Protein 2JM3 (pdb70)

Structure (mmCIF, N/CA/C/O backbone):
data_2JM3
#
_entry.id   2JM3
#
loop_
_entity.id
_entity.type
_entity.pdbx_description
1 polymer 'Hypothetical protein'
2 non-polymer 'ZINC ION'
#
loop_
_atom_site.group_PDB
_atom_site.id
_atom_site.type_symbol
_atom_site.label_atom_id
_atom_site.label_alt_id
_atom_site.label_comp_id
_atom_site.label_asym_id
_atom_site.label_entity_id
_atom_site.label_seq_id
_atom_site.pdbx_PDB_ins_code
_atom_site.Cartn_x
_atom_site.Cartn_y
_atom_site.Cartn_z
_atom_site.occupancy
_atom_site.B_iso_or_equiv
_atom_site.auth_seq_id
_atom_site.auth_comp_id
_atom_site.auth_asym_id
_atom_site.auth_atom_id
_atom_site.pdbx_PDB_model_num
ATOM 1 N N . GLY A 1 1 ? 7.615 -8.216 11.787 1.00 0.00 1 GLY A N 1
ATOM 2 C CA . GLY A 1 1 ? 7.845 -9.361 10.875 1.00 0.00 1 GLY A CA 1
ATOM 3 C C . GLY A 1 1 ? 9.246 -9.913 11.008 1.00 0.00 1 GLY A C 1
ATOM 4 O O . GLY A 1 1 ? 10.178 -9.179 11.331 1.00 0.00 1 GLY A O 1
ATOM 10 N N . SER A 1 2 ? 9.395 -11.206 10.766 1.00 0.00 2 SER A N 1
ATOM 11 C CA . SER A 1 2 ? 10.687 -11.862 10.884 1.00 0.00 2 SER A CA 1
ATOM 12 C C . SER A 1 2 ? 11.373 -11.963 9.524 1.00 0.00 2 SER A C 1
ATOM 13 O O . SER A 1 2 ? 12.600 -11.934 9.433 1.00 0.00 2 SER A O 1
ATOM 21 N N . MET A 1 3 ? 10.576 -12.065 8.472 1.00 0.00 3 MET A N 1
ATOM 22 C CA . MET A 1 3 ? 11.101 -12.221 7.122 1.00 0.00 3 MET A CA 1
ATOM 23 C C . MET A 1 3 ? 11.272 -10.858 6.459 1.00 0.00 3 MET A C 1
ATOM 24 O O . MET A 1 3 ? 10.403 -9.992 6.590 1.00 0.00 3 MET A O 1
ATOM 38 N N . PRO A 1 4 ? 12.410 -10.639 5.767 1.00 0.00 4 PRO A N 1
ATOM 39 C CA . PRO A 1 4 ? 12.651 -9.424 4.984 1.00 0.00 4 PRO A CA 1
ATOM 40 C C . PRO A 1 4 ? 11.486 -9.141 4.040 1.00 0.00 4 PRO A C 1
ATOM 41 O O . PRO A 1 4 ? 11.343 -9.774 2.995 1.00 0.00 4 PRO A O 1
ATOM 52 N N . THR A 1 5 ? 10.650 -8.199 4.432 1.00 0.00 5 THR A N 1
ATOM 53 C CA . THR A 1 5 ? 9.405 -7.943 3.739 1.00 0.00 5 THR A CA 1
ATOM 54 C C . THR A 1 5 ? 9.614 -7.140 2.458 1.00 0.00 5 THR A C 1
ATOM 55 O O . THR A 1 5 ? 10.211 -6.063 2.468 1.00 0.00 5 THR A O 1
ATOM 66 N N . THR A 1 6 ? 9.151 -7.697 1.355 1.00 0.00 6 THR A N 1
ATOM 67 C CA . THR A 1 6 ? 9.158 -7.005 0.083 1.00 0.00 6 THR A CA 1
ATOM 68 C C . THR A 1 6 ? 7.741 -6.601 -0.305 1.00 0.00 6 THR A C 1
ATOM 69 O O . THR A 1 6 ? 6.850 -7.451 -0.402 1.00 0.00 6 THR A O 1
ATOM 80 N N . CYS A 1 7 ? 7.527 -5.306 -0.497 1.00 0.00 7 CYS A N 1
ATOM 81 C CA . CYS A 1 7 ? 6.225 -4.808 -0.891 1.00 0.00 7 CYS A CA 1
ATOM 82 C C . CYS A 1 7 ? 5.930 -5.181 -2.337 1.00 0.00 7 CYS A C 1
ATOM 83 O O . CYS A 1 7 ? 6.838 -5.451 -3.128 1.00 0.00 7 CYS A O 1
ATOM 90 N N . GLY A 1 8 ? 4.653 -5.203 -2.660 1.00 0.00 8 GLY A N 1
ATOM 91 C CA . GLY A 1 8 ? 4.206 -5.772 -3.911 1.00 0.00 8 GLY A CA 1
ATOM 92 C C . GLY A 1 8 ? 4.004 -4.736 -4.987 1.00 0.00 8 GLY A C 1
ATOM 93 O O . GLY A 1 8 ? 3.227 -4.946 -5.919 1.00 0.00 8 GLY A O 1
ATOM 97 N N . PHE A 1 9 ? 4.693 -3.618 -4.861 1.00 0.00 9 PHE A N 1
ATOM 98 C CA . PHE A 1 9 ? 4.637 -2.585 -5.870 1.00 0.00 9 PHE A CA 1
ATOM 99 C C . PHE A 1 9 ? 5.479 -2.995 -7.071 1.00 0.00 9 PHE A C 1
ATOM 100 O O . PHE A 1 9 ? 6.538 -3.605 -6.908 1.00 0.00 9 PHE A O 1
ATOM 117 N N . PRO A 1 10 ? 5.011 -2.694 -8.296 1.00 0.00 10 PRO A N 1
ATOM 118 C CA . PRO A 1 10 ? 5.755 -3.006 -9.522 1.00 0.00 10 PRO A CA 1
ATOM 119 C C . PRO A 1 10 ? 7.135 -2.371 -9.512 1.00 0.00 10 PRO A C 1
ATOM 120 O O . PRO A 1 10 ? 8.088 -2.889 -10.095 1.00 0.00 10 PRO A O 1
ATOM 131 N N . ASN A 1 11 ? 7.222 -1.248 -8.833 1.00 0.00 11 ASN A N 1
ATOM 132 C CA . ASN A 1 11 ? 8.478 -0.547 -8.643 1.00 0.00 11 ASN A CA 1
ATOM 133 C C . ASN A 1 11 ? 8.424 0.255 -7.353 1.00 0.00 11 ASN A C 1
ATOM 134 O O . ASN A 1 11 ? 7.927 1.385 -7.334 1.00 0.00 11 ASN A O 1
ATOM 145 N N . CYS A 1 12 ? 8.887 -0.347 -6.264 1.00 0.00 12 CYS A N 1
ATOM 146 C CA . CYS A 1 12 ? 8.978 0.362 -5.005 1.00 0.00 12 CYS A CA 1
ATOM 147 C C . CYS A 1 12 ? 10.163 1.314 -5.043 1.00 0.00 12 CYS A C 1
ATOM 148 O O . CYS A 1 12 ? 11.312 0.915 -4.834 1.00 0.00 12 CYS A O 1
ATOM 155 N N . LYS A 1 13 ? 9.872 2.569 -5.325 1.00 0.00 13 LYS A N 1
ATOM 156 C CA . LYS A 1 13 ? 10.895 3.596 -5.404 1.00 0.00 13 LYS A CA 1
ATOM 157 C C . LYS A 1 13 ? 11.166 4.195 -4.030 1.00 0.00 13 LYS A C 1
ATOM 158 O O . LYS A 1 13 ? 11.907 5.167 -3.905 1.00 0.00 13 LYS A O 1
ATOM 177 N N . PHE A 1 14 ? 10.569 3.608 -3.000 1.00 0.00 14 PHE A N 1
ATOM 178 C CA . PHE A 1 14 ? 10.679 4.156 -1.659 1.00 0.00 14 PHE A CA 1
ATOM 179 C C . PHE A 1 14 ? 11.723 3.419 -0.833 1.00 0.00 14 PHE A C 1
ATOM 180 O O . PHE A 1 14 ? 12.537 4.049 -0.160 1.00 0.00 14 PHE A O 1
ATOM 197 N N . ARG A 1 15 ? 11.723 2.093 -0.888 1.00 0.00 15 ARG A N 1
ATOM 198 C CA . ARG A 1 15 ? 12.751 1.331 -0.189 1.00 0.00 15 ARG A CA 1
ATOM 199 C C . ARG A 1 15 ? 14.071 1.425 -0.949 1.00 0.00 15 ARG A C 1
ATOM 200 O O . ARG A 1 15 ? 15.138 1.118 -0.415 1.00 0.00 15 ARG A O 1
ATOM 221 N N . SER A 1 16 ? 13.982 1.860 -2.203 1.00 0.00 16 SER A N 1
ATOM 222 C CA . SER A 1 16 ? 15.161 2.130 -3.011 1.00 0.00 16 SER A CA 1
ATOM 223 C C . SER A 1 16 ? 15.587 3.587 -2.843 1.00 0.00 16 SER A C 1
ATOM 224 O O . SER A 1 16 ? 16.726 3.953 -3.133 1.00 0.00 16 SER A O 1
ATOM 232 N N . ARG A 1 17 ? 14.651 4.415 -2.373 1.00 0.00 17 ARG A N 1
ATOM 233 C CA . ARG A 1 17 ? 14.926 5.822 -2.090 1.00 0.00 17 ARG A CA 1
ATOM 234 C C . ARG A 1 17 ? 15.861 5.927 -0.896 1.00 0.00 17 ARG A C 1
ATOM 235 O O . ARG A 1 17 ? 16.586 6.911 -0.732 1.00 0.00 17 ARG A O 1
ATOM 256 N N . TYR A 1 18 ? 15.827 4.897 -0.064 1.00 0.00 18 TYR A N 1
ATOM 257 C CA . TYR A 1 18 ? 16.673 4.822 1.110 1.00 0.00 18 TYR A CA 1
ATOM 258 C C . TYR A 1 18 ? 17.950 4.058 0.780 1.00 0.00 18 TYR A C 1
ATOM 259 O O . TYR A 1 18 ? 17.995 3.299 -0.191 1.00 0.00 18 TYR A O 1
ATOM 277 N N . ARG A 1 19 ? 18.978 4.247 1.589 1.00 0.00 19 ARG A N 1
ATOM 278 C CA . ARG A 1 19 ? 20.278 3.657 1.317 1.00 0.00 19 ARG A CA 1
ATOM 279 C C . ARG A 1 19 ? 20.764 2.823 2.497 1.00 0.00 19 ARG A C 1
ATOM 280 O O . ARG A 1 19 ? 21.559 3.288 3.315 1.00 0.00 19 ARG A O 1
ATOM 301 N N . GLY A 1 20 ? 20.271 1.597 2.590 1.00 0.00 20 GLY A N 1
ATOM 302 C CA . GLY A 1 20 ? 20.734 0.688 3.621 1.00 0.00 20 GLY A CA 1
ATOM 303 C C . GLY A 1 20 ? 19.783 0.607 4.793 1.00 0.00 20 GLY A C 1
ATOM 304 O O . GLY A 1 20 ? 19.820 -0.348 5.569 1.00 0.00 20 GLY A O 1
ATOM 308 N N . LEU A 1 21 ? 18.928 1.607 4.920 1.00 0.00 21 LEU A N 1
ATOM 309 C CA . LEU A 1 21 ? 17.963 1.659 6.002 1.00 0.00 21 LEU A CA 1
ATOM 310 C C . LEU A 1 21 ? 16.597 2.039 5.455 1.00 0.00 21 LEU A C 1
ATOM 311 O O . LEU A 1 21 ? 16.334 3.203 5.171 1.00 0.00 21 LEU A O 1
ATOM 327 N N . GLU A 1 22 ? 15.734 1.047 5.316 1.00 0.00 22 GLU A N 1
ATOM 328 C CA . GLU A 1 22 ? 14.396 1.248 4.768 1.00 0.00 22 GLU A CA 1
ATOM 329 C C . GLU A 1 22 ? 13.429 1.737 5.846 1.00 0.00 22 GLU A C 1
ATOM 330 O O . GLU A 1 22 ? 12.210 1.641 5.687 1.00 0.00 22 GLU A O 1
ATOM 342 N N . ASP A 1 23 ? 13.993 2.236 6.948 1.00 0.00 23 ASP A N 1
ATOM 343 C CA . ASP A 1 23 ? 13.224 2.773 8.079 1.00 0.00 23 ASP A CA 1
ATOM 344 C C . ASP A 1 23 ? 12.504 1.666 8.847 1.00 0.00 23 ASP A C 1
ATOM 345 O O . ASP A 1 23 ? 11.964 1.902 9.927 1.00 0.00 23 ASP A O 1
ATOM 354 N N . ASN A 1 24 ? 12.538 0.451 8.304 1.00 0.00 24 ASN A N 1
ATOM 355 C CA . ASN A 1 24 ? 11.771 -0.667 8.848 1.00 0.00 24 ASN A CA 1
ATOM 356 C C . ASN A 1 24 ? 10.309 -0.262 8.972 1.00 0.00 24 ASN A C 1
ATOM 357 O O . ASN A 1 24 ? 9.647 -0.539 9.978 1.00 0.00 24 ASN A O 1
ATOM 368 N N . ARG A 1 25 ? 9.831 0.417 7.931 1.00 0.00 25 ARG A N 1
ATOM 369 C CA . ARG A 1 25 ? 8.492 0.988 7.903 1.00 0.00 25 ARG A CA 1
ATOM 370 C C . ARG A 1 25 ? 7.421 -0.078 8.117 1.00 0.00 25 ARG A C 1
ATOM 371 O O . ARG A 1 25 ? 7.620 -1.250 7.793 1.00 0.00 25 ARG A O 1
ATOM 392 N N . HIS A 1 26 ? 6.296 0.343 8.679 1.00 0.00 26 HIS A N 1
ATOM 393 C CA . HIS A 1 26 ? 5.169 -0.549 8.930 1.00 0.00 26 HIS A CA 1
ATOM 394 C C . HIS A 1 26 ? 4.660 -1.136 7.621 1.00 0.00 26 HIS A C 1
ATOM 395 O O . HIS A 1 26 ? 4.053 -0.431 6.814 1.00 0.00 26 HIS A O 1
ATOM 409 N N . PHE A 1 27 ? 4.908 -2.415 7.407 1.00 0.00 27 PHE A N 1
ATOM 410 C CA . PHE A 1 27 ? 4.468 -3.067 6.190 1.00 0.00 27 PHE A CA 1
ATOM 411 C C . PHE A 1 27 ? 2.995 -3.415 6.294 1.00 0.00 27 PHE A C 1
ATOM 412 O O . PHE A 1 27 ? 2.598 -4.288 7.068 1.00 0.00 27 PHE A O 1
ATOM 429 N N . TYR A 1 28 ? 2.193 -2.701 5.529 1.00 0.00 28 TYR A N 1
ATOM 430 C CA . TYR A 1 28 ? 0.754 -2.841 5.580 1.00 0.00 28 TYR A CA 1
ATOM 431 C C . TYR A 1 28 ? 0.291 -4.049 4.791 1.00 0.00 28 TYR A C 1
ATOM 432 O O . TYR A 1 28 ? 0.781 -4.319 3.691 1.00 0.00 28 TYR A O 1
ATOM 450 N N . ARG A 1 29 ? -0.638 -4.780 5.367 1.00 0.00 29 ARG A N 1
ATOM 451 C CA . ARG A 1 29 ? -1.346 -5.806 4.641 1.00 0.00 29 ARG A CA 1
ATOM 452 C C . ARG A 1 29 ? -2.570 -5.179 3.989 1.00 0.00 29 ARG A C 1
ATOM 453 O O . ARG A 1 29 ? -3.162 -4.256 4.548 1.00 0.00 29 ARG A O 1
ATOM 474 N N . ILE A 1 30 ? -2.925 -5.653 2.803 1.00 0.00 30 ILE A N 1
ATOM 475 C CA . ILE A 1 30 ? -4.090 -5.141 2.098 1.00 0.00 30 ILE A CA 1
ATOM 476 C C . ILE A 1 30 ? -5.354 -5.329 2.933 1.00 0.00 30 ILE A C 1
ATOM 477 O O . ILE A 1 30 ? -5.716 -6.458 3.287 1.00 0.00 30 ILE A O 1
ATOM 493 N N . PRO A 1 31 ? -6.006 -4.210 3.289 1.00 0.00 31 PRO A N 1
ATOM 494 C CA . PRO A 1 31 ? -7.267 -4.207 4.040 1.00 0.00 31 PRO A CA 1
ATOM 495 C C . PRO A 1 31 ? -8.350 -5.038 3.366 1.00 0.00 31 PRO A C 1
ATOM 496 O O . PRO A 1 31 ? -8.353 -5.196 2.152 1.00 0.00 31 PRO A O 1
ATOM 507 N N . LYS A 1 32 ? -9.268 -5.569 4.158 1.00 0.00 32 LYS A N 1
ATOM 508 C CA . LYS A 1 32 ? -10.387 -6.323 3.615 1.00 0.00 32 LYS A CA 1
ATOM 509 C C . LYS A 1 32 ? -11.699 -5.637 3.960 1.00 0.00 32 LYS A C 1
ATOM 510 O O . LYS A 1 32 ? -12.781 -6.146 3.678 1.00 0.00 32 LYS A O 1
ATOM 529 N N . ARG A 1 33 ? -11.581 -4.463 4.551 1.00 0.00 33 ARG A N 1
ATOM 530 C CA . ARG A 1 33 ? -12.736 -3.698 4.992 1.00 0.00 33 ARG A CA 1
ATOM 531 C C . ARG A 1 33 ? -12.440 -2.206 4.895 1.00 0.00 33 ARG A C 1
ATOM 532 O O . ARG A 1 33 ? -11.471 -1.723 5.484 1.00 0.00 33 ARG A O 1
ATOM 553 N N . PRO A 1 34 ? -13.244 -1.468 4.116 1.00 0.00 34 PRO A N 1
ATOM 554 C CA . PRO A 1 34 ? -14.319 -2.048 3.304 1.00 0.00 34 PRO A CA 1
ATOM 555 C C . PRO A 1 34 ? -13.782 -2.789 2.078 1.00 0.00 34 PRO A C 1
ATOM 556 O O . PRO A 1 34 ? -12.606 -2.659 1.724 1.00 0.00 34 PRO A O 1
ATOM 567 N N . LEU A 1 35 ? -14.646 -3.561 1.433 1.00 0.00 35 LEU A N 1
ATOM 568 C CA . LEU A 1 35 ? -14.252 -4.362 0.279 1.00 0.00 35 LEU A CA 1
ATOM 569 C C . LEU A 1 35 ? -13.817 -3.480 -0.889 1.00 0.00 35 LEU A C 1
ATOM 570 O O . LEU A 1 35 ? -12.865 -3.803 -1.601 1.00 0.00 35 LEU A O 1
ATOM 586 N N . ILE A 1 36 ? -14.511 -2.362 -1.073 1.00 0.00 36 ILE A N 1
ATOM 587 C CA . ILE A 1 36 ? -14.192 -1.432 -2.147 1.00 0.00 36 ILE A CA 1
ATOM 588 C C . ILE A 1 36 ? -12.816 -0.797 -1.934 1.00 0.00 36 ILE A C 1
ATOM 589 O O . ILE A 1 36 ? -12.135 -0.442 -2.896 1.00 0.00 36 ILE A O 1
ATOM 605 N N . LEU A 1 37 ? -12.403 -0.686 -0.673 1.00 0.00 37 LEU A N 1
ATOM 606 C CA . LEU A 1 37 ? -11.080 -0.176 -0.346 1.00 0.00 37 LEU A CA 1
ATOM 607 C C . LEU A 1 37 ? -10.026 -1.202 -0.737 1.00 0.00 37 LEU A C 1
ATOM 608 O O . LEU A 1 37 ? -8.998 -0.860 -1.320 1.00 0.00 37 LEU A O 1
ATOM 624 N N . ARG A 1 38 ? -10.307 -2.463 -0.429 1.00 0.00 38 ARG A N 1
ATOM 625 C CA . ARG A 1 38 ? -9.435 -3.566 -0.812 1.00 0.00 38 ARG A CA 1
ATOM 626 C C . ARG A 1 38 ? -9.291 -3.621 -2.327 1.00 0.00 38 ARG A C 1
ATOM 627 O O . ARG A 1 38 ? -8.202 -3.838 -2.853 1.00 0.00 38 ARG A O 1
ATOM 648 N N . GLN A 1 39 ? -10.405 -3.412 -3.017 1.00 0.00 39 GLN A N 1
ATOM 649 C CA . GLN A 1 39 ? -10.422 -3.386 -4.472 1.00 0.00 39 GLN A CA 1
ATOM 650 C C . GLN A 1 39 ? -9.562 -2.242 -5.003 1.00 0.00 39 GLN A C 1
ATOM 651 O O . GLN A 1 39 ? -8.798 -2.412 -5.953 1.00 0.00 39 GLN A O 1
ATOM 665 N N . ARG A 1 40 ? -9.685 -1.081 -4.370 1.00 0.00 40 ARG A N 1
ATOM 666 C CA . ARG A 1 40 ? -8.939 0.105 -4.776 1.00 0.00 40 ARG A CA 1
ATOM 667 C C . ARG A 1 40 ? -7.446 -0.080 -4.539 1.00 0.00 40 ARG A C 1
ATOM 668 O O . ARG A 1 40 ? -6.621 0.432 -5.293 1.00 0.00 40 ARG A O 1
ATOM 689 N N . TRP A 1 41 ? -7.115 -0.823 -3.492 1.00 0.00 41 TRP A N 1
ATOM 690 C CA . TRP A 1 41 ? -5.730 -1.076 -3.119 1.00 0.00 41 TRP A CA 1
ATOM 691 C C . TRP A 1 41 ? -4.985 -1.809 -4.232 1.00 0.00 41 TRP A C 1
ATOM 692 O O . TRP A 1 41 ? -3.774 -1.658 -4.387 1.00 0.00 41 TRP A O 1
ATOM 713 N N . LEU A 1 42 ? -5.719 -2.582 -5.022 1.00 0.00 42 LEU A N 1
ATOM 714 C CA . LEU A 1 42 ? -5.121 -3.343 -6.112 1.00 0.00 42 LEU A CA 1
ATOM 715 C C . LEU A 1 42 ? -4.803 -2.439 -7.300 1.00 0.00 42 LEU A C 1
ATOM 716 O O . LEU A 1 42 ? -3.943 -2.758 -8.125 1.00 0.00 42 LEU A O 1
ATOM 732 N N . THR A 1 43 ? -5.485 -1.302 -7.370 1.00 0.00 43 THR A N 1
ATOM 733 C CA . THR A 1 43 ? -5.293 -0.350 -8.457 1.00 0.00 43 THR A CA 1
ATOM 734 C C . THR A 1 43 ? -3.891 0.255 -8.408 1.00 0.00 43 THR A C 1
ATOM 735 O O . THR A 1 43 ? -3.242 0.431 -9.440 1.00 0.00 43 THR A O 1
ATOM 746 N N . ALA A 1 44 ? -3.421 0.535 -7.200 1.00 0.00 44 ALA A N 1
ATOM 747 C CA . ALA A 1 44 ? -2.129 1.182 -7.000 1.00 0.00 44 ALA A CA 1
ATOM 748 C C . ALA A 1 44 ? -0.977 0.312 -7.483 1.00 0.00 44 ALA A C 1
ATOM 749 O O . ALA A 1 44 ? 0.037 0.814 -7.968 1.00 0.00 44 ALA A O 1
ATOM 756 N N . ILE A 1 45 ? -1.145 -0.990 -7.352 1.00 0.00 45 ILE A N 1
ATOM 757 C CA . ILE A 1 45 ? -0.099 -1.933 -7.704 1.00 0.00 45 ILE A CA 1
ATOM 758 C C . ILE A 1 45 ? -0.350 -2.525 -9.082 1.00 0.00 45 ILE A C 1
ATOM 759 O O . ILE A 1 45 ? 0.466 -3.290 -9.595 1.00 0.00 45 ILE A O 1
ATOM 775 N N . GLY A 1 46 ? -1.484 -2.161 -9.678 1.00 0.00 46 GLY A N 1
ATOM 776 C CA . GLY A 1 46 ? -1.853 -2.693 -10.976 1.00 0.00 46 GLY A CA 1
ATOM 777 C C . GLY A 1 46 ? -1.989 -4.201 -10.957 1.00 0.00 46 GLY A C 1
ATOM 778 O O .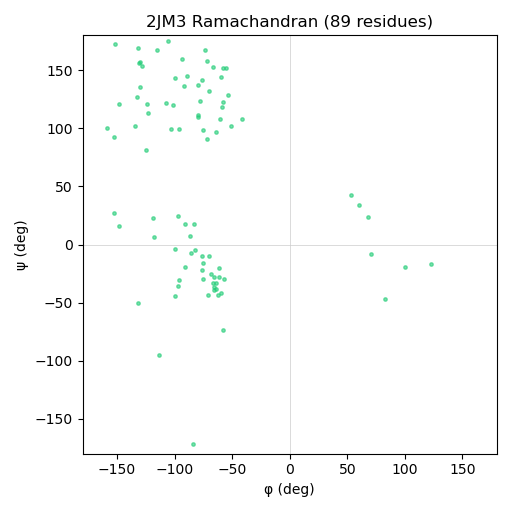 GLY A 1 46 ? -1.678 -4.876 -11.940 1.00 0.00 46 GLY A O 1
ATOM 782 N N . ARG A 1 47 ? -2.451 -4.734 -9.836 1.00 0.00 47 ARG A N 1
ATOM 783 C CA . ARG A 1 47 ? -2.564 -6.173 -9.671 1.00 0.00 47 ARG A CA 1
ATOM 784 C C . ARG A 1 47 ? -4.017 -6.585 -9.513 1.00 0.00 47 ARG A C 1
ATOM 785 O O . ARG A 1 47 ? -4.896 -5.747 -9.308 1.00 0.00 47 ARG A O 1
ATOM 806 N N . THR A 1 48 ? -4.257 -7.877 -9.614 1.00 0.00 48 THR A N 1
ATOM 807 C CA . THR A 1 48 ? -5.582 -8.423 -9.421 1.00 0.00 48 THR A CA 1
ATOM 808 C C . THR A 1 48 ? -5.666 -9.134 -8.072 1.00 0.00 48 THR A C 1
ATOM 809 O O . THR A 1 48 ? -4.658 -9.281 -7.383 1.00 0.00 48 THR A O 1
ATOM 820 N N . GLU A 1 49 ? -6.855 -9.604 -7.721 1.00 0.00 49 GLU A N 1
ATOM 821 C CA . GLU A 1 49 ? -7.123 -10.116 -6.374 1.00 0.00 49 GLU A CA 1
ATOM 822 C C . GLU A 1 49 ? -6.515 -11.498 -6.165 1.00 0.00 49 GLU A C 1
ATOM 823 O O . GLU A 1 49 ? -6.144 -11.863 -5.052 1.00 0.00 49 GLU A O 1
ATOM 835 N N . GLU A 1 50 ? -6.404 -12.257 -7.240 1.00 0.00 50 GLU A N 1
ATOM 836 C CA . GLU A 1 50 ? -5.797 -13.581 -7.184 1.00 0.00 50 GLU A CA 1
ATOM 837 C C . GLU A 1 50 ? -4.285 -13.445 -7.246 1.00 0.00 50 GLU A C 1
ATOM 838 O O . GLU A 1 50 ? -3.546 -14.419 -7.106 1.00 0.00 50 GLU A O 1
ATOM 850 N N . THR A 1 51 ? -3.844 -12.216 -7.440 1.00 0.00 51 THR A N 1
ATOM 851 C CA . THR A 1 51 ? -2.439 -11.901 -7.603 1.00 0.00 51 THR A CA 1
ATOM 852 C C . THR A 1 51 ? -1.968 -10.963 -6.495 1.00 0.00 51 THR A C 1
ATOM 853 O O . THR A 1 51 ? -0.983 -10.243 -6.646 1.00 0.00 51 THR A O 1
ATOM 864 N N . VAL A 1 52 ? -2.684 -10.975 -5.382 1.00 0.00 52 VAL A N 1
ATOM 865 C CA . VAL A 1 52 ? -2.433 -10.039 -4.299 1.00 0.00 52 VAL A CA 1
ATOM 866 C C . VAL A 1 52 ? -2.836 -10.653 -2.959 1.00 0.00 52 VAL A C 1
ATOM 867 O O . VAL A 1 52 ? -3.386 -11.754 -2.916 1.00 0.00 52 VAL A O 1
ATOM 880 N N . VAL A 1 53 ? -2.513 -9.945 -1.879 1.00 0.00 53 VAL A N 1
ATOM 881 C CA . VAL A 1 53 ? -2.951 -10.284 -0.523 1.00 0.00 53 VAL A CA 1
ATOM 882 C C . VAL A 1 53 ? -2.059 -11.344 0.128 1.00 0.00 53 VAL A C 1
ATOM 883 O O . VAL A 1 53 ? -1.646 -11.181 1.277 1.00 0.00 53 VAL A O 1
ATOM 896 N N . SER A 1 54 ? -1.759 -12.412 -0.602 1.00 0.00 54 SER A N 1
ATOM 897 C CA . SER A 1 54 ? -0.966 -13.516 -0.065 1.00 0.00 54 SER A CA 1
ATOM 898 C C . SER A 1 54 ? 0.404 -13.040 0.434 1.00 0.00 54 SER A C 1
ATOM 899 O O . SER A 1 54 ? 0.639 -12.947 1.643 1.00 0.00 54 SER A O 1
ATOM 907 N N . GLN A 1 55 ? 1.297 -12.724 -0.494 1.00 0.00 55 GLN A N 1
ATOM 908 C CA . GLN A 1 55 ? 2.631 -12.259 -0.140 1.00 0.00 55 GLN A CA 1
ATOM 909 C C . GLN A 1 55 ? 2.690 -10.741 -0.185 1.00 0.00 55 GLN A C 1
ATOM 910 O O . GLN A 1 55 ? 3.374 -10.112 0.622 1.00 0.00 55 GLN A O 1
ATOM 924 N N . LEU A 1 56 ? 1.958 -10.172 -1.133 1.00 0.00 56 LEU A N 1
ATOM 925 C CA . LEU A 1 56 ? 2.001 -8.742 -1.395 1.00 0.00 56 LEU A CA 1
ATOM 926 C C . LEU A 1 56 ? 1.735 -7.920 -0.138 1.00 0.00 56 LEU A C 1
ATOM 927 O O . LEU A 1 56 ? 0.766 -8.154 0.589 1.00 0.00 56 LEU A O 1
ATOM 943 N N . ARG A 1 57 ? 2.627 -6.976 0.114 1.00 0.00 57 ARG A N 1
ATOM 944 C CA . ARG A 1 57 ? 2.502 -6.046 1.226 1.00 0.00 57 ARG A CA 1
ATOM 945 C C . ARG A 1 57 ? 2.746 -4.647 0.695 1.00 0.00 57 ARG A C 1
ATOM 946 O O . ARG A 1 57 ? 3.178 -4.501 -0.445 1.00 0.00 57 ARG A O 1
ATOM 967 N N . ILE A 1 58 ? 2.461 -3.630 1.488 1.00 0.00 58 ILE A N 1
ATOM 968 C CA . ILE A 1 58 ? 2.681 -2.257 1.050 1.00 0.00 58 ILE A CA 1
ATOM 969 C C . ILE A 1 58 ? 3.399 -1.446 2.124 1.00 0.00 58 ILE A C 1
ATOM 970 O O . ILE A 1 58 ? 2.970 -1.415 3.279 1.00 0.00 58 ILE A O 1
ATOM 986 N N . CYS A 1 59 ? 4.503 -0.809 1.741 1.00 0.00 59 CYS A N 1
ATOM 987 C CA . CYS A 1 59 ? 5.212 0.101 2.627 1.00 0.00 59 CYS A CA 1
ATOM 988 C C . CYS A 1 59 ? 4.303 1.249 3.060 1.00 0.00 59 CYS A C 1
ATOM 989 O O . CYS A 1 59 ? 3.489 1.741 2.276 1.00 0.00 59 CYS A O 1
ATOM 996 N N . SER A 1 60 ? 4.466 1.695 4.297 1.00 0.00 60 SER A N 1
ATOM 997 C CA . SER A 1 60 ? 3.719 2.840 4.802 1.00 0.00 60 SER A CA 1
ATOM 998 C C . SER A 1 60 ? 4.201 4.118 4.123 1.00 0.00 60 SER A C 1
ATOM 999 O O . SER A 1 60 ? 3.595 5.180 4.255 1.00 0.00 60 SER A O 1
ATOM 1007 N N . ALA A 1 61 ? 5.298 3.991 3.384 1.00 0.00 61 ALA A N 1
ATOM 1008 C CA . ALA A 1 61 ? 5.885 5.108 2.668 1.00 0.00 61 ALA A CA 1
ATOM 1009 C C . ALA A 1 61 ? 5.086 5.435 1.413 1.00 0.00 61 ALA A C 1
ATOM 1010 O O . ALA A 1 61 ? 5.310 6.459 0.772 1.00 0.00 61 ALA A O 1
ATOM 1017 N N . HIS A 1 62 ? 4.145 4.562 1.071 1.00 0.00 62 HIS A N 1
ATOM 1018 C CA . HIS A 1 62 ? 3.314 4.755 -0.111 1.00 0.00 62 HIS A CA 1
ATOM 1019 C C . HIS A 1 62 ? 2.047 5.532 0.240 1.00 0.00 62 HIS A C 1
ATOM 1020 O O . HIS A 1 62 ? 1.071 5.517 -0.507 1.00 0.00 62 HIS A O 1
ATOM 1034 N N . PHE A 1 63 ? 2.065 6.201 1.386 1.00 0.00 63 PHE A N 1
ATOM 1035 C CA . PHE A 1 63 ? 0.915 6.964 1.850 1.00 0.00 63 PHE A CA 1
ATOM 1036 C C . PHE A 1 63 ? 1.332 8.369 2.249 1.00 0.00 63 PHE A C 1
ATOM 1037 O O . PHE A 1 63 ? 2.345 8.554 2.927 1.00 0.00 63 PHE A O 1
ATOM 1054 N N . GLU A 1 64 ? 0.556 9.356 1.826 1.00 0.00 64 GLU A N 1
ATOM 1055 C CA . GLU A 1 64 ? 0.759 10.724 2.272 1.00 0.00 64 GLU A CA 1
ATOM 1056 C C . GLU A 1 64 ? 0.332 10.847 3.731 1.00 0.00 64 GLU A C 1
ATOM 1057 O O . GLU A 1 64 ? -0.832 11.116 4.031 1.00 0.00 64 GLU A O 1
ATOM 1069 N N . GLY A 1 65 ? 1.282 10.633 4.625 1.00 0.00 65 GLY A N 1
ATOM 1070 C CA . GLY A 1 65 ? 0.991 10.601 6.043 1.00 0.00 65 GLY A CA 1
ATOM 1071 C C . GLY A 1 65 ? 1.423 9.288 6.664 1.00 0.00 65 GLY A C 1
ATOM 1072 O O . GLY A 1 65 ? 1.548 9.179 7.882 1.00 0.00 65 GLY A O 1
ATOM 1076 N N . GLY A 1 66 ? 1.653 8.291 5.810 1.00 0.00 66 GLY A N 1
ATOM 1077 C CA . GLY A 1 66 ? 2.115 6.991 6.269 1.00 0.00 66 GLY A CA 1
ATOM 1078 C C . GLY A 1 66 ? 1.074 6.240 7.075 1.00 0.00 66 GLY A C 1
ATOM 1079 O O . GLY A 1 66 ? 1.413 5.351 7.860 1.00 0.00 66 GLY A O 1
ATOM 1083 N N . GLU A 1 67 ? -0.192 6.572 6.867 1.00 0.00 67 GLU A N 1
ATOM 1084 C CA . GLU A 1 67 ? -1.262 6.018 7.679 1.00 0.00 67 GLU A CA 1
ATOM 1085 C C . GLU A 1 67 ? -2.316 5.318 6.828 1.00 0.00 67 GLU A C 1
ATOM 1086 O O . GLU A 1 67 ? -2.913 5.920 5.939 1.00 0.00 67 GLU A O 1
ATOM 1098 N N . LYS A 1 68 ? -2.511 4.034 7.093 1.00 0.00 68 LYS A N 1
ATOM 1099 C CA . LYS A 1 68 ? -3.607 3.281 6.497 1.00 0.00 68 LYS A CA 1
ATOM 1100 C C . LYS A 1 68 ? -4.738 3.143 7.506 1.00 0.00 68 LYS A C 1
ATOM 1101 O O . LYS A 1 68 ? -4.544 2.583 8.585 1.00 0.00 68 LYS A O 1
ATOM 1120 N N . LYS A 1 69 ? -5.903 3.660 7.167 1.00 0.00 69 LYS A N 1
ATOM 1121 C CA . LYS A 1 69 ? -7.074 3.512 8.012 1.00 0.00 69 LYS A CA 1
ATOM 1122 C C . LYS A 1 69 ? -8.108 2.637 7.311 1.00 0.00 69 LYS A C 1
ATOM 1123 O O . LYS A 1 69 ? -8.031 1.407 7.370 1.00 0.00 69 LYS A O 1
ATOM 1142 N N . GLU A 1 70 ? -9.053 3.267 6.625 1.00 0.00 70 GLU A N 1
ATOM 1143 C CA . GLU A 1 70 ? -10.103 2.538 5.923 1.00 0.00 70 GLU A CA 1
ATOM 1144 C C . GLU A 1 70 ? -10.541 3.286 4.669 1.00 0.00 70 GLU A C 1
ATOM 1145 O O . GLU A 1 70 ? -11.587 2.998 4.090 1.00 0.00 70 GLU A O 1
ATOM 1157 N N . GLY A 1 71 ? -9.729 4.243 4.251 1.00 0.00 71 GLY A N 1
ATOM 1158 C CA . GLY A 1 71 ? -10.037 5.003 3.057 1.00 0.00 71 GLY A CA 1
ATOM 1159 C C . GLY A 1 71 ? -8.781 5.523 2.402 1.00 0.00 71 GLY A C 1
ATOM 1160 O O . GLY A 1 71 ? -8.799 6.536 1.706 1.00 0.00 71 GLY A O 1
ATOM 1164 N N . ASP A 1 72 ? -7.690 4.811 2.627 1.00 0.00 72 ASP A N 1
ATOM 1165 C CA . ASP A 1 72 ? -6.376 5.233 2.169 1.00 0.00 72 ASP A CA 1
ATOM 1166 C C . ASP A 1 72 ? -5.761 4.162 1.286 1.00 0.00 72 ASP A C 1
ATOM 1167 O O . ASP A 1 72 ? -5.463 3.064 1.751 1.00 0.00 72 ASP A O 1
ATOM 1176 N N . ILE A 1 73 ? -5.603 4.480 0.013 1.00 0.00 73 ILE A N 1
ATOM 1177 C CA . ILE A 1 73 ? -4.982 3.579 -0.950 1.00 0.00 73 ILE A CA 1
ATOM 1178 C C . ILE A 1 73 ? -3.526 3.987 -1.158 1.00 0.00 73 ILE A C 1
ATOM 1179 O O . ILE A 1 73 ? -3.211 5.175 -1.142 1.00 0.00 73 ILE A O 1
ATOM 1195 N N . PRO A 1 74 ? -2.610 3.024 -1.334 1.00 0.00 74 PRO A N 1
ATOM 1196 C CA . PRO A 1 74 ? -1.197 3.335 -1.541 1.00 0.00 74 PRO A CA 1
ATOM 1197 C C . PRO A 1 74 ? -0.966 4.040 -2.875 1.00 0.00 74 PRO A C 1
ATOM 1198 O O . PRO A 1 74 ? -1.744 3.880 -3.811 1.00 0.00 74 PRO A O 1
ATOM 1209 N N . VAL A 1 75 ? 0.084 4.837 -2.956 1.00 0.00 75 VAL A N 1
ATOM 1210 C CA . VAL A 1 75 ? 0.448 5.488 -4.203 1.00 0.00 75 VAL A CA 1
ATOM 1211 C C . VAL A 1 75 ? 1.926 5.268 -4.496 1.00 0.00 75 VAL A C 1
ATOM 1212 O O . VAL A 1 75 ? 2.711 4.986 -3.586 1.00 0.00 75 VAL A O 1
ATOM 1225 N N . PRO A 1 76 ? 2.327 5.377 -5.771 1.00 0.00 76 PRO A N 1
ATOM 1226 C CA . PRO A 1 76 ? 3.718 5.154 -6.176 1.00 0.00 76 PRO A CA 1
ATOM 1227 C C . PRO A 1 76 ? 4.654 6.202 -5.586 1.00 0.00 76 PRO A C 1
ATOM 1228 O O . PRO A 1 76 ? 5.784 5.901 -5.198 1.00 0.00 76 PRO A O 1
ATOM 1239 N N . ASP A 1 77 ? 4.155 7.426 -5.508 1.00 0.00 77 ASP A N 1
ATOM 1240 C CA . ASP A 1 77 ? 4.914 8.546 -4.976 1.00 0.00 77 ASP A CA 1
ATOM 1241 C C . ASP A 1 77 ? 3.954 9.643 -4.542 1.00 0.00 77 ASP A C 1
ATOM 1242 O O . ASP A 1 77 ? 3.451 10.386 -5.375 1.00 0.00 77 ASP A O 1
ATOM 1251 N N . PRO A 1 78 ? 3.670 9.754 -3.235 1.00 0.00 78 PRO A N 1
ATOM 1252 C CA . PRO A 1 78 ? 2.758 10.778 -2.706 1.00 0.00 78 PRO A CA 1
ATOM 1253 C C . PRO A 1 78 ? 3.257 12.190 -2.992 1.00 0.00 78 PRO A C 1
ATOM 1254 O O . PRO A 1 78 ? 2.489 13.153 -2.977 1.00 0.00 78 PRO A O 1
ATOM 1265 N N . THR A 1 79 ? 4.548 12.297 -3.258 1.00 0.00 79 THR A N 1
ATOM 1266 C CA . THR A 1 79 ? 5.177 13.573 -3.539 1.00 0.00 79 THR A CA 1
ATOM 1267 C C . THR A 1 79 ? 5.060 13.949 -5.017 1.00 0.00 79 THR A C 1
ATOM 1268 O O . THR A 1 79 ? 5.417 15.059 -5.410 1.00 0.00 79 THR A O 1
ATOM 1279 N N . VAL A 1 80 ? 4.553 13.030 -5.835 1.00 0.00 80 VAL A N 1
ATOM 1280 C CA . VAL A 1 80 ? 4.462 13.262 -7.274 1.00 0.00 80 VAL A CA 1
ATOM 1281 C C . VAL A 1 80 ? 3.077 12.903 -7.807 1.00 0.00 80 VAL A C 1
ATOM 1282 O O . VAL A 1 80 ? 2.441 13.700 -8.502 1.00 0.00 80 VAL A O 1
ATOM 1295 N N . ASP A 1 81 ? 2.615 11.707 -7.473 1.00 0.00 81 ASP A N 1
ATOM 1296 C CA . ASP A 1 81 ? 1.356 11.193 -7.998 1.00 0.00 81 ASP A CA 1
ATOM 1297 C C . ASP A 1 81 ? 0.169 11.697 -7.183 1.00 0.00 81 ASP A C 1
ATOM 1298 O O . ASP A 1 81 ? 0.317 12.554 -6.310 1.00 0.00 81 ASP A O 1
ATOM 1307 N N . LYS A 1 82 ? -1.004 11.157 -7.465 1.00 0.00 82 LYS A N 1
ATOM 1308 C CA . LYS A 1 82 ? -2.215 11.579 -6.789 1.00 0.00 82 LYS A CA 1
ATOM 1309 C C . LYS A 1 82 ? -2.621 10.553 -5.740 1.00 0.00 82 LYS A C 1
ATOM 1310 O O . LYS A 1 82 ? -3.190 9.510 -6.065 1.00 0.00 82 LYS A O 1
ATOM 1329 N N . GLN A 1 83 ? -2.270 10.849 -4.490 1.00 0.00 83 GLN A N 1
ATOM 1330 C CA . GLN A 1 83 ? -2.670 10.042 -3.338 1.00 0.00 83 GLN A CA 1
ATOM 1331 C C . GLN A 1 83 ? -4.125 9.598 -3.463 1.00 0.00 83 GLN A C 1
ATOM 1332 O O . GLN A 1 83 ? -5.047 10.408 -3.338 1.00 0.00 83 GLN A O 1
ATOM 1346 N N . ILE A 1 84 ? -4.321 8.313 -3.734 1.00 0.00 84 ILE A N 1
ATOM 1347 C CA . ILE A 1 84 ? -5.657 7.777 -3.904 1.00 0.00 84 ILE A CA 1
ATOM 1348 C C . ILE A 1 84 ? -6.301 7.537 -2.546 1.00 0.00 84 ILE A C 1
ATOM 1349 O O . ILE A 1 84 ? -5.861 6.683 -1.782 1.00 0.00 84 ILE A O 1
ATOM 1365 N N . LYS A 1 85 ? -7.320 8.315 -2.233 1.00 0.00 85 LYS A N 1
ATOM 1366 C CA . LYS A 1 85 ? -8.058 8.130 -0.998 1.00 0.00 85 LYS A CA 1
ATOM 1367 C C . LYS A 1 85 ? -9.548 8.107 -1.292 1.00 0.00 85 LYS A C 1
ATOM 1368 O O . LYS A 1 85 ? -9.992 8.632 -2.315 1.00 0.00 85 LYS A O 1
ATOM 1387 N N . ILE A 1 86 ? -10.313 7.492 -0.412 1.00 0.00 86 ILE A N 1
ATOM 1388 C CA . ILE A 1 86 ? -11.741 7.346 -0.625 1.00 0.00 86 ILE A CA 1
ATOM 1389 C C . ILE A 1 86 ? -12.517 7.832 0.579 1.00 0.00 86 ILE A C 1
ATOM 1390 O O . ILE A 1 86 ? -12.013 7.821 1.702 1.00 0.00 86 ILE A O 1
ATOM 1406 N N . GLU A 1 87 ? -13.743 8.252 0.341 1.00 0.00 87 GLU A N 1
ATOM 1407 C CA . GLU A 1 87 ? -14.623 8.639 1.424 1.00 0.00 87 GLU A CA 1
ATOM 1408 C C . GLU A 1 87 ? -15.516 7.461 1.783 1.00 0.00 87 GLU A C 1
ATOM 1409 O O . GLU A 1 87 ? -16.511 7.183 1.110 1.00 0.00 87 GLU A O 1
ATOM 1421 N N . LEU A 1 88 ? -15.138 6.757 2.835 1.00 0.00 88 LEU A N 1
ATOM 1422 C CA . LEU A 1 88 ? -15.878 5.588 3.271 1.00 0.00 88 LEU A CA 1
ATOM 1423 C C . LEU A 1 88 ? -17.218 6.012 3.856 1.00 0.00 88 LEU A C 1
ATOM 1424 O O . LEU A 1 88 ? -17.280 6.954 4.647 1.00 0.00 88 LEU A O 1
ATOM 1440 N N . PRO A 1 89 ? -18.313 5.356 3.440 1.00 0.00 89 PRO A N 1
ATOM 1441 C CA . PRO A 1 89 ? -19.643 5.634 3.975 1.00 0.00 89 PRO A CA 1
ATOM 1442 C C . PRO A 1 89 ? -19.681 5.429 5.484 1.00 0.00 89 PRO A C 1
ATOM 1443 O O . PRO A 1 89 ? -19.346 4.349 5.978 1.00 0.00 89 PRO A O 1
ATOM 1454 N N . PRO A 1 90 ? -20.059 6.476 6.230 1.00 0.00 90 PRO A N 1
ATOM 1455 C CA . PRO A 1 90 ? -20.071 6.448 7.693 1.00 0.00 90 PRO A CA 1
ATOM 1456 C C . PRO A 1 90 ? -21.072 5.438 8.246 1.00 0.00 90 PRO A C 1
ATOM 1457 O O . PRO A 1 90 ? -22.263 5.744 8.365 1.00 0.00 90 PRO A O 1
ATOM 1468 N N . LYS A 1 91 ? -20.566 4.241 8.574 1.00 0.00 91 LYS A N 1
ATOM 1469 C CA . LYS A 1 91 ? -21.370 3.143 9.122 1.00 0.00 91 LYS A CA 1
ATOM 1470 C C . LYS A 1 91 ? -22.176 2.459 8.017 1.00 0.00 91 LYS A C 1
ATOM 1471 O O . LYS A 1 91 ? -22.522 1.268 8.174 1.00 0.00 91 LYS A O 1
ATOM 1492 N N . GLY A 1 1 ? 13.382 -8.902 11.501 1.00 0.00 1 GLY A N 2
ATOM 1493 C CA . GLY A 1 1 ? 12.623 -9.609 10.444 1.00 0.00 1 GLY A CA 2
ATOM 1494 C C . GLY A 1 1 ? 13.000 -11.071 10.366 1.00 0.00 1 GLY A C 2
ATOM 1495 O O . GLY A 1 1 ? 14.176 -11.422 10.484 1.00 0.00 1 GLY A O 2
ATOM 1501 N N . SER A 1 2 ? 12.006 -11.922 10.184 1.00 0.00 2 SER A N 2
ATOM 1502 C CA . SER A 1 2 ? 12.235 -13.352 10.056 1.00 0.00 2 SER A CA 2
ATOM 1503 C C . SER A 1 2 ? 11.799 -13.834 8.680 1.00 0.00 2 SER A C 2
ATOM 1504 O O . SER A 1 2 ? 12.218 -14.895 8.209 1.00 0.00 2 SER A O 2
ATOM 1512 N N . MET A 1 3 ? 10.958 -13.038 8.042 1.00 0.00 3 MET A N 2
ATOM 1513 C CA . MET A 1 3 ? 10.469 -13.334 6.709 1.00 0.00 3 MET A CA 2
ATOM 1514 C C . MET A 1 3 ? 10.645 -12.111 5.817 1.00 0.00 3 MET A C 2
ATOM 1515 O O . MET A 1 3 ? 10.201 -11.014 6.169 1.00 0.00 3 MET A O 2
ATOM 1529 N N . PRO A 1 4 ? 11.313 -12.278 4.667 1.00 0.00 4 PRO A N 2
ATOM 1530 C CA . PRO A 1 4 ? 11.544 -11.189 3.712 1.00 0.00 4 PRO A CA 2
ATOM 1531 C C . PRO A 1 4 ? 10.241 -10.525 3.268 1.00 0.00 4 PRO A C 2
ATOM 1532 O O . PRO A 1 4 ? 9.441 -11.114 2.542 1.00 0.00 4 PRO A O 2
ATOM 1543 N N . THR A 1 5 ? 10.025 -9.299 3.727 1.00 0.00 5 THR A N 2
ATOM 1544 C CA . THR A 1 5 ? 8.821 -8.559 3.392 1.00 0.00 5 THR A CA 2
ATOM 1545 C C . THR A 1 5 ? 8.973 -7.860 2.046 1.00 0.00 5 THR A C 2
ATOM 1546 O O . THR A 1 5 ? 9.352 -6.691 1.973 1.00 0.00 5 THR A O 2
ATOM 1557 N N . THR A 1 6 ? 8.711 -8.605 0.984 1.00 0.00 6 THR A N 2
ATOM 1558 C CA . THR A 1 6 ? 8.800 -8.082 -0.365 1.00 0.00 6 THR A CA 2
ATOM 1559 C C . THR A 1 6 ? 7.619 -7.168 -0.685 1.00 0.00 6 THR A C 2
ATOM 1560 O O . THR A 1 6 ? 6.460 -7.542 -0.488 1.00 0.00 6 THR A O 2
ATOM 1571 N N . CYS A 1 7 ? 7.920 -5.963 -1.159 1.00 0.00 7 CYS A N 2
ATOM 1572 C CA . CYS A 1 7 ? 6.889 -5.041 -1.594 1.00 0.00 7 CYS A CA 2
ATOM 1573 C C . CYS A 1 7 ? 6.266 -5.538 -2.887 1.00 0.00 7 CYS A C 2
ATOM 1574 O O . CYS A 1 7 ? 6.951 -6.112 -3.743 1.00 0.00 7 CYS A O 2
ATOM 1581 N N . GLY A 1 8 ? 4.977 -5.309 -3.026 1.00 0.00 8 GLY A N 2
ATOM 1582 C CA . GLY A 1 8 ? 4.271 -5.751 -4.203 1.00 0.00 8 GLY A CA 2
ATOM 1583 C C . GLY A 1 8 ? 4.131 -4.647 -5.225 1.00 0.00 8 GLY A C 2
ATOM 1584 O O . GLY A 1 8 ? 3.482 -4.826 -6.255 1.00 0.00 8 GLY A O 2
ATOM 1588 N N . PHE A 1 9 ? 4.740 -3.505 -4.942 1.00 0.00 9 PHE A N 2
ATOM 1589 C CA . PHE A 1 9 ? 4.641 -2.353 -5.822 1.00 0.00 9 PHE A CA 2
ATOM 1590 C C . PHE A 1 9 ? 5.637 -2.447 -6.973 1.00 0.00 9 PHE A C 2
ATOM 1591 O O . PHE A 1 9 ? 6.809 -2.760 -6.767 1.00 0.00 9 PHE A O 2
ATOM 1608 N N . PRO A 1 10 ? 5.178 -2.170 -8.206 1.00 0.00 10 PRO A N 2
ATOM 1609 C CA . PRO A 1 10 ? 6.038 -2.188 -9.396 1.00 0.00 10 PRO A CA 2
ATOM 1610 C C . PRO A 1 10 ? 7.094 -1.089 -9.369 1.00 0.00 10 PRO A C 2
ATOM 1611 O O . PRO A 1 10 ? 8.110 -1.168 -10.061 1.00 0.00 10 PRO A O 2
ATOM 1622 N N . ASN A 1 11 ? 6.853 -0.072 -8.564 1.00 0.00 11 ASN A N 2
ATOM 1623 C CA . ASN A 1 11 ? 7.784 1.042 -8.441 1.00 0.00 11 ASN A CA 2
ATOM 1624 C C . ASN A 1 11 ? 7.929 1.474 -6.989 1.00 0.00 11 ASN A C 2
ATOM 1625 O O . ASN A 1 11 ? 7.447 2.535 -6.587 1.00 0.00 11 ASN A O 2
ATOM 1636 N N . CYS A 1 12 ? 8.577 0.634 -6.198 1.00 0.00 12 CYS A N 2
ATOM 1637 C CA . CYS A 1 12 ? 8.894 0.985 -4.832 1.00 0.00 12 CYS A CA 2
ATOM 1638 C C . CYS A 1 12 ? 10.197 1.781 -4.791 1.00 0.00 12 CYS A C 2
ATOM 1639 O O . CYS A 1 12 ? 11.286 1.222 -4.635 1.00 0.00 12 CYS A O 2
ATOM 1646 N N . LYS A 1 13 ? 10.076 3.089 -4.957 1.00 0.00 13 LYS A N 2
ATOM 1647 C CA . LYS A 1 13 ? 11.235 3.967 -4.961 1.00 0.00 13 LYS A CA 2
ATOM 1648 C C . LYS A 1 13 ? 11.573 4.432 -3.552 1.00 0.00 13 LYS A C 2
ATOM 1649 O O . LYS A 1 13 ? 12.551 5.146 -3.342 1.00 0.00 13 LYS A O 2
ATOM 1668 N N . PHE A 1 14 ? 10.766 4.016 -2.589 1.00 0.00 14 PHE A N 2
ATOM 1669 C CA . PHE A 1 14 ? 10.960 4.427 -1.209 1.00 0.00 14 PHE A CA 2
ATOM 1670 C C . PHE A 1 14 ? 11.816 3.416 -0.463 1.00 0.00 14 PHE A C 2
ATOM 1671 O O . PHE A 1 14 ? 12.927 3.722 -0.044 1.00 0.00 14 PHE A O 2
ATOM 1688 N N . ARG A 1 15 ? 11.301 2.201 -0.332 1.00 0.00 15 ARG A N 2
ATOM 1689 C CA . ARG A 1 15 ? 11.982 1.142 0.388 1.00 0.00 15 ARG A CA 2
ATOM 1690 C C . ARG A 1 15 ? 13.374 0.881 -0.191 1.00 0.00 15 ARG A C 2
ATOM 1691 O O . ARG A 1 15 ? 14.315 0.576 0.544 1.00 0.00 15 ARG A O 2
ATOM 1712 N N . SER A 1 16 ? 13.503 1.021 -1.505 1.00 0.00 16 SER A N 2
ATOM 1713 C CA . SER A 1 16 ? 14.769 0.776 -2.187 1.00 0.00 16 SER A CA 2
ATOM 1714 C C . SER A 1 16 ? 15.705 1.988 -2.112 1.00 0.00 16 SER A C 2
ATOM 1715 O O . SER A 1 16 ? 16.840 1.937 -2.589 1.00 0.00 16 SER A O 2
ATOM 1723 N N . ARG A 1 17 ? 15.230 3.074 -1.517 1.00 0.00 17 ARG A N 2
ATOM 1724 C CA . ARG A 1 17 ? 16.026 4.291 -1.398 1.00 0.00 17 ARG A CA 2
ATOM 1725 C C . ARG A 1 17 ? 16.847 4.276 -0.111 1.00 0.00 17 ARG A C 2
ATOM 1726 O O . ARG A 1 17 ? 17.851 4.983 0.010 1.00 0.00 17 ARG A O 2
ATOM 1747 N N . TYR A 1 18 ? 16.421 3.463 0.842 1.00 0.00 18 TYR A N 2
ATOM 1748 C CA . TYR A 1 18 ? 17.082 3.393 2.137 1.00 0.00 18 TYR A CA 2
ATOM 1749 C C . TYR A 1 18 ? 17.926 2.131 2.235 1.00 0.00 18 TYR A C 2
ATOM 1750 O O . TYR A 1 18 ? 17.455 1.037 1.919 1.00 0.00 18 TYR A O 2
ATOM 1768 N N . ARG A 1 19 ? 19.170 2.292 2.666 1.00 0.00 19 ARG A N 2
ATOM 1769 C CA . ARG A 1 19 ? 20.096 1.171 2.784 1.00 0.00 19 ARG A CA 2
ATOM 1770 C C . ARG A 1 19 ? 19.551 0.128 3.754 1.00 0.00 19 ARG A C 2
ATOM 1771 O O . ARG A 1 19 ? 19.319 0.415 4.929 1.00 0.00 19 ARG A O 2
ATOM 1792 N N . GLY A 1 20 ? 19.349 -1.079 3.249 1.00 0.00 20 GLY A N 2
ATOM 1793 C CA . GLY A 1 20 ? 18.715 -2.119 4.030 1.00 0.00 20 GLY A CA 2
ATOM 1794 C C . GLY A 1 20 ? 17.441 -2.581 3.365 1.00 0.00 20 GLY A C 2
ATOM 1795 O O . GLY A 1 20 ? 16.974 -3.697 3.593 1.00 0.00 20 GLY A O 2
ATOM 1799 N N . LEU A 1 21 ? 16.897 -1.699 2.523 1.00 0.00 21 LEU A N 2
ATOM 1800 C CA . LEU A 1 21 ? 15.686 -1.968 1.760 1.00 0.00 21 LEU A CA 2
ATOM 1801 C C . LEU A 1 21 ? 14.545 -2.411 2.665 1.00 0.00 21 LEU A C 2
ATOM 1802 O O . LEU A 1 21 ? 13.849 -3.386 2.381 1.00 0.00 21 LEU A O 2
ATOM 1818 N N . GLU A 1 22 ? 14.359 -1.682 3.755 1.00 0.00 22 GLU A N 2
ATOM 1819 C CA . GLU A 1 22 ? 13.272 -1.962 4.680 1.00 0.00 22 GLU A CA 2
ATOM 1820 C C . GLU A 1 22 ? 12.330 -0.769 4.779 1.00 0.00 22 GLU A C 2
ATOM 1821 O O . GLU A 1 22 ? 11.443 -0.742 5.632 1.00 0.00 22 GLU A O 2
ATOM 1833 N N . ASP A 1 23 ? 12.565 0.222 3.914 1.00 0.00 23 ASP A N 2
ATOM 1834 C CA . ASP A 1 23 ? 11.748 1.450 3.836 1.00 0.00 23 ASP A CA 2
ATOM 1835 C C . ASP A 1 23 ? 11.948 2.361 5.050 1.00 0.00 23 ASP A C 2
ATOM 1836 O O . ASP A 1 23 ? 11.757 3.573 4.956 1.00 0.00 23 ASP A O 2
ATOM 1845 N N . ASN A 1 24 ? 12.336 1.766 6.183 1.00 0.00 24 ASN A N 2
ATOM 1846 C CA . ASN A 1 24 ? 12.522 2.486 7.446 1.00 0.00 24 ASN A CA 2
ATOM 1847 C C . ASN A 1 24 ? 11.171 2.860 8.038 1.00 0.00 24 ASN A C 2
ATOM 1848 O O . ASN A 1 24 ? 11.076 3.669 8.964 1.00 0.00 24 ASN A O 2
ATOM 1859 N N . ARG A 1 25 ? 10.129 2.251 7.499 1.00 0.00 25 ARG A N 2
ATOM 1860 C CA . ARG A 1 25 ? 8.776 2.485 7.960 1.00 0.00 25 ARG A CA 2
ATOM 1861 C C . ARG A 1 25 ? 8.081 1.150 8.218 1.00 0.00 25 ARG A C 2
ATOM 1862 O O . ARG A 1 25 ? 8.729 0.101 8.247 1.00 0.00 25 ARG A O 2
ATOM 1883 N N . HIS A 1 26 ? 6.771 1.189 8.411 1.00 0.00 26 HIS A N 2
ATOM 1884 C CA . HIS A 1 26 ? 6.001 -0.012 8.700 1.00 0.00 26 HIS A CA 2
ATOM 1885 C C . HIS A 1 26 ? 5.499 -0.652 7.405 1.00 0.00 26 HIS A C 2
ATOM 1886 O O . HIS A 1 26 ? 5.238 0.039 6.421 1.00 0.00 26 HIS A O 2
ATOM 1900 N N . PHE A 1 27 ? 5.363 -1.971 7.415 1.00 0.00 27 PHE A N 2
ATOM 1901 C CA . PHE A 1 27 ? 4.843 -2.693 6.261 1.00 0.00 27 PHE A CA 2
ATOM 1902 C C . PHE A 1 27 ? 3.393 -3.086 6.505 1.00 0.00 27 PHE A C 2
ATOM 1903 O O . PHE A 1 27 ? 3.084 -3.828 7.445 1.00 0.00 27 PHE A O 2
ATOM 1920 N N . TYR A 1 28 ? 2.506 -2.581 5.661 1.00 0.00 28 TYR A N 2
ATOM 1921 C CA . TYR A 1 28 ? 1.076 -2.777 5.832 1.00 0.00 28 TYR A CA 2
ATOM 1922 C C . TYR A 1 28 ? 0.605 -4.051 5.149 1.00 0.00 28 TYR A C 2
ATOM 1923 O O . TYR A 1 28 ? 1.199 -4.505 4.166 1.00 0.00 28 TYR A O 2
ATOM 1941 N N . ARG A 1 29 ? -0.461 -4.625 5.682 1.00 0.00 29 ARG A N 2
ATOM 1942 C CA . ARG A 1 29 ? -1.136 -5.734 5.033 1.00 0.00 29 ARG A CA 2
ATOM 1943 C C . ARG A 1 29 ? -2.254 -5.190 4.159 1.00 0.00 29 ARG A C 2
ATOM 1944 O O . ARG A 1 29 ? -2.589 -4.007 4.245 1.00 0.00 29 ARG A O 2
ATOM 1965 N N . ILE A 1 30 ? -2.824 -6.041 3.325 1.00 0.00 30 ILE A N 2
ATOM 1966 C CA . ILE A 1 30 ? -3.913 -5.628 2.452 1.00 0.00 30 ILE A CA 2
ATOM 1967 C C . ILE A 1 30 ? -5.239 -5.612 3.210 1.00 0.00 30 ILE A C 2
ATOM 1968 O O . ILE A 1 30 ? -5.724 -6.659 3.648 1.00 0.00 30 ILE A O 2
ATOM 1984 N N . PRO A 1 31 ? -5.824 -4.415 3.390 1.00 0.00 31 PRO A N 2
ATOM 1985 C CA . PRO A 1 31 ? -7.125 -4.247 4.045 1.00 0.00 31 PRO A CA 2
ATOM 1986 C C . PRO A 1 31 ? -8.214 -5.081 3.380 1.00 0.00 31 PRO A C 2
ATOM 1987 O O . PRO A 1 31 ? -8.229 -5.230 2.161 1.00 0.00 31 PRO A O 2
ATOM 1998 N N . LYS A 1 32 ? -9.118 -5.623 4.179 1.00 0.00 32 LYS A N 2
ATOM 1999 C CA . LYS A 1 32 ? -10.223 -6.412 3.649 1.00 0.00 32 LYS A CA 2
ATOM 2000 C C . LYS A 1 32 ? -11.546 -5.847 4.146 1.00 0.00 32 LYS A C 2
ATOM 2001 O O . LYS A 1 32 ? -12.597 -6.480 4.036 1.00 0.00 32 LYS A O 2
ATOM 2020 N N . ARG A 1 33 ? -11.472 -4.643 4.688 1.00 0.00 33 ARG A N 2
ATOM 2021 C CA . ARG A 1 33 ? -12.642 -3.957 5.207 1.00 0.00 33 ARG A CA 2
ATOM 2022 C C . ARG A 1 33 ? -12.582 -2.475 4.855 1.00 0.00 33 ARG A C 2
ATOM 2023 O O . ARG A 1 33 ? -11.729 -1.746 5.366 1.00 0.00 33 ARG A O 2
ATOM 2044 N N . PRO A 1 34 ? -13.459 -2.018 3.950 1.00 0.00 34 PRO A N 2
ATOM 2045 C CA . PRO A 1 34 ? -14.382 -2.891 3.225 1.00 0.00 34 PRO A CA 2
ATOM 2046 C C . PRO A 1 34 ? -13.736 -3.509 1.982 1.00 0.00 34 PRO A C 2
ATOM 2047 O O . PRO A 1 34 ? -12.574 -3.231 1.672 1.00 0.00 34 PRO A O 2
ATOM 2058 N N . LEU A 1 35 ? -14.496 -4.328 1.263 1.00 0.00 35 LEU A N 2
ATOM 2059 C CA . LEU A 1 35 ? -13.981 -5.002 0.076 1.00 0.00 35 LEU A CA 2
ATOM 2060 C C . LEU A 1 35 ? -13.699 -3.995 -1.032 1.00 0.00 35 LEU A C 2
ATOM 2061 O O . LEU A 1 35 ? -12.790 -4.180 -1.837 1.00 0.00 35 LEU A O 2
ATOM 2077 N N . ILE A 1 36 ? -14.481 -2.921 -1.059 1.00 0.00 36 ILE A N 2
ATOM 2078 C CA . ILE A 1 36 ? -14.316 -1.874 -2.063 1.00 0.00 36 ILE A CA 2
ATOM 2079 C C . ILE A 1 36 ? -12.962 -1.187 -1.909 1.00 0.00 36 ILE A C 2
ATOM 2080 O O . ILE A 1 36 ? -12.308 -0.849 -2.894 1.00 0.00 36 ILE A O 2
ATOM 2096 N N . LEU A 1 37 ? -12.540 -1.003 -0.664 1.00 0.00 37 LEU A N 2
ATOM 2097 C CA . LEU A 1 37 ? -11.236 -0.418 -0.382 1.00 0.00 37 LEU A CA 2
ATOM 2098 C C . LEU A 1 37 ? -10.133 -1.368 -0.824 1.00 0.00 37 LEU A C 2
ATOM 2099 O O . LEU A 1 37 ? -9.134 -0.948 -1.404 1.00 0.00 37 LEU A O 2
ATOM 2115 N N . ARG A 1 38 ? -10.334 -2.651 -0.559 1.00 0.00 38 ARG A N 2
ATOM 2116 C CA . ARG A 1 38 ? -9.388 -3.679 -0.966 1.00 0.00 38 ARG A CA 2
ATOM 2117 C C . ARG A 1 38 ? -9.291 -3.734 -2.491 1.00 0.00 38 ARG A C 2
ATOM 2118 O O . ARG A 1 38 ? -8.206 -3.873 -3.055 1.00 0.00 38 ARG A O 2
ATOM 2139 N N . GLN A 1 39 ? -10.439 -3.603 -3.145 1.00 0.00 39 GLN A N 2
ATOM 2140 C CA . GLN A 1 39 ? -10.509 -3.584 -4.602 1.00 0.00 39 GLN A CA 2
ATOM 2141 C C . GLN A 1 39 ? -9.744 -2.391 -5.163 1.00 0.00 39 GLN A C 2
ATOM 2142 O O . GLN A 1 39 ? -9.059 -2.496 -6.183 1.00 0.00 39 GLN A O 2
ATOM 2156 N N . ARG A 1 40 ? -9.856 -1.256 -4.484 1.00 0.00 40 ARG A N 2
ATOM 2157 C CA . ARG A 1 40 ? -9.178 -0.042 -4.910 1.00 0.00 40 ARG A CA 2
ATOM 2158 C C . ARG A 1 40 ? -7.682 -0.140 -4.640 1.00 0.00 40 ARG A C 2
ATOM 2159 O O . ARG A 1 40 ? -6.878 0.504 -5.311 1.00 0.00 40 ARG A O 2
ATOM 2180 N N . TRP A 1 41 ? -7.315 -0.962 -3.664 1.00 0.00 41 TRP A N 2
ATOM 2181 C CA . TRP A 1 41 ? -5.919 -1.150 -3.301 1.00 0.00 41 TRP A CA 2
ATOM 2182 C C . TRP A 1 41 ? -5.139 -1.751 -4.462 1.00 0.00 41 TRP A C 2
ATOM 2183 O O . TRP A 1 41 ? -4.018 -1.336 -4.752 1.00 0.00 41 TRP A O 2
ATOM 2204 N N . LEU A 1 42 ? -5.757 -2.710 -5.146 1.00 0.00 42 LEU A N 2
ATOM 2205 C CA . LEU A 1 42 ? -5.130 -3.364 -6.288 1.00 0.00 42 LEU A CA 2
ATOM 2206 C C . LEU A 1 42 ? -4.944 -2.382 -7.443 1.00 0.00 42 LEU A C 2
ATOM 2207 O O . LEU A 1 42 ? -4.078 -2.571 -8.295 1.00 0.00 42 LEU A O 2
ATOM 2223 N N . THR A 1 43 ? -5.754 -1.327 -7.453 1.00 0.00 43 THR A N 2
ATOM 2224 C CA . THR A 1 43 ? -5.677 -0.300 -8.486 1.00 0.00 43 THR A CA 2
ATOM 2225 C C . THR A 1 43 ? -4.319 0.405 -8.455 1.00 0.00 43 THR A C 2
ATOM 2226 O O . THR A 1 43 ? -3.718 0.667 -9.496 1.00 0.00 43 THR A O 2
ATOM 2237 N N . ALA A 1 44 ? -3.833 0.678 -7.251 1.00 0.00 44 ALA A N 2
ATOM 2238 C CA . ALA A 1 44 ? -2.575 1.393 -7.069 1.00 0.00 44 ALA A CA 2
ATOM 2239 C C . ALA A 1 44 ? -1.394 0.574 -7.564 1.00 0.00 44 ALA A C 2
ATOM 2240 O O . ALA A 1 44 ? -0.488 1.094 -8.214 1.00 0.00 44 ALA A O 2
ATOM 2247 N N . ILE A 1 45 ? -1.419 -0.712 -7.258 1.00 0.00 45 ILE A N 2
ATOM 2248 C CA . ILE A 1 45 ? -0.339 -1.613 -7.634 1.00 0.00 45 ILE A CA 2
ATOM 2249 C C . ILE A 1 45 ? -0.494 -2.071 -9.077 1.00 0.00 45 ILE A C 2
ATOM 2250 O O . ILE A 1 45 ? 0.432 -2.633 -9.666 1.00 0.00 45 ILE A O 2
ATOM 2266 N N . GLY A 1 46 ? -1.671 -1.822 -9.641 1.00 0.00 46 GLY A N 2
ATOM 2267 C CA . GLY A 1 46 ? -1.961 -2.255 -10.991 1.00 0.00 46 GLY A CA 2
ATOM 2268 C C . GLY A 1 46 ? -2.109 -3.760 -11.073 1.00 0.00 46 GLY A C 2
ATOM 2269 O O . GLY A 1 46 ? -1.679 -4.384 -12.042 1.00 0.00 46 GLY A O 2
ATOM 2273 N N . ARG A 1 47 ? -2.702 -4.344 -10.038 1.00 0.00 47 ARG A N 2
ATOM 2274 C CA . ARG A 1 47 ? -2.852 -5.792 -9.961 1.00 0.00 47 ARG A CA 2
ATOM 2275 C C . ARG A 1 47 ? -4.299 -6.178 -9.665 1.00 0.00 47 ARG A C 2
ATOM 2276 O O . ARG A 1 47 ? -5.212 -5.367 -9.815 1.00 0.00 47 ARG A O 2
ATOM 2297 N N . THR A 1 48 ? -4.496 -7.422 -9.251 1.00 0.00 48 THR A N 2
ATOM 2298 C CA . THR A 1 48 ? -5.816 -7.919 -8.901 1.00 0.00 48 THR A CA 2
ATOM 2299 C C . THR A 1 48 ? -5.721 -8.879 -7.717 1.00 0.00 48 THR A C 2
ATOM 2300 O O . THR A 1 48 ? -4.648 -9.068 -7.153 1.00 0.00 48 THR A O 2
ATOM 2311 N N . GLU A 1 49 ? -6.836 -9.501 -7.360 1.00 0.00 49 GLU A N 2
ATOM 2312 C CA . GLU A 1 49 ? -6.875 -10.443 -6.240 1.00 0.00 49 GLU A CA 2
ATOM 2313 C C . GLU A 1 49 ? -6.161 -11.737 -6.601 1.00 0.00 49 GLU A C 2
ATOM 2314 O O . GLU A 1 49 ? -5.804 -12.528 -5.733 1.00 0.00 49 GLU A O 2
ATOM 2326 N N . GLU A 1 50 ? -5.950 -11.937 -7.893 1.00 0.00 50 GLU A N 2
ATOM 2327 C CA . GLU A 1 50 ? -5.260 -13.120 -8.382 1.00 0.00 50 GLU A CA 2
ATOM 2328 C C . GLU A 1 50 ? -3.751 -12.905 -8.337 1.00 0.00 50 GLU A C 2
ATOM 2329 O O . GLU A 1 50 ? -2.975 -13.793 -8.682 1.00 0.00 50 GLU A O 2
ATOM 2341 N N . THR A 1 51 ? -3.345 -11.715 -7.911 1.00 0.00 51 THR A N 2
ATOM 2342 C CA . THR A 1 51 ? -1.935 -11.364 -7.849 1.00 0.00 51 THR A CA 2
ATOM 2343 C C . THR A 1 51 ? -1.567 -10.779 -6.481 1.00 0.00 51 THR A C 2
ATOM 2344 O O . THR A 1 51 ? -0.503 -11.069 -5.933 1.00 0.00 51 THR A O 2
ATOM 2355 N N . VAL A 1 52 ? -2.462 -9.966 -5.933 1.00 0.00 52 VAL A N 2
ATOM 2356 C CA . VAL A 1 52 ? -2.271 -9.372 -4.615 1.00 0.00 52 VAL A CA 2
ATOM 2357 C C . VAL A 1 52 ? -2.749 -10.339 -3.542 1.00 0.00 52 VAL A C 2
ATOM 2358 O O . VAL A 1 52 ? -3.897 -10.284 -3.100 1.00 0.00 52 VAL A O 2
ATOM 2371 N N . VAL A 1 53 ? -1.870 -11.241 -3.141 1.00 0.00 53 VAL A N 2
ATOM 2372 C CA . VAL A 1 53 ? -2.247 -12.290 -2.211 1.00 0.00 53 VAL A CA 2
ATOM 2373 C C . VAL A 1 53 ? -1.288 -12.380 -1.019 1.00 0.00 53 VAL A C 2
ATOM 2374 O O . VAL A 1 53 ? -0.964 -11.367 -0.394 1.00 0.00 53 VAL A O 2
ATOM 2387 N N . SER A 1 54 ? -0.835 -13.594 -0.728 1.00 0.00 54 SER A N 2
ATOM 2388 C CA . SER A 1 54 ? -0.077 -13.898 0.480 1.00 0.00 54 SER A CA 2
ATOM 2389 C C . SER A 1 54 ? 1.206 -13.075 0.630 1.00 0.00 54 SER A C 2
ATOM 2390 O O . SER A 1 54 ? 1.438 -12.475 1.682 1.00 0.00 54 SER A O 2
ATOM 2398 N N . GLN A 1 55 ? 2.029 -13.041 -0.411 1.00 0.00 55 GLN A N 2
ATOM 2399 C CA . GLN A 1 55 ? 3.364 -12.454 -0.305 1.00 0.00 55 GLN A CA 2
ATOM 2400 C C . GLN A 1 55 ? 3.401 -10.994 -0.740 1.00 0.00 55 GLN A C 2
ATOM 2401 O O . GLN A 1 55 ? 4.475 -10.421 -0.905 1.00 0.00 55 GLN A O 2
ATOM 2415 N N . LEU A 1 56 ? 2.243 -10.384 -0.921 1.00 0.00 56 LEU A N 2
ATOM 2416 C CA . LEU A 1 56 ? 2.205 -8.993 -1.335 1.00 0.00 56 LEU A CA 2
ATOM 2417 C C . LEU A 1 56 ? 2.009 -8.078 -0.134 1.00 0.00 56 LEU A C 2
ATOM 2418 O O . LEU A 1 56 ? 0.971 -8.113 0.528 1.00 0.00 56 LEU A O 2
ATOM 2434 N N . ARG A 1 57 ? 3.021 -7.281 0.158 1.00 0.00 57 ARG A N 2
ATOM 2435 C CA . ARG A 1 57 ? 2.950 -6.322 1.243 1.00 0.00 57 ARG A CA 2
ATOM 2436 C C . ARG A 1 57 ? 3.241 -4.932 0.703 1.00 0.00 57 ARG A C 2
ATOM 2437 O O . ARG A 1 57 ? 3.912 -4.793 -0.319 1.00 0.00 57 ARG A O 2
ATOM 2458 N N . ILE A 1 58 ? 2.721 -3.911 1.366 1.00 0.00 58 ILE A N 2
ATOM 2459 C CA . ILE A 1 58 ? 2.876 -2.544 0.892 1.00 0.00 58 ILE A CA 2
ATOM 2460 C C . ILE A 1 58 ? 3.457 -1.655 1.986 1.00 0.00 58 ILE A C 2
ATOM 2461 O O . ILE A 1 58 ? 2.997 -1.679 3.128 1.00 0.00 58 ILE A O 2
ATOM 2477 N N . CYS A 1 59 ? 4.472 -0.886 1.624 1.00 0.00 59 CYS A N 2
ATOM 2478 C CA . CYS A 1 59 ? 5.132 0.026 2.547 1.00 0.00 59 CYS A CA 2
ATOM 2479 C C . CYS A 1 59 ? 4.219 1.193 2.923 1.00 0.00 59 CYS A C 2
ATOM 2480 O O . CYS A 1 59 ? 3.315 1.560 2.166 1.00 0.00 59 CYS A O 2
ATOM 2487 N N . SER A 1 60 ? 4.471 1.788 4.082 1.00 0.00 60 SER A N 2
ATOM 2488 C CA . SER A 1 60 ? 3.656 2.897 4.557 1.00 0.00 60 SER A CA 2
ATOM 2489 C C . SER A 1 60 ? 4.083 4.203 3.894 1.00 0.00 60 SER A C 2
ATOM 2490 O O . SER A 1 60 ? 3.376 5.207 3.965 1.00 0.00 60 SER A O 2
ATOM 2498 N N . ALA A 1 61 ? 5.241 4.180 3.238 1.00 0.00 61 ALA A N 2
ATOM 2499 C CA . ALA A 1 61 ? 5.729 5.342 2.506 1.00 0.00 61 ALA A CA 2
ATOM 2500 C C . ALA A 1 61 ? 4.900 5.575 1.252 1.00 0.00 61 ALA A C 2
ATOM 2501 O O . ALA A 1 61 ? 4.989 6.626 0.617 1.00 0.00 61 ALA A O 2
ATOM 2508 N N . HIS A 1 62 ? 4.083 4.592 0.907 1.00 0.00 62 HIS A N 2
ATOM 2509 C CA . HIS A 1 62 ? 3.225 4.685 -0.264 1.00 0.00 62 HIS A CA 2
ATOM 2510 C C . HIS A 1 62 ? 1.941 5.450 0.065 1.00 0.00 62 HIS A C 2
ATOM 2511 O O . HIS A 1 62 ? 1.000 5.467 -0.723 1.00 0.00 62 HIS A O 2
ATOM 2525 N N . PHE A 1 63 ? 1.906 6.069 1.243 1.00 0.00 63 PHE A N 2
ATOM 2526 C CA . PHE A 1 63 ? 0.768 6.881 1.662 1.00 0.00 63 PHE A CA 2
ATOM 2527 C C . PHE A 1 63 ? 1.253 8.267 2.061 1.00 0.00 63 PHE A C 2
ATOM 2528 O O . PHE A 1 63 ? 2.414 8.433 2.446 1.00 0.00 63 PHE A O 2
ATOM 2545 N N . GLU A 1 64 ? 0.378 9.259 1.956 1.00 0.00 64 GLU A N 2
ATOM 2546 C CA . GLU A 1 64 ? 0.676 10.590 2.464 1.00 0.00 64 GLU A CA 2
ATOM 2547 C C . GLU A 1 64 ? 0.842 10.521 3.976 1.00 0.00 64 GLU A C 2
ATOM 2548 O O . GLU A 1 64 ? -0.119 10.250 4.701 1.00 0.00 64 GLU A O 2
ATOM 2560 N N . GLY A 1 65 ? 2.061 10.736 4.445 1.00 0.00 65 GLY A N 2
ATOM 2561 C CA . GLY A 1 65 ? 2.362 10.546 5.850 1.00 0.00 65 GLY A CA 2
ATOM 2562 C C . GLY A 1 65 ? 2.586 9.081 6.177 1.00 0.00 65 GLY A C 2
ATOM 2563 O O . GLY A 1 65 ? 3.612 8.709 6.752 1.00 0.00 65 GLY A O 2
ATOM 2567 N N . GLY A 1 66 ? 1.632 8.245 5.795 1.00 0.00 66 GLY A N 2
ATOM 2568 C CA . GLY A 1 66 ? 1.760 6.821 6.020 1.00 0.00 66 GLY A CA 2
ATOM 2569 C C . GLY A 1 66 ? 0.723 6.291 6.987 1.00 0.00 66 GLY A C 2
ATOM 2570 O O . GLY A 1 66 ? 0.994 5.365 7.750 1.00 0.00 66 GLY A O 2
ATOM 2574 N N . GLU A 1 67 ? -0.472 6.862 6.943 1.00 0.00 67 GLU A N 2
ATOM 2575 C CA . GLU A 1 67 ? -1.538 6.482 7.863 1.00 0.00 67 GLU A CA 2
ATOM 2576 C C . GLU A 1 67 ? -2.556 5.578 7.177 1.00 0.00 67 GLU A C 2
ATOM 2577 O O . GLU A 1 67 ? -3.150 5.953 6.169 1.00 0.00 67 GLU A O 2
ATOM 2589 N N . LYS A 1 68 ? -2.727 4.376 7.709 1.00 0.00 68 LYS A N 2
ATOM 2590 C CA . LYS A 1 68 ? -3.780 3.478 7.253 1.00 0.00 68 LYS A CA 2
ATOM 2591 C C . LYS A 1 68 ? -4.949 3.522 8.233 1.00 0.00 68 LYS A C 2
ATOM 2592 O O . LYS A 1 68 ? -4.973 2.782 9.217 1.00 0.00 68 LYS A O 2
ATOM 2611 N N . LYS A 1 69 ? -5.903 4.400 7.972 1.00 0.00 69 LYS A N 2
ATOM 2612 C CA . LYS A 1 69 ? -7.050 4.547 8.847 1.00 0.00 69 LYS A CA 2
ATOM 2613 C C . LYS A 1 69 ? -8.259 3.834 8.260 1.00 0.00 69 LYS A C 2
ATOM 2614 O O . LYS A 1 69 ? -8.695 2.809 8.783 1.00 0.00 69 LYS A O 2
ATOM 2633 N N . GLU A 1 70 ? -8.787 4.386 7.176 1.00 0.00 70 GLU A N 2
ATOM 2634 C CA . GLU A 1 70 ? -9.968 3.845 6.520 1.00 0.00 70 GLU A CA 2
ATOM 2635 C C . GLU A 1 70 ? -10.218 4.586 5.212 1.00 0.00 70 GLU A C 2
ATOM 2636 O O . GLU A 1 70 ? -10.479 5.787 5.212 1.00 0.00 70 GLU A O 2
ATOM 2648 N N . GLY A 1 71 ? -10.120 3.866 4.103 1.00 0.00 71 GLY A N 2
ATOM 2649 C CA . GLY A 1 71 ? -10.337 4.471 2.800 1.00 0.00 71 GLY A CA 2
ATOM 2650 C C . GLY A 1 71 ? -9.040 4.834 2.106 1.00 0.00 71 GLY A C 2
ATOM 2651 O O . GLY A 1 71 ? -9.041 5.270 0.957 1.00 0.00 71 GLY A O 2
ATOM 2655 N N . ASP A 1 72 ? -7.933 4.643 2.806 1.00 0.00 72 ASP A N 2
ATOM 2656 C CA . ASP A 1 72 ? -6.610 4.959 2.272 1.00 0.00 72 ASP A CA 2
ATOM 2657 C C . ASP A 1 72 ? -6.137 3.881 1.305 1.00 0.00 72 ASP A C 2
ATOM 2658 O O . ASP A 1 72 ? -6.028 2.704 1.670 1.00 0.00 72 ASP A O 2
ATOM 2667 N N . ILE A 1 73 ? -5.874 4.293 0.078 1.00 0.00 73 ILE A N 2
ATOM 2668 C CA . ILE A 1 73 ? -5.270 3.437 -0.933 1.00 0.00 73 ILE A CA 2
ATOM 2669 C C . ILE A 1 73 ? -3.816 3.868 -1.126 1.00 0.00 73 ILE A C 2
ATOM 2670 O O . ILE A 1 73 ? -3.511 5.054 -1.019 1.00 0.00 73 ILE A O 2
ATOM 2686 N N . PRO A 1 74 ? -2.888 2.930 -1.371 1.00 0.00 74 PRO A N 2
ATOM 2687 C CA . PRO A 1 74 ? -1.484 3.276 -1.584 1.00 0.00 74 PRO A CA 2
ATOM 2688 C C . PRO A 1 74 ? -1.281 4.001 -2.912 1.00 0.00 74 PRO A C 2
ATOM 2689 O O . PRO A 1 74 ? -2.163 3.998 -3.767 1.00 0.00 74 PRO A O 2
ATOM 2700 N N . VAL A 1 75 ? -0.136 4.640 -3.076 1.00 0.00 75 VAL A N 2
ATOM 2701 C CA . VAL A 1 75 ? 0.222 5.247 -4.349 1.00 0.00 75 VAL A CA 2
ATOM 2702 C C . VAL A 1 75 ? 1.705 5.033 -4.626 1.00 0.00 75 VAL A C 2
ATOM 2703 O O . VAL A 1 75 ? 2.479 4.758 -3.705 1.00 0.00 75 VAL A O 2
ATOM 2716 N N . PRO A 1 76 ? 2.124 5.132 -5.899 1.00 0.00 76 PRO A N 2
ATOM 2717 C CA . PRO A 1 76 ? 3.524 4.920 -6.282 1.00 0.00 76 PRO A CA 2
ATOM 2718 C C . PRO A 1 76 ? 4.436 5.991 -5.701 1.00 0.00 76 PRO A C 2
ATOM 2719 O O . PRO A 1 76 ? 5.632 5.775 -5.501 1.00 0.00 76 PRO A O 2
ATOM 2730 N N . ASP A 1 77 ? 3.836 7.138 -5.432 1.00 0.00 77 ASP A N 2
ATOM 2731 C CA . ASP A 1 77 ? 4.526 8.297 -4.889 1.00 0.00 77 ASP A CA 2
ATOM 2732 C C . ASP A 1 77 ? 3.500 9.378 -4.613 1.00 0.00 77 ASP A C 2
ATOM 2733 O O . ASP A 1 77 ? 2.968 9.973 -5.544 1.00 0.00 77 ASP A O 2
ATOM 2742 N N . PRO A 1 78 ? 3.190 9.633 -3.335 1.00 0.00 78 PRO A N 2
ATOM 2743 C CA . PRO A 1 78 ? 2.200 10.646 -2.950 1.00 0.00 78 PRO A CA 2
ATOM 2744 C C . PRO A 1 78 ? 2.644 12.055 -3.337 1.00 0.00 78 PRO A C 2
ATOM 2745 O O . PRO A 1 78 ? 1.857 13.003 -3.311 1.00 0.00 78 PRO A O 2
ATOM 2756 N N . THR A 1 79 ? 3.913 12.179 -3.688 1.00 0.00 79 THR A N 2
ATOM 2757 C CA . THR A 1 79 ? 4.483 13.435 -4.110 1.00 0.00 79 THR A CA 2
ATOM 2758 C C . THR A 1 79 ? 4.391 13.598 -5.629 1.00 0.00 79 THR A C 2
ATOM 2759 O O . THR A 1 79 ? 4.357 14.717 -6.146 1.00 0.00 79 THR A O 2
ATOM 2770 N N . VAL A 1 80 ? 4.335 12.477 -6.340 1.00 0.00 80 VAL A N 2
ATOM 2771 C CA . VAL A 1 80 ? 4.294 12.501 -7.796 1.00 0.00 80 VAL A CA 2
ATOM 2772 C C . VAL A 1 80 ? 2.890 12.185 -8.315 1.00 0.00 80 VAL A C 2
ATOM 2773 O O . VAL A 1 80 ? 2.312 12.956 -9.083 1.00 0.00 80 VAL A O 2
ATOM 2786 N N . ASP A 1 81 ? 2.335 11.064 -7.877 1.00 0.00 81 ASP A N 2
ATOM 2787 C CA . ASP A 1 81 ? 1.037 10.613 -8.368 1.00 0.00 81 ASP A CA 2
ATOM 2788 C C . ASP A 1 81 ? -0.082 11.089 -7.455 1.00 0.00 81 ASP A C 2
ATOM 2789 O O . ASP A 1 81 ? 0.165 11.588 -6.357 1.00 0.00 81 ASP A O 2
ATOM 2798 N N . LYS A 1 82 ? -1.309 10.925 -7.916 1.00 0.00 82 LYS A N 2
ATOM 2799 C CA . LYS A 1 82 ? -2.474 11.346 -7.158 1.00 0.00 82 LYS A CA 2
ATOM 2800 C C . LYS A 1 82 ? -2.812 10.322 -6.085 1.00 0.00 82 LYS A C 2
ATOM 2801 O O . LYS A 1 82 ? -3.376 9.269 -6.381 1.00 0.00 82 LYS A O 2
ATOM 2820 N N . GLN A 1 83 ? -2.422 10.632 -4.851 1.00 0.00 83 GLN A N 2
ATOM 2821 C CA . GLN A 1 83 ? -2.772 9.820 -3.687 1.00 0.00 83 GLN A CA 2
ATOM 2822 C C . GLN A 1 83 ? -4.254 9.439 -3.719 1.00 0.00 83 GLN A C 2
ATOM 2823 O O . GLN A 1 83 ? -5.131 10.301 -3.625 1.00 0.00 83 GLN A O 2
ATOM 2837 N N . ILE A 1 84 ? -4.525 8.147 -3.871 1.00 0.00 84 ILE A N 2
ATOM 2838 C CA . ILE A 1 84 ? -5.894 7.670 -3.952 1.00 0.00 84 ILE A CA 2
ATOM 2839 C C . ILE A 1 84 ? -6.465 7.422 -2.558 1.00 0.00 84 ILE A C 2
ATOM 2840 O O . ILE A 1 84 ? -5.903 6.664 -1.772 1.00 0.00 84 ILE A O 2
ATOM 2856 N N . LYS A 1 85 ? -7.565 8.088 -2.248 1.00 0.00 85 LYS A N 2
ATOM 2857 C CA . LYS A 1 85 ? -8.273 7.868 -0.994 1.00 0.00 85 LYS A CA 2
ATOM 2858 C C . LYS A 1 85 ? -9.776 7.861 -1.258 1.00 0.00 85 LYS A C 2
ATOM 2859 O O . LYS A 1 85 ? -10.257 8.569 -2.144 1.00 0.00 85 LYS A O 2
ATOM 2878 N N . ILE A 1 86 ? -10.507 7.047 -0.518 1.00 0.00 86 ILE A N 2
ATOM 2879 C CA . ILE A 1 86 ? -11.955 6.983 -0.666 1.00 0.00 86 ILE A CA 2
ATOM 2880 C C . ILE A 1 86 ? -12.632 7.880 0.360 1.00 0.00 86 ILE A C 2
ATOM 2881 O O . ILE A 1 86 ? -12.198 7.951 1.513 1.00 0.00 86 ILE A O 2
ATOM 2897 N N . GLU A 1 87 ? -13.671 8.583 -0.066 1.00 0.00 87 GLU A N 2
ATOM 2898 C CA . GLU A 1 87 ? -14.482 9.366 0.852 1.00 0.00 87 GLU A CA 2
ATOM 2899 C C . GLU A 1 87 ? -15.332 8.426 1.697 1.00 0.00 87 GLU A C 2
ATOM 2900 O O . GLU A 1 87 ? -16.315 7.858 1.218 1.00 0.00 87 GLU A O 2
ATOM 2912 N N . LEU A 1 88 ? -14.938 8.247 2.944 1.00 0.00 88 LEU A N 2
ATOM 2913 C CA . LEU A 1 88 ? -15.592 7.295 3.816 1.00 0.00 88 LEU A CA 2
ATOM 2914 C C . LEU A 1 88 ? -16.631 7.973 4.696 1.00 0.00 88 LEU A C 2
ATOM 2915 O O . LEU A 1 88 ? -16.389 9.052 5.238 1.00 0.00 88 LEU A O 2
ATOM 2931 N N . PRO A 1 89 ? -17.809 7.350 4.832 1.00 0.00 89 PRO A N 2
ATOM 2932 C CA . PRO A 1 89 ? -18.860 7.823 5.737 1.00 0.00 89 PRO A CA 2
ATOM 2933 C C . PRO A 1 89 ? -18.507 7.564 7.203 1.00 0.00 89 PRO A C 2
ATOM 2934 O O . PRO A 1 89 ? -17.682 6.695 7.504 1.00 0.00 89 PRO A O 2
ATOM 2945 N N . PRO A 1 90 ? -19.117 8.329 8.134 1.00 0.00 90 PRO A N 2
ATOM 2946 C CA . PRO A 1 90 ? -18.895 8.181 9.578 1.00 0.00 90 PRO A CA 2
ATOM 2947 C C . PRO A 1 90 ? -18.966 6.727 10.047 1.00 0.00 90 PRO A C 2
ATOM 2948 O O . PRO A 1 90 ? -18.144 6.286 10.852 1.00 0.00 90 PRO A O 2
ATOM 2959 N N . LYS A 1 91 ? -19.939 5.983 9.540 1.00 0.00 91 LYS A N 2
ATOM 2960 C CA . LYS A 1 91 ? -20.072 4.581 9.888 1.00 0.00 91 LYS A CA 2
ATOM 2961 C C . LYS A 1 91 ? -20.672 3.797 8.732 1.00 0.00 91 LYS A C 2
ATOM 2962 O O . LYS A 1 91 ? -21.466 4.385 7.968 1.00 0.00 91 LYS A O 2
ATOM 2983 N N . GLY A 1 1 ? 20.142 -10.456 4.395 1.00 0.00 1 GLY A N 3
ATOM 2984 C CA . GLY A 1 1 ? 19.574 -10.616 3.036 1.00 0.00 1 GLY A CA 3
ATOM 2985 C C . GLY A 1 1 ? 18.159 -10.094 2.955 1.00 0.00 1 GLY A C 3
ATOM 2986 O O . GLY A 1 1 ? 17.815 -9.118 3.623 1.00 0.00 1 GLY A O 3
ATOM 2992 N N . SER A 1 2 ? 17.336 -10.739 2.142 1.00 0.00 2 SER A N 3
ATOM 2993 C CA . SER A 1 2 ? 15.947 -10.339 1.992 1.00 0.00 2 SER A CA 3
ATOM 2994 C C . SER A 1 2 ? 15.095 -10.924 3.112 1.00 0.00 2 SER A C 3
ATOM 2995 O O . SER A 1 2 ? 15.053 -12.142 3.299 1.00 0.00 2 SER A O 3
ATOM 3003 N N . MET A 1 3 ? 14.435 -10.052 3.860 1.00 0.00 3 MET A N 3
ATOM 3004 C CA . MET A 1 3 ? 13.559 -10.474 4.944 1.00 0.00 3 MET A CA 3
ATOM 3005 C C . MET A 1 3 ? 12.262 -11.053 4.378 1.00 0.00 3 MET A C 3
ATOM 3006 O O . MET A 1 3 ? 11.932 -10.810 3.217 1.00 0.00 3 MET A O 3
ATOM 3020 N N . PRO A 1 4 ? 11.508 -11.833 5.180 1.00 0.00 4 PRO A N 3
ATOM 3021 C CA . PRO A 1 4 ? 10.202 -12.377 4.769 1.00 0.00 4 PRO A CA 3
ATOM 3022 C C . PRO A 1 4 ? 9.121 -11.293 4.688 1.00 0.00 4 PRO A C 3
ATOM 3023 O O . PRO A 1 4 ? 7.996 -11.469 5.161 1.00 0.00 4 PRO A O 3
ATOM 3034 N N . THR A 1 5 ? 9.491 -10.167 4.104 1.00 0.00 5 THR A N 3
ATOM 3035 C CA . THR A 1 5 ? 8.599 -9.038 3.916 1.00 0.00 5 THR A CA 3
ATOM 3036 C C . THR A 1 5 ? 9.066 -8.241 2.705 1.00 0.00 5 THR A C 3
ATOM 3037 O O . THR A 1 5 ? 10.235 -7.877 2.616 1.00 0.00 5 THR A O 3
ATOM 3048 N N . THR A 1 6 ? 8.171 -8.008 1.760 1.00 0.00 6 THR A N 3
ATOM 3049 C CA . THR A 1 6 ? 8.540 -7.340 0.521 1.00 0.00 6 THR A CA 3
ATOM 3050 C C . THR A 1 6 ? 7.379 -6.512 -0.022 1.00 0.00 6 THR A C 3
ATOM 3051 O O . THR A 1 6 ? 6.228 -6.956 0.002 1.00 0.00 6 THR A O 3
ATOM 3062 N N . CYS A 1 7 ? 7.687 -5.296 -0.471 1.00 0.00 7 CYS A N 3
ATOM 3063 C CA . CYS A 1 7 ? 6.706 -4.445 -1.127 1.00 0.00 7 CYS A CA 3
ATOM 3064 C C . CYS A 1 7 ? 6.160 -5.139 -2.368 1.00 0.00 7 CYS A C 3
ATOM 3065 O O . CYS A 1 7 ? 6.915 -5.717 -3.159 1.00 0.00 7 CYS A O 3
ATOM 3072 N N . GLY A 1 8 ? 4.854 -5.071 -2.533 1.00 0.00 8 GLY A N 3
ATOM 3073 C CA . GLY A 1 8 ? 4.215 -5.705 -3.665 1.00 0.00 8 GLY A CA 3
ATOM 3074 C C . GLY A 1 8 ? 4.169 -4.789 -4.863 1.00 0.00 8 GLY A C 3
ATOM 3075 O O . GLY A 1 8 ? 3.603 -5.132 -5.899 1.00 0.00 8 GLY A O 3
ATOM 3079 N N . PHE A 1 9 ? 4.764 -3.616 -4.715 1.00 0.00 9 PHE A N 3
ATOM 3080 C CA . PHE A 1 9 ? 4.810 -2.641 -5.780 1.00 0.00 9 PHE A CA 3
ATOM 3081 C C . PHE A 1 9 ? 5.703 -3.128 -6.916 1.00 0.00 9 PHE A C 3
ATOM 3082 O O . PHE A 1 9 ? 6.767 -3.708 -6.673 1.00 0.00 9 PHE A O 3
ATOM 3099 N N . PRO A 1 10 ? 5.281 -2.899 -8.171 1.00 0.00 10 PRO A N 3
ATOM 3100 C CA . PRO A 1 10 ? 6.060 -3.279 -9.352 1.00 0.00 10 PRO A CA 3
ATOM 3101 C C . PRO A 1 10 ? 7.434 -2.634 -9.344 1.00 0.00 10 PRO A C 3
ATOM 3102 O O . PRO A 1 10 ? 8.430 -3.236 -9.753 1.00 0.00 10 PRO A O 3
ATOM 3113 N N . ASN A 1 11 ? 7.464 -1.415 -8.852 1.00 0.00 11 ASN A N 3
ATOM 3114 C CA . ASN A 1 11 ? 8.693 -0.653 -8.723 1.00 0.00 11 ASN A CA 3
ATOM 3115 C C . ASN A 1 11 ? 8.565 0.332 -7.573 1.00 0.00 11 ASN A C 3
ATOM 3116 O O . ASN A 1 11 ? 8.174 1.486 -7.771 1.00 0.00 11 ASN A O 3
ATOM 3127 N N . CYS A 1 12 ? 8.854 -0.140 -6.369 1.00 0.00 12 CYS A N 3
ATOM 3128 C CA . CYS A 1 12 ? 8.782 0.700 -5.186 1.00 0.00 12 CYS A CA 3
ATOM 3129 C C . CYS A 1 12 ? 9.887 1.744 -5.227 1.00 0.00 12 CYS A C 3
ATOM 3130 O O . CYS A 1 12 ? 11.071 1.412 -5.277 1.00 0.00 12 CYS A O 3
ATOM 3137 N N . LYS A 1 13 ? 9.490 3.001 -5.212 1.00 0.00 13 LYS A N 3
ATOM 3138 C CA . LYS A 1 13 ? 10.437 4.099 -5.282 1.00 0.00 13 LYS A CA 3
ATOM 3139 C C . LYS A 1 13 ? 10.934 4.474 -3.895 1.00 0.00 13 LYS A C 3
ATOM 3140 O O . LYS A 1 13 ? 11.599 5.491 -3.720 1.00 0.00 13 LYS A O 3
ATOM 3159 N N . PHE A 1 14 ? 10.583 3.665 -2.906 1.00 0.00 14 PHE A N 3
ATOM 3160 C CA . PHE A 1 14 ? 11.031 3.893 -1.543 1.00 0.00 14 PHE A CA 3
ATOM 3161 C C . PHE A 1 14 ? 12.057 2.840 -1.143 1.00 0.00 14 PHE A C 3
ATOM 3162 O O . PHE A 1 14 ? 13.206 3.166 -0.844 1.00 0.00 14 PHE A O 3
ATOM 3179 N N . ARG A 1 15 ? 11.644 1.577 -1.182 1.00 0.00 15 ARG A N 3
ATOM 3180 C CA . ARG A 1 15 ? 12.506 0.464 -0.812 1.00 0.00 15 ARG A CA 3
ATOM 3181 C C . ARG A 1 15 ? 13.798 0.478 -1.625 1.00 0.00 15 ARG A C 3
ATOM 3182 O O . ARG A 1 15 ? 14.900 0.381 -1.076 1.00 0.00 15 ARG A O 3
ATOM 3203 N N . SER A 1 16 ? 13.653 0.618 -2.932 1.00 0.00 16 SER A N 3
ATOM 3204 C CA . SER A 1 16 ? 14.786 0.580 -3.843 1.00 0.00 16 SER A CA 3
ATOM 3205 C C . SER A 1 16 ? 15.596 1.877 -3.792 1.00 0.00 16 SER A C 3
ATOM 3206 O O . SER A 1 16 ? 16.774 1.896 -4.151 1.00 0.00 16 SER A O 3
ATOM 3214 N N . ARG A 1 17 ? 14.975 2.953 -3.322 1.00 0.00 17 ARG A N 3
ATOM 3215 C CA . ARG A 1 17 ? 15.653 4.244 -3.249 1.00 0.00 17 ARG A CA 3
ATOM 3216 C C . ARG A 1 17 ? 16.466 4.361 -1.965 1.00 0.00 17 ARG A C 3
ATOM 3217 O O . ARG A 1 17 ? 17.430 5.121 -1.901 1.00 0.00 17 ARG A O 3
ATOM 3238 N N . TYR A 1 18 ? 16.085 3.597 -0.949 1.00 0.00 18 TYR A N 3
ATOM 3239 C CA . TYR A 1 18 ? 16.785 3.641 0.322 1.00 0.00 18 TYR A CA 3
ATOM 3240 C C . TYR A 1 18 ? 18.069 2.831 0.235 1.00 0.00 18 TYR A C 3
ATOM 3241 O O . TYR A 1 18 ? 19.030 3.098 0.954 1.00 0.00 18 TYR A O 3
ATOM 3259 N N . ARG A 1 19 ? 18.068 1.843 -0.663 1.00 0.00 19 ARG A N 3
ATOM 3260 C CA . ARG A 1 19 ? 19.254 1.037 -0.955 1.00 0.00 19 ARG A CA 3
ATOM 3261 C C . ARG A 1 19 ? 19.751 0.283 0.276 1.00 0.00 19 ARG A C 3
ATOM 3262 O O . ARG A 1 19 ? 20.910 -0.123 0.338 1.00 0.00 19 ARG A O 3
ATOM 3283 N N . GLY A 1 20 ? 18.868 0.096 1.245 1.00 0.00 20 GLY A N 3
ATOM 3284 C CA . GLY A 1 20 ? 19.226 -0.626 2.443 1.00 0.00 20 GLY A CA 3
ATOM 3285 C C . GLY A 1 20 ? 18.591 -1.994 2.479 1.00 0.00 20 GLY A C 3
ATOM 3286 O O . GLY A 1 20 ? 18.840 -2.826 1.607 1.00 0.00 20 GLY A O 3
ATOM 3290 N N . LEU A 1 21 ? 17.735 -2.212 3.459 1.00 0.00 21 LEU A N 3
ATOM 3291 C CA . LEU A 1 21 ? 17.098 -3.505 3.642 1.00 0.00 21 LEU A CA 3
ATOM 3292 C C . LEU A 1 21 ? 15.585 -3.345 3.668 1.00 0.00 21 LEU A C 3
ATOM 3293 O O . LEU A 1 21 ? 14.990 -3.189 4.735 1.00 0.00 21 LEU A O 3
ATOM 3309 N N . GLU A 1 22 ? 14.978 -3.348 2.481 1.00 0.00 22 GLU A N 3
ATOM 3310 C CA . GLU A 1 22 ? 13.527 -3.256 2.347 1.00 0.00 22 GLU A CA 3
ATOM 3311 C C . GLU A 1 22 ? 13.005 -1.957 2.949 1.00 0.00 22 GLU A C 3
ATOM 3312 O O . GLU A 1 22 ? 11.961 -1.939 3.600 1.00 0.00 22 GLU A O 3
ATOM 3324 N N . ASP A 1 23 ? 13.768 -0.881 2.734 1.00 0.00 23 ASP A N 3
ATOM 3325 C CA . ASP A 1 23 ? 13.437 0.466 3.226 1.00 0.00 23 ASP A CA 3
ATOM 3326 C C . ASP A 1 23 ? 13.595 0.573 4.744 1.00 0.00 23 ASP A C 3
ATOM 3327 O O . ASP A 1 23 ? 14.122 1.572 5.237 1.00 0.00 23 ASP A O 3
ATOM 3336 N N . ASN A 1 24 ? 13.154 -0.471 5.461 1.00 0.00 24 ASN A N 3
ATOM 3337 C CA . ASN A 1 24 ? 13.179 -0.526 6.932 1.00 0.00 24 ASN A CA 3
ATOM 3338 C C . ASN A 1 24 ? 11.961 0.191 7.509 1.00 0.00 24 ASN A C 3
ATOM 3339 O O . ASN A 1 24 ? 11.980 0.669 8.644 1.00 0.00 24 ASN A O 3
ATOM 3350 N N . ARG A 1 25 ? 10.900 0.254 6.716 1.00 0.00 25 ARG A N 3
ATOM 3351 C CA . ARG A 1 25 ? 9.657 0.887 7.139 1.00 0.00 25 ARG A CA 3
ATOM 3352 C C . ARG A 1 25 ? 8.653 -0.157 7.623 1.00 0.00 25 ARG A C 3
ATOM 3353 O O . ARG A 1 25 ? 8.993 -1.328 7.799 1.00 0.00 25 ARG A O 3
ATOM 3374 N N . HIS A 1 26 ? 7.422 0.280 7.853 1.00 0.00 26 HIS A N 3
ATOM 3375 C CA . HIS A 1 26 ? 6.347 -0.619 8.232 1.00 0.00 26 HIS A CA 3
ATOM 3376 C C . HIS A 1 26 ? 5.668 -1.152 6.982 1.00 0.00 26 HIS A C 3
ATOM 3377 O O . HIS A 1 26 ? 5.309 -0.388 6.086 1.00 0.00 26 HIS A O 3
ATOM 3391 N N . PHE A 1 27 ? 5.502 -2.457 6.918 1.00 0.00 27 PHE A N 3
ATOM 3392 C CA . PHE A 1 27 ? 4.861 -3.075 5.774 1.00 0.00 27 PHE A CA 3
ATOM 3393 C C . PHE A 1 27 ? 3.436 -3.468 6.115 1.00 0.00 27 PHE A C 3
ATOM 3394 O O . PHE A 1 27 ? 3.204 -4.417 6.865 1.00 0.00 27 PHE A O 3
ATOM 3411 N N . TYR A 1 28 ? 2.486 -2.744 5.552 1.00 0.00 28 TYR A N 3
ATOM 3412 C CA . TYR A 1 28 ? 1.084 -2.964 5.856 1.00 0.00 28 TYR A CA 3
ATOM 3413 C C . TYR A 1 28 ? 0.550 -4.167 5.103 1.00 0.00 28 TYR A C 3
ATOM 3414 O O . TYR A 1 28 ? 1.099 -4.569 4.073 1.00 0.00 28 TYR A O 3
ATOM 3432 N N . ARG A 1 29 ? -0.521 -4.736 5.623 1.00 0.00 29 ARG A N 3
ATOM 3433 C CA . ARG A 1 29 ? -1.209 -5.818 4.958 1.00 0.00 29 ARG A CA 3
ATOM 3434 C C . ARG A 1 29 ? -2.377 -5.260 4.158 1.00 0.00 29 ARG A C 3
ATOM 3435 O O . ARG A 1 29 ? -2.943 -4.224 4.516 1.00 0.00 29 ARG A O 3
ATOM 3456 N N . ILE A 1 30 ? -2.719 -5.935 3.070 1.00 0.00 30 ILE A N 3
ATOM 3457 C CA . ILE A 1 30 ? -3.812 -5.498 2.214 1.00 0.00 30 ILE A CA 3
ATOM 3458 C C . ILE A 1 30 ? -5.149 -5.650 2.927 1.00 0.00 30 ILE A C 3
ATOM 3459 O O . ILE A 1 30 ? -5.508 -6.744 3.369 1.00 0.00 30 ILE A O 3
ATOM 3475 N N . PRO A 1 31 ? -5.884 -4.538 3.071 1.00 0.00 31 PRO A N 3
ATOM 3476 C CA . PRO A 1 31 ? -7.207 -4.530 3.694 1.00 0.00 31 PRO A CA 3
ATOM 3477 C C . PRO A 1 31 ? -8.193 -5.435 2.969 1.00 0.00 31 PRO A C 3
ATOM 3478 O O . PRO A 1 31 ? -8.116 -5.616 1.755 1.00 0.00 31 PRO A O 3
ATOM 3489 N N . LYS A 1 32 ? -9.112 -6.008 3.723 1.00 0.00 32 LYS A N 3
ATOM 3490 C CA . LYS A 1 32 ? -10.173 -6.820 3.156 1.00 0.00 32 LYS A CA 3
ATOM 3491 C C . LYS A 1 32 ? -11.512 -6.215 3.535 1.00 0.00 32 LYS A C 3
ATOM 3492 O O . LYS A 1 32 ? -12.569 -6.817 3.345 1.00 0.00 32 LYS A O 3
ATOM 3511 N N . ARG A 1 33 ? -11.437 -5.010 4.068 1.00 0.00 33 ARG A N 3
ATOM 3512 C CA . ARG A 1 33 ? -12.602 -4.277 4.527 1.00 0.00 33 ARG A CA 3
ATOM 3513 C C . ARG A 1 33 ? -12.267 -2.791 4.607 1.00 0.00 33 ARG A C 3
ATOM 3514 O O . ARG A 1 33 ? -11.337 -2.399 5.311 1.00 0.00 33 ARG A O 3
ATOM 3535 N N . PRO A 1 34 ? -13.006 -1.945 3.874 1.00 0.00 34 PRO A N 3
ATOM 3536 C CA . PRO A 1 34 ? -14.083 -2.392 2.986 1.00 0.00 34 PRO A CA 3
ATOM 3537 C C . PRO A 1 34 ? -13.560 -3.057 1.712 1.00 0.00 34 PRO A C 3
ATOM 3538 O O . PRO A 1 34 ? -12.405 -2.862 1.321 1.00 0.00 34 PRO A O 3
ATOM 3549 N N . LEU A 1 35 ? -14.419 -3.844 1.073 1.00 0.00 35 LEU A N 3
ATOM 3550 C CA . LEU A 1 35 ? -14.056 -4.574 -0.141 1.00 0.00 35 LEU A CA 3
ATOM 3551 C C . LEU A 1 35 ? -13.616 -3.623 -1.245 1.00 0.00 35 LEU A C 3
ATOM 3552 O O . LEU A 1 35 ? -12.634 -3.881 -1.943 1.00 0.00 35 LEU A O 3
ATOM 3568 N N . ILE A 1 36 ? -14.334 -2.516 -1.389 1.00 0.00 36 ILE A N 3
ATOM 3569 C CA . ILE A 1 36 ? -14.037 -1.551 -2.436 1.00 0.00 36 ILE A CA 3
ATOM 3570 C C . ILE A 1 36 ? -12.683 -0.877 -2.196 1.00 0.00 36 ILE A C 3
ATOM 3571 O O . ILE A 1 36 ? -12.033 -0.416 -3.134 1.00 0.00 36 ILE A O 3
ATOM 3587 N N . LEU A 1 37 ? -12.255 -0.847 -0.938 1.00 0.00 37 LEU A N 3
ATOM 3588 C CA . LEU A 1 37 ? -10.947 -0.311 -0.594 1.00 0.00 37 LEU A CA 3
ATOM 3589 C C . LEU A 1 37 ? -9.867 -1.256 -1.093 1.00 0.00 37 LEU A C 3
ATOM 3590 O O . LEU A 1 37 ? -8.892 -0.832 -1.707 1.00 0.00 37 LEU A O 3
ATOM 3606 N N . ARG A 1 38 ? -10.071 -2.546 -0.849 1.00 0.00 38 ARG A N 3
ATOM 3607 C CA . ARG A 1 38 ? -9.135 -3.567 -1.297 1.00 0.00 38 ARG A CA 3
ATOM 3608 C C . ARG A 1 38 ? -9.041 -3.571 -2.818 1.00 0.00 38 ARG A C 3
ATOM 3609 O O . ARG A 1 38 ? -7.957 -3.702 -3.378 1.00 0.00 38 ARG A O 3
ATOM 3630 N N . GLN A 1 39 ? -10.181 -3.408 -3.477 1.00 0.00 39 GLN A N 3
ATOM 3631 C CA . GLN A 1 39 ? -10.224 -3.360 -4.932 1.00 0.00 39 GLN A CA 3
ATOM 3632 C C . GLN A 1 39 ? -9.442 -2.161 -5.463 1.00 0.00 39 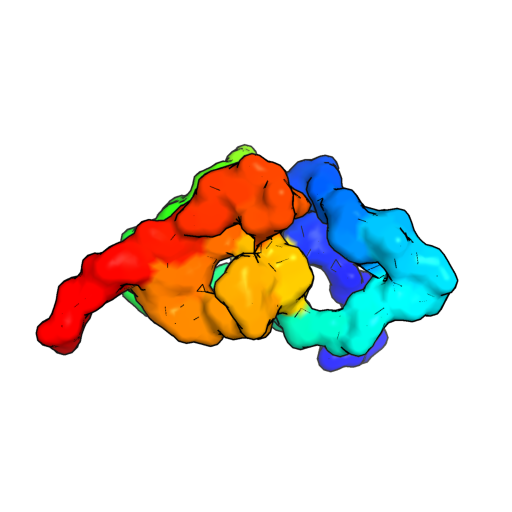GLN A C 3
ATOM 3633 O O . GLN A 1 39 ? -8.805 -2.235 -6.513 1.00 0.00 39 GLN A O 3
ATOM 3647 N N . ARG A 1 40 ? -9.491 -1.055 -4.731 1.00 0.00 40 ARG A N 3
ATOM 3648 C CA . ARG A 1 40 ? -8.772 0.149 -5.118 1.00 0.00 40 ARG A CA 3
ATOM 3649 C C . ARG A 1 40 ? -7.284 0.010 -4.810 1.00 0.00 40 ARG A C 3
ATOM 3650 O O . ARG A 1 40 ? -6.441 0.596 -5.490 1.00 0.00 40 ARG A O 3
ATOM 3671 N N . TRP A 1 41 ? -6.971 -0.781 -3.789 1.00 0.00 41 TRP A N 3
ATOM 3672 C CA . TRP A 1 41 ? -5.593 -0.998 -3.364 1.00 0.00 41 TRP A CA 3
ATOM 3673 C C . TRP A 1 41 ? -4.780 -1.664 -4.473 1.00 0.00 41 TRP A C 3
ATOM 3674 O O . TRP A 1 41 ? -3.586 -1.406 -4.626 1.00 0.00 41 TRP A O 3
ATOM 3695 N N . LEU A 1 42 ? -5.448 -2.501 -5.254 1.00 0.00 42 LEU A N 3
ATOM 3696 C CA . LEU A 1 42 ? -4.802 -3.222 -6.346 1.00 0.00 42 LEU A CA 3
ATOM 3697 C C . LEU A 1 42 ? -4.387 -2.280 -7.479 1.00 0.00 42 LEU A C 3
ATOM 3698 O O . LEU A 1 42 ? -3.538 -2.626 -8.305 1.00 0.00 42 LEU A O 3
ATOM 3714 N N . THR A 1 43 ? -4.981 -1.089 -7.508 1.00 0.00 43 THR A N 3
ATOM 3715 C CA . THR A 1 43 ? -4.674 -0.087 -8.526 1.00 0.00 43 THR A CA 3
ATOM 3716 C C . THR A 1 43 ? -3.204 0.336 -8.454 1.00 0.00 43 THR A C 3
ATOM 3717 O O . THR A 1 43 ? -2.519 0.427 -9.478 1.00 0.00 43 THR A O 3
ATOM 3728 N N . ALA A 1 44 ? -2.717 0.549 -7.239 1.00 0.00 44 ALA A N 3
ATOM 3729 C CA . ALA A 1 44 ? -1.363 1.052 -7.027 1.00 0.00 44 ALA A CA 3
ATOM 3730 C C . ALA A 1 44 ? -0.309 0.023 -7.410 1.00 0.00 44 ALA A C 3
ATOM 3731 O O . ALA A 1 44 ? 0.794 0.374 -7.822 1.00 0.00 44 ALA A O 3
ATOM 3738 N N . ILE A 1 45 ? -0.659 -1.246 -7.291 1.00 0.00 45 ILE A N 3
ATOM 3739 C CA . ILE A 1 45 ? 0.302 -2.322 -7.500 1.00 0.00 45 ILE A CA 3
ATOM 3740 C C . ILE A 1 45 ? 0.096 -2.979 -8.854 1.00 0.00 45 ILE A C 3
ATOM 3741 O O . ILE A 1 45 ? 0.774 -3.951 -9.193 1.00 0.00 45 ILE A O 3
ATOM 3757 N N . GLY A 1 46 ? -0.847 -2.436 -9.618 1.00 0.00 46 GLY A N 3
ATOM 3758 C CA . GLY A 1 46 ? -1.128 -2.941 -10.946 1.00 0.00 46 GLY A CA 3
ATOM 3759 C C . GLY A 1 46 ? -1.447 -4.422 -10.951 1.00 0.00 46 GLY A C 3
ATOM 3760 O O . GLY A 1 46 ? -1.013 -5.157 -11.836 1.00 0.00 46 GLY A O 3
ATOM 3764 N N . ARG A 1 47 ? -2.202 -4.865 -9.960 1.00 0.00 47 ARG A N 3
ATOM 3765 C CA . ARG A 1 47 ? -2.515 -6.278 -9.831 1.00 0.00 47 ARG A CA 3
ATOM 3766 C C . ARG A 1 47 ? -4.009 -6.497 -9.693 1.00 0.00 47 ARG A C 3
ATOM 3767 O O . ARG A 1 47 ? -4.791 -5.547 -9.671 1.00 0.00 47 ARG A O 3
ATOM 3788 N N . THR A 1 48 ? -4.395 -7.759 -9.604 1.00 0.00 48 THR A N 3
ATOM 3789 C CA . THR A 1 48 ? -5.764 -8.122 -9.320 1.00 0.00 48 THR A CA 3
ATOM 3790 C C . THR A 1 48 ? -5.860 -8.642 -7.887 1.00 0.00 48 THR A C 3
ATOM 3791 O O . THR A 1 48 ? -4.859 -8.684 -7.171 1.00 0.00 48 THR A O 3
ATOM 3802 N N . GLU A 1 49 ? -7.048 -9.053 -7.478 1.00 0.00 49 GLU A N 3
ATOM 3803 C CA . GLU A 1 49 ? -7.287 -9.445 -6.092 1.00 0.00 49 GLU A CA 3
ATOM 3804 C C . GLU A 1 49 ? -6.591 -10.760 -5.760 1.00 0.00 49 GLU A C 3
ATOM 3805 O O . GLU A 1 49 ? -6.027 -10.913 -4.682 1.00 0.00 49 GLU A O 3
ATOM 3817 N N . GLU A 1 50 ? -6.594 -11.690 -6.705 1.00 0.00 50 GLU A N 3
ATOM 3818 C CA . GLU A 1 50 ? -6.010 -13.008 -6.478 1.00 0.00 50 GLU A CA 3
ATOM 3819 C C . GLU A 1 50 ? -4.487 -12.938 -6.584 1.00 0.00 50 GLU A C 3
ATOM 3820 O O . GLU A 1 50 ? -3.767 -13.730 -5.971 1.00 0.00 50 GLU A O 3
ATOM 3832 N N . THR A 1 51 ? -4.009 -11.957 -7.332 1.00 0.00 51 THR A N 3
ATOM 3833 C CA . THR A 1 51 ? -2.585 -11.773 -7.551 1.00 0.00 51 THR A CA 3
ATOM 3834 C C . THR A 1 51 ? -1.955 -10.972 -6.412 1.00 0.00 51 THR A C 3
ATOM 3835 O O . THR A 1 51 ? -0.766 -10.650 -6.442 1.00 0.00 51 THR A O 3
ATOM 3846 N N . VAL A 1 52 ? -2.765 -10.655 -5.409 1.00 0.00 52 VAL A N 3
ATOM 3847 C CA . VAL A 1 52 ? -2.326 -9.799 -4.321 1.00 0.00 52 VAL A CA 3
ATOM 3848 C C . VAL A 1 52 ? -2.499 -10.468 -2.962 1.00 0.00 52 VAL A C 3
ATOM 3849 O O . VAL A 1 52 ? -1.735 -10.211 -2.029 1.00 0.00 52 VAL A O 3
ATOM 3862 N N . VAL A 1 53 ? -3.469 -11.359 -2.863 1.00 0.00 53 VAL A N 3
ATOM 3863 C CA . VAL A 1 53 ? -3.796 -11.972 -1.581 1.00 0.00 53 VAL A CA 3
ATOM 3864 C C . VAL A 1 53 ? -2.822 -13.100 -1.219 1.00 0.00 53 VAL A C 3
ATOM 3865 O O . VAL A 1 53 ? -3.196 -14.273 -1.140 1.00 0.00 53 VAL A O 3
ATOM 3878 N N . SER A 1 54 ? -1.569 -12.730 -0.999 1.00 0.00 54 SER A N 3
ATOM 3879 C CA . SER A 1 54 ? -0.547 -13.677 -0.580 1.00 0.00 54 SER A CA 3
ATOM 3880 C C . SER A 1 54 ? 0.346 -13.054 0.500 1.00 0.00 54 SER A C 3
ATOM 3881 O O . SER A 1 54 ? -0.118 -12.759 1.602 1.00 0.00 54 SER A O 3
ATOM 3889 N N . GLN A 1 55 ? 1.618 -12.837 0.173 1.00 0.00 55 GLN A N 3
ATOM 3890 C CA . GLN A 1 55 ? 2.575 -12.261 1.119 1.00 0.00 55 GLN A CA 3
ATOM 3891 C C . GLN A 1 55 ? 2.837 -10.795 0.785 1.00 0.00 55 GLN A C 3
ATOM 3892 O O . GLN A 1 55 ? 3.773 -10.185 1.301 1.00 0.00 55 GLN A O 3
ATOM 3906 N N . LEU A 1 56 ? 2.004 -10.249 -0.091 1.00 0.00 56 LEU A N 3
ATOM 3907 C CA . LEU A 1 56 ? 2.146 -8.873 -0.551 1.00 0.00 56 LEU A CA 3
ATOM 3908 C C . LEU A 1 56 ? 1.992 -7.882 0.601 1.00 0.00 56 LEU A C 3
ATOM 3909 O O . LEU A 1 56 ? 1.075 -7.997 1.417 1.00 0.00 56 LEU A O 3
ATOM 3925 N N . ARG A 1 57 ? 2.900 -6.915 0.664 1.00 0.00 57 ARG A N 3
ATOM 3926 C CA . ARG A 1 57 ? 2.861 -5.883 1.692 1.00 0.00 57 ARG A CA 3
ATOM 3927 C C . ARG A 1 57 ? 3.110 -4.519 1.062 1.00 0.00 57 ARG A C 3
ATOM 3928 O O . ARG A 1 57 ? 3.660 -4.433 -0.034 1.00 0.00 57 ARG A O 3
ATOM 3949 N N . ILE A 1 58 ? 2.700 -3.463 1.750 1.00 0.00 58 ILE A N 3
ATOM 3950 C CA . ILE A 1 58 ? 2.847 -2.107 1.231 1.00 0.00 58 ILE A CA 3
ATOM 3951 C C . ILE A 1 58 ? 3.489 -1.197 2.274 1.00 0.00 58 ILE A C 3
ATOM 3952 O O . ILE A 1 58 ? 3.063 -1.171 3.429 1.00 0.00 58 ILE A O 3
ATOM 3968 N N . CYS A 1 59 ? 4.526 -0.472 1.861 1.00 0.00 59 CYS A N 3
ATOM 3969 C CA . CYS A 1 59 ? 5.203 0.484 2.730 1.00 0.00 59 CYS A CA 3
ATOM 3970 C C . CYS A 1 59 ? 4.250 1.579 3.217 1.00 0.00 59 CYS A C 3
ATOM 3971 O O . CYS A 1 59 ? 3.361 2.018 2.484 1.00 0.00 59 CYS A O 3
ATOM 3978 N N . SER A 1 60 ? 4.465 2.032 4.447 1.00 0.00 60 SER A N 3
ATOM 3979 C CA . SER A 1 60 ? 3.665 3.099 5.035 1.00 0.00 60 SER A CA 3
ATOM 3980 C C . SER A 1 60 ? 3.902 4.429 4.317 1.00 0.00 60 SER A C 3
ATOM 3981 O O . SER A 1 60 ? 3.136 5.380 4.475 1.00 0.00 60 SER A O 3
ATOM 3989 N N . ALA A 1 61 ? 4.961 4.478 3.512 1.00 0.00 61 ALA A N 3
ATOM 3990 C CA . ALA A 1 61 ? 5.338 5.697 2.808 1.00 0.00 61 ALA A CA 3
ATOM 3991 C C . ALA A 1 61 ? 4.481 5.906 1.570 1.00 0.00 61 ALA A C 3
ATOM 3992 O O . ALA A 1 61 ? 4.552 6.947 0.924 1.00 0.00 61 ALA A O 3
ATOM 3999 N N . HIS A 1 62 ? 3.664 4.917 1.247 1.00 0.00 62 HIS A N 3
ATOM 4000 C CA . HIS A 1 62 ? 2.806 4.994 0.072 1.00 0.00 62 HIS A CA 3
ATOM 4001 C C . HIS A 1 62 ? 1.483 5.673 0.420 1.00 0.00 62 HIS A C 3
ATOM 4002 O O . HIS A 1 62 ? 0.501 5.553 -0.312 1.00 0.00 62 HIS A O 3
ATOM 4016 N N . PHE A 1 63 ? 1.465 6.388 1.540 1.00 0.00 63 PHE A N 3
ATOM 4017 C CA . PHE A 1 63 ? 0.250 7.027 2.025 1.00 0.00 63 PHE A CA 3
ATOM 4018 C C . PHE A 1 63 ? 0.506 8.483 2.396 1.00 0.00 63 PHE A C 3
ATOM 4019 O O . PHE A 1 63 ? 1.635 8.867 2.714 1.00 0.00 63 PHE A O 3
ATOM 4036 N N . GLU A 1 64 ? -0.548 9.285 2.345 1.00 0.00 64 GLU A N 3
ATOM 4037 C CA . GLU A 1 64 ? -0.492 10.675 2.778 1.00 0.00 64 GLU A CA 3
ATOM 4038 C C . GLU A 1 64 ? -0.532 10.755 4.305 1.00 0.00 64 GLU A C 3
ATOM 4039 O O . GLU A 1 64 ? -1.598 10.667 4.918 1.00 0.00 64 GLU A O 3
ATOM 4051 N N . GLY A 1 65 ? 0.630 10.910 4.913 1.00 0.00 65 GLY A N 3
ATOM 4052 C CA . GLY A 1 65 ? 0.712 10.968 6.357 1.00 0.00 65 GLY A CA 3
ATOM 4053 C C . GLY A 1 65 ? 1.415 9.756 6.930 1.00 0.00 65 GLY A C 3
ATOM 4054 O O . GLY A 1 65 ? 2.399 9.887 7.655 1.00 0.00 65 GLY A O 3
ATOM 4058 N N . GLY A 1 66 ? 0.910 8.576 6.601 1.00 0.00 66 GLY A N 3
ATOM 4059 C CA . GLY A 1 66 ? 1.532 7.349 7.061 1.00 0.00 66 GLY A CA 3
ATOM 4060 C C . GLY A 1 66 ? 0.620 6.539 7.958 1.00 0.00 66 GLY A C 3
ATOM 4061 O O . GLY A 1 66 ? 1.027 6.095 9.033 1.00 0.00 66 GLY A O 3
ATOM 4065 N N . GLU A 1 67 ? -0.619 6.361 7.524 1.00 0.00 67 GLU A N 3
ATOM 4066 C CA . GLU A 1 67 ? -1.586 5.568 8.264 1.00 0.00 67 GLU A CA 3
ATOM 4067 C C . GLU A 1 67 ? -2.612 4.951 7.317 1.00 0.00 67 GLU A C 3
ATOM 4068 O O . GLU A 1 67 ? -3.118 5.614 6.411 1.00 0.00 67 GLU A O 3
ATOM 4080 N N . LYS A 1 68 ? -2.887 3.673 7.522 1.00 0.00 68 LYS A N 3
ATOM 4081 C CA . LYS A 1 68 ? -3.911 2.965 6.769 1.00 0.00 68 LYS A CA 3
ATOM 4082 C C . LYS A 1 68 ? -5.174 2.854 7.622 1.00 0.00 68 LYS A C 3
ATOM 4083 O O . LYS A 1 68 ? -5.325 1.915 8.415 1.00 0.00 68 LYS A O 3
ATOM 4102 N N . LYS A 1 69 ? -6.072 3.818 7.467 1.00 0.00 69 LYS A N 3
ATOM 4103 C CA . LYS A 1 69 ? -7.233 3.930 8.338 1.00 0.00 69 LYS A CA 3
ATOM 4104 C C . LYS A 1 69 ? -8.420 3.129 7.813 1.00 0.00 69 LYS A C 3
ATOM 4105 O O . LYS A 1 69 ? -8.852 2.169 8.452 1.00 0.00 69 LYS A O 3
ATOM 4124 N N . GLU A 1 70 ? -8.943 3.520 6.653 1.00 0.00 70 GLU A N 3
ATOM 4125 C CA . GLU A 1 70 ? -10.162 2.901 6.132 1.00 0.00 70 GLU A CA 3
ATOM 4126 C C . GLU A 1 70 ? -10.381 3.197 4.651 1.00 0.00 70 GLU A C 3
ATOM 4127 O O . GLU A 1 70 ? -10.845 2.337 3.906 1.00 0.00 70 GLU A O 3
ATOM 4139 N N . GLY A 1 71 ? -10.079 4.417 4.228 1.00 0.00 71 GLY A N 3
ATOM 4140 C CA . GLY A 1 71 ? -10.302 4.784 2.842 1.00 0.00 71 GLY A CA 3
ATOM 4141 C C . GLY A 1 71 ? -9.016 5.088 2.107 1.00 0.00 71 GLY A C 3
ATOM 4142 O O . GLY A 1 71 ? -9.027 5.421 0.925 1.00 0.00 71 GLY A O 3
ATOM 4146 N N . ASP A 1 72 ? -7.907 4.959 2.803 1.00 0.00 72 ASP A N 3
ATOM 4147 C CA . ASP A 1 72 ? -6.609 5.320 2.258 1.00 0.00 72 ASP A CA 3
ATOM 4148 C C . ASP A 1 72 ? -6.078 4.224 1.347 1.00 0.00 72 ASP A C 3
ATOM 4149 O O . ASP A 1 72 ? -5.874 3.085 1.769 1.00 0.00 72 ASP A O 3
ATOM 4158 N N . ILE A 1 73 ? -5.879 4.583 0.091 1.00 0.00 73 ILE A N 3
ATOM 4159 C CA . ILE A 1 73 ? -5.275 3.694 -0.889 1.00 0.00 73 ILE A CA 3
ATOM 4160 C C . ILE A 1 73 ? -3.810 4.074 -1.071 1.00 0.00 73 ILE A C 3
ATOM 4161 O O . ILE A 1 73 ? -3.470 5.257 -1.023 1.00 0.00 73 ILE A O 3
ATOM 4177 N N . PRO A 1 74 ? -2.915 3.095 -1.260 1.00 0.00 74 PRO A N 3
ATOM 4178 C CA . PRO A 1 74 ? -1.505 3.378 -1.472 1.00 0.00 74 PRO A CA 3
ATOM 4179 C C . PRO A 1 74 ? -1.272 4.029 -2.830 1.00 0.00 74 PRO A C 3
ATOM 4180 O O . PRO A 1 74 ? -1.993 3.758 -3.793 1.00 0.00 74 PRO A O 3
ATOM 4191 N N . VAL A 1 75 ? -0.298 4.910 -2.899 1.00 0.00 75 VAL A N 3
ATOM 4192 C CA . VAL A 1 75 ? 0.088 5.518 -4.160 1.00 0.00 75 VAL A CA 3
ATOM 4193 C C . VAL A 1 75 ? 1.597 5.413 -4.333 1.00 0.00 75 VAL A C 3
ATOM 4194 O O . VAL A 1 75 ? 2.322 5.199 -3.356 1.00 0.00 75 VAL A O 3
ATOM 4207 N N . PRO A 1 76 ? 2.090 5.526 -5.573 1.00 0.00 76 PRO A N 3
ATOM 4208 C CA . PRO A 1 76 ? 3.528 5.463 -5.860 1.00 0.00 76 PRO A CA 3
ATOM 4209 C C . PRO A 1 76 ? 4.302 6.505 -5.066 1.00 0.00 76 PRO A C 3
ATOM 4210 O O . PRO A 1 76 ? 5.344 6.214 -4.485 1.00 0.00 76 PRO A O 3
ATOM 4221 N N . ASP A 1 77 ? 3.761 7.710 -5.037 1.00 0.00 77 ASP A N 3
ATOM 4222 C CA . ASP A 1 77 ? 4.360 8.818 -4.312 1.00 0.00 77 ASP A CA 3
ATOM 4223 C C . ASP A 1 77 ? 3.280 9.831 -3.977 1.00 0.00 77 ASP A C 3
ATOM 4224 O O . ASP A 1 77 ? 2.689 10.424 -4.872 1.00 0.00 77 ASP A O 3
ATOM 4233 N N . PRO A 1 78 ? 2.995 10.035 -2.684 1.00 0.00 78 PRO A N 3
ATOM 4234 C CA . PRO A 1 78 ? 1.908 10.916 -2.243 1.00 0.00 78 PRO A CA 3
ATOM 4235 C C . PRO A 1 78 ? 2.155 12.390 -2.564 1.00 0.00 78 PRO A C 3
ATOM 4236 O O . PRO A 1 78 ? 1.255 13.221 -2.423 1.00 0.00 78 PRO A O 3
ATOM 4247 N N . THR A 1 79 ? 3.366 12.713 -2.994 1.00 0.00 79 THR A N 3
ATOM 4248 C CA . THR A 1 79 ? 3.697 14.083 -3.351 1.00 0.00 79 THR A CA 3
ATOM 4249 C C . THR A 1 79 ? 3.815 14.245 -4.868 1.00 0.00 79 THR A C 3
ATOM 4250 O O . THR A 1 79 ? 3.454 15.284 -5.423 1.00 0.00 79 THR A O 3
ATOM 4261 N N . VAL A 1 80 ? 4.316 13.211 -5.532 1.00 0.00 80 VAL A N 3
ATOM 4262 C CA . VAL A 1 80 ? 4.494 13.239 -6.978 1.00 0.00 80 VAL A CA 3
ATOM 4263 C C . VAL A 1 80 ? 3.215 12.808 -7.693 1.00 0.00 80 VAL A C 3
ATOM 4264 O O . VAL A 1 80 ? 2.734 13.493 -8.599 1.00 0.00 80 VAL A O 3
ATOM 4277 N N . ASP A 1 81 ? 2.655 11.689 -7.262 1.00 0.00 81 ASP A N 3
ATOM 4278 C CA . ASP A 1 81 ? 1.452 11.149 -7.882 1.00 0.00 81 ASP A CA 3
ATOM 4279 C C . ASP A 1 81 ? 0.214 11.702 -7.192 1.00 0.00 81 ASP A C 3
ATOM 4280 O O . ASP A 1 81 ? 0.302 12.273 -6.106 1.00 0.00 81 ASP A O 3
ATOM 4289 N N . LYS A 1 82 ? -0.933 11.551 -7.830 1.00 0.00 82 LYS A N 3
ATOM 4290 C CA . LYS A 1 82 ? -2.188 11.967 -7.234 1.00 0.00 82 LYS A CA 3
ATOM 4291 C C . LYS A 1 82 ? -2.647 10.931 -6.216 1.00 0.00 82 LYS A C 3
ATOM 4292 O O . LYS A 1 82 ? -3.323 9.963 -6.568 1.00 0.00 82 LYS A O 3
ATOM 4311 N N . GLN A 1 83 ? -2.222 11.119 -4.969 1.00 0.00 83 GLN A N 3
ATOM 4312 C CA . GLN A 1 83 ? -2.638 10.263 -3.862 1.00 0.00 83 GLN A CA 3
ATOM 4313 C C . GLN A 1 83 ? -4.153 10.077 -3.866 1.00 0.00 83 GLN A C 3
ATOM 4314 O O . GLN A 1 83 ? -4.909 11.044 -3.743 1.00 0.00 83 GLN A O 3
ATOM 4328 N N . ILE A 1 84 ? -4.593 8.836 -4.022 1.00 0.00 84 ILE A N 3
ATOM 4329 C CA . ILE A 1 84 ? -6.007 8.549 -4.079 1.00 0.00 84 ILE A CA 3
ATOM 4330 C C . ILE A 1 84 ? -6.510 7.938 -2.772 1.00 0.00 84 ILE A C 3
ATOM 4331 O O . ILE A 1 84 ? -5.949 6.964 -2.274 1.00 0.00 84 ILE A O 3
ATOM 4347 N N . LYS A 1 85 ? -7.552 8.537 -2.213 1.00 0.00 85 LYS A N 3
ATOM 4348 C CA . LYS A 1 85 ? -8.205 8.016 -1.016 1.00 0.00 85 LYS A CA 3
ATOM 4349 C C . LYS A 1 85 ? -9.721 8.014 -1.220 1.00 0.00 85 LYS A C 3
ATOM 4350 O O . LYS A 1 85 ? -10.268 8.902 -1.878 1.00 0.00 85 LYS A O 3
ATOM 4369 N N . ILE A 1 86 ? -10.395 7.010 -0.680 1.00 0.00 86 ILE A N 3
ATOM 4370 C CA . ILE A 1 86 ? -11.843 6.912 -0.799 1.00 0.00 86 ILE A CA 3
ATOM 4371 C C . ILE A 1 86 ? -12.515 7.701 0.311 1.00 0.00 86 ILE A C 3
ATOM 4372 O O . ILE A 1 86 ? -12.110 7.615 1.471 1.00 0.00 86 ILE A O 3
ATOM 4388 N N . GLU A 1 87 ? -13.526 8.477 -0.049 1.00 0.00 87 GLU A N 3
ATOM 4389 C CA . GLU A 1 87 ? -14.303 9.209 0.936 1.00 0.00 87 GLU A CA 3
ATOM 4390 C C . GLU A 1 87 ? -15.222 8.250 1.671 1.00 0.00 87 GLU A C 3
ATOM 4391 O O . GLU A 1 87 ? -16.273 7.860 1.155 1.00 0.00 87 GLU A O 3
ATOM 4403 N N . LEU A 1 88 ? -14.820 7.866 2.867 1.00 0.00 88 LEU A N 3
ATOM 4404 C CA . LEU A 1 88 ? -15.561 6.886 3.642 1.00 0.00 88 LEU A CA 3
ATOM 4405 C C . LEU A 1 88 ? -16.597 7.570 4.519 1.00 0.00 88 LEU A C 3
ATOM 4406 O O . LEU A 1 88 ? -16.275 8.499 5.260 1.00 0.00 88 LEU A O 3
ATOM 4422 N N . PRO A 1 89 ? -17.862 7.145 4.418 1.00 0.00 89 PRO A N 3
ATOM 4423 C CA . PRO A 1 89 ? -18.912 7.598 5.326 1.00 0.00 89 PRO A CA 3
ATOM 4424 C C . PRO A 1 89 ? -18.596 7.185 6.758 1.00 0.00 89 PRO A C 3
ATOM 4425 O O . PRO A 1 89 ? -18.346 6.006 7.018 1.00 0.00 89 PRO A O 3
ATOM 4436 N N . PRO A 1 90 ? -18.573 8.155 7.691 1.00 0.00 90 PRO A N 3
ATOM 4437 C CA . PRO A 1 90 ? -18.230 7.910 9.096 1.00 0.00 90 PRO A CA 3
ATOM 4438 C C . PRO A 1 90 ? -18.959 6.700 9.672 1.00 0.00 90 PRO A C 3
ATOM 4439 O O . PRO A 1 90 ? -18.328 5.728 10.084 1.00 0.00 90 PRO A O 3
ATOM 4450 N N . LYS A 1 91 ? -20.282 6.762 9.683 1.00 0.00 91 LYS A N 3
ATOM 4451 C CA . LYS A 1 91 ? -21.107 5.661 10.151 1.00 0.00 91 LYS A CA 3
ATOM 4452 C C . LYS A 1 91 ? -22.567 5.971 9.872 1.00 0.00 91 LYS A C 3
ATOM 4453 O O . LYS A 1 91 ? -23.399 5.045 9.929 1.00 0.00 91 LYS A O 3
ATOM 4474 N N . GLY A 1 1 ? 7.710 -3.947 15.755 1.00 0.00 1 GLY A N 4
ATOM 4475 C CA . GLY A 1 1 ? 7.673 -5.223 15.004 1.00 0.00 1 GLY A CA 4
ATOM 4476 C C . GLY A 1 1 ? 8.682 -5.250 13.877 1.00 0.00 1 GLY A C 4
ATOM 4477 O O . GLY A 1 1 ? 8.894 -4.243 13.205 1.00 0.00 1 GLY A O 4
ATOM 4483 N N . SER A 1 2 ? 9.299 -6.401 13.668 1.00 0.00 2 SER A N 4
ATOM 4484 C CA . SER A 1 2 ? 10.305 -6.549 12.631 1.00 0.00 2 SER A CA 4
ATOM 4485 C C . SER A 1 2 ? 10.193 -7.923 11.980 1.00 0.00 2 SER A C 4
ATOM 4486 O O . SER A 1 2 ? 10.168 -8.944 12.666 1.00 0.00 2 SER A O 4
ATOM 4494 N N . MET A 1 3 ? 10.110 -7.939 10.661 1.00 0.00 3 MET A N 4
ATOM 4495 C CA . MET A 1 3 ? 9.993 -9.179 9.913 1.00 0.00 3 MET A CA 4
ATOM 4496 C C . MET A 1 3 ? 10.493 -8.960 8.494 1.00 0.00 3 MET A C 4
ATOM 4497 O O . MET A 1 3 ? 10.137 -7.965 7.866 1.00 0.00 3 MET A O 4
ATOM 4511 N N . PRO A 1 4 ? 11.344 -9.865 7.983 1.00 0.00 4 PRO A N 4
ATOM 4512 C CA . PRO A 1 4 ? 11.879 -9.768 6.621 1.00 0.00 4 PRO A CA 4
ATOM 4513 C C . PRO A 1 4 ? 10.774 -9.779 5.570 1.00 0.00 4 PRO A C 4
ATOM 4514 O O . PRO A 1 4 ? 10.288 -10.837 5.167 1.00 0.00 4 PRO A O 4
ATOM 4525 N N . THR A 1 5 ? 10.373 -8.595 5.141 1.00 0.00 5 THR A N 4
ATOM 4526 C CA . THR A 1 5 ? 9.308 -8.463 4.168 1.00 0.00 5 THR A CA 4
ATOM 4527 C C . THR A 1 5 ? 9.750 -7.587 3.004 1.00 0.00 5 THR A C 4
ATOM 4528 O O . THR A 1 5 ? 10.650 -6.756 3.141 1.00 0.00 5 THR A O 4
ATOM 4539 N N . THR A 1 6 ? 9.126 -7.791 1.860 1.00 0.00 6 THR A N 4
ATOM 4540 C CA . THR A 1 6 ? 9.401 -6.992 0.689 1.00 0.00 6 THR A CA 4
ATOM 4541 C C . THR A 1 6 ? 8.112 -6.331 0.212 1.00 0.00 6 THR A C 4
ATOM 4542 O O . THR A 1 6 ? 7.033 -6.924 0.310 1.00 0.00 6 THR A O 4
ATOM 4553 N N . CYS A 1 7 ? 8.217 -5.094 -0.257 1.00 0.00 7 CYS A N 4
ATOM 4554 C CA . CYS A 1 7 ? 7.062 -4.383 -0.770 1.00 0.00 7 CYS A CA 4
ATOM 4555 C C . CYS A 1 7 ? 6.553 -5.060 -2.031 1.00 0.00 7 CYS A C 4
ATOM 4556 O O . CYS A 1 7 ? 7.333 -5.412 -2.924 1.00 0.00 7 CYS A O 4
ATOM 4563 N N . GLY A 1 8 ? 5.244 -5.232 -2.095 1.00 0.00 8 GLY A N 4
ATOM 4564 C CA . GLY A 1 8 ? 4.625 -5.859 -3.242 1.00 0.00 8 GLY A CA 4
ATOM 4565 C C . GLY A 1 8 ? 4.408 -4.865 -4.355 1.00 0.00 8 GLY A C 4
ATOM 4566 O O . GLY A 1 8 ? 3.918 -5.212 -5.433 1.00 0.00 8 GLY A O 4
ATOM 4570 N N . PHE A 1 9 ? 4.775 -3.622 -4.083 1.00 0.00 9 PHE A N 4
ATOM 4571 C CA . PHE A 1 9 ? 4.677 -2.559 -5.061 1.00 0.00 9 PHE A CA 4
ATOM 4572 C C . PHE A 1 9 ? 5.758 -2.714 -6.117 1.00 0.00 9 PHE A C 4
ATOM 4573 O O . PHE A 1 9 ? 6.948 -2.734 -5.799 1.00 0.00 9 PHE A O 4
ATOM 4590 N N . PRO A 1 10 ? 5.362 -2.813 -7.394 1.00 0.00 10 PRO A N 4
ATOM 4591 C CA . PRO A 1 10 ? 6.310 -2.959 -8.498 1.00 0.00 10 PRO A CA 4
ATOM 4592 C C . PRO A 1 10 ? 7.038 -1.652 -8.796 1.00 0.00 10 PRO A C 4
ATOM 4593 O O . PRO A 1 10 ? 7.922 -1.595 -9.651 1.00 0.00 10 PRO A O 4
ATOM 4604 N N . ASN A 1 11 ? 6.660 -0.605 -8.080 1.00 0.00 11 ASN A N 4
ATOM 4605 C CA . ASN A 1 11 ? 7.266 0.702 -8.258 1.00 0.00 11 ASN A CA 4
ATOM 4606 C C . ASN A 1 11 ? 7.637 1.306 -6.907 1.00 0.00 11 ASN A C 4
ATOM 4607 O O . ASN A 1 11 ? 7.499 2.510 -6.693 1.00 0.00 11 ASN A O 4
ATOM 4618 N N . CYS A 1 12 ? 8.093 0.467 -5.985 1.00 0.00 12 CYS A N 4
ATOM 4619 C CA . CYS A 1 12 ? 8.585 0.960 -4.715 1.00 0.00 12 CYS A CA 4
ATOM 4620 C C . CYS A 1 12 ? 10.022 1.435 -4.877 1.00 0.00 12 CYS A C 4
ATOM 4621 O O . CYS A 1 12 ? 10.974 0.674 -4.695 1.00 0.00 12 CYS A O 4
ATOM 4628 N N . LYS A 1 13 ? 10.165 2.695 -5.244 1.00 0.00 13 LYS A N 4
ATOM 4629 C CA . LYS A 1 13 ? 11.477 3.304 -5.423 1.00 0.00 13 LYS A CA 4
ATOM 4630 C C . LYS A 1 13 ? 12.031 3.770 -4.082 1.00 0.00 13 LYS A C 4
ATOM 4631 O O . LYS A 1 13 ? 13.103 4.369 -4.008 1.00 0.00 13 LYS A O 4
ATOM 4650 N N . PHE A 1 14 ? 11.295 3.474 -3.021 1.00 0.00 14 PHE A N 4
ATOM 4651 C CA . PHE A 1 14 ? 11.646 3.942 -1.691 1.00 0.00 14 PHE A CA 4
ATOM 4652 C C . PHE A 1 14 ? 12.626 2.992 -1.017 1.00 0.00 14 PHE A C 4
ATOM 4653 O O . PHE A 1 14 ? 13.583 3.429 -0.380 1.00 0.00 14 PHE A O 4
ATOM 4670 N N . ARG A 1 15 ? 12.399 1.693 -1.171 1.00 0.00 15 ARG A N 4
ATOM 4671 C CA . ARG A 1 15 ? 13.287 0.694 -0.577 1.00 0.00 15 ARG A CA 4
ATOM 4672 C C . ARG A 1 15 ? 14.698 0.803 -1.156 1.00 0.00 15 ARG A C 4
ATOM 4673 O O . ARG A 1 15 ? 15.691 0.598 -0.451 1.00 0.00 15 ARG A O 4
ATOM 4694 N N . SER A 1 16 ? 14.782 1.146 -2.433 1.00 0.00 16 SER A N 4
ATOM 4695 C CA . SER A 1 16 ? 16.060 1.258 -3.115 1.00 0.00 16 SER A CA 4
ATOM 4696 C C . SER A 1 16 ? 16.666 2.653 -2.939 1.00 0.00 16 SER A C 4
ATOM 4697 O O . SER A 1 16 ? 17.873 2.834 -3.095 1.00 0.00 16 SER A O 4
ATOM 4705 N N . ARG A 1 17 ? 15.819 3.621 -2.584 1.00 0.00 17 ARG A N 4
ATOM 4706 C CA . ARG A 1 17 ? 16.224 5.027 -2.464 1.00 0.00 17 ARG A CA 4
ATOM 4707 C C . ARG A 1 17 ? 17.463 5.191 -1.586 1.00 0.00 17 ARG A C 4
ATOM 4708 O O . ARG A 1 17 ? 18.405 5.901 -1.942 1.00 0.00 17 ARG A O 4
ATOM 4729 N N . TYR A 1 18 ? 17.457 4.538 -0.437 1.00 0.00 18 TYR A N 4
ATOM 4730 C CA . TYR A 1 18 ? 18.578 4.624 0.492 1.00 0.00 18 TYR A CA 4
ATOM 4731 C C . TYR A 1 18 ? 19.358 3.317 0.510 1.00 0.00 18 TYR A C 4
ATOM 4732 O O . TYR A 1 18 ? 20.244 3.127 1.347 1.00 0.00 18 TYR A O 4
ATOM 4750 N N . ARG A 1 19 ? 19.035 2.434 -0.437 1.00 0.00 19 ARG A N 4
ATOM 4751 C CA . ARG A 1 19 ? 19.603 1.087 -0.475 1.00 0.00 19 ARG A CA 4
ATOM 4752 C C . ARG A 1 19 ? 19.424 0.416 0.880 1.00 0.00 19 ARG A C 4
ATOM 4753 O O . ARG A 1 19 ? 20.382 -0.076 1.481 1.00 0.00 19 ARG A O 4
ATOM 4774 N N . GLY A 1 20 ? 18.188 0.405 1.356 1.00 0.00 20 GLY A N 4
ATOM 4775 C CA . GLY A 1 20 ? 17.928 -0.038 2.703 1.00 0.00 20 GLY A CA 4
ATOM 4776 C C . GLY A 1 20 ? 17.169 -1.341 2.765 1.00 0.00 20 GLY A C 4
ATOM 4777 O O . GLY A 1 20 ? 17.775 -2.410 2.828 1.00 0.00 20 GLY A O 4
ATOM 4781 N N . LEU A 1 21 ? 15.837 -1.243 2.749 1.00 0.00 21 LEU A N 4
ATOM 4782 C CA . LEU A 1 21 ? 14.961 -2.391 2.992 1.00 0.00 21 LEU A CA 4
ATOM 4783 C C . LEU A 1 21 ? 15.155 -2.864 4.428 1.00 0.00 21 LEU A C 4
ATOM 4784 O O . LEU A 1 21 ? 14.891 -4.015 4.780 1.00 0.00 21 LEU A O 4
ATOM 4800 N N . GLU A 1 22 ? 15.630 -1.935 5.237 1.00 0.00 22 GLU A N 4
ATOM 4801 C CA . GLU A 1 22 ? 15.884 -2.150 6.651 1.00 0.00 22 GLU A CA 4
ATOM 4802 C C . GLU A 1 22 ? 15.273 -0.990 7.417 1.00 0.00 22 GLU A C 4
ATOM 4803 O O . GLU A 1 22 ? 15.583 -0.739 8.579 1.00 0.00 22 GLU A O 4
ATOM 4815 N N . ASP A 1 23 ? 14.406 -0.271 6.722 1.00 0.00 23 ASP A N 4
ATOM 4816 C CA . ASP A 1 23 ? 13.746 0.912 7.255 1.00 0.00 23 ASP A CA 4
ATOM 4817 C C . ASP A 1 23 ? 12.848 0.555 8.427 1.00 0.00 23 ASP A C 4
ATOM 4818 O O . ASP A 1 23 ? 12.446 1.430 9.198 1.00 0.00 23 ASP A O 4
ATOM 4827 N N . ASN A 1 24 ? 12.540 -0.733 8.549 1.00 0.00 24 ASN A N 4
ATOM 4828 C CA . ASN A 1 24 ? 11.576 -1.222 9.533 1.00 0.00 24 ASN A CA 4
ATOM 4829 C C . ASN A 1 24 ? 10.243 -0.500 9.358 1.00 0.00 24 ASN A C 4
ATOM 4830 O O . ASN A 1 24 ? 9.591 -0.107 10.329 1.00 0.00 24 ASN A O 4
ATOM 4841 N N . ARG A 1 25 ? 9.854 -0.326 8.100 1.00 0.00 25 ARG A N 4
ATOM 4842 C CA . ARG A 1 25 ? 8.617 0.360 7.764 1.00 0.00 25 ARG A CA 4
ATOM 4843 C C . ARG A 1 25 ? 7.426 -0.549 8.012 1.00 0.00 25 ARG A C 4
ATOM 4844 O O . ARG A 1 25 ? 7.563 -1.772 8.027 1.00 0.00 25 ARG A O 4
ATOM 4865 N N . HIS A 1 26 ? 6.270 0.052 8.220 1.00 0.00 26 HIS A N 4
ATOM 4866 C CA . HIS A 1 26 ? 5.046 -0.702 8.415 1.00 0.00 26 HIS A CA 4
ATOM 4867 C C . HIS A 1 26 ? 4.591 -1.316 7.100 1.00 0.00 26 HIS A C 4
ATOM 4868 O O . HIS A 1 26 ? 4.228 -0.607 6.161 1.00 0.00 26 HIS A O 4
ATOM 4882 N N . PHE A 1 27 ? 4.624 -2.633 7.038 1.00 0.00 27 PHE A N 4
ATOM 4883 C CA . PHE A 1 27 ? 4.174 -3.350 5.861 1.00 0.00 27 PHE A CA 4
ATOM 4884 C C . PHE A 1 27 ? 2.713 -3.722 6.036 1.00 0.00 27 PHE A C 4
ATOM 4885 O O . PHE A 1 27 ? 2.371 -4.521 6.905 1.00 0.00 27 PHE A O 4
ATOM 4902 N N . TYR A 1 28 ? 1.862 -3.158 5.201 1.00 0.00 28 TYR A N 4
ATOM 4903 C CA . TYR A 1 28 ? 0.424 -3.291 5.370 1.00 0.00 28 TYR A CA 4
ATOM 4904 C C . TYR A 1 28 ? -0.055 -4.652 4.896 1.00 0.00 28 TYR A C 4
ATOM 4905 O O . TYR A 1 28 ? 0.403 -5.166 3.874 1.00 0.00 28 TYR A O 4
ATOM 4923 N N . ARG A 1 29 ? -0.984 -5.222 5.646 1.00 0.00 29 ARG A N 4
ATOM 4924 C CA . ARG A 1 29 ? -1.535 -6.532 5.333 1.00 0.00 29 ARG A CA 4
ATOM 4925 C C . ARG A 1 29 ? -2.615 -6.415 4.263 1.00 0.00 29 ARG A C 4
ATOM 4926 O O . ARG A 1 29 ? -3.217 -7.411 3.865 1.00 0.00 29 ARG A O 4
ATOM 4947 N N . ILE A 1 30 ? -2.823 -5.187 3.804 1.00 0.00 30 ILE A N 4
ATOM 4948 C CA . ILE A 1 30 ? -3.826 -4.862 2.796 1.00 0.00 30 ILE A CA 4
ATOM 4949 C C . ILE A 1 30 ? -5.236 -4.998 3.364 1.00 0.00 30 ILE A C 4
ATOM 4950 O O . ILE A 1 30 ? -5.705 -6.103 3.640 1.00 0.00 30 ILE A O 4
ATOM 4966 N N . PRO A 1 31 ? -5.902 -3.851 3.584 1.00 0.00 31 PRO A N 4
ATOM 4967 C CA . PRO A 1 31 ? -7.284 -3.810 4.042 1.00 0.00 31 PRO A CA 4
ATOM 4968 C C . PRO A 1 31 ? -8.175 -4.770 3.269 1.00 0.00 31 PRO A C 4
ATOM 4969 O O . PRO A 1 31 ? -8.361 -4.625 2.064 1.00 0.00 31 PRO A O 4
ATOM 4980 N N . LYS A 1 32 ? -8.718 -5.752 3.964 1.00 0.00 32 LYS A N 4
ATOM 4981 C CA . LYS A 1 32 ? -9.590 -6.734 3.338 1.00 0.00 32 LYS A CA 4
ATOM 4982 C C . LYS A 1 32 ? -11.031 -6.440 3.699 1.00 0.00 32 LYS A C 4
ATOM 4983 O O . LYS A 1 32 ? -11.951 -7.183 3.354 1.00 0.00 32 LYS A O 4
ATOM 5002 N N . ARG A 1 33 ? -11.204 -5.332 4.390 1.00 0.00 33 ARG A N 4
ATOM 5003 C CA . ARG A 1 33 ? -12.510 -4.882 4.833 1.00 0.00 33 ARG A CA 4
ATOM 5004 C C . ARG A 1 33 ? -12.571 -3.359 4.759 1.00 0.00 33 ARG A C 4
ATOM 5005 O O . ARG A 1 33 ? -11.807 -2.677 5.439 1.00 0.00 33 ARG A O 4
ATOM 5026 N N . PRO A 1 34 ? -13.455 -2.807 3.914 1.00 0.00 34 PRO A N 4
ATOM 5027 C CA . PRO A 1 34 ? -14.323 -3.594 3.036 1.00 0.00 34 PRO A CA 4
ATOM 5028 C C . PRO A 1 34 ? -13.566 -4.183 1.846 1.00 0.00 34 PRO A C 4
ATOM 5029 O O . PRO A 1 34 ? -12.458 -3.751 1.519 1.00 0.00 34 PRO A O 4
ATOM 5040 N N . LEU A 1 35 ? -14.177 -5.164 1.195 1.00 0.00 35 LEU A N 4
ATOM 5041 C CA . LEU A 1 35 ? -13.545 -5.849 0.076 1.00 0.00 35 LEU A CA 4
ATOM 5042 C C . LEU A 1 35 ? -13.455 -4.937 -1.140 1.00 0.00 35 LEU A C 4
ATOM 5043 O O . LEU A 1 35 ? -12.575 -5.103 -1.986 1.00 0.00 35 LEU A O 4
ATOM 5059 N N . ILE A 1 36 ? -14.364 -3.973 -1.223 1.00 0.00 36 ILE A N 4
ATOM 5060 C CA . ILE A 1 36 ? -14.345 -3.002 -2.311 1.00 0.00 36 ILE A CA 4
ATOM 5061 C C . ILE A 1 36 ? -13.160 -2.058 -2.150 1.00 0.00 36 ILE A C 4
ATOM 5062 O O . ILE A 1 36 ? -12.478 -1.737 -3.119 1.00 0.00 36 ILE A O 4
ATOM 5078 N N . LEU A 1 37 ? -12.905 -1.632 -0.916 1.00 0.00 37 LEU A N 4
ATOM 5079 C CA . LEU A 1 37 ? -11.727 -0.825 -0.616 1.00 0.00 37 LEU A CA 4
ATOM 5080 C C . LEU A 1 37 ? -10.469 -1.627 -0.935 1.00 0.00 37 LEU A C 4
ATOM 5081 O O . LEU A 1 37 ? -9.505 -1.098 -1.484 1.00 0.00 37 LEU A O 4
ATOM 5097 N N . ARG A 1 38 ? -10.506 -2.912 -0.602 1.00 0.00 38 ARG A N 4
ATOM 5098 C CA . ARG A 1 38 ? -9.430 -3.838 -0.938 1.00 0.00 38 ARG A CA 4
ATOM 5099 C C . ARG A 1 38 ? -9.208 -3.876 -2.452 1.00 0.00 38 ARG A C 4
ATOM 5100 O O . ARG A 1 38 ? -8.078 -3.936 -2.928 1.00 0.00 38 ARG A O 4
ATOM 5121 N N . GLN A 1 39 ? -10.308 -3.835 -3.198 1.00 0.00 39 GLN A N 4
ATOM 5122 C CA . GLN A 1 39 ? -10.262 -3.827 -4.655 1.00 0.00 39 GLN A CA 4
ATOM 5123 C C . GLN A 1 39 ? -9.672 -2.512 -5.161 1.00 0.00 39 GLN A C 4
ATOM 5124 O O . GLN A 1 39 ? -8.888 -2.492 -6.111 1.00 0.00 39 GLN A O 4
ATOM 5138 N N . ARG A 1 40 ? -10.042 -1.418 -4.508 1.00 0.00 40 ARG A N 4
ATOM 5139 C CA . ARG A 1 40 ? -9.543 -0.097 -4.871 1.00 0.00 40 ARG A CA 4
ATOM 5140 C C . ARG A 1 40 ? -8.041 0.000 -4.617 1.00 0.00 40 ARG A C 4
ATOM 5141 O O . ARG A 1 40 ? -7.345 0.786 -5.256 1.00 0.00 40 ARG A O 4
ATOM 5162 N N . TRP A 1 41 ? -7.550 -0.811 -3.688 1.00 0.00 41 TRP A N 4
ATOM 5163 C CA . TRP A 1 41 ? -6.130 -0.843 -3.350 1.00 0.00 41 TRP A CA 4
ATOM 5164 C C . TRP A 1 41 ? -5.292 -1.347 -4.523 1.00 0.00 41 TRP A C 4
ATOM 5165 O O . TRP A 1 41 ? -4.146 -0.932 -4.706 1.00 0.00 41 TRP A O 4
ATOM 5186 N N . LEU A 1 42 ? -5.879 -2.230 -5.323 1.00 0.00 42 LEU A N 4
ATOM 5187 C CA . LEU A 1 42 ? -5.193 -2.823 -6.469 1.00 0.00 42 LEU A CA 4
ATOM 5188 C C . LEU A 1 42 ? -4.814 -1.773 -7.515 1.00 0.00 42 LEU A C 4
ATOM 5189 O O . LEU A 1 42 ? -3.860 -1.966 -8.269 1.00 0.00 42 LEU A O 4
ATOM 5205 N N . THR A 1 43 ? -5.563 -0.670 -7.550 1.00 0.00 43 THR A N 4
ATOM 5206 C CA . THR A 1 43 ? -5.331 0.416 -8.506 1.00 0.00 43 THR A CA 4
ATOM 5207 C C . THR A 1 43 ? -3.863 0.852 -8.533 1.00 0.00 43 THR A C 4
ATOM 5208 O O . THR A 1 43 ? -3.278 1.043 -9.601 1.00 0.00 43 THR A O 4
ATOM 5219 N N . ALA A 1 44 ? -3.270 0.975 -7.356 1.00 0.00 44 ALA A N 4
ATOM 5220 C CA . ALA A 1 44 ? -1.913 1.482 -7.232 1.00 0.00 44 ALA A CA 4
ATOM 5221 C C . ALA A 1 44 ? -0.878 0.451 -7.672 1.00 0.00 44 ALA A C 4
ATOM 5222 O O . ALA A 1 44 ? 0.087 0.781 -8.362 1.00 0.00 44 ALA A O 4
ATOM 5229 N N . ILE A 1 45 ? -1.086 -0.797 -7.277 1.00 0.00 45 ILE A N 4
ATOM 5230 C CA . ILE A 1 45 ? -0.114 -1.852 -7.540 1.00 0.00 45 ILE A CA 4
ATOM 5231 C C . ILE A 1 45 ? -0.222 -2.368 -8.969 1.00 0.00 45 ILE A C 4
ATOM 5232 O O . ILE A 1 45 ? 0.733 -2.921 -9.511 1.00 0.00 45 ILE A O 4
ATOM 5248 N N . GLY A 1 46 ? -1.388 -2.187 -9.570 1.00 0.00 46 GLY A N 4
ATOM 5249 C CA . GLY A 1 46 ? -1.606 -2.661 -10.923 1.00 0.00 46 GLY A CA 4
ATOM 5250 C C . GLY A 1 46 ? -1.714 -4.171 -10.975 1.00 0.00 46 GLY A C 4
ATOM 5251 O O . GLY A 1 46 ? -1.405 -4.795 -11.994 1.00 0.00 46 GLY A O 4
ATOM 5255 N N . ARG A 1 47 ? -2.144 -4.757 -9.864 1.00 0.00 47 ARG A N 4
ATOM 5256 C CA . ARG A 1 47 ? -2.308 -6.199 -9.761 1.00 0.00 47 ARG A CA 4
ATOM 5257 C C . ARG A 1 47 ? -3.774 -6.536 -9.539 1.00 0.00 47 ARG A C 4
ATOM 5258 O O . ARG A 1 47 ? -4.598 -5.638 -9.375 1.00 0.00 47 ARG A O 4
ATOM 5279 N N . THR A 1 48 ? -4.100 -7.815 -9.531 1.00 0.00 48 THR A N 4
ATOM 5280 C CA . THR A 1 48 ? -5.472 -8.240 -9.334 1.00 0.00 48 THR A CA 4
ATOM 5281 C C . THR A 1 48 ? -5.593 -9.134 -8.103 1.00 0.00 48 THR A C 4
ATOM 5282 O O . THR A 1 48 ? -4.630 -9.312 -7.362 1.00 0.00 48 THR A O 4
ATOM 5293 N N . GLU A 1 49 ? -6.774 -9.705 -7.904 1.00 0.00 49 GLU A N 4
ATOM 5294 C CA . GLU A 1 49 ? -7.099 -10.443 -6.679 1.00 0.00 49 GLU A CA 4
ATOM 5295 C C . GLU A 1 49 ? -6.271 -11.723 -6.548 1.00 0.00 49 GLU A C 4
ATOM 5296 O O . GLU A 1 49 ? -6.080 -12.243 -5.448 1.00 0.00 49 GLU A O 4
ATOM 5308 N N . GLU A 1 50 ? -5.778 -12.227 -7.668 1.00 0.00 50 GLU A N 4
ATOM 5309 C CA . GLU A 1 50 ? -4.961 -13.439 -7.678 1.00 0.00 50 GLU A CA 4
ATOM 5310 C C . GLU A 1 50 ? -3.494 -13.094 -7.483 1.00 0.00 50 GLU A C 4
ATOM 5311 O O . GLU A 1 50 ? -2.646 -13.977 -7.353 1.00 0.00 50 GLU A O 4
ATOM 5323 N N . THR A 1 51 ? -3.203 -11.807 -7.473 1.00 0.00 51 THR A N 4
ATOM 5324 C CA . THR A 1 51 ? -1.836 -11.336 -7.414 1.00 0.00 51 THR A CA 4
ATOM 5325 C C . THR A 1 51 ? -1.647 -10.366 -6.251 1.00 0.00 51 THR A C 4
ATOM 5326 O O . THR A 1 51 ? -0.724 -9.552 -6.246 1.00 0.00 51 THR A O 4
ATOM 5337 N N . VAL A 1 52 ? -2.524 -10.464 -5.260 1.00 0.00 52 VAL A N 4
ATOM 5338 C CA . VAL A 1 52 ? -2.538 -9.519 -4.156 1.00 0.00 52 VAL A CA 4
ATOM 5339 C C . VAL A 1 52 ? -2.981 -10.199 -2.859 1.00 0.00 52 VAL A C 4
ATOM 5340 O O . VAL A 1 52 ? -3.362 -11.372 -2.866 1.00 0.00 52 VAL A O 4
ATOM 5353 N N . VAL A 1 53 ? -2.896 -9.455 -1.757 1.00 0.00 53 VAL A N 4
ATOM 5354 C CA . VAL A 1 53 ? -3.362 -9.899 -0.444 1.00 0.00 53 VAL A CA 4
ATOM 5355 C C . VAL A 1 53 ? -2.410 -10.911 0.198 1.00 0.00 53 VAL A C 4
ATOM 5356 O O . VAL A 1 53 ? -1.731 -10.594 1.172 1.00 0.00 53 VAL A O 4
ATOM 5369 N N . SER A 1 54 ? -2.354 -12.111 -0.356 1.00 0.00 54 SER A N 4
ATOM 5370 C CA . SER A 1 54 ? -1.621 -13.216 0.251 1.00 0.00 54 SER A CA 4
ATOM 5371 C C . SER A 1 54 ? -0.122 -12.923 0.380 1.00 0.00 54 SER A C 4
ATOM 5372 O O . SER A 1 54 ? 0.385 -12.723 1.487 1.00 0.00 54 SER A O 4
ATOM 5380 N N . GLN A 1 55 ? 0.573 -12.875 -0.746 1.00 0.00 55 GLN A N 4
ATOM 5381 C CA . GLN A 1 55 ? 2.025 -12.726 -0.745 1.00 0.00 55 GLN A CA 4
ATOM 5382 C C . GLN A 1 55 ? 2.435 -11.272 -0.968 1.00 0.00 55 GLN A C 4
ATOM 5383 O O . GLN A 1 55 ? 3.606 -10.976 -1.209 1.00 0.00 55 GLN A O 4
ATOM 5397 N N . LEU A 1 56 ? 1.474 -10.366 -0.884 1.00 0.00 56 LEU A N 4
ATOM 5398 C CA . LEU A 1 56 ? 1.738 -8.964 -1.161 1.00 0.00 56 LEU A CA 4
ATOM 5399 C C . LEU A 1 56 ? 1.510 -8.106 0.075 1.00 0.00 56 LEU A C 4
ATOM 5400 O O . LEU A 1 56 ? 0.482 -8.215 0.742 1.00 0.00 56 LEU A O 4
ATOM 5416 N N . ARG A 1 57 ? 2.487 -7.267 0.378 1.00 0.00 57 ARG A N 4
ATOM 5417 C CA . ARG A 1 57 ? 2.369 -6.296 1.453 1.00 0.00 57 ARG A CA 4
ATOM 5418 C C . ARG A 1 57 ? 2.785 -4.933 0.925 1.00 0.00 57 ARG A C 4
ATOM 5419 O O . ARG A 1 57 ? 3.720 -4.839 0.133 1.00 0.00 57 ARG A O 4
ATOM 5440 N N . ILE A 1 58 ? 2.080 -3.890 1.329 1.00 0.00 58 ILE A N 4
ATOM 5441 C CA . ILE A 1 58 ? 2.377 -2.541 0.851 1.00 0.00 58 ILE A CA 4
ATOM 5442 C C . ILE A 1 58 ? 2.991 -1.710 1.969 1.00 0.00 58 ILE A C 4
ATOM 5443 O O . ILE A 1 58 ? 2.450 -1.657 3.069 1.00 0.00 58 ILE A O 4
ATOM 5459 N N . CYS A 1 59 ? 4.118 -1.071 1.691 1.00 0.00 59 CYS A N 4
ATOM 5460 C CA . CYS A 1 59 ? 4.830 -0.328 2.717 1.00 0.00 59 CYS A CA 4
ATOM 5461 C C . CYS A 1 59 ? 4.262 1.083 2.887 1.00 0.00 59 CYS A C 4
ATOM 5462 O O . CYS A 1 59 ? 3.574 1.605 2.008 1.00 0.00 59 CYS A O 4
ATOM 5469 N N . SER A 1 60 ? 4.542 1.682 4.038 1.00 0.00 60 SER A N 4
ATOM 5470 C CA . SER A 1 60 ? 3.915 2.933 4.446 1.00 0.00 60 SER A CA 4
ATOM 5471 C C . SER A 1 60 ? 4.406 4.136 3.639 1.00 0.00 60 SER A C 4
ATOM 5472 O O . SER A 1 60 ? 3.911 5.249 3.815 1.00 0.00 60 SER A O 4
ATOM 5480 N N . ALA A 1 61 ? 5.364 3.916 2.744 1.00 0.00 61 ALA A N 4
ATOM 5481 C CA . ALA A 1 61 ? 5.932 5.003 1.951 1.00 0.00 61 ALA A CA 4
ATOM 5482 C C . ALA A 1 61 ? 5.036 5.351 0.764 1.00 0.00 61 ALA A C 4
ATOM 5483 O O . ALA A 1 61 ? 5.400 6.150 -0.095 1.00 0.00 61 ALA A O 4
ATOM 5490 N N . HIS A 1 62 ? 3.854 4.751 0.737 1.00 0.00 62 HIS A N 4
ATOM 5491 C CA . HIS A 1 62 ? 2.917 4.934 -0.363 1.00 0.00 62 HIS A CA 4
ATOM 5492 C C . HIS A 1 62 ? 1.658 5.635 0.123 1.00 0.00 62 HIS A C 4
ATOM 5493 O O . HIS A 1 62 ? 0.623 5.608 -0.541 1.00 0.00 62 HIS A O 4
ATOM 5507 N N . PHE A 1 63 ? 1.751 6.257 1.291 1.00 0.00 63 PHE A N 4
ATOM 5508 C CA . PHE A 1 63 ? 0.609 6.935 1.886 1.00 0.00 63 PHE A CA 4
ATOM 5509 C C . PHE A 1 63 ? 0.964 8.375 2.227 1.00 0.00 63 PHE A C 4
ATOM 5510 O O . PHE A 1 63 ? 2.079 8.655 2.671 1.00 0.00 63 PHE A O 4
ATOM 5527 N N . GLU A 1 64 ? 0.029 9.284 1.996 1.00 0.00 64 GLU A N 4
ATOM 5528 C CA . GLU A 1 64 ? 0.166 10.650 2.470 1.00 0.00 64 GLU A CA 4
ATOM 5529 C C . GLU A 1 64 ? 0.126 10.638 3.993 1.00 0.00 64 GLU A C 4
ATOM 5530 O O . GLU A 1 64 ? -0.842 10.162 4.590 1.00 0.00 64 GLU A O 4
ATOM 5542 N N . GLY A 1 65 ? 1.180 11.131 4.620 1.00 0.00 65 GLY A N 4
ATOM 5543 C CA . GLY A 1 65 ? 1.296 11.024 6.058 1.00 0.00 65 GLY A CA 4
ATOM 5544 C C . GLY A 1 65 ? 1.962 9.723 6.456 1.00 0.00 65 GLY A C 4
ATOM 5545 O O . GLY A 1 65 ? 2.994 9.725 7.124 1.00 0.00 65 GLY A O 4
ATOM 5549 N N . GLY A 1 66 ? 1.368 8.608 6.040 1.00 0.00 66 GLY A N 4
ATOM 5550 C CA . GLY A 1 66 ? 2.000 7.321 6.243 1.00 0.00 66 GLY A CA 4
ATOM 5551 C C . GLY A 1 66 ? 1.077 6.279 6.847 1.00 0.00 66 GLY A C 4
ATOM 5552 O O . GLY A 1 66 ? 1.260 5.084 6.617 1.00 0.00 66 GLY A O 4
ATOM 5556 N N . GLU A 1 67 ? 0.084 6.721 7.608 1.00 0.00 67 GLU A N 4
ATOM 5557 C CA . GLU A 1 67 ? -0.772 5.796 8.351 1.00 0.00 67 GLU A CA 4
ATOM 5558 C C . GLU A 1 67 ? -2.142 5.617 7.703 1.00 0.00 67 GLU A C 4
ATOM 5559 O O . GLU A 1 67 ? -2.700 6.544 7.107 1.00 0.00 67 GLU A O 4
ATOM 5571 N N . LYS A 1 68 ? -2.667 4.405 7.838 1.00 0.00 68 LYS A N 4
ATOM 5572 C CA . LYS A 1 68 ? -4.014 4.069 7.391 1.00 0.00 68 LYS A CA 4
ATOM 5573 C C . LYS A 1 68 ? -5.042 4.636 8.368 1.00 0.00 68 LYS A C 4
ATOM 5574 O O . LYS A 1 68 ? -4.825 4.625 9.584 1.00 0.00 68 LYS A O 4
ATOM 5593 N N . LYS A 1 69 ? -6.142 5.148 7.843 1.00 0.00 69 LYS A N 4
ATOM 5594 C CA . LYS A 1 69 ? -7.261 5.561 8.679 1.00 0.00 69 LYS A CA 4
ATOM 5595 C C . LYS A 1 69 ? -8.473 4.716 8.330 1.00 0.00 69 LYS A C 4
ATOM 5596 O O . LYS A 1 69 ? -9.180 4.239 9.221 1.00 0.00 69 LYS A O 4
ATOM 5615 N N . GLU A 1 70 ? -8.678 4.543 7.020 1.00 0.00 70 GLU A N 4
ATOM 5616 C CA . GLU A 1 70 ? -9.712 3.667 6.461 1.00 0.00 70 GLU A CA 4
ATOM 5617 C C . GLU A 1 70 ? -9.890 3.956 4.975 1.00 0.00 70 GLU A C 4
ATOM 5618 O O . GLU A 1 70 ? -9.779 3.062 4.138 1.00 0.00 70 GLU A O 4
ATOM 5630 N N . GLY A 1 71 ? -10.140 5.217 4.646 1.00 0.00 71 GLY A N 4
ATOM 5631 C CA . GLY A 1 71 ? -10.357 5.591 3.262 1.00 0.00 71 GLY A CA 4
ATOM 5632 C C . GLY A 1 71 ? -9.069 5.957 2.551 1.00 0.00 71 GLY A C 4
ATOM 5633 O O . GLY A 1 71 ? -9.002 6.971 1.856 1.00 0.00 71 GLY A O 4
ATOM 5637 N N . ASP A 1 72 ? -8.040 5.141 2.732 1.00 0.00 72 ASP A N 4
ATOM 5638 C CA . ASP A 1 72 ? -6.740 5.401 2.122 1.00 0.00 72 ASP A CA 4
ATOM 5639 C C . ASP A 1 72 ? -6.364 4.297 1.147 1.00 0.00 72 ASP A C 4
ATOM 5640 O O . ASP A 1 72 ? -6.332 3.123 1.514 1.00 0.00 72 ASP A O 4
ATOM 5649 N N . ILE A 1 73 ? -6.100 4.681 -0.091 1.00 0.00 73 ILE A N 4
ATOM 5650 C CA . ILE A 1 73 ? -5.525 3.785 -1.082 1.00 0.00 73 ILE A CA 4
ATOM 5651 C C . ILE A 1 73 ? -4.070 4.186 -1.301 1.00 0.00 73 ILE A C 4
ATOM 5652 O O . ILE A 1 73 ? -3.755 5.374 -1.296 1.00 0.00 73 ILE A O 4
ATOM 5668 N N . PRO A 1 74 ? -3.158 3.224 -1.469 1.00 0.00 74 PRO A N 4
ATOM 5669 C CA . PRO A 1 74 ? -1.746 3.532 -1.672 1.00 0.00 74 PRO A CA 4
ATOM 5670 C C . PRO A 1 74 ? -1.524 4.241 -3.003 1.00 0.00 74 PRO A C 4
ATOM 5671 O O . PRO A 1 74 ? -2.328 4.108 -3.924 1.00 0.00 74 PRO A O 4
ATOM 5682 N N . VAL A 1 75 ? -0.462 5.015 -3.097 1.00 0.00 75 VAL A N 4
ATOM 5683 C CA . VAL A 1 75 ? -0.100 5.644 -4.355 1.00 0.00 75 VAL A CA 4
ATOM 5684 C C . VAL A 1 75 ? 1.303 5.216 -4.761 1.00 0.00 75 VAL A C 4
ATOM 5685 O O . VAL A 1 75 ? 2.113 4.835 -3.912 1.00 0.00 75 VAL A O 4
ATOM 5698 N N . PRO A 1 76 ? 1.615 5.267 -6.064 1.00 0.00 76 PRO A N 4
ATOM 5699 C CA . PRO A 1 76 ? 2.914 4.821 -6.576 1.00 0.00 76 PRO A CA 4
ATOM 5700 C C . PRO A 1 76 ? 4.039 5.744 -6.132 1.00 0.00 76 PRO A C 4
ATOM 5701 O O . PRO A 1 76 ? 5.191 5.331 -5.998 1.00 0.00 76 PRO A O 4
ATOM 5712 N N . ASP A 1 77 ? 3.671 6.990 -5.891 1.00 0.00 77 ASP A N 4
ATOM 5713 C CA . ASP A 1 77 ? 4.598 8.032 -5.483 1.00 0.00 77 ASP A CA 4
ATOM 5714 C C . ASP A 1 77 ? 3.793 9.232 -5.002 1.00 0.00 77 ASP A C 4
ATOM 5715 O O . ASP A 1 77 ? 3.375 10.065 -5.803 1.00 0.00 77 ASP A O 4
ATOM 5724 N N . PRO A 1 78 ? 3.544 9.319 -3.680 1.00 0.00 78 PRO A N 4
ATOM 5725 C CA . PRO A 1 78 ? 2.679 10.356 -3.095 1.00 0.00 78 PRO A CA 4
ATOM 5726 C C . PRO A 1 78 ? 3.251 11.762 -3.254 1.00 0.00 78 PRO A C 4
ATOM 5727 O O . PRO A 1 78 ? 2.578 12.754 -2.965 1.00 0.00 78 PRO A O 4
ATOM 5738 N N . THR A 1 79 ? 4.486 11.841 -3.720 1.00 0.00 79 THR A N 4
ATOM 5739 C CA . THR A 1 79 ? 5.125 13.116 -3.971 1.00 0.00 79 THR A CA 4
ATOM 5740 C C . THR A 1 79 ? 4.637 13.713 -5.286 1.00 0.00 79 THR A C 4
ATOM 5741 O O . THR A 1 79 ? 4.376 14.916 -5.376 1.00 0.00 79 THR A O 4
ATOM 5752 N N . VAL A 1 80 ? 4.492 12.863 -6.297 1.00 0.00 80 VAL A N 4
ATOM 5753 C CA . VAL A 1 80 ? 4.108 13.318 -7.626 1.00 0.00 80 VAL A CA 4
ATOM 5754 C C . VAL A 1 80 ? 2.639 13.024 -7.916 1.00 0.00 80 VAL A C 4
ATOM 5755 O O . VAL A 1 80 ? 1.915 13.878 -8.431 1.00 0.00 80 VAL A O 4
ATOM 5768 N N . ASP A 1 81 ? 2.203 11.818 -7.589 1.00 0.00 81 ASP A N 4
ATOM 5769 C CA . ASP A 1 81 ? 0.827 11.414 -7.824 1.00 0.00 81 ASP A CA 4
ATOM 5770 C C . ASP A 1 81 ? -0.067 11.920 -6.709 1.00 0.00 81 ASP A C 4
ATOM 5771 O O . ASP A 1 81 ? 0.406 12.304 -5.638 1.00 0.00 81 ASP A O 4
ATOM 5780 N N . LYS A 1 82 ? -1.357 11.919 -6.965 1.00 0.00 82 LYS A N 4
ATOM 5781 C CA . LYS A 1 82 ? -2.319 12.386 -5.992 1.00 0.00 82 LYS A CA 4
ATOM 5782 C C . LYS A 1 82 ? -2.849 11.216 -5.186 1.00 0.00 82 LYS A C 4
ATOM 5783 O O . LYS A 1 82 ? -3.631 10.415 -5.699 1.00 0.00 82 LYS A O 4
ATOM 5802 N N . GLN A 1 83 ? -2.347 11.099 -3.956 1.00 0.00 83 GLN A N 4
ATOM 5803 C CA . GLN A 1 83 ? -2.841 10.139 -2.963 1.00 0.00 83 GLN A CA 4
ATOM 5804 C C . GLN A 1 83 ? -4.317 9.809 -3.181 1.00 0.00 83 GLN A C 4
ATOM 5805 O O . GLN A 1 83 ? -5.191 10.667 -3.031 1.00 0.00 83 GLN A O 4
ATOM 5819 N N . ILE A 1 84 ? -4.589 8.563 -3.554 1.00 0.00 84 ILE A N 4
ATOM 5820 C CA . ILE A 1 84 ? -5.946 8.146 -3.828 1.00 0.00 84 ILE A CA 4
ATOM 5821 C C . ILE A 1 84 ? -6.679 7.874 -2.521 1.00 0.00 84 ILE A C 4
ATOM 5822 O O . ILE A 1 84 ? -6.505 6.828 -1.905 1.00 0.00 84 ILE A O 4
ATOM 5838 N N . LYS A 1 85 ? -7.468 8.832 -2.079 1.00 0.00 85 LYS A N 4
ATOM 5839 C CA . LYS A 1 85 ? -8.224 8.675 -0.848 1.00 0.00 85 LYS A CA 4
ATOM 5840 C C . LYS A 1 85 ? -9.709 8.561 -1.156 1.00 0.00 85 LYS A C 4
ATOM 5841 O O . LYS A 1 85 ? -10.198 9.138 -2.129 1.00 0.00 85 LYS A O 4
ATOM 5860 N N . ILE A 1 86 ? -10.420 7.809 -0.336 1.00 0.00 86 ILE A N 4
ATOM 5861 C CA . ILE A 1 86 ? -11.842 7.597 -0.539 1.00 0.00 86 ILE A CA 4
ATOM 5862 C C . ILE A 1 86 ? -12.650 8.363 0.493 1.00 0.00 86 ILE A C 4
ATOM 5863 O O . ILE A 1 86 ? -12.302 8.383 1.674 1.00 0.00 86 ILE A O 4
ATOM 5879 N N . GLU A 1 87 ? -13.716 9.000 0.042 1.00 0.00 87 GLU A N 4
ATOM 5880 C CA . GLU A 1 87 ? -14.684 9.586 0.955 1.00 0.00 87 GLU A CA 4
ATOM 5881 C C . GLU A 1 87 ? -15.616 8.475 1.416 1.00 0.00 87 GLU A C 4
ATOM 5882 O O . GLU A 1 87 ? -16.533 8.079 0.695 1.00 0.00 87 GLU A O 4
ATOM 5894 N N . LEU A 1 88 ? -15.360 7.961 2.606 1.00 0.00 88 LEU A N 4
ATOM 5895 C CA . LEU A 1 88 ? -16.026 6.762 3.079 1.00 0.00 88 LEU A CA 4
ATOM 5896 C C . LEU A 1 88 ? -17.422 7.058 3.611 1.00 0.00 88 LEU A C 4
ATOM 5897 O O . LEU A 1 88 ? -17.599 7.900 4.495 1.00 0.00 88 LEU A O 4
ATOM 5913 N N . PRO A 1 89 ? -18.434 6.379 3.058 1.00 0.00 89 PRO A N 4
ATOM 5914 C CA . PRO A 1 89 ? -19.796 6.420 3.572 1.00 0.00 89 PRO A CA 4
ATOM 5915 C C . PRO A 1 89 ? -19.956 5.470 4.755 1.00 0.00 89 PRO A C 4
ATOM 5916 O O . PRO A 1 89 ? -19.172 4.531 4.906 1.00 0.00 89 PRO A O 4
ATOM 5927 N N . PRO A 1 90 ? -20.953 5.705 5.622 1.00 0.00 90 PRO A N 4
ATOM 5928 C CA . PRO A 1 90 ? -21.218 4.836 6.777 1.00 0.00 90 PRO A CA 4
ATOM 5929 C C . PRO A 1 90 ? -21.420 3.375 6.371 1.00 0.00 90 PRO A C 4
ATOM 5930 O O . PRO A 1 90 ? -21.018 2.457 7.092 1.00 0.00 90 PRO A O 4
ATOM 5941 N N . LYS A 1 91 ? -22.046 3.173 5.217 1.00 0.00 91 LYS A N 4
ATOM 5942 C CA . LYS A 1 91 ? -22.279 1.841 4.684 1.00 0.00 91 LYS A CA 4
ATOM 5943 C C . LYS A 1 91 ? -22.554 1.935 3.190 1.00 0.00 91 LYS A C 4
ATOM 5944 O O . LYS A 1 91 ? -22.970 3.023 2.741 1.00 0.00 91 LYS A O 4
ATOM 5965 N N . GLY A 1 1 ? 20.056 -6.904 7.922 1.00 0.00 1 GLY A N 5
ATOM 5966 C CA . GLY A 1 1 ? 19.841 -5.462 8.190 1.00 0.00 1 GLY A CA 5
ATOM 5967 C C . GLY A 1 1 ? 19.027 -5.247 9.445 1.00 0.00 1 GLY A C 5
ATOM 5968 O O . GLY A 1 1 ? 19.519 -5.458 10.555 1.00 0.00 1 GLY A O 5
ATOM 5974 N N . SER A 1 2 ? 17.785 -4.825 9.271 1.00 0.00 2 SER A N 5
ATOM 5975 C CA . SER A 1 2 ? 16.861 -4.671 10.383 1.00 0.00 2 SER A CA 5
ATOM 5976 C C . SER A 1 2 ? 15.593 -5.480 10.121 1.00 0.00 2 SER A C 5
ATOM 5977 O O . SER A 1 2 ? 15.177 -6.294 10.947 1.00 0.00 2 SER A O 5
ATOM 5985 N N . MET A 1 3 ? 14.997 -5.264 8.956 1.00 0.00 3 MET A N 5
ATOM 5986 C CA . MET A 1 3 ? 13.774 -5.955 8.579 1.00 0.00 3 MET A CA 5
ATOM 5987 C C . MET A 1 3 ? 13.674 -6.069 7.061 1.00 0.00 3 MET A C 5
ATOM 5988 O O . MET A 1 3 ? 13.810 -5.073 6.348 1.00 0.00 3 MET A O 5
ATOM 6002 N N . PRO A 1 4 ? 13.480 -7.292 6.547 1.00 0.00 4 PRO A N 5
ATOM 6003 C CA . PRO A 1 4 ? 13.310 -7.531 5.113 1.00 0.00 4 PRO A CA 5
ATOM 6004 C C . PRO A 1 4 ? 11.902 -7.169 4.626 1.00 0.00 4 PRO A C 5
ATOM 6005 O O . PRO A 1 4 ? 11.528 -5.998 4.617 1.00 0.00 4 PRO A O 5
ATOM 6016 N N . THR A 1 5 ? 11.123 -8.190 4.256 1.00 0.00 5 THR A N 5
ATOM 6017 C CA . THR A 1 5 ? 9.758 -8.018 3.755 1.00 0.00 5 THR A CA 5
ATOM 6018 C C . THR A 1 5 ? 9.744 -7.332 2.389 1.00 0.00 5 THR A C 5
ATOM 6019 O O . THR A 1 5 ? 9.911 -6.116 2.279 1.00 0.00 5 THR A O 5
ATOM 6030 N N . THR A 1 6 ? 9.567 -8.136 1.350 1.00 0.00 6 THR A N 5
ATOM 6031 C CA . THR A 1 6 ? 9.480 -7.635 -0.013 1.00 0.00 6 THR A CA 5
ATOM 6032 C C . THR A 1 6 ? 8.199 -6.827 -0.227 1.00 0.00 6 THR A C 5
ATOM 6033 O O . THR A 1 6 ? 7.124 -7.221 0.228 1.00 0.00 6 THR A O 5
ATOM 6044 N N . CYS A 1 7 ? 8.332 -5.692 -0.906 1.00 0.00 7 CYS A N 5
ATOM 6045 C CA . CYS A 1 7 ? 7.190 -4.874 -1.274 1.00 0.00 7 CYS A CA 5
ATOM 6046 C C . CYS A 1 7 ? 6.350 -5.601 -2.317 1.00 0.00 7 CYS A C 5
ATOM 6047 O O . CYS A 1 7 ? 6.863 -6.422 -3.080 1.00 0.00 7 CYS A O 5
ATOM 6054 N N . GLY A 1 8 ? 5.066 -5.301 -2.345 1.00 0.00 8 GLY A N 5
ATOM 6055 C CA . GLY A 1 8 ? 4.195 -5.875 -3.348 1.00 0.00 8 GLY A CA 5
ATOM 6056 C C . GLY A 1 8 ? 3.972 -4.922 -4.501 1.00 0.00 8 GLY A C 5
ATOM 6057 O O . GLY A 1 8 ? 3.309 -5.259 -5.483 1.00 0.00 8 GLY A O 5
ATOM 6061 N N . PHE A 1 9 ? 4.543 -3.729 -4.380 1.00 0.00 9 PHE A N 5
ATOM 6062 C CA . PHE A 1 9 ? 4.367 -2.684 -5.374 1.00 0.00 9 PHE A CA 5
ATOM 6063 C C . PHE A 1 9 ? 5.257 -2.921 -6.589 1.00 0.00 9 PHE A C 5
ATOM 6064 O O . PHE A 1 9 ? 6.336 -3.503 -6.470 1.00 0.00 9 PHE A O 5
ATOM 6081 N N . PRO A 1 10 ? 4.802 -2.502 -7.779 1.00 0.00 10 PRO A N 5
ATOM 6082 C CA . PRO A 1 10 ? 5.625 -2.526 -8.990 1.00 0.00 10 PRO A CA 5
ATOM 6083 C C . PRO A 1 10 ? 6.771 -1.518 -8.917 1.00 0.00 10 PRO A C 5
ATOM 6084 O O . PRO A 1 10 ? 6.654 -0.394 -9.411 1.00 0.00 10 PRO A O 5
ATOM 6095 N N . ASN A 1 11 ? 7.865 -1.947 -8.285 1.00 0.00 11 ASN A N 5
ATOM 6096 C CA . ASN A 1 11 ? 9.069 -1.131 -8.093 1.00 0.00 11 ASN A CA 5
ATOM 6097 C C . ASN A 1 11 ? 8.901 -0.160 -6.932 1.00 0.00 11 ASN A C 5
ATOM 6098 O O . ASN A 1 11 ? 8.370 0.942 -7.091 1.00 0.00 11 ASN A O 5
ATOM 6109 N N . CYS A 1 12 ? 9.357 -0.584 -5.761 1.00 0.00 12 CYS A N 5
ATOM 6110 C CA . CYS A 1 12 ? 9.361 0.262 -4.584 1.00 0.00 12 CYS A CA 5
ATOM 6111 C C . CYS A 1 12 ? 10.531 1.240 -4.672 1.00 0.00 12 CYS A C 5
ATOM 6112 O O . CYS A 1 12 ? 11.626 0.973 -4.173 1.00 0.00 12 CYS A O 5
ATOM 6119 N N . LYS A 1 13 ? 10.296 2.367 -5.330 1.00 0.00 13 LYS A N 5
ATOM 6120 C CA . LYS A 1 13 ? 11.327 3.385 -5.509 1.00 0.00 13 LYS A CA 5
ATOM 6121 C C . LYS A 1 13 ? 11.638 4.087 -4.191 1.00 0.00 13 LYS A C 5
ATOM 6122 O O . LYS A 1 13 ? 12.589 4.865 -4.096 1.00 0.00 13 LYS A O 5
ATOM 6141 N N . PHE A 1 14 ? 10.840 3.794 -3.173 1.00 0.00 14 PHE A N 5
ATOM 6142 C CA . PHE A 1 14 ? 10.995 4.426 -1.877 1.00 0.00 14 PHE A CA 5
ATOM 6143 C C . PHE A 1 14 ? 12.221 3.887 -1.157 1.00 0.00 14 PHE A C 5
ATOM 6144 O O . PHE A 1 14 ? 13.022 4.653 -0.625 1.00 0.00 14 PHE A O 5
ATOM 6161 N N . ARG A 1 15 ? 12.388 2.572 -1.167 1.00 0.00 15 ARG A N 5
ATOM 6162 C CA . ARG A 1 15 ? 13.523 1.955 -0.494 1.00 0.00 15 ARG A CA 5
ATOM 6163 C C . ARG A 1 15 ? 14.820 2.228 -1.253 1.00 0.00 15 ARG A C 5
ATOM 6164 O O . ARG A 1 15 ? 15.905 2.210 -0.672 1.00 0.00 15 ARG A O 5
ATOM 6185 N N . SER A 1 16 ? 14.698 2.512 -2.544 1.00 0.00 16 SER A N 5
ATOM 6186 C CA . SER A 1 16 ? 15.857 2.805 -3.378 1.00 0.00 16 SER A CA 5
ATOM 6187 C C . SER A 1 16 ? 16.272 4.272 -3.251 1.00 0.00 16 SER A C 5
ATOM 6188 O O . SER A 1 16 ? 17.289 4.691 -3.810 1.00 0.00 16 SER A O 5
ATOM 6196 N N . ARG A 1 17 ? 15.493 5.048 -2.510 1.00 0.00 17 ARG A N 5
ATOM 6197 C CA . ARG A 1 17 ? 15.807 6.453 -2.300 1.00 0.00 17 ARG A CA 5
ATOM 6198 C C . ARG A 1 17 ? 16.673 6.618 -1.054 1.00 0.00 17 ARG A C 5
ATOM 6199 O O . ARG A 1 17 ? 17.162 7.708 -0.757 1.00 0.00 17 ARG A O 5
ATOM 6220 N N . TYR A 1 18 ? 16.871 5.519 -0.340 1.00 0.00 18 TYR A N 5
ATOM 6221 C CA . TYR A 1 18 ? 17.700 5.522 0.851 1.00 0.00 18 TYR A CA 5
ATOM 6222 C C . TYR A 1 18 ? 19.060 4.905 0.534 1.00 0.00 18 TYR A C 5
ATOM 6223 O O . TYR A 1 18 ? 19.413 4.759 -0.635 1.00 0.00 18 TYR A O 5
ATOM 6241 N N . ARG A 1 19 ? 19.820 4.539 1.557 1.00 0.00 19 ARG A N 5
ATOM 6242 C CA . ARG A 1 19 ? 21.171 4.021 1.349 1.00 0.00 19 ARG A CA 5
ATOM 6243 C C . ARG A 1 19 ? 21.265 2.562 1.772 1.00 0.00 19 ARG A C 5
ATOM 6244 O O . ARG A 1 19 ? 21.893 2.238 2.781 1.00 0.00 19 ARG A O 5
ATOM 6265 N N . GLY A 1 20 ? 20.638 1.685 1.003 1.00 0.00 20 GLY A N 5
ATOM 6266 C CA . GLY A 1 20 ? 20.663 0.266 1.321 1.00 0.00 20 GLY A CA 5
ATOM 6267 C C . GLY A 1 20 ? 19.638 -0.103 2.375 1.00 0.00 20 GLY A C 5
ATOM 6268 O O . GLY A 1 20 ? 18.892 -1.068 2.213 1.00 0.00 20 GLY A O 5
ATOM 6272 N N . LEU A 1 21 ? 19.606 0.667 3.456 1.00 0.00 21 LEU A N 5
ATOM 6273 C CA . LEU A 1 21 ? 18.621 0.491 4.507 1.00 0.00 21 LEU A CA 5
ATOM 6274 C C . LEU A 1 21 ? 17.261 0.901 3.984 1.00 0.00 21 LEU A C 5
ATOM 6275 O O . LEU A 1 21 ? 16.881 2.071 4.052 1.00 0.00 21 LEU A O 5
ATOM 6291 N N . GLU A 1 22 ? 16.584 -0.080 3.402 1.00 0.00 22 GLU A N 5
ATOM 6292 C CA . GLU A 1 22 ? 15.271 0.094 2.776 1.00 0.00 22 GLU A CA 5
ATOM 6293 C C . GLU A 1 22 ? 14.184 0.578 3.748 1.00 0.00 22 GLU A C 5
ATOM 6294 O O . GLU A 1 22 ? 13.253 -0.155 4.083 1.00 0.00 22 GLU A O 5
ATOM 6306 N N . ASP A 1 23 ? 14.352 1.815 4.208 1.00 0.00 23 ASP A N 5
ATOM 6307 C CA . ASP A 1 23 ? 13.312 2.584 4.905 1.00 0.00 23 ASP A CA 5
ATOM 6308 C C . ASP A 1 23 ? 13.079 2.119 6.342 1.00 0.00 23 ASP A C 5
ATOM 6309 O O . ASP A 1 23 ? 13.127 2.932 7.269 1.00 0.00 23 ASP A O 5
ATOM 6318 N N . ASN A 1 24 ? 12.830 0.823 6.519 1.00 0.00 24 ASN A N 5
ATOM 6319 C CA . ASN A 1 24 ? 12.432 0.273 7.816 1.00 0.00 24 ASN A CA 5
ATOM 6320 C C . ASN A 1 24 ? 11.076 0.852 8.207 1.00 0.00 24 ASN A C 5
ATOM 6321 O O . ASN A 1 24 ? 10.861 1.301 9.337 1.00 0.00 24 ASN A O 5
ATOM 6332 N N . ARG A 1 25 ? 10.173 0.859 7.238 1.00 0.00 25 ARG A N 5
ATOM 6333 C CA . ARG A 1 25 ? 8.824 1.362 7.432 1.00 0.00 25 ARG A CA 5
ATOM 6334 C C . ARG A 1 25 ? 7.924 0.258 7.983 1.00 0.00 25 ARG A C 5
ATOM 6335 O O . ARG A 1 25 ? 8.387 -0.848 8.268 1.00 0.00 25 ARG A O 5
ATOM 6356 N N . HIS A 1 26 ? 6.646 0.561 8.143 1.00 0.00 26 HIS A N 5
ATOM 6357 C CA . HIS A 1 26 ? 5.679 -0.426 8.589 1.00 0.00 26 HIS A CA 5
ATOM 6358 C C . HIS A 1 26 ? 5.067 -1.124 7.382 1.00 0.00 26 HIS A C 5
ATOM 6359 O O . HIS A 1 26 ? 4.612 -0.470 6.441 1.00 0.00 26 HIS A O 5
ATOM 6373 N N . PHE A 1 27 ? 5.064 -2.442 7.408 1.00 0.00 27 PHE A N 5
ATOM 6374 C CA . PHE A 1 27 ? 4.540 -3.218 6.300 1.00 0.00 27 PHE A CA 5
ATOM 6375 C C . PHE A 1 27 ? 3.090 -3.584 6.559 1.00 0.00 27 PHE A C 5
ATOM 6376 O O . PHE A 1 27 ? 2.785 -4.437 7.396 1.00 0.00 27 PHE A O 5
ATOM 6393 N N . TYR A 1 28 ? 2.204 -2.914 5.846 1.00 0.00 28 TYR A N 5
ATOM 6394 C CA . TYR A 1 28 ? 0.775 -3.080 6.031 1.00 0.00 28 TYR A CA 5
ATOM 6395 C C . TYR A 1 28 ? 0.259 -4.302 5.289 1.00 0.00 28 TYR A C 5
ATOM 6396 O O . TYR A 1 28 ? 0.740 -4.632 4.201 1.00 0.00 28 TYR A O 5
ATOM 6414 N N . ARG A 1 29 ? -0.708 -4.976 5.894 1.00 0.00 29 ARG A N 5
ATOM 6415 C CA . ARG A 1 29 ? -1.449 -6.027 5.219 1.00 0.00 29 ARG A CA 5
ATOM 6416 C C . ARG A 1 29 ? -2.524 -5.392 4.344 1.00 0.00 29 ARG A C 5
ATOM 6417 O O . ARG A 1 29 ? -2.846 -4.216 4.517 1.00 0.00 29 ARG A O 5
ATOM 6438 N N . ILE A 1 30 ? -3.075 -6.159 3.413 1.00 0.00 30 ILE A N 5
ATOM 6439 C CA . ILE A 1 30 ? -4.090 -5.638 2.501 1.00 0.00 30 ILE A CA 5
ATOM 6440 C C . ILE A 1 30 ? -5.479 -5.709 3.127 1.00 0.00 30 ILE A C 5
ATOM 6441 O O . ILE A 1 30 ? -6.008 -6.796 3.360 1.00 0.00 30 ILE A O 5
ATOM 6457 N N . PRO A 1 31 ? -6.065 -4.545 3.437 1.00 0.00 31 PRO A N 5
ATOM 6458 C CA . PRO A 1 31 ? -7.423 -4.445 3.981 1.00 0.00 31 PRO A CA 5
ATOM 6459 C C . PRO A 1 31 ? -8.476 -4.934 2.988 1.00 0.00 31 PRO A C 5
ATOM 6460 O O . PRO A 1 31 ? -8.389 -4.663 1.790 1.00 0.00 31 PRO A O 5
ATOM 6471 N N . LYS A 1 32 ? -9.472 -5.649 3.491 1.00 0.00 32 LYS A N 5
ATOM 6472 C CA . LYS A 1 32 ? -10.531 -6.181 2.644 1.00 0.00 32 LYS A CA 5
ATOM 6473 C C . LYS A 1 32 ? -11.877 -5.612 3.059 1.00 0.00 32 LYS A C 5
ATOM 6474 O O . LYS A 1 32 ? -12.933 -6.090 2.644 1.00 0.00 32 LYS A O 5
ATOM 6493 N N . ARG A 1 33 ? -11.822 -4.585 3.880 1.00 0.00 33 ARG A N 5
ATOM 6494 C CA . ARG A 1 33 ? -13.017 -3.913 4.359 1.00 0.00 33 ARG A CA 5
ATOM 6495 C C . ARG A 1 33 ? -12.751 -2.416 4.483 1.00 0.00 33 ARG A C 5
ATOM 6496 O O . ARG A 1 33 ? -11.857 -2.005 5.219 1.00 0.00 33 ARG A O 5
ATOM 6517 N N . PRO A 1 34 ? -13.513 -1.579 3.763 1.00 0.00 34 PRO A N 5
ATOM 6518 C CA . PRO A 1 34 ? -14.589 -2.018 2.868 1.00 0.00 34 PRO A CA 5
ATOM 6519 C C . PRO A 1 34 ? -14.071 -2.636 1.569 1.00 0.00 34 PRO A C 5
ATOM 6520 O O . PRO A 1 34 ? -12.918 -2.427 1.181 1.00 0.00 34 PRO A O 5
ATOM 6531 N N . LEU A 1 35 ? -14.940 -3.393 0.907 1.00 0.00 35 LEU A N 5
ATOM 6532 C CA . LEU A 1 35 ? -14.616 -4.039 -0.363 1.00 0.00 35 LEU A CA 5
ATOM 6533 C C . LEU A 1 35 ? -14.212 -3.015 -1.417 1.00 0.00 35 LEU A C 5
ATOM 6534 O O . LEU A 1 35 ? -13.377 -3.297 -2.272 1.00 0.00 35 LEU A O 5
ATOM 6550 N N . ILE A 1 36 ? -14.808 -1.829 -1.352 1.00 0.00 36 ILE A N 5
ATOM 6551 C CA . ILE A 1 36 ? -14.483 -0.756 -2.286 1.00 0.00 36 ILE A CA 5
ATOM 6552 C C . ILE A 1 36 ? -13.042 -0.292 -2.085 1.00 0.00 36 ILE A C 5
ATOM 6553 O O . ILE A 1 36 ? -12.319 -0.031 -3.046 1.00 0.00 36 ILE A O 5
ATOM 6569 N N . LEU A 1 37 ? -12.627 -0.215 -0.827 1.00 0.00 37 LEU A N 5
ATOM 6570 C CA . LEU A 1 37 ? -11.252 0.127 -0.495 1.00 0.00 37 LEU A CA 5
ATOM 6571 C C . LEU A 1 37 ? -10.316 -0.977 -0.975 1.00 0.00 37 LEU A C 5
ATOM 6572 O O . LEU A 1 37 ? -9.282 -0.709 -1.584 1.00 0.00 37 LEU A O 5
ATOM 6588 N N . ARG A 1 38 ? -10.711 -2.220 -0.705 1.00 0.00 38 ARG A N 5
ATOM 6589 C CA . ARG A 1 38 ? -9.981 -3.398 -1.169 1.00 0.00 38 ARG A CA 5
ATOM 6590 C C . ARG A 1 38 ? -9.793 -3.347 -2.680 1.00 0.00 38 ARG A C 5
ATOM 6591 O O . ARG A 1 38 ? -8.705 -3.595 -3.198 1.00 0.00 38 ARG A O 5
ATOM 6612 N N . GLN A 1 39 ? -10.879 -3.024 -3.369 1.00 0.00 39 GLN A N 5
ATOM 6613 C CA . GLN A 1 39 ? -10.881 -2.888 -4.820 1.00 0.00 39 GLN A CA 5
ATOM 6614 C C . GLN A 1 39 ? -9.846 -1.870 -5.284 1.00 0.00 39 GLN A C 5
ATOM 6615 O O . GLN A 1 39 ? -9.156 -2.077 -6.282 1.00 0.00 39 GLN A O 5
ATOM 6629 N N . ARG A 1 40 ? -9.736 -0.772 -4.549 1.00 0.00 40 ARG A N 5
ATOM 6630 C CA . ARG A 1 40 ? -8.825 0.300 -4.916 1.00 0.00 40 ARG A CA 5
ATOM 6631 C C . ARG A 1 40 ? -7.392 -0.036 -4.530 1.00 0.00 40 ARG A C 5
ATOM 6632 O O . ARG A 1 40 ? -6.446 0.476 -5.129 1.00 0.00 40 ARG A O 5
ATOM 6653 N N . TRP A 1 41 ? -7.230 -0.903 -3.541 1.00 0.00 41 TRP A N 5
ATOM 6654 C CA . TRP A 1 41 ? -5.906 -1.304 -3.097 1.00 0.00 41 TRP A CA 5
ATOM 6655 C C . TRP A 1 41 ? -5.198 -2.070 -4.206 1.00 0.00 41 TRP A C 5
ATOM 6656 O O . TRP A 1 41 ? -3.980 -2.000 -4.338 1.00 0.00 41 TRP A O 5
ATOM 6677 N N . LEU A 1 42 ? -5.979 -2.776 -5.019 1.00 0.00 42 LEU A N 5
ATOM 6678 C CA . LEU A 1 42 ? -5.444 -3.478 -6.179 1.00 0.00 42 LEU A CA 5
ATOM 6679 C C . LEU A 1 42 ? -5.050 -2.481 -7.265 1.00 0.00 42 LEU A C 5
ATOM 6680 O O . LEU A 1 42 ? -4.068 -2.682 -7.980 1.00 0.00 42 LEU A O 5
ATOM 6696 N N . THR A 1 43 ? -5.825 -1.405 -7.370 1.00 0.00 43 THR A N 5
ATOM 6697 C CA . THR A 1 43 ? -5.568 -0.338 -8.330 1.00 0.00 43 THR A CA 5
ATOM 6698 C C . THR A 1 43 ? -4.178 0.261 -8.133 1.00 0.00 43 THR A C 5
ATOM 6699 O O . THR A 1 43 ? -3.458 0.528 -9.098 1.00 0.00 43 THR A O 5
ATOM 6710 N N . ALA A 1 44 ? -3.810 0.455 -6.877 1.00 0.00 44 ALA A N 5
ATOM 6711 C CA . ALA A 1 44 ? -2.534 1.057 -6.531 1.00 0.00 44 ALA A CA 5
ATOM 6712 C C . ALA A 1 44 ? -1.368 0.248 -7.072 1.00 0.00 44 ALA A C 5
ATOM 6713 O O . ALA A 1 44 ? -0.459 0.789 -7.699 1.00 0.00 44 ALA A O 5
ATOM 6720 N N . ILE A 1 45 ? -1.415 -1.050 -6.829 1.00 0.00 45 ILE A N 5
ATOM 6721 C CA . ILE A 1 45 ? -0.346 -1.952 -7.232 1.00 0.00 45 ILE A CA 5
ATOM 6722 C C . ILE A 1 45 ? -0.510 -2.393 -8.680 1.00 0.00 45 ILE A C 5
ATOM 6723 O O . ILE A 1 45 ? 0.346 -3.095 -9.224 1.00 0.00 45 ILE A O 5
ATOM 6739 N N . GLY A 1 46 ? -1.612 -1.982 -9.299 1.00 0.00 46 GLY A N 5
ATOM 6740 C CA . GLY A 1 46 ? -1.913 -2.406 -10.653 1.00 0.00 46 GLY A CA 5
ATOM 6741 C C . GLY A 1 46 ? -2.076 -3.907 -10.735 1.00 0.00 46 GLY A C 5
ATOM 6742 O O . GLY A 1 46 ? -1.687 -4.536 -11.720 1.00 0.00 46 GLY A O 5
ATOM 6746 N N . ARG A 1 47 ? -2.650 -4.486 -9.692 1.00 0.00 47 ARG A N 5
ATOM 6747 C CA . ARG A 1 47 ? -2.744 -5.930 -9.585 1.00 0.00 47 ARG A CA 5
ATOM 6748 C C . ARG A 1 47 ? -4.194 -6.377 -9.482 1.00 0.00 47 ARG A C 5
ATOM 6749 O O . ARG A 1 47 ? -5.110 -5.557 -9.474 1.00 0.00 47 ARG A O 5
ATOM 6770 N N . THR A 1 48 ? -4.387 -7.680 -9.403 1.00 0.00 48 THR A N 5
ATOM 6771 C CA . THR A 1 48 ? -5.712 -8.264 -9.370 1.00 0.00 48 THR A CA 5
ATOM 6772 C C . THR A 1 48 ? -5.756 -9.425 -8.377 1.00 0.00 48 THR A C 5
ATOM 6773 O O . THR A 1 48 ? -4.793 -9.651 -7.642 1.00 0.00 48 THR A O 5
ATOM 6784 N N . GLU A 1 49 ? -6.867 -10.153 -8.360 1.00 0.00 49 GLU A N 5
ATOM 6785 C CA . GLU A 1 49 ? -7.078 -11.236 -7.390 1.00 0.00 49 GLU A CA 5
ATOM 6786 C C . GLU A 1 49 ? -5.981 -12.295 -7.504 1.00 0.00 49 GLU A C 5
ATOM 6787 O O . GLU A 1 49 ? -5.566 -12.890 -6.507 1.00 0.00 49 GLU A O 5
ATOM 6799 N N . GLU A 1 50 ? -5.513 -12.514 -8.723 1.00 0.00 50 GLU A N 5
ATOM 6800 C CA . GLU A 1 50 ? -4.499 -13.532 -8.993 1.00 0.00 50 GLU A CA 5
ATOM 6801 C C . GLU A 1 50 ? -3.097 -13.037 -8.636 1.00 0.00 50 GLU A C 5
ATOM 6802 O O . GLU A 1 50 ? -2.126 -13.786 -8.732 1.00 0.00 50 GLU A O 5
ATOM 6814 N N . THR A 1 51 ? -2.992 -11.784 -8.224 1.00 0.00 51 THR A N 5
ATOM 6815 C CA . THR A 1 51 ? -1.696 -11.175 -7.973 1.00 0.00 51 THR A CA 5
ATOM 6816 C C . THR A 1 51 ? -1.674 -10.419 -6.644 1.00 0.00 51 THR A C 5
ATOM 6817 O O . THR A 1 51 ? -0.883 -9.491 -6.458 1.00 0.00 51 THR A O 5
ATOM 6828 N N . VAL A 1 52 ? -2.552 -10.807 -5.730 1.00 0.00 52 VAL A N 5
ATOM 6829 C CA . VAL A 1 52 ? -2.678 -10.123 -4.447 1.00 0.00 52 VAL A CA 5
ATOM 6830 C C . VAL A 1 52 ? -3.062 -11.113 -3.344 1.00 0.00 52 VAL A C 5
ATOM 6831 O O . VAL A 1 52 ? -3.176 -12.310 -3.607 1.00 0.00 52 VAL A O 5
ATOM 6844 N N . VAL A 1 53 ? -3.176 -10.597 -2.113 1.00 0.00 53 VAL A N 5
ATOM 6845 C CA . VAL A 1 53 ? -3.777 -11.293 -0.964 1.00 0.00 53 VAL A CA 5
ATOM 6846 C C . VAL A 1 53 ? -2.749 -11.653 0.116 1.00 0.00 53 VAL A C 5
ATOM 6847 O O . VAL A 1 53 ? -2.757 -11.054 1.190 1.00 0.00 53 VAL A O 5
ATOM 6860 N N . SER A 1 54 ? -1.863 -12.607 -0.154 1.00 0.00 54 SER A N 5
ATOM 6861 C CA . SER A 1 54 ? -1.013 -13.149 0.903 1.00 0.00 54 SER A CA 5
ATOM 6862 C C . SER A 1 54 ? 0.365 -12.486 0.972 1.00 0.00 54 SER A C 5
ATOM 6863 O O . SER A 1 54 ? 0.611 -11.654 1.848 1.00 0.00 54 SER A O 5
ATOM 6871 N N . GLN A 1 55 ? 1.252 -12.851 0.048 1.00 0.00 55 GLN A N 5
ATOM 6872 C CA . GLN A 1 55 ? 2.656 -12.444 0.116 1.00 0.00 55 GLN A CA 5
ATOM 6873 C C . GLN A 1 55 ? 2.813 -10.928 0.007 1.00 0.00 55 GLN A C 5
ATOM 6874 O O . GLN A 1 55 ? 3.726 -10.343 0.598 1.00 0.00 55 GLN A O 5
ATOM 6888 N N . LEU A 1 56 ? 1.910 -10.300 -0.729 1.00 0.00 56 LEU A N 5
ATOM 6889 C CA . LEU A 1 56 ? 2.000 -8.872 -1.002 1.00 0.00 56 LEU A CA 5
ATOM 6890 C C . LEU A 1 56 ? 1.872 -8.040 0.270 1.00 0.00 56 LEU A C 5
ATOM 6891 O O . LEU A 1 56 ? 0.901 -8.166 1.016 1.00 0.00 56 LEU A O 5
ATOM 6907 N N . ARG A 1 57 ? 2.864 -7.198 0.506 1.00 0.00 57 ARG A N 5
ATOM 6908 C CA . ARG A 1 57 ? 2.861 -6.290 1.641 1.00 0.00 57 ARG A CA 5
ATOM 6909 C C . ARG A 1 57 ? 3.116 -4.876 1.144 1.00 0.00 57 ARG A C 5
ATOM 6910 O O . ARG A 1 57 ? 3.852 -4.686 0.177 1.00 0.00 57 ARG A O 5
ATOM 6931 N N . ILE A 1 58 ? 2.508 -3.891 1.786 1.00 0.00 58 ILE A N 5
ATOM 6932 C CA . ILE A 1 58 ? 2.620 -2.517 1.324 1.00 0.00 58 ILE A CA 5
ATOM 6933 C C . ILE A 1 58 ? 3.263 -1.626 2.381 1.00 0.00 58 ILE A C 5
ATOM 6934 O O . ILE A 1 58 ? 2.846 -1.616 3.539 1.00 0.00 58 ILE A O 5
ATOM 6950 N N . CYS A 1 59 ? 4.285 -0.890 1.967 1.00 0.00 59 CYS A N 5
ATOM 6951 C CA . CYS A 1 59 ? 4.972 0.048 2.840 1.00 0.00 59 CYS A CA 5
ATOM 6952 C C . CYS A 1 59 ? 4.078 1.235 3.186 1.00 0.00 59 CYS A C 5
ATOM 6953 O O . CYS A 1 59 ? 3.308 1.710 2.350 1.00 0.00 59 CYS A O 5
ATOM 6960 N N . SER A 1 60 ? 4.201 1.729 4.412 1.00 0.00 60 SER A N 5
ATOM 6961 C CA . SER A 1 60 ? 3.450 2.901 4.844 1.00 0.00 60 SER A CA 5
ATOM 6962 C C . SER A 1 60 ? 4.011 4.162 4.194 1.00 0.00 60 SER A C 5
ATOM 6963 O O . SER A 1 60 ? 3.483 5.258 4.369 1.00 0.00 60 SER A O 5
ATOM 6971 N N . ALA A 1 61 ? 5.099 3.992 3.451 1.00 0.00 61 ALA A N 5
ATOM 6972 C CA . ALA A 1 61 ? 5.690 5.079 2.688 1.00 0.00 61 ALA A CA 5
ATOM 6973 C C . ALA A 1 61 ? 4.823 5.394 1.478 1.00 0.00 61 ALA A C 5
ATOM 6974 O O . ALA A 1 61 ? 4.912 6.473 0.894 1.00 0.00 61 ALA A O 5
ATOM 6981 N N . HIS A 1 62 ? 3.963 4.446 1.126 1.00 0.00 62 HIS A N 5
ATOM 6982 C CA . HIS A 1 62 ? 3.073 4.595 -0.017 1.00 0.00 62 HIS A CA 5
ATOM 6983 C C . HIS A 1 62 ? 1.772 5.269 0.405 1.00 0.00 62 HIS A C 5
ATOM 6984 O O . HIS A 1 62 ? 0.761 5.166 -0.285 1.00 0.00 62 HIS A O 5
ATOM 6998 N N . PHE A 1 63 ? 1.806 5.955 1.540 1.00 0.00 63 PHE A N 5
ATOM 6999 C CA . PHE A 1 63 ? 0.614 6.588 2.088 1.00 0.00 63 PHE A CA 5
ATOM 7000 C C . PHE A 1 63 ? 0.901 8.015 2.524 1.00 0.00 63 PHE A C 5
ATOM 7001 O O . PHE A 1 63 ? 1.982 8.311 3.035 1.00 0.00 63 PHE A O 5
ATOM 7018 N N . GLU A 1 64 ? -0.069 8.894 2.311 1.00 0.00 64 GLU A N 5
ATOM 7019 C CA . GLU A 1 64 ? -0.016 10.238 2.863 1.00 0.00 64 GLU A CA 5
ATOM 7020 C C . GLU A 1 64 ? -0.119 10.159 4.382 1.00 0.00 64 GLU A C 5
ATOM 7021 O O . GLU A 1 64 ? -1.133 9.710 4.921 1.00 0.00 64 GLU A O 5
ATOM 7033 N N . GLY A 1 65 ? 0.940 10.562 5.071 1.00 0.00 65 GLY A N 5
ATOM 7034 C CA . GLY A 1 65 ? 0.963 10.457 6.517 1.00 0.00 65 GLY A CA 5
ATOM 7035 C C . GLY A 1 65 ? 1.430 9.090 6.984 1.00 0.00 65 GLY A C 5
ATOM 7036 O O . GLY A 1 65 ? 1.932 8.943 8.098 1.00 0.00 65 GLY A O 5
ATOM 7040 N N . GLY A 1 66 ? 1.257 8.088 6.129 1.00 0.00 66 GLY A N 5
ATOM 7041 C CA . GLY A 1 66 ? 1.704 6.745 6.444 1.00 0.00 66 GLY A CA 5
ATOM 7042 C C . GLY A 1 66 ? 0.728 5.986 7.321 1.00 0.00 66 GLY A C 5
ATOM 7043 O O . GLY A 1 66 ? 1.042 4.901 7.814 1.00 0.00 66 GLY A O 5
ATOM 7047 N N . GLU A 1 67 ? -0.460 6.543 7.511 1.00 0.00 67 GLU A N 5
ATOM 7048 C CA . GLU A 1 67 ? -1.451 5.930 8.383 1.00 0.00 67 GLU A CA 5
ATOM 7049 C C . GLU A 1 67 ? -2.621 5.368 7.579 1.00 0.00 67 GLU A C 5
ATOM 7050 O O . GLU A 1 67 ? -3.475 6.115 7.100 1.00 0.00 67 GLU A O 5
ATOM 7062 N N . LYS A 1 68 ? -2.641 4.051 7.428 1.00 0.00 68 LYS A N 5
ATOM 7063 C CA . LYS A 1 68 ? -3.732 3.371 6.740 1.00 0.00 68 LYS A CA 5
ATOM 7064 C C . LYS A 1 68 ? -4.850 3.066 7.728 1.00 0.00 68 LYS A C 5
ATOM 7065 O O . LYS A 1 68 ? -4.676 2.268 8.651 1.00 0.00 68 LYS A O 5
ATOM 7084 N N . LYS A 1 69 ? -5.988 3.717 7.549 1.00 0.00 69 LYS A N 5
ATOM 7085 C CA . LYS A 1 69 ? -7.129 3.491 8.416 1.00 0.00 69 LYS A CA 5
ATOM 7086 C C . LYS A 1 69 ? -8.191 2.667 7.696 1.00 0.00 69 LYS A C 5
ATOM 7087 O O . LYS A 1 69 ? -8.083 1.444 7.610 1.00 0.00 69 LYS A O 5
ATOM 7106 N N . GLU A 1 70 ? -9.208 3.334 7.164 1.00 0.00 70 GLU A N 5
ATOM 7107 C CA . GLU A 1 70 ? -10.313 2.638 6.523 1.00 0.00 70 GLU A CA 5
ATOM 7108 C C . GLU A 1 70 ? -10.632 3.236 5.154 1.00 0.00 70 GLU A C 5
ATOM 7109 O O . GLU A 1 70 ? -11.505 2.742 4.445 1.00 0.00 70 GLU A O 5
ATOM 7121 N N . GLY A 1 71 ? -9.920 4.292 4.779 1.00 0.00 71 GLY A N 5
ATOM 7122 C CA . GLY A 1 71 ? -10.200 4.956 3.519 1.00 0.00 71 GLY A CA 5
ATOM 7123 C C . GLY A 1 71 ? -8.941 5.351 2.778 1.00 0.00 71 GLY A C 5
ATOM 7124 O O . GLY A 1 71 ? -8.971 6.210 1.897 1.00 0.00 71 GLY A O 5
ATOM 7128 N N . ASP A 1 72 ? -7.832 4.721 3.120 1.00 0.00 72 ASP A N 5
ATOM 7129 C CA . ASP A 1 72 ? -6.552 5.060 2.515 1.00 0.00 72 ASP A CA 5
ATOM 7130 C C . ASP A 1 72 ? -6.104 3.961 1.567 1.00 0.00 72 ASP A C 5
ATOM 7131 O O . ASP A 1 72 ? -6.168 2.777 1.900 1.00 0.00 72 ASP A O 5
ATOM 7140 N N . ILE A 1 73 ? -5.667 4.368 0.390 1.00 0.00 73 ILE A N 5
ATOM 7141 C CA . ILE A 1 73 ? -5.137 3.453 -0.609 1.00 0.00 73 ILE A CA 5
ATOM 7142 C C . ILE A 1 73 ? -3.672 3.792 -0.853 1.00 0.00 73 ILE A C 5
ATOM 7143 O O . ILE A 1 73 ? -3.295 4.963 -0.796 1.00 0.00 73 ILE A O 5
ATOM 7159 N N . PRO A 1 74 ? -2.810 2.796 -1.096 1.00 0.00 74 PRO A N 5
ATOM 7160 C CA . PRO A 1 74 ? -1.402 3.059 -1.359 1.00 0.00 74 PRO A CA 5
ATOM 7161 C C . PRO A 1 74 ? -1.207 3.770 -2.695 1.00 0.00 74 PRO A C 5
ATOM 7162 O O . PRO A 1 74 ? -2.059 3.695 -3.576 1.00 0.00 74 PRO A O 5
ATOM 7173 N N . VAL A 1 75 ? -0.109 4.490 -2.831 1.00 0.00 75 VAL A N 5
ATOM 7174 C CA . VAL A 1 75 ? 0.224 5.126 -4.095 1.00 0.00 75 VAL A CA 5
ATOM 7175 C C . VAL A 1 75 ? 1.688 4.889 -4.427 1.00 0.00 75 VAL A C 5
ATOM 7176 O O . VAL A 1 75 ? 2.501 4.632 -3.535 1.00 0.00 75 VAL A O 5
ATOM 7189 N N . PRO A 1 76 ? 2.047 4.951 -5.716 1.00 0.00 76 PRO A N 5
ATOM 7190 C CA . PRO A 1 76 ? 3.426 4.728 -6.153 1.00 0.00 76 PRO A CA 5
ATOM 7191 C C . PRO A 1 76 ? 4.355 5.816 -5.635 1.00 0.00 76 PRO A C 5
ATOM 7192 O O . PRO A 1 76 ? 5.526 5.574 -5.345 1.00 0.00 76 PRO A O 5
ATOM 7203 N N . ASP A 1 77 ? 3.795 7.007 -5.511 1.00 0.00 77 ASP A N 5
ATOM 7204 C CA . ASP A 1 77 ? 4.517 8.183 -5.065 1.00 0.00 77 ASP A CA 5
ATOM 7205 C C . ASP A 1 77 ? 3.513 9.270 -4.735 1.00 0.00 77 ASP A C 5
ATOM 7206 O O . ASP A 1 77 ? 2.913 9.845 -5.635 1.00 0.00 77 ASP A O 5
ATOM 7215 N N . PRO A 1 78 ? 3.298 9.548 -3.440 1.00 0.00 78 PRO A N 5
ATOM 7216 C CA . PRO A 1 78 ? 2.302 10.532 -2.986 1.00 0.00 78 PRO A CA 5
ATOM 7217 C C . PRO A 1 78 ? 2.578 11.934 -3.524 1.00 0.00 78 PRO A C 5
ATOM 7218 O O . PRO A 1 78 ? 1.708 12.807 -3.501 1.00 0.00 78 PRO A O 5
ATOM 7229 N N . THR A 1 79 ? 3.790 12.142 -4.006 1.00 0.00 79 THR A N 5
ATOM 7230 C CA . THR A 1 79 ? 4.199 13.434 -4.519 1.00 0.00 79 THR A CA 5
ATOM 7231 C C . THR A 1 79 ? 4.069 13.500 -6.041 1.00 0.00 79 THR A C 5
ATOM 7232 O O . THR A 1 79 ? 3.897 14.577 -6.610 1.00 0.00 79 THR A O 5
ATOM 7243 N N . VAL A 1 80 ? 4.144 12.348 -6.696 1.00 0.00 80 VAL A N 5
ATOM 7244 C CA . VAL A 1 80 ? 4.047 12.292 -8.149 1.00 0.00 80 VAL A CA 5
ATOM 7245 C C . VAL A 1 80 ? 2.639 11.893 -8.587 1.00 0.00 80 VAL A C 5
ATOM 7246 O O . VAL A 1 80 ? 2.031 12.543 -9.438 1.00 0.00 80 VAL A O 5
ATOM 7259 N N . ASP A 1 81 ? 2.125 10.830 -7.986 1.00 0.00 81 ASP A N 5
ATOM 7260 C CA . ASP A 1 81 ? 0.798 10.325 -8.309 1.00 0.00 81 ASP A CA 5
ATOM 7261 C C . ASP A 1 81 ? -0.233 10.953 -7.388 1.00 0.00 81 ASP A C 5
ATOM 7262 O O . ASP A 1 81 ? 0.068 11.282 -6.240 1.00 0.00 81 ASP A O 5
ATOM 7271 N N . LYS A 1 82 ? -1.441 11.124 -7.893 1.00 0.00 82 LYS A N 5
ATOM 7272 C CA . LYS A 1 82 ? -2.510 11.713 -7.109 1.00 0.00 82 LYS A CA 5
ATOM 7273 C C . LYS A 1 82 ? -3.033 10.699 -6.101 1.00 0.00 82 LYS A C 5
ATOM 7274 O O . LYS A 1 82 ? -3.900 9.885 -6.432 1.00 0.00 82 LYS A O 5
ATOM 7293 N N . GLN A 1 83 ? -2.453 10.749 -4.897 1.00 0.00 83 GLN A N 5
ATOM 7294 C CA . GLN A 1 83 ? -2.799 9.870 -3.774 1.00 0.00 83 GLN A CA 5
ATOM 7295 C C . GLN A 1 83 ? -4.252 9.412 -3.819 1.00 0.00 83 GLN A C 5
ATOM 7296 O O . GLN A 1 83 ? -5.178 10.213 -3.680 1.00 0.00 83 GLN A O 5
ATOM 7310 N N . ILE A 1 84 ? -4.437 8.116 -4.027 1.00 0.00 84 ILE A N 5
ATOM 7311 C CA . ILE A 1 84 ? -5.764 7.542 -4.061 1.00 0.00 84 ILE A CA 5
ATOM 7312 C C . ILE A 1 84 ? -6.267 7.345 -2.641 1.00 0.00 84 ILE A C 5
ATOM 7313 O O . ILE A 1 84 ? -5.738 6.528 -1.895 1.00 0.00 84 ILE A O 5
ATOM 7329 N N . LYS A 1 85 ? -7.250 8.128 -2.257 1.00 0.00 85 LYS A N 5
ATOM 7330 C CA . LYS A 1 85 ? -7.843 8.018 -0.936 1.00 0.00 85 LYS A CA 5
ATOM 7331 C C . LYS A 1 85 ? -9.350 8.164 -1.047 1.00 0.00 85 LYS A C 5
ATOM 7332 O O . LYS A 1 85 ? -9.839 9.112 -1.664 1.00 0.00 85 LYS A O 5
ATOM 7351 N N . ILE A 1 86 ? -10.082 7.229 -0.474 1.00 0.00 86 ILE A N 5
ATOM 7352 C CA . ILE A 1 86 ? -11.532 7.282 -0.515 1.00 0.00 86 ILE A CA 5
ATOM 7353 C C . ILE A 1 86 ? -12.038 8.253 0.534 1.00 0.00 86 ILE A C 5
ATOM 7354 O O . ILE A 1 86 ? -11.535 8.275 1.657 1.00 0.00 86 ILE A O 5
ATOM 7370 N N . GLU A 1 87 ? -13.008 9.073 0.165 1.00 0.00 87 GLU A N 5
ATOM 7371 C CA . GLU A 1 87 ? -13.614 9.972 1.129 1.00 0.00 87 GLU A CA 5
ATOM 7372 C C . GLU A 1 87 ? -14.477 9.165 2.091 1.00 0.00 87 GLU A C 5
ATOM 7373 O O . GLU A 1 87 ? -15.621 8.811 1.792 1.00 0.00 87 GLU A O 5
ATOM 7385 N N . LEU A 1 88 ? -13.909 8.883 3.250 1.00 0.00 88 LEU A N 5
ATOM 7386 C CA . LEU A 1 88 ? -14.514 7.980 4.211 1.00 0.00 88 LEU A CA 5
ATOM 7387 C C . LEU A 1 88 ? -15.157 8.758 5.353 1.00 0.00 88 LEU A C 5
ATOM 7388 O O . LEU A 1 88 ? -14.641 9.797 5.767 1.00 0.00 88 LEU A O 5
ATOM 7404 N N . PRO A 1 89 ? -16.311 8.281 5.849 1.00 0.00 89 PRO A N 5
ATOM 7405 C CA . PRO A 1 89 ? -16.967 8.862 7.022 1.00 0.00 89 PRO A CA 5
ATOM 7406 C C . PRO A 1 89 ? -15.997 9.006 8.198 1.00 0.00 89 PRO A C 5
ATOM 7407 O O . PRO A 1 89 ? -15.154 8.136 8.415 1.00 0.00 89 PRO A O 5
ATOM 7418 N N . PRO A 1 90 ? -16.122 10.102 8.970 1.00 0.00 90 PRO A N 5
ATOM 7419 C CA . PRO A 1 90 ? -15.178 10.461 10.053 1.00 0.00 90 PRO A CA 5
ATOM 7420 C C . PRO A 1 90 ? -14.967 9.364 11.108 1.00 0.00 90 PRO A C 5
ATOM 7421 O O . PRO A 1 90 ? -14.066 9.477 11.941 1.00 0.00 90 PRO A O 5
ATOM 7432 N N . LYS A 1 91 ? -15.800 8.320 11.067 1.00 0.00 91 LYS A N 5
ATOM 7433 C CA . LYS A 1 91 ? -15.688 7.178 11.981 1.00 0.00 91 LYS A CA 5
ATOM 7434 C C . LYS A 1 91 ? -16.148 7.561 13.382 1.00 0.00 91 LYS A C 5
ATOM 7435 O O . LYS A 1 91 ? -15.927 6.769 14.318 1.00 0.00 91 LYS A O 5
ATOM 7456 N N . GLY A 1 1 ? 19.804 -11.788 11.562 1.00 0.00 1 GLY A N 6
ATOM 7457 C CA . GLY A 1 1 ? 19.116 -12.283 10.349 1.00 0.00 1 GLY A CA 6
ATOM 7458 C C . GLY A 1 1 ? 17.910 -11.441 10.003 1.00 0.00 1 GLY A C 6
ATOM 7459 O O . GLY A 1 1 ? 17.071 -11.162 10.862 1.00 0.00 1 GLY A O 6
ATOM 7465 N N . SER A 1 2 ? 17.827 -11.018 8.752 1.00 0.00 2 SER A N 6
ATOM 7466 C CA . SER A 1 2 ? 16.708 -10.216 8.291 1.00 0.00 2 SER A CA 6
ATOM 7467 C C . SER A 1 2 ? 15.533 -11.105 7.902 1.00 0.00 2 SER A C 6
ATOM 7468 O O . SER A 1 2 ? 15.690 -12.310 7.693 1.00 0.00 2 SER A O 6
ATOM 7476 N N . MET A 1 3 ? 14.354 -10.511 7.829 1.00 0.00 3 MET A N 6
ATOM 7477 C CA . MET A 1 3 ? 13.170 -11.222 7.377 1.00 0.00 3 MET A CA 6
ATOM 7478 C C . MET A 1 3 ? 12.705 -10.636 6.051 1.00 0.00 3 MET A C 6
ATOM 7479 O O . MET A 1 3 ? 12.151 -9.537 6.013 1.00 0.00 3 MET A O 6
ATOM 7493 N N . PRO A 1 4 ? 12.940 -11.360 4.948 1.00 0.00 4 PRO A N 6
ATOM 7494 C CA . PRO A 1 4 ? 12.643 -10.872 3.597 1.00 0.00 4 PRO A CA 6
ATOM 7495 C C . PRO A 1 4 ? 11.163 -10.562 3.380 1.00 0.00 4 PRO A C 6
ATOM 7496 O O . PRO A 1 4 ? 10.360 -11.454 3.095 1.00 0.00 4 PRO A O 6
ATOM 7507 N N . THR A 1 5 ? 10.805 -9.293 3.535 1.00 0.00 5 THR A N 6
ATOM 7508 C CA . THR A 1 5 ? 9.464 -8.833 3.217 1.00 0.00 5 THR A CA 6
ATOM 7509 C C . THR A 1 5 ? 9.416 -8.422 1.750 1.00 0.00 5 THR A C 6
ATOM 7510 O O . THR A 1 5 ? 10.460 -8.335 1.100 1.00 0.00 5 THR A O 6
ATOM 7521 N N . THR A 1 6 ? 8.226 -8.223 1.208 1.00 0.00 6 THR A N 6
ATOM 7522 C CA . THR A 1 6 ? 8.095 -7.893 -0.201 1.00 0.00 6 THR A CA 6
ATOM 7523 C C . THR A 1 6 ? 6.977 -6.887 -0.454 1.00 0.00 6 THR A C 6
ATOM 7524 O O . THR A 1 6 ? 5.808 -7.151 -0.149 1.00 0.00 6 THR A O 6
ATOM 7535 N N . CYS A 1 7 ? 7.346 -5.732 -0.993 1.00 0.00 7 CYS A N 6
ATOM 7536 C CA . CYS A 1 7 ? 6.372 -4.771 -1.475 1.00 0.00 7 CYS A CA 6
ATOM 7537 C C . CYS A 1 7 ? 5.701 -5.321 -2.727 1.00 0.00 7 CYS A C 6
ATOM 7538 O O . CYS A 1 7 ? 6.346 -5.969 -3.555 1.00 0.00 7 CYS A O 6
ATOM 7545 N N . GLY A 1 8 ? 4.416 -5.062 -2.859 1.00 0.00 8 GLY A N 6
ATOM 7546 C CA . GLY A 1 8 ? 3.682 -5.544 -4.008 1.00 0.00 8 GLY A CA 6
ATOM 7547 C C . GLY A 1 8 ? 3.765 -4.588 -5.175 1.00 0.00 8 GLY A C 6
ATOM 7548 O O . GLY A 1 8 ? 3.356 -4.920 -6.292 1.00 0.00 8 GLY A O 6
ATOM 7552 N N . PHE A 1 9 ? 4.308 -3.403 -4.921 1.00 0.00 9 PHE A N 6
ATOM 7553 C CA . PHE A 1 9 ? 4.381 -2.359 -5.930 1.00 0.00 9 PHE A CA 6
ATOM 7554 C C . PHE A 1 9 ? 5.360 -2.740 -7.035 1.00 0.00 9 PHE A C 6
ATOM 7555 O O . PHE A 1 9 ? 6.411 -3.323 -6.765 1.00 0.00 9 PHE A O 6
ATOM 7572 N N . PRO A 1 10 ? 5.019 -2.423 -8.297 1.00 0.00 10 PRO A N 6
ATOM 7573 C CA . PRO A 1 10 ? 5.863 -2.741 -9.455 1.00 0.00 10 PRO A CA 6
ATOM 7574 C C . PRO A 1 10 ? 7.248 -2.118 -9.353 1.00 0.00 10 PRO A C 6
ATOM 7575 O O . PRO A 1 10 ? 8.234 -2.667 -9.847 1.00 0.00 10 PRO A O 6
ATOM 7586 N N . ASN A 1 11 ? 7.310 -0.973 -8.708 1.00 0.00 11 ASN A N 6
ATOM 7587 C CA . ASN A 1 11 ? 8.574 -0.292 -8.474 1.00 0.00 11 ASN A CA 6
ATOM 7588 C C . ASN A 1 11 ? 8.503 0.547 -7.209 1.00 0.00 11 ASN A C 6
ATOM 7589 O O . ASN A 1 11 ? 8.118 1.718 -7.244 1.00 0.00 11 ASN A O 6
ATOM 7600 N N . CYS A 1 12 ? 8.848 -0.064 -6.088 1.00 0.00 12 CYS A N 6
ATOM 7601 C CA . CYS A 1 12 ? 8.916 0.652 -4.836 1.00 0.00 12 CYS A CA 6
ATOM 7602 C C . CYS A 1 12 ? 10.207 1.458 -4.778 1.00 0.00 12 CYS A C 6
ATOM 7603 O O . CYS A 1 12 ? 11.234 0.984 -4.286 1.00 0.00 12 CYS A O 6
ATOM 7610 N N . LYS A 1 13 ? 10.146 2.678 -5.294 1.00 0.00 13 LYS A N 6
ATOM 7611 C CA . LYS A 1 13 ? 11.306 3.558 -5.331 1.00 0.00 13 LYS A CA 6
ATOM 7612 C C . LYS A 1 13 ? 11.681 4.033 -3.932 1.00 0.00 13 LYS A C 6
ATOM 7613 O O . LYS A 1 13 ? 12.724 4.650 -3.736 1.00 0.00 13 LYS A O 6
ATOM 7632 N N . PHE A 1 14 ? 10.828 3.745 -2.958 1.00 0.00 14 PHE A N 6
ATOM 7633 C CA . PHE A 1 14 ? 11.086 4.136 -1.583 1.00 0.00 14 PHE A CA 6
ATOM 7634 C C . PHE A 1 14 ? 12.190 3.271 -0.992 1.00 0.00 14 PHE A C 6
ATOM 7635 O O . PHE A 1 14 ? 13.109 3.777 -0.349 1.00 0.00 14 PHE A O 6
ATOM 7652 N N . ARG A 1 15 ? 12.109 1.971 -1.251 1.00 0.00 15 ARG A N 6
ATOM 7653 C CA . ARG A 1 15 ? 13.119 1.035 -0.781 1.00 0.00 15 ARG A CA 6
ATOM 7654 C C . ARG A 1 15 ? 14.486 1.389 -1.360 1.00 0.00 15 ARG A C 6
ATOM 7655 O O . ARG A 1 15 ? 15.489 1.401 -0.644 1.00 0.00 15 ARG A O 6
ATOM 7676 N N . SER A 1 16 ? 14.509 1.704 -2.651 1.00 0.00 16 SER A N 6
ATOM 7677 C CA . SER A 1 16 ? 15.749 1.994 -3.359 1.00 0.00 16 SER A CA 6
ATOM 7678 C C . SER A 1 16 ? 16.283 3.386 -3.026 1.00 0.00 16 SER A C 6
ATOM 7679 O O . SER A 1 16 ? 17.492 3.616 -3.058 1.00 0.00 16 SER A O 6
ATOM 7687 N N . ARG A 1 17 ? 15.392 4.320 -2.714 1.00 0.00 17 ARG A N 6
ATOM 7688 C CA . ARG A 1 17 ? 15.817 5.674 -2.372 1.00 0.00 17 ARG A CA 6
ATOM 7689 C C . ARG A 1 17 ? 16.424 5.703 -0.971 1.00 0.00 17 ARG A C 6
ATOM 7690 O O . ARG A 1 17 ? 17.319 6.500 -0.685 1.00 0.00 17 ARG A O 6
ATOM 7711 N N . TYR A 1 18 ? 15.949 4.819 -0.106 1.00 0.00 18 TYR A N 6
ATOM 7712 C CA . TYR A 1 18 ? 16.498 4.702 1.234 1.00 0.00 18 TYR A CA 6
ATOM 7713 C C . TYR A 1 18 ? 17.792 3.904 1.198 1.00 0.00 18 TYR A C 6
ATOM 7714 O O . TYR A 1 18 ? 18.839 4.376 1.642 1.00 0.00 18 TYR A O 6
ATOM 7732 N N . ARG A 1 19 ? 17.713 2.704 0.640 1.00 0.00 19 ARG A N 6
ATOM 7733 C CA . ARG A 1 19 ? 18.864 1.823 0.513 1.00 0.00 19 ARG A CA 6
ATOM 7734 C C . ARG A 1 19 ? 18.512 0.663 -0.410 1.00 0.00 19 ARG A C 6
ATOM 7735 O O . ARG A 1 19 ? 18.361 0.841 -1.615 1.00 0.00 19 ARG A O 6
ATOM 7756 N N . GLY A 1 20 ? 18.367 -0.518 0.169 1.00 0.00 20 GLY A N 6
ATOM 7757 C CA . GLY A 1 20 ? 17.959 -1.679 -0.589 1.00 0.00 20 GLY A CA 6
ATOM 7758 C C . GLY A 1 20 ? 17.487 -2.787 0.324 1.00 0.00 20 GLY A C 6
ATOM 7759 O O . GLY A 1 20 ? 17.416 -3.946 -0.073 1.00 0.00 20 GLY A O 6
ATOM 7763 N N . LEU A 1 21 ? 17.156 -2.421 1.558 1.00 0.00 21 LEU A N 6
ATOM 7764 C CA . LEU A 1 21 ? 16.739 -3.396 2.555 1.00 0.00 21 LEU A CA 6
ATOM 7765 C C . LEU A 1 21 ? 15.343 -3.077 3.073 1.00 0.00 21 LEU A C 6
ATOM 7766 O O . LEU A 1 21 ? 15.169 -2.753 4.247 1.00 0.00 21 LEU A O 6
ATOM 7782 N N . GLU A 1 22 ? 14.365 -3.129 2.170 1.00 0.00 22 GLU A N 6
ATOM 7783 C CA . GLU A 1 22 ? 12.950 -2.983 2.524 1.00 0.00 22 GLU A CA 6
ATOM 7784 C C . GLU A 1 22 ? 12.630 -1.618 3.136 1.00 0.00 22 GLU A C 6
ATOM 7785 O O . GLU A 1 22 ? 11.573 -1.451 3.744 1.00 0.00 22 GLU A O 6
ATOM 7797 N N . ASP A 1 23 ? 13.555 -0.658 2.994 1.00 0.00 23 ASP A N 6
ATOM 7798 C CA . ASP A 1 23 ? 13.404 0.695 3.564 1.00 0.00 23 ASP A CA 6
ATOM 7799 C C . ASP A 1 23 ? 13.531 0.672 5.091 1.00 0.00 23 ASP A C 6
ATOM 7800 O O . ASP A 1 23 ? 14.047 1.625 5.684 1.00 0.00 23 ASP A O 6
ATOM 7809 N N . ASN A 1 24 ? 13.115 -0.449 5.695 1.00 0.00 24 ASN A N 6
ATOM 7810 C CA . ASN A 1 24 ? 12.901 -0.561 7.141 1.00 0.00 24 ASN A CA 6
ATOM 7811 C C . ASN A 1 24 ? 11.552 0.066 7.465 1.00 0.00 24 ASN A C 6
ATOM 7812 O O . ASN A 1 24 ? 11.365 0.722 8.490 1.00 0.00 24 ASN A O 6
ATOM 7823 N N . ARG A 1 25 ? 10.616 -0.132 6.545 1.00 0.00 25 ARG A N 6
ATOM 7824 C CA . ARG A 1 25 ? 9.276 0.419 6.662 1.00 0.00 25 ARG A CA 6
ATOM 7825 C C . ARG A 1 25 ? 8.339 -0.571 7.338 1.00 0.00 25 ARG A C 6
ATOM 7826 O O . ARG A 1 25 ? 8.704 -1.722 7.586 1.00 0.00 25 ARG A O 6
ATOM 7847 N N . HIS A 1 26 ? 7.136 -0.114 7.639 1.00 0.00 26 HIS A N 6
ATOM 7848 C CA . HIS A 1 26 ? 6.107 -0.981 8.175 1.00 0.00 26 HIS A CA 6
ATOM 7849 C C . HIS A 1 26 ? 5.197 -1.433 7.047 1.00 0.00 26 HIS A C 6
ATOM 7850 O O . HIS A 1 26 ? 4.375 -0.660 6.547 1.00 0.00 26 HIS A O 6
ATOM 7864 N N . PHE A 1 27 ? 5.360 -2.677 6.641 1.00 0.00 27 PHE A N 6
ATOM 7865 C CA . PHE A 1 27 ? 4.634 -3.212 5.506 1.00 0.00 27 PHE A CA 6
ATOM 7866 C C . PHE A 1 27 ? 3.223 -3.600 5.912 1.00 0.00 27 PHE A C 6
ATOM 7867 O O . PHE A 1 27 ? 3.023 -4.516 6.713 1.00 0.00 27 PHE A O 6
ATOM 7884 N N . TYR A 1 28 ? 2.247 -2.895 5.367 1.00 0.00 28 TYR A N 6
ATOM 7885 C CA . TYR A 1 28 ? 0.852 -3.149 5.680 1.00 0.00 28 TYR A CA 6
ATOM 7886 C C . TYR A 1 28 ? 0.345 -4.345 4.900 1.00 0.00 28 TYR A C 6
ATOM 7887 O O . TYR A 1 28 ? 0.934 -4.745 3.895 1.00 0.00 28 TYR A O 6
ATOM 7905 N N . ARG A 1 29 ? -0.751 -4.910 5.364 1.00 0.00 29 ARG A N 6
ATOM 7906 C CA . ARG A 1 29 ? -1.461 -5.915 4.602 1.00 0.00 29 ARG A CA 6
ATOM 7907 C C . ARG A 1 29 ? -2.624 -5.248 3.886 1.00 0.00 29 ARG A C 6
ATOM 7908 O O . ARG A 1 29 ? -3.174 -4.268 4.390 1.00 0.00 29 ARG A O 6
ATOM 7929 N N . ILE A 1 30 ? -2.981 -5.762 2.720 1.00 0.00 30 ILE A N 6
ATOM 7930 C CA . ILE A 1 30 ? -4.089 -5.216 1.948 1.00 0.00 30 ILE A CA 6
ATOM 7931 C C . ILE A 1 30 ? -5.388 -5.280 2.747 1.00 0.00 30 ILE A C 6
ATOM 7932 O O . ILE A 1 30 ? -5.867 -6.365 3.074 1.00 0.00 30 ILE A O 6
ATOM 7948 N N . PRO A 1 31 ? -5.943 -4.106 3.091 1.00 0.00 31 PRO A N 6
ATOM 7949 C CA . PRO A 1 31 ? -7.181 -3.987 3.868 1.00 0.00 31 PRO A CA 6
ATOM 7950 C C . PRO A 1 31 ? -8.309 -4.849 3.322 1.00 0.00 31 PRO A C 6
ATOM 7951 O O . PRO A 1 31 ? -8.897 -4.530 2.295 1.00 0.00 31 PRO A O 6
ATOM 7962 N N . LYS A 1 32 ? -8.625 -5.929 4.020 1.00 0.00 32 LYS A N 6
ATOM 7963 C CA . LYS A 1 32 ? -9.688 -6.825 3.591 1.00 0.00 32 LYS A CA 6
ATOM 7964 C C . LYS A 1 32 ? -11.030 -6.298 4.064 1.00 0.00 32 LYS A C 6
ATOM 7965 O O . LYS A 1 32 ? -12.092 -6.818 3.717 1.00 0.00 32 LYS A O 6
ATOM 7984 N N . ARG A 1 33 ? -10.959 -5.244 4.844 1.00 0.00 33 ARG A N 6
ATOM 7985 C CA . ARG A 1 33 ? -12.136 -4.601 5.397 1.00 0.00 33 ARG A CA 6
ATOM 7986 C C . ARG A 1 33 ? -12.017 -3.086 5.269 1.00 0.00 33 ARG A C 6
ATOM 7987 O O . ARG A 1 33 ? -11.185 -2.463 5.935 1.00 0.00 33 ARG A O 6
ATOM 8008 N N . PRO A 1 34 ? -12.835 -2.472 4.396 1.00 0.00 34 PRO A N 6
ATOM 8009 C CA . PRO A 1 34 ? -13.796 -3.192 3.561 1.00 0.00 34 PRO A CA 6
ATOM 8010 C C . PRO A 1 34 ? -13.158 -3.735 2.281 1.00 0.00 34 PRO A C 6
ATOM 8011 O O . PRO A 1 34 ? -12.083 -3.289 1.874 1.00 0.00 34 PRO A O 6
ATOM 8022 N N . LEU A 1 35 ? -13.836 -4.682 1.641 1.00 0.00 35 LEU A N 6
ATOM 8023 C CA . LEU A 1 35 ? -13.305 -5.332 0.447 1.00 0.00 35 LEU A CA 6
ATOM 8024 C C . LEU A 1 35 ? -13.202 -4.352 -0.719 1.00 0.00 35 LEU A C 6
ATOM 8025 O O . LEU A 1 35 ? -12.334 -4.490 -1.580 1.00 0.00 35 LEU A O 6
ATOM 8041 N N . ILE A 1 36 ? -14.080 -3.358 -0.731 1.00 0.00 36 ILE A N 6
ATOM 8042 C CA . ILE A 1 36 ? -14.091 -2.356 -1.792 1.00 0.00 36 ILE A CA 6
ATOM 8043 C C . ILE A 1 36 ? -12.828 -1.500 -1.739 1.00 0.00 36 ILE A C 6
ATOM 8044 O O . ILE A 1 36 ? -12.268 -1.130 -2.773 1.00 0.00 36 ILE A O 6
ATOM 8060 N N . LEU A 1 37 ? -12.368 -1.216 -0.527 1.00 0.00 37 LEU A N 6
ATOM 8061 C CA . LEU A 1 37 ? -11.133 -0.469 -0.339 1.00 0.00 37 LEU A CA 6
ATOM 8062 C C . LEU A 1 37 ? -9.963 -1.269 -0.892 1.00 0.00 37 LEU A C 6
ATOM 8063 O O . LEU A 1 37 ? -9.091 -0.724 -1.561 1.00 0.00 37 LEU A O 6
ATOM 8079 N N . ARG A 1 38 ? -9.976 -2.570 -0.629 1.00 0.00 38 ARG A N 6
ATOM 8080 C CA . ARG A 1 38 ? -8.961 -3.477 -1.150 1.00 0.00 38 ARG A CA 6
ATOM 8081 C C . ARG A 1 38 ? -9.015 -3.522 -2.676 1.00 0.00 38 ARG A C 6
ATOM 8082 O O . ARG A 1 38 ? -7.981 -3.496 -3.346 1.00 0.00 38 ARG A O 6
ATOM 8103 N N . GLN A 1 39 ? -10.227 -3.565 -3.215 1.00 0.00 39 GLN A N 6
ATOM 8104 C CA . GLN A 1 39 ? -10.431 -3.560 -4.658 1.00 0.00 39 GLN A CA 6
ATOM 8105 C C . GLN A 1 39 ? -9.845 -2.298 -5.280 1.00 0.00 39 GLN A C 6
ATOM 8106 O O . GLN A 1 39 ? -9.248 -2.340 -6.355 1.00 0.00 39 GLN A O 6
ATOM 8120 N N . ARG A 1 40 ? -10.009 -1.175 -4.594 1.00 0.00 40 ARG A N 6
ATOM 8121 C CA . ARG A 1 40 ? -9.465 0.093 -5.062 1.00 0.00 40 ARG A CA 6
ATOM 8122 C C . ARG A 1 40 ? -7.955 0.140 -4.856 1.00 0.00 40 ARG A C 6
ATOM 8123 O O . ARG A 1 40 ? -7.224 0.706 -5.670 1.00 0.00 40 ARG A O 6
ATOM 8144 N N . TRP A 1 41 ? -7.501 -0.484 -3.771 1.00 0.00 41 TRP A N 6
ATOM 8145 C CA . TRP A 1 41 ? -6.082 -0.549 -3.426 1.00 0.00 41 TRP A CA 6
ATOM 8146 C C . TRP A 1 41 ? -5.262 -1.119 -4.577 1.00 0.00 41 TRP A C 6
ATOM 8147 O O . TRP A 1 41 ? -4.141 -0.679 -4.838 1.00 0.00 41 TRP A O 6
ATOM 8168 N N . LEU A 1 42 ? -5.852 -2.075 -5.279 1.00 0.00 42 LEU A N 6
ATOM 8169 C CA . LEU A 1 42 ? -5.183 -2.780 -6.368 1.00 0.00 42 LEU A CA 6
ATOM 8170 C C . LEU A 1 42 ? -4.807 -1.848 -7.521 1.00 0.00 42 LEU A C 6
ATOM 8171 O O . LEU A 1 42 ? -3.935 -2.177 -8.326 1.00 0.00 42 LEU A O 6
ATOM 8187 N N . THR A 1 43 ? -5.453 -0.688 -7.585 1.00 0.00 43 THR A N 6
ATOM 8188 C CA . THR A 1 43 ? -5.223 0.270 -8.665 1.00 0.00 43 THR A CA 6
ATOM 8189 C C . THR A 1 43 ? -3.757 0.701 -8.735 1.00 0.00 43 THR A C 6
ATOM 8190 O O . THR A 1 43 ? -3.133 0.655 -9.799 1.00 0.00 43 THR A O 6
ATOM 8201 N N . ALA A 1 44 ? -3.202 1.087 -7.598 1.00 0.00 44 ALA A N 6
ATOM 8202 C CA . ALA A 1 44 ? -1.852 1.629 -7.560 1.00 0.00 44 ALA A CA 6
ATOM 8203 C C . ALA A 1 44 ? -0.799 0.535 -7.694 1.00 0.00 44 ALA A C 6
ATOM 8204 O O . ALA A 1 44 ? 0.273 0.764 -8.252 1.00 0.00 44 ALA A O 6
ATOM 8211 N N . ILE A 1 45 ? -1.103 -0.651 -7.180 1.00 0.00 45 ILE A N 6
ATOM 8212 C CA . ILE A 1 45 ? -0.160 -1.764 -7.229 1.00 0.00 45 ILE A CA 6
ATOM 8213 C C . ILE A 1 45 ? -0.171 -2.423 -8.598 1.00 0.00 45 ILE A C 6
ATOM 8214 O O . ILE A 1 45 ? 0.781 -3.106 -8.975 1.00 0.00 45 ILE A O 6
ATOM 8230 N N . GLY A 1 46 ? -1.249 -2.208 -9.338 1.00 0.00 46 GLY A N 6
ATOM 8231 C CA . GLY A 1 46 ? -1.416 -2.883 -10.606 1.00 0.00 46 GLY A CA 6
ATOM 8232 C C . GLY A 1 46 ? -1.524 -4.377 -10.407 1.00 0.00 46 GLY A C 6
ATOM 8233 O O . GLY A 1 46 ? -1.073 -5.167 -11.235 1.00 0.00 46 GLY A O 6
ATOM 8237 N N . ARG A 1 47 ? -2.115 -4.760 -9.286 1.00 0.00 47 ARG A N 6
ATOM 8238 C CA . ARG A 1 47 ? -2.226 -6.157 -8.916 1.00 0.00 47 ARG A CA 6
ATOM 8239 C C . ARG A 1 47 ? -3.674 -6.606 -8.969 1.00 0.00 47 ARG A C 6
ATOM 8240 O O . ARG A 1 47 ? -4.588 -5.790 -8.872 1.00 0.00 47 ARG A O 6
ATOM 8261 N N . THR A 1 48 ? -3.881 -7.901 -9.131 1.00 0.00 48 THR A N 6
ATOM 8262 C CA . THR A 1 48 ? -5.217 -8.461 -9.138 1.00 0.00 48 THR A CA 6
ATOM 8263 C C . THR A 1 48 ? -5.538 -9.085 -7.782 1.00 0.00 48 THR A C 6
ATOM 8264 O O . THR A 1 48 ? -4.680 -9.130 -6.896 1.00 0.00 48 THR A O 6
ATOM 8275 N N . GLU A 1 49 ? -6.755 -9.583 -7.630 1.00 0.00 49 GLU A N 6
ATOM 8276 C CA . GLU A 1 49 ? -7.242 -10.049 -6.336 1.00 0.00 49 GLU A CA 6
ATOM 8277 C C . GLU A 1 49 ? -6.554 -11.341 -5.908 1.00 0.00 49 GLU A C 6
ATOM 8278 O O . GLU A 1 49 ? -6.113 -11.468 -4.769 1.00 0.00 49 GLU A O 6
ATOM 8290 N N . GLU A 1 50 ? -6.413 -12.276 -6.835 1.00 0.00 50 GLU A N 6
ATOM 8291 C CA . GLU A 1 50 ? -5.845 -13.583 -6.513 1.00 0.00 50 GLU A CA 6
ATOM 8292 C C . GLU A 1 50 ? -4.329 -13.491 -6.404 1.00 0.00 50 GLU A C 6
ATOM 8293 O O . GLU A 1 50 ? -3.667 -14.412 -5.927 1.00 0.00 50 GLU A O 6
ATOM 8305 N N . THR A 1 51 ? -3.785 -12.375 -6.857 1.00 0.00 51 THR A N 6
ATOM 8306 C CA . THR A 1 51 ? -2.360 -12.136 -6.767 1.00 0.00 51 THR A CA 6
ATOM 8307 C C . THR A 1 51 ? -2.028 -11.390 -5.480 1.00 0.00 51 THR A C 6
ATOM 8308 O O . THR A 1 51 ? -0.948 -11.555 -4.912 1.00 0.00 51 THR A O 6
ATOM 8319 N N . VAL A 1 52 ? -2.978 -10.588 -5.013 1.00 0.00 52 VAL A N 6
ATOM 8320 C CA . VAL A 1 52 ? -2.779 -9.780 -3.820 1.00 0.00 52 VAL A CA 6
ATOM 8321 C C . VAL A 1 52 ? -2.925 -10.613 -2.555 1.00 0.00 52 VAL A C 6
ATOM 8322 O O . VAL A 1 52 ? -2.237 -10.377 -1.562 1.00 0.00 52 VAL A O 6
ATOM 8335 N N . VAL A 1 53 ? -3.784 -11.614 -2.608 1.00 0.00 53 VAL A N 6
ATOM 8336 C CA . VAL A 1 53 ? -4.014 -12.468 -1.457 1.00 0.00 53 VAL A CA 6
ATOM 8337 C C . VAL A 1 53 ? -2.941 -13.553 -1.384 1.00 0.00 53 VAL A C 6
ATOM 8338 O O . VAL A 1 53 ? -3.205 -14.736 -1.607 1.00 0.00 53 VAL A O 6
ATOM 8351 N N . SER A 1 54 ? -1.722 -13.125 -1.096 1.00 0.00 54 SER A N 6
ATOM 8352 C CA . SER A 1 54 ? -0.602 -14.038 -0.958 1.00 0.00 54 SER A CA 6
ATOM 8353 C C . SER A 1 54 ? 0.408 -13.495 0.059 1.00 0.00 54 SER A C 6
ATOM 8354 O O . SER A 1 54 ? 0.171 -13.542 1.267 1.00 0.00 54 SER A O 6
ATOM 8362 N N . GLN A 1 55 ? 1.518 -12.967 -0.437 1.00 0.00 55 GLN A N 6
ATOM 8363 C CA . GLN A 1 55 ? 2.571 -12.436 0.420 1.00 0.00 55 GLN A CA 6
ATOM 8364 C C . GLN A 1 55 ? 2.764 -10.944 0.166 1.00 0.00 55 GLN A C 6
ATOM 8365 O O . GLN A 1 55 ? 3.727 -10.340 0.636 1.00 0.00 55 GLN A O 6
ATOM 8379 N N . LEU A 1 56 ? 1.833 -10.356 -0.576 1.00 0.00 56 LEU A N 6
ATOM 8380 C CA . LEU A 1 56 ? 1.939 -8.959 -0.977 1.00 0.00 56 LEU A CA 6
ATOM 8381 C C . LEU A 1 56 ? 1.729 -8.028 0.215 1.00 0.00 56 LEU A C 6
ATOM 8382 O O . LEU A 1 56 ? 0.779 -8.187 0.986 1.00 0.00 56 LEU A O 6
ATOM 8398 N N . ARG A 1 57 ? 2.640 -7.077 0.373 1.00 0.00 57 ARG A N 6
ATOM 8399 C CA . ARG A 1 57 ? 2.547 -6.084 1.431 1.00 0.00 57 ARG A CA 6
ATOM 8400 C C . ARG A 1 57 ? 2.775 -4.696 0.846 1.00 0.00 57 ARG A C 6
ATOM 8401 O O . ARG A 1 57 ? 3.370 -4.566 -0.223 1.00 0.00 57 ARG A O 6
ATOM 8422 N N . ILE A 1 58 ? 2.289 -3.668 1.530 1.00 0.00 58 ILE A N 6
ATOM 8423 C CA . ILE A 1 58 ? 2.439 -2.300 1.045 1.00 0.00 58 ILE A CA 6
ATOM 8424 C C . ILE A 1 58 ? 3.016 -1.394 2.131 1.00 0.00 58 ILE A C 6
ATOM 8425 O O . ILE A 1 58 ? 2.462 -1.288 3.224 1.00 0.00 58 ILE A O 6
ATOM 8441 N N . CYS A 1 59 ? 4.139 -0.762 1.815 1.00 0.00 59 CYS A N 6
ATOM 8442 C CA . CYS A 1 59 ? 4.815 0.156 2.725 1.00 0.00 59 CYS A CA 6
ATOM 8443 C C . CYS A 1 59 ? 3.932 1.324 3.157 1.00 0.00 59 CYS A C 6
ATOM 8444 O O . CYS A 1 59 ? 3.052 1.771 2.421 1.00 0.00 59 CYS A O 6
ATOM 8451 N N . SER A 1 60 ? 4.214 1.826 4.351 1.00 0.00 60 SER A N 6
ATOM 8452 C CA . SER A 1 60 ? 3.492 2.954 4.923 1.00 0.00 60 SER A CA 6
ATOM 8453 C C . SER A 1 60 ? 3.855 4.258 4.212 1.00 0.00 60 SER A C 6
ATOM 8454 O O . SER A 1 60 ? 3.162 5.267 4.343 1.00 0.00 60 SER A O 6
ATOM 8462 N N . ALA A 1 61 ? 4.936 4.220 3.439 1.00 0.00 61 ALA A N 6
ATOM 8463 C CA . ALA A 1 61 ? 5.416 5.398 2.728 1.00 0.00 61 ALA A CA 6
ATOM 8464 C C . ALA A 1 61 ? 4.570 5.679 1.497 1.00 0.00 61 ALA A C 6
ATOM 8465 O O . ALA A 1 61 ? 4.699 6.726 0.870 1.00 0.00 61 ALA A O 6
ATOM 8472 N N . HIS A 1 62 ? 3.695 4.740 1.165 1.00 0.00 62 HIS A N 6
ATOM 8473 C CA . HIS A 1 62 ? 2.853 4.866 -0.016 1.00 0.00 62 HIS A CA 6
ATOM 8474 C C . HIS A 1 62 ? 1.626 5.724 0.285 1.00 0.00 62 HIS A C 6
ATOM 8475 O O . HIS A 1 62 ? 0.707 5.831 -0.527 1.00 0.00 62 HIS A O 6
ATOM 8489 N N . PHE A 1 63 ? 1.628 6.325 1.466 1.00 0.00 63 PHE A N 6
ATOM 8490 C CA . PHE A 1 63 ? 0.575 7.239 1.882 1.00 0.00 63 PHE A CA 6
ATOM 8491 C C . PHE A 1 63 ? 1.195 8.549 2.336 1.00 0.00 63 PHE A C 6
ATOM 8492 O O . PHE A 1 63 ? 2.418 8.692 2.328 1.00 0.00 63 PHE A O 6
ATOM 8509 N N . GLU A 1 64 ? 0.356 9.506 2.713 1.00 0.00 64 GLU A N 6
ATOM 8510 C CA . GLU A 1 64 ? 0.834 10.744 3.321 1.00 0.00 64 GLU A CA 6
ATOM 8511 C C . GLU A 1 64 ? 1.349 10.464 4.731 1.00 0.00 64 GLU A C 6
ATOM 8512 O O . GLU A 1 64 ? 0.611 10.585 5.712 1.00 0.00 64 GLU A O 6
ATOM 8524 N N . GLY A 1 65 ? 2.610 10.067 4.824 1.00 0.00 65 GLY A N 6
ATOM 8525 C CA . GLY A 1 65 ? 3.195 9.729 6.108 1.00 0.00 65 GLY A CA 6
ATOM 8526 C C . GLY A 1 65 ? 2.984 8.270 6.458 1.00 0.00 65 GLY A C 6
ATOM 8527 O O . GLY A 1 65 ? 3.930 7.481 6.462 1.00 0.00 65 GLY A O 6
ATOM 8531 N N . GLY A 1 66 ? 1.740 7.910 6.747 1.00 0.00 66 GLY A N 6
ATOM 8532 C CA . GLY A 1 66 ? 1.417 6.532 7.061 1.00 0.00 66 GLY A CA 6
ATOM 8533 C C . GLY A 1 66 ? 0.059 6.400 7.717 1.00 0.00 66 GLY A C 6
ATOM 8534 O O . GLY A 1 66 ? -0.080 5.742 8.749 1.00 0.00 66 GLY A O 6
ATOM 8538 N N . GLU A 1 67 ? -0.944 7.032 7.119 1.00 0.00 67 GLU A N 6
ATOM 8539 C CA . GLU A 1 67 ? -2.297 7.014 7.664 1.00 0.00 67 GLU A CA 6
ATOM 8540 C C . GLU A 1 67 ? -3.197 6.107 6.834 1.00 0.00 67 GLU A C 6
ATOM 8541 O O . GLU A 1 67 ? -3.793 6.545 5.855 1.00 0.00 67 GLU A O 6
ATOM 8553 N N . LYS A 1 68 ? -3.281 4.844 7.220 1.00 0.00 68 LYS A N 6
ATOM 8554 C CA . LYS A 1 68 ? -4.138 3.891 6.529 1.00 0.00 68 LYS A CA 6
ATOM 8555 C C . LYS A 1 68 ? -5.423 3.671 7.318 1.00 0.00 68 LYS A C 6
ATOM 8556 O O . LYS A 1 68 ? -5.442 2.902 8.281 1.00 0.00 68 LYS A O 6
ATOM 8575 N N . LYS A 1 69 ? -6.490 4.355 6.929 1.00 0.00 69 LYS A N 6
ATOM 8576 C CA . LYS A 1 69 ? -7.775 4.159 7.575 1.00 0.00 69 LYS A CA 6
ATOM 8577 C C . LYS A 1 69 ? -8.606 3.157 6.780 1.00 0.00 69 LYS A C 6
ATOM 8578 O O . LYS A 1 69 ? -8.252 1.978 6.702 1.00 0.00 69 LYS A O 6
ATOM 8597 N N . GLU A 1 70 ? -9.689 3.613 6.173 1.00 0.00 70 GLU A N 6
ATOM 8598 C CA . GLU A 1 70 ? -10.554 2.725 5.414 1.00 0.00 70 GLU A CA 6
ATOM 8599 C C . GLU A 1 70 ? -10.933 3.358 4.080 1.00 0.00 70 GLU A C 6
ATOM 8600 O O . GLU A 1 70 ? -11.864 2.913 3.409 1.00 0.00 70 GLU A O 6
ATOM 8612 N N . GLY A 1 71 ? -10.203 4.399 3.699 1.00 0.00 71 GLY A N 6
ATOM 8613 C CA . GLY A 1 71 ? -10.469 5.063 2.439 1.00 0.00 71 GLY A CA 6
ATOM 8614 C C . GLY A 1 71 ? -9.206 5.417 1.682 1.00 0.00 71 GLY A C 6
ATOM 8615 O O . GLY A 1 71 ? -9.269 5.822 0.522 1.00 0.00 71 GLY A O 6
ATOM 8619 N N . ASP A 1 72 ? -8.059 5.258 2.327 1.00 0.00 72 ASP A N 6
ATOM 8620 C CA . ASP A 1 72 ? -6.785 5.652 1.732 1.00 0.00 72 ASP A CA 6
ATOM 8621 C C . ASP A 1 72 ? -6.222 4.544 0.856 1.00 0.00 72 ASP A C 6
ATOM 8622 O O . ASP A 1 72 ? -5.876 3.471 1.347 1.00 0.00 72 ASP A O 6
ATOM 8631 N N . ILE A 1 73 ? -6.149 4.809 -0.437 1.00 0.00 73 ILE A N 6
ATOM 8632 C CA . ILE A 1 73 ? -5.496 3.914 -1.380 1.00 0.00 73 ILE A CA 6
ATOM 8633 C C . ILE A 1 73 ? -4.043 4.345 -1.542 1.00 0.00 73 ILE A C 6
ATOM 8634 O O . ILE A 1 73 ? -3.761 5.539 -1.661 1.00 0.00 73 ILE A O 6
ATOM 8650 N N . PRO A 1 74 ? -3.100 3.395 -1.557 1.00 0.00 74 PRO A N 6
ATOM 8651 C CA . PRO A 1 74 ? -1.679 3.714 -1.636 1.00 0.00 74 PRO A CA 6
ATOM 8652 C C . PRO A 1 74 ? -1.333 4.334 -2.981 1.00 0.00 74 PRO A C 6
ATOM 8653 O O . PRO A 1 74 ? -2.057 4.153 -3.957 1.00 0.00 74 PRO A O 6
ATOM 8664 N N . VAL A 1 75 ? -0.253 5.080 -3.032 1.00 0.00 75 VAL A N 6
ATOM 8665 C CA . VAL A 1 75 ? 0.209 5.645 -4.285 1.00 0.00 75 VAL A CA 6
ATOM 8666 C C . VAL A 1 75 ? 1.688 5.337 -4.478 1.00 0.00 75 VAL A C 6
ATOM 8667 O O . VAL A 1 75 ? 2.384 4.999 -3.518 1.00 0.00 75 VAL A O 6
ATOM 8680 N N . PRO A 1 76 ? 2.187 5.434 -5.718 1.00 0.00 76 PRO A N 6
ATOM 8681 C CA . PRO A 1 76 ? 3.581 5.109 -6.031 1.00 0.00 76 PRO A CA 6
ATOM 8682 C C . PRO A 1 76 ? 4.544 6.068 -5.348 1.00 0.00 76 PRO A C 6
ATOM 8683 O O . PRO A 1 76 ? 5.621 5.680 -4.891 1.00 0.00 76 PRO A O 6
ATOM 8694 N N . ASP A 1 77 ? 4.119 7.315 -5.268 1.00 0.00 77 ASP A N 6
ATOM 8695 C CA . ASP A 1 77 ? 4.900 8.378 -4.665 1.00 0.00 77 ASP A CA 6
ATOM 8696 C C . ASP A 1 77 ? 3.981 9.535 -4.333 1.00 0.00 77 ASP A C 6
ATOM 8697 O O . ASP A 1 77 ? 3.539 10.243 -5.231 1.00 0.00 77 ASP A O 6
ATOM 8706 N N . PRO A 1 78 ? 3.651 9.730 -3.048 1.00 0.00 78 PRO A N 6
ATOM 8707 C CA . PRO A 1 78 ? 2.779 10.829 -2.625 1.00 0.00 78 PRO A CA 6
ATOM 8708 C C . PRO A 1 78 ? 3.396 12.196 -2.921 1.00 0.00 78 PRO A C 6
ATOM 8709 O O . PRO A 1 78 ? 2.734 13.229 -2.807 1.00 0.00 78 PRO A O 6
ATOM 8720 N N . THR A 1 79 ? 4.667 12.189 -3.300 1.00 0.00 79 THR A N 6
ATOM 8721 C CA . THR A 1 79 ? 5.365 13.404 -3.674 1.00 0.00 79 THR A CA 6
ATOM 8722 C C . THR A 1 79 ? 5.263 13.667 -5.180 1.00 0.00 79 THR A C 6
ATOM 8723 O O . THR A 1 79 ? 5.467 14.792 -5.639 1.00 0.00 79 THR A O 6
ATOM 8734 N N . VAL A 1 80 ? 4.935 12.631 -5.945 1.00 0.00 80 VAL A N 6
ATOM 8735 C CA . VAL A 1 80 ? 4.830 12.753 -7.396 1.00 0.00 80 VAL A CA 6
ATOM 8736 C C . VAL A 1 80 ? 3.375 12.622 -7.839 1.00 0.00 80 VAL A C 6
ATOM 8737 O O . VAL A 1 80 ? 2.849 13.473 -8.559 1.00 0.00 80 VAL A O 6
ATOM 8750 N N . ASP A 1 81 ? 2.735 11.553 -7.392 1.00 0.00 81 ASP A N 6
ATOM 8751 C CA . ASP A 1 81 ? 1.340 11.300 -7.715 1.00 0.00 81 ASP A CA 6
ATOM 8752 C C . ASP A 1 81 ? 0.448 11.888 -6.630 1.00 0.00 81 ASP A C 6
ATOM 8753 O O . ASP A 1 81 ? 0.925 12.612 -5.753 1.00 0.00 81 ASP A O 6
ATOM 8762 N N . LYS A 1 82 ? -0.833 11.576 -6.667 1.00 0.00 82 LYS A N 6
ATOM 8763 C CA . LYS A 1 82 ? -1.767 12.106 -5.697 1.00 0.00 82 LYS A CA 6
ATOM 8764 C C . LYS A 1 82 ? -2.498 10.971 -4.995 1.00 0.00 82 LYS A C 6
ATOM 8765 O O . LYS A 1 82 ? -3.282 10.260 -5.622 1.00 0.00 82 LYS A O 6
ATOM 8784 N N . GLN A 1 83 ? -2.187 10.789 -3.709 1.00 0.00 83 GLN A N 6
ATOM 8785 C CA . GLN A 1 83 ? -2.817 9.770 -2.864 1.00 0.00 83 GLN A CA 6
ATOM 8786 C C . GLN A 1 83 ? -4.297 9.609 -3.182 1.00 0.00 83 GLN A C 6
ATOM 8787 O O . GLN A 1 83 ? -5.089 10.541 -3.010 1.00 0.00 83 GLN A O 6
ATOM 8801 N N . ILE A 1 84 ? -4.659 8.426 -3.661 1.00 0.00 84 ILE A N 6
ATOM 8802 C CA . ILE A 1 84 ? -6.035 8.150 -4.020 1.00 0.00 84 ILE A CA 6
ATOM 8803 C C . ILE A 1 84 ? -6.843 7.838 -2.767 1.00 0.00 84 ILE A C 6
ATOM 8804 O O . ILE A 1 84 ? -6.393 7.082 -1.910 1.00 0.00 84 ILE A O 6
ATOM 8820 N N . LYS A 1 85 ? -8.016 8.433 -2.640 1.00 0.00 85 LYS A N 6
ATOM 8821 C CA . LYS A 1 85 ? -8.849 8.196 -1.475 1.00 0.00 85 LYS A CA 6
ATOM 8822 C C . LYS A 1 85 ? -10.311 8.035 -1.859 1.00 0.00 85 LYS A C 6
ATOM 8823 O O . LYS A 1 85 ? -10.825 8.748 -2.723 1.00 0.00 85 LYS A O 6
ATOM 8842 N N . ILE A 1 86 ? -10.973 7.090 -1.212 1.00 0.00 86 ILE A N 6
ATOM 8843 C CA . ILE A 1 86 ? -12.404 6.896 -1.386 1.00 0.00 86 ILE A CA 6
ATOM 8844 C C . ILE A 1 86 ? -13.140 7.666 -0.300 1.00 0.00 86 ILE A C 6
ATOM 8845 O O . ILE A 1 86 ? -12.555 7.984 0.739 1.00 0.00 86 ILE A O 6
ATOM 8861 N N . GLU A 1 87 ? -14.403 7.984 -0.535 1.00 0.00 87 GLU A N 6
ATOM 8862 C CA . GLU A 1 87 ? -15.196 8.698 0.453 1.00 0.00 87 GLU A CA 6
ATOM 8863 C C . GLU A 1 87 ? -15.613 7.764 1.580 1.00 0.00 87 GLU A C 6
ATOM 8864 O O . GLU A 1 87 ? -16.408 6.845 1.375 1.00 0.00 87 GLU A O 6
ATOM 8876 N N . LEU A 1 88 ? -15.058 7.990 2.757 1.00 0.00 88 LEU A N 6
ATOM 8877 C CA . LEU A 1 88 ? -15.443 7.243 3.938 1.00 0.00 88 LEU A CA 6
ATOM 8878 C C . LEU A 1 88 ? -15.500 8.170 5.142 1.00 0.00 88 LEU A C 6
ATOM 8879 O O . LEU A 1 88 ? -14.502 8.796 5.502 1.00 0.00 88 LEU A O 6
ATOM 8895 N N . PRO A 1 89 ? -16.677 8.296 5.753 1.00 0.00 89 PRO A N 6
ATOM 8896 C CA . PRO A 1 89 ? -16.842 9.060 6.980 1.00 0.00 89 PRO A CA 6
ATOM 8897 C C . PRO A 1 89 ? -16.462 8.234 8.206 1.00 0.00 89 PRO A C 6
ATOM 8898 O O . PRO A 1 89 ? -16.642 7.015 8.215 1.00 0.00 89 PRO A O 6
ATOM 8909 N N . PRO A 1 90 ? -15.904 8.879 9.244 1.00 0.00 90 PRO A N 6
ATOM 8910 C CA . PRO A 1 90 ? -15.596 8.209 10.512 1.00 0.00 90 PRO A CA 6
ATOM 8911 C C . PRO A 1 90 ? -16.831 7.531 11.092 1.00 0.00 90 PRO A C 6
ATOM 8912 O O . PRO A 1 90 ? -16.741 6.488 11.744 1.00 0.00 90 PRO A O 6
ATOM 8923 N N . LYS A 1 91 ? -17.979 8.141 10.843 1.00 0.00 91 LYS A N 6
ATOM 8924 C CA . LYS A 1 91 ? -19.262 7.556 11.175 1.00 0.00 91 LYS A CA 6
ATOM 8925 C C . LYS A 1 91 ? -20.357 8.301 10.425 1.00 0.00 91 LYS A C 6
ATOM 8926 O O . LYS A 1 91 ? -20.167 9.511 10.154 1.00 0.00 91 LYS A O 6
ATOM 8947 N N . GLY A 1 1 ? 12.719 -5.343 8.532 1.00 0.00 1 GLY A N 7
ATOM 8948 C CA . GLY A 1 1 ? 13.784 -5.368 9.564 1.00 0.00 1 GLY A CA 7
ATOM 8949 C C . GLY A 1 1 ? 14.628 -6.619 9.470 1.00 0.00 1 GLY A C 7
ATOM 8950 O O . GLY A 1 1 ? 15.022 -7.022 8.373 1.00 0.00 1 GLY A O 7
ATOM 8956 N N . SER A 1 2 ? 14.901 -7.239 10.613 1.00 0.00 2 SER A N 7
ATOM 8957 C CA . SER A 1 2 ? 15.631 -8.498 10.652 1.00 0.00 2 SER A CA 7
ATOM 8958 C C . SER A 1 2 ? 14.873 -9.568 9.874 1.00 0.00 2 SER A C 7
ATOM 8959 O O . SER A 1 2 ? 15.471 -10.427 9.225 1.00 0.00 2 SER A O 7
ATOM 8967 N N . MET A 1 3 ? 13.551 -9.498 9.944 1.00 0.00 3 MET A N 7
ATOM 8968 C CA . MET A 1 3 ? 12.696 -10.357 9.148 1.00 0.00 3 MET A CA 7
ATOM 8969 C C . MET A 1 3 ? 12.529 -9.742 7.763 1.00 0.00 3 MET A C 7
ATOM 8970 O O . MET A 1 3 ? 12.164 -8.571 7.643 1.00 0.00 3 MET A O 7
ATOM 8984 N N . PRO A 1 4 ? 12.814 -10.516 6.706 1.00 0.00 4 PRO A N 7
ATOM 8985 C CA . PRO A 1 4 ? 12.771 -10.026 5.324 1.00 0.00 4 PRO A CA 7
ATOM 8986 C C . PRO A 1 4 ? 11.360 -9.656 4.865 1.00 0.00 4 PRO A C 7
ATOM 8987 O O . PRO A 1 4 ? 10.647 -10.465 4.268 1.00 0.00 4 PRO A O 7
ATOM 8998 N N . THR A 1 5 ? 10.963 -8.430 5.153 1.00 0.00 5 THR A N 7
ATOM 8999 C CA . THR A 1 5 ? 9.693 -7.909 4.689 1.00 0.00 5 THR A CA 7
ATOM 9000 C C . THR A 1 5 ? 9.928 -6.998 3.495 1.00 0.00 5 THR A C 7
ATOM 9001 O O . THR A 1 5 ? 10.723 -6.061 3.576 1.00 0.00 5 THR A O 7
ATOM 9012 N N . THR A 1 6 ? 9.276 -7.289 2.378 1.00 0.00 6 THR A N 7
ATOM 9013 C CA . THR A 1 6 ? 9.484 -6.514 1.167 1.00 0.00 6 THR A CA 7
ATOM 9014 C C . THR A 1 6 ? 8.165 -6.143 0.503 1.00 0.00 6 THR A C 7
ATOM 9015 O O . THR A 1 6 ? 7.133 -6.774 0.747 1.00 0.00 6 THR A O 7
ATOM 9026 N N . CYS A 1 7 ? 8.220 -5.110 -0.326 1.00 0.00 7 CYS A N 7
ATOM 9027 C CA . CYS A 1 7 ? 7.058 -4.590 -1.020 1.00 0.00 7 CYS A CA 7
ATOM 9028 C C . CYS A 1 7 ? 6.389 -5.611 -1.927 1.00 0.00 7 CYS A C 7
ATOM 9029 O O . CYS A 1 7 ? 7.010 -6.566 -2.408 1.00 0.00 7 CYS A O 7
ATOM 9036 N N . GLY A 1 8 ? 5.110 -5.371 -2.156 1.00 0.00 8 GLY A N 7
ATOM 9037 C CA . GLY A 1 8 ? 4.375 -6.089 -3.163 1.00 0.00 8 GLY A CA 7
ATOM 9038 C C . GLY A 1 8 ? 4.194 -5.236 -4.402 1.00 0.00 8 GLY A C 7
ATOM 9039 O O . GLY A 1 8 ? 3.638 -5.686 -5.406 1.00 0.00 8 GLY A O 7
ATOM 9043 N N . PHE A 1 9 ? 4.666 -3.993 -4.317 1.00 0.00 9 PHE A N 7
ATOM 9044 C CA . PHE A 1 9 ? 4.613 -3.067 -5.439 1.00 0.00 9 PHE A CA 7
ATOM 9045 C C . PHE A 1 9 ? 5.587 -3.516 -6.519 1.00 0.00 9 PHE A C 7
ATOM 9046 O O . PHE A 1 9 ? 6.686 -3.983 -6.211 1.00 0.00 9 PHE A O 7
ATOM 9063 N N . PRO A 1 10 ? 5.202 -3.392 -7.796 1.00 0.00 10 PRO A N 7
ATOM 9064 C CA . PRO A 1 10 ? 6.077 -3.745 -8.913 1.00 0.00 10 PRO A CA 7
ATOM 9065 C C . PRO A 1 10 ? 7.327 -2.875 -8.954 1.00 0.00 10 PRO A C 7
ATOM 9066 O O . PRO A 1 10 ? 8.377 -3.287 -9.448 1.00 0.00 10 PRO A O 7
ATOM 9077 N N . ASN A 1 11 ? 7.209 -1.684 -8.394 1.00 0.00 11 ASN A N 7
ATOM 9078 C CA . ASN A 1 11 ? 8.298 -0.717 -8.407 1.00 0.00 11 ASN A CA 7
ATOM 9079 C C . ASN A 1 11 ? 8.272 0.163 -7.157 1.00 0.00 11 ASN A C 7
ATOM 9080 O O . ASN A 1 11 ? 7.773 1.289 -7.189 1.00 0.00 11 ASN A O 7
ATOM 9091 N N . CYS A 1 12 ? 8.784 -0.364 -6.051 1.00 0.00 12 CYS A N 7
ATOM 9092 C CA . CYS A 1 12 ? 8.916 0.414 -4.827 1.00 0.00 12 CYS A CA 7
ATOM 9093 C C . CYS A 1 12 ? 10.102 1.366 -4.950 1.00 0.00 12 CYS A C 7
ATOM 9094 O O . CYS A 1 12 ? 11.252 0.989 -4.700 1.00 0.00 12 CYS A O 7
ATOM 9101 N N . LYS A 1 13 ? 9.818 2.601 -5.343 1.00 0.00 13 LYS A N 7
ATOM 9102 C CA . LYS A 1 13 ? 10.863 3.594 -5.572 1.00 0.00 13 LYS A CA 7
ATOM 9103 C C . LYS A 1 13 ? 11.369 4.193 -4.262 1.00 0.00 13 LYS A C 7
ATOM 9104 O O . LYS A 1 13 ? 12.163 5.134 -4.266 1.00 0.00 13 LYS A O 7
ATOM 9123 N N . PHE A 1 14 ? 10.912 3.643 -3.145 1.00 0.00 14 PHE A N 7
ATOM 9124 C CA . PHE A 1 14 ? 11.370 4.094 -1.840 1.00 0.00 14 PHE A CA 7
ATOM 9125 C C . PHE A 1 14 ? 12.602 3.304 -1.425 1.00 0.00 14 PHE A C 7
ATOM 9126 O O . PHE A 1 14 ? 13.499 3.831 -0.767 1.00 0.00 14 PHE A O 7
ATOM 9143 N N . ARG A 1 15 ? 12.658 2.051 -1.855 1.00 0.00 15 ARG A N 7
ATOM 9144 C CA . ARG A 1 15 ? 13.845 1.231 -1.663 1.00 0.00 15 ARG A CA 7
ATOM 9145 C C . ARG A 1 15 ? 15.016 1.829 -2.444 1.00 0.00 15 ARG A C 7
ATOM 9146 O O . ARG A 1 15 ? 16.167 1.778 -2.008 1.00 0.00 15 ARG A O 7
ATOM 9167 N N . SER A 1 16 ? 14.703 2.406 -3.600 1.00 0.00 16 SER A N 7
ATOM 9168 C CA . SER A 1 16 ? 15.698 3.062 -4.435 1.00 0.00 16 SER A CA 7
ATOM 9169 C C . SER A 1 16 ? 15.915 4.509 -3.988 1.00 0.00 16 SER A C 7
ATOM 9170 O O . SER A 1 16 ? 16.816 5.200 -4.474 1.00 0.00 16 SER A O 7
ATOM 9178 N N . ARG A 1 17 ? 15.085 4.961 -3.057 1.00 0.00 17 ARG A N 7
ATOM 9179 C CA . ARG A 1 17 ? 15.162 6.323 -2.550 1.00 0.00 17 ARG A CA 7
ATOM 9180 C C . ARG A 1 17 ? 16.299 6.449 -1.551 1.00 0.00 17 ARG A C 7
ATOM 9181 O O . ARG A 1 17 ? 17.069 7.409 -1.584 1.00 0.00 17 ARG A O 7
ATOM 9202 N N . TYR A 1 18 ? 16.404 5.470 -0.667 1.00 0.00 18 TYR A N 7
ATOM 9203 C CA . TYR A 1 18 ? 17.419 5.487 0.372 1.00 0.00 18 TYR A CA 7
ATOM 9204 C C . TYR A 1 18 ? 18.605 4.615 -0.025 1.00 0.00 18 TYR A C 7
ATOM 9205 O O . TYR A 1 18 ? 18.584 3.955 -1.067 1.00 0.00 18 TYR A O 7
ATOM 9223 N N . ARG A 1 19 ? 19.642 4.623 0.797 1.00 0.00 19 ARG A N 7
ATOM 9224 C CA . ARG A 1 19 ? 20.843 3.853 0.511 1.00 0.00 19 ARG A CA 7
ATOM 9225 C C . ARG A 1 19 ? 21.051 2.763 1.556 1.00 0.00 19 ARG A C 7
ATOM 9226 O O . ARG A 1 19 ? 21.650 3.000 2.605 1.00 0.00 19 ARG A O 7
ATOM 9247 N N . GLY A 1 20 ? 20.540 1.572 1.268 1.00 0.00 20 GLY A N 7
ATOM 9248 C CA . GLY A 1 20 ? 20.688 0.459 2.187 1.00 0.00 20 GLY A CA 7
ATOM 9249 C C . GLY A 1 20 ? 19.481 0.315 3.086 1.00 0.00 20 GLY A C 7
ATOM 9250 O O . GLY A 1 20 ? 19.427 -0.568 3.945 1.00 0.00 20 GLY A O 7
ATOM 9254 N N . LEU A 1 21 ? 18.511 1.185 2.875 1.00 0.00 21 LEU A N 7
ATOM 9255 C CA . LEU A 1 21 ? 17.286 1.181 3.644 1.00 0.00 21 LEU A CA 7
ATOM 9256 C C . LEU A 1 21 ? 16.118 0.939 2.711 1.00 0.00 21 LEU A C 7
ATOM 9257 O O . LEU A 1 21 ? 15.663 1.849 2.026 1.00 0.00 21 LEU A O 7
ATOM 9273 N N . GLU A 1 22 ? 15.686 -0.313 2.655 1.00 0.00 22 GLU A N 7
ATOM 9274 C CA . GLU A 1 22 ? 14.535 -0.707 1.849 1.00 0.00 22 GLU A CA 7
ATOM 9275 C C . GLU A 1 22 ? 13.336 0.160 2.180 1.00 0.00 22 GLU A C 7
ATOM 9276 O O . GLU A 1 22 ? 12.758 0.819 1.318 1.00 0.00 22 GLU A O 7
ATOM 9288 N N . ASP A 1 23 ? 13.018 0.157 3.449 1.00 0.00 23 ASP A N 7
ATOM 9289 C CA . ASP A 1 23 ? 11.921 0.937 4.010 1.00 0.00 23 ASP A CA 7
ATOM 9290 C C . ASP A 1 23 ? 11.837 0.655 5.496 1.00 0.00 23 ASP A C 7
ATOM 9291 O O . ASP A 1 23 ? 11.981 1.551 6.326 1.00 0.00 23 ASP A O 7
ATOM 9300 N N . ASN A 1 24 ? 11.637 -0.623 5.812 1.00 0.00 24 ASN A N 7
ATOM 9301 C CA . ASN A 1 24 ? 11.600 -1.117 7.192 1.00 0.00 24 ASN A CA 7
ATOM 9302 C C . ASN A 1 24 ? 10.615 -0.342 8.064 1.00 0.00 24 ASN A C 7
ATOM 9303 O O . ASN A 1 24 ? 10.823 -0.191 9.269 1.00 0.00 24 ASN A O 7
ATOM 9314 N N . ARG A 1 25 ? 9.546 0.146 7.455 1.00 0.00 25 ARG A N 7
ATOM 9315 C CA . ARG A 1 25 ? 8.503 0.837 8.193 1.00 0.00 25 ARG A CA 7
ATOM 9316 C C . ARG A 1 25 ? 7.438 -0.157 8.647 1.00 0.00 25 ARG A C 7
ATOM 9317 O O . ARG A 1 25 ? 7.756 -1.262 9.091 1.00 0.00 25 ARG A O 7
ATOM 9338 N N . HIS A 1 26 ? 6.178 0.230 8.522 1.00 0.00 26 HIS A N 7
ATOM 9339 C CA . HIS A 1 26 ? 5.071 -0.641 8.884 1.00 0.00 26 HIS A CA 7
ATOM 9340 C C . HIS A 1 26 ? 4.486 -1.271 7.630 1.00 0.00 26 HIS A C 7
ATOM 9341 O O . HIS A 1 26 ? 3.760 -0.616 6.880 1.00 0.00 26 HIS A O 7
ATOM 9355 N N . PHE A 1 27 ? 4.811 -2.530 7.400 1.00 0.00 27 PHE A N 7
ATOM 9356 C CA . PHE A 1 27 ? 4.364 -3.217 6.201 1.00 0.00 27 PHE A CA 7
ATOM 9357 C C . PHE A 1 27 ? 2.923 -3.666 6.370 1.00 0.00 27 PHE A C 7
ATOM 9358 O O . PHE A 1 27 ? 2.633 -4.625 7.087 1.00 0.00 27 PHE A O 7
ATOM 9375 N N . TYR A 1 28 ? 2.031 -2.964 5.699 1.00 0.00 28 TYR A N 7
ATOM 9376 C CA . TYR A 1 28 ? 0.603 -3.144 5.885 1.00 0.00 28 TYR A CA 7
ATOM 9377 C C . TYR A 1 28 ? 0.079 -4.361 5.138 1.00 0.00 28 TYR A C 7
ATOM 9378 O O . TYR A 1 28 ? 0.648 -4.788 4.126 1.00 0.00 28 TYR A O 7
ATOM 9396 N N . ARG A 1 29 ? -1.002 -4.916 5.660 1.00 0.00 29 ARG A N 7
ATOM 9397 C CA . ARG A 1 29 ? -1.760 -5.933 4.959 1.00 0.00 29 ARG A CA 7
ATOM 9398 C C . ARG A 1 29 ? -2.932 -5.253 4.264 1.00 0.00 29 ARG A C 7
ATOM 9399 O O . ARG A 1 29 ? -3.526 -4.334 4.825 1.00 0.00 29 ARG A O 7
ATOM 9420 N N . ILE A 1 30 ? -3.237 -5.680 3.048 1.00 0.00 30 ILE A N 7
ATOM 9421 C CA . ILE A 1 30 ? -4.317 -5.075 2.273 1.00 0.00 30 ILE A CA 7
ATOM 9422 C C . ILE A 1 30 ? -5.671 -5.292 2.952 1.00 0.00 30 ILE A C 7
ATOM 9423 O O . ILE A 1 30 ? -6.145 -6.426 3.060 1.00 0.00 30 ILE A O 7
ATOM 9439 N N . PRO A 1 31 ? -6.289 -4.196 3.439 1.00 0.00 31 PRO A N 7
ATOM 9440 C CA . PRO A 1 31 ? -7.612 -4.226 4.078 1.00 0.00 31 PRO A CA 7
ATOM 9441 C C . PRO A 1 31 ? -8.671 -4.866 3.187 1.00 0.00 31 PRO A C 7
ATOM 9442 O O . PRO A 1 31 ? -9.116 -4.274 2.207 1.00 0.00 31 PRO A O 7
ATOM 9453 N N . LYS A 1 32 ? -9.083 -6.072 3.550 1.00 0.00 32 LYS A N 7
ATOM 9454 C CA . LYS A 1 32 ? -10.032 -6.839 2.754 1.00 0.00 32 LYS A CA 7
ATOM 9455 C C . LYS A 1 32 ? -11.469 -6.493 3.135 1.00 0.00 32 LYS A C 7
ATOM 9456 O O . LYS A 1 32 ? -12.418 -7.150 2.709 1.00 0.00 32 LYS A O 7
ATOM 9475 N N . ARG A 1 33 ? -11.616 -5.445 3.926 1.00 0.00 33 ARG A N 7
ATOM 9476 C CA . ARG A 1 33 ? -12.921 -5.015 4.406 1.00 0.00 33 ARG A CA 7
ATOM 9477 C C . ARG A 1 33 ? -12.997 -3.492 4.452 1.00 0.00 33 ARG A C 7
ATOM 9478 O O . ARG A 1 33 ? -12.255 -2.851 5.206 1.00 0.00 33 ARG A O 7
ATOM 9499 N N . PRO A 1 34 ? -13.881 -2.888 3.640 1.00 0.00 34 PRO A N 7
ATOM 9500 C CA . PRO A 1 34 ? -14.743 -3.619 2.703 1.00 0.00 34 PRO A CA 7
ATOM 9501 C C . PRO A 1 34 ? -14.009 -4.037 1.425 1.00 0.00 34 PRO A C 7
ATOM 9502 O O . PRO A 1 34 ? -12.876 -3.620 1.180 1.00 0.00 34 PRO A O 7
ATOM 9513 N N . LEU A 1 35 ? -14.675 -4.845 0.604 1.00 0.00 35 LEU A N 7
ATOM 9514 C CA . LEU A 1 35 ? -14.063 -5.405 -0.596 1.00 0.00 35 LEU A CA 7
ATOM 9515 C C . LEU A 1 35 ? -13.771 -4.326 -1.635 1.00 0.00 35 LEU A C 7
ATOM 9516 O O . LEU A 1 35 ? -12.734 -4.359 -2.297 1.00 0.00 35 LEU A O 7
ATOM 9532 N N . ILE A 1 36 ? -14.682 -3.369 -1.776 1.00 0.00 36 ILE A N 7
ATOM 9533 C CA . ILE A 1 36 ? -14.519 -2.308 -2.769 1.00 0.00 36 ILE A CA 7
ATOM 9534 C C . ILE A 1 36 ? -13.329 -1.413 -2.422 1.00 0.00 36 ILE A C 7
ATOM 9535 O O . ILE A 1 36 ? -12.602 -0.961 -3.307 1.00 0.00 36 ILE A O 7
ATOM 9551 N N . LEU A 1 37 ? -13.119 -1.188 -1.131 1.00 0.00 37 LEU A N 7
ATOM 9552 C CA . LEU A 1 37 ? -11.969 -0.423 -0.673 1.00 0.00 37 LEU A CA 7
ATOM 9553 C C . LEU A 1 37 ? -10.679 -1.136 -1.069 1.00 0.00 37 LEU A C 7
ATOM 9554 O O . LEU A 1 37 ? -9.731 -0.512 -1.546 1.00 0.00 37 LEU A O 7
ATOM 9570 N N . ARG A 1 38 ? -10.666 -2.453 -0.889 1.00 0.00 38 ARG A N 7
ATOM 9571 C CA . ARG A 1 38 ? -9.518 -3.262 -1.268 1.00 0.00 38 ARG A CA 7
ATOM 9572 C C . ARG A 1 38 ? -9.337 -3.248 -2.782 1.00 0.00 38 ARG A C 7
ATOM 9573 O O . ARG A 1 38 ? -8.216 -3.218 -3.273 1.00 0.00 38 ARG A O 7
ATOM 9594 N N . GLN A 1 39 ? -10.448 -3.236 -3.514 1.00 0.00 39 GLN A N 7
ATOM 9595 C CA . GLN A 1 39 ? -10.408 -3.185 -4.972 1.00 0.00 39 GLN A CA 7
ATOM 9596 C C . GLN A 1 39 ? -9.653 -1.944 -5.445 1.00 0.00 39 GLN A C 7
ATOM 9597 O O . GLN A 1 39 ? -8.896 -1.995 -6.417 1.00 0.00 39 GLN A O 7
ATOM 9611 N N . ARG A 1 40 ? -9.846 -0.836 -4.738 1.00 0.00 40 ARG A N 7
ATOM 9612 C CA . ARG A 1 40 ? -9.167 0.412 -5.066 1.00 0.00 40 ARG A CA 7
ATOM 9613 C C . ARG A 1 40 ? -7.724 0.385 -4.571 1.00 0.00 40 ARG A C 7
ATOM 9614 O O . ARG A 1 40 ? -6.845 1.014 -5.157 1.00 0.00 40 ARG A O 7
ATOM 9635 N N . TRP A 1 41 ? -7.489 -0.357 -3.494 1.00 0.00 41 TRP A N 7
ATOM 9636 C CA . TRP A 1 41 ? -6.150 -0.509 -2.923 1.00 0.00 41 TRP A CA 7
ATOM 9637 C C . TRP A 1 41 ? -5.188 -1.110 -3.942 1.00 0.00 41 TRP A C 7
ATOM 9638 O O . TRP A 1 41 ? -3.998 -0.798 -3.956 1.00 0.00 41 TRP A O 7
ATOM 9659 N N . LEU A 1 42 ? -5.721 -1.962 -4.802 1.00 0.00 42 LEU A N 7
ATOM 9660 C CA . LEU A 1 42 ? -4.922 -2.662 -5.797 1.00 0.00 42 LEU A CA 7
ATOM 9661 C C . LEU A 1 42 ? -4.652 -1.784 -7.016 1.00 0.00 42 LEU A C 7
ATOM 9662 O O . LEU A 1 42 ? -3.773 -2.088 -7.824 1.00 0.00 42 LEU A O 7
ATOM 9678 N N . THR A 1 43 ? -5.425 -0.712 -7.145 1.00 0.00 43 THR A N 7
ATOM 9679 C CA . THR A 1 43 ? -5.354 0.182 -8.298 1.00 0.00 43 THR A CA 7
ATOM 9680 C C . THR A 1 43 ? -3.927 0.674 -8.570 1.00 0.00 43 THR A C 7
ATOM 9681 O O . THR A 1 43 ? -3.459 0.627 -9.708 1.00 0.00 43 THR A O 7
ATOM 9692 N N . ALA A 1 44 ? -3.230 1.117 -7.533 1.00 0.00 44 ALA A N 7
ATOM 9693 C CA . ALA A 1 44 ? -1.901 1.692 -7.709 1.00 0.00 44 ALA A CA 7
ATOM 9694 C C . ALA A 1 44 ? -0.841 0.616 -7.932 1.00 0.00 44 ALA A C 7
ATOM 9695 O O . ALA A 1 44 ? 0.180 0.861 -8.573 1.00 0.00 44 ALA A O 7
ATOM 9702 N N . ILE A 1 45 ? -1.096 -0.580 -7.414 1.00 0.00 45 ILE A N 7
ATOM 9703 C CA . ILE A 1 45 ? -0.163 -1.691 -7.562 1.00 0.00 45 ILE A CA 7
ATOM 9704 C C . ILE A 1 45 ? -0.378 -2.400 -8.890 1.00 0.00 45 ILE A C 7
ATOM 9705 O O . ILE A 1 45 ? 0.446 -3.212 -9.311 1.00 0.00 45 ILE A O 7
ATOM 9721 N N . GLY A 1 46 ? -1.493 -2.089 -9.541 1.00 0.00 46 GLY A N 7
ATOM 9722 C CA . GLY A 1 46 ? -1.864 -2.785 -10.753 1.00 0.00 46 GLY A CA 7
ATOM 9723 C C . GLY A 1 46 ? -2.116 -4.251 -10.486 1.00 0.00 46 GLY A C 7
ATOM 9724 O O . GLY A 1 46 ? -1.662 -5.120 -11.231 1.00 0.00 46 GLY A O 7
ATOM 9728 N N . ARG A 1 47 ? -2.818 -4.527 -9.395 1.00 0.00 47 ARG A N 7
ATOM 9729 C CA . ARG A 1 47 ? -3.083 -5.897 -8.985 1.00 0.00 47 ARG A CA 7
ATOM 9730 C C . ARG A 1 47 ? -4.575 -6.186 -8.961 1.00 0.00 47 ARG A C 7
ATOM 9731 O O . ARG A 1 47 ? -5.395 -5.269 -8.955 1.00 0.00 47 ARG A O 7
ATOM 9752 N N . THR A 1 48 ? -4.914 -7.461 -8.974 1.00 0.00 48 THR A N 7
ATOM 9753 C CA . THR A 1 48 ? -6.276 -7.899 -8.750 1.00 0.00 48 THR A CA 7
ATOM 9754 C C . THR A 1 48 ? -6.314 -8.841 -7.551 1.00 0.00 48 THR A C 7
ATOM 9755 O O . THR A 1 48 ? -5.300 -9.033 -6.886 1.00 0.00 48 THR A O 7
ATOM 9766 N N . GLU A 1 49 ? -7.468 -9.431 -7.297 1.00 0.00 49 GLU A N 7
ATOM 9767 C CA . GLU A 1 49 ? -7.696 -10.236 -6.094 1.00 0.00 49 GLU A CA 7
ATOM 9768 C C . GLU A 1 49 ? -6.688 -11.374 -5.966 1.00 0.00 49 GLU A C 7
ATOM 9769 O O . GLU A 1 49 ? -6.076 -11.555 -4.913 1.00 0.00 49 GLU A O 7
ATOM 9781 N N . GLU A 1 50 ? -6.505 -12.125 -7.038 1.00 0.00 50 GLU A N 7
ATOM 9782 C CA . GLU A 1 50 ? -5.622 -13.287 -7.015 1.00 0.00 50 GLU A CA 7
ATOM 9783 C C . GLU A 1 50 ? -4.163 -12.871 -7.171 1.00 0.00 50 GLU A C 7
ATOM 9784 O O . GLU A 1 50 ? -3.252 -13.616 -6.811 1.00 0.00 50 GLU A O 7
ATOM 9796 N N . THR A 1 51 ? -3.952 -11.676 -7.696 1.00 0.00 51 THR A N 7
ATOM 9797 C CA . THR A 1 51 ? -2.611 -11.174 -7.958 1.00 0.00 51 THR A CA 7
ATOM 9798 C C . THR A 1 51 ? -2.063 -10.387 -6.768 1.00 0.00 51 THR A C 7
ATOM 9799 O O . THR A 1 51 ? -0.890 -10.018 -6.736 1.00 0.00 51 THR A O 7
ATOM 9810 N N . VAL A 1 52 ? -2.923 -10.131 -5.800 1.00 0.00 52 VAL A N 7
ATOM 9811 C CA . VAL A 1 52 ? -2.562 -9.335 -4.641 1.00 0.00 52 VAL A CA 7
ATOM 9812 C C . VAL A 1 52 ? -2.835 -10.116 -3.360 1.00 0.00 52 VAL A C 7
ATOM 9813 O O . VAL A 1 52 ? -3.345 -11.235 -3.414 1.00 0.00 52 VAL A O 7
ATOM 9826 N N . VAL A 1 53 ? -2.445 -9.527 -2.229 1.00 0.00 53 VAL A N 7
ATOM 9827 C CA . VAL A 1 53 ? -2.820 -9.996 -0.892 1.00 0.00 53 VAL A CA 7
ATOM 9828 C C . VAL A 1 53 ? -2.349 -11.428 -0.590 1.00 0.00 53 VAL A C 7
ATOM 9829 O O . VAL A 1 53 ? -2.725 -12.011 0.426 1.00 0.00 53 VAL A O 7
ATOM 9842 N N . SER A 1 54 ? -1.493 -11.972 -1.444 1.00 0.00 54 SER A N 7
ATOM 9843 C CA . SER A 1 54 ? -0.935 -13.296 -1.214 1.00 0.00 54 SER A CA 7
ATOM 9844 C C . SER A 1 54 ? 0.453 -13.185 -0.580 1.00 0.00 54 SER A C 7
ATOM 9845 O O . SER A 1 54 ? 0.669 -13.622 0.549 1.00 0.00 54 SER A O 7
ATOM 9853 N N . GLN A 1 55 ? 1.381 -12.575 -1.305 1.00 0.00 55 GLN A N 7
ATOM 9854 C CA . GLN A 1 55 ? 2.740 -12.376 -0.817 1.00 0.00 55 GLN A CA 7
ATOM 9855 C C . GLN A 1 55 ? 3.034 -10.887 -0.681 1.00 0.00 55 GLN A C 7
ATOM 9856 O O . GLN A 1 55 ? 4.038 -10.483 -0.090 1.00 0.00 55 GLN A O 7
ATOM 9870 N N . LEU A 1 56 ? 2.141 -10.075 -1.226 1.00 0.00 56 LEU A N 7
ATOM 9871 C CA . LEU A 1 56 ? 2.361 -8.638 -1.301 1.00 0.00 56 LEU A CA 7
ATOM 9872 C C . LEU A 1 56 ? 2.055 -7.938 0.020 1.00 0.00 56 LEU A C 7
ATOM 9873 O O . LEU A 1 56 ? 0.968 -8.081 0.580 1.00 0.00 56 LEU A O 7
ATOM 9889 N N . ARG A 1 57 ? 3.029 -7.185 0.504 1.00 0.00 57 ARG A N 7
ATOM 9890 C CA . ARG A 1 57 ? 2.845 -6.312 1.654 1.00 0.00 57 ARG A CA 7
ATOM 9891 C C . ARG A 1 57 ? 3.199 -4.898 1.230 1.00 0.00 57 ARG A C 7
ATOM 9892 O O . ARG A 1 57 ? 4.087 -4.708 0.403 1.00 0.00 57 ARG A O 7
ATOM 9913 N N . ILE A 1 58 ? 2.502 -3.912 1.759 1.00 0.00 58 ILE A N 7
ATOM 9914 C CA . ILE A 1 58 ? 2.693 -2.546 1.298 1.00 0.00 58 ILE A CA 7
ATOM 9915 C C . ILE A 1 58 ? 3.299 -1.660 2.378 1.00 0.00 58 ILE A C 7
ATOM 9916 O O . ILE A 1 58 ? 2.780 -1.574 3.491 1.00 0.00 58 ILE A O 7
ATOM 9932 N N . CYS A 1 59 ? 4.416 -1.025 2.035 1.00 0.00 59 CYS A N 7
ATOM 9933 C CA . CYS A 1 59 ? 5.075 -0.062 2.904 1.00 0.00 59 CYS A CA 7
ATOM 9934 C C . CYS A 1 59 ? 4.150 1.094 3.284 1.00 0.00 59 CYS A C 7
ATOM 9935 O O . CYS A 1 59 ? 3.277 1.491 2.509 1.00 0.00 59 CYS A O 7
ATOM 9942 N N . SER A 1 60 ? 4.374 1.653 4.467 1.00 0.00 60 SER A N 7
ATOM 9943 C CA . SER A 1 60 ? 3.607 2.797 4.936 1.00 0.00 60 SER A CA 7
ATOM 9944 C C . SER A 1 60 ? 4.112 4.077 4.280 1.00 0.00 60 SER A C 7
ATOM 9945 O O . SER A 1 60 ? 3.552 5.159 4.467 1.00 0.00 60 SER A O 7
ATOM 9953 N N . ALA A 1 61 ? 5.184 3.939 3.510 1.00 0.00 61 ALA A N 7
ATOM 9954 C CA . ALA A 1 61 ? 5.741 5.046 2.751 1.00 0.00 61 ALA A CA 7
ATOM 9955 C C . ALA A 1 61 ? 4.818 5.419 1.603 1.00 0.00 61 ALA A C 7
ATOM 9956 O O . ALA A 1 61 ? 4.888 6.519 1.058 1.00 0.00 61 ALA A O 7
ATOM 9963 N N . HIS A 1 62 ? 3.934 4.493 1.263 1.00 0.00 62 HIS A N 7
ATOM 9964 C CA . HIS A 1 62 ? 3.022 4.662 0.143 1.00 0.00 62 HIS A CA 7
ATOM 9965 C C . HIS A 1 62 ? 1.749 5.388 0.581 1.00 0.00 62 HIS A C 7
ATOM 9966 O O . HIS A 1 62 ? 0.731 5.355 -0.107 1.00 0.00 62 HIS A O 7
ATOM 9980 N N . PHE A 1 63 ? 1.825 6.045 1.733 1.00 0.00 63 PHE A N 7
ATOM 9981 C CA . PHE A 1 63 ? 0.684 6.760 2.290 1.00 0.00 63 PHE A CA 7
ATOM 9982 C C . PHE A 1 63 ? 1.107 8.140 2.777 1.00 0.00 63 PHE A C 7
ATOM 9983 O O . PHE A 1 63 ? 2.125 8.277 3.460 1.00 0.00 63 PHE A O 7
ATOM 10000 N N . GLU A 1 64 ? 0.338 9.156 2.415 1.00 0.00 64 GLU A N 7
ATOM 10001 C CA . GLU A 1 64 ? 0.562 10.508 2.913 1.00 0.00 64 GLU A CA 7
ATOM 10002 C C . GLU A 1 64 ? 0.331 10.560 4.420 1.00 0.00 64 GLU A C 7
ATOM 10003 O O . GLU A 1 64 ? -0.802 10.669 4.885 1.00 0.00 64 GLU A O 7
ATOM 10015 N N . GLY A 1 65 ? 1.409 10.463 5.178 1.00 0.00 65 GLY A N 7
ATOM 10016 C CA . GLY A 1 65 ? 1.305 10.448 6.622 1.00 0.00 65 GLY A CA 7
ATOM 10017 C C . GLY A 1 65 ? 1.737 9.117 7.194 1.00 0.00 65 GLY A C 7
ATOM 10018 O O . GLY A 1 65 ? 2.064 9.013 8.377 1.00 0.00 65 GLY A O 7
ATOM 10022 N N . GLY A 1 66 ? 1.741 8.096 6.343 1.00 0.00 66 GLY A N 7
ATOM 10023 C CA . GLY A 1 66 ? 2.195 6.783 6.754 1.00 0.00 66 GLY A CA 7
ATOM 10024 C C . GLY A 1 66 ? 1.082 5.900 7.286 1.00 0.00 66 GLY A C 7
ATOM 10025 O O . GLY A 1 66 ? 1.334 4.770 7.700 1.00 0.00 66 GLY A O 7
ATOM 10029 N N . GLU A 1 67 ? -0.145 6.397 7.263 1.00 0.00 67 GLU A N 7
ATOM 10030 C CA . GLU A 1 67 ? -1.264 5.657 7.831 1.00 0.00 67 GLU A CA 7
ATOM 10031 C C . GLU A 1 67 ? -2.306 5.307 6.769 1.00 0.00 67 GLU A C 7
ATOM 10032 O O . GLU A 1 67 ? -2.538 6.071 5.831 1.00 0.00 67 GLU A O 7
ATOM 10044 N N . LYS A 1 68 ? -2.891 4.125 6.909 1.00 0.00 68 LYS A N 7
ATOM 10045 C CA . LYS A 1 68 ? -4.006 3.700 6.077 1.00 0.00 68 LYS A CA 7
ATOM 10046 C C . LYS A 1 68 ? -5.312 3.866 6.857 1.00 0.00 68 LYS A C 7
ATOM 10047 O O . LYS A 1 68 ? -5.802 2.928 7.490 1.00 0.00 68 LYS A O 7
ATOM 10066 N N . LYS A 1 69 ? -5.868 5.063 6.821 1.00 0.00 69 LYS A N 7
ATOM 10067 C CA . LYS A 1 69 ? -7.019 5.385 7.647 1.00 0.00 69 LYS A CA 7
ATOM 10068 C C . LYS A 1 69 ? -8.295 5.477 6.821 1.00 0.00 69 LYS A C 7
ATOM 10069 O O . LYS A 1 69 ? -8.965 4.469 6.583 1.00 0.00 69 LYS A O 7
ATOM 10088 N N . GLU A 1 70 ? -8.623 6.676 6.369 1.00 0.00 70 GLU A N 7
ATOM 10089 C CA . GLU A 1 70 ? -9.905 6.920 5.729 1.00 0.00 70 GLU A CA 7
ATOM 10090 C C . GLU A 1 70 ? -9.859 6.572 4.250 1.00 0.00 70 GLU A C 7
ATOM 10091 O O . GLU A 1 70 ? -9.859 7.451 3.392 1.00 0.00 70 GLU A O 7
ATOM 10103 N N . GLY A 1 71 ? -9.815 5.277 3.967 1.00 0.00 71 GLY A N 7
ATOM 10104 C CA . GLY A 1 71 ? -9.820 4.812 2.597 1.00 0.00 71 GLY A CA 7
ATOM 10105 C C . GLY A 1 71 ? -8.533 5.136 1.871 1.00 0.00 71 GLY A C 7
ATOM 10106 O O . GLY A 1 71 ? -8.523 5.260 0.649 1.00 0.00 71 GLY A O 7
ATOM 10110 N N . ASP A 1 72 ? -7.452 5.275 2.626 1.00 0.00 72 ASP A N 7
ATOM 10111 C CA . ASP A 1 72 ? -6.157 5.624 2.055 1.00 0.00 72 ASP A CA 7
ATOM 10112 C C . ASP A 1 72 ? -5.599 4.469 1.237 1.00 0.00 72 ASP A C 7
ATOM 10113 O O . ASP A 1 72 ? -5.309 3.401 1.775 1.00 0.00 72 ASP A O 7
ATOM 10122 N N . ILE A 1 73 ? -5.473 4.687 -0.063 1.00 0.00 73 ILE A N 7
ATOM 10123 C CA . ILE A 1 73 ? -4.908 3.699 -0.969 1.00 0.00 73 ILE A CA 7
ATOM 10124 C C . ILE A 1 73 ? -3.398 3.899 -1.074 1.00 0.00 73 ILE A C 7
ATOM 10125 O O . ILE A 1 73 ? -2.920 5.033 -1.102 1.00 0.00 73 ILE A O 7
ATOM 10141 N N . PRO A 1 74 ? -2.627 2.804 -1.119 1.00 0.00 74 PRO A N 7
ATOM 10142 C CA . PRO A 1 74 ? -1.175 2.875 -1.240 1.00 0.00 74 PRO A CA 7
ATOM 10143 C C . PRO A 1 74 ? -0.760 3.408 -2.603 1.00 0.00 74 PRO A C 7
ATOM 10144 O O . PRO A 1 74 ? -0.929 2.739 -3.618 1.00 0.00 74 PRO A O 7
ATOM 10155 N N . VAL A 1 75 ? -0.220 4.612 -2.624 1.00 0.00 75 VAL A N 7
ATOM 10156 C CA . VAL A 1 75 ? 0.165 5.239 -3.872 1.00 0.00 75 VAL A CA 7
ATOM 10157 C C . VAL A 1 75 ? 1.644 5.000 -4.148 1.00 0.00 75 VAL A C 7
ATOM 10158 O O . VAL A 1 75 ? 2.423 4.739 -3.229 1.00 0.00 75 VAL A O 7
ATOM 10171 N N . PRO A 1 76 ? 2.052 5.081 -5.421 1.00 0.00 76 PRO A N 7
ATOM 10172 C CA . PRO A 1 76 ? 3.423 4.765 -5.823 1.00 0.00 76 PRO A CA 7
ATOM 10173 C C . PRO A 1 76 ? 4.422 5.765 -5.262 1.00 0.00 76 PRO A C 7
ATOM 10174 O O . PRO A 1 76 ? 5.558 5.421 -4.933 1.00 0.00 76 PRO A O 7
ATOM 10185 N N . ASP A 1 77 ? 3.969 6.999 -5.137 1.00 0.00 77 ASP A N 7
ATOM 10186 C CA . ASP A 1 77 ? 4.801 8.102 -4.700 1.00 0.00 77 ASP A CA 7
ATOM 10187 C C . ASP A 1 77 ? 3.914 9.280 -4.352 1.00 0.00 77 ASP A C 7
ATOM 10188 O O . ASP A 1 77 ? 3.393 9.937 -5.247 1.00 0.00 77 ASP A O 7
ATOM 10197 N N . PRO A 1 78 ? 3.705 9.553 -3.057 1.00 0.00 78 PRO A N 7
ATOM 10198 C CA . PRO A 1 78 ? 2.859 10.669 -2.614 1.00 0.00 78 PRO A CA 7
ATOM 10199 C C . PRO A 1 78 ? 3.389 12.018 -3.095 1.00 0.00 78 PRO A C 7
ATOM 10200 O O . PRO A 1 78 ? 2.674 13.022 -3.085 1.00 0.00 78 PRO A O 7
ATOM 10211 N N . THR A 1 79 ? 4.643 12.027 -3.523 1.00 0.00 79 THR A N 7
ATOM 10212 C CA . THR A 1 79 ? 5.271 13.230 -4.036 1.00 0.00 79 THR A CA 7
ATOM 10213 C C . THR A 1 79 ? 5.085 13.362 -5.550 1.00 0.00 79 THR A C 7
ATOM 10214 O O . THR A 1 79 ? 5.343 14.421 -6.123 1.00 0.00 79 THR A O 7
ATOM 10225 N N . VAL A 1 80 ? 4.627 12.290 -6.197 1.00 0.00 80 VAL A N 7
ATOM 10226 C CA . VAL A 1 80 ? 4.468 12.292 -7.647 1.00 0.00 80 VAL A CA 7
ATOM 10227 C C . VAL A 1 80 ? 3.017 12.028 -8.036 1.00 0.00 80 VAL A C 7
ATOM 10228 O O . VAL A 1 80 ? 2.375 12.858 -8.680 1.00 0.00 80 VAL A O 7
ATOM 10241 N N . ASP A 1 81 ? 2.503 10.873 -7.634 1.00 0.00 81 ASP A N 7
ATOM 10242 C CA . ASP A 1 81 ? 1.138 10.487 -7.968 1.00 0.00 81 ASP A CA 7
ATOM 10243 C C . ASP A 1 81 ? 0.181 10.995 -6.908 1.00 0.00 81 ASP A C 7
ATOM 10244 O O . ASP A 1 81 ? 0.569 11.214 -5.761 1.00 0.00 81 ASP A O 7
ATOM 10253 N N . LYS A 1 82 ? -1.062 11.186 -7.296 1.00 0.00 82 LYS A N 7
ATOM 10254 C CA . LYS A 1 82 ? -2.068 11.667 -6.377 1.00 0.00 82 LYS A CA 7
ATOM 10255 C C . LYS A 1 82 ? -2.415 10.578 -5.362 1.00 0.00 82 LYS A C 7
ATOM 10256 O O . LYS A 1 82 ? -2.826 9.473 -5.728 1.00 0.00 82 LYS A O 7
ATOM 10275 N N . GLN A 1 83 ? -2.139 10.868 -4.098 1.00 0.00 83 GLN A N 7
ATOM 10276 C CA . GLN A 1 83 ? -2.596 10.039 -2.994 1.00 0.00 83 GLN A CA 7
ATOM 10277 C C . GLN A 1 83 ? -4.089 9.762 -3.139 1.00 0.00 83 GLN A C 7
ATOM 10278 O O . GLN A 1 83 ? -4.915 10.670 -3.009 1.00 0.00 83 GLN A O 7
ATOM 10292 N N . ILE A 1 84 ? -4.430 8.517 -3.438 1.00 0.00 84 ILE A N 7
ATOM 10293 C CA . ILE A 1 84 ? -5.815 8.151 -3.637 1.00 0.00 84 ILE A CA 7
ATOM 10294 C C . ILE A 1 84 ? -6.447 7.734 -2.321 1.00 0.00 84 ILE A C 7
ATOM 10295 O O . ILE A 1 84 ? -5.887 6.921 -1.590 1.00 0.00 84 ILE A O 7
ATOM 10311 N N . LYS A 1 85 ? -7.591 8.314 -2.007 1.00 0.00 85 LYS A N 7
ATOM 10312 C CA . LYS A 1 85 ? -8.346 7.908 -0.836 1.00 0.00 85 LYS A CA 7
ATOM 10313 C C . LYS A 1 85 ? -9.835 7.872 -1.160 1.00 0.00 85 LYS A C 7
ATOM 10314 O O . LYS A 1 85 ? -10.346 8.737 -1.873 1.00 0.00 85 LYS A O 7
ATOM 10333 N N . ILE A 1 86 ? -10.517 6.851 -0.668 1.00 0.00 86 ILE A N 7
ATOM 10334 C CA . ILE A 1 86 ? -11.957 6.746 -0.845 1.00 0.00 86 ILE A CA 7
ATOM 10335 C C . ILE A 1 86 ? -12.658 7.113 0.450 1.00 0.00 86 ILE A C 7
ATOM 10336 O O . ILE A 1 86 ? -12.141 6.841 1.533 1.00 0.00 86 ILE A O 7
ATOM 10352 N N . GLU A 1 87 ? -13.821 7.736 0.348 1.00 0.00 87 GLU A N 7
ATOM 10353 C CA . GLU A 1 87 ? -14.584 8.080 1.536 1.00 0.00 87 GLU A CA 7
ATOM 10354 C C . GLU A 1 87 ? -15.183 6.822 2.156 1.00 0.00 87 GLU A C 7
ATOM 10355 O O . GLU A 1 87 ? -16.232 6.333 1.729 1.00 0.00 87 GLU A O 7
ATOM 10367 N N . LEU A 1 88 ? -14.511 6.317 3.176 1.00 0.00 88 LEU A N 7
ATOM 10368 C CA . LEU A 1 88 ? -14.903 5.076 3.820 1.00 0.00 88 LEU A CA 7
ATOM 10369 C C . LEU A 1 88 ? -15.681 5.362 5.095 1.00 0.00 88 LEU A C 7
ATOM 10370 O O . LEU A 1 88 ? -15.336 6.274 5.848 1.00 0.00 88 LEU A O 7
ATOM 10386 N N . PRO A 1 89 ? -16.760 4.606 5.332 1.00 0.00 89 PRO A N 7
ATOM 10387 C CA . PRO A 1 89 ? -17.531 4.702 6.570 1.00 0.00 89 PRO A CA 7
ATOM 10388 C C . PRO A 1 89 ? -16.693 4.282 7.773 1.00 0.00 89 PRO A C 7
ATOM 10389 O O . PRO A 1 89 ? -16.015 3.254 7.731 1.00 0.00 89 PRO A O 7
ATOM 10400 N N . PRO A 1 90 ? -16.722 5.086 8.848 1.00 0.00 90 PRO A N 7
ATOM 10401 C CA . PRO A 1 90 ? -15.943 4.828 10.069 1.00 0.00 90 PRO A CA 7
ATOM 10402 C C . PRO A 1 90 ? -16.145 3.418 10.613 1.00 0.00 90 PRO A C 7
ATOM 10403 O O . PRO A 1 90 ? -15.232 2.825 11.188 1.00 0.00 90 PRO A O 7
ATOM 10414 N N . LYS A 1 91 ? -17.340 2.881 10.417 1.00 0.00 91 LYS A N 7
ATOM 10415 C CA . LYS A 1 91 ? -17.642 1.531 10.849 1.00 0.00 91 LYS A CA 7
ATOM 10416 C C . LYS A 1 91 ? -18.402 0.792 9.760 1.00 0.00 91 LYS A C 7
ATOM 10417 O O . LYS A 1 91 ? -17.847 -0.177 9.204 1.00 0.00 91 LYS A O 7
ATOM 10438 N N . GLY A 1 1 ? 15.996 -7.773 6.977 1.00 0.00 1 GLY A N 8
ATOM 10439 C CA . GLY A 1 1 ? 15.414 -7.960 8.329 1.00 0.00 1 GLY A CA 8
ATOM 10440 C C . GLY A 1 1 ? 15.177 -9.421 8.643 1.00 0.00 1 GLY A C 8
ATOM 10441 O O . GLY A 1 1 ? 15.673 -10.300 7.934 1.00 0.00 1 GLY A O 8
ATOM 10447 N N . SER A 1 2 ? 14.415 -9.686 9.700 1.00 0.00 2 SER A N 8
ATOM 10448 C CA . SER A 1 2 ? 14.124 -11.051 10.124 1.00 0.00 2 SER A CA 8
ATOM 10449 C C . SER A 1 2 ? 13.289 -11.777 9.074 1.00 0.00 2 SER A C 8
ATOM 10450 O O . SER A 1 2 ? 13.463 -12.975 8.837 1.00 0.00 2 SER A O 8
ATOM 10458 N N . MET A 1 3 ? 12.389 -11.037 8.445 1.00 0.00 3 MET A N 8
ATOM 10459 C CA . MET A 1 3 ? 11.552 -11.578 7.390 1.00 0.00 3 MET A CA 8
ATOM 10460 C C . MET A 1 3 ? 11.687 -10.721 6.137 1.00 0.00 3 MET A C 8
ATOM 10461 O O . MET A 1 3 ? 11.390 -9.525 6.165 1.00 0.00 3 MET A O 8
ATOM 10475 N N . PRO A 1 4 ? 12.163 -11.313 5.033 1.00 0.00 4 PRO A N 8
ATOM 10476 C CA . PRO A 1 4 ? 12.348 -10.601 3.764 1.00 0.00 4 PRO A CA 8
ATOM 10477 C C . PRO A 1 4 ? 11.020 -10.217 3.118 1.00 0.00 4 PRO A C 8
ATOM 10478 O O . PRO A 1 4 ? 10.477 -10.954 2.291 1.00 0.00 4 PRO A O 8
ATOM 10489 N N . THR A 1 5 ? 10.497 -9.066 3.506 1.00 0.00 5 THR A N 8
ATOM 10490 C CA . THR A 1 5 ? 9.240 -8.582 2.967 1.00 0.00 5 THR A CA 8
ATOM 10491 C C . THR A 1 5 ? 9.463 -7.843 1.648 1.00 0.00 5 THR A C 8
ATOM 10492 O O . THR A 1 5 ? 10.315 -6.957 1.549 1.00 0.00 5 THR A O 8
ATOM 10503 N N . THR A 1 6 ? 8.713 -8.233 0.634 1.00 0.00 6 THR A N 8
ATOM 10504 C CA . THR A 1 6 ? 8.823 -7.626 -0.678 1.00 0.00 6 THR A CA 8
ATOM 10505 C C . THR A 1 6 ? 7.570 -6.824 -0.998 1.00 0.00 6 THR A C 8
ATOM 10506 O O . THR A 1 6 ? 6.453 -7.278 -0.738 1.00 0.00 6 THR A O 8
ATOM 10517 N N . CYS A 1 7 ? 7.755 -5.629 -1.538 1.00 0.00 7 CYS A N 8
ATOM 10518 C CA . CYS A 1 7 ? 6.632 -4.792 -1.905 1.00 0.00 7 CYS A CA 8
ATOM 10519 C C . CYS A 1 7 ? 5.904 -5.380 -3.104 1.00 0.00 7 CYS A C 8
ATOM 10520 O O . CYS A 1 7 ? 6.519 -5.969 -4.000 1.00 0.00 7 CYS A O 8
ATOM 10527 N N . GLY A 1 8 ? 4.594 -5.220 -3.111 1.00 0.00 8 GLY A N 8
ATOM 10528 C CA . GLY A 1 8 ? 3.797 -5.684 -4.220 1.00 0.00 8 GLY A CA 8
ATOM 10529 C C . GLY A 1 8 ? 3.663 -4.627 -5.288 1.00 0.00 8 GLY A C 8
ATOM 10530 O O . GLY A 1 8 ? 2.994 -4.830 -6.306 1.00 0.00 8 GLY A O 8
ATOM 10534 N N . PHE A 1 9 ? 4.308 -3.494 -5.051 1.00 0.00 9 PHE A N 8
ATOM 10535 C CA . PHE A 1 9 ? 4.273 -2.382 -5.977 1.00 0.00 9 PHE A CA 8
ATOM 10536 C C . PHE A 1 9 ? 5.158 -2.657 -7.181 1.00 0.00 9 PHE A C 8
ATOM 10537 O O . PHE A 1 9 ? 6.232 -3.249 -7.052 1.00 0.00 9 PHE A O 8
ATOM 10554 N N . PRO A 1 10 ? 4.707 -2.255 -8.377 1.00 0.00 10 PRO A N 8
ATOM 10555 C CA . PRO A 1 10 ? 5.516 -2.356 -9.588 1.00 0.00 10 PRO A CA 8
ATOM 10556 C C . PRO A 1 10 ? 6.734 -1.443 -9.534 1.00 0.00 10 PRO A C 8
ATOM 10557 O O . PRO A 1 10 ? 7.797 -1.759 -10.076 1.00 0.00 10 PRO A O 8
ATOM 10568 N N . ASN A 1 11 ? 6.575 -0.321 -8.859 1.00 0.00 11 ASN A N 8
ATOM 10569 C CA . ASN A 1 11 ? 7.645 0.659 -8.732 1.00 0.00 11 ASN A CA 8
ATOM 10570 C C . ASN A 1 11 ? 7.702 1.222 -7.320 1.00 0.00 11 ASN A C 8
ATOM 10571 O O . ASN A 1 11 ? 7.149 2.286 -7.037 1.00 0.00 11 ASN A O 8
ATOM 10582 N N . CYS A 1 12 ? 8.365 0.497 -6.430 1.00 0.00 12 CYS A N 8
ATOM 10583 C CA . CYS A 1 12 ? 8.584 0.976 -5.078 1.00 0.00 12 CYS A CA 8
ATOM 10584 C C . CYS A 1 12 ? 9.971 1.599 -4.984 1.00 0.00 12 CYS A C 8
ATOM 10585 O O . CYS A 1 12 ? 10.963 0.913 -4.731 1.00 0.00 12 CYS A O 8
ATOM 10592 N N . LYS A 1 13 ? 10.028 2.903 -5.199 1.00 0.00 13 LYS A N 8
ATOM 10593 C CA . LYS A 1 13 ? 11.289 3.636 -5.198 1.00 0.00 13 LYS A CA 8
ATOM 10594 C C . LYS A 1 13 ? 11.771 3.907 -3.774 1.00 0.00 13 LYS A C 8
ATOM 10595 O O . LYS A 1 13 ? 12.869 4.418 -3.565 1.00 0.00 13 LYS A O 8
ATOM 10614 N N . PHE A 1 14 ? 10.950 3.547 -2.799 1.00 0.00 14 PHE A N 8
ATOM 10615 C CA . PHE A 1 14 ? 11.218 3.895 -1.414 1.00 0.00 14 PHE A CA 8
ATOM 10616 C C . PHE A 1 14 ? 12.396 3.108 -0.851 1.00 0.00 14 PHE A C 8
ATOM 10617 O O . PHE A 1 14 ? 13.249 3.669 -0.164 1.00 0.00 14 PHE A O 8
ATOM 10634 N N . ARG A 1 15 ? 12.463 1.820 -1.160 1.00 0.00 15 ARG A N 8
ATOM 10635 C CA . ARG A 1 15 ? 13.523 0.977 -0.622 1.00 0.00 15 ARG A CA 8
ATOM 10636 C C . ARG A 1 15 ? 14.837 1.203 -1.369 1.00 0.00 15 ARG A C 8
ATOM 10637 O O . ARG A 1 15 ? 15.908 0.856 -0.874 1.00 0.00 15 ARG A O 8
ATOM 10658 N N . SER A 1 16 ? 14.755 1.781 -2.558 1.00 0.00 16 SER A N 8
ATOM 10659 C CA . SER A 1 16 ? 15.946 2.146 -3.314 1.00 0.00 16 SER A CA 8
ATOM 10660 C C . SER A 1 16 ? 16.436 3.531 -2.892 1.00 0.00 16 SER A C 8
ATOM 10661 O O . SER A 1 16 ? 17.563 3.928 -3.185 1.00 0.00 16 SER A O 8
ATOM 10669 N N . ARG A 1 17 ? 15.569 4.263 -2.205 1.00 0.00 17 ARG A N 8
ATOM 10670 C CA . ARG A 1 17 ? 15.894 5.598 -1.724 1.00 0.00 17 ARG A CA 8
ATOM 10671 C C . ARG A 1 17 ? 16.496 5.521 -0.324 1.00 0.00 17 ARG A C 8
ATOM 10672 O O . ARG A 1 17 ? 17.387 6.296 0.028 1.00 0.00 17 ARG A O 8
ATOM 10693 N N . TYR A 1 18 ? 16.013 4.567 0.456 1.00 0.00 18 TYR A N 8
ATOM 10694 C CA . TYR A 1 18 ? 16.470 4.386 1.825 1.00 0.00 18 TYR A CA 8
ATOM 10695 C C . TYR A 1 18 ? 17.748 3.552 1.873 1.00 0.00 18 TYR A C 8
ATOM 10696 O O . TYR A 1 18 ? 17.714 2.340 1.659 1.00 0.00 18 TYR A O 8
ATOM 10714 N N . ARG A 1 19 ? 18.873 4.194 2.148 1.00 0.00 19 ARG A N 8
ATOM 10715 C CA . ARG A 1 19 ? 20.136 3.482 2.282 1.00 0.00 19 ARG A CA 8
ATOM 10716 C C . ARG A 1 19 ? 20.480 3.292 3.749 1.00 0.00 19 ARG A C 8
ATOM 10717 O O . ARG A 1 19 ? 20.081 4.094 4.596 1.00 0.00 19 ARG A O 8
ATOM 10738 N N . GLY A 1 20 ? 21.210 2.227 4.054 1.00 0.00 20 GLY A N 8
ATOM 10739 C CA . GLY A 1 20 ? 21.562 1.933 5.430 1.00 0.00 20 GLY A CA 8
ATOM 10740 C C . GLY A 1 20 ? 20.434 1.248 6.170 1.00 0.00 20 GLY A C 8
ATOM 10741 O O . GLY A 1 20 ? 20.645 0.259 6.868 1.00 0.00 20 GLY A O 8
ATOM 10745 N N . LEU A 1 21 ? 19.232 1.773 6.003 1.00 0.00 21 LEU A N 8
ATOM 10746 C CA . LEU A 1 21 ? 18.046 1.215 6.612 1.00 0.00 21 LEU A CA 8
ATOM 10747 C C . LEU A 1 21 ? 16.854 1.478 5.712 1.00 0.00 21 LEU A C 8
ATOM 10748 O O . LEU A 1 21 ? 16.542 2.624 5.402 1.00 0.00 21 LEU A O 8
ATOM 10764 N N . GLU A 1 22 ? 16.226 0.406 5.270 1.00 0.00 22 GLU A N 8
ATOM 10765 C CA . GLU A 1 22 ? 15.020 0.466 4.441 1.00 0.00 22 GLU A CA 8
ATOM 10766 C C . GLU A 1 22 ? 13.808 1.062 5.181 1.00 0.00 22 GLU A C 8
ATOM 10767 O O . GLU A 1 22 ? 12.667 0.772 4.827 1.00 0.00 22 GLU A O 8
ATOM 10779 N N . ASP A 1 23 ? 14.064 1.891 6.198 1.00 0.00 23 ASP A N 8
ATOM 10780 C CA . ASP A 1 23 ? 13.015 2.539 7.006 1.00 0.00 23 ASP A CA 8
ATOM 10781 C C . ASP A 1 23 ? 12.360 1.565 7.981 1.00 0.00 23 ASP A C 8
ATOM 10782 O O . ASP A 1 23 ? 11.835 1.980 9.016 1.00 0.00 23 ASP A O 8
ATOM 10791 N N . ASN A 1 24 ? 12.413 0.274 7.661 1.00 0.00 24 ASN A N 8
ATOM 10792 C CA . ASN A 1 24 ? 11.723 -0.748 8.441 1.00 0.00 24 ASN A CA 8
ATOM 10793 C C . ASN A 1 24 ? 10.236 -0.442 8.428 1.00 0.00 24 ASN A C 8
ATOM 10794 O O . ASN A 1 24 ? 9.565 -0.466 9.466 1.00 0.00 24 ASN A O 8
ATOM 10805 N N . ARG A 1 25 ? 9.753 -0.116 7.231 1.00 0.00 25 ARG A N 8
ATOM 10806 C CA . ARG A 1 25 ? 8.365 0.276 7.003 1.00 0.00 25 ARG A CA 8
ATOM 10807 C C . ARG A 1 25 ? 7.377 -0.689 7.641 1.00 0.00 25 ARG A C 8
ATOM 10808 O O . ARG A 1 25 ? 7.662 -1.875 7.826 1.00 0.00 25 ARG A O 8
ATOM 10829 N N . HIS A 1 26 ? 6.206 -0.168 7.960 1.00 0.00 26 HIS A N 8
ATOM 10830 C CA . HIS A 1 26 ? 5.128 -0.982 8.476 1.00 0.00 26 HIS A CA 8
ATOM 10831 C C . HIS A 1 26 ? 4.435 -1.642 7.304 1.00 0.00 26 HIS A C 8
ATOM 10832 O O . HIS A 1 26 ? 3.628 -1.020 6.616 1.00 0.00 26 HIS A O 8
ATOM 10846 N N . PHE A 1 27 ? 4.767 -2.897 7.073 1.00 0.00 27 PHE A N 8
ATOM 10847 C CA . PHE A 1 27 ? 4.277 -3.603 5.908 1.00 0.00 27 PHE A CA 8
ATOM 10848 C C . PHE A 1 27 ? 2.840 -4.032 6.135 1.00 0.00 27 PHE A C 8
ATOM 10849 O O . PHE A 1 27 ? 2.559 -4.937 6.922 1.00 0.00 27 PHE A O 8
ATOM 10866 N N . TYR A 1 28 ? 1.932 -3.362 5.454 1.00 0.00 28 TYR A N 8
ATOM 10867 C CA . TYR A 1 28 ? 0.514 -3.601 5.641 1.00 0.00 28 TYR A CA 8
ATOM 10868 C C . TYR A 1 28 ? 0.075 -4.849 4.891 1.00 0.00 28 TYR A C 8
ATOM 10869 O O . TYR A 1 28 ? 0.469 -5.071 3.744 1.00 0.00 28 TYR A O 8
ATOM 10887 N N . ARG A 1 29 ? -0.744 -5.661 5.548 1.00 0.00 29 ARG A N 8
ATOM 10888 C CA . ARG A 1 29 ? -1.184 -6.935 4.988 1.00 0.00 29 ARG A CA 8
ATOM 10889 C C . ARG A 1 29 ? -2.383 -6.747 4.063 1.00 0.00 29 ARG A C 8
ATOM 10890 O O . ARG A 1 29 ? -3.138 -7.686 3.824 1.00 0.00 29 ARG A O 8
ATOM 10911 N N . ILE A 1 30 ? -2.531 -5.528 3.542 1.00 0.00 30 ILE A N 8
ATOM 10912 C CA . ILE A 1 30 ? -3.624 -5.174 2.638 1.00 0.00 30 ILE A CA 8
ATOM 10913 C C . ILE A 1 30 ? -4.990 -5.296 3.321 1.00 0.00 30 ILE A C 8
ATOM 10914 O O . ILE A 1 30 ? -5.472 -6.399 3.588 1.00 0.00 30 ILE A O 8
ATOM 10930 N N . PRO A 1 31 ? -5.622 -4.151 3.631 1.00 0.00 31 PRO A N 8
ATOM 10931 C CA . PRO A 1 31 ? -6.972 -4.131 4.179 1.00 0.00 31 PRO A CA 8
ATOM 10932 C C . PRO A 1 31 ? -7.936 -4.911 3.297 1.00 0.00 31 PRO A C 8
ATOM 10933 O O . PRO A 1 31 ? -7.903 -4.781 2.079 1.00 0.00 31 PRO A O 8
ATOM 10944 N N . LYS A 1 32 ? -8.782 -5.722 3.911 1.00 0.00 32 LYS A N 8
ATOM 10945 C CA . LYS A 1 32 ? -9.748 -6.521 3.164 1.00 0.00 32 LYS A CA 8
ATOM 10946 C C . LYS A 1 32 ? -11.158 -6.148 3.584 1.00 0.00 32 LYS A C 8
ATOM 10947 O O . LYS A 1 32 ? -12.127 -6.829 3.258 1.00 0.00 32 LYS A O 8
ATOM 10966 N N . ARG A 1 33 ? -11.245 -5.048 4.311 1.00 0.00 33 ARG A N 8
ATOM 10967 C CA . ARG A 1 33 ? -12.511 -4.520 4.792 1.00 0.00 33 ARG A CA 8
ATOM 10968 C C . ARG A 1 33 ? -12.443 -3.001 4.821 1.00 0.00 33 ARG A C 8
ATOM 10969 O O . ARG A 1 33 ? -11.609 -2.431 5.526 1.00 0.00 33 ARG A O 8
ATOM 10990 N N . PRO A 1 34 ? -13.300 -2.318 4.050 1.00 0.00 34 PRO A N 8
ATOM 10991 C CA . PRO A 1 34 ? -14.291 -2.955 3.181 1.00 0.00 34 PRO A CA 8
ATOM 10992 C C . PRO A 1 34 ? -13.671 -3.537 1.910 1.00 0.00 34 PRO A C 8
ATOM 10993 O O . PRO A 1 34 ? -12.527 -3.233 1.561 1.00 0.00 34 PRO A O 8
ATOM 11004 N N . LEU A 1 35 ? -14.446 -4.364 1.220 1.00 0.00 35 LEU A N 8
ATOM 11005 C CA . LEU A 1 35 ? -13.988 -5.046 0.017 1.00 0.00 35 LEU A CA 8
ATOM 11006 C C . LEU A 1 35 ? -13.660 -4.058 -1.100 1.00 0.00 35 LEU A C 8
ATOM 11007 O O . LEU A 1 35 ? -12.700 -4.253 -1.845 1.00 0.00 35 LEU A O 8
ATOM 11023 N N . ILE A 1 36 ? -14.450 -2.995 -1.210 1.00 0.00 36 ILE A N 8
ATOM 11024 C CA . ILE A 1 36 ? -14.237 -2.000 -2.256 1.00 0.00 36 ILE A CA 8
ATOM 11025 C C . ILE A 1 36 ? -12.954 -1.212 -2.004 1.00 0.00 36 ILE A C 8
ATOM 11026 O O . ILE A 1 36 ? -12.227 -0.874 -2.938 1.00 0.00 36 ILE A O 8
ATOM 11042 N N . LEU A 1 37 ? -12.670 -0.941 -0.736 1.00 0.00 37 LEU A N 8
ATOM 11043 C CA . LEU A 1 37 ? -11.429 -0.275 -0.361 1.00 0.00 37 LEU A CA 8
ATOM 11044 C C . LEU A 1 37 ? -10.239 -1.147 -0.752 1.00 0.00 37 LEU A C 8
ATOM 11045 O O . LEU A 1 37 ? -9.237 -0.654 -1.266 1.00 0.00 37 LEU A O 8
ATOM 11061 N N . ARG A 1 38 ? -10.376 -2.447 -0.526 1.00 0.00 38 ARG A N 8
ATOM 11062 C CA . ARG A 1 38 ? -9.340 -3.407 -0.884 1.00 0.00 38 ARG A CA 8
ATOM 11063 C C . ARG A 1 38 ? -9.207 -3.507 -2.405 1.00 0.00 38 ARG A C 8
ATOM 11064 O O . ARG A 1 38 ? -8.114 -3.696 -2.931 1.00 0.00 38 ARG A O 8
ATOM 11085 N N . GLN A 1 39 ? -10.325 -3.345 -3.104 1.00 0.00 39 GLN A N 8
ATOM 11086 C CA . GLN A 1 39 ? -10.324 -3.343 -4.564 1.00 0.00 39 GLN A CA 8
ATOM 11087 C C . GLN A 1 39 ? -9.568 -2.129 -5.096 1.00 0.00 39 GLN A C 8
ATOM 11088 O O . GLN A 1 39 ? -8.811 -2.225 -6.063 1.00 0.00 39 GLN A O 8
ATOM 11102 N N . ARG A 1 40 ? -9.770 -0.986 -4.450 1.00 0.00 40 ARG A N 8
ATOM 11103 C CA . ARG A 1 40 ? -9.066 0.234 -4.825 1.00 0.00 40 ARG A CA 8
ATOM 11104 C C . ARG A 1 40 ? -7.591 0.120 -4.462 1.00 0.00 40 ARG A C 8
ATOM 11105 O O . ARG A 1 40 ? -6.733 0.707 -5.119 1.00 0.00 40 ARG A O 8
ATOM 11126 N N . TRP A 1 41 ? -7.308 -0.649 -3.417 1.00 0.00 41 TRP A N 8
ATOM 11127 C CA . TRP A 1 41 ? -5.938 -0.916 -3.001 1.00 0.00 41 TRP A CA 8
ATOM 11128 C C . TRP A 1 41 ? -5.179 -1.635 -4.111 1.00 0.00 41 TRP A C 8
ATOM 11129 O O . TRP A 1 41 ? -4.034 -1.303 -4.417 1.00 0.00 41 TRP A O 8
ATOM 11150 N N . LEU A 1 42 ? -5.836 -2.612 -4.722 1.00 0.00 42 LEU A N 8
ATOM 11151 C CA . LEU A 1 42 ? -5.256 -3.355 -5.834 1.00 0.00 42 LEU A CA 8
ATOM 11152 C C . LEU A 1 42 ? -5.205 -2.493 -7.094 1.00 0.00 42 LEU A C 8
ATOM 11153 O O . LEU A 1 42 ? -4.393 -2.729 -7.989 1.00 0.00 42 LEU A O 8
ATOM 11169 N N . THR A 1 43 ? -6.073 -1.489 -7.149 1.00 0.00 43 THR A N 8
ATOM 11170 C CA . THR A 1 43 ? -6.122 -0.561 -8.272 1.00 0.00 43 THR A CA 8
ATOM 11171 C C . THR A 1 43 ? -4.783 0.159 -8.458 1.00 0.00 43 THR A C 8
ATOM 11172 O O . THR A 1 43 ? -4.302 0.322 -9.583 1.00 0.00 43 THR A O 8
ATOM 11183 N N . ALA A 1 44 ? -4.183 0.572 -7.349 1.00 0.00 44 ALA A N 8
ATOM 11184 C CA . ALA A 1 44 ? -2.938 1.328 -7.388 1.00 0.00 44 ALA A CA 8
ATOM 11185 C C . ALA A 1 44 ? -1.774 0.477 -7.882 1.00 0.00 44 ALA A C 8
ATOM 11186 O O . ALA A 1 44 ? -0.979 0.921 -8.710 1.00 0.00 44 ALA A O 8
ATOM 11193 N N . ILE A 1 45 ? -1.684 -0.750 -7.383 1.00 0.00 45 ILE A N 8
ATOM 11194 C CA . ILE A 1 45 ? -0.594 -1.644 -7.759 1.00 0.00 45 ILE A CA 8
ATOM 11195 C C . ILE A 1 45 ? -0.858 -2.290 -9.114 1.00 0.00 45 ILE A C 8
ATOM 11196 O O . ILE A 1 45 ? 0.028 -2.920 -9.693 1.00 0.00 45 ILE A O 8
ATOM 11212 N N . GLY A 1 46 ? -2.079 -2.128 -9.608 1.00 0.00 46 GLY A N 8
ATOM 11213 C CA . GLY A 1 46 ? -2.451 -2.708 -10.881 1.00 0.00 46 GLY A CA 8
ATOM 11214 C C . GLY A 1 46 ? -2.484 -4.220 -10.827 1.00 0.00 46 GLY A C 8
ATOM 11215 O O . GLY A 1 46 ? -2.117 -4.894 -11.790 1.00 0.00 46 GLY A O 8
ATOM 11219 N N . ARG A 1 47 ? -2.919 -4.755 -9.696 1.00 0.00 47 ARG A N 8
ATOM 11220 C CA . ARG A 1 47 ? -2.963 -6.197 -9.504 1.00 0.00 47 ARG A CA 8
ATOM 11221 C C . ARG A 1 47 ? -4.349 -6.629 -9.044 1.00 0.00 47 ARG A C 8
ATOM 11222 O O . ARG A 1 47 ? -5.217 -5.794 -8.800 1.00 0.00 47 ARG A O 8
ATOM 11243 N N . THR A 1 48 ? -4.549 -7.930 -8.930 1.00 0.00 48 THR A N 8
ATOM 11244 C CA . THR A 1 48 ? -5.827 -8.470 -8.506 1.00 0.00 48 THR A CA 8
ATOM 11245 C C . THR A 1 48 ? -5.668 -9.288 -7.220 1.00 0.00 48 THR A C 8
ATOM 11246 O O . THR A 1 48 ? -4.554 -9.495 -6.741 1.00 0.00 48 THR A O 8
ATOM 11257 N N . GLU A 1 49 ? -6.784 -9.755 -6.673 1.00 0.00 49 GLU A N 8
ATOM 11258 C CA . GLU A 1 49 ? -6.788 -10.473 -5.399 1.00 0.00 49 GLU A CA 8
ATOM 11259 C C . GLU A 1 49 ? -6.038 -11.796 -5.499 1.00 0.00 49 GLU A C 8
ATOM 11260 O O . GLU A 1 49 ? -5.545 -12.315 -4.501 1.00 0.00 49 GLU A O 8
ATOM 11272 N N . GLU A 1 50 ? -5.928 -12.321 -6.707 1.00 0.00 50 GLU A N 8
ATOM 11273 C CA . GLU A 1 50 ? -5.268 -13.600 -6.925 1.00 0.00 50 GLU A CA 8
ATOM 11274 C C . GLU A 1 50 ? -3.752 -13.438 -6.925 1.00 0.00 50 GLU A C 8
ATOM 11275 O O . GLU A 1 50 ? -3.008 -14.420 -6.865 1.00 0.00 50 GLU A O 8
ATOM 11287 N N . THR A 1 51 ? -3.297 -12.196 -6.987 1.00 0.00 51 THR A N 8
ATOM 11288 C CA . THR A 1 51 ? -1.877 -11.912 -7.048 1.00 0.00 51 THR A CA 8
ATOM 11289 C C . THR A 1 51 ? -1.424 -11.046 -5.873 1.00 0.00 51 THR A C 8
ATOM 11290 O O . THR A 1 51 ? -0.264 -10.649 -5.803 1.00 0.00 51 THR A O 8
ATOM 11301 N N . VAL A 1 52 ? -2.335 -10.765 -4.944 1.00 0.00 52 VAL A N 8
ATOM 11302 C CA . VAL A 1 52 ? -2.031 -9.849 -3.848 1.00 0.00 52 VAL A CA 8
ATOM 11303 C C . VAL A 1 52 ? -1.976 -10.549 -2.493 1.00 0.00 52 VAL A C 8
ATOM 11304 O O . VAL A 1 52 ? -1.169 -10.194 -1.632 1.00 0.00 52 VAL A O 8
ATOM 11317 N N . VAL A 1 53 ? -2.802 -11.557 -2.306 1.00 0.00 53 VAL A N 8
ATOM 11318 C CA . VAL A 1 53 ? -2.896 -12.208 -1.009 1.00 0.00 53 VAL A CA 8
ATOM 11319 C C . VAL A 1 53 ? -1.944 -13.407 -0.923 1.00 0.00 53 VAL A C 8
ATOM 11320 O O . VAL A 1 53 ? -2.348 -14.572 -0.970 1.00 0.00 53 VAL A O 8
ATOM 11333 N N . SER A 1 54 ? -0.660 -13.097 -0.833 1.00 0.00 54 SER A N 8
ATOM 11334 C CA . SER A 1 54 ? 0.378 -14.106 -0.675 1.00 0.00 54 SER A CA 8
ATOM 11335 C C . SER A 1 54 ? 1.647 -13.463 -0.113 1.00 0.00 54 SER A C 8
ATOM 11336 O O . SER A 1 54 ? 1.711 -13.141 1.074 1.00 0.00 54 SER A O 8
ATOM 11344 N N . GLN A 1 55 ? 2.630 -13.240 -0.975 1.00 0.00 55 GLN A N 8
ATOM 11345 C CA . GLN A 1 55 ? 3.904 -12.654 -0.563 1.00 0.00 55 GLN A CA 8
ATOM 11346 C C . GLN A 1 55 ? 3.868 -11.141 -0.722 1.0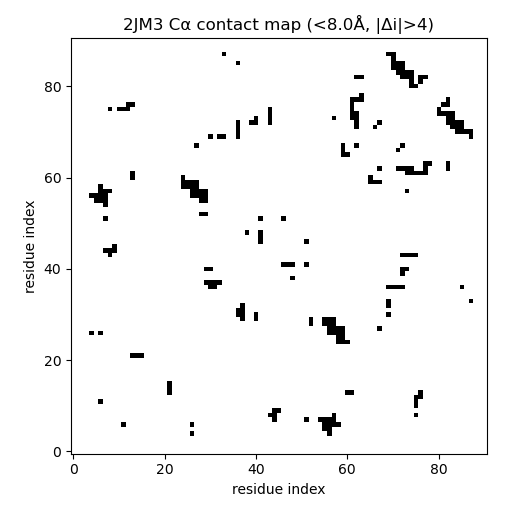0 0.00 55 GLN A C 8
ATOM 11347 O O . GLN A 1 55 ? 4.745 -10.432 -0.232 1.00 0.00 55 GLN A O 8
ATOM 11361 N N . LEU A 1 56 ? 2.844 -10.662 -1.413 1.00 0.00 56 LEU A N 8
ATOM 11362 C CA . LEU A 1 56 ? 2.694 -9.242 -1.690 1.00 0.00 56 LEU A CA 8
ATOM 11363 C C . LEU A 1 56 ? 2.398 -8.465 -0.418 1.00 0.00 56 LEU A C 8
ATOM 11364 O O . LEU A 1 56 ? 1.507 -8.828 0.350 1.00 0.00 56 LEU A O 8
ATOM 11380 N N . ARG A 1 57 ? 3.159 -7.408 -0.196 1.00 0.00 57 ARG A N 8
ATOM 11381 C CA . ARG A 1 57 ? 2.970 -6.545 0.959 1.00 0.00 57 ARG A CA 8
ATOM 11382 C C . ARG A 1 57 ? 3.084 -5.090 0.525 1.00 0.00 57 ARG A C 8
ATOM 11383 O O . ARG A 1 57 ? 3.626 -4.806 -0.539 1.00 0.00 57 ARG A O 8
ATOM 11404 N N . ILE A 1 58 ? 2.567 -4.176 1.333 1.00 0.00 58 ILE A N 8
ATOM 11405 C CA . ILE A 1 58 ? 2.588 -2.761 0.983 1.00 0.00 58 ILE A CA 8
ATOM 11406 C C . ILE A 1 58 ? 3.241 -1.935 2.088 1.00 0.00 58 ILE A C 8
ATOM 11407 O O . ILE A 1 58 ? 2.971 -2.144 3.270 1.00 0.00 58 ILE A O 8
ATOM 11423 N N . CYS A 1 59 ? 4.103 -1.005 1.693 1.00 0.00 59 CYS A N 8
ATOM 11424 C CA . CYS A 1 59 ? 4.801 -0.145 2.636 1.00 0.00 59 CYS A CA 8
ATOM 11425 C C . CYS A 1 59 ? 3.897 0.950 3.198 1.00 0.00 59 CYS A C 8
ATOM 11426 O O . CYS A 1 59 ? 2.951 1.394 2.544 1.00 0.00 59 CYS A O 8
ATOM 11433 N N . SER A 1 60 ? 4.227 1.402 4.402 1.00 0.00 60 SER A N 8
ATOM 11434 C CA . SER A 1 60 ? 3.507 2.487 5.051 1.00 0.00 60 SER A CA 8
ATOM 11435 C C . SER A 1 60 ? 3.846 3.821 4.393 1.00 0.00 60 SER A C 8
ATOM 11436 O O . SER A 1 60 ? 3.151 4.818 4.583 1.00 0.00 60 SER A O 8
ATOM 11444 N N . ALA A 1 61 ? 4.920 3.824 3.608 1.00 0.00 61 ALA A N 8
ATOM 11445 C CA . ALA A 1 61 ? 5.408 5.034 2.960 1.00 0.00 61 ALA A CA 8
ATOM 11446 C C . ALA A 1 61 ? 4.556 5.405 1.753 1.00 0.00 61 ALA A C 8
ATOM 11447 O O . ALA A 1 61 ? 4.726 6.473 1.165 1.00 0.00 61 ALA A O 8
ATOM 11454 N N . HIS A 1 62 ? 3.630 4.525 1.402 1.00 0.00 62 HIS A N 8
ATOM 11455 C CA . HIS A 1 62 ? 2.797 4.717 0.220 1.00 0.00 62 HIS A CA 8
ATOM 11456 C C . HIS A 1 62 ? 1.554 5.545 0.546 1.00 0.00 62 HIS A C 8
ATOM 11457 O O . HIS A 1 62 ? 0.576 5.539 -0.204 1.00 0.00 62 HIS A O 8
ATOM 11471 N N . PHE A 1 63 ? 1.600 6.253 1.667 1.00 0.00 63 PHE A N 8
ATOM 11472 C CA . PHE A 1 63 ? 0.486 7.082 2.105 1.00 0.00 63 PHE A CA 8
ATOM 11473 C C . PHE A 1 63 ? 0.985 8.467 2.485 1.00 0.00 63 PHE A C 8
ATOM 11474 O O . PHE A 1 63 ? 2.192 8.716 2.502 1.00 0.00 63 PHE A O 8
ATOM 11491 N N . GLU A 1 64 ? 0.052 9.356 2.789 1.00 0.00 64 GLU A N 8
ATOM 11492 C CA . GLU A 1 64 ? 0.387 10.696 3.247 1.00 0.00 64 GLU A CA 8
ATOM 11493 C C . GLU A 1 64 ? 1.031 10.628 4.628 1.00 0.00 64 GLU A C 8
ATOM 11494 O O . GLU A 1 64 ? 0.339 10.490 5.637 1.00 0.00 64 GLU A O 8
ATOM 11506 N N . GLY A 1 65 ? 2.356 10.694 4.664 1.00 0.00 65 GLY A N 8
ATOM 11507 C CA . GLY A 1 65 ? 3.078 10.594 5.917 1.00 0.00 65 GLY A CA 8
ATOM 11508 C C . GLY A 1 65 ? 3.330 9.155 6.305 1.00 0.00 65 GLY A C 8
ATOM 11509 O O . GLY A 1 65 ? 4.474 8.735 6.492 1.00 0.00 65 GLY A O 8
ATOM 11513 N N . GLY A 1 66 ? 2.254 8.394 6.412 1.00 0.00 66 GLY A N 8
ATOM 11514 C CA . GLY A 1 66 ? 2.358 6.992 6.749 1.00 0.00 66 GLY A CA 8
ATOM 11515 C C . GLY A 1 66 ? 1.199 6.539 7.609 1.00 0.00 66 GLY A C 8
ATOM 11516 O O . GLY A 1 66 ? 1.389 5.839 8.602 1.00 0.00 66 GLY A O 8
ATOM 11520 N N . GLU A 1 67 ? -0.005 6.949 7.229 1.00 0.00 67 GLU A N 8
ATOM 11521 C CA . GLU A 1 67 ? -1.198 6.654 8.011 1.00 0.00 67 GLU A CA 8
ATOM 11522 C C . GLU A 1 67 ? -2.207 5.871 7.185 1.00 0.00 67 GLU A C 8
ATOM 11523 O O . GLU A 1 67 ? -2.499 6.224 6.044 1.00 0.00 67 GLU A O 8
ATOM 11535 N N . LYS A 1 68 ? -2.717 4.798 7.759 1.00 0.00 68 LYS A N 8
ATOM 11536 C CA . LYS A 1 68 ? -3.815 4.061 7.163 1.00 0.00 68 LYS A CA 8
ATOM 11537 C C . LYS A 1 68 ? -5.116 4.441 7.862 1.00 0.00 68 LYS A C 8
ATOM 11538 O O . LYS A 1 68 ? -5.406 3.963 8.960 1.00 0.00 68 LYS A O 8
ATOM 11557 N N . LYS A 1 69 ? -5.876 5.322 7.239 1.00 0.00 69 LYS A N 8
ATOM 11558 C CA . LYS A 1 69 ? -7.155 5.747 7.773 1.00 0.00 69 LYS A CA 8
ATOM 11559 C C . LYS A 1 69 ? -8.296 5.116 6.975 1.00 0.00 69 LYS A C 8
ATOM 11560 O O . LYS A 1 69 ? -8.219 3.943 6.587 1.00 0.00 69 LYS A O 8
ATOM 11579 N N . GLU A 1 70 ? -9.332 5.897 6.700 1.00 0.00 70 GLU A N 8
ATOM 11580 C CA . GLU A 1 70 ? -10.547 5.374 6.093 1.00 0.00 70 GLU A CA 8
ATOM 11581 C C . GLU A 1 70 ? -10.690 5.803 4.630 1.00 0.00 70 GLU A C 8
ATOM 11582 O O . GLU A 1 70 ? -11.616 6.534 4.280 1.00 0.00 70 GLU A O 8
ATOM 11594 N N . GLY A 1 71 ? -9.779 5.343 3.775 1.00 0.00 71 GLY A N 8
ATOM 11595 C CA . GLY A 1 71 ? -9.921 5.603 2.350 1.00 0.00 71 GLY A CA 8
ATOM 11596 C C . GLY A 1 71 ? -8.600 5.660 1.603 1.00 0.00 71 GLY A C 8
ATOM 11597 O O . GLY A 1 71 ? -8.575 5.609 0.375 1.00 0.00 71 GLY A O 8
ATOM 11601 N N . ASP A 1 72 ? -7.508 5.758 2.338 1.00 0.00 72 ASP A N 8
ATOM 11602 C CA . ASP A 1 72 ? -6.178 5.896 1.742 1.00 0.00 72 ASP A CA 8
ATOM 11603 C C . ASP A 1 72 ? -5.772 4.650 0.961 1.00 0.00 72 ASP A C 8
ATOM 11604 O O . ASP A 1 72 ? -5.803 3.531 1.485 1.00 0.00 72 ASP A O 8
ATOM 11613 N N . ILE A 1 73 ? -5.411 4.867 -0.296 1.00 0.00 73 ILE A N 8
ATOM 11614 C CA . ILE A 1 73 ? -4.874 3.824 -1.160 1.00 0.00 73 ILE A CA 8
ATOM 11615 C C . ILE A 1 73 ? -3.367 4.025 -1.331 1.00 0.00 73 ILE A C 8
ATOM 11616 O O . ILE A 1 73 ? -2.906 5.159 -1.442 1.00 0.00 73 ILE A O 8
ATOM 11632 N N . PRO A 1 74 ? -2.578 2.941 -1.338 1.00 0.00 74 PRO A N 8
ATOM 11633 C CA . PRO A 1 74 ? -1.123 3.033 -1.448 1.00 0.00 74 PRO A CA 8
ATOM 11634 C C . PRO A 1 74 ? -0.678 3.551 -2.813 1.00 0.00 74 PRO A C 8
ATOM 11635 O O . PRO A 1 74 ? -0.763 2.843 -3.813 1.00 0.00 74 PRO A O 8
ATOM 11646 N N . VAL A 1 75 ? -0.198 4.780 -2.846 1.00 0.00 75 VAL A N 8
ATOM 11647 C CA . VAL A 1 75 ? 0.236 5.391 -4.092 1.00 0.00 75 VAL A CA 8
ATOM 11648 C C . VAL A 1 75 ? 1.745 5.262 -4.253 1.00 0.00 75 VAL A C 8
ATOM 11649 O O . VAL A 1 75 ? 2.458 4.997 -3.283 1.00 0.00 75 VAL A O 8
ATOM 11662 N N . PRO A 1 76 ? 2.255 5.429 -5.483 1.00 0.00 76 PRO A N 8
ATOM 11663 C CA . PRO A 1 76 ? 3.686 5.296 -5.767 1.00 0.00 76 PRO A CA 8
ATOM 11664 C C . PRO A 1 76 ? 4.506 6.343 -5.032 1.00 0.00 76 PRO A C 8
ATOM 11665 O O . PRO A 1 76 ? 5.649 6.103 -4.645 1.00 0.00 76 PRO A O 8
ATOM 11676 N N . ASP A 1 77 ? 3.892 7.498 -4.830 1.00 0.00 77 ASP A N 8
ATOM 11677 C CA . ASP A 1 77 ? 4.524 8.612 -4.144 1.00 0.00 77 ASP A CA 8
ATOM 11678 C C . ASP A 1 77 ? 3.483 9.680 -3.859 1.00 0.00 77 ASP A C 8
ATOM 11679 O O . ASP A 1 77 ? 2.941 10.280 -4.783 1.00 0.00 77 ASP A O 8
ATOM 11688 N N . PRO A 1 78 ? 3.179 9.919 -2.576 1.00 0.00 78 PRO A N 8
ATOM 11689 C CA . PRO A 1 78 ? 2.133 10.867 -2.169 1.00 0.00 78 PRO A CA 8
ATOM 11690 C C . PRO A 1 78 ? 2.465 12.317 -2.513 1.00 0.00 78 PRO A C 8
ATOM 11691 O O . PRO A 1 78 ? 1.597 13.190 -2.450 1.00 0.00 78 PRO A O 8
ATOM 11702 N N . THR A 1 79 ? 3.713 12.573 -2.874 1.00 0.00 79 THR A N 8
ATOM 11703 C CA . THR A 1 79 ? 4.137 13.921 -3.214 1.00 0.00 79 THR A CA 8
ATOM 11704 C C . THR A 1 79 ? 4.369 14.067 -4.718 1.00 0.00 79 THR A C 8
ATOM 11705 O O . THR A 1 79 ? 4.535 15.175 -5.225 1.00 0.00 79 THR A O 8
ATOM 11716 N N . VAL A 1 80 ? 4.369 12.945 -5.426 1.00 0.00 80 VAL A N 8
ATOM 11717 C CA . VAL A 1 80 ? 4.636 12.942 -6.858 1.00 0.00 80 VAL A CA 8
ATOM 11718 C C . VAL A 1 80 ? 3.392 12.532 -7.645 1.00 0.00 80 VAL A C 8
ATOM 11719 O O . VAL A 1 80 ? 3.019 13.188 -8.621 1.00 0.00 80 VAL A O 8
ATOM 11732 N N . ASP A 1 81 ? 2.746 11.458 -7.211 1.00 0.00 81 ASP A N 8
ATOM 11733 C CA . ASP A 1 81 ? 1.584 10.933 -7.914 1.00 0.00 81 ASP A CA 8
ATOM 11734 C C . ASP A 1 81 ? 0.297 11.379 -7.238 1.00 0.00 81 ASP A C 8
ATOM 11735 O O . ASP A 1 81 ? 0.318 11.901 -6.122 1.00 0.00 81 ASP A O 8
ATOM 11744 N N . LYS A 1 82 ? -0.818 11.176 -7.921 1.00 0.00 82 LYS A N 8
ATOM 11745 C CA . LYS A 1 82 ? -2.119 11.509 -7.376 1.00 0.00 82 LYS A CA 8
ATOM 11746 C C . LYS A 1 82 ? -2.519 10.490 -6.317 1.00 0.00 82 LYS A C 8
ATOM 11747 O O . LYS A 1 82 ? -2.963 9.385 -6.639 1.00 0.00 82 LYS A O 8
ATOM 11766 N N . GLN A 1 83 ? -2.303 10.857 -5.061 1.00 0.00 83 GLN A N 8
ATOM 11767 C CA . GLN A 1 83 ? -2.712 10.039 -3.928 1.00 0.00 83 GLN A CA 8
ATOM 11768 C C . GLN A 1 83 ? -4.200 9.694 -4.021 1.00 0.00 83 GLN A C 8
ATOM 11769 O O . GLN A 1 83 ? -5.058 10.568 -3.881 1.00 0.00 83 GLN A O 8
ATOM 11783 N N . ILE A 1 84 ? -4.499 8.424 -4.278 1.00 0.00 84 ILE A N 8
ATOM 11784 C CA . ILE A 1 84 ? -5.881 7.984 -4.383 1.00 0.00 84 ILE A CA 8
ATOM 11785 C C . ILE A 1 84 ? -6.479 7.787 -2.994 1.00 0.00 84 ILE A C 8
ATOM 11786 O O . ILE A 1 84 ? -5.863 7.164 -2.127 1.00 0.00 84 ILE A O 8
ATOM 11802 N N . LYS A 1 85 ? -7.663 8.346 -2.777 1.00 0.00 85 LYS A N 8
ATOM 11803 C CA . LYS A 1 85 ? -8.368 8.187 -1.513 1.00 0.00 85 LYS A CA 8
ATOM 11804 C C . LYS A 1 85 ? -9.857 7.960 -1.769 1.00 0.00 85 LYS A C 8
ATOM 11805 O O . LYS A 1 85 ? -10.468 8.660 -2.576 1.00 0.00 85 LYS A O 8
ATOM 11824 N N . ILE A 1 86 ? -10.422 6.965 -1.106 1.00 0.00 86 ILE A N 8
ATOM 11825 C CA . ILE A 1 86 ? -11.848 6.678 -1.217 1.00 0.00 86 ILE A CA 8
ATOM 11826 C C . ILE A 1 86 ? -12.623 7.454 -0.164 1.00 0.00 86 ILE A C 8
ATOM 11827 O O . ILE A 1 86 ? -12.190 7.558 0.983 1.00 0.00 86 ILE A O 8
ATOM 11843 N N . GLU A 1 87 ? -13.762 8.003 -0.554 1.00 0.00 87 GLU A N 8
ATOM 11844 C CA . GLU A 1 87 ? -14.608 8.723 0.383 1.00 0.00 87 GLU A CA 8
ATOM 11845 C C . GLU A 1 87 ? -15.534 7.747 1.096 1.00 0.00 87 GLU A C 8
ATOM 11846 O O . GLU A 1 87 ? -16.556 7.333 0.545 1.00 0.00 87 GLU A O 8
ATOM 11858 N N . LEU A 1 88 ? -15.166 7.376 2.315 1.00 0.00 88 LEU A N 8
ATOM 11859 C CA . LEU A 1 88 ? -15.948 6.434 3.102 1.00 0.00 88 LEU A CA 8
ATOM 11860 C C . LEU A 1 88 ? -17.275 7.054 3.516 1.00 0.00 88 LEU A C 8
ATOM 11861 O O . LEU A 1 88 ? -17.305 8.177 4.021 1.00 0.00 88 LEU A O 8
ATOM 11877 N N . PRO A 1 89 ? -18.390 6.335 3.291 1.00 0.00 89 PRO A N 8
ATOM 11878 C CA . PRO A 1 89 ? -19.724 6.795 3.686 1.00 0.00 89 PRO A CA 8
ATOM 11879 C C . PRO A 1 89 ? -19.775 7.186 5.162 1.00 0.00 89 PRO A C 8
ATOM 11880 O O . PRO A 1 89 ? -19.107 6.568 5.996 1.00 0.00 89 PRO A O 8
ATOM 11891 N N . PRO A 1 90 ? -20.556 8.227 5.495 1.00 0.00 90 PRO A N 8
ATOM 11892 C CA . PRO A 1 90 ? -20.658 8.751 6.863 1.00 0.00 90 PRO A CA 8
ATOM 11893 C C . PRO A 1 90 ? -21.119 7.693 7.864 1.00 0.00 90 PRO A C 8
ATOM 11894 O O . PRO A 1 90 ? -22.312 7.397 7.971 1.00 0.00 90 PRO A O 8
ATOM 11905 N N . LYS A 1 91 ? -20.167 7.125 8.586 1.00 0.00 91 LYS A N 8
ATOM 11906 C CA . LYS A 1 91 ? -20.456 6.089 9.559 1.00 0.00 91 LYS A CA 8
ATOM 11907 C C . LYS A 1 91 ? -20.638 6.700 10.942 1.00 0.00 91 LYS A C 8
ATOM 11908 O O . LYS A 1 91 ? -21.730 6.549 11.528 1.00 0.00 91 LYS A O 8
ATOM 11929 N N . GLY A 1 1 ? 14.385 -8.241 10.740 1.00 0.00 1 GLY A N 9
ATOM 11930 C CA . GLY A 1 1 ? 13.093 -8.930 10.531 1.00 0.00 1 GLY A CA 9
ATOM 11931 C C . GLY A 1 1 ? 13.286 -10.400 10.237 1.00 0.00 1 GLY A C 9
ATOM 11932 O O . GLY A 1 1 ? 14.412 -10.849 10.026 1.00 0.00 1 GLY A O 9
ATOM 11938 N N . SER A 1 2 ? 12.194 -11.153 10.231 1.00 0.00 2 SER A N 9
ATOM 11939 C CA . SER A 1 2 ? 12.244 -12.578 9.921 1.00 0.00 2 SER A CA 9
ATOM 11940 C C . SER A 1 2 ? 12.657 -12.801 8.470 1.00 0.00 2 SER A C 9
ATOM 11941 O O . SER A 1 2 ? 13.394 -13.738 8.155 1.00 0.00 2 SER A O 9
ATOM 11949 N N . MET A 1 3 ? 12.186 -11.926 7.595 1.00 0.00 3 MET A N 9
ATOM 11950 C CA . MET A 1 3 ? 12.479 -12.013 6.173 1.00 0.00 3 MET A CA 9
ATOM 11951 C C . MET A 1 3 ? 12.290 -10.645 5.527 1.00 0.00 3 MET A C 9
ATOM 11952 O O . MET A 1 3 ? 11.562 -9.808 6.064 1.00 0.00 3 MET A O 9
ATOM 11966 N N . PRO A 1 4 ? 12.958 -10.391 4.388 1.00 0.00 4 PRO A N 9
ATOM 11967 C CA . PRO A 1 4 ? 12.789 -9.146 3.631 1.00 0.00 4 PRO A CA 9
ATOM 11968 C C . PRO A 1 4 ? 11.320 -8.832 3.366 1.00 0.00 4 PRO A C 9
ATOM 11969 O O . PRO A 1 4 ? 10.566 -9.687 2.896 1.00 0.00 4 PRO A O 9
ATOM 11980 N N . THR A 1 5 ? 10.912 -7.616 3.693 1.00 0.00 5 THR A N 9
ATOM 11981 C CA . THR A 1 5 ? 9.533 -7.204 3.513 1.00 0.00 5 THR A CA 9
ATOM 11982 C C . THR A 1 5 ? 9.211 -6.997 2.036 1.00 0.00 5 THR A C 9
ATOM 11983 O O . THR A 1 5 ? 9.755 -6.103 1.386 1.00 0.00 5 THR A O 9
ATOM 11994 N N . THR A 1 6 ? 8.338 -7.844 1.513 1.00 0.00 6 THR A N 9
ATOM 11995 C CA . THR A 1 6 ? 7.988 -7.823 0.106 1.00 0.00 6 THR A CA 9
ATOM 11996 C C . THR A 1 6 ? 6.937 -6.760 -0.207 1.00 0.00 6 THR A C 9
ATOM 11997 O O . THR A 1 6 ? 5.739 -6.999 -0.043 1.00 0.00 6 THR A O 9
ATOM 12008 N N . CYS A 1 7 ? 7.383 -5.583 -0.639 1.00 0.00 7 CYS A N 9
ATOM 12009 C CA . CYS A 1 7 ? 6.461 -4.581 -1.146 1.00 0.00 7 CYS A CA 9
ATOM 12010 C C . CYS A 1 7 ? 5.885 -5.064 -2.467 1.00 0.00 7 CYS A C 9
ATOM 12011 O O . CYS A 1 7 ? 6.600 -5.626 -3.302 1.00 0.00 7 CYS A O 9
ATOM 12018 N N . GLY A 1 8 ? 4.599 -4.847 -2.645 1.00 0.00 8 GLY A N 9
ATOM 12019 C CA . GLY A 1 8 ? 3.931 -5.326 -3.830 1.00 0.00 8 GLY A CA 9
ATOM 12020 C C . GLY A 1 8 ? 3.885 -4.288 -4.920 1.00 0.00 8 GLY A C 9
ATOM 12021 O O . GLY A 1 8 ? 3.269 -4.504 -5.966 1.00 0.00 8 GLY A O 9
ATOM 12025 N N . PHE A 1 9 ? 4.531 -3.158 -4.679 1.00 0.00 9 PHE A N 9
ATOM 12026 C CA . PHE A 1 9 ? 4.573 -2.093 -5.660 1.00 0.00 9 PHE A CA 9
ATOM 12027 C C . PHE A 1 9 ? 5.585 -2.422 -6.749 1.00 0.00 9 PHE A C 9
ATOM 12028 O O . PHE A 1 9 ? 6.728 -2.778 -6.457 1.00 0.00 9 PHE A O 9
ATOM 12045 N N . PRO A 1 10 ? 5.182 -2.296 -8.023 1.00 0.00 10 PRO A N 9
ATOM 12046 C CA . PRO A 1 10 ? 6.040 -2.639 -9.162 1.00 0.00 10 PRO A CA 9
ATOM 12047 C C . PRO A 1 10 ? 7.227 -1.693 -9.314 1.00 0.00 10 PRO A C 9
ATOM 12048 O O . PRO A 1 10 ? 8.108 -1.916 -10.149 1.00 0.00 10 PRO A O 9
ATOM 12059 N N . ASN A 1 11 ? 7.251 -0.645 -8.507 1.00 0.00 11 ASN A N 9
ATOM 12060 C CA . ASN A 1 11 ? 8.309 0.352 -8.573 1.00 0.00 11 ASN A CA 9
ATOM 12061 C C . ASN A 1 11 ? 8.492 1.051 -7.230 1.00 0.00 11 ASN A C 9
ATOM 12062 O O . ASN A 1 11 ? 8.397 2.278 -7.135 1.00 0.00 11 ASN A O 9
ATOM 12073 N N . CYS A 1 12 ? 8.735 0.273 -6.183 1.00 0.00 12 CYS A N 9
ATOM 12074 C CA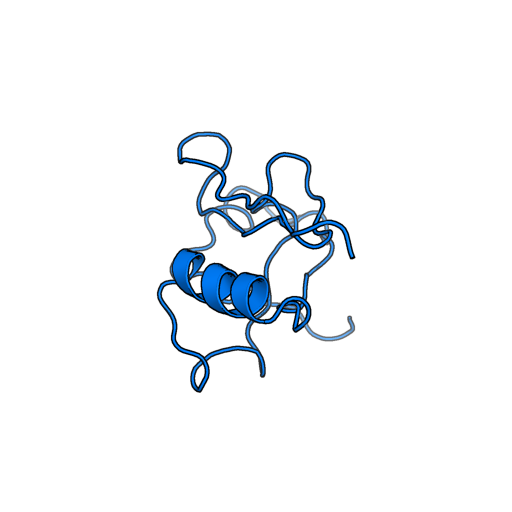 . CYS A 1 12 ? 9.058 0.851 -4.893 1.00 0.00 12 CYS A CA 9
ATOM 12075 C C . CYS A 1 12 ? 10.511 1.310 -4.885 1.00 0.00 12 CYS A C 9
ATOM 12076 O O . CYS A 1 12 ? 11.434 0.526 -4.646 1.00 0.00 12 CYS A O 9
ATOM 12083 N N . LYS A 1 13 ? 10.709 2.587 -5.162 1.00 0.00 13 LYS A N 9
ATOM 12084 C CA . LYS A 1 13 ? 12.043 3.170 -5.154 1.00 0.00 13 LYS A CA 9
ATOM 12085 C C . LYS A 1 13 ? 12.421 3.565 -3.736 1.00 0.00 13 LYS A C 9
ATOM 12086 O O . LYS A 1 13 ? 13.478 4.139 -3.496 1.00 0.00 13 LYS A O 9
ATOM 12105 N N . PHE A 1 14 ? 11.538 3.245 -2.801 1.00 0.00 14 PHE A N 9
ATOM 12106 C CA . PHE A 1 14 ? 11.764 3.541 -1.398 1.00 0.00 14 PHE A CA 9
ATOM 12107 C C . PHE A 1 14 ? 12.622 2.449 -0.779 1.00 0.00 14 PHE A C 9
ATOM 12108 O O . PHE A 1 14 ? 13.600 2.733 -0.090 1.00 0.00 14 PHE A O 9
ATOM 12125 N N . ARG A 1 15 ? 12.262 1.198 -1.052 1.00 0.00 15 ARG A N 9
ATOM 12126 C CA . ARG A 1 15 ? 13.079 0.064 -0.640 1.00 0.00 15 ARG A CA 9
ATOM 12127 C C . ARG A 1 15 ? 14.395 0.078 -1.405 1.00 0.00 15 ARG A C 9
ATOM 12128 O O . ARG A 1 15 ? 15.472 -0.136 -0.842 1.00 0.00 15 ARG A O 9
ATOM 12149 N N . SER A 1 16 ? 14.299 0.356 -2.699 1.00 0.00 16 SER A N 9
ATOM 12150 C CA . SER A 1 16 ? 15.467 0.411 -3.562 1.00 0.00 16 SER A CA 9
ATOM 12151 C C . SER A 1 16 ? 16.390 1.566 -3.170 1.00 0.00 16 SER A C 9
ATOM 12152 O O . SER A 1 16 ? 17.588 1.529 -3.449 1.00 0.00 16 SER A O 9
ATOM 12160 N N . ARG A 1 17 ? 15.834 2.575 -2.500 1.00 0.00 17 ARG A N 9
ATOM 12161 C CA . ARG A 1 17 ? 16.621 3.719 -2.043 1.00 0.00 17 ARG A CA 9
ATOM 12162 C C . ARG A 1 17 ? 17.662 3.280 -1.020 1.00 0.00 17 ARG A C 9
ATOM 12163 O O . ARG A 1 17 ? 18.761 3.828 -0.959 1.00 0.00 17 ARG A O 9
ATOM 12184 N N . TYR A 1 18 ? 17.310 2.278 -0.220 1.00 0.00 18 TYR A N 9
ATOM 12185 C CA . TYR A 1 18 ? 18.219 1.749 0.789 1.00 0.00 18 TYR A CA 9
ATOM 12186 C C . TYR A 1 18 ? 18.958 0.529 0.250 1.00 0.00 18 TYR A C 9
ATOM 12187 O O . TYR A 1 18 ? 19.529 -0.253 1.014 1.00 0.00 18 TYR A O 9
ATOM 12205 N N . ARG A 1 19 ? 18.932 0.376 -1.076 1.00 0.00 19 ARG A N 9
ATOM 12206 C CA . ARG A 1 19 ? 19.626 -0.711 -1.767 1.00 0.00 19 ARG A CA 9
ATOM 12207 C C . ARG A 1 19 ? 19.030 -2.074 -1.421 1.00 0.00 19 ARG A C 9
ATOM 12208 O O . ARG A 1 19 ? 19.753 -3.062 -1.306 1.00 0.00 19 ARG A O 9
ATOM 12229 N N . GLY A 1 20 ? 17.716 -2.131 -1.255 1.00 0.00 20 GLY A N 9
ATOM 12230 C CA . GLY A 1 20 ? 17.065 -3.405 -1.017 1.00 0.00 20 GLY A CA 9
ATOM 12231 C C . GLY A 1 20 ? 15.894 -3.297 -0.067 1.00 0.00 20 GLY A C 9
ATOM 12232 O O . GLY A 1 20 ? 14.736 -3.374 -0.487 1.00 0.00 20 GLY A O 9
ATOM 12236 N N . LEU A 1 21 ? 16.194 -3.134 1.215 1.00 0.00 21 LEU A N 9
ATOM 12237 C CA . LEU A 1 21 ? 15.169 -3.015 2.237 1.00 0.00 21 LEU A CA 9
ATOM 12238 C C . LEU A 1 21 ? 15.764 -2.405 3.508 1.00 0.00 21 LEU A C 9
ATOM 12239 O O . LEU A 1 21 ? 16.464 -1.393 3.439 1.00 0.00 21 LEU A O 9
ATOM 12255 N N . GLU A 1 22 ? 15.516 -3.039 4.656 1.00 0.00 22 GLU A N 9
ATOM 12256 C CA . GLU A 1 22 ? 15.934 -2.516 5.956 1.00 0.00 22 GLU A CA 9
ATOM 12257 C C . GLU A 1 22 ? 15.326 -1.138 6.190 1.00 0.00 22 GLU A C 9
ATOM 12258 O O . GLU A 1 22 ? 15.902 -0.290 6.873 1.00 0.00 22 GLU A O 9
ATOM 12270 N N . ASP A 1 23 ? 14.151 -0.935 5.612 1.00 0.00 23 ASP A N 9
ATOM 12271 C CA . ASP A 1 23 ? 13.446 0.335 5.686 1.00 0.00 23 ASP A CA 9
ATOM 12272 C C . ASP A 1 23 ? 13.011 0.648 7.105 1.00 0.00 23 ASP A C 9
ATOM 12273 O O . ASP A 1 23 ? 12.808 1.812 7.453 1.00 0.00 23 ASP A O 9
ATOM 12282 N N . ASN A 1 24 ? 12.868 -0.401 7.913 1.00 0.00 24 ASN A N 9
ATOM 12283 C CA . ASN A 1 24 ? 12.307 -0.283 9.261 1.00 0.00 24 ASN A CA 9
ATOM 12284 C C . ASN A 1 24 ? 10.944 0.401 9.204 1.00 0.00 24 ASN A C 9
ATOM 12285 O O . ASN A 1 24 ? 10.571 1.161 10.098 1.00 0.00 24 ASN A O 9
ATOM 12296 N N . ARG A 1 25 ? 10.204 0.113 8.144 1.00 0.00 25 ARG A N 9
ATOM 12297 C CA . ARG A 1 25 ? 8.955 0.803 7.864 1.00 0.00 25 ARG A CA 9
ATOM 12298 C C . ARG A 1 25 ? 7.761 -0.082 8.170 1.00 0.00 25 ARG A C 9
ATOM 12299 O O . ARG A 1 25 ? 7.896 -1.296 8.344 1.00 0.00 25 ARG A O 9
ATOM 12320 N N . HIS A 1 26 ? 6.594 0.539 8.235 1.00 0.00 26 HIS A N 9
ATOM 12321 C CA . HIS A 1 26 ? 5.350 -0.191 8.387 1.00 0.00 26 HIS A CA 9
ATOM 12322 C C . HIS A 1 26 ? 4.946 -0.784 7.048 1.00 0.00 26 HIS A C 9
ATOM 12323 O O . HIS A 1 26 ? 4.975 -0.105 6.019 1.00 0.00 26 HIS A O 9
ATOM 12337 N N . PHE A 1 27 ? 4.591 -2.051 7.066 1.00 0.00 27 PHE A N 9
ATOM 12338 C CA . PHE A 1 27 ? 4.177 -2.750 5.863 1.00 0.00 27 PHE A CA 9
ATOM 12339 C C . PHE A 1 27 ? 2.790 -3.331 6.071 1.00 0.00 27 PHE A C 9
ATOM 12340 O O . PHE A 1 27 ? 2.594 -4.217 6.907 1.00 0.00 27 PHE A O 9
ATOM 12357 N N . TYR A 1 28 ? 1.831 -2.820 5.324 1.00 0.00 28 TYR A N 9
ATOM 12358 C CA . TYR A 1 28 ? 0.439 -3.209 5.498 1.00 0.00 28 TYR A CA 9
ATOM 12359 C C . TYR A 1 28 ? 0.144 -4.550 4.835 1.00 0.00 28 TYR A C 9
ATOM 12360 O O . TYR A 1 28 ? 0.759 -4.909 3.832 1.00 0.00 28 TYR A O 9
ATOM 12378 N N . ARG A 1 29 ? -0.815 -5.275 5.404 1.00 0.00 29 ARG A N 9
ATOM 12379 C CA . ARG A 1 29 ? -1.180 -6.613 4.937 1.00 0.00 29 ARG A CA 9
ATOM 12380 C C . ARG A 1 29 ? -2.220 -6.547 3.825 1.00 0.00 29 ARG A C 9
ATOM 12381 O O . ARG A 1 29 ? -2.774 -7.573 3.430 1.00 0.00 29 ARG A O 9
ATOM 12402 N N . ILE A 1 30 ? -2.454 -5.340 3.320 1.00 0.00 30 ILE A N 9
ATOM 12403 C CA . ILE A 1 30 ? -3.539 -5.067 2.380 1.00 0.00 30 ILE A CA 9
ATOM 12404 C C . ILE A 1 30 ? -4.900 -5.290 3.041 1.00 0.00 30 ILE A C 9
ATOM 12405 O O . ILE A 1 30 ? -5.304 -6.422 3.311 1.00 0.00 30 ILE A O 9
ATOM 12421 N N . PRO A 1 31 ? -5.613 -4.192 3.319 1.00 0.00 31 PRO A N 9
ATOM 12422 C CA . PRO A 1 31 ? -6.931 -4.233 3.949 1.00 0.00 31 PRO A CA 9
ATOM 12423 C C . PRO A 1 31 ? -7.914 -5.085 3.168 1.00 0.00 31 PRO A C 9
ATOM 12424 O O . PRO A 1 31 ? -8.130 -4.859 1.982 1.00 0.00 31 PRO A O 9
ATOM 12435 N N . LYS A 1 32 ? -8.508 -6.062 3.829 1.00 0.00 32 LYS A N 9
ATOM 12436 C CA . LYS A 1 32 ? -9.521 -6.890 3.192 1.00 0.00 32 LYS A CA 9
ATOM 12437 C C . LYS A 1 32 ? -10.905 -6.492 3.685 1.00 0.00 32 LYS A C 9
ATOM 12438 O O . LYS A 1 32 ? -11.902 -7.155 3.400 1.00 0.00 32 LYS A O 9
ATOM 12457 N N . ARG A 1 33 ? -10.951 -5.389 4.408 1.00 0.00 33 ARG A N 9
ATOM 12458 C CA . ARG A 1 33 ? -12.188 -4.890 4.990 1.00 0.00 33 ARG A CA 9
ATOM 12459 C C . ARG A 1 33 ? -12.116 -3.374 5.157 1.00 0.00 33 ARG A C 9
ATOM 12460 O O . ARG A 1 33 ? -11.258 -2.868 5.883 1.00 0.00 33 ARG A O 9
ATOM 12481 N N . PRO A 1 34 ? -13.008 -2.627 4.482 1.00 0.00 34 PRO A N 9
ATOM 12482 C CA . PRO A 1 34 ? -14.027 -3.196 3.593 1.00 0.00 34 PRO A CA 9
ATOM 12483 C C . PRO A 1 34 ? -13.446 -3.693 2.268 1.00 0.00 34 PRO A C 9
ATOM 12484 O O . PRO A 1 34 ? -12.347 -3.300 1.870 1.00 0.00 34 PRO A O 9
ATOM 12495 N N . LEU A 1 35 ? -14.192 -4.554 1.590 1.00 0.00 35 LEU A N 9
ATOM 12496 C CA . LEU A 1 35 ? -13.734 -5.160 0.346 1.00 0.00 35 LEU A CA 9
ATOM 12497 C C . LEU A 1 35 ? -13.622 -4.126 -0.771 1.00 0.00 35 LEU A C 9
ATOM 12498 O O . LEU A 1 35 ? -12.786 -4.259 -1.660 1.00 0.00 35 LEU A O 9
ATOM 12514 N N . ILE A 1 36 ? -14.466 -3.101 -0.728 1.00 0.00 36 ILE A N 9
ATOM 12515 C CA . ILE A 1 36 ? -14.406 -2.031 -1.719 1.00 0.00 36 ILE A CA 9
ATOM 12516 C C . ILE A 1 36 ? -13.078 -1.280 -1.616 1.00 0.00 36 ILE A C 9
ATOM 12517 O O . ILE A 1 36 ? -12.459 -0.944 -2.629 1.00 0.00 36 ILE A O 9
ATOM 12533 N N . LEU A 1 37 ? -12.631 -1.044 -0.388 1.00 0.00 37 LEU A N 9
ATOM 12534 C CA . LEU A 1 37 ? -11.340 -0.411 -0.154 1.00 0.00 37 LEU A CA 9
ATOM 12535 C C . LEU A 1 37 ? -10.221 -1.335 -0.624 1.00 0.00 37 LEU A C 9
ATOM 12536 O O . LEU A 1 37 ? -9.238 -0.887 -1.212 1.00 0.00 37 LEU A O 9
ATOM 12552 N N . ARG A 1 38 ? -10.399 -2.628 -0.384 1.00 0.00 38 ARG A N 9
ATOM 12553 C CA . ARG A 1 38 ? -9.458 -3.640 -0.852 1.00 0.00 38 ARG A CA 9
ATOM 12554 C C . ARG A 1 38 ? -9.360 -3.604 -2.377 1.00 0.00 38 ARG A C 9
ATOM 12555 O O . ARG A 1 38 ? -8.266 -3.611 -2.943 1.00 0.00 38 ARG A O 9
ATOM 12576 N N . GLN A 1 39 ? -10.517 -3.551 -3.026 1.00 0.00 39 GLN A N 9
ATOM 12577 C CA . GLN A 1 39 ? -10.599 -3.482 -4.481 1.00 0.00 39 GLN A CA 9
ATOM 12578 C C . GLN A 1 39 ? -9.885 -2.239 -5.010 1.00 0.00 39 GLN A C 9
ATOM 12579 O O . GLN A 1 39 ? -9.137 -2.306 -5.988 1.00 0.00 39 GLN A O 9
ATOM 12593 N N . ARG A 1 40 ? -10.114 -1.111 -4.347 1.00 0.00 40 ARG A N 9
ATOM 12594 C CA . ARG A 1 40 ? -9.519 0.163 -4.750 1.00 0.00 40 ARG A CA 9
ATOM 12595 C C . ARG A 1 40 ? -8.010 0.165 -4.534 1.00 0.00 40 ARG A C 9
ATOM 12596 O O . ARG A 1 40 ? -7.273 0.820 -5.268 1.00 0.00 40 ARG A O 9
ATOM 12617 N N . TRP A 1 41 ? -7.564 -0.574 -3.529 1.00 0.00 41 TRP A N 9
ATOM 12618 C CA . TRP A 1 41 ? -6.149 -0.645 -3.185 1.00 0.00 41 TRP A CA 9
ATOM 12619 C C . TRP A 1 41 ? -5.323 -1.141 -4.364 1.00 0.00 41 TRP A C 9
ATOM 12620 O O . TRP A 1 41 ? -4.265 -0.591 -4.673 1.00 0.00 41 TRP A O 9
ATOM 12641 N N . LEU A 1 42 ? -5.830 -2.163 -5.038 1.00 0.00 42 LEU A N 9
ATOM 12642 C CA . LEU A 1 42 ? -5.116 -2.793 -6.144 1.00 0.00 42 LEU A CA 9
ATOM 12643 C C . LEU A 1 42 ? -5.005 -1.862 -7.354 1.00 0.00 42 LEU A C 9
ATOM 12644 O O . LEU A 1 42 ? -4.141 -2.053 -8.208 1.00 0.00 42 LEU A O 9
ATOM 12660 N N . THR A 1 43 ? -5.861 -0.845 -7.400 1.00 0.00 43 THR A N 9
ATOM 12661 C CA . THR A 1 43 ? -5.891 0.101 -8.510 1.00 0.00 43 THR A CA 9
ATOM 12662 C C . THR A 1 43 ? -4.536 0.788 -8.711 1.00 0.00 43 THR A C 9
ATOM 12663 O O . THR A 1 43 ? -4.019 0.857 -9.829 1.00 0.00 43 THR A O 9
ATOM 12674 N N . ALA A 1 44 ? -3.952 1.274 -7.626 1.00 0.00 44 ALA A N 9
ATOM 12675 C CA . ALA A 1 44 ? -2.730 2.059 -7.717 1.00 0.00 44 ALA A CA 9
ATOM 12676 C C . ALA A 1 44 ? -1.503 1.181 -7.936 1.00 0.00 44 ALA A C 9
ATOM 12677 O O . ALA A 1 44 ? -0.548 1.592 -8.595 1.00 0.00 44 ALA A O 9
ATOM 12684 N N . ILE A 1 45 ? -1.536 -0.029 -7.397 1.00 0.00 45 ILE A N 9
ATOM 12685 C CA . ILE A 1 45 ? -0.417 -0.954 -7.546 1.00 0.00 45 ILE A CA 9
ATOM 12686 C C . ILE A 1 45 ? -0.450 -1.624 -8.912 1.00 0.00 45 ILE A C 9
ATOM 12687 O O . ILE A 1 45 ? 0.571 -2.100 -9.407 1.00 0.00 45 ILE A O 9
ATOM 12703 N N . GLY A 1 46 ? -1.633 -1.663 -9.512 1.00 0.00 46 GLY A N 9
ATOM 12704 C CA . GLY A 1 46 ? -1.800 -2.330 -10.787 1.00 0.00 46 GLY A CA 9
ATOM 12705 C C . GLY A 1 46 ? -1.747 -3.834 -10.630 1.00 0.00 46 GLY A C 9
ATOM 12706 O O . GLY A 1 46 ? -1.504 -4.570 -11.589 1.00 0.00 46 GLY A O 9
ATOM 12710 N N . ARG A 1 47 ? -1.979 -4.285 -9.405 1.00 0.00 47 ARG A N 9
ATOM 12711 C CA . ARG A 1 47 ? -1.924 -5.698 -9.081 1.00 0.00 47 ARG A CA 9
ATOM 12712 C C . ARG A 1 47 ? -3.297 -6.322 -9.241 1.00 0.00 47 ARG A C 9
ATOM 12713 O O . ARG A 1 47 ? -4.310 -5.620 -9.256 1.00 0.00 47 ARG A O 9
ATOM 12734 N N . THR A 1 48 ? -3.333 -7.632 -9.370 1.00 0.00 48 THR A N 9
ATOM 12735 C CA . THR A 1 48 ? -4.587 -8.337 -9.517 1.00 0.00 48 THR A CA 9
ATOM 12736 C C . THR A 1 48 ? -5.019 -8.965 -8.192 1.00 0.00 48 THR A C 9
ATOM 12737 O O . THR A 1 48 ? -4.278 -8.924 -7.208 1.00 0.00 48 THR A O 9
ATOM 12748 N N . GLU A 1 49 ? -6.198 -9.572 -8.184 1.00 0.00 49 GLU A N 9
ATOM 12749 C CA . GLU A 1 49 ? -6.850 -9.979 -6.943 1.00 0.00 49 GLU A CA 9
ATOM 12750 C C . GLU A 1 49 ? -6.178 -11.185 -6.293 1.00 0.00 49 GLU A C 9
ATOM 12751 O O . GLU A 1 49 ? -6.006 -11.223 -5.077 1.00 0.00 49 GLU A O 9
ATOM 12763 N N . GLU A 1 50 ? -5.800 -12.169 -7.090 1.00 0.00 50 GLU A N 9
ATOM 12764 C CA . GLU A 1 50 ? -5.201 -13.380 -6.545 1.00 0.00 50 GLU A CA 9
ATOM 12765 C C . GLU A 1 50 ? -3.718 -13.163 -6.286 1.00 0.00 50 GLU A C 9
ATOM 12766 O O . GLU A 1 50 ? -3.120 -13.816 -5.432 1.00 0.00 50 GLU A O 9
ATOM 12778 N N . THR A 1 51 ? -3.143 -12.224 -7.011 1.00 0.00 51 THR A N 9
ATOM 12779 C CA . THR A 1 51 ? -1.726 -11.935 -6.914 1.00 0.00 51 THR A CA 9
ATOM 12780 C C . THR A 1 51 ? -1.409 -11.039 -5.716 1.00 0.00 51 THR A C 9
ATOM 12781 O O . THR A 1 51 ? -0.280 -11.017 -5.224 1.00 0.00 51 THR A O 9
ATOM 12792 N N . VAL A 1 52 ? -2.411 -10.305 -5.243 1.00 0.00 52 VAL A N 9
ATOM 12793 C CA . VAL A 1 52 ? -2.210 -9.352 -4.157 1.00 0.00 52 VAL A CA 9
ATOM 12794 C C . VAL A 1 52 ? -2.403 -9.994 -2.785 1.00 0.00 52 VAL A C 9
ATOM 12795 O O . VAL A 1 52 ? -1.815 -9.562 -1.795 1.00 0.00 52 VAL A O 9
ATOM 12808 N N . VAL A 1 53 ? -3.194 -11.046 -2.733 1.00 0.00 53 VAL A N 9
ATOM 12809 C CA . VAL A 1 53 ? -3.525 -11.672 -1.459 1.00 0.00 53 VAL A CA 9
ATOM 12810 C C . VAL A 1 53 ? -2.592 -12.843 -1.155 1.00 0.00 53 VAL A C 9
ATOM 12811 O O . VAL A 1 53 ? -2.940 -14.005 -1.381 1.00 0.00 53 VAL A O 9
ATOM 12824 N N . SER A 1 54 ? -1.397 -12.532 -0.661 1.00 0.00 54 SER A N 9
ATOM 12825 C CA . SER A 1 54 ? -0.446 -13.557 -0.235 1.00 0.00 54 SER A CA 9
ATOM 12826 C C . SER A 1 54 ? 0.610 -12.957 0.707 1.00 0.00 54 SER A C 9
ATOM 12827 O O . SER A 1 54 ? 0.287 -12.531 1.819 1.00 0.00 54 SER A O 9
ATOM 12835 N N . GLN A 1 55 ? 1.863 -12.914 0.259 1.00 0.00 55 GLN A N 9
ATOM 12836 C CA . GLN A 1 55 ? 2.950 -12.346 1.054 1.00 0.00 55 GLN A CA 9
ATOM 12837 C C . GLN A 1 55 ? 3.204 -10.898 0.643 1.00 0.00 55 GLN A C 9
ATOM 12838 O O . GLN A 1 55 ? 4.182 -10.279 1.063 1.00 0.00 55 GLN A O 9
ATOM 12852 N N . LEU A 1 56 ? 2.318 -10.376 -0.191 1.00 0.00 56 LEU A N 9
ATOM 12853 C CA . LEU A 1 56 ? 2.406 -9.001 -0.653 1.00 0.00 56 LEU A CA 9
ATOM 12854 C C . LEU A 1 56 ? 2.120 -8.033 0.489 1.00 0.00 56 LEU A C 9
ATOM 12855 O O . LEU A 1 56 ? 1.171 -8.223 1.250 1.00 0.00 56 LEU A O 9
ATOM 12871 N N . ARG A 1 57 ? 2.962 -7.021 0.628 1.00 0.00 57 ARG A N 9
ATOM 12872 C CA . ARG A 1 57 ? 2.772 -5.989 1.638 1.00 0.00 57 ARG A CA 9
ATOM 12873 C C . ARG A 1 57 ? 3.003 -4.625 1.007 1.00 0.00 57 ARG A C 9
ATOM 12874 O O . ARG A 1 57 ? 3.647 -4.527 -0.032 1.00 0.00 57 ARG A O 9
ATOM 12895 N N . ILE A 1 58 ? 2.472 -3.579 1.617 1.00 0.00 58 ILE A N 9
ATOM 12896 C CA . ILE A 1 58 ? 2.620 -2.235 1.071 1.00 0.00 58 ILE A CA 9
ATOM 12897 C C . ILE A 1 58 ? 3.136 -1.275 2.135 1.00 0.00 58 ILE A C 9
ATOM 12898 O O . ILE A 1 58 ? 2.599 -1.222 3.244 1.00 0.00 58 ILE A O 9
ATOM 12914 N N . CYS A 1 59 ? 4.187 -0.535 1.795 1.00 0.00 59 CYS A N 9
ATOM 12915 C CA . CYS A 1 59 ? 4.776 0.436 2.701 1.00 0.00 59 CYS A CA 9
ATOM 12916 C C . CYS A 1 59 ? 3.800 1.552 3.066 1.00 0.00 59 CYS A C 9
ATOM 12917 O O . CYS A 1 59 ? 2.953 1.946 2.263 1.00 0.00 59 CYS A O 9
ATOM 12924 N N . SER A 1 60 ? 3.956 2.072 4.276 1.00 0.00 60 SER A N 9
ATOM 12925 C CA . SER A 1 60 ? 3.187 3.218 4.739 1.00 0.00 60 SER A CA 9
ATOM 12926 C C . SER A 1 60 ? 3.616 4.481 3.997 1.00 0.00 60 SER A C 9
ATOM 12927 O O . SER A 1 60 ? 2.896 5.476 3.971 1.00 0.00 60 SER A O 9
ATOM 12935 N N . ALA A 1 61 ? 4.793 4.422 3.380 1.00 0.00 61 ALA A N 9
ATOM 12936 C CA . ALA A 1 61 ? 5.352 5.561 2.664 1.00 0.00 61 ALA A CA 9
ATOM 12937 C C . ALA A 1 61 ? 4.557 5.856 1.399 1.00 0.00 61 ALA A C 9
ATOM 12938 O O . ALA A 1 61 ? 4.734 6.896 0.769 1.00 0.00 61 ALA A O 9
ATOM 12945 N N . HIS A 1 62 ? 3.670 4.937 1.043 1.00 0.00 62 HIS A N 9
ATOM 12946 C CA . HIS A 1 62 ? 2.840 5.086 -0.143 1.00 0.00 62 HIS A CA 9
ATOM 12947 C C . HIS A 1 62 ? 1.561 5.857 0.191 1.00 0.00 62 HIS A C 9
ATOM 12948 O O . HIS A 1 62 ? 0.611 5.873 -0.590 1.00 0.00 62 HIS A O 9
ATOM 12962 N N . PHE A 1 63 ? 1.545 6.490 1.360 1.00 0.00 63 PHE A N 9
ATOM 12963 C CA . PHE A 1 63 ? 0.383 7.242 1.820 1.00 0.00 63 PHE A CA 9
ATOM 12964 C C . PHE A 1 63 ? 0.792 8.637 2.269 1.00 0.00 63 PHE A C 9
ATOM 12965 O O . PHE A 1 63 ? 1.942 8.859 2.659 1.00 0.00 63 PHE A O 9
ATOM 12982 N N . GLU A 1 64 ? -0.152 9.569 2.211 1.00 0.00 64 GLU A N 9
ATOM 12983 C CA . GLU A 1 64 ? 0.061 10.923 2.707 1.00 0.00 64 GLU A CA 9
ATOM 12984 C C . GLU A 1 64 ? 0.218 10.909 4.224 1.00 0.00 64 GLU A C 9
ATOM 12985 O O . GLU A 1 64 ? -0.742 10.675 4.957 1.00 0.00 64 GLU A O 9
ATOM 12997 N N . GLY A 1 65 ? 1.440 11.135 4.688 1.00 0.00 65 GLY A N 9
ATOM 12998 C CA . GLY A 1 65 ? 1.719 11.090 6.112 1.00 0.00 65 GLY A CA 9
ATOM 12999 C C . GLY A 1 65 ? 2.116 9.699 6.569 1.00 0.00 65 GLY A C 9
ATOM 13000 O O . GLY A 1 65 ? 2.783 9.537 7.592 1.00 0.00 65 GLY A O 9
ATOM 13004 N N . GLY A 1 66 ? 1.715 8.698 5.799 1.00 0.00 66 GLY A N 9
ATOM 13005 C CA . GLY A 1 66 ? 2.029 7.326 6.138 1.00 0.00 66 GLY A CA 9
ATOM 13006 C C . GLY A 1 66 ? 1.025 6.730 7.102 1.00 0.00 66 GLY A C 9
ATOM 13007 O O . GLY A 1 66 ? 1.352 6.454 8.256 1.00 0.00 66 GLY A O 9
ATOM 13011 N N . GLU A 1 67 ? -0.198 6.535 6.629 1.00 0.00 67 GLU A N 9
ATOM 13012 C CA . GLU A 1 67 ? -1.264 6.004 7.463 1.00 0.00 67 GLU A CA 9
ATOM 13013 C C . GLU A 1 67 ? -2.378 5.411 6.613 1.00 0.00 67 GLU A C 9
ATOM 13014 O O . GLU A 1 67 ? -3.006 6.115 5.824 1.00 0.00 67 GLU A O 9
ATOM 13026 N N . LYS A 1 68 ? -2.608 4.118 6.769 1.00 0.00 68 LYS A N 9
ATOM 13027 C CA . LYS A 1 68 ? -3.719 3.455 6.104 1.00 0.00 68 LYS A CA 9
ATOM 13028 C C . LYS A 1 68 ? -4.890 3.307 7.067 1.00 0.00 68 LYS A C 9
ATOM 13029 O O . LYS A 1 68 ? -4.755 2.706 8.132 1.00 0.00 68 LYS A O 9
ATOM 13048 N N . LYS A 1 69 ? -6.027 3.876 6.707 1.00 0.00 69 LYS A N 9
ATOM 13049 C CA . LYS A 1 69 ? -7.242 3.700 7.481 1.00 0.00 69 LYS A CA 9
ATOM 13050 C C . LYS A 1 69 ? -8.199 2.783 6.728 1.00 0.00 69 LYS A C 9
ATOM 13051 O O . LYS A 1 69 ? -7.888 1.612 6.493 1.00 0.00 69 LYS A O 9
ATOM 13070 N N . GLU A 1 70 ? -9.349 3.314 6.341 1.00 0.00 70 GLU A N 9
ATOM 13071 C CA . GLU A 1 70 ? -10.325 2.548 5.579 1.00 0.00 70 GLU A CA 9
ATOM 13072 C C . GLU A 1 70 ? -10.701 3.281 4.294 1.00 0.00 70 GLU A C 9
ATOM 13073 O O . GLU A 1 70 ? -11.753 3.028 3.705 1.00 0.00 70 GLU A O 9
ATOM 13085 N N . GLY A 1 71 ? -9.829 4.181 3.855 1.00 0.00 71 GLY A N 9
ATOM 13086 C CA . GLY A 1 71 ? -10.107 4.948 2.653 1.00 0.00 71 GLY A CA 9
ATOM 13087 C C . GLY A 1 71 ? -8.865 5.253 1.832 1.00 0.00 71 GLY A C 9
ATOM 13088 O O . GLY A 1 71 ? -8.950 5.439 0.619 1.00 0.00 71 GLY A O 9
ATOM 13092 N N . ASP A 1 72 ? -7.716 5.311 2.488 1.00 0.00 72 ASP A N 9
ATOM 13093 C CA . ASP A 1 72 ? -6.462 5.655 1.825 1.00 0.00 72 ASP A CA 9
ATOM 13094 C C . ASP A 1 72 ? -5.961 4.507 0.957 1.00 0.00 72 ASP A C 9
ATOM 13095 O O . ASP A 1 72 ? -5.795 3.383 1.434 1.00 0.00 72 ASP A O 9
ATOM 13104 N N . ILE A 1 73 ? -5.750 4.799 -0.321 1.00 0.00 73 ILE A N 9
ATOM 13105 C CA . ILE A 1 73 ? -5.157 3.849 -1.259 1.00 0.00 73 ILE A CA 9
ATOM 13106 C C . ILE A 1 73 ? -3.669 4.163 -1.443 1.00 0.00 73 ILE A C 9
ATOM 13107 O O . ILE A 1 73 ? -3.286 5.327 -1.536 1.00 0.00 73 ILE A O 9
ATOM 13123 N N . PRO A 1 74 ? -2.811 3.130 -1.487 1.00 0.00 74 PRO A N 9
ATOM 13124 C CA . PRO A 1 74 ? -1.362 3.312 -1.607 1.00 0.00 74 PRO A CA 9
ATOM 13125 C C . PRO A 1 74 ? -0.963 3.827 -2.986 1.00 0.00 74 PRO A C 9
ATOM 13126 O O . PRO A 1 74 ? -1.073 3.111 -3.976 1.00 0.00 74 PRO A O 9
ATOM 13137 N N . VAL A 1 75 ? -0.489 5.058 -3.049 1.00 0.00 75 VAL A N 9
ATOM 13138 C CA . VAL A 1 75 ? -0.141 5.666 -4.323 1.00 0.00 75 VAL A CA 9
ATOM 13139 C C . VAL A 1 75 ? 1.348 5.505 -4.605 1.00 0.00 75 VAL A C 9
ATOM 13140 O O . VAL A 1 75 ? 2.143 5.271 -3.691 1.00 0.00 75 VAL A O 9
ATOM 13153 N N . PRO A 1 76 ? 1.747 5.618 -5.881 1.00 0.00 76 PRO A N 9
ATOM 13154 C CA . PRO A 1 76 ? 3.141 5.427 -6.290 1.00 0.00 76 PRO A CA 9
ATOM 13155 C C . PRO A 1 76 ? 4.041 6.541 -5.777 1.00 0.00 76 PRO A C 9
ATOM 13156 O O . PRO A 1 76 ? 5.260 6.381 -5.677 1.00 0.00 76 PRO A O 9
ATOM 13167 N N . ASP A 1 77 ? 3.424 7.665 -5.443 1.00 0.00 77 ASP A N 9
ATOM 13168 C CA . ASP A 1 77 ? 4.144 8.830 -4.963 1.00 0.00 77 ASP A CA 9
ATOM 13169 C C . ASP A 1 77 ? 3.173 9.838 -4.386 1.00 0.00 77 ASP A C 9
ATOM 13170 O O . ASP A 1 77 ? 2.489 10.532 -5.131 1.00 0.00 77 ASP A O 9
ATOM 13179 N N . PRO A 1 78 ? 3.088 9.937 -3.057 1.00 0.00 78 PRO A N 9
ATOM 13180 C CA . PRO A 1 78 ? 2.193 10.894 -2.402 1.00 0.00 78 PRO A CA 9
ATOM 13181 C C . PRO A 1 78 ? 2.656 12.336 -2.602 1.00 0.00 78 PRO A C 9
ATOM 13182 O O . PRO A 1 78 ? 1.925 13.284 -2.315 1.00 0.00 78 PRO A O 9
ATOM 13193 N N . THR A 1 79 ? 3.876 12.489 -3.098 1.00 0.00 79 THR A N 9
ATOM 13194 C CA . THR A 1 79 ? 4.456 13.799 -3.340 1.00 0.00 79 THR A CA 9
ATOM 13195 C C . THR A 1 79 ? 4.433 14.160 -4.827 1.00 0.00 79 THR A C 9
ATOM 13196 O O . THR A 1 79 ? 4.725 15.297 -5.205 1.00 0.00 79 THR A O 9
ATOM 13207 N N . VAL A 1 80 ? 4.079 13.194 -5.666 1.00 0.00 80 VAL A N 9
ATOM 13208 C CA . VAL A 1 80 ? 4.082 13.402 -7.110 1.00 0.00 80 VAL A CA 9
ATOM 13209 C C . VAL A 1 80 ? 2.717 13.094 -7.709 1.00 0.00 80 VAL A C 9
ATOM 13210 O O . VAL A 1 80 ? 2.126 13.926 -8.398 1.00 0.00 80 VAL A O 9
ATOM 13223 N N . ASP A 1 81 ? 2.213 11.900 -7.432 1.00 0.00 81 ASP A N 9
ATOM 13224 C CA . ASP A 1 81 ? 0.931 11.472 -7.969 1.00 0.00 81 ASP A CA 9
ATOM 13225 C C . ASP A 1 81 ? -0.209 11.964 -7.086 1.00 0.00 81 ASP A C 9
ATOM 13226 O O . ASP A 1 81 ? 0.011 12.564 -6.031 1.00 0.00 81 ASP A O 9
ATOM 13235 N N . LYS A 1 82 ? -1.427 11.701 -7.520 1.00 0.00 82 LYS A N 9
ATOM 13236 C CA . LYS A 1 82 ? -2.610 12.129 -6.804 1.00 0.00 82 LYS A CA 9
ATOM 13237 C C . LYS A 1 82 ? -3.087 11.021 -5.880 1.00 0.00 82 LYS A C 9
ATOM 13238 O O . LYS A 1 82 ? -3.718 10.063 -6.328 1.00 0.00 82 LYS A O 9
ATOM 13257 N N . GLN A 1 83 ? -2.732 11.147 -4.603 1.00 0.00 83 GLN A N 9
ATOM 13258 C CA . GLN A 1 83 ? -3.168 10.223 -3.558 1.00 0.00 83 GLN A CA 9
ATOM 13259 C C . GLN A 1 83 ? -4.642 9.857 -3.720 1.00 0.00 83 GLN A C 9
ATOM 13260 O O . GLN A 1 83 ? -5.529 10.699 -3.557 1.00 0.00 83 GLN A O 9
ATOM 13274 N N . ILE A 1 84 ? -4.896 8.599 -4.063 1.00 0.00 84 ILE A N 9
ATOM 13275 C CA . ILE A 1 84 ? -6.255 8.120 -4.212 1.00 0.00 84 ILE A CA 9
ATOM 13276 C C . ILE A 1 84 ? -6.846 7.822 -2.841 1.00 0.00 84 ILE A C 9
ATOM 13277 O O . ILE A 1 84 ? -6.233 7.126 -2.029 1.00 0.00 84 ILE A O 9
ATOM 13293 N N . LYS A 1 85 ? -8.012 8.380 -2.571 1.00 0.00 85 LYS A N 9
ATOM 13294 C CA . LYS A 1 85 ? -8.676 8.167 -1.297 1.00 0.00 85 LYS A CA 9
ATOM 13295 C C . LYS A 1 85 ? -10.172 7.973 -1.496 1.00 0.00 85 LYS A C 9
ATOM 13296 O O . LYS A 1 85 ? -10.819 8.734 -2.223 1.00 0.00 85 LYS A O 9
ATOM 13315 N N . ILE A 1 86 ? -10.704 6.942 -0.864 1.00 0.00 86 ILE A N 9
ATOM 13316 C CA . ILE A 1 86 ? -12.128 6.659 -0.909 1.00 0.00 86 ILE A CA 9
ATOM 13317 C C . ILE A 1 86 ? -12.868 7.541 0.086 1.00 0.00 86 ILE A C 9
ATOM 13318 O O . ILE A 1 86 ? -12.421 7.715 1.223 1.00 0.00 86 ILE A O 9
ATOM 13334 N N . GLU A 1 87 ? -13.985 8.110 -0.341 1.00 0.00 87 GLU A N 9
ATOM 13335 C CA . GLU A 1 87 ? -14.813 8.898 0.551 1.00 0.00 87 GLU A CA 9
ATOM 13336 C C . GLU A 1 87 ? -15.522 7.968 1.522 1.00 0.00 87 GLU A C 9
ATOM 13337 O O . GLU A 1 87 ? -16.534 7.353 1.182 1.00 0.00 87 GLU A O 9
ATOM 13349 N N . LEU A 1 88 ? -14.983 7.859 2.722 1.00 0.00 88 LEU A N 9
ATOM 13350 C CA . LEU A 1 88 ? -15.528 6.958 3.714 1.00 0.00 88 LEU A CA 9
ATOM 13351 C C . LEU A 1 88 ? -16.095 7.731 4.893 1.00 0.00 88 LEU A C 9
ATOM 13352 O O . LEU A 1 88 ? -15.362 8.425 5.606 1.00 0.00 88 LEU A O 9
ATOM 13368 N N . PRO A 1 89 ? -17.413 7.653 5.087 1.00 0.00 89 PRO A N 9
ATOM 13369 C CA . PRO A 1 89 ? -18.077 8.224 6.252 1.00 0.00 89 PRO A CA 9
ATOM 13370 C C . PRO A 1 89 ? -17.777 7.407 7.501 1.00 0.00 89 PRO A C 9
ATOM 13371 O O . PRO A 1 89 ? -17.419 6.229 7.398 1.00 0.00 89 PRO A O 9
ATOM 13382 N N . PRO A 1 90 ? -17.895 8.015 8.694 1.00 0.00 90 PRO A N 9
ATOM 13383 C CA . PRO A 1 90 ? -17.714 7.305 9.961 1.00 0.00 90 PRO A CA 9
ATOM 13384 C C . PRO A 1 90 ? -18.538 6.023 10.010 1.00 0.00 90 PRO A C 9
ATOM 13385 O O . PRO A 1 90 ? -18.056 4.983 10.456 1.00 0.00 90 PRO A O 9
ATOM 13396 N N . LYS A 1 91 ? -19.774 6.112 9.531 1.00 0.00 91 LYS A N 9
ATOM 13397 C CA . LYS A 1 91 ? -20.650 4.957 9.392 1.00 0.00 91 LYS A CA 9
ATOM 13398 C C . LYS A 1 91 ? -21.944 5.382 8.722 1.00 0.00 91 LYS A C 9
ATOM 13399 O O . LYS A 1 91 ? -22.645 4.519 8.162 1.00 0.00 91 LYS A O 9
ATOM 13420 N N . GLY A 1 1 ? 13.044 -15.951 13.837 1.00 0.00 1 GLY A N 10
ATOM 13421 C CA . GLY A 1 1 ? 13.344 -14.798 12.958 1.00 0.00 1 GLY A CA 10
ATOM 13422 C C . GLY A 1 1 ? 12.103 -14.000 12.638 1.00 0.00 1 GLY A C 10
ATOM 13423 O O . GLY A 1 1 ? 10.983 -14.498 12.781 1.00 0.00 1 GLY A O 10
ATOM 13429 N N . SER A 1 2 ? 12.295 -12.766 12.206 1.00 0.00 2 SER A N 10
ATOM 13430 C CA . SER A 1 2 ? 11.186 -11.894 11.865 1.00 0.00 2 SER A CA 10
ATOM 13431 C C . SER A 1 2 ? 10.709 -12.173 10.443 1.00 0.00 2 SER A C 10
ATOM 13432 O O . SER A 1 2 ? 11.332 -12.946 9.707 1.00 0.00 2 SER A O 10
ATOM 13440 N N . MET A 1 3 ? 9.593 -11.568 10.069 1.00 0.00 3 MET A N 10
ATOM 13441 C CA . MET A 1 3 ? 9.055 -11.729 8.729 1.00 0.00 3 MET A CA 10
ATOM 13442 C C . MET A 1 3 ? 9.812 -10.844 7.745 1.00 0.00 3 MET A C 10
ATOM 13443 O O . MET A 1 3 ? 9.884 -9.629 7.925 1.00 0.00 3 MET A O 10
ATOM 13457 N N . PRO A 1 4 ? 10.405 -11.447 6.702 1.00 0.00 4 PRO A N 10
ATOM 13458 C CA . PRO A 1 4 ? 11.110 -10.703 5.658 1.00 0.00 4 PRO A CA 10
ATOM 13459 C C . PRO A 1 4 ? 10.136 -10.043 4.684 1.00 0.00 4 PRO A C 10
ATOM 13460 O O . PRO A 1 4 ? 10.117 -10.351 3.490 1.00 0.00 4 PRO A O 10
ATOM 13471 N N . THR A 1 5 ? 9.322 -9.145 5.215 1.00 0.00 5 THR A N 10
ATOM 13472 C CA . THR A 1 5 ? 8.310 -8.455 4.439 1.00 0.00 5 THR A CA 10
ATOM 13473 C C . THR A 1 5 ? 8.922 -7.667 3.285 1.00 0.00 5 THR A C 10
ATOM 13474 O O . THR A 1 5 ? 9.874 -6.914 3.464 1.00 0.00 5 THR A O 10
ATOM 13485 N N . THR A 1 6 ? 8.377 -7.870 2.099 1.00 0.00 6 THR A N 10
ATOM 13486 C CA . THR A 1 6 ? 8.825 -7.161 0.916 1.00 0.00 6 THR A CA 10
ATOM 13487 C C . THR A 1 6 ? 7.693 -6.307 0.359 1.00 0.00 6 THR A C 10
ATOM 13488 O O . THR A 1 6 ? 6.551 -6.765 0.301 1.00 0.00 6 THR A O 10
ATOM 13499 N N . CYS A 1 7 ? 7.994 -5.065 -0.015 1.00 0.00 7 CYS A N 10
ATOM 13500 C CA . CYS A 1 7 ? 6.989 -4.215 -0.620 1.00 0.00 7 CYS A CA 10
ATOM 13501 C C . CYS A 1 7 ? 6.560 -4.797 -1.962 1.00 0.00 7 CYS A C 10
ATOM 13502 O O . CYS A 1 7 ? 7.384 -5.040 -2.848 1.00 0.00 7 CYS A O 10
ATOM 13509 N N . GLY A 1 8 ? 5.262 -5.035 -2.088 1.00 0.00 8 GLY A N 10
ATOM 13510 C CA . GLY A 1 8 ? 4.718 -5.637 -3.286 1.00 0.00 8 GLY A CA 10
ATOM 13511 C C . GLY A 1 8 ? 4.375 -4.605 -4.332 1.00 0.00 8 GLY A C 10
ATOM 13512 O O . GLY A 1 8 ? 3.786 -4.923 -5.370 1.00 0.00 8 GLY A O 10
ATOM 13516 N N . PHE A 1 9 ? 4.725 -3.361 -4.050 1.00 0.00 9 PHE A N 10
ATOM 13517 C CA . PHE A 1 9 ? 4.528 -2.285 -4.997 1.00 0.00 9 PHE A CA 10
ATOM 13518 C C . PHE A 1 9 ? 5.518 -2.428 -6.144 1.00 0.00 9 PHE A C 10
ATOM 13519 O O . PHE A 1 9 ? 6.693 -2.709 -5.912 1.00 0.00 9 PHE A O 10
ATOM 13536 N N . PRO A 1 10 ? 5.049 -2.266 -7.392 1.00 0.00 10 PRO A N 10
ATOM 13537 C CA . PRO A 1 10 ? 5.901 -2.339 -8.584 1.00 0.00 10 PRO A CA 10
ATOM 13538 C C . PRO A 1 10 ? 7.094 -1.392 -8.498 1.00 0.00 10 PRO A C 10
ATOM 13539 O O . PRO A 1 10 ? 6.984 -0.212 -8.832 1.00 0.00 10 PRO A O 10
ATOM 13550 N N . ASN A 1 11 ? 8.224 -1.934 -8.038 1.00 0.00 11 ASN A N 10
ATOM 13551 C CA . ASN A 1 11 ? 9.457 -1.171 -7.862 1.00 0.00 11 ASN A CA 10
ATOM 13552 C C . ASN A 1 11 ? 9.272 -0.085 -6.806 1.00 0.00 11 ASN A C 10
ATOM 13553 O O . ASN A 1 11 ? 9.044 1.085 -7.125 1.00 0.00 11 ASN A O 10
ATOM 13564 N N . CYS A 1 12 ? 9.346 -0.483 -5.542 1.00 0.00 12 CYS A N 10
ATOM 13565 C CA . CYS A 1 12 ? 9.288 0.467 -4.450 1.00 0.00 12 CYS A CA 10
ATOM 13566 C C . CYS A 1 12 ? 10.561 1.304 -4.421 1.00 0.00 12 CYS A C 10
ATOM 13567 O O . CYS A 1 12 ? 11.556 0.930 -3.796 1.00 0.00 12 CYS A O 10
ATOM 13574 N N . LYS A 1 13 ? 10.521 2.434 -5.111 1.00 0.00 13 LYS A N 10
ATOM 13575 C CA . LYS A 1 13 ? 11.633 3.375 -5.124 1.00 0.00 13 LYS A CA 10
ATOM 13576 C C . LYS A 1 13 ? 11.860 3.960 -3.732 1.00 0.00 13 LYS A C 10
ATOM 13577 O O . LYS A 1 13 ? 12.873 4.600 -3.472 1.00 0.00 13 LYS A O 10
ATOM 13596 N N . PHE A 1 14 ? 10.910 3.721 -2.839 1.00 0.00 14 PHE A N 10
ATOM 13597 C CA . PHE A 1 14 ? 10.958 4.278 -1.503 1.00 0.00 14 PHE A CA 10
ATOM 13598 C C . PHE A 1 14 ? 11.756 3.385 -0.563 1.00 0.00 14 PHE A C 10
ATOM 13599 O O . PHE A 1 14 ? 12.467 3.878 0.310 1.00 0.00 14 PHE A O 10
ATOM 13616 N N . ARG A 1 15 ? 11.625 2.074 -0.717 1.00 0.00 15 ARG A N 10
ATOM 13617 C CA . ARG A 1 15 ? 12.427 1.145 0.071 1.00 0.00 15 ARG A CA 10
ATOM 13618 C C . ARG A 1 15 ? 13.783 0.930 -0.595 1.00 0.00 15 ARG A C 10
ATOM 13619 O O . ARG A 1 15 ? 14.761 0.577 0.061 1.00 0.00 15 ARG A O 10
ATOM 13640 N N . SER A 1 16 ? 13.841 1.177 -1.898 1.00 0.00 16 SER A N 10
ATOM 13641 C CA . SER A 1 16 ? 15.096 1.117 -2.634 1.00 0.00 16 SER A CA 10
ATOM 13642 C C . SER A 1 16 ? 15.785 2.481 -2.617 1.00 0.00 16 SER A C 10
ATOM 13643 O O . SER A 1 16 ? 16.737 2.724 -3.356 1.00 0.00 16 SER A O 10
ATOM 13651 N N . ARG A 1 17 ? 15.280 3.362 -1.760 1.00 0.00 17 ARG A N 10
ATOM 13652 C CA . ARG A 1 17 ? 15.822 4.707 -1.610 1.00 0.00 17 ARG A CA 10
ATOM 13653 C C . ARG A 1 17 ? 16.935 4.716 -0.566 1.00 0.00 17 ARG A C 10
ATOM 13654 O O . ARG A 1 17 ? 17.698 5.676 -0.455 1.00 0.00 17 ARG A O 10
ATOM 13675 N N . TYR A 1 18 ? 17.026 3.633 0.188 1.00 0.00 18 TYR A N 10
ATOM 13676 C CA . TYR A 1 18 ? 17.933 3.564 1.321 1.00 0.00 18 TYR A CA 10
ATOM 13677 C C . TYR A 1 18 ? 19.171 2.749 0.992 1.00 0.00 18 TYR A C 10
ATOM 13678 O O . TYR A 1 18 ? 19.229 2.062 -0.029 1.00 0.00 18 TYR A O 10
ATOM 13696 N N . ARG A 1 19 ? 20.148 2.812 1.882 1.00 0.00 19 ARG A N 10
ATOM 13697 C CA . ARG A 1 19 ? 21.393 2.079 1.721 1.00 0.00 19 ARG A CA 10
ATOM 13698 C C . ARG A 1 19 ? 21.244 0.648 2.232 1.00 0.00 19 ARG A C 10
ATOM 13699 O O . ARG A 1 19 ? 21.847 0.271 3.237 1.00 0.00 19 ARG A O 10
ATOM 13720 N N . GLY A 1 20 ? 20.418 -0.137 1.552 1.00 0.00 20 GLY A N 10
ATOM 13721 C CA . GLY A 1 20 ? 20.215 -1.524 1.938 1.00 0.00 20 GLY A CA 10
ATOM 13722 C C . GLY A 1 20 ? 19.142 -1.677 2.998 1.00 0.00 20 GLY A C 10
ATOM 13723 O O . GLY A 1 20 ? 18.250 -2.516 2.868 1.00 0.00 20 GLY A O 10
ATOM 13727 N N . LEU A 1 21 ? 19.233 -0.862 4.040 1.00 0.00 21 LEU A N 10
ATOM 13728 C CA . LEU A 1 21 ? 18.263 -0.860 5.120 1.00 0.00 21 LEU A CA 10
ATOM 13729 C C . LEU A 1 21 ? 16.974 -0.211 4.646 1.00 0.00 21 LEU A C 10
ATOM 13730 O O . LEU A 1 21 ? 16.797 0.995 4.771 1.00 0.00 21 LEU A O 10
ATOM 13746 N N . GLU A 1 22 ? 16.107 -1.034 4.079 1.00 0.00 22 GLU A N 10
ATOM 13747 C CA . GLU A 1 22 ? 14.824 -0.596 3.497 1.00 0.00 22 GLU A CA 10
ATOM 13748 C C . GLU A 1 22 ? 13.830 -0.031 4.530 1.00 0.00 22 GLU A C 10
ATOM 13749 O O . GLU A 1 22 ? 12.625 -0.254 4.419 1.00 0.00 22 GLU A O 10
ATOM 13761 N N . ASP A 1 23 ? 14.344 0.695 5.521 1.00 0.00 23 ASP A N 10
ATOM 13762 C CA . ASP A 1 23 ? 13.529 1.446 6.487 1.00 0.00 23 ASP A CA 10
ATOM 13763 C C . ASP A 1 23 ? 12.858 0.552 7.528 1.00 0.00 23 ASP A C 10
ATOM 13764 O O . ASP A 1 23 ? 12.437 1.045 8.576 1.00 0.00 23 ASP A O 10
ATOM 13773 N N . ASN A 1 24 ? 12.776 -0.751 7.254 1.00 0.00 24 ASN A N 10
ATOM 13774 C CA . ASN A 1 24 ? 12.037 -1.672 8.120 1.00 0.00 24 ASN A CA 10
ATOM 13775 C C . ASN A 1 24 ? 10.616 -1.148 8.267 1.00 0.00 24 ASN A C 10
ATOM 13776 O O . ASN A 1 24 ? 10.075 -1.025 9.368 1.00 0.00 24 ASN A O 10
ATOM 13787 N N . ARG A 1 25 ? 10.055 -0.801 7.119 1.00 0.00 25 ARG A N 10
ATOM 13788 C CA . ARG A 1 25 ? 8.780 -0.099 7.018 1.00 0.00 25 ARG A CA 10
ATOM 13789 C C . ARG A 1 25 ? 7.606 -0.810 7.671 1.00 0.00 25 ARG A C 10
ATOM 13790 O O . ARG A 1 25 ? 7.655 -1.993 8.008 1.00 0.00 25 ARG A O 10
ATOM 13811 N N . HIS A 1 26 ? 6.546 -0.035 7.831 1.00 0.00 26 HIS A N 10
ATOM 13812 C CA . HIS A 1 26 ? 5.247 -0.547 8.233 1.00 0.00 26 HIS A CA 10
ATOM 13813 C C . HIS A 1 26 ? 4.568 -1.156 7.016 1.00 0.00 26 HIS A C 10
ATOM 13814 O O . HIS A 1 26 ? 4.414 -0.485 5.996 1.00 0.00 26 HIS A O 10
ATOM 13828 N N . PHE A 1 27 ? 4.182 -2.413 7.113 1.00 0.00 27 PHE A N 10
ATOM 13829 C CA . PHE A 1 27 ? 3.638 -3.123 5.965 1.00 0.00 27 PHE A CA 10
ATOM 13830 C C . PHE A 1 27 ? 2.170 -3.464 6.173 1.00 0.00 27 PHE A C 10
ATOM 13831 O O . PHE A 1 27 ? 1.774 -3.928 7.244 1.00 0.00 27 PHE A O 10
ATOM 13848 N N . TYR A 1 28 ? 1.370 -3.234 5.144 1.00 0.00 28 TYR A N 10
ATOM 13849 C CA . TYR A 1 28 ? -0.055 -3.528 5.194 1.00 0.00 28 TYR A CA 10
ATOM 13850 C C . TYR A 1 28 ? -0.375 -4.814 4.445 1.00 0.00 28 TYR A C 10
ATOM 13851 O O . TYR A 1 28 ? 0.303 -5.169 3.481 1.00 0.00 28 TYR A O 10
ATOM 13869 N N . ARG A 1 29 ? -1.430 -5.491 4.884 1.00 0.00 29 ARG A N 10
ATOM 13870 C CA . ARG A 1 29 ? -1.907 -6.701 4.222 1.00 0.00 29 ARG A CA 10
ATOM 13871 C C . ARG A 1 29 ? -2.953 -6.354 3.167 1.00 0.00 29 ARG A C 10
ATOM 13872 O O . ARG A 1 29 ? -3.610 -7.238 2.613 1.00 0.00 29 ARG A O 10
ATOM 13893 N N . ILE A 1 30 ? -3.079 -5.057 2.891 1.00 0.00 30 ILE A N 10
ATOM 13894 C CA . ILE A 1 30 ? -4.100 -4.536 1.991 1.00 0.00 30 ILE A CA 10
ATOM 13895 C C . ILE A 1 30 ? -5.496 -4.792 2.563 1.00 0.00 30 ILE A C 10
ATOM 13896 O O . ILE A 1 30 ? -6.072 -5.863 2.370 1.00 0.00 30 ILE A O 10
ATOM 13912 N N . PRO A 1 31 ? -6.029 -3.801 3.302 1.00 0.00 31 PRO A N 10
ATOM 13913 C CA . PRO A 1 31 ? -7.342 -3.877 3.964 1.00 0.00 31 PRO A CA 10
ATOM 13914 C C . PRO A 1 31 ? -8.415 -4.554 3.111 1.00 0.00 31 PRO A C 10
ATOM 13915 O O . PRO A 1 31 ? -8.827 -4.027 2.078 1.00 0.00 31 PRO A O 10
ATOM 13926 N N . LYS A 1 32 ? -8.866 -5.723 3.559 1.00 0.00 32 LYS A N 10
ATOM 13927 C CA . LYS A 1 32 ? -9.810 -6.532 2.791 1.00 0.00 32 LYS A CA 10
ATOM 13928 C C . LYS A 1 32 ? -11.244 -6.248 3.207 1.00 0.00 32 LYS A C 10
ATOM 13929 O O . LYS A 1 32 ? -12.181 -6.911 2.756 1.00 0.00 32 LYS A O 10
ATOM 13948 N N . ARG A 1 33 ? -11.404 -5.261 4.060 1.00 0.00 33 ARG A N 10
ATOM 13949 C CA . ARG A 1 33 ? -12.713 -4.883 4.563 1.00 0.00 33 ARG A CA 10
ATOM 13950 C C . ARG A 1 33 ? -12.793 -3.371 4.741 1.00 0.00 33 ARG A C 10
ATOM 13951 O O . ARG A 1 33 ? -12.026 -2.791 5.511 1.00 0.00 33 ARG A O 10
ATOM 13972 N N . PRO A 1 34 ? -13.712 -2.710 4.017 1.00 0.00 34 PRO A N 10
ATOM 13973 C CA . PRO A 1 34 ? -14.604 -3.374 3.058 1.00 0.00 34 PRO A CA 10
ATOM 13974 C C . PRO A 1 34 ? -13.867 -3.842 1.805 1.00 0.00 34 PRO A C 10
ATOM 13975 O O . PRO A 1 34 ? -12.846 -3.269 1.423 1.00 0.00 34 PRO A O 10
ATOM 13986 N N . LEU A 1 35 ? -14.393 -4.878 1.163 1.00 0.00 35 LEU A N 10
ATOM 13987 C CA . LEU A 1 35 ? -13.762 -5.446 -0.025 1.00 0.00 35 LEU A CA 10
ATOM 13988 C C . LEU A 1 35 ? -13.728 -4.439 -1.167 1.00 0.00 35 LEU A C 10
ATOM 13989 O O . LEU A 1 35 ? -12.840 -4.480 -2.017 1.00 0.00 35 LEU A O 10
ATOM 14005 N N . ILE A 1 36 ? -14.692 -3.530 -1.175 1.00 0.00 36 ILE A N 10
ATOM 14006 C CA . ILE A 1 36 ? -14.743 -2.482 -2.184 1.00 0.00 36 ILE A CA 10
ATOM 14007 C C . ILE A 1 36 ? -13.547 -1.541 -2.037 1.00 0.00 36 ILE A C 10
ATOM 14008 O O . ILE A 1 36 ? -13.096 -0.931 -3.007 1.00 0.00 36 ILE A O 10
ATOM 14024 N N . LEU A 1 37 ? -13.019 -1.461 -0.822 1.00 0.00 37 LEU A N 10
ATOM 14025 C CA . LEU A 1 37 ? -11.844 -0.651 -0.551 1.00 0.00 37 LEU A CA 10
ATOM 14026 C C . LEU A 1 37 ? -10.591 -1.405 -0.990 1.00 0.00 37 LEU A C 10
ATOM 14027 O O . LEU A 1 37 ? -9.682 -0.822 -1.578 1.00 0.00 37 LEU A O 10
ATOM 14043 N N . ARG A 1 38 ? -10.560 -2.713 -0.727 1.00 0.00 38 ARG A N 10
ATOM 14044 C CA . ARG A 1 38 ? -9.459 -3.557 -1.184 1.00 0.00 38 ARG A CA 10
ATOM 14045 C C . ARG A 1 38 ? -9.384 -3.536 -2.708 1.00 0.00 38 ARG A C 10
ATOM 14046 O O . ARG A 1 38 ? -8.303 -3.483 -3.287 1.00 0.00 38 ARG A O 10
ATOM 14067 N N . GLN A 1 39 ? -10.552 -3.558 -3.342 1.00 0.00 39 GLN A N 10
ATOM 14068 C CA . GLN A 1 39 ? -10.651 -3.489 -4.795 1.00 0.00 39 GLN A CA 10
ATOM 14069 C C . GLN A 1 39 ? -9.991 -2.216 -5.318 1.00 0.00 39 GLN A C 10
ATOM 14070 O O . GLN A 1 39 ? -9.360 -2.219 -6.374 1.00 0.00 39 GLN A O 10
ATOM 14084 N N . ARG A 1 40 ? -10.130 -1.133 -4.568 1.00 0.00 40 ARG A N 10
ATOM 14085 C CA . ARG A 1 40 ? -9.546 0.144 -4.954 1.00 0.00 40 ARG A CA 10
ATOM 14086 C C . ARG A 1 40 ? -8.050 0.178 -4.642 1.00 0.00 40 ARG A C 10
ATOM 14087 O O . ARG A 1 40 ? -7.284 0.873 -5.308 1.00 0.00 40 ARG A O 10
ATOM 14108 N N . TRP A 1 41 ? -7.641 -0.592 -3.637 1.00 0.00 41 TRP A N 10
ATOM 14109 C CA . TRP A 1 41 ? -6.231 -0.706 -3.265 1.00 0.00 41 TRP A CA 10
ATOM 14110 C C . TRP A 1 41 ? -5.432 -1.340 -4.406 1.00 0.00 41 TRP A C 10
ATOM 14111 O O . TRP A 1 41 ? -4.246 -1.053 -4.586 1.00 0.00 41 TRP A O 10
ATOM 14132 N N . LEU A 1 42 ? -6.103 -2.185 -5.189 1.00 0.00 42 LEU A N 10
ATOM 14133 C CA . LEU A 1 42 ? -5.465 -2.871 -6.313 1.00 0.00 42 LEU A CA 10
ATOM 14134 C C . LEU A 1 42 ? -5.204 -1.905 -7.467 1.00 0.00 42 LEU A C 10
ATOM 14135 O O . LEU A 1 42 ? -4.357 -2.164 -8.322 1.00 0.00 42 LEU A O 10
ATOM 14151 N N . THR A 1 43 ? -5.926 -0.786 -7.473 1.00 0.00 43 THR A N 10
ATOM 14152 C CA . THR A 1 43 ? -5.811 0.208 -8.536 1.00 0.00 43 THR A CA 10
ATOM 14153 C C . THR A 1 43 ? -4.386 0.761 -8.638 1.00 0.00 43 THR A C 10
ATOM 14154 O O . THR A 1 43 ? -3.875 0.992 -9.734 1.00 0.00 43 THR A O 10
ATOM 14165 N N . ALA A 1 44 ? -3.746 0.944 -7.493 1.00 0.00 44 ALA A N 10
ATOM 14166 C CA . ALA A 1 44 ? -2.420 1.544 -7.445 1.00 0.00 44 ALA A CA 10
ATOM 14167 C C . ALA A 1 44 ? -1.354 0.605 -7.994 1.00 0.00 44 ALA A C 10
ATOM 14168 O O . ALA A 1 44 ? -0.536 0.991 -8.829 1.00 0.00 44 ALA A O 10
ATOM 14175 N N . ILE A 1 45 ? -1.374 -0.629 -7.522 1.00 0.00 45 ILE A N 10
ATOM 14176 C CA . ILE A 1 45 ? -0.362 -1.609 -7.890 1.00 0.00 45 ILE A CA 10
ATOM 14177 C C . ILE A 1 45 ? -0.656 -2.229 -9.249 1.00 0.00 45 ILE A C 10
ATOM 14178 O O . ILE A 1 45 ? 0.213 -2.862 -9.852 1.00 0.00 45 ILE A O 10
ATOM 14194 N N . GLY A 1 46 ? -1.886 -2.052 -9.718 1.00 0.00 46 GLY A N 10
ATOM 14195 C CA . GLY A 1 46 ? -2.292 -2.636 -10.981 1.00 0.00 46 GLY A CA 10
ATOM 14196 C C . GLY A 1 46 ? -2.189 -4.145 -10.956 1.00 0.00 46 GLY A C 10
ATOM 14197 O O . GLY A 1 46 ? -1.697 -4.758 -11.903 1.00 0.00 46 GLY A O 10
ATOM 14201 N N . ARG A 1 47 ? -2.642 -4.738 -9.862 1.00 0.00 47 ARG A N 10
ATOM 14202 C CA . ARG A 1 47 ? -2.533 -6.176 -9.670 1.00 0.00 47 ARG A CA 10
ATOM 14203 C C . ARG A 1 47 ? -3.908 -6.813 -9.591 1.00 0.00 47 ARG A C 10
ATOM 14204 O O . ARG A 1 47 ? -4.894 -6.145 -9.283 1.00 0.00 47 ARG A O 10
ATOM 14225 N N . THR A 1 48 ? -3.966 -8.103 -9.872 1.00 0.00 48 THR A N 10
ATOM 14226 C CA . THR A 1 48 ? -5.200 -8.852 -9.763 1.00 0.00 48 THR A CA 10
ATOM 14227 C C . THR A 1 48 ? -5.378 -9.359 -8.335 1.00 0.00 48 THR A C 10
ATOM 14228 O O . THR A 1 48 ? -4.425 -9.391 -7.552 1.00 0.00 48 THR A O 10
ATOM 14239 N N . GLU A 1 49 ? -6.585 -9.783 -8.004 1.00 0.00 49 GLU A N 10
ATOM 14240 C CA . GLU A 1 49 ? -6.905 -10.197 -6.643 1.00 0.00 49 GLU A CA 10
ATOM 14241 C C . GLU A 1 49 ? -6.384 -11.601 -6.366 1.00 0.00 49 GLU A C 10
ATOM 14242 O O . GLU A 1 49 ? -6.548 -12.128 -5.270 1.00 0.00 49 GLU A O 10
ATOM 14254 N N . GLU A 1 50 ? -5.772 -12.210 -7.372 1.00 0.00 50 GLU A N 10
ATOM 14255 C CA . GLU A 1 50 ? -5.168 -13.527 -7.217 1.00 0.00 50 GLU A CA 10
ATOM 14256 C C . GLU A 1 50 ? -3.672 -13.405 -6.937 1.00 0.00 50 GLU A C 10
ATOM 14257 O O . GLU A 1 50 ? -3.025 -14.366 -6.522 1.00 0.00 50 GLU A O 10
ATOM 14269 N N . THR A 1 51 ? -3.126 -12.218 -7.163 1.00 0.00 51 THR A N 10
ATOM 14270 C CA . THR A 1 51 ? -1.695 -11.997 -7.012 1.00 0.00 51 THR A CA 10
ATOM 14271 C C . THR A 1 51 ? -1.395 -11.096 -5.818 1.00 0.00 51 THR A C 10
ATOM 14272 O O . THR A 1 51 ? -0.315 -11.150 -5.236 1.00 0.00 51 THR A O 10
ATOM 14283 N N . VAL A 1 52 ? -2.375 -10.288 -5.446 1.00 0.00 52 VAL A N 10
ATOM 14284 C CA . VAL A 1 52 ? -2.227 -9.321 -4.364 1.00 0.00 52 VAL A CA 10
ATOM 14285 C C . VAL A 1 52 ? -2.462 -9.980 -2.986 1.00 0.00 52 VAL A C 10
ATOM 14286 O O . VAL A 1 52 ? -2.863 -9.332 -2.017 1.00 0.00 52 VAL A O 10
ATOM 14299 N N . VAL A 1 53 ? -2.204 -11.279 -2.898 1.00 0.00 53 VAL A N 10
ATOM 14300 C CA . VAL A 1 53 ? -2.501 -12.021 -1.674 1.00 0.00 53 VAL A CA 10
ATOM 14301 C C . VAL A 1 53 ? -1.314 -12.847 -1.188 1.00 0.00 53 VAL A C 10
ATOM 14302 O O . VAL A 1 53 ? -1.318 -13.333 -0.055 1.00 0.00 53 VAL A O 10
ATOM 14315 N N . SER A 1 54 ? -0.308 -13.015 -2.034 1.00 0.00 54 SER A N 10
ATOM 14316 C CA . SER A 1 54 ? 0.825 -13.869 -1.708 1.00 0.00 54 SER A CA 10
ATOM 14317 C C . SER A 1 54 ? 1.766 -13.195 -0.701 1.00 0.00 54 SER A C 10
ATOM 14318 O O . SER A 1 54 ? 1.535 -13.248 0.508 1.00 0.00 54 SER A O 10
ATOM 14326 N N . GLN A 1 55 ? 2.820 -12.561 -1.198 1.00 0.00 55 GLN A N 10
ATOM 14327 C CA . GLN A 1 55 ? 3.764 -11.867 -0.333 1.00 0.00 55 GLN A CA 10
ATOM 14328 C C . GLN A 1 55 ? 3.616 -10.365 -0.512 1.00 0.00 55 GLN A C 10
ATOM 14329 O O . GLN A 1 55 ? 4.386 -9.581 0.043 1.00 0.00 55 GLN A O 10
ATOM 14343 N N . LEU A 1 56 ? 2.609 -9.977 -1.284 1.00 0.00 56 LEU A N 10
ATOM 14344 C CA . LEU A 1 56 ? 2.373 -8.577 -1.594 1.00 0.00 56 LEU A CA 10
ATOM 14345 C C . LEU A 1 56 ? 1.970 -7.797 -0.351 1.00 0.00 56 LEU A C 10
ATOM 14346 O O . LEU A 1 56 ? 0.872 -7.964 0.180 1.00 0.00 56 LEU A O 10
ATOM 14362 N N . ARG A 1 57 ? 2.885 -6.965 0.119 1.00 0.00 57 ARG A N 10
ATOM 14363 C CA . ARG A 1 57 ? 2.635 -6.100 1.256 1.00 0.00 57 ARG A CA 10
ATOM 14364 C C . ARG A 1 57 ? 2.993 -4.672 0.877 1.00 0.00 57 ARG A C 10
ATOM 14365 O O . ARG A 1 57 ? 4.023 -4.439 0.261 1.00 0.00 57 ARG A O 10
ATOM 14386 N N . ILE A 1 58 ? 2.139 -3.724 1.216 1.00 0.00 58 ILE A N 10
ATOM 14387 C CA . ILE A 1 58 ? 2.385 -2.335 0.855 1.00 0.00 58 ILE A CA 10
ATOM 14388 C C . ILE A 1 58 ? 3.012 -1.586 2.022 1.00 0.00 58 ILE A C 10
ATOM 14389 O O . ILE A 1 58 ? 2.547 -1.700 3.156 1.00 0.00 58 ILE A O 10
ATOM 14405 N N . CYS A 1 59 ? 4.076 -0.846 1.748 1.00 0.00 59 CYS A N 10
ATOM 14406 C CA . CYS A 1 59 ? 4.777 -0.121 2.788 1.00 0.00 59 CYS A CA 10
ATOM 14407 C C . CYS A 1 59 ? 4.217 1.295 2.957 1.00 0.00 59 CYS A C 10
ATOM 14408 O O . CYS A 1 59 ? 3.607 1.854 2.044 1.00 0.00 59 CYS A O 10
ATOM 14415 N N . SER A 1 60 ? 4.410 1.849 4.147 1.00 0.00 60 SER A N 10
ATOM 14416 C CA . SER A 1 60 ? 3.782 3.109 4.543 1.00 0.00 60 SER A CA 10
ATOM 14417 C C . SER A 1 60 ? 4.303 4.317 3.757 1.00 0.00 60 SER A C 10
ATOM 14418 O O . SER A 1 60 ? 3.830 5.437 3.958 1.00 0.00 60 SER A O 10
ATOM 14426 N N . ALA A 1 61 ? 5.249 4.100 2.852 1.00 0.00 61 ALA A N 10
ATOM 14427 C CA . ALA A 1 61 ? 5.822 5.200 2.079 1.00 0.00 61 ALA A CA 10
ATOM 14428 C C . ALA A 1 61 ? 5.000 5.479 0.827 1.00 0.00 61 ALA A C 10
ATOM 14429 O O . ALA A 1 61 ? 5.422 6.222 -0.055 1.00 0.00 61 ALA A O 10
ATOM 14436 N N . HIS A 1 62 ? 3.828 4.871 0.755 1.00 0.00 62 HIS A N 10
ATOM 14437 C CA . HIS A 1 62 ? 2.933 5.052 -0.382 1.00 0.00 62 HIS A CA 10
ATOM 14438 C C . HIS A 1 62 ? 1.644 5.705 0.081 1.00 0.00 62 HIS A C 10
ATOM 14439 O O . HIS A 1 62 ? 0.591 5.544 -0.531 1.00 0.00 62 HIS A O 10
ATOM 14453 N N . PHE A 1 63 ? 1.744 6.439 1.179 1.00 0.00 63 PHE A N 10
ATOM 14454 C CA . PHE A 1 63 ? 0.598 7.110 1.766 1.00 0.00 63 PHE A CA 10
ATOM 14455 C C . PHE A 1 63 ? 0.982 8.507 2.218 1.00 0.00 63 PHE A C 10
ATOM 14456 O O . PHE A 1 63 ? 1.921 8.672 2.997 1.00 0.00 63 PHE A O 10
ATOM 14473 N N . GLU A 1 64 ? 0.274 9.509 1.714 1.00 0.00 64 GLU A N 10
ATOM 14474 C CA . GLU A 1 64 ? 0.443 10.873 2.191 1.00 0.00 64 GLU A CA 10
ATOM 14475 C C . GLU A 1 64 ? 0.026 10.948 3.655 1.00 0.00 64 GLU A C 10
ATOM 14476 O O . GLU A 1 64 ? -1.157 10.850 3.983 1.00 0.00 64 GLU A O 10
ATOM 14488 N N . GLY A 1 65 ? 1.010 11.102 4.525 1.00 0.00 65 GLY A N 10
ATOM 14489 C CA . GLY A 1 65 ? 0.765 11.052 5.949 1.00 0.00 65 GLY A CA 10
ATOM 14490 C C . GLY A 1 65 ? 1.550 9.928 6.587 1.00 0.00 65 GLY A C 10
ATOM 14491 O O . GLY A 1 65 ? 2.015 10.043 7.721 1.00 0.00 65 GLY A O 10
ATOM 14495 N N . GLY A 1 66 ? 1.707 8.841 5.842 1.00 0.00 66 GLY A N 10
ATOM 14496 C CA . GLY A 1 66 ? 2.519 7.731 6.296 1.00 0.00 66 GLY A CA 10
ATOM 14497 C C . GLY A 1 66 ? 1.738 6.656 7.027 1.00 0.00 66 GLY A C 10
ATOM 14498 O O . GLY A 1 66 ? 2.333 5.757 7.623 1.00 0.00 66 GLY A O 10
ATOM 14502 N N . GLU A 1 67 ? 0.411 6.728 6.979 1.00 0.00 67 GLU A N 10
ATOM 14503 C CA . GLU A 1 67 ? -0.416 5.755 7.680 1.00 0.00 67 GLU A CA 10
ATOM 14504 C C . GLU A 1 67 ? -1.805 5.631 7.056 1.00 0.00 67 GLU A C 10
ATOM 14505 O O . GLU A 1 67 ? -2.427 6.631 6.700 1.00 0.00 67 GLU A O 10
ATOM 14517 N N . LYS A 1 68 ? -2.269 4.396 6.913 1.00 0.00 68 LYS A N 10
ATOM 14518 C CA . LYS A 1 68 ? -3.649 4.127 6.525 1.00 0.00 68 LYS A CA 10
ATOM 14519 C C . LYS A 1 68 ? -4.560 4.323 7.734 1.00 0.00 68 LYS A C 10
ATOM 14520 O O . LYS A 1 68 ? -4.496 3.557 8.698 1.00 0.00 68 LYS A O 10
ATOM 14539 N N . LYS A 1 69 ? -5.397 5.344 7.685 1.00 0.00 69 LYS A N 10
ATOM 14540 C CA . LYS A 1 69 ? -6.255 5.684 8.814 1.00 0.00 69 LYS A CA 10
ATOM 14541 C C . LYS A 1 69 ? -7.722 5.463 8.467 1.00 0.00 69 LYS A C 10
ATOM 14542 O O . LYS A 1 69 ? -8.533 5.110 9.325 1.00 0.00 69 LYS A O 10
ATOM 14561 N N . GLU A 1 70 ? -8.051 5.661 7.203 1.00 0.00 70 GLU A N 10
ATOM 14562 C CA . GLU A 1 70 ? -9.416 5.521 6.727 1.00 0.00 70 GLU A CA 10
ATOM 14563 C C . GLU A 1 70 ? -9.439 4.680 5.456 1.00 0.00 70 GLU A C 10
ATOM 14564 O O . GLU A 1 70 ? -8.929 3.555 5.433 1.00 0.00 70 GLU A O 10
ATOM 14576 N N . GLY A 1 71 ? -10.024 5.230 4.401 1.00 0.00 71 GLY A N 10
ATOM 14577 C CA . GLY A 1 71 ? -10.026 4.559 3.120 1.00 0.00 71 GLY A CA 10
ATOM 14578 C C . GLY A 1 71 ? -8.884 5.022 2.244 1.00 0.00 71 GLY A C 10
ATOM 14579 O O . GLY A 1 71 ? -9.077 5.326 1.068 1.00 0.00 71 GLY A O 10
ATOM 14583 N N . ASP A 1 72 ? -7.697 5.096 2.829 1.00 0.00 72 ASP A N 10
ATOM 14584 C CA . ASP A 1 72 ? -6.509 5.540 2.112 1.00 0.00 72 ASP A CA 10
ATOM 14585 C C . ASP A 1 72 ? -6.022 4.458 1.163 1.00 0.00 72 ASP A C 10
ATOM 14586 O O . ASP A 1 72 ? -5.677 3.361 1.594 1.00 0.00 72 ASP A O 10
ATOM 14595 N N . ILE A 1 73 ? -6.015 4.768 -0.121 1.00 0.00 73 ILE A N 10
ATOM 14596 C CA . ILE A 1 73 ? -5.460 3.877 -1.126 1.00 0.00 73 ILE A CA 10
ATOM 14597 C C . ILE A 1 73 ? -3.986 4.218 -1.311 1.00 0.00 73 ILE A C 10
ATOM 14598 O O . ILE A 1 73 ? -3.621 5.392 -1.291 1.00 0.00 73 ILE A O 10
ATOM 14614 N N . PRO A 1 74 ? -3.113 3.218 -1.472 1.00 0.00 74 PRO A N 10
ATOM 14615 C CA . PRO A 1 74 ? -1.691 3.474 -1.670 1.00 0.00 74 PRO A CA 10
ATOM 14616 C C . PRO A 1 74 ? -1.451 4.192 -2.991 1.00 0.00 74 PRO A C 10
ATOM 14617 O O . PRO A 1 74 ? -2.173 3.974 -3.958 1.00 0.00 74 PRO A O 10
ATOM 14628 N N . VAL A 1 75 ? -0.469 5.069 -3.031 1.00 0.00 75 VAL A N 10
ATOM 14629 C CA . VAL A 1 75 ? -0.142 5.751 -4.268 1.00 0.00 75 VAL A CA 10
ATOM 14630 C C . VAL A 1 75 ? 1.249 5.367 -4.741 1.00 0.00 75 VAL A C 10
ATOM 14631 O O . VAL A 1 75 ? 2.117 5.019 -3.939 1.00 0.00 75 VAL A O 10
ATOM 14644 N N . PRO A 1 76 ? 1.466 5.417 -6.060 1.00 0.00 76 PRO A N 10
ATOM 14645 C CA . PRO A 1 76 ? 2.749 5.056 -6.670 1.00 0.00 76 PRO A CA 10
ATOM 14646 C C . PRO A 1 76 ? 3.876 5.929 -6.149 1.00 0.00 76 PRO A C 10
ATOM 14647 O O . PRO A 1 76 ? 4.985 5.463 -5.884 1.00 0.00 76 PRO A O 10
ATOM 14658 N N . ASP A 1 77 ? 3.558 7.198 -5.986 1.00 0.00 77 ASP A N 10
ATOM 14659 C CA . ASP A 1 77 ? 4.520 8.196 -5.570 1.00 0.00 77 ASP A CA 10
ATOM 14660 C C . ASP A 1 77 ? 3.776 9.377 -4.972 1.00 0.00 77 ASP A C 10
ATOM 14661 O O . ASP A 1 77 ? 3.232 10.193 -5.705 1.00 0.00 77 ASP A O 10
ATOM 14670 N N . PRO A 1 78 ? 3.714 9.483 -3.636 1.00 0.00 78 PRO A N 10
ATOM 14671 C CA . PRO A 1 78 ? 2.992 10.571 -2.970 1.00 0.00 78 PRO A CA 10
ATOM 14672 C C . PRO A 1 78 ? 3.609 11.938 -3.254 1.00 0.00 78 PRO A C 10
ATOM 14673 O O . PRO A 1 78 ? 3.007 12.973 -2.967 1.00 0.00 78 PRO A O 10
ATOM 14684 N N . THR A 1 79 ? 4.807 11.936 -3.819 1.00 0.00 79 THR A N 10
ATOM 14685 C CA . THR A 1 79 ? 5.485 13.169 -4.172 1.00 0.00 79 THR A CA 10
ATOM 14686 C C . THR A 1 79 ? 5.190 13.561 -5.620 1.00 0.00 79 THR A C 10
ATOM 14687 O O . THR A 1 79 ? 5.533 14.663 -6.056 1.00 0.00 79 THR A O 10
ATOM 14698 N N . VAL A 1 80 ? 4.550 12.658 -6.362 1.00 0.00 80 VAL A N 10
ATOM 14699 C CA . VAL A 1 80 ? 4.249 12.900 -7.769 1.00 0.00 80 VAL A CA 10
ATOM 14700 C C . VAL A 1 80 ? 2.764 12.672 -8.062 1.00 0.00 80 VAL A C 10
ATOM 14701 O O . VAL A 1 80 ? 2.055 13.593 -8.468 1.00 0.00 80 VAL A O 10
ATOM 14714 N N . ASP A 1 81 ? 2.300 11.452 -7.826 1.00 0.00 81 ASP A N 10
ATOM 14715 C CA . ASP A 1 81 ? 0.918 11.081 -8.110 1.00 0.00 81 ASP A CA 10
ATOM 14716 C C . ASP A 1 81 ? -0.020 11.665 -7.059 1.00 0.00 81 ASP A C 10
ATOM 14717 O O . ASP A 1 81 ? 0.420 12.157 -6.017 1.00 0.00 81 ASP A O 10
ATOM 14726 N N . LYS A 1 82 ? -1.308 11.590 -7.334 1.00 0.00 82 LYS A N 10
ATOM 14727 C CA . LYS A 1 82 ? -2.318 12.142 -6.450 1.00 0.00 82 LYS A CA 10
ATOM 14728 C C . LYS A 1 82 ? -2.843 11.064 -5.514 1.00 0.00 82 LYS A C 10
ATOM 14729 O O . LYS A 1 82 ? -3.513 10.129 -5.955 1.00 0.00 82 LYS A O 10
ATOM 14748 N N . GLN A 1 83 ? -2.463 11.182 -4.242 1.00 0.00 83 GLN A N 10
ATOM 14749 C CA . GLN A 1 83 ? -2.972 10.334 -3.162 1.00 0.00 83 GLN A CA 10
ATOM 14750 C C . GLN A 1 83 ? -4.444 9.968 -3.367 1.00 0.00 83 GLN A C 10
ATOM 14751 O O . GLN A 1 83 ? -5.325 10.826 -3.289 1.00 0.00 83 GLN A O 10
ATOM 14765 N N . ILE A 1 84 ? -4.702 8.693 -3.641 1.00 0.00 84 ILE A N 10
ATOM 14766 C CA . ILE A 1 84 ? -6.061 8.226 -3.822 1.00 0.00 84 ILE A CA 10
ATOM 14767 C C . ILE A 1 84 ? -6.667 7.864 -2.474 1.00 0.00 84 ILE A C 10
ATOM 14768 O O . ILE A 1 84 ? -6.106 7.062 -1.733 1.00 0.00 84 ILE A O 10
ATOM 14784 N N . LYS A 1 85 ? -7.793 8.469 -2.139 1.00 0.00 85 LYS A N 10
ATOM 14785 C CA . LYS A 1 85 ? -8.446 8.192 -0.869 1.00 0.00 85 LYS A CA 10
ATOM 14786 C C . LYS A 1 85 ? -9.954 8.093 -1.054 1.00 0.00 85 LYS A C 10
ATOM 14787 O O . LYS A 1 85 ? -10.542 8.840 -1.839 1.00 0.00 85 LYS A O 10
ATOM 14806 N N . ILE A 1 86 ? -10.569 7.151 -0.355 1.00 0.00 86 ILE A N 10
ATOM 14807 C CA . ILE A 1 86 ? -12.016 7.013 -0.362 1.00 0.00 86 ILE A CA 10
ATOM 14808 C C . ILE A 1 86 ? -12.582 7.421 0.988 1.00 0.00 86 ILE A C 10
ATOM 14809 O O . ILE A 1 86 ? -11.912 7.288 2.018 1.00 0.00 86 ILE A O 10
ATOM 14825 N N . GLU A 1 87 ? -13.801 7.938 0.982 1.00 0.00 87 GLU A N 10
ATOM 14826 C CA . GLU A 1 87 ? -14.499 8.237 2.219 1.00 0.00 87 GLU A CA 10
ATOM 14827 C C . GLU A 1 87 ? -14.961 6.936 2.861 1.00 0.00 87 GLU A C 10
ATOM 14828 O O . GLU A 1 87 ? -15.489 6.051 2.182 1.00 0.00 87 GLU A O 10
ATOM 14840 N N . LEU A 1 88 ? -14.752 6.823 4.159 1.00 0.00 88 LEU A N 10
ATOM 14841 C CA . LEU A 1 88 ? -14.989 5.582 4.870 1.00 0.00 88 LEU A CA 10
ATOM 14842 C C . LEU A 1 88 ? -16.452 5.450 5.273 1.00 0.00 88 LEU A C 10
ATOM 14843 O O . LEU A 1 88 ? -17.043 6.380 5.824 1.00 0.00 88 LEU A O 10
ATOM 14859 N N . PRO A 1 89 ? -17.062 4.299 4.968 1.00 0.00 89 PRO A N 10
ATOM 14860 C CA . PRO A 1 89 ? -18.405 3.968 5.435 1.00 0.00 89 PRO A CA 10
ATOM 14861 C C . PRO A 1 89 ? -18.416 3.750 6.947 1.00 0.00 89 PRO A C 10
ATOM 14862 O O . PRO A 1 89 ? -17.411 3.326 7.524 1.00 0.00 89 PRO A O 10
ATOM 14873 N N . PRO A 1 90 ? -19.545 4.039 7.606 1.00 0.00 90 PRO A N 10
ATOM 14874 C CA . PRO A 1 90 ? -19.676 3.893 9.059 1.00 0.00 90 PRO A CA 10
ATOM 14875 C C . PRO A 1 90 ? -19.352 2.478 9.529 1.00 0.00 90 PRO A C 10
ATOM 14876 O O . PRO A 1 90 ? -19.824 1.494 8.953 1.00 0.00 90 PRO A O 10
ATOM 14887 N N . LYS A 1 91 ? -18.532 2.387 10.567 1.00 0.00 91 LYS A N 10
ATOM 14888 C CA . LYS A 1 91 ? -18.156 1.101 11.133 1.00 0.00 91 LYS A CA 10
ATOM 14889 C C . LYS A 1 91 ? -19.348 0.482 11.852 1.00 0.00 91 LYS A C 10
ATOM 14890 O O . LYS A 1 91 ? -19.491 -0.757 11.821 1.00 0.00 91 LYS A O 10
ATOM 14911 N N . GLY A 1 1 ? 17.705 -13.115 -1.902 1.00 0.00 1 GLY A N 11
ATOM 14912 C CA . GLY A 1 1 ? 17.010 -14.198 -1.167 1.00 0.00 1 GLY A CA 11
ATOM 14913 C C . GLY A 1 1 ? 15.563 -13.852 -0.901 1.00 0.00 1 GLY A C 11
ATOM 14914 O O . GLY A 1 1 ? 15.144 -12.713 -1.118 1.00 0.00 1 GLY A O 11
ATOM 14920 N N . SER A 1 2 ? 14.794 -14.822 -0.427 1.00 0.00 2 SER A N 11
ATOM 14921 C CA . SER A 1 2 ? 13.384 -14.610 -0.138 1.00 0.00 2 SER A CA 11
ATOM 14922 C C . SER A 1 2 ? 13.208 -13.867 1.185 1.00 0.00 2 SER A C 11
ATOM 14923 O O . SER A 1 2 ? 12.867 -14.462 2.209 1.00 0.00 2 SER A O 11
ATOM 14931 N N . MET A 1 3 ? 13.461 -12.566 1.158 1.00 0.00 3 MET A N 11
ATOM 14932 C CA . MET A 1 3 ? 13.332 -11.733 2.344 1.00 0.00 3 MET A CA 11
ATOM 14933 C C . MET A 1 3 ? 11.861 -11.538 2.698 1.00 0.00 3 MET A C 11
ATOM 14934 O O . MET A 1 3 ? 11.076 -11.052 1.880 1.00 0.00 3 MET A O 11
ATOM 14948 N N . PRO A 1 4 ? 11.472 -11.930 3.919 1.00 0.00 4 PRO A N 11
ATOM 14949 C CA . PRO A 1 4 ? 10.081 -11.850 4.372 1.00 0.00 4 PRO A CA 11
ATOM 14950 C C . PRO A 1 4 ? 9.585 -10.413 4.498 1.00 0.00 4 PRO A C 11
ATOM 14951 O O . PRO A 1 4 ? 10.364 -9.501 4.783 1.00 0.00 4 PRO A O 11
ATOM 14962 N N . THR A 1 5 ? 8.282 -10.232 4.296 1.00 0.00 5 THR A N 11
ATOM 14963 C CA . THR A 1 5 ? 7.640 -8.922 4.387 1.00 0.00 5 THR A CA 11
ATOM 14964 C C . THR A 1 5 ? 8.203 -7.961 3.342 1.00 0.00 5 THR A C 11
ATOM 14965 O O . THR A 1 5 ? 8.783 -6.929 3.671 1.00 0.00 5 THR A O 11
ATOM 14976 N N . THR A 1 6 ? 8.030 -8.323 2.081 1.00 0.00 6 THR A N 11
ATOM 14977 C CA . THR A 1 6 ? 8.516 -7.517 0.974 1.00 0.00 6 THR A CA 11
ATOM 14978 C C . THR A 1 6 ? 7.367 -6.786 0.280 1.00 0.00 6 THR A C 11
ATOM 14979 O O . THR A 1 6 ? 6.230 -7.267 0.273 1.00 0.00 6 THR A O 11
ATOM 14990 N N . CYS A 1 7 ? 7.670 -5.619 -0.286 1.00 0.00 7 CYS A N 11
ATOM 14991 C CA . CYS A 1 7 ? 6.686 -4.842 -1.025 1.00 0.00 7 CYS A CA 11
ATOM 14992 C C . CYS A 1 7 ? 6.361 -5.520 -2.347 1.00 0.00 7 CYS A C 11
ATOM 14993 O O . CYS A 1 7 ? 7.218 -6.163 -2.962 1.00 0.00 7 CYS A O 11
ATOM 15000 N N . GLY A 1 8 ? 5.121 -5.377 -2.772 1.00 0.00 8 GLY A N 11
ATOM 15001 C CA . GLY A 1 8 ? 4.704 -5.911 -4.048 1.00 0.00 8 GLY A CA 11
ATOM 15002 C C . GLY A 1 8 ? 4.505 -4.809 -5.063 1.00 0.00 8 GLY A C 11
ATOM 15003 O O . GLY A 1 8 ? 4.016 -5.045 -6.168 1.00 0.00 8 GLY A O 11
ATOM 15007 N N . PHE A 1 9 ? 4.884 -3.595 -4.676 1.00 0.00 9 PHE A N 11
ATOM 15008 C CA . PHE A 1 9 ? 4.721 -2.430 -5.530 1.00 0.00 9 PHE A CA 11
ATOM 15009 C C . PHE A 1 9 ? 5.665 -2.493 -6.725 1.00 0.00 9 PHE A C 11
ATOM 15010 O O . PHE A 1 9 ? 6.838 -2.848 -6.585 1.00 0.00 9 PHE A O 11
ATOM 15027 N N . PRO A 1 10 ? 5.161 -2.150 -7.919 1.00 0.00 10 PRO A N 11
ATOM 15028 C CA . PRO A 1 10 ? 5.966 -2.145 -9.143 1.00 0.00 10 PRO A CA 11
ATOM 15029 C C . PRO A 1 10 ? 7.011 -1.038 -9.142 1.00 0.00 10 PRO A C 11
ATOM 15030 O O . PRO A 1 10 ? 8.040 -1.132 -9.814 1.00 0.00 10 PRO A O 11
ATOM 15041 N N . ASN A 1 11 ? 6.744 -0.001 -8.373 1.00 0.00 11 ASN A N 11
ATOM 15042 C CA . ASN A 1 11 ? 7.613 1.165 -8.332 1.00 0.00 11 ASN A CA 11
ATOM 15043 C C . ASN A 1 11 ? 7.769 1.693 -6.909 1.00 0.00 11 ASN A C 11
ATOM 15044 O O . ASN A 1 11 ? 7.547 2.877 -6.643 1.00 0.00 11 ASN A O 11
ATOM 15055 N N . CYS A 1 12 ? 8.153 0.810 -5.991 1.00 0.00 12 CYS A N 11
ATOM 15056 C CA . CYS A 1 12 ? 8.510 1.227 -4.644 1.00 0.00 12 CYS A CA 11
ATOM 15057 C C . CYS A 1 12 ? 9.883 1.901 -4.685 1.00 0.00 12 CYS A C 11
ATOM 15058 O O . CYS A 1 12 ? 10.921 1.257 -4.531 1.00 0.00 12 CYS A O 11
ATOM 15065 N N . LYS A 1 13 ? 9.875 3.204 -4.935 1.00 0.00 13 LYS A N 11
ATOM 15066 C CA . LYS A 1 13 ? 11.108 3.966 -5.107 1.00 0.00 13 LYS A CA 11
ATOM 15067 C C . LYS A 1 13 ? 11.720 4.361 -3.766 1.00 0.00 13 LYS A C 11
ATOM 15068 O O . LYS A 1 13 ? 12.776 4.998 -3.714 1.00 0.00 13 LYS A O 11
ATOM 15087 N N . PHE A 1 14 ? 11.062 3.970 -2.687 1.00 0.00 14 PHE A N 11
ATOM 15088 C CA . PHE A 1 14 ? 11.535 4.292 -1.351 1.00 0.00 14 PHE A CA 11
ATOM 15089 C C . PHE A 1 14 ? 12.727 3.414 -0.991 1.00 0.00 14 PHE A C 11
ATOM 15090 O O . PHE A 1 14 ? 13.640 3.846 -0.286 1.00 0.00 14 PHE A O 11
ATOM 15107 N N . ARG A 1 15 ? 12.731 2.198 -1.522 1.00 0.00 15 ARG A N 11
ATOM 15108 C CA . ARG A 1 15 ? 13.806 1.248 -1.253 1.00 0.00 15 ARG A CA 11
ATOM 15109 C C . ARG A 1 15 ? 15.084 1.695 -1.947 1.00 0.00 15 ARG A C 11
ATOM 15110 O O . ARG A 1 15 ? 16.187 1.429 -1.474 1.00 0.00 15 ARG A O 11
ATOM 15131 N N . SER A 1 16 ? 14.918 2.384 -3.068 1.00 0.00 16 SER A N 11
ATOM 15132 C CA . SER A 1 16 ? 16.039 2.903 -3.837 1.00 0.00 16 SER A CA 11
ATOM 15133 C C . SER A 1 16 ? 16.670 4.106 -3.141 1.00 0.00 16 SER A C 11
ATOM 15134 O O . SER A 1 16 ? 17.806 4.484 -3.434 1.00 0.00 16 SER A O 11
ATOM 15142 N N . ARG A 1 17 ? 15.926 4.709 -2.220 1.00 0.00 17 ARG A N 11
ATOM 15143 C CA . ARG A 1 17 ? 16.443 5.817 -1.426 1.00 0.00 17 ARG A CA 11
ATOM 15144 C C . ARG A 1 17 ? 17.178 5.276 -0.205 1.00 0.00 17 ARG A C 11
ATOM 15145 O O . ARG A 1 17 ? 18.150 5.865 0.276 1.00 0.00 17 ARG A O 11
ATOM 15166 N N . TYR A 1 18 ? 16.705 4.141 0.283 1.00 0.00 18 TYR A N 11
ATOM 15167 C CA . TYR A 1 18 ? 17.307 3.485 1.433 1.00 0.00 18 TYR A CA 11
ATOM 15168 C C . TYR A 1 18 ? 18.180 2.330 0.967 1.00 0.00 18 TYR A C 11
ATOM 15169 O O . TYR A 1 18 ? 18.795 2.394 -0.098 1.00 0.00 18 TYR A O 11
ATOM 15187 N N . ARG A 1 19 ? 18.231 1.278 1.767 1.00 0.00 19 ARG A N 11
ATOM 15188 C CA . ARG A 1 19 ? 18.942 0.067 1.391 1.00 0.00 19 ARG A CA 11
ATOM 15189 C C . ARG A 1 19 ? 17.965 -1.096 1.296 1.00 0.00 19 ARG A C 11
ATOM 15190 O O . ARG A 1 19 ? 18.365 -2.260 1.269 1.00 0.00 19 ARG A O 11
ATOM 15211 N N . GLY A 1 20 ? 16.675 -0.771 1.259 1.00 0.00 20 GLY A N 11
ATOM 15212 C CA . GLY A 1 20 ? 15.643 -1.788 1.177 1.00 0.00 20 GLY A CA 11
ATOM 15213 C C . GLY A 1 20 ? 15.355 -2.430 2.520 1.00 0.00 20 GLY A C 11
ATOM 15214 O O . GLY A 1 20 ? 14.222 -2.426 3.000 1.00 0.00 20 GLY A O 11
ATOM 15218 N N . LEU A 1 21 ? 16.394 -2.978 3.127 1.00 0.00 21 LEU A N 11
ATOM 15219 C CA . LEU A 1 21 ? 16.279 -3.623 4.428 1.00 0.00 21 LEU A CA 11
ATOM 15220 C C . LEU A 1 21 ? 16.316 -2.588 5.546 1.00 0.00 21 LEU A C 11
ATOM 15221 O O . LEU A 1 21 ? 16.036 -2.893 6.702 1.00 0.00 21 LEU A O 11
ATOM 15237 N N . GLU A 1 22 ? 16.652 -1.358 5.186 1.00 0.00 22 GLU A N 11
ATOM 15238 C CA . GLU A 1 22 ? 16.830 -0.292 6.164 1.00 0.00 22 GLU A CA 11
ATOM 15239 C C . GLU A 1 22 ? 15.671 0.687 6.110 1.00 0.00 22 GLU A C 11
ATOM 15240 O O . GLU A 1 22 ? 15.713 1.753 6.723 1.00 0.00 22 GLU A O 11
ATOM 15252 N N . ASP A 1 23 ? 14.635 0.309 5.382 1.00 0.00 23 ASP A N 11
ATOM 15253 C CA . ASP A 1 23 ? 13.487 1.177 5.157 1.00 0.00 23 ASP A CA 11
ATOM 15254 C C . ASP A 1 23 ? 12.762 1.489 6.456 1.00 0.00 23 ASP A C 11
ATOM 15255 O O . ASP A 1 23 ? 12.042 2.483 6.548 1.00 0.00 23 ASP A O 11
ATOM 15264 N N . ASN A 1 24 ? 12.991 0.643 7.464 1.00 0.00 24 ASN A N 11
ATOM 15265 C CA . ASN A 1 24 ? 12.285 0.725 8.749 1.00 0.00 24 ASN A CA 11
ATOM 15266 C C . ASN A 1 24 ? 10.794 1.009 8.551 1.00 0.00 24 ASN A C 11
ATOM 15267 O O . ASN A 1 24 ? 10.196 1.802 9.280 1.00 0.00 24 ASN A O 11
ATOM 15278 N N . ARG A 1 25 ? 10.195 0.355 7.563 1.00 0.00 25 ARG A N 11
ATOM 15279 C CA . ARG A 1 25 ? 8.812 0.625 7.201 1.00 0.00 25 ARG A CA 11
ATOM 15280 C C . ARG A 1 25 ? 7.874 -0.408 7.796 1.00 0.00 25 ARG A C 11
ATOM 15281 O O . ARG A 1 25 ? 8.270 -1.542 8.065 1.00 0.00 25 ARG A O 11
ATOM 15302 N N . HIS A 1 26 ? 6.638 0.003 8.018 1.00 0.00 26 HIS A N 11
ATOM 15303 C CA . HIS A 1 26 ? 5.595 -0.913 8.437 1.00 0.00 26 HIS A CA 11
ATOM 15304 C C . HIS A 1 26 ? 4.871 -1.436 7.206 1.00 0.00 26 HIS A C 11
ATOM 15305 O O . HIS A 1 26 ? 4.612 -0.681 6.267 1.00 0.00 26 HIS A O 11
ATOM 15319 N N . PHE A 1 27 ? 4.563 -2.720 7.205 1.00 0.00 27 PHE A N 11
ATOM 15320 C CA . PHE A 1 27 ? 3.961 -3.353 6.042 1.00 0.00 27 PHE A CA 11
ATOM 15321 C C . PHE A 1 27 ? 2.517 -3.739 6.318 1.00 0.00 27 PHE A C 11
ATOM 15322 O O . PHE A 1 27 ? 2.210 -4.359 7.339 1.00 0.00 27 PHE A O 11
ATOM 15339 N N . TYR A 1 28 ? 1.635 -3.363 5.413 1.00 0.00 28 TYR A N 11
ATOM 15340 C CA . TYR A 1 28 ? 0.228 -3.724 5.520 1.00 0.00 28 TYR A CA 11
ATOM 15341 C C . TYR A 1 28 ? -0.065 -4.964 4.689 1.00 0.00 28 TYR A C 11
ATOM 15342 O O . TYR A 1 28 ? 0.633 -5.246 3.715 1.00 0.00 28 TYR A O 11
ATOM 15360 N N . ARG A 1 29 ? -1.103 -5.698 5.072 1.00 0.00 29 ARG A N 11
ATOM 15361 C CA . ARG A 1 29 ? -1.482 -6.921 4.363 1.00 0.00 29 ARG A CA 11
ATOM 15362 C C . ARG A 1 29 ? -2.725 -6.683 3.513 1.00 0.00 29 ARG A C 11
ATOM 15363 O O . ARG A 1 29 ? -3.529 -7.591 3.308 1.00 0.00 29 ARG A O 11
ATOM 15384 N N . ILE A 1 30 ? -2.857 -5.451 3.025 1.00 0.00 30 ILE A N 11
ATOM 15385 C CA . ILE A 1 30 ? -3.985 -5.038 2.193 1.00 0.00 30 ILE A CA 11
ATOM 15386 C C . ILE A 1 30 ? -5.312 -5.079 2.962 1.00 0.00 30 ILE A C 11
ATOM 15387 O O . ILE A 1 30 ? -5.860 -6.149 3.235 1.00 0.00 30 ILE A O 11
ATOM 15403 N N . PRO A 1 31 ? -5.816 -3.891 3.343 1.00 0.00 31 PRO A N 11
ATOM 15404 C CA . PRO A 1 31 ? -7.111 -3.728 4.007 1.00 0.00 31 PRO A CA 11
ATOM 15405 C C . PRO A 1 31 ? -8.214 -4.567 3.371 1.00 0.00 31 PRO A C 11
ATOM 15406 O O . PRO A 1 31 ? -8.476 -4.450 2.177 1.00 0.00 31 PRO A O 11
ATOM 15417 N N . LYS A 1 32 ? -8.869 -5.399 4.169 1.00 0.00 32 LYS A N 11
ATOM 15418 C CA . LYS A 1 32 ? -9.960 -6.225 3.666 1.00 0.00 32 LYS A CA 11
ATOM 15419 C C . LYS A 1 32 ? -11.306 -5.634 4.062 1.00 0.00 32 LYS A C 11
ATOM 15420 O O . LYS A 1 32 ? -12.350 -6.268 3.906 1.00 0.00 32 LYS A O 11
ATOM 15439 N N . ARG A 1 33 ? -11.271 -4.414 4.562 1.00 0.00 33 ARG A N 11
ATOM 15440 C CA . ARG A 1 33 ? -12.479 -3.723 4.989 1.00 0.00 33 ARG A CA 11
ATOM 15441 C C . ARG A 1 33 ? -12.302 -2.215 4.849 1.00 0.00 33 ARG A C 11
ATOM 15442 O O . ARG A 1 33 ? -11.433 -1.626 5.495 1.00 0.00 33 ARG A O 11
ATOM 15463 N N . PRO A 1 34 ? -13.106 -1.573 3.987 1.00 0.00 34 PRO A N 11
ATOM 15464 C CA . PRO A 1 34 ? -14.098 -2.260 3.150 1.00 0.00 34 PRO A CA 11
ATOM 15465 C C . PRO A 1 34 ? -13.447 -3.049 2.011 1.00 0.00 34 PRO A C 11
ATOM 15466 O O . PRO A 1 34 ? -12.395 -2.669 1.500 1.00 0.00 34 PRO A O 11
ATOM 15477 N N . LEU A 1 35 ? -14.081 -4.146 1.611 1.00 0.00 35 LEU A N 11
ATOM 15478 C CA . LEU A 1 35 ? -13.517 -5.032 0.593 1.00 0.00 35 LEU A CA 11
ATOM 15479 C C . LEU A 1 35 ? -13.439 -4.345 -0.767 1.00 0.00 35 LEU A C 11
ATOM 15480 O O . LEU A 1 35 ? -12.569 -4.653 -1.579 1.00 0.00 35 LEU A O 11
ATOM 15496 N N . ILE A 1 36 ? -14.343 -3.406 -1.010 1.00 0.00 36 ILE A N 11
ATOM 15497 C CA . ILE A 1 36 ? -14.335 -2.657 -2.259 1.00 0.00 36 ILE A CA 11
ATOM 15498 C C . ILE A 1 36 ? -13.107 -1.750 -2.328 1.00 0.00 36 ILE A C 11
ATOM 15499 O O . ILE A 1 36 ? -12.536 -1.538 -3.397 1.00 0.00 36 ILE A O 11
ATOM 15515 N N . LEU A 1 37 ? -12.681 -1.244 -1.174 1.00 0.00 37 LEU A N 11
ATOM 15516 C CA . LEU A 1 37 ? -11.456 -0.460 -1.100 1.00 0.00 37 LEU A CA 11
ATOM 15517 C C . LEU A 1 37 ? -10.263 -1.349 -1.434 1.00 0.00 37 LEU A C 11
ATOM 15518 O O . LEU A 1 37 ? -9.328 -0.922 -2.103 1.00 0.00 37 LEU A O 11
ATOM 15534 N N . ARG A 1 38 ? -10.323 -2.595 -0.970 1.00 0.00 38 ARG A N 11
ATOM 15535 C CA . ARG A 1 38 ? -9.295 -3.586 -1.267 1.00 0.00 38 ARG A CA 11
ATOM 15536 C C . ARG A 1 38 ? -9.198 -3.804 -2.771 1.00 0.00 38 ARG A C 11
ATOM 15537 O O . ARG A 1 38 ? -8.109 -3.889 -3.333 1.00 0.00 38 ARG A O 11
ATOM 15558 N N . GLN A 1 39 ? -10.358 -3.899 -3.406 1.00 0.00 39 GLN A N 11
ATOM 15559 C CA . GLN A 1 39 ? -10.438 -4.051 -4.858 1.00 0.00 39 GLN A CA 11
ATOM 15560 C C . GLN A 1 39 ? -9.795 -2.860 -5.571 1.00 0.00 39 GLN A C 11
ATOM 15561 O O . GLN A 1 39 ? -9.259 -2.995 -6.668 1.00 0.00 39 GLN A O 11
ATOM 15575 N N . ARG A 1 40 ? -9.849 -1.695 -4.937 1.00 0.00 40 ARG A N 11
ATOM 15576 C CA . ARG A 1 40 ? -9.224 -0.495 -5.483 1.00 0.00 40 ARG A CA 11
ATOM 15577 C C . ARG A 1 40 ? -7.753 -0.420 -5.072 1.00 0.00 40 ARG A C 11
ATOM 15578 O O . ARG A 1 40 ? -6.960 0.285 -5.688 1.00 0.00 40 ARG A O 11
ATOM 15599 N N . TRP A 1 41 ? -7.401 -1.171 -4.035 1.00 0.00 41 TRP A N 11
ATOM 15600 C CA . TRP A 1 41 ? -6.032 -1.218 -3.530 1.00 0.00 41 TRP A CA 11
ATOM 15601 C C . TRP A 1 41 ? -5.100 -1.835 -4.567 1.00 0.00 41 TRP A C 11
ATOM 15602 O O . TRP A 1 41 ? -3.917 -1.502 -4.633 1.00 0.00 41 TRP A O 11
ATOM 15623 N N . LEU A 1 42 ? -5.650 -2.717 -5.394 1.00 0.00 42 LEU A N 11
ATOM 15624 C CA . LEU A 1 42 ? -4.875 -3.370 -6.442 1.00 0.00 42 LEU A CA 11
ATOM 15625 C C . LEU A 1 42 ? -4.539 -2.396 -7.569 1.00 0.00 42 LEU A C 11
ATOM 15626 O O . LEU A 1 42 ? -3.623 -2.643 -8.356 1.00 0.00 42 LEU A O 11
ATOM 15642 N N . THR A 1 43 ? -5.276 -1.288 -7.633 1.00 0.00 43 THR A N 11
ATOM 15643 C CA . THR A 1 43 ? -5.115 -0.307 -8.703 1.00 0.00 43 THR A CA 11
ATOM 15644 C C . THR A 1 43 ? -3.684 0.244 -8.754 1.00 0.00 43 THR A C 11
ATOM 15645 O O . THR A 1 43 ? -3.125 0.434 -9.833 1.00 0.00 43 THR A O 11
ATOM 15656 N N . ALA A 1 44 ? -3.083 0.454 -7.590 1.00 0.00 44 ALA A N 11
ATOM 15657 C CA . ALA A 1 44 ? -1.766 1.070 -7.517 1.00 0.00 44 ALA A CA 11
ATOM 15658 C C . ALA A 1 44 ? -0.668 0.078 -7.873 1.00 0.00 44 ALA A C 11
ATOM 15659 O O . ALA A 1 44 ? 0.355 0.438 -8.455 1.00 0.00 44 ALA A O 11
ATOM 15666 N N . ILE A 1 45 ? -0.903 -1.176 -7.533 1.00 0.00 45 ILE A N 11
ATOM 15667 C CA . ILE A 1 45 ? 0.085 -2.223 -7.740 1.00 0.00 45 ILE A CA 11
ATOM 15668 C C . ILE A 1 45 ? -0.059 -2.847 -9.120 1.00 0.00 45 ILE A C 11
ATOM 15669 O O . ILE A 1 45 ? 0.830 -3.559 -9.589 1.00 0.00 45 ILE A O 11
ATOM 15685 N N . GLY A 1 46 ? -1.184 -2.574 -9.765 1.00 0.00 46 GLY A N 11
ATOM 15686 C CA . GLY A 1 46 ? -1.437 -3.117 -11.083 1.00 0.00 46 GLY A CA 11
ATOM 15687 C C . GLY A 1 46 ? -1.604 -4.622 -11.056 1.00 0.00 46 GLY A C 11
ATOM 15688 O O . GLY A 1 46 ? -1.151 -5.324 -11.959 1.00 0.00 46 GLY A O 11
ATOM 15692 N N . ARG A 1 47 ? -2.247 -5.117 -10.011 1.00 0.00 47 ARG A N 11
ATOM 15693 C CA . ARG A 1 47 ? -2.448 -6.547 -9.849 1.00 0.00 47 ARG A CA 11
ATOM 15694 C C . ARG A 1 47 ? -3.929 -6.871 -9.749 1.00 0.00 47 ARG A C 11
ATOM 15695 O O . ARG A 1 47 ? -4.777 -5.981 -9.846 1.00 0.00 47 ARG A O 11
ATOM 15716 N N . THR A 1 48 ? -4.233 -8.146 -9.565 1.00 0.00 48 THR A N 11
ATOM 15717 C CA . THR A 1 48 ? -5.601 -8.580 -9.352 1.00 0.00 48 THR A CA 11
ATOM 15718 C C . THR A 1 48 ? -5.759 -9.133 -7.935 1.00 0.00 48 THR A C 11
ATOM 15719 O O . THR A 1 48 ? -4.808 -9.120 -7.152 1.00 0.00 48 THR A O 11
ATOM 15730 N N . GLU A 1 49 ? -6.947 -9.628 -7.616 1.00 0.00 49 GLU A N 11
ATOM 15731 C CA . GLU A 1 49 ? -7.271 -10.031 -6.251 1.00 0.00 49 GLU A CA 11
ATOM 15732 C C . GLU A 1 49 ? -6.541 -11.308 -5.853 1.00 0.00 49 GLU A C 11
ATOM 15733 O O . GLU A 1 49 ? -5.989 -11.404 -4.759 1.00 0.00 49 GLU A O 11
ATOM 15745 N N . GLU A 1 50 ? -6.506 -12.275 -6.754 1.00 0.00 50 GLU A N 11
ATOM 15746 C CA . GLU A 1 50 ? -5.889 -13.562 -6.456 1.00 0.00 50 GLU A CA 11
ATOM 15747 C C . GLU A 1 50 ? -4.372 -13.475 -6.562 1.00 0.00 50 GLU A C 11
ATOM 15748 O O . GLU A 1 50 ? -3.666 -14.444 -6.289 1.00 0.00 50 GLU A O 11
ATOM 15760 N N . THR A 1 51 ? -3.875 -12.314 -6.954 1.00 0.00 51 THR A N 11
ATOM 15761 C CA . THR A 1 51 ? -2.446 -12.110 -7.089 1.00 0.00 51 THR A CA 11
ATOM 15762 C C . THR A 1 51 ? -1.936 -11.098 -6.070 1.00 0.00 51 THR A C 11
ATOM 15763 O O . THR A 1 51 ? -0.771 -10.705 -6.099 1.00 0.00 51 THR A O 11
ATOM 15774 N N . VAL A 1 52 ? -2.815 -10.673 -5.169 1.00 0.00 52 VAL A N 11
ATOM 15775 C CA . VAL A 1 52 ? -2.460 -9.656 -4.189 1.00 0.00 52 VAL A CA 11
ATOM 15776 C C . VAL A 1 52 ? -2.467 -10.204 -2.771 1.00 0.00 52 VAL A C 11
ATOM 15777 O O . VAL A 1 52 ? -1.761 -9.705 -1.898 1.00 0.00 52 VAL A O 11
ATOM 15790 N N . VAL A 1 53 ? -3.229 -11.250 -2.549 1.00 0.00 53 VAL A N 11
ATOM 15791 C CA . VAL A 1 53 ? -3.420 -11.756 -1.202 1.00 0.00 53 VAL A CA 11
ATOM 15792 C C . VAL A 1 53 ? -2.241 -12.626 -0.763 1.00 0.00 53 VAL A C 11
ATOM 15793 O O . VAL A 1 53 ? -1.610 -13.291 -1.590 1.00 0.00 53 VAL A O 11
ATOM 15806 N N . SER A 1 54 ? -1.934 -12.567 0.538 1.00 0.00 54 SER A N 11
ATOM 15807 C CA . SER A 1 54 ? -0.918 -13.413 1.176 1.00 0.00 54 SER A CA 11
ATOM 15808 C C . SER A 1 54 ? 0.509 -12.954 0.866 1.00 0.00 54 SER A C 11
ATOM 15809 O O . SER A 1 54 ? 1.281 -12.648 1.779 1.00 0.00 54 SER A O 11
ATOM 15817 N N . GLN A 1 55 ? 0.853 -12.894 -0.411 1.00 0.00 55 GLN A N 11
ATOM 15818 C CA . GLN A 1 55 ? 2.234 -12.651 -0.817 1.00 0.00 55 GLN A CA 11
ATOM 15819 C C . GLN A 1 55 ? 2.565 -11.160 -0.894 1.00 0.00 55 GLN A C 11
ATOM 15820 O O . GLN A 1 55 ? 3.696 -10.754 -0.614 1.00 0.00 55 GLN A O 11
ATOM 15834 N N . LEU A 1 56 ? 1.600 -10.339 -1.266 1.00 0.00 56 LEU A N 11
ATOM 15835 C CA . LEU A 1 56 ? 1.869 -8.923 -1.461 1.00 0.00 56 LEU A CA 11
ATOM 15836 C C . LEU A 1 56 ? 1.694 -8.138 -0.169 1.00 0.00 56 LEU A C 11
ATOM 15837 O O . LEU A 1 56 ? 0.694 -8.278 0.529 1.00 0.00 56 LEU A O 11
ATOM 15853 N N . ARG A 1 57 ? 2.698 -7.338 0.157 1.00 0.00 57 ARG A N 11
ATOM 15854 C CA . ARG A 1 57 ? 2.626 -6.428 1.287 1.00 0.00 57 ARG A CA 11
ATOM 15855 C C . ARG A 1 57 ? 2.925 -5.023 0.793 1.00 0.00 57 ARG A C 11
ATOM 15856 O O . ARG A 1 57 ? 3.665 -4.855 -0.176 1.00 0.00 57 ARG A O 11
ATOM 15877 N N . ILE A 1 58 ? 2.341 -4.025 1.431 1.00 0.00 58 ILE A N 11
ATOM 15878 C CA . ILE A 1 58 ? 2.513 -2.647 0.994 1.00 0.00 58 ILE A CA 11
ATOM 15879 C C . ILE A 1 58 ? 3.027 -1.786 2.140 1.00 0.00 58 ILE A C 11
ATOM 15880 O O . ILE A 1 58 ? 2.541 -1.894 3.268 1.00 0.00 58 ILE A O 11
ATOM 15896 N N . CYS A 1 59 ? 4.015 -0.945 1.846 1.00 0.00 59 CYS A N 11
ATOM 15897 C CA . CYS A 1 59 ? 4.608 -0.070 2.848 1.00 0.00 59 CYS A CA 11
ATOM 15898 C C . CYS A 1 59 ? 3.628 1.000 3.321 1.00 0.00 59 CYS A C 11
ATOM 15899 O O . CYS A 1 59 ? 2.732 1.415 2.587 1.00 0.00 59 CYS A O 11
ATOM 15906 N N . SER A 1 60 ? 3.843 1.465 4.543 1.00 0.00 60 SER A N 11
ATOM 15907 C CA . SER A 1 60 ? 3.067 2.562 5.101 1.00 0.00 60 SER A CA 11
ATOM 15908 C C . SER A 1 60 ? 3.473 3.891 4.459 1.00 0.00 60 SER A C 11
ATOM 15909 O O . SER A 1 60 ? 2.803 4.905 4.631 1.00 0.00 60 SER A O 11
ATOM 15917 N N . ALA A 1 61 ? 4.566 3.871 3.703 1.00 0.00 61 ALA A N 11
ATOM 15918 C CA . ALA A 1 61 ? 5.087 5.079 3.070 1.00 0.00 61 ALA A CA 11
ATOM 15919 C C . ALA A 1 61 ? 4.321 5.405 1.794 1.00 0.00 61 ALA A C 11
ATOM 15920 O O . ALA A 1 61 ? 4.569 6.422 1.150 1.00 0.00 61 ALA A O 11
ATOM 15927 N N . HIS A 1 62 ? 3.382 4.541 1.440 1.00 0.00 62 HIS A N 11
ATOM 15928 C CA . HIS A 1 62 ? 2.602 4.712 0.222 1.00 0.00 62 HIS A CA 11
ATOM 15929 C C . HIS A 1 62 ? 1.310 5.474 0.514 1.00 0.00 62 HIS A C 11
ATOM 15930 O O . HIS A 1 62 ? 0.330 5.354 -0.221 1.00 0.00 62 HIS A O 11
ATOM 15944 N N . PHE A 1 63 ? 1.318 6.260 1.590 1.00 0.00 63 PHE A N 11
ATOM 15945 C CA . PHE A 1 63 ? 0.124 6.979 2.025 1.00 0.00 63 PHE A CA 11
ATOM 15946 C C . PHE A 1 63 ? 0.472 8.392 2.469 1.00 0.00 63 PHE A C 11
ATOM 15947 O O . PHE A 1 63 ? 1.647 8.744 2.593 1.00 0.00 63 PHE A O 11
ATOM 15964 N N . GLU A 1 64 ? -0.556 9.191 2.728 1.00 0.00 64 GLU A N 11
ATOM 15965 C CA . GLU A 1 64 ? -0.370 10.574 3.135 1.00 0.00 64 GLU A CA 11
ATOM 15966 C C . GLU A 1 64 ? 0.092 10.647 4.583 1.00 0.00 64 GLU A C 11
ATOM 15967 O O . GLU A 1 64 ? -0.662 10.330 5.508 1.00 0.00 64 GLU A O 11
ATOM 15979 N N . GLY A 1 65 ? 1.340 11.043 4.776 1.00 0.00 65 GLY A N 11
ATOM 15980 C CA . GLY A 1 65 ? 1.896 11.112 6.112 1.00 0.00 65 GLY A CA 11
ATOM 15981 C C . GLY A 1 65 ? 2.428 9.771 6.569 1.00 0.00 65 GLY A C 11
ATOM 15982 O O . GLY A 1 65 ? 3.149 9.681 7.562 1.00 0.00 65 GLY A O 11
ATOM 15986 N N . GLY A 1 66 ? 2.079 8.725 5.834 1.00 0.00 66 GLY A N 11
ATOM 15987 C CA . GLY A 1 66 ? 2.521 7.392 6.174 1.00 0.00 66 GLY A CA 11
ATOM 15988 C C . GLY A 1 66 ? 1.520 6.637 7.029 1.00 0.00 66 GLY A C 11
ATOM 15989 O O . GLY A 1 66 ? 1.894 5.721 7.760 1.00 0.00 66 GLY A O 11
ATOM 15993 N N . GLU A 1 67 ? 0.248 7.005 6.940 1.00 0.00 67 GLU A N 11
ATOM 15994 C CA . GLU A 1 67 ? -0.782 6.358 7.745 1.00 0.00 67 GLU A CA 11
ATOM 15995 C C . GLU A 1 67 ? -1.950 5.885 6.883 1.00 0.00 67 GLU A C 11
ATOM 15996 O O . GLU A 1 67 ? -2.580 6.678 6.182 1.00 0.00 67 GLU A O 11
ATOM 16008 N N . LYS A 1 68 ? -2.217 4.586 6.931 1.00 0.00 68 LYS A N 11
ATOM 16009 C CA . LYS A 1 68 ? -3.389 4.015 6.281 1.00 0.00 68 LYS A CA 11
ATOM 16010 C C . LYS A 1 68 ? -4.475 3.770 7.317 1.00 0.00 68 LYS A C 11
ATOM 16011 O O . LYS A 1 68 ? -4.299 2.965 8.234 1.00 0.00 68 LYS A O 11
ATOM 16030 N N . LYS A 1 69 ? -5.591 4.456 7.180 1.00 0.00 69 LYS A N 11
ATOM 16031 C CA . LYS A 1 69 ? -6.691 4.291 8.106 1.00 0.00 69 LYS A CA 11
ATOM 16032 C C . LYS A 1 69 ? -7.760 3.387 7.506 1.00 0.00 69 LYS A C 11
ATOM 16033 O O . LYS A 1 69 ? -7.626 2.161 7.532 1.00 0.00 69 LYS A O 11
ATOM 16052 N N . GLU A 1 70 ? -8.796 3.986 6.931 1.00 0.00 70 GLU A N 11
ATOM 16053 C CA . GLU A 1 70 ? -9.947 3.223 6.467 1.00 0.00 70 GLU A CA 11
ATOM 16054 C C . GLU A 1 70 ? -10.151 3.349 4.957 1.00 0.00 70 GLU A C 11
ATOM 16055 O O . GLU A 1 70 ? -10.567 2.395 4.299 1.00 0.00 70 GLU A O 11
ATOM 16067 N N . GLY A 1 71 ? -9.856 4.520 4.408 1.00 0.00 71 GLY A N 11
ATOM 16068 C CA . GLY A 1 71 ? -10.102 4.751 2.996 1.00 0.00 71 GLY A CA 11
ATOM 16069 C C . GLY A 1 71 ? -8.889 5.289 2.272 1.00 0.00 71 GLY A C 11
ATOM 16070 O O . GLY A 1 71 ? -8.991 6.255 1.514 1.00 0.00 71 GLY A O 11
ATOM 16074 N N . ASP A 1 72 ? -7.744 4.663 2.497 1.00 0.00 72 ASP A N 11
ATOM 16075 C CA . ASP A 1 72 ? -6.504 5.088 1.861 1.00 0.00 72 ASP A CA 11
ATOM 16076 C C . ASP A 1 72 ? -5.991 4.016 0.912 1.00 0.00 72 ASP A C 11
ATOM 16077 O O . ASP A 1 72 ? -5.644 2.918 1.343 1.00 0.00 72 ASP A O 11
ATOM 16086 N N . ILE A 1 73 ? -5.961 4.338 -0.374 1.00 0.00 73 ILE A N 11
ATOM 16087 C CA . ILE A 1 73 ? -5.376 3.463 -1.383 1.00 0.00 73 ILE A CA 11
ATOM 16088 C C . ILE A 1 73 ? -3.929 3.887 -1.611 1.00 0.00 73 ILE A C 11
ATOM 16089 O O . ILE A 1 73 ? -3.641 5.082 -1.682 1.00 0.00 73 ILE A O 11
ATOM 16105 N N . PRO A 1 74 ? -2.998 2.927 -1.716 1.00 0.00 74 PRO A N 11
ATOM 16106 C CA . PRO A 1 74 ? -1.572 3.232 -1.813 1.00 0.00 74 PRO A CA 11
ATOM 16107 C C . PRO A 1 74 ? -1.227 3.975 -3.094 1.00 0.00 74 PRO A C 11
ATOM 16108 O O . PRO A 1 74 ? -1.884 3.809 -4.119 1.00 0.00 74 PRO A O 11
ATOM 16119 N N . VAL A 1 75 ? -0.207 4.808 -3.028 1.00 0.00 75 VAL A N 11
ATOM 16120 C CA . VAL A 1 75 ? 0.288 5.490 -4.209 1.00 0.00 75 VAL A CA 11
ATOM 16121 C C . VAL A 1 75 ? 1.783 5.246 -4.365 1.00 0.00 75 VAL A C 11
ATOM 16122 O O . VAL A 1 75 ? 2.466 4.895 -3.398 1.00 0.00 75 VAL A O 11
ATOM 16135 N N . PRO A 1 76 ? 2.309 5.410 -5.585 1.00 0.00 76 PRO A N 11
ATOM 16136 C CA . PRO A 1 76 ? 3.733 5.201 -5.857 1.00 0.00 76 PRO A CA 11
ATOM 16137 C C . PRO A 1 76 ? 4.592 6.284 -5.222 1.00 0.00 76 PRO A C 11
ATOM 16138 O O . PRO A 1 76 ? 5.759 6.066 -4.896 1.00 0.00 76 PRO A O 11
ATOM 16149 N N . ASP A 1 77 ? 3.981 7.439 -5.034 1.00 0.00 77 ASP A N 11
ATOM 16150 C CA . ASP A 1 77 ? 4.660 8.619 -4.527 1.00 0.00 77 ASP A CA 11
ATOM 16151 C C . ASP A 1 77 ? 3.629 9.702 -4.271 1.00 0.00 77 ASP A C 11
ATOM 16152 O O . ASP A 1 77 ? 3.039 10.229 -5.209 1.00 0.00 77 ASP A O 11
ATOM 16161 N N . PRO A 1 78 ? 3.372 10.030 -2.995 1.00 0.00 78 PRO A N 11
ATOM 16162 C CA . PRO A 1 78 ? 2.345 11.013 -2.612 1.00 0.00 78 PRO A CA 11
ATOM 16163 C C . PRO A 1 78 ? 2.553 12.389 -3.244 1.00 0.00 78 PRO A C 11
ATOM 16164 O O . PRO A 1 78 ? 1.615 13.185 -3.343 1.00 0.00 78 PRO A O 11
ATOM 16175 N N . THR A 1 79 ? 3.778 12.671 -3.661 1.00 0.00 79 THR A N 11
ATOM 16176 C CA . THR A 1 79 ? 4.089 13.956 -4.259 1.00 0.00 79 THR A CA 11
ATOM 16177 C C . THR A 1 79 ? 4.026 13.891 -5.787 1.00 0.00 79 THR A C 11
ATOM 16178 O O . THR A 1 79 ? 3.668 14.869 -6.447 1.00 0.00 79 THR A O 11
ATOM 16189 N N . VAL A 1 80 ? 4.360 12.734 -6.347 1.00 0.00 80 VAL A N 11
ATOM 16190 C CA . VAL A 1 80 ? 4.334 12.549 -7.791 1.00 0.00 80 VAL A CA 11
ATOM 16191 C C . VAL A 1 80 ? 2.927 12.196 -8.268 1.00 0.00 80 VAL A C 11
ATOM 16192 O O . VAL A 1 80 ? 2.445 12.720 -9.276 1.00 0.00 80 VAL A O 11
ATOM 16205 N N . ASP A 1 81 ? 2.267 11.321 -7.531 1.00 0.00 81 ASP A N 11
ATOM 16206 C CA . ASP A 1 81 ? 0.944 10.851 -7.905 1.00 0.00 81 ASP A CA 11
ATOM 16207 C C . ASP A 1 81 ? -0.087 11.304 -6.884 1.00 0.00 81 ASP A C 11
ATOM 16208 O O . ASP A 1 81 ? 0.236 11.528 -5.716 1.00 0.00 81 ASP A O 11
ATOM 16217 N N . LYS A 1 82 ? -1.321 11.444 -7.332 1.00 0.00 82 LYS A N 11
ATOM 16218 C CA . LYS A 1 82 ? -2.402 11.870 -6.467 1.00 0.00 82 LYS A CA 11
ATOM 16219 C C . LYS A 1 82 ? -2.814 10.734 -5.543 1.00 0.00 82 LYS A C 11
ATOM 16220 O O . LYS A 1 82 ? -3.439 9.769 -5.987 1.00 0.00 82 LYS A O 11
ATOM 16239 N N . GLN A 1 83 ? -2.397 10.841 -4.283 1.00 0.00 83 GLN A N 11
ATOM 16240 C CA . GLN A 1 83 ? -2.803 9.919 -3.220 1.00 0.00 83 GLN A CA 11
ATOM 16241 C C . GLN A 1 83 ? -4.258 9.498 -3.387 1.00 0.00 83 GLN A C 11
ATOM 16242 O O . GLN A 1 83 ? -5.167 10.324 -3.288 1.00 0.00 83 GLN A O 11
ATOM 16256 N N . ILE A 1 84 ? -4.478 8.216 -3.650 1.00 0.00 84 ILE A N 11
ATOM 16257 C CA . ILE A 1 84 ? -5.824 7.738 -3.889 1.00 0.00 84 ILE A CA 11
ATOM 16258 C C . ILE A 1 84 ? -6.551 7.537 -2.574 1.00 0.00 84 ILE A C 11
ATOM 16259 O O . ILE A 1 84 ? -6.374 6.527 -1.903 1.00 0.00 84 ILE A O 11
ATOM 16275 N N . LYS A 1 85 ? -7.353 8.508 -2.196 1.00 0.00 85 LYS A N 11
ATOM 16276 C CA . LYS A 1 85 ? -8.124 8.413 -0.973 1.00 0.00 85 LYS A CA 11
ATOM 16277 C C . LYS A 1 85 ? -9.609 8.418 -1.296 1.00 0.00 85 LYS A C 11
ATOM 16278 O O . LYS A 1 85 ? -10.035 8.999 -2.295 1.00 0.00 85 LYS A O 11
ATOM 16297 N N . ILE A 1 86 ? -10.390 7.750 -0.468 1.00 0.00 86 ILE A N 11
ATOM 16298 C CA . ILE A 1 86 ? -11.831 7.707 -0.651 1.00 0.00 86 ILE A CA 11
ATOM 16299 C C . ILE A 1 86 ? -12.500 8.603 0.384 1.00 0.00 86 ILE A C 11
ATOM 16300 O O . ILE A 1 86 ? -11.835 9.115 1.287 1.00 0.00 86 ILE A O 11
ATOM 16316 N N . GLU A 1 87 ? -13.795 8.821 0.247 1.00 0.00 87 GLU A N 11
ATOM 16317 C CA . GLU A 1 87 ? -14.532 9.611 1.217 1.00 0.00 87 GLU A CA 11
ATOM 16318 C C . GLU A 1 87 ? -15.213 8.697 2.220 1.00 0.00 87 GLU A C 11
ATOM 16319 O O . GLU A 1 87 ? -16.248 8.098 1.921 1.00 0.00 87 GLU A O 11
ATOM 16331 N N . LEU A 1 88 ? -14.613 8.571 3.393 1.00 0.00 88 LEU A N 11
ATOM 16332 C CA . LEU A 1 88 ? -15.173 7.744 4.450 1.00 0.00 88 LEU A CA 11
ATOM 16333 C C . LEU A 1 88 ? -16.422 8.398 5.026 1.00 0.00 88 LEU A C 11
ATOM 16334 O O . LEU A 1 88 ? -16.384 9.555 5.457 1.00 0.00 88 LEU A O 11
ATOM 16350 N N . PRO A 1 89 ? -17.550 7.669 5.019 1.00 0.00 89 PRO A N 11
ATOM 16351 C CA . PRO A 1 89 ? -18.806 8.154 5.587 1.00 0.00 89 PRO A CA 11
ATOM 16352 C C . PRO A 1 89 ? -18.688 8.384 7.089 1.00 0.00 89 PRO A C 11
ATOM 16353 O O . PRO A 1 89 ? -18.105 7.562 7.798 1.00 0.00 89 PRO A O 11
ATOM 16364 N N . PRO A 1 90 ? -19.225 9.517 7.577 1.00 0.00 90 PRO A N 11
ATOM 16365 C CA . PRO A 1 90 ? -19.194 9.879 8.999 1.00 0.00 90 PRO A CA 11
ATOM 16366 C C . PRO A 1 90 ? -19.675 8.746 9.907 1.00 0.00 90 PRO A C 11
ATOM 16367 O O . PRO A 1 90 ? -20.875 8.490 10.030 1.00 0.00 90 PRO A O 11
ATOM 16378 N N . LYS A 1 91 ? -18.726 8.083 10.543 1.00 0.00 91 LYS A N 11
ATOM 16379 C CA . LYS A 1 91 ? -19.018 6.935 11.381 1.00 0.00 91 LYS A CA 11
ATOM 16380 C C . LYS A 1 91 ? -18.991 7.339 12.848 1.00 0.00 91 LYS A C 11
ATOM 16381 O O . LYS A 1 91 ? -18.550 6.528 13.686 1.00 0.00 91 LYS A O 11
ATOM 16402 N N . GLY A 1 1 ? 6.977 -13.766 12.011 1.00 0.00 1 GLY A N 12
ATOM 16403 C CA . GLY A 1 1 ? 6.808 -14.863 11.033 1.00 0.00 1 GLY A CA 12
ATOM 16404 C C . GLY A 1 1 ? 8.102 -15.178 10.316 1.00 0.00 1 GLY A C 12
ATOM 16405 O O . GLY A 1 1 ? 9.091 -14.467 10.479 1.00 0.00 1 GLY A O 12
ATOM 16411 N N . SER A 1 2 ? 8.100 -16.234 9.520 1.00 0.00 2 SER A N 12
ATOM 16412 C CA . SER A 1 2 ? 9.285 -16.636 8.782 1.00 0.00 2 SER A CA 12
ATOM 16413 C C . SER A 1 2 ? 9.101 -16.375 7.291 1.00 0.00 2 SER A C 12
ATOM 16414 O O . SER A 1 2 ? 9.156 -17.297 6.474 1.00 0.00 2 SER A O 12
ATOM 16422 N N . MET A 1 3 ? 8.875 -15.117 6.942 1.00 0.00 3 MET A N 12
ATOM 16423 C CA . MET A 1 3 ? 8.699 -14.734 5.547 1.00 0.00 3 MET A CA 12
ATOM 16424 C C . MET A 1 3 ? 9.225 -13.326 5.314 1.00 0.00 3 MET A C 12
ATOM 16425 O O . MET A 1 3 ? 8.652 -12.353 5.812 1.00 0.00 3 MET A O 12
ATOM 16439 N N . PRO A 1 4 ? 10.338 -13.207 4.575 1.00 0.00 4 PRO A N 12
ATOM 16440 C CA . PRO A 1 4 ? 10.957 -11.914 4.265 1.00 0.00 4 PRO A CA 12
ATOM 16441 C C . PRO A 1 4 ? 10.010 -10.983 3.509 1.00 0.00 4 PRO A C 12
ATOM 16442 O O . PRO A 1 4 ? 9.681 -11.219 2.342 1.00 0.00 4 PRO A O 12
ATOM 16453 N N . THR A 1 5 ? 9.584 -9.927 4.186 1.00 0.00 5 THR A N 12
ATOM 16454 C CA . THR A 1 5 ? 8.626 -8.982 3.637 1.00 0.00 5 THR A CA 12
ATOM 16455 C C . THR A 1 5 ? 9.222 -8.157 2.497 1.00 0.00 5 THR A C 12
ATOM 16456 O O . THR A 1 5 ? 10.362 -7.697 2.581 1.00 0.00 5 THR A O 12
ATOM 16467 N N . THR A 1 6 ? 8.452 -7.992 1.429 1.00 0.00 6 THR A N 12
ATOM 16468 C CA . THR A 1 6 ? 8.850 -7.134 0.320 1.00 0.00 6 THR A CA 12
ATOM 16469 C C . THR A 1 6 ? 7.645 -6.371 -0.224 1.00 0.00 6 THR A C 12
ATOM 16470 O O . THR A 1 6 ? 6.511 -6.851 -0.137 1.00 0.00 6 THR A O 12
ATOM 16481 N N . CYS A 1 7 ? 7.892 -5.183 -0.769 1.00 0.00 7 CYS A N 12
ATOM 16482 C CA . CYS A 1 7 ? 6.833 -4.367 -1.344 1.00 0.00 7 CYS A CA 12
ATOM 16483 C C . CYS A 1 7 ? 6.259 -5.034 -2.590 1.00 0.00 7 CYS A C 12
ATOM 16484 O O . CYS A 1 7 ? 6.996 -5.563 -3.429 1.00 0.00 7 CYS A O 12
ATOM 16491 N N . GLY A 1 8 ? 4.941 -5.003 -2.699 1.00 0.00 8 GLY A N 12
ATOM 16492 C CA . GLY A 1 8 ? 4.273 -5.583 -3.845 1.00 0.00 8 GLY A CA 12
ATOM 16493 C C . GLY A 1 8 ? 4.109 -4.585 -4.971 1.00 0.00 8 GLY A C 12
ATOM 16494 O O . GLY A 1 8 ? 3.522 -4.896 -6.009 1.00 0.00 8 GLY A O 12
ATOM 16498 N N . PHE A 1 9 ? 4.620 -3.378 -4.756 1.00 0.00 9 PHE A N 12
ATOM 16499 C CA . PHE A 1 9 ? 4.577 -2.335 -5.770 1.00 0.00 9 PHE A CA 12
ATOM 16500 C C . PHE A 1 9 ? 5.580 -2.637 -6.878 1.00 0.00 9 PHE A C 12
ATOM 16501 O O . PHE A 1 9 ? 6.707 -3.055 -6.602 1.00 0.00 9 PHE A O 12
ATOM 16518 N N . PRO A 1 10 ? 5.176 -2.446 -8.144 1.00 0.00 10 PRO A N 12
ATOM 16519 C CA . PRO A 1 10 ? 6.064 -2.635 -9.298 1.00 0.00 10 PRO A CA 12
ATOM 16520 C C . PRO A 1 10 ? 7.238 -1.659 -9.273 1.00 0.00 10 PRO A C 12
ATOM 16521 O O . PRO A 1 10 ? 7.140 -0.542 -9.789 1.00 0.00 10 PRO A O 12
ATOM 16532 N N . ASN A 1 11 ? 8.340 -2.100 -8.665 1.00 0.00 11 ASN A N 12
ATOM 16533 C CA . ASN A 1 11 ? 9.530 -1.271 -8.468 1.00 0.00 11 ASN A CA 12
ATOM 16534 C C . ASN A 1 11 ? 9.232 -0.120 -7.512 1.00 0.00 11 ASN A C 12
ATOM 16535 O O . ASN A 1 11 ? 8.920 0.999 -7.930 1.00 0.00 11 ASN A O 12
ATOM 16546 N N . CYS A 1 12 ? 9.316 -0.411 -6.223 1.00 0.00 12 CYS A N 12
ATOM 16547 C CA . CYS A 1 12 ? 9.079 0.584 -5.194 1.00 0.00 12 CYS A CA 12
ATOM 16548 C C . CYS A 1 12 ? 10.244 1.563 -5.122 1.00 0.00 12 CYS A C 12
ATOM 16549 O O . CYS A 1 12 ? 11.408 1.160 -5.106 1.00 0.00 12 CYS A O 12
ATOM 16556 N N . LYS A 1 13 ? 9.927 2.846 -5.078 1.00 0.00 13 LYS A N 12
ATOM 16557 C CA . LYS A 1 13 ? 10.950 3.875 -4.975 1.00 0.00 13 LYS A CA 12
ATOM 16558 C C . LYS A 1 13 ? 11.274 4.161 -3.513 1.00 0.00 13 LYS A C 12
ATOM 16559 O O . LYS A 1 13 ? 12.223 4.877 -3.204 1.00 0.00 13 LYS A O 12
ATOM 16578 N N . PHE A 1 14 ? 10.484 3.588 -2.616 1.00 0.00 14 PHE A N 12
ATOM 16579 C CA . PHE A 1 14 ? 10.622 3.867 -1.197 1.00 0.00 14 PHE A CA 12
ATOM 16580 C C . PHE A 1 14 ? 11.447 2.792 -0.507 1.00 0.00 14 PHE A C 12
ATOM 16581 O O . PHE A 1 14 ? 12.296 3.098 0.327 1.00 0.00 14 PHE A O 12
ATOM 16598 N N . ARG A 1 15 ? 11.213 1.535 -0.862 1.00 0.00 15 ARG A N 12
ATOM 16599 C CA . ARG A 1 15 ? 11.996 0.442 -0.300 1.00 0.00 15 ARG A CA 12
ATOM 16600 C C . ARG A 1 15 ? 13.414 0.476 -0.866 1.00 0.00 15 ARG A C 12
ATOM 16601 O O . ARG A 1 15 ? 14.379 0.144 -0.178 1.00 0.00 15 ARG A O 12
ATOM 16622 N N . SER A 1 16 ? 13.533 0.915 -2.114 1.00 0.00 16 SER A N 12
ATOM 16623 C CA . SER A 1 16 ? 14.826 1.007 -2.780 1.00 0.00 16 SER A CA 12
ATOM 16624 C C . SER A 1 16 ? 15.407 2.419 -2.671 1.00 0.00 16 SER A C 12
ATOM 16625 O O . SER A 1 16 ? 16.375 2.758 -3.355 1.00 0.00 16 SER A O 12
ATOM 16633 N N . ARG A 1 17 ? 14.811 3.241 -1.812 1.00 0.00 17 ARG A N 12
ATOM 16634 C CA . ARG A 1 17 ? 15.277 4.609 -1.597 1.00 0.00 17 ARG A CA 12
ATOM 16635 C C . ARG A 1 17 ? 16.601 4.619 -0.833 1.00 0.00 17 ARG A C 12
ATOM 16636 O O . ARG A 1 17 ? 17.372 5.577 -0.902 1.00 0.00 17 ARG A O 12
ATOM 16657 N N . TYR A 1 18 ? 16.857 3.545 -0.107 1.00 0.00 18 TYR A N 12
ATOM 16658 C CA . TYR A 1 18 ? 18.065 3.431 0.692 1.00 0.00 18 TYR A CA 12
ATOM 16659 C C . TYR A 1 18 ? 19.166 2.764 -0.125 1.00 0.00 18 TYR A C 12
ATOM 16660 O O . TYR A 1 18 ? 19.221 2.920 -1.345 1.00 0.00 18 TYR A O 12
ATOM 16678 N N . ARG A 1 19 ? 20.042 2.028 0.546 1.00 0.00 19 ARG A N 12
ATOM 16679 C CA . ARG A 1 19 ? 21.077 1.273 -0.146 1.00 0.00 19 ARG A CA 12
ATOM 16680 C C . ARG A 1 19 ? 20.452 0.083 -0.862 1.00 0.00 19 ARG A C 12
ATOM 16681 O O . ARG A 1 19 ? 20.436 0.021 -2.089 1.00 0.00 19 ARG A O 12
ATOM 16702 N N . GLY A 1 20 ? 19.929 -0.852 -0.086 1.00 0.00 20 GLY A N 12
ATOM 16703 C CA . GLY A 1 20 ? 19.226 -1.976 -0.653 1.00 0.00 20 GLY A CA 12
ATOM 16704 C C . GLY A 1 20 ? 17.937 -2.232 0.085 1.00 0.00 20 GLY A C 12
ATOM 16705 O O . GLY A 1 20 ? 17.073 -1.357 0.161 1.00 0.00 20 GLY A O 12
ATOM 16709 N N . LEU A 1 21 ? 17.825 -3.409 0.669 1.00 0.00 21 LEU A N 12
ATOM 16710 C CA . LEU A 1 21 ? 16.630 -3.775 1.409 1.00 0.00 21 LEU A CA 12
ATOM 16711 C C . LEU A 1 21 ? 16.711 -3.264 2.840 1.00 0.00 21 LEU A C 12
ATOM 16712 O O . LEU A 1 21 ? 16.920 -4.026 3.788 1.00 0.00 21 LEU A O 12
ATOM 16728 N N . GLU A 1 22 ? 16.573 -1.957 2.975 1.00 0.00 22 GLU A N 12
ATOM 16729 C CA . GLU A 1 22 ? 16.511 -1.311 4.273 1.00 0.00 22 GLU A CA 12
ATOM 16730 C C . GLU A 1 22 ? 15.302 -0.403 4.314 1.00 0.00 22 GLU A C 12
ATOM 16731 O O . GLU A 1 22 ? 15.402 0.765 4.683 1.00 0.00 22 GLU A O 12
ATOM 16743 N N . ASP A 1 23 ? 14.166 -0.950 3.907 1.00 0.00 23 ASP A N 12
ATOM 16744 C CA . ASP A 1 23 ? 12.907 -0.216 3.905 1.00 0.00 23 ASP A CA 12
ATOM 16745 C C . ASP A 1 23 ? 12.685 0.462 5.250 1.00 0.00 23 ASP A C 12
ATOM 16746 O O . ASP A 1 23 ? 12.223 1.608 5.310 1.00 0.00 23 ASP A O 12
ATOM 16755 N N . ASN A 1 24 ? 13.070 -0.250 6.316 1.00 0.00 24 ASN A N 12
ATOM 16756 C CA . ASN A 1 24 ? 12.859 0.197 7.695 1.00 0.00 24 ASN A CA 12
ATOM 16757 C C . ASN A 1 24 ? 11.442 0.737 7.876 1.00 0.00 24 ASN A C 12
ATOM 16758 O O . ASN A 1 24 ? 11.208 1.685 8.629 1.00 0.00 24 ASN A O 12
ATOM 16769 N N . ARG A 1 25 ? 10.498 0.116 7.183 1.00 0.00 25 ARG A N 12
ATOM 16770 C CA . ARG A 1 25 ? 9.149 0.643 7.095 1.00 0.00 25 ARG A CA 12
ATOM 16771 C C . ARG A 1 25 ? 8.136 -0.288 7.734 1.00 0.00 25 ARG A C 12
ATOM 16772 O O . ARG A 1 25 ? 8.425 -1.456 8.012 1.00 0.00 25 ARG A O 12
ATOM 16793 N N . HIS A 1 26 ? 6.952 0.248 7.980 1.00 0.00 26 HIS A N 12
ATOM 16794 C CA . HIS A 1 26 ? 5.820 -0.559 8.377 1.00 0.00 26 HIS A CA 12
ATOM 16795 C C . HIS A 1 26 ? 5.160 -1.107 7.126 1.00 0.00 26 HIS A C 12
ATOM 16796 O O . HIS A 1 26 ? 4.722 -0.348 6.260 1.00 0.00 26 HIS A O 12
ATOM 16810 N N . PHE A 1 27 ? 5.100 -2.413 7.034 1.00 0.00 27 PHE A N 12
ATOM 16811 C CA . PHE A 1 27 ? 4.581 -3.060 5.845 1.00 0.00 27 PHE A CA 12
ATOM 16812 C C . PHE A 1 27 ? 3.110 -3.389 6.027 1.00 0.00 27 PHE A C 12
ATOM 16813 O O . PHE A 1 27 ? 2.751 -4.310 6.765 1.00 0.00 27 PHE A O 12
ATOM 16830 N N . TYR A 1 28 ? 2.270 -2.628 5.351 1.00 0.00 28 TYR A N 12
ATOM 16831 C CA . TYR A 1 28 ? 0.832 -2.757 5.495 1.00 0.00 28 TYR A CA 12
ATOM 16832 C C . TYR A 1 28 ? 0.300 -3.920 4.684 1.00 0.00 28 TYR A C 12
ATOM 16833 O O . TYR A 1 28 ? 0.749 -4.175 3.564 1.00 0.00 28 TYR A O 12
ATOM 16851 N N . ARG A 1 29 ? -0.653 -4.627 5.258 1.00 0.00 29 ARG A N 12
ATOM 16852 C CA . ARG A 1 29 ? -1.369 -5.653 4.537 1.00 0.00 29 ARG A CA 12
ATOM 16853 C C . ARG A 1 29 ? -2.589 -5.030 3.877 1.00 0.00 29 ARG A C 12
ATOM 16854 O O . ARG A 1 29 ? -3.277 -4.208 4.485 1.00 0.00 29 ARG A O 12
ATOM 16875 N N . ILE A 1 30 ? -2.827 -5.402 2.630 1.00 0.00 30 ILE A N 12
ATOM 16876 C CA . ILE A 1 30 ? -3.960 -4.894 1.873 1.00 0.00 30 ILE A CA 12
ATOM 16877 C C . ILE A 1 30 ? -5.273 -5.162 2.609 1.00 0.00 30 ILE A C 12
ATOM 16878 O O . ILE A 1 30 ? -5.627 -6.315 2.864 1.00 0.00 30 ILE A O 12
ATOM 16894 N N . PRO A 1 31 ? -5.995 -4.090 2.971 1.00 0.00 31 PRO A N 12
ATOM 16895 C CA . PRO A 1 31 ? -7.281 -4.188 3.662 1.00 0.00 31 PRO A CA 12
ATOM 16896 C C . PRO A 1 31 ? -8.270 -5.043 2.883 1.00 0.00 31 PRO A C 12
ATOM 16897 O O . PRO A 1 31 ? -8.317 -4.977 1.659 1.00 0.00 31 PRO A O 12
ATOM 16908 N N . LYS A 1 32 ? -9.042 -5.859 3.586 1.00 0.00 32 LYS A N 12
ATOM 16909 C CA . LYS A 1 32 ? -10.052 -6.686 2.938 1.00 0.00 32 LYS A CA 12
ATOM 16910 C C . LYS A 1 32 ? -11.446 -6.193 3.291 1.00 0.00 32 LYS A C 12
ATOM 16911 O O . LYS A 1 32 ? -12.447 -6.839 2.988 1.00 0.00 32 LYS A O 12
ATOM 16930 N N . ARG A 1 33 ? -11.499 -5.035 3.919 1.00 0.00 33 ARG A N 12
ATOM 16931 C CA . ARG A 1 33 ? -12.759 -4.448 4.342 1.00 0.00 33 ARG A CA 12
ATOM 16932 C C . ARG A 1 33 ? -12.652 -2.927 4.385 1.00 0.00 33 ARG A C 12
ATOM 16933 O O . ARG A 1 33 ? -11.761 -2.376 5.032 1.00 0.00 33 ARG A O 12
ATOM 16954 N N . PRO A 1 34 ? -13.535 -2.232 3.659 1.00 0.00 34 PRO A N 12
ATOM 16955 C CA . PRO A 1 34 ? -14.519 -2.871 2.782 1.00 0.00 34 PRO A CA 12
ATOM 16956 C C . PRO A 1 34 ? -13.875 -3.464 1.530 1.00 0.00 34 PRO A C 12
ATOM 16957 O O . PRO A 1 34 ? -12.739 -3.128 1.178 1.00 0.00 34 PRO A O 12
ATOM 16968 N N . LEU A 1 35 ? -14.605 -4.347 0.864 1.00 0.00 35 LEU A N 12
ATOM 16969 C CA . LEU A 1 35 ? -14.109 -5.014 -0.330 1.00 0.00 35 LEU A CA 12
ATOM 16970 C C . LEU A 1 35 ? -13.821 -4.002 -1.434 1.00 0.00 35 LEU A C 12
ATOM 16971 O O . LEU A 1 35 ? -12.863 -4.153 -2.188 1.00 0.00 35 LEU A O 12
ATOM 16987 N N . ILE A 1 36 ? -14.648 -2.966 -1.516 1.00 0.00 36 ILE A N 12
ATOM 16988 C CA . ILE A 1 36 ? -14.448 -1.907 -2.497 1.00 0.00 36 ILE A CA 12
ATOM 16989 C C . ILE A 1 36 ? -13.132 -1.172 -2.241 1.00 0.00 36 ILE A C 12
ATOM 16990 O O . ILE A 1 36 ? -12.425 -0.804 -3.178 1.00 0.00 36 ILE A O 12
ATOM 17006 N N . LEU A 1 37 ? -12.792 -0.987 -0.970 1.00 0.00 37 LEU A N 12
ATOM 17007 C CA . LEU A 1 37 ? -11.530 -0.346 -0.605 1.00 0.00 37 LEU A CA 12
ATOM 17008 C C . LEU A 1 37 ? -10.363 -1.224 -1.031 1.00 0.00 37 LEU A C 12
ATOM 17009 O O . LEU A 1 37 ? -9.359 -0.734 -1.545 1.00 0.00 37 LEU A O 12
ATOM 17025 N N . ARG A 1 38 ? -10.517 -2.528 -0.827 1.00 0.00 38 ARG A N 12
ATOM 17026 C CA . ARG A 1 38 ? -9.522 -3.495 -1.268 1.00 0.00 38 ARG A CA 12
ATOM 17027 C C . ARG A 1 38 ? -9.370 -3.422 -2.784 1.00 0.00 38 ARG A C 12
ATOM 17028 O O . ARG A 1 38 ? -8.258 -3.428 -3.310 1.00 0.00 38 ARG A O 12
ATOM 17049 N N . GLN A 1 39 ? -10.504 -3.332 -3.467 1.00 0.00 39 GLN A N 12
ATOM 17050 C CA . GLN A 1 39 ? -10.539 -3.216 -4.919 1.00 0.00 39 GLN A CA 12
ATOM 17051 C C . GLN A 1 39 ? -9.803 -1.957 -5.379 1.00 0.00 39 GLN A C 12
ATOM 17052 O O . GLN A 1 39 ? -9.033 -1.991 -6.340 1.00 0.00 39 GLN A O 12
ATOM 17066 N N . ARG A 1 40 ? -10.035 -0.853 -4.678 1.00 0.00 40 ARG A N 12
ATOM 17067 C CA . ARG A 1 40 ? -9.395 0.414 -5.008 1.00 0.00 40 ARG A CA 12
ATOM 17068 C C . ARG A 1 40 ? -7.907 0.378 -4.670 1.00 0.00 40 ARG A C 12
ATOM 17069 O O . ARG A 1 40 ? -7.104 1.062 -5.302 1.00 0.00 40 ARG A O 12
ATOM 17090 N N . TRP A 1 41 ? -7.547 -0.427 -3.678 1.00 0.00 41 TRP A N 12
ATOM 17091 C CA . TRP A 1 41 ? -6.151 -0.598 -3.293 1.00 0.00 41 TRP A CA 12
ATOM 17092 C C . TRP A 1 41 ? -5.355 -1.213 -4.439 1.00 0.00 41 TRP A C 12
ATOM 17093 O O . TRP A 1 41 ? -4.198 -0.860 -4.667 1.00 0.00 41 TRP A O 12
ATOM 17114 N N . LEU A 1 42 ? -6.000 -2.112 -5.177 1.00 0.00 42 LEU A N 12
ATOM 17115 C CA . LEU A 1 42 ? -5.359 -2.803 -6.292 1.00 0.00 42 LEU A CA 12
ATOM 17116 C C . LEU A 1 42 ? -5.057 -1.848 -7.444 1.00 0.00 42 LEU A C 12
ATOM 17117 O O . LEU A 1 42 ? -4.198 -2.130 -8.278 1.00 0.00 42 LEU A O 12
ATOM 17133 N N . THR A 1 43 ? -5.758 -0.721 -7.468 1.00 0.00 43 THR A N 12
ATOM 17134 C CA . THR A 1 43 ? -5.653 0.249 -8.555 1.00 0.00 43 THR A CA 12
ATOM 17135 C C . THR A 1 43 ? -4.206 0.697 -8.799 1.00 0.00 43 THR A C 12
ATOM 17136 O O . THR A 1 43 ? -3.751 0.752 -9.940 1.00 0.00 43 THR A O 12
ATOM 17147 N N . ALA A 1 44 ? -3.478 0.986 -7.733 1.00 0.00 44 ALA A N 12
ATOM 17148 C CA . ALA A 1 44 ? -2.141 1.547 -7.869 1.00 0.00 44 ALA A CA 12
ATOM 17149 C C . ALA A 1 44 ? -1.073 0.467 -8.032 1.00 0.00 44 ALA A C 12
ATOM 17150 O O . ALA A 1 44 ? -0.051 0.691 -8.678 1.00 0.00 44 ALA A O 12
ATOM 17157 N N . ILE A 1 45 ? -1.308 -0.702 -7.454 1.00 0.00 45 ILE A N 12
ATOM 17158 C CA . ILE A 1 45 ? -0.338 -1.793 -7.543 1.00 0.00 45 ILE A CA 12
ATOM 17159 C C . ILE A 1 45 ? -0.494 -2.559 -8.848 1.00 0.00 45 ILE A C 12
ATOM 17160 O O . ILE A 1 45 ? 0.444 -3.207 -9.315 1.00 0.00 45 ILE A O 12
ATOM 17176 N N . GLY A 1 46 ? -1.684 -2.477 -9.434 1.00 0.00 46 GLY A N 12
ATOM 17177 C CA . GLY A 1 46 ? -1.979 -3.244 -10.626 1.00 0.00 46 GLY A CA 12
ATOM 17178 C C . GLY A 1 46 ? -2.065 -4.723 -10.317 1.00 0.00 46 GLY A C 12
ATOM 17179 O O . GLY A 1 46 ? -1.662 -5.563 -11.122 1.00 0.00 46 GLY A O 12
ATOM 17183 N N . ARG A 1 47 ? -2.588 -5.037 -9.138 1.00 0.00 47 ARG A N 12
ATOM 17184 C CA . ARG A 1 47 ? -2.663 -6.415 -8.678 1.00 0.00 47 ARG A CA 12
ATOM 17185 C C . ARG A 1 47 ? -4.094 -6.928 -8.716 1.00 0.00 47 ARG A C 12
ATOM 17186 O O . ARG A 1 47 ? -5.046 -6.146 -8.746 1.00 0.00 47 ARG A O 12
ATOM 17207 N N . THR A 1 48 ? -4.238 -8.244 -8.717 1.00 0.00 48 THR A N 12
ATOM 17208 C CA . THR A 1 48 ? -5.543 -8.868 -8.662 1.00 0.00 48 THR A CA 12
ATOM 17209 C C . THR A 1 48 ? -5.655 -9.735 -7.412 1.00 0.00 48 THR A C 12
ATOM 17210 O O . THR A 1 48 ? -4.735 -9.773 -6.597 1.00 0.00 48 THR A O 12
ATOM 17221 N N . GLU A 1 49 ? -6.761 -10.451 -7.275 1.00 0.00 49 GLU A N 12
ATOM 17222 C CA . GLU A 1 49 ? -7.028 -11.221 -6.065 1.00 0.00 49 GLU A CA 12
ATOM 17223 C C . GLU A 1 49 ? -6.079 -12.406 -5.950 1.00 0.00 49 GLU A C 12
ATOM 17224 O O . GLU A 1 49 ? -5.781 -12.874 -4.854 1.00 0.00 49 GLU A O 12
ATOM 17236 N N . GLU A 1 50 ? -5.593 -12.873 -7.084 1.00 0.00 50 GLU A N 12
ATOM 17237 C CA . GLU A 1 50 ? -4.702 -14.018 -7.115 1.00 0.00 50 GLU A CA 12
ATOM 17238 C C . GLU A 1 50 ? -3.273 -13.616 -6.745 1.00 0.00 50 GLU A C 12
ATOM 17239 O O . GLU A 1 50 ? -2.455 -14.462 -6.392 1.00 0.00 50 GLU A O 12
ATOM 17251 N N . THR A 1 51 ? -2.983 -12.323 -6.802 1.00 0.00 51 THR A N 12
ATOM 17252 C CA . THR A 1 51 ? -1.620 -11.856 -6.609 1.00 0.00 51 THR A CA 12
ATOM 17253 C C . THR A 1 51 ? -1.497 -10.848 -5.468 1.00 0.00 51 THR A C 12
ATOM 17254 O O . THR A 1 51 ? -0.409 -10.343 -5.202 1.00 0.00 51 THR A O 12
ATOM 17265 N N . VAL A 1 52 ? -2.598 -10.553 -4.791 1.00 0.00 52 VAL A N 12
ATOM 17266 C CA . VAL A 1 52 ? -2.578 -9.526 -3.754 1.00 0.00 52 VAL A CA 12
ATOM 17267 C C . VAL A 1 52 ? -2.696 -10.116 -2.350 1.00 0.00 52 VAL A C 12
ATOM 17268 O O . VAL A 1 52 ? -2.371 -9.461 -1.361 1.00 0.00 52 VAL A O 12
ATOM 17281 N N . VAL A 1 53 ? -3.133 -11.361 -2.262 1.00 0.00 53 VAL A N 12
ATOM 17282 C CA . VAL A 1 53 ? -3.332 -11.991 -0.965 1.00 0.00 53 VAL A CA 12
ATOM 17283 C C . VAL A 1 53 ? -2.232 -13.003 -0.676 1.00 0.00 53 VAL A C 12
ATOM 17284 O O . VAL A 1 53 ? -2.377 -13.868 0.184 1.00 0.00 53 VAL A O 12
ATOM 17297 N N . SER A 1 54 ? -1.140 -12.903 -1.413 1.00 0.00 54 SER A N 12
ATOM 17298 C CA . SER A 1 54 ? 0.018 -13.740 -1.168 1.00 0.00 54 SER A CA 12
ATOM 17299 C C . SER A 1 54 ? 0.930 -13.079 -0.130 1.00 0.00 54 SER A C 12
ATOM 17300 O O . SER A 1 54 ? 0.498 -12.781 0.986 1.00 0.00 54 SER A O 12
ATOM 17308 N N . GLN A 1 55 ? 2.175 -12.817 -0.508 1.00 0.00 55 GLN A N 12
ATOM 17309 C CA . GLN A 1 55 ? 3.128 -12.176 0.392 1.00 0.00 55 GLN A CA 12
ATOM 17310 C C . GLN A 1 55 ? 3.052 -10.657 0.254 1.00 0.00 55 GLN A C 12
ATOM 17311 O O . GLN A 1 55 ? 3.668 -9.922 1.028 1.00 0.00 55 GLN A O 12
ATOM 17325 N N . LEU A 1 56 ? 2.251 -10.204 -0.711 1.00 0.00 56 LEU A N 12
ATOM 17326 C CA . LEU A 1 56 ? 2.198 -8.795 -1.084 1.00 0.00 56 LEU A CA 12
ATOM 17327 C C . LEU A 1 56 ? 1.960 -7.888 0.120 1.00 0.00 56 LEU A C 12
ATOM 17328 O O . LEU A 1 56 ? 1.029 -8.094 0.908 1.00 0.00 56 LEU A O 12
ATOM 17344 N N . ARG A 1 57 ? 2.831 -6.901 0.264 1.00 0.00 57 ARG A N 12
ATOM 17345 C CA . ARG A 1 57 ? 2.727 -5.918 1.328 1.00 0.00 57 ARG A CA 12
ATOM 17346 C C . ARG A 1 57 ? 3.058 -4.537 0.777 1.00 0.00 57 ARG A C 12
ATOM 17347 O O . ARG A 1 57 ? 3.767 -4.422 -0.220 1.00 0.00 57 ARG A O 12
ATOM 17368 N N . ILE A 1 58 ? 2.540 -3.496 1.414 1.00 0.00 58 ILE A N 12
ATOM 17369 C CA . ILE A 1 58 ? 2.733 -2.135 0.928 1.00 0.00 58 ILE A CA 12
ATOM 17370 C C . ILE A 1 58 ? 3.340 -1.249 2.011 1.00 0.00 58 ILE A C 12
ATOM 17371 O O . ILE A 1 58 ? 2.897 -1.271 3.157 1.00 0.00 58 ILE A O 12
ATOM 17387 N N . CYS A 1 59 ? 4.362 -0.483 1.641 1.00 0.00 59 CYS A N 12
ATOM 17388 C CA . CYS A 1 59 ? 5.006 0.445 2.565 1.00 0.00 59 CYS A CA 12
ATOM 17389 C C . CYS A 1 59 ? 4.035 1.508 3.070 1.00 0.00 59 CYS A C 12
ATOM 17390 O O . CYS A 1 59 ? 3.059 1.855 2.403 1.00 0.00 59 CYS A O 12
ATOM 17397 N N . SER A 1 60 ? 4.337 2.043 4.240 1.00 0.00 60 SER A N 12
ATOM 17398 C CA . SER A 1 60 ? 3.571 3.136 4.809 1.00 0.00 60 SER A CA 12
ATOM 17399 C C . SER A 1 60 ? 3.885 4.440 4.074 1.00 0.00 60 SER A C 12
ATOM 17400 O O . SER A 1 60 ? 3.168 5.430 4.198 1.00 0.00 60 SER A O 12
ATOM 17408 N N . ALA A 1 61 ? 4.953 4.412 3.281 1.00 0.00 61 ALA A N 12
ATOM 17409 C CA . ALA A 1 61 ? 5.398 5.586 2.539 1.00 0.00 61 ALA A CA 12
ATOM 17410 C C . ALA A 1 61 ? 4.534 5.820 1.308 1.00 0.00 61 ALA A C 12
ATOM 17411 O O . ALA A 1 61 ? 4.738 6.776 0.566 1.00 0.00 61 ALA A O 12
ATOM 17418 N N . HIS A 1 62 ? 3.569 4.941 1.097 1.00 0.00 62 HIS A N 12
ATOM 17419 C CA . HIS A 1 62 ? 2.674 5.043 -0.044 1.00 0.00 62 HIS A CA 12
ATOM 17420 C C . HIS A 1 62 ? 1.395 5.777 0.356 1.00 0.00 62 HIS A C 12
ATOM 17421 O O . HIS A 1 62 ? 0.346 5.611 -0.265 1.00 0.00 62 HIS A O 12
ATOM 17435 N N . PHE A 1 63 ? 1.500 6.587 1.403 1.00 0.00 63 PHE A N 12
ATOM 17436 C CA . PHE A 1 63 ? 0.368 7.344 1.921 1.00 0.00 63 PHE A CA 12
ATOM 17437 C C . PHE A 1 63 ? 0.800 8.774 2.220 1.00 0.00 63 PHE A C 12
ATOM 17438 O O . PHE A 1 63 ? 1.967 9.121 2.050 1.00 0.00 63 PHE A O 12
ATOM 17455 N N . GLU A 1 64 ? -0.135 9.589 2.696 1.00 0.00 64 GLU A N 12
ATOM 17456 C CA . GLU A 1 64 ? 0.132 11.003 2.947 1.00 0.00 64 GLU A CA 12
ATOM 17457 C C . GLU A 1 64 ? 0.912 11.207 4.244 1.00 0.00 64 GLU A C 12
ATOM 17458 O O . GLU A 1 64 ? 1.140 12.338 4.671 1.00 0.00 64 GLU A O 12
ATOM 17470 N N . GLY A 1 65 ? 1.329 10.113 4.857 1.00 0.00 65 GLY A N 12
ATOM 17471 C CA . GLY A 1 65 ? 2.064 10.190 6.103 1.00 0.00 65 GLY A CA 12
ATOM 17472 C C . GLY A 1 65 ? 2.594 8.843 6.531 1.00 0.00 65 GLY A C 12
ATOM 17473 O O . GLY A 1 65 ? 3.771 8.706 6.867 1.00 0.00 65 GLY A O 12
ATOM 17477 N N . GLY A 1 66 ? 1.725 7.844 6.514 1.00 0.00 66 GLY A N 12
ATOM 17478 C CA . GLY A 1 66 ? 2.140 6.499 6.869 1.00 0.00 66 GLY A CA 12
ATOM 17479 C C . GLY A 1 66 ? 1.111 5.755 7.697 1.00 0.00 66 GLY A C 12
ATOM 17480 O O . GLY A 1 66 ? 1.424 4.735 8.310 1.00 0.00 66 GLY A O 12
ATOM 17484 N N . GLU A 1 67 ? -0.112 6.256 7.718 1.00 0.00 67 GLU A N 12
ATOM 17485 C CA . GLU A 1 67 ? -1.179 5.626 8.477 1.00 0.00 67 GLU A CA 12
ATOM 17486 C C . GLU A 1 67 ? -2.245 5.072 7.544 1.00 0.00 67 GLU A C 12
ATOM 17487 O O . GLU A 1 67 ? -2.838 5.812 6.763 1.00 0.00 67 GLU A O 12
ATOM 17499 N N . LYS A 1 68 ? -2.475 3.770 7.620 1.00 0.00 68 LYS A N 12
ATOM 17500 C CA . LYS A 1 68 ? -3.512 3.136 6.820 1.00 0.00 68 LYS A CA 12
ATOM 17501 C C . LYS A 1 68 ? -4.809 3.061 7.602 1.00 0.00 68 LYS A C 12
ATOM 17502 O O . LYS A 1 68 ? -4.914 2.318 8.577 1.00 0.00 68 LYS A O 12
ATOM 17521 N N . LYS A 1 69 ? -5.786 3.837 7.183 1.00 0.00 69 LYS A N 12
ATOM 17522 C CA . LYS A 1 69 ? -7.122 3.717 7.716 1.00 0.00 69 LYS A CA 12
ATOM 17523 C C . LYS A 1 69 ? -7.925 2.824 6.782 1.00 0.00 69 LYS A C 12
ATOM 17524 O O . LYS A 1 69 ? -7.381 1.876 6.209 1.00 0.00 69 LYS A O 12
ATOM 17543 N N . GLU A 1 70 ? -9.195 3.128 6.604 1.00 0.00 70 GLU A N 12
ATOM 17544 C CA . GLU A 1 70 ? -10.040 2.339 5.721 1.00 0.00 70 GLU A CA 12
ATOM 17545 C C . GLU A 1 70 ? -10.496 3.185 4.540 1.00 0.00 70 GLU A C 12
ATOM 17546 O O . GLU A 1 70 ? -11.638 3.089 4.088 1.00 0.00 70 GLU A O 12
ATOM 17558 N N . GLY A 1 71 ? -9.584 4.015 4.043 1.00 0.00 71 GLY A N 12
ATOM 17559 C CA . GLY A 1 71 ? -9.900 4.885 2.926 1.00 0.00 71 GLY A CA 12
ATOM 17560 C C . GLY A 1 71 ? -8.681 5.247 2.094 1.00 0.00 71 GLY A C 12
ATOM 17561 O O . GLY A 1 71 ? -8.799 5.500 0.895 1.00 0.00 71 GLY A O 12
ATOM 17565 N N . ASP A 1 72 ? -7.514 5.281 2.723 1.00 0.00 72 ASP A N 12
ATOM 17566 C CA . ASP A 1 72 ? -6.278 5.648 2.037 1.00 0.00 72 ASP A CA 12
ATOM 17567 C C . ASP A 1 72 ? -5.819 4.538 1.100 1.00 0.00 72 ASP A C 12
ATOM 17568 O O . ASP A 1 72 ? -5.613 3.403 1.523 1.00 0.00 72 ASP A O 12
ATOM 17577 N N . ILE A 1 73 ? -5.678 4.876 -0.175 1.00 0.00 73 ILE A N 12
ATOM 17578 C CA . ILE A 1 73 ? -5.130 3.961 -1.164 1.00 0.00 73 ILE A CA 12
ATOM 17579 C C . ILE A 1 73 ? -3.639 4.246 -1.338 1.00 0.00 73 ILE A C 12
ATOM 17580 O O . ILE A 1 73 ? -3.229 5.406 -1.360 1.00 0.00 73 ILE A O 12
ATOM 17596 N N . PRO A 1 74 ? -2.807 3.203 -1.448 1.00 0.00 74 PRO A N 12
ATOM 17597 C CA . PRO A 1 74 ? -1.359 3.362 -1.573 1.00 0.00 74 PRO A CA 12
ATOM 17598 C C . PRO A 1 74 ? -0.973 3.963 -2.916 1.00 0.00 74 PRO A C 12
ATOM 17599 O O . PRO A 1 74 ? -1.222 3.375 -3.962 1.00 0.00 74 PRO A O 12
ATOM 17610 N N . VAL A 1 75 ? -0.366 5.135 -2.887 1.00 0.00 75 VAL A N 12
ATOM 17611 C CA . VAL A 1 75 ? 0.027 5.805 -4.111 1.00 0.00 75 VAL A CA 12
ATOM 17612 C C . VAL A 1 75 ? 1.491 5.529 -4.432 1.00 0.00 75 VAL A C 12
ATOM 17613 O O . VAL A 1 75 ? 2.270 5.154 -3.554 1.00 0.00 75 VAL A O 12
ATOM 17626 N N . PRO A 1 76 ? 1.882 5.698 -5.700 1.00 0.00 76 PRO A N 12
ATOM 17627 C CA . PRO A 1 76 ? 3.252 5.439 -6.140 1.00 0.00 76 PRO A CA 12
ATOM 17628 C C . PRO A 1 76 ? 4.227 6.463 -5.574 1.00 0.00 76 PRO A C 12
ATOM 17629 O O . PRO A 1 76 ? 5.375 6.148 -5.268 1.00 0.00 76 PRO A O 12
ATOM 17640 N N . ASP A 1 77 ? 3.739 7.684 -5.434 1.00 0.00 77 ASP A N 12
ATOM 17641 C CA . ASP A 1 77 ? 4.524 8.795 -4.916 1.00 0.00 77 ASP A CA 12
ATOM 17642 C C . ASP A 1 77 ? 3.583 9.910 -4.500 1.00 0.00 77 ASP A C 12
ATOM 17643 O O . ASP A 1 77 ? 3.009 10.582 -5.352 1.00 0.00 77 ASP A O 12
ATOM 17652 N N . PRO A 1 78 ? 3.396 10.118 -3.188 1.00 0.00 78 PRO A N 12
ATOM 17653 C CA . PRO A 1 78 ? 2.528 11.182 -2.666 1.00 0.00 78 PRO A CA 12
ATOM 17654 C C . PRO A 1 78 ? 3.006 12.569 -3.087 1.00 0.00 78 PRO A C 12
ATOM 17655 O O . PRO A 1 78 ? 2.294 13.561 -2.941 1.00 0.00 78 PRO A O 12
ATOM 17666 N N . THR A 1 79 ? 4.213 12.621 -3.630 1.00 0.00 79 THR A N 12
ATOM 17667 C CA . THR A 1 79 ? 4.813 13.869 -4.054 1.00 0.00 79 THR A CA 12
ATOM 17668 C C . THR A 1 79 ? 4.798 14.012 -5.577 1.00 0.00 79 THR A C 12
ATOM 17669 O O . THR A 1 79 ? 5.365 14.957 -6.119 1.00 0.00 79 THR A O 12
ATOM 17680 N N . VAL A 1 80 ? 4.162 13.065 -6.263 1.00 0.00 80 VAL A N 12
ATOM 17681 C CA . VAL A 1 80 ? 4.108 13.087 -7.726 1.00 0.00 80 VAL A CA 12
ATOM 17682 C C . VAL A 1 80 ? 2.731 12.658 -8.234 1.00 0.00 80 VAL A C 12
ATOM 17683 O O . VAL A 1 80 ? 2.164 13.283 -9.133 1.00 0.00 80 VAL A O 12
ATOM 17696 N N . ASP A 1 81 ? 2.200 11.596 -7.651 1.00 0.00 81 ASP A N 12
ATOM 17697 C CA . ASP A 1 81 ? 0.895 11.081 -8.033 1.00 0.00 81 ASP A CA 12
ATOM 17698 C C . ASP A 1 81 ? -0.148 11.540 -7.027 1.00 0.00 81 ASP A C 12
ATOM 17699 O O . ASP A 1 81 ? 0.125 11.583 -5.825 1.00 0.00 81 ASP A O 12
ATOM 17708 N N . LYS A 1 82 ? -1.321 11.912 -7.516 1.00 0.00 82 LYS A N 12
ATOM 17709 C CA . LYS A 1 82 ? -2.393 12.394 -6.656 1.00 0.00 82 LYS A CA 12
ATOM 17710 C C . LYS A 1 82 ? -2.874 11.291 -5.720 1.00 0.00 82 LYS A C 12
ATOM 17711 O O . LYS A 1 82 ? -3.545 10.353 -6.152 1.00 0.00 82 LYS A O 12
ATOM 17730 N N . GLN A 1 83 ? -2.472 11.399 -4.454 1.00 0.00 83 GLN A N 12
ATOM 17731 C CA . GLN A 1 83 ? -2.912 10.502 -3.385 1.00 0.00 83 GLN A CA 12
ATOM 17732 C C . GLN A 1 83 ? -4.376 10.096 -3.549 1.00 0.00 83 GLN A C 12
ATOM 17733 O O . GLN A 1 83 ? -5.285 10.913 -3.378 1.00 0.00 83 GLN A O 12
ATOM 17747 N N . ILE A 1 84 ? -4.595 8.831 -3.888 1.00 0.00 84 ILE A N 12
ATOM 17748 C CA . ILE A 1 84 ? -5.939 8.313 -4.043 1.00 0.00 84 ILE A CA 12
ATOM 17749 C C . ILE A 1 84 ? -6.527 7.993 -2.676 1.00 0.00 84 ILE A C 12
ATOM 17750 O O . ILE A 1 84 ? -5.921 7.266 -1.891 1.00 0.00 84 ILE A O 12
ATOM 17766 N N . LYS A 1 85 ? -7.686 8.552 -2.379 1.00 0.00 85 LYS A N 12
ATOM 17767 C CA . LYS A 1 85 ? -8.332 8.309 -1.100 1.00 0.00 85 LYS A CA 12
ATOM 17768 C C . LYS A 1 85 ? -9.831 8.113 -1.276 1.00 0.00 85 LYS A C 12
ATOM 17769 O O . LYS A 1 85 ? -10.450 8.697 -2.172 1.00 0.00 85 LYS A O 12
ATOM 17788 N N . ILE A 1 86 ? -10.400 7.268 -0.437 1.00 0.00 86 ILE A N 12
ATOM 17789 C CA . ILE A 1 86 ? -11.835 7.059 -0.411 1.00 0.00 86 ILE A CA 12
ATOM 17790 C C . ILE A 1 86 ? -12.438 7.805 0.770 1.00 0.00 86 ILE A C 12
ATOM 17791 O O . ILE A 1 86 ? -11.928 7.726 1.889 1.00 0.00 86 ILE A O 12
ATOM 17807 N N . GLU A 1 87 ? -13.508 8.539 0.520 1.00 0.00 87 GLU A N 12
ATOM 17808 C CA . GLU A 1 87 ? -14.178 9.276 1.574 1.00 0.00 87 GLU A CA 12
ATOM 17809 C C . GLU A 1 87 ? -15.131 8.351 2.320 1.00 0.00 87 GLU A C 12
ATOM 17810 O O . GLU A 1 87 ? -16.236 8.068 1.853 1.00 0.00 87 GLU A O 12
ATOM 17822 N N . LEU A 1 88 ? -14.692 7.877 3.474 1.00 0.00 88 LEU A N 12
ATOM 17823 C CA . LEU A 1 88 ? -15.461 6.927 4.259 1.00 0.00 88 LEU A CA 12
ATOM 17824 C C . LEU A 1 88 ? -16.429 7.656 5.179 1.00 0.00 88 LEU A C 12
ATOM 17825 O O . LEU A 1 88 ? -16.030 8.552 5.926 1.00 0.00 88 LEU A O 12
ATOM 17841 N N . PRO A 1 89 ? -17.718 7.292 5.120 1.00 0.00 89 PRO A N 12
ATOM 17842 C CA . PRO A 1 89 ? -18.735 7.850 6.010 1.00 0.00 89 PRO A CA 12
ATOM 17843 C C . PRO A 1 89 ? -18.410 7.560 7.473 1.00 0.00 89 PRO A C 12
ATOM 17844 O O . PRO A 1 89 ? -17.900 6.485 7.800 1.00 0.00 89 PRO A O 12
ATOM 17855 N N . PRO A 1 90 ? -18.677 8.523 8.369 1.00 0.00 90 PRO A N 12
ATOM 17856 C CA . PRO A 1 90 ? -18.411 8.368 9.806 1.00 0.00 90 PRO A CA 12
ATOM 17857 C C . PRO A 1 90 ? -19.136 7.162 10.391 1.00 0.00 90 PRO A C 12
ATOM 17858 O O . PRO A 1 90 ? -18.604 6.454 11.246 1.00 0.00 90 PRO A O 12
ATOM 17869 N N . LYS A 1 91 ? -20.344 6.922 9.905 1.00 0.00 91 LYS A N 12
ATOM 17870 C CA . LYS A 1 91 ? -21.136 5.789 10.342 1.00 0.00 91 LYS A CA 12
ATOM 17871 C C . LYS A 1 91 ? -22.099 5.392 9.234 1.00 0.00 91 LYS A C 12
ATOM 17872 O O . LYS A 1 91 ? -22.433 6.267 8.410 1.00 0.00 91 LYS A O 12
ATOM 17893 N N . GLY A 1 1 ? 10.760 -13.013 -0.279 1.00 0.00 1 GLY A N 13
ATOM 17894 C CA . GLY A 1 1 ? 11.646 -14.164 -0.588 1.00 0.00 1 GLY A CA 13
ATOM 17895 C C . GLY A 1 1 ? 12.439 -14.595 0.625 1.00 0.00 1 GLY A C 13
ATOM 17896 O O . GLY A 1 1 ? 11.910 -15.271 1.511 1.00 0.00 1 GLY A O 13
ATOM 17902 N N . SER A 1 2 ? 13.711 -14.216 0.671 1.00 0.00 2 SER A N 13
ATOM 17903 C CA . SER A 1 2 ? 14.534 -14.465 1.845 1.00 0.00 2 SER A CA 13
ATOM 17904 C C . SER A 1 2 ? 14.004 -13.648 3.016 1.00 0.00 2 SER A C 13
ATOM 17905 O O . SER A 1 2 ? 13.988 -14.104 4.161 1.00 0.00 2 SER A O 13
ATOM 17913 N N . MET A 1 3 ? 13.565 -12.438 2.709 1.00 0.00 3 MET A N 13
ATOM 17914 C CA . MET A 1 3 ? 12.909 -11.588 3.682 1.00 0.00 3 MET A CA 13
ATOM 17915 C C . MET A 1 3 ? 11.416 -11.890 3.699 1.00 0.00 3 MET A C 13
ATOM 17916 O O . MET A 1 3 ? 10.822 -12.148 2.648 1.00 0.00 3 MET A O 13
ATOM 17930 N N . PRO A 1 4 ? 10.793 -11.882 4.885 1.00 0.00 4 PRO A N 13
ATOM 17931 C CA . PRO A 1 4 ? 9.349 -12.098 5.017 1.00 0.00 4 PRO A CA 13
ATOM 17932 C C . PRO A 1 4 ? 8.544 -10.952 4.413 1.00 0.00 4 PRO A C 13
ATOM 17933 O O . PRO A 1 4 ? 7.415 -11.135 3.950 1.00 0.00 4 PRO A O 13
ATOM 17944 N N . THR A 1 5 ? 9.139 -9.773 4.417 1.00 0.00 5 THR A N 13
ATOM 17945 C CA . THR A 1 5 ? 8.508 -8.594 3.868 1.00 0.00 5 THR A CA 13
ATOM 17946 C C . THR A 1 5 ? 9.075 -8.272 2.493 1.00 0.00 5 THR A C 13
ATOM 17947 O O . THR A 1 5 ? 10.288 -8.298 2.283 1.00 0.00 5 THR A O 13
ATOM 17958 N N . THR A 1 6 ? 8.187 -8.018 1.550 1.00 0.00 6 THR A N 13
ATOM 17959 C CA . THR A 1 6 ? 8.574 -7.657 0.199 1.00 0.00 6 THR A CA 13
ATOM 17960 C C . THR A 1 6 ? 7.515 -6.752 -0.413 1.00 0.00 6 THR A C 13
ATOM 17961 O O . THR A 1 6 ? 6.321 -7.059 -0.347 1.00 0.00 6 THR A O 13
ATOM 17972 N N . CYS A 1 7 ? 7.947 -5.622 -0.967 1.00 0.00 7 CYS A N 13
ATOM 17973 C CA . CYS A 1 7 ? 7.028 -4.679 -1.578 1.00 0.00 7 CYS A CA 13
ATOM 17974 C C . CYS A 1 7 ? 6.309 -5.320 -2.754 1.00 0.00 7 CYS A C 13
ATOM 17975 O O . CYS A 1 7 ? 6.916 -6.010 -3.579 1.00 0.00 7 CYS A O 13
ATOM 17982 N N . GLY A 1 8 ? 5.016 -5.085 -2.819 1.00 0.00 8 GLY A N 13
ATOM 17983 C CA . GLY A 1 8 ? 4.220 -5.626 -3.892 1.00 0.00 8 GLY A CA 13
ATOM 17984 C C . GLY A 1 8 ? 3.939 -4.591 -4.950 1.00 0.00 8 GLY A C 13
ATOM 17985 O O . GLY A 1 8 ? 3.160 -4.824 -5.872 1.00 0.00 8 GLY A O 13
ATOM 17989 N N . PHE A 1 9 ? 4.571 -3.438 -4.808 1.00 0.00 9 PHE A N 13
ATOM 17990 C CA . PHE A 1 9 ? 4.409 -2.359 -5.759 1.00 0.00 9 PHE A CA 13
ATOM 17991 C C . PHE A 1 9 ? 5.297 -2.595 -6.973 1.00 0.00 9 PHE A C 13
ATOM 17992 O O . PHE A 1 9 ? 6.320 -3.277 -6.868 1.00 0.00 9 PHE A O 13
ATOM 18009 N N . PRO A 1 10 ? 4.899 -2.083 -8.148 1.00 0.00 10 PRO A N 13
ATOM 18010 C CA . PRO A 1 10 ? 5.749 -2.100 -9.341 1.00 0.00 10 PRO A CA 13
ATOM 18011 C C . PRO A 1 10 ? 7.033 -1.298 -9.126 1.00 0.00 10 PRO A C 13
ATOM 18012 O O . PRO A 1 10 ? 7.112 -0.124 -9.497 1.00 0.00 10 PRO A O 13
ATOM 18023 N N . ASN A 1 11 ? 8.015 -1.948 -8.498 1.00 0.00 11 ASN A N 13
ATOM 18024 C CA . ASN A 1 11 ? 9.322 -1.355 -8.213 1.00 0.00 11 ASN A CA 13
ATOM 18025 C C . ASN A 1 11 ? 9.224 -0.283 -7.129 1.00 0.00 11 ASN A C 13
ATOM 18026 O O . ASN A 1 11 ? 8.893 0.871 -7.411 1.00 0.00 11 ASN A O 13
ATOM 18037 N N . CYS A 1 12 ? 9.498 -0.677 -5.889 1.00 0.00 12 CYS A N 13
ATOM 18038 C CA . CYS A 1 12 ? 9.516 0.257 -4.774 1.00 0.00 12 CYS A CA 13
ATOM 18039 C C . CYS A 1 12 ? 10.606 1.302 -4.963 1.00 0.00 12 CYS A C 13
ATOM 18040 O O . CYS A 1 12 ? 11.800 1.006 -4.877 1.00 0.00 12 CYS A O 13
ATOM 18047 N N . LYS A 1 13 ? 10.185 2.522 -5.237 1.00 0.00 13 LYS A N 13
ATOM 18048 C CA . LYS A 1 13 ? 11.109 3.633 -5.361 1.00 0.00 13 LYS A CA 13
ATOM 18049 C C . LYS A 1 13 ? 11.325 4.289 -4.005 1.00 0.00 13 LYS A C 13
ATOM 18050 O O . LYS A 1 13 ? 12.112 5.222 -3.875 1.00 0.00 13 LYS A O 13
ATOM 18069 N N . PHE A 1 14 ? 10.628 3.784 -2.994 1.00 0.00 14 PHE A N 13
ATOM 18070 C CA . PHE A 1 14 ? 10.656 4.402 -1.678 1.00 0.00 14 PHE A CA 13
ATOM 18071 C C . PHE A 1 14 ? 11.604 3.684 -0.730 1.00 0.00 14 PHE A C 13
ATOM 18072 O O . PHE A 1 14 ? 12.368 4.330 -0.017 1.00 0.00 14 PHE A O 13
ATOM 18089 N N . ARG A 1 15 ? 11.561 2.358 -0.712 1.00 0.00 15 ARG A N 13
ATOM 18090 C CA . ARG A 1 15 ? 12.486 1.589 0.116 1.00 0.00 15 ARG A CA 13
ATOM 18091 C C . ARG A 1 15 ? 13.916 1.834 -0.348 1.00 0.00 15 ARG A C 13
ATOM 18092 O O . ARG A 1 15 ? 14.818 2.116 0.446 1.00 0.00 15 ARG A O 13
ATOM 18113 N N . SER A 1 16 ? 14.100 1.756 -1.654 1.00 0.00 16 SER A N 13
ATOM 18114 C CA . SER A 1 16 ? 15.400 1.950 -2.272 1.00 0.00 16 SER A CA 13
ATOM 18115 C C . SER A 1 16 ? 15.781 3.433 -2.339 1.00 0.00 16 SER A C 13
ATOM 18116 O O . SER A 1 16 ? 16.929 3.766 -2.629 1.00 0.00 16 SER A O 13
ATOM 18124 N N . ARG A 1 17 ? 14.826 4.313 -2.033 1.00 0.00 17 ARG A N 13
ATOM 18125 C CA . ARG A 1 17 ? 15.049 5.761 -2.100 1.00 0.00 17 ARG A CA 13
ATOM 18126 C C . ARG A 1 17 ? 16.222 6.175 -1.218 1.00 0.00 17 ARG A C 13
ATOM 18127 O O . ARG A 1 17 ? 17.084 6.951 -1.630 1.00 0.00 17 ARG A O 13
ATOM 18148 N N . TYR A 1 18 ? 16.251 5.648 -0.004 1.00 0.00 18 TYR A N 13
ATOM 18149 C CA . TYR A 1 18 ? 17.329 5.949 0.929 1.00 0.00 18 TYR A CA 13
ATOM 18150 C C . TYR A 1 18 ? 18.351 4.822 0.938 1.00 0.00 18 TYR A C 13
ATOM 18151 O O . TYR A 1 18 ? 19.230 4.778 1.801 1.00 0.00 18 TYR A O 13
ATOM 18169 N N . ARG A 1 19 ? 18.234 3.925 -0.040 1.00 0.00 19 ARG A N 13
ATOM 18170 C CA . ARG A 1 19 ? 19.024 2.700 -0.077 1.00 0.00 19 ARG A CA 13
ATOM 18171 C C . ARG A 1 19 ? 18.795 1.898 1.199 1.00 0.00 19 ARG A C 13
ATOM 18172 O O . ARG A 1 19 ? 19.731 1.381 1.810 1.00 0.00 19 ARG A O 13
ATOM 18193 N N . GLY A 1 20 ? 17.536 1.812 1.601 1.00 0.00 20 GLY A N 13
ATOM 18194 C CA . GLY A 1 20 ? 17.190 1.097 2.806 1.00 0.00 20 GLY A CA 13
ATOM 18195 C C . GLY A 1 20 ? 16.263 -0.058 2.519 1.00 0.00 20 GLY A C 13
ATOM 18196 O O . GLY A 1 20 ? 15.074 0.002 2.823 1.00 0.00 20 GLY A O 13
ATOM 18200 N N . LEU A 1 21 ? 16.807 -1.113 1.924 1.00 0.00 21 LEU A N 13
ATOM 18201 C CA . LEU A 1 21 ? 16.014 -2.289 1.588 1.00 0.00 21 LEU A CA 13
ATOM 18202 C C . LEU A 1 21 ? 15.769 -3.141 2.817 1.00 0.00 21 LEU A C 13
ATOM 18203 O O . LEU A 1 21 ? 15.058 -4.140 2.763 1.00 0.00 21 LEU A O 13
ATOM 18219 N N . GLU A 1 22 ? 16.375 -2.746 3.920 1.00 0.00 22 GLU A N 13
ATOM 18220 C CA . GLU A 1 22 ? 15.997 -3.276 5.206 1.00 0.00 22 GLU A CA 13
ATOM 18221 C C . GLU A 1 22 ? 14.700 -2.590 5.605 1.00 0.00 22 GLU A C 13
ATOM 18222 O O . GLU A 1 22 ? 14.718 -1.460 6.093 1.00 0.00 22 GLU A O 13
ATOM 18234 N N . ASP A 1 23 ? 13.579 -3.236 5.292 1.00 0.00 23 ASP A N 13
ATOM 18235 C CA . ASP A 1 23 ? 12.257 -2.701 5.618 1.00 0.00 23 ASP A CA 13
ATOM 18236 C C . ASP A 1 23 ? 12.133 -2.431 7.110 1.00 0.00 23 ASP A C 13
ATOM 18237 O O . ASP A 1 23 ? 11.701 -3.290 7.884 1.00 0.00 23 ASP A O 13
ATOM 18246 N N . ASN A 1 24 ? 12.546 -1.241 7.503 1.00 0.00 24 ASN A N 13
ATOM 18247 C CA . ASN A 1 24 ? 12.403 -0.781 8.874 1.00 0.00 24 ASN A CA 13
ATOM 18248 C C . ASN A 1 24 ? 11.264 0.228 8.957 1.00 0.00 24 ASN A C 13
ATOM 18249 O O . ASN A 1 24 ? 11.461 1.393 9.301 1.00 0.00 24 ASN A O 13
ATOM 18260 N N . ARG A 1 25 ? 10.076 -0.232 8.615 1.00 0.00 25 ARG A N 13
ATOM 18261 C CA . ARG A 1 25 ? 8.899 0.615 8.572 1.00 0.00 25 ARG A CA 13
ATOM 18262 C C . ARG A 1 25 ? 7.692 -0.179 9.063 1.00 0.00 25 ARG A C 13
ATOM 18263 O O . ARG A 1 25 ? 7.793 -0.922 10.041 1.00 0.00 25 ARG A O 13
ATOM 18284 N N . HIS A 1 26 ? 6.560 -0.028 8.395 1.00 0.00 26 HIS A N 13
ATOM 18285 C CA . HIS A 1 26 ? 5.384 -0.828 8.689 1.00 0.00 26 HIS A CA 13
ATOM 18286 C C . HIS A 1 26 ? 4.749 -1.298 7.395 1.00 0.00 26 HIS A C 13
ATOM 18287 O O . HIS A 1 26 ? 4.200 -0.501 6.637 1.00 0.00 26 HIS A O 13
ATOM 18301 N N . PHE A 1 27 ? 4.818 -2.581 7.147 1.00 0.00 27 PHE A N 13
ATOM 18302 C CA . PHE A 1 27 ? 4.274 -3.132 5.923 1.00 0.00 27 PHE A CA 13
ATOM 18303 C C . PHE A 1 27 ? 2.790 -3.402 6.093 1.00 0.00 27 PHE A C 13
ATOM 18304 O O . PHE A 1 27 ? 2.381 -4.252 6.889 1.00 0.00 27 PHE A O 13
ATOM 18321 N N . TYR A 1 28 ? 1.995 -2.665 5.346 1.00 0.00 28 TYR A N 13
ATOM 18322 C CA . TYR A 1 28 ? 0.557 -2.699 5.493 1.00 0.00 28 TYR A CA 13
ATOM 18323 C C . TYR A 1 28 ? -0.039 -3.911 4.807 1.00 0.00 28 TYR A C 13
ATOM 18324 O O . TYR A 1 28 ? 0.333 -4.252 3.681 1.00 0.00 28 TYR A O 13
ATOM 18342 N N . ARG A 1 29 ? -0.956 -4.563 5.501 1.00 0.00 29 ARG A N 13
ATOM 18343 C CA . ARG A 1 29 ? -1.694 -5.678 4.933 1.00 0.00 29 ARG A CA 13
ATOM 18344 C C . ARG A 1 29 ? -2.875 -5.135 4.148 1.00 0.00 29 ARG A C 13
ATOM 18345 O O . ARG A 1 29 ? -3.483 -4.136 4.550 1.00 0.00 29 ARG A O 13
ATOM 18366 N N . ILE A 1 30 ? -3.186 -5.773 3.032 1.00 0.00 30 ILE A N 13
ATOM 18367 C CA . ILE A 1 30 ? -4.262 -5.312 2.169 1.00 0.00 30 ILE A CA 13
ATOM 18368 C C . ILE A 1 30 ? -5.594 -5.360 2.896 1.00 0.00 30 ILE A C 13
ATOM 18369 O O . ILE A 1 30 ? -5.969 -6.387 3.465 1.00 0.00 30 ILE A O 13
ATOM 18385 N N . PRO A 1 31 ? -6.305 -4.229 2.909 1.00 0.00 31 PRO A N 13
ATOM 18386 C CA . PRO A 1 31 ? -7.637 -4.126 3.505 1.00 0.00 31 PRO A CA 13
ATOM 18387 C C . PRO A 1 31 ? -8.606 -5.148 2.925 1.00 0.00 31 PRO A C 13
ATOM 18388 O O . PRO A 1 31 ? -8.463 -5.577 1.782 1.00 0.00 31 PRO A O 13
ATOM 18399 N N . LYS A 1 32 ? -9.583 -5.544 3.719 1.00 0.00 32 LYS A N 13
ATOM 18400 C CA . LYS A 1 32 ? -10.614 -6.460 3.253 1.00 0.00 32 LYS A CA 13
ATOM 18401 C C . LYS A 1 32 ? -11.983 -5.897 3.588 1.00 0.00 32 LYS A C 13
ATOM 18402 O O . LYS A 1 32 ? -13.011 -6.545 3.391 1.00 0.00 32 LYS A O 13
ATOM 18421 N N . ARG A 1 33 ? -11.964 -4.674 4.083 1.00 0.00 33 ARG A N 13
ATOM 18422 C CA . ARG A 1 33 ? -13.165 -3.963 4.487 1.00 0.00 33 ARG A CA 13
ATOM 18423 C C . ARG A 1 33 ? -12.882 -2.464 4.502 1.00 0.00 33 ARG A C 13
ATOM 18424 O O . ARG A 1 33 ? -12.015 -2.004 5.246 1.00 0.00 33 ARG A O 13
ATOM 18445 N N . PRO A 1 34 ? -13.568 -1.690 3.649 1.00 0.00 34 PRO A N 13
ATOM 18446 C CA . PRO A 1 34 ? -14.523 -2.218 2.671 1.00 0.00 34 PRO A CA 13
ATOM 18447 C C . PRO A 1 34 ? -13.827 -2.904 1.495 1.00 0.00 34 PRO A C 13
ATOM 18448 O O . PRO A 1 34 ? -12.653 -2.647 1.218 1.00 0.00 34 PRO A O 13
ATOM 18459 N N . LEU A 1 35 ? -14.561 -3.773 0.809 1.00 0.00 35 LEU A N 13
ATOM 18460 C CA . LEU A 1 35 ? -14.025 -4.510 -0.330 1.00 0.00 35 LEU A CA 13
ATOM 18461 C C . LEU A 1 35 ? -13.595 -3.561 -1.442 1.00 0.00 35 LEU A C 13
ATOM 18462 O O . LEU A 1 35 ? -12.620 -3.819 -2.147 1.00 0.00 35 LEU A O 13
ATOM 18478 N N . ILE A 1 36 ? -14.317 -2.458 -1.589 1.00 0.00 36 ILE A N 13
ATOM 18479 C CA . ILE A 1 36 ? -13.988 -1.465 -2.602 1.00 0.00 36 ILE A CA 13
ATOM 18480 C C . ILE A 1 36 ? -12.664 -0.776 -2.280 1.00 0.00 36 ILE A C 13
ATOM 18481 O O . ILE A 1 36 ? -11.874 -0.502 -3.176 1.00 0.00 36 ILE A O 13
ATOM 18497 N N . LEU A 1 37 ? -12.410 -0.523 -0.998 1.00 0.00 37 LEU A N 13
ATOM 18498 C CA . LEU A 1 37 ? -11.128 0.039 -0.583 1.00 0.00 37 LEU A CA 13
ATOM 18499 C C . LEU A 1 37 ? -10.012 -0.942 -0.914 1.00 0.00 37 LEU A C 13
ATOM 18500 O O . LEU A 1 37 ? -8.953 -0.554 -1.403 1.00 0.00 37 LEU A O 13
ATOM 18516 N N . ARG A 1 38 ? -10.276 -2.215 -0.656 1.00 0.00 38 ARG A N 13
ATOM 18517 C CA . ARG A 1 38 ? -9.357 -3.282 -1.020 1.00 0.00 38 ARG A CA 13
ATOM 18518 C C . ARG A 1 38 ? -9.085 -3.264 -2.522 1.00 0.00 38 ARG A C 13
ATOM 18519 O O . ARG A 1 38 ? -7.936 -3.259 -2.949 1.00 0.00 38 ARG A O 13
ATOM 18540 N N . GLN A 1 39 ? -10.152 -3.226 -3.311 1.00 0.00 39 GLN A N 13
ATOM 18541 C CA . GLN A 1 39 ? -10.049 -3.204 -4.763 1.00 0.00 39 GLN A CA 13
ATOM 18542 C C . GLN A 1 39 ? -9.320 -1.952 -5.243 1.00 0.00 39 GLN A C 13
ATOM 18543 O O . GLN A 1 39 ? -8.567 -1.995 -6.214 1.00 0.00 39 GLN A O 13
ATOM 18557 N N . ARG A 1 40 ? -9.550 -0.841 -4.553 1.00 0.00 40 ARG A N 13
ATOM 18558 C CA . ARG A 1 40 ? -8.911 0.425 -4.889 1.00 0.00 40 ARG A CA 13
ATOM 18559 C C . ARG A 1 40 ? -7.412 0.357 -4.624 1.00 0.00 40 ARG A C 13
ATOM 18560 O O . ARG A 1 40 ? -6.630 1.076 -5.245 1.00 0.00 40 ARG A O 13
ATOM 18581 N N . TRP A 1 41 ? -7.021 -0.512 -3.704 1.00 0.00 41 TRP A N 13
ATOM 18582 C CA . TRP A 1 41 ? -5.616 -0.762 -3.434 1.00 0.00 41 TRP A CA 13
ATOM 18583 C C . TRP A 1 41 ? -4.970 -1.360 -4.678 1.00 0.00 41 TRP A C 13
ATOM 18584 O O . TRP A 1 41 ? -3.971 -0.850 -5.186 1.00 0.00 41 TRP A O 13
ATOM 18605 N N . LEU A 1 42 ? -5.575 -2.435 -5.172 1.00 0.00 42 LEU A N 13
ATOM 18606 C CA . LEU A 1 42 ? -5.187 -3.065 -6.421 1.00 0.00 42 LEU A CA 13
ATOM 18607 C C . LEU A 1 42 ? -5.174 -2.086 -7.601 1.00 0.00 42 LEU A C 13
ATOM 18608 O O . LEU A 1 42 ? -4.446 -2.294 -8.568 1.00 0.00 42 LEU A O 13
ATOM 18624 N N . THR A 1 43 ? -5.969 -1.024 -7.515 1.00 0.00 43 THR A N 13
ATOM 18625 C CA . THR A 1 43 ? -6.048 -0.023 -8.577 1.00 0.00 43 THR A CA 13
ATOM 18626 C C . THR A 1 43 ? -4.683 0.626 -8.839 1.00 0.00 43 THR A C 13
ATOM 18627 O O . THR A 1 43 ? -4.327 0.910 -9.985 1.00 0.00 43 THR A O 13
ATOM 18638 N N . ALA A 1 44 ? -3.912 0.835 -7.780 1.00 0.00 44 ALA A N 13
ATOM 18639 C CA . ALA A 1 44 ? -2.618 1.493 -7.904 1.00 0.00 44 ALA A CA 13
ATOM 18640 C C . ALA A 1 44 ? -1.528 0.512 -8.320 1.00 0.00 44 ALA A C 13
ATOM 18641 O O . ALA A 1 44 ? -0.688 0.824 -9.163 1.00 0.00 44 ALA A O 13
ATOM 18648 N N . ILE A 1 45 ? -1.550 -0.679 -7.737 1.00 0.00 45 ILE A N 13
ATOM 18649 C CA . ILE A 1 45 ? -0.526 -1.683 -8.024 1.00 0.00 45 ILE A CA 13
ATOM 18650 C C . ILE A 1 45 ? -0.799 -2.404 -9.338 1.00 0.00 45 ILE A C 13
ATOM 18651 O O . ILE A 1 45 ? 0.102 -3.001 -9.925 1.00 0.00 45 ILE A O 13
ATOM 18667 N N . GLY A 1 46 ? -2.046 -2.353 -9.789 1.00 0.00 46 GLY A N 13
ATOM 18668 C CA . GLY A 1 46 ? -2.429 -3.039 -11.009 1.00 0.00 46 GLY A CA 13
ATOM 18669 C C . GLY A 1 46 ? -2.357 -4.541 -10.848 1.00 0.00 46 GLY A C 13
ATOM 18670 O O . GLY A 1 46 ? -2.004 -5.262 -11.781 1.00 0.00 46 GLY A O 13
ATOM 18674 N N . ARG A 1 47 ? -2.684 -5.010 -9.652 1.00 0.00 47 ARG A N 13
ATOM 18675 C CA . ARG A 1 47 ? -2.577 -6.422 -9.331 1.00 0.00 47 ARG A CA 13
ATOM 18676 C C . ARG A 1 47 ? -3.933 -7.113 -9.415 1.00 0.00 47 ARG A C 13
ATOM 18677 O O . ARG A 1 47 ? -4.966 -6.460 -9.553 1.00 0.00 47 ARG A O 13
ATOM 18698 N N . THR A 1 48 ? -3.909 -8.434 -9.336 1.00 0.00 48 THR A N 13
ATOM 18699 C CA . THR A 1 48 ? -5.123 -9.230 -9.321 1.00 0.00 48 THR A CA 13
ATOM 18700 C C . THR A 1 48 ? -5.397 -9.727 -7.903 1.00 0.00 48 THR A C 13
ATOM 18701 O O . THR A 1 48 ? -4.517 -9.664 -7.046 1.00 0.00 48 THR A O 13
ATOM 18712 N N . GLU A 1 49 ? -6.597 -10.238 -7.665 1.00 0.00 49 GLU A N 13
ATOM 18713 C CA . GLU A 1 49 ? -7.053 -10.535 -6.308 1.00 0.00 49 GLU A CA 13
ATOM 18714 C C . GLU A 1 49 ? -6.237 -11.647 -5.651 1.00 0.00 49 GLU A C 13
ATOM 18715 O O . GLU A 1 49 ? -5.719 -11.473 -4.552 1.00 0.00 49 GLU A O 13
ATOM 18727 N N . GLU A 1 50 ? -6.090 -12.778 -6.326 1.00 0.00 50 GLU A N 13
ATOM 18728 C CA . GLU A 1 50 ? -5.365 -13.903 -5.742 1.00 0.00 50 GLU A CA 13
ATOM 18729 C C . GLU A 1 50 ? -3.862 -13.687 -5.851 1.00 0.00 50 GLU A C 13
ATOM 18730 O O . GLU A 1 50 ? -3.069 -14.395 -5.230 1.00 0.00 50 GLU A O 13
ATOM 18742 N N . THR A 1 51 ? -3.483 -12.697 -6.637 1.00 0.00 51 THR A N 13
ATOM 18743 C CA . THR A 1 51 ? -2.088 -12.355 -6.822 1.00 0.00 51 THR A CA 13
ATOM 18744 C C . THR A 1 51 ? -1.646 -11.308 -5.800 1.00 0.00 51 THR A C 13
ATOM 18745 O O . THR A 1 51 ? -0.457 -11.144 -5.533 1.00 0.00 51 THR A O 13
ATOM 18756 N N . VAL A 1 52 ? -2.616 -10.605 -5.222 1.00 0.00 52 VAL A N 13
ATOM 18757 C CA . VAL A 1 52 ? -2.322 -9.579 -4.232 1.00 0.00 52 VAL A CA 13
ATOM 18758 C C . VAL A 1 52 ? -2.348 -10.157 -2.822 1.00 0.00 52 VAL A C 13
ATOM 18759 O O . VAL A 1 52 ? -1.559 -9.772 -1.968 1.00 0.00 52 VAL A O 13
ATOM 18772 N N . VAL A 1 53 ? -3.211 -11.130 -2.602 1.00 0.00 53 VAL A N 13
ATOM 18773 C CA . VAL A 1 53 ? -3.428 -11.654 -1.258 1.00 0.00 53 VAL A CA 13
ATOM 18774 C C . VAL A 1 53 ? -2.464 -12.790 -0.915 1.00 0.00 53 VAL A C 13
ATOM 18775 O O . VAL A 1 53 ? -2.707 -13.555 0.015 1.00 0.00 53 VAL A O 13
ATOM 18788 N N . SER A 1 54 ? -1.373 -12.901 -1.656 1.00 0.00 54 SER A N 13
ATOM 18789 C CA . SER A 1 54 ? -0.412 -13.967 -1.418 1.00 0.00 54 SER A CA 13
ATOM 18790 C C . SER A 1 54 ? 0.762 -13.482 -0.562 1.00 0.00 54 SER A C 13
ATOM 18791 O O . SER A 1 54 ? 0.777 -13.683 0.654 1.00 0.00 54 SER A O 13
ATOM 18799 N N . GLN A 1 55 ? 1.743 -12.848 -1.192 1.00 0.00 55 GLN A N 13
ATOM 18800 C CA . GLN A 1 55 ? 2.938 -12.394 -0.486 1.00 0.00 55 GLN A CA 13
ATOM 18801 C C . GLN A 1 55 ? 3.062 -10.877 -0.546 1.00 0.00 55 GLN A C 13
ATOM 18802 O O . GLN A 1 55 ? 4.092 -10.312 -0.176 1.00 0.00 55 GLN A O 13
ATOM 18816 N N . LEU A 1 56 ? 2.008 -10.223 -1.005 1.00 0.00 56 LEU A N 13
ATOM 18817 C CA . LEU A 1 56 ? 2.050 -8.789 -1.250 1.00 0.00 56 LEU A CA 13
ATOM 18818 C C . LEU A 1 56 ? 1.736 -7.982 0.002 1.00 0.00 56 LEU A C 13
ATOM 18819 O O . LEU A 1 56 ? 0.628 -8.037 0.538 1.00 0.00 56 LEU A O 13
ATOM 18835 N N . ARG A 1 57 ? 2.729 -7.240 0.467 1.00 0.00 57 ARG A N 13
ATOM 18836 C CA . ARG A 1 57 ? 2.532 -6.266 1.529 1.00 0.00 57 ARG A CA 13
ATOM 18837 C C . ARG A 1 57 ? 3.045 -4.915 1.042 1.00 0.00 57 ARG A C 13
ATOM 18838 O O . ARG A 1 57 ? 4.034 -4.853 0.311 1.00 0.00 57 ARG A O 13
ATOM 18859 N N . ILE A 1 58 ? 2.370 -3.842 1.421 1.00 0.00 58 ILE A N 13
ATOM 18860 C CA . ILE A 1 58 ? 2.696 -2.526 0.888 1.00 0.00 58 ILE A CA 13
ATOM 18861 C C . ILE A 1 58 ? 3.309 -1.627 1.958 1.00 0.00 58 ILE A C 13
ATOM 18862 O O . ILE A 1 58 ? 2.841 -1.587 3.093 1.00 0.00 58 ILE A O 13
ATOM 18878 N N . CYS A 1 59 ? 4.357 -0.910 1.579 1.00 0.00 59 CYS A N 13
ATOM 18879 C CA . CYS A 1 59 ? 5.050 -0.010 2.488 1.00 0.00 59 CYS A CA 13
ATOM 18880 C C . CYS A 1 59 ? 4.172 1.172 2.896 1.00 0.00 59 CYS A C 13
ATOM 18881 O O . CYS A 1 59 ? 3.331 1.640 2.124 1.00 0.00 59 CYS A O 13
ATOM 18888 N N . SER A 1 60 ? 4.404 1.671 4.104 1.00 0.00 60 SER A N 13
ATOM 18889 C CA . SER A 1 60 ? 3.667 2.814 4.631 1.00 0.00 60 SER A CA 13
ATOM 18890 C C . SER A 1 60 ? 4.136 4.106 3.970 1.00 0.00 60 SER A C 13
ATOM 18891 O O . SER A 1 60 ? 3.521 5.162 4.128 1.00 0.00 60 SER A O 13
ATOM 18899 N N . ALA A 1 61 ? 5.226 4.010 3.217 1.00 0.00 61 ALA A N 13
ATOM 18900 C CA . ALA A 1 61 ? 5.792 5.163 2.532 1.00 0.00 61 ALA A CA 13
ATOM 18901 C C . ALA A 1 61 ? 5.041 5.443 1.235 1.00 0.00 61 ALA A C 13
ATOM 18902 O O . ALA A 1 61 ? 5.316 6.420 0.545 1.00 0.00 61 ALA A O 13
ATOM 18909 N N . HIS A 1 62 ? 4.086 4.579 0.910 1.00 0.00 62 HIS A N 13
ATOM 18910 C CA . HIS A 1 62 ? 3.279 4.745 -0.294 1.00 0.00 62 HIS A CA 13
ATOM 18911 C C . HIS A 1 62 ? 1.997 5.507 0.031 1.00 0.00 62 HIS A C 13
ATOM 18912 O O . HIS A 1 62 ? 1.046 5.515 -0.745 1.00 0.00 62 HIS A O 13
ATOM 18926 N N . PHE A 1 63 ? 1.981 6.145 1.190 1.00 0.00 63 PHE A N 13
ATOM 18927 C CA . PHE A 1 63 ? 0.817 6.894 1.638 1.00 0.00 63 PHE A CA 13
ATOM 18928 C C . PHE A 1 63 ? 1.221 8.310 2.008 1.00 0.00 63 PHE A C 13
ATOM 18929 O O . PHE A 1 63 ? 2.391 8.570 2.285 1.00 0.00 63 PHE A O 13
ATOM 18946 N N . GLU A 1 64 ? 0.256 9.217 1.997 1.00 0.00 64 GLU A N 13
ATOM 18947 C CA . GLU A 1 64 ? 0.471 10.565 2.500 1.00 0.00 64 GLU A CA 13
ATOM 18948 C C . GLU A 1 64 ? 0.808 10.501 3.985 1.00 0.00 64 GLU A C 13
ATOM 18949 O O . GLU A 1 64 ? -0.061 10.234 4.818 1.00 0.00 64 GLU A O 13
ATOM 18961 N N . GLY A 1 65 ? 2.075 10.707 4.305 1.00 0.00 65 GLY A N 13
ATOM 18962 C CA . GLY A 1 65 ? 2.534 10.553 5.670 1.00 0.00 65 GLY A CA 13
ATOM 18963 C C . GLY A 1 65 ? 2.841 9.107 5.993 1.00 0.00 65 GLY A C 13
ATOM 18964 O O . GLY A 1 65 ? 3.985 8.751 6.279 1.00 0.00 65 GLY A O 13
ATOM 18968 N N . GLY A 1 66 ? 1.818 8.270 5.922 1.00 0.00 66 GLY A N 13
ATOM 18969 C CA . GLY A 1 66 ? 1.982 6.863 6.215 1.00 0.00 66 GLY A CA 13
ATOM 18970 C C . GLY A 1 66 ? 0.930 6.363 7.175 1.00 0.00 66 GLY A C 13
ATOM 18971 O O . GLY A 1 66 ? 1.227 6.051 8.328 1.00 0.00 66 GLY A O 13
ATOM 18975 N N . GLU A 1 67 ? -0.308 6.298 6.705 1.00 0.00 67 GLU A N 13
ATOM 18976 C CA . GLU A 1 67 ? -1.423 5.892 7.550 1.00 0.00 67 GLU A CA 13
ATOM 18977 C C . GLU A 1 67 ? -2.477 5.137 6.746 1.00 0.00 67 GLU A C 13
ATOM 18978 O O . GLU A 1 67 ? -3.105 5.696 5.851 1.00 0.00 67 GLU A O 13
ATOM 18990 N N . LYS A 1 68 ? -2.647 3.860 7.052 1.00 0.00 68 LYS A N 13
ATOM 18991 C CA . LYS A 1 68 ? -3.691 3.058 6.425 1.00 0.00 68 LYS A CA 13
ATOM 18992 C C . LYS A 1 68 ? -4.880 2.906 7.366 1.00 0.00 68 LYS A C 13
ATOM 18993 O O . LYS A 1 68 ? -4.848 2.099 8.299 1.00 0.00 68 LYS A O 13
ATOM 19012 N N . LYS A 1 69 ? -5.920 3.686 7.131 1.00 0.00 69 LYS A N 13
ATOM 19013 C CA . LYS A 1 69 ? -7.144 3.562 7.901 1.00 0.00 69 LYS A CA 13
ATOM 19014 C C . LYS A 1 69 ? -8.142 2.705 7.129 1.00 0.00 69 LYS A C 13
ATOM 19015 O O . LYS A 1 69 ? -7.891 1.523 6.883 1.00 0.00 69 LYS A O 13
ATOM 19034 N N . GLU A 1 70 ? -9.255 3.297 6.727 1.00 0.00 70 GLU A N 13
ATOM 19035 C CA . GLU A 1 70 ? -10.248 2.585 5.939 1.00 0.00 70 GLU A CA 13
ATOM 19036 C C . GLU A 1 70 ? -10.608 3.374 4.684 1.00 0.00 70 GLU A C 13
ATOM 19037 O O . GLU A 1 70 ? -11.626 3.115 4.042 1.00 0.00 70 GLU A O 13
ATOM 19049 N N . GLY A 1 71 ? -9.763 4.336 4.335 1.00 0.00 71 GLY A N 13
ATOM 19050 C CA . GLY A 1 71 ? -10.018 5.154 3.166 1.00 0.00 71 GLY A CA 13
ATOM 19051 C C . GLY A 1 71 ? -8.742 5.675 2.543 1.00 0.00 71 GLY A C 13
ATOM 19052 O O . GLY A 1 71 ? -8.718 6.769 1.979 1.00 0.00 71 GLY A O 13
ATOM 19056 N N . ASP A 1 72 ? -7.681 4.888 2.636 1.00 0.00 72 ASP A N 13
ATOM 19057 C CA . ASP A 1 72 ? -6.378 5.299 2.131 1.00 0.00 72 ASP A CA 13
ATOM 19058 C C . ASP A 1 72 ? -5.803 4.232 1.211 1.00 0.00 72 ASP A C 13
ATOM 19059 O O . ASP A 1 72 ? -5.673 3.069 1.599 1.00 0.00 72 ASP A O 13
ATOM 19068 N N . ILE A 1 73 ? -5.483 4.631 -0.010 1.00 0.00 73 ILE A N 13
ATOM 19069 C CA . ILE A 1 73 ? -4.889 3.734 -0.992 1.00 0.00 73 ILE A CA 13
ATOM 19070 C C . ILE A 1 73 ? -3.405 4.056 -1.182 1.00 0.00 73 ILE A C 13
ATOM 19071 O O . ILE A 1 73 ? -3.014 5.222 -1.157 1.00 0.00 73 ILE A O 13
ATOM 19087 N N . PRO A 1 74 ? -2.558 3.031 -1.355 1.00 0.00 74 PRO A N 13
ATOM 19088 C CA . PRO A 1 74 ? -1.126 3.223 -1.563 1.00 0.00 74 PRO A CA 13
ATOM 19089 C C . PRO A 1 74 ? -0.829 3.748 -2.963 1.00 0.00 74 PRO A C 13
ATOM 19090 O O . PRO A 1 74 ? -1.111 3.081 -3.956 1.00 0.00 74 PRO A O 13
ATOM 19101 N N . VAL A 1 75 ? -0.268 4.939 -3.042 1.00 0.00 75 VAL A N 13
ATOM 19102 C CA . VAL A 1 75 ? 0.057 5.531 -4.327 1.00 0.00 75 VAL A CA 13
ATOM 19103 C C . VAL A 1 75 ? 1.522 5.280 -4.660 1.00 0.00 75 VAL A C 13
ATOM 19104 O O . VAL A 1 75 ? 2.329 5.000 -3.771 1.00 0.00 75 VAL A O 13
ATOM 19117 N N . PRO A 1 76 ? 1.884 5.361 -5.948 1.00 0.00 76 PRO A N 13
ATOM 19118 C CA . PRO A 1 76 ? 3.255 5.100 -6.395 1.00 0.00 76 PRO A CA 13
ATOM 19119 C C . PRO A 1 76 ? 4.250 6.040 -5.736 1.00 0.00 76 PRO A C 13
ATOM 19120 O O . PRO A 1 76 ? 5.314 5.625 -5.276 1.00 0.00 76 PRO A O 13
ATOM 19131 N N . ASP A 1 77 ? 3.873 7.303 -5.688 1.00 0.00 77 ASP A N 13
ATOM 19132 C CA . ASP A 1 77 ? 4.683 8.339 -5.082 1.00 0.00 77 ASP A CA 13
ATOM 19133 C C . ASP A 1 77 ? 3.772 9.452 -4.588 1.00 0.00 77 ASP A C 13
ATOM 19134 O O . ASP A 1 77 ? 3.288 10.248 -5.383 1.00 0.00 77 ASP A O 13
ATOM 19143 N N . PRO A 1 78 ? 3.501 9.502 -3.273 1.00 0.00 78 PRO A N 13
ATOM 19144 C CA . PRO A 1 78 ? 2.612 10.513 -2.674 1.00 0.00 78 PRO A CA 13
ATOM 19145 C C . PRO A 1 78 ? 3.110 11.944 -2.865 1.00 0.00 78 PRO A C 13
ATOM 19146 O O . PRO A 1 78 ? 2.394 12.901 -2.571 1.00 0.00 78 PRO A O 13
ATOM 19157 N N . THR A 1 79 ? 4.331 12.090 -3.359 1.00 0.00 79 THR A N 13
ATOM 19158 C CA . THR A 1 79 ? 4.886 13.404 -3.619 1.00 0.00 79 THR A CA 13
ATOM 19159 C C . THR A 1 79 ? 4.810 13.755 -5.103 1.00 0.00 79 THR A C 13
ATOM 19160 O O . THR A 1 79 ? 4.987 14.910 -5.486 1.00 0.00 79 THR A O 13
ATOM 19171 N N . VAL A 1 80 ? 4.534 12.758 -5.938 1.00 0.00 80 VAL A N 13
ATOM 19172 C CA . VAL A 1 80 ? 4.484 12.967 -7.378 1.00 0.00 80 VAL A CA 13
ATOM 19173 C C . VAL A 1 80 ? 3.084 12.694 -7.925 1.00 0.00 80 VAL A C 13
ATOM 19174 O O . VAL A 1 80 ? 2.517 13.518 -8.645 1.00 0.00 80 VAL A O 13
ATOM 19187 N N . ASP A 1 81 ? 2.529 11.548 -7.559 1.00 0.00 81 ASP A N 13
ATOM 19188 C CA . ASP A 1 81 ? 1.233 11.122 -8.070 1.00 0.00 81 ASP A CA 13
ATOM 19189 C C . ASP A 1 81 ? 0.106 11.623 -7.177 1.00 0.00 81 ASP A C 13
ATOM 19190 O O . ASP A 1 81 ? 0.346 12.216 -6.126 1.00 0.00 81 ASP A O 13
ATOM 19199 N N . LYS A 1 82 ? -1.121 11.360 -7.591 1.00 0.00 82 LYS A N 13
ATOM 19200 C CA . LYS A 1 82 ? -2.289 11.837 -6.872 1.00 0.00 82 LYS A CA 13
ATOM 19201 C C . LYS A 1 82 ? -2.772 10.781 -5.888 1.00 0.00 82 LYS A C 13
ATOM 19202 O O . LYS A 1 82 ? -3.405 9.799 -6.282 1.00 0.00 82 LYS A O 13
ATOM 19221 N N . GLN A 1 83 ? -2.419 10.982 -4.622 1.00 0.00 83 GLN A N 13
ATOM 19222 C CA . GLN A 1 83 ? -2.858 10.126 -3.520 1.00 0.00 83 GLN A CA 13
ATOM 19223 C C . GLN A 1 83 ? -4.339 9.768 -3.641 1.00 0.00 83 GLN A C 13
ATOM 19224 O O . GLN A 1 83 ? -5.212 10.635 -3.550 1.00 0.00 83 GLN A O 13
ATOM 1923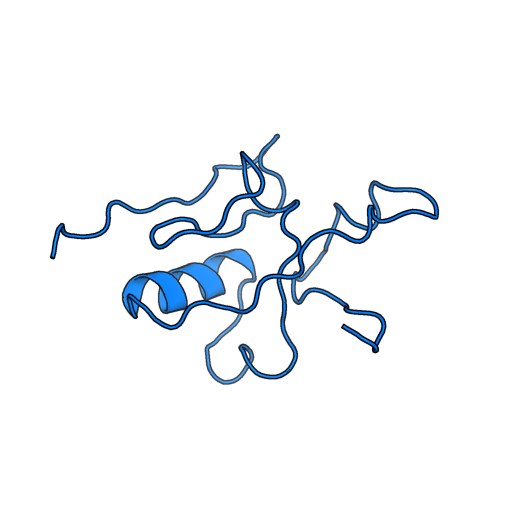8 N N . ILE A 1 84 ? -4.612 8.486 -3.866 1.00 0.00 84 ILE A N 13
ATOM 19239 C CA . ILE A 1 84 ? -5.978 8.006 -3.953 1.00 0.00 84 ILE A CA 13
ATOM 19240 C C . ILE A 1 84 ? -6.546 7.809 -2.552 1.00 0.00 84 ILE A C 13
ATOM 19241 O O . ILE A 1 84 ? -6.058 6.975 -1.791 1.00 0.00 84 ILE A O 13
ATOM 19257 N N . LYS A 1 85 ? -7.555 8.589 -2.202 1.00 0.00 85 LYS A N 13
ATOM 19258 C CA . LYS A 1 85 ? -8.164 8.490 -0.882 1.00 0.00 85 LYS A CA 13
ATOM 19259 C C . LYS A 1 85 ? -9.683 8.426 -0.999 1.00 0.00 85 LYS A C 13
ATOM 19260 O O . LYS A 1 85 ? -10.261 8.901 -1.982 1.00 0.00 85 LYS A O 13
ATOM 19279 N N . ILE A 1 86 ? -10.324 7.834 -0.001 1.00 0.00 86 ILE A N 13
ATOM 19280 C CA . ILE A 1 86 ? -11.776 7.713 0.018 1.00 0.00 86 ILE A CA 13
ATOM 19281 C C . ILE A 1 86 ? -12.317 8.069 1.395 1.00 0.00 86 ILE A C 13
ATOM 19282 O O . ILE A 1 86 ? -11.614 7.941 2.399 1.00 0.00 86 ILE A O 13
ATOM 19298 N N . GLU A 1 87 ? -13.560 8.515 1.440 1.00 0.00 87 GLU A N 13
ATOM 19299 C CA . GLU A 1 87 ? -14.203 8.843 2.702 1.00 0.00 87 GLU A CA 13
ATOM 19300 C C . GLU A 1 87 ? -15.154 7.725 3.104 1.00 0.00 87 GLU A C 13
ATOM 19301 O O . GLU A 1 87 ? -16.191 7.517 2.471 1.00 0.00 87 GLU A O 13
ATOM 19313 N N . LEU A 1 88 ? -14.779 6.990 4.140 1.00 0.00 88 LEU A N 13
ATOM 19314 C CA . LEU A 1 88 ? -15.598 5.898 4.638 1.00 0.00 88 LEU A CA 13
ATOM 19315 C C . LEU A 1 88 ? -16.698 6.434 5.545 1.00 0.00 88 LEU A C 13
ATOM 19316 O O . LEU A 1 88 ? -16.417 7.092 6.550 1.00 0.00 88 LEU A O 13
ATOM 19332 N N . PRO A 1 89 ? -17.963 6.189 5.183 1.00 0.00 89 PRO A N 13
ATOM 19333 C CA . PRO A 1 89 ? -19.103 6.569 6.013 1.00 0.00 89 PRO A CA 13
ATOM 19334 C C . PRO A 1 89 ? -19.113 5.787 7.319 1.00 0.00 89 PRO A C 13
ATOM 19335 O O . PRO A 1 89 ? -18.782 4.601 7.332 1.00 0.00 89 PRO A O 13
ATOM 19346 N N . PRO A 1 90 ? -19.477 6.446 8.432 1.00 0.00 90 PRO A N 13
ATOM 19347 C CA . PRO A 1 90 ? -19.487 5.820 9.760 1.00 0.00 90 PRO A CA 13
ATOM 19348 C C . PRO A 1 90 ? -20.223 4.484 9.773 1.00 0.00 90 PRO A C 13
ATOM 19349 O O . PRO A 1 90 ? -19.670 3.461 10.178 1.00 0.00 90 PRO A O 13
ATOM 19360 N N . LYS A 1 91 ? -21.475 4.501 9.333 1.00 0.00 91 LYS A N 13
ATOM 19361 C CA . LYS A 1 91 ? -22.286 3.293 9.259 1.00 0.00 91 LYS A CA 13
ATOM 19362 C C . LYS A 1 91 ? -23.198 3.383 8.046 1.00 0.00 91 LYS A C 13
ATOM 19363 O O . LYS A 1 91 ? -23.144 4.419 7.348 1.00 0.00 91 LYS A O 13
ATOM 19384 N N . GLY A 1 1 ? 12.541 -6.857 11.512 1.00 0.00 1 GLY A N 14
ATOM 19385 C CA . GLY A 1 1 ? 13.408 -7.927 12.061 1.00 0.00 1 GLY A CA 14
ATOM 19386 C C . GLY A 1 1 ? 12.762 -9.292 11.961 1.00 0.00 1 GLY A C 14
ATOM 19387 O O . GLY A 1 1 ? 12.199 -9.790 12.931 1.00 0.00 1 GLY A O 14
ATOM 19393 N N . SER A 1 2 ? 12.840 -9.889 10.779 1.00 0.00 2 SER A N 14
ATOM 19394 C CA . SER A 1 2 ? 12.285 -11.217 10.535 1.00 0.00 2 SER A CA 14
ATOM 19395 C C . SER A 1 2 ? 12.716 -11.698 9.158 1.00 0.00 2 SER A C 14
ATOM 19396 O O . SER A 1 2 ? 13.184 -12.824 8.984 1.00 0.00 2 SER A O 14
ATOM 19404 N N . MET A 1 3 ? 12.567 -10.806 8.194 1.00 0.00 3 MET A N 14
ATOM 19405 C CA . MET A 1 3 ? 12.904 -11.066 6.806 1.00 0.00 3 MET A CA 14
ATOM 19406 C C . MET A 1 3 ? 12.881 -9.743 6.057 1.00 0.00 3 MET A C 14
ATOM 19407 O O . MET A 1 3 ? 12.139 -8.841 6.447 1.00 0.00 3 MET A O 14
ATOM 19421 N N . PRO A 1 4 ? 13.717 -9.577 5.021 1.00 0.00 4 PRO A N 14
ATOM 19422 C CA . PRO A 1 4 ? 13.658 -8.399 4.153 1.00 0.00 4 PRO A CA 14
ATOM 19423 C C . PRO A 1 4 ? 12.328 -8.331 3.411 1.00 0.00 4 PRO A C 14
ATOM 19424 O O . PRO A 1 4 ? 12.202 -8.835 2.292 1.00 0.00 4 PRO A O 14
ATOM 19435 N N . THR A 1 5 ? 11.338 -7.731 4.059 1.00 0.00 5 THR A N 14
ATOM 19436 C CA . THR A 1 5 ? 9.995 -7.633 3.515 1.00 0.00 5 THR A CA 14
ATOM 19437 C C . THR A 1 5 ? 9.988 -6.938 2.156 1.00 0.00 5 THR A C 14
ATOM 19438 O O . THR A 1 5 ? 10.443 -5.800 2.017 1.00 0.00 5 THR A O 14
ATOM 19449 N N . THR A 1 6 ? 9.483 -7.645 1.157 1.00 0.00 6 THR A N 14
ATOM 19450 C CA . THR A 1 6 ? 9.440 -7.139 -0.200 1.00 0.00 6 THR A CA 14
ATOM 19451 C C . THR A 1 6 ? 8.114 -6.438 -0.488 1.00 0.00 6 THR A C 14
ATOM 19452 O O . THR A 1 6 ? 7.051 -6.894 -0.054 1.00 0.00 6 THR A O 14
ATOM 19463 N N . CYS A 1 7 ? 8.191 -5.327 -1.210 1.00 0.00 7 CYS A N 14
ATOM 19464 C CA . CYS A 1 7 ? 7.014 -4.576 -1.601 1.00 0.00 7 CYS A CA 14
ATOM 19465 C C . CYS A 1 7 ? 6.260 -5.304 -2.703 1.00 0.00 7 CYS A C 14
ATOM 19466 O O . CYS A 1 7 ? 6.835 -6.105 -3.451 1.00 0.00 7 CYS A O 14
ATOM 19473 N N . GLY A 1 8 ? 4.975 -5.023 -2.789 1.00 0.00 8 GLY A N 14
ATOM 19474 C CA . GLY A 1 8 ? 4.160 -5.587 -3.834 1.00 0.00 8 GLY A CA 14
ATOM 19475 C C . GLY A 1 8 ? 3.835 -4.568 -4.900 1.00 0.00 8 GLY A C 14
ATOM 19476 O O . GLY A 1 8 ? 3.064 -4.843 -5.823 1.00 0.00 8 GLY A O 14
ATOM 19480 N N . PHE A 1 9 ? 4.422 -3.383 -4.769 1.00 0.00 9 PHE A N 14
ATOM 19481 C CA . PHE A 1 9 ? 4.200 -2.304 -5.716 1.00 0.00 9 PHE A CA 14
ATOM 19482 C C . PHE A 1 9 ? 4.966 -2.563 -7.008 1.00 0.00 9 PHE A C 14
ATOM 19483 O O . PHE A 1 9 ? 6.038 -3.174 -6.986 1.00 0.00 9 PHE A O 14
ATOM 19500 N N . PRO A 1 10 ? 4.422 -2.120 -8.156 1.00 0.00 10 PRO A N 14
ATOM 19501 C CA . PRO A 1 10 ? 5.087 -2.260 -9.456 1.00 0.00 10 PRO A CA 14
ATOM 19502 C C . PRO A 1 10 ? 6.456 -1.592 -9.489 1.00 0.00 10 PRO A C 14
ATOM 19503 O O . PRO A 1 10 ? 7.345 -1.999 -10.239 1.00 0.00 10 PRO A O 14
ATOM 19514 N N . ASN A 1 11 ? 6.623 -0.575 -8.666 1.00 0.00 11 ASN A N 14
ATOM 19515 C CA . 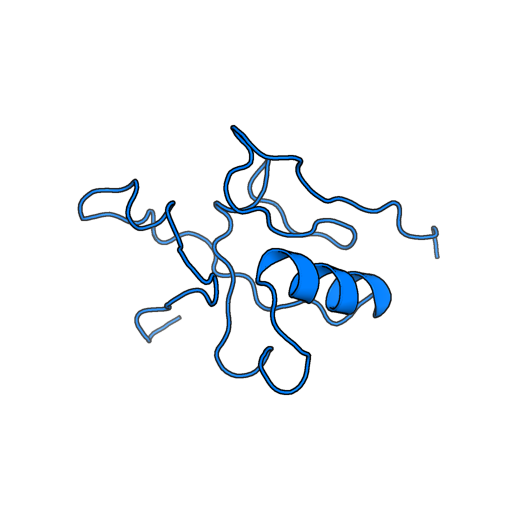ASN A 1 11 ? 7.891 0.132 -8.570 1.00 0.00 11 ASN A CA 14
ATOM 19516 C C . ASN A 1 11 ? 8.002 0.879 -7.249 1.00 0.00 11 ASN A C 14
ATOM 19517 O O . ASN A 1 11 ? 7.523 2.002 -7.115 1.00 0.00 11 ASN A O 14
ATOM 19528 N N . CYS A 1 12 ? 8.620 0.240 -6.272 1.00 0.00 12 CYS A N 14
ATOM 19529 C CA . CYS A 1 12 ? 8.869 0.870 -4.994 1.00 0.00 12 CYS A CA 14
ATOM 19530 C C . CYS A 1 12 ? 10.253 1.505 -4.989 1.00 0.00 12 CYS A C 14
ATOM 19531 O O . CYS A 1 12 ? 11.268 0.810 -4.934 1.00 0.00 12 CYS A O 14
ATOM 19538 N N . LYS A 1 13 ? 10.286 2.823 -5.048 1.00 0.00 13 LYS A N 14
ATOM 19539 C CA . LYS A 1 13 ? 11.543 3.559 -5.044 1.00 0.00 13 LYS A CA 14
ATOM 19540 C C . LYS A 1 13 ? 11.993 3.851 -3.615 1.00 0.00 13 LYS A C 14
ATOM 19541 O O . LYS A 1 13 ? 13.045 4.452 -3.392 1.00 0.00 13 LYS A O 14
ATOM 19560 N N . PHE A 1 14 ? 11.197 3.408 -2.651 1.00 0.00 14 PHE A N 14
ATOM 19561 C CA . PHE A 1 14 ? 11.443 3.726 -1.251 1.00 0.00 14 PHE A CA 14
ATOM 19562 C C . PHE A 1 14 ? 12.509 2.815 -0.649 1.00 0.00 14 PHE A C 14
ATOM 19563 O O . PHE A 1 14 ? 13.363 3.269 0.108 1.00 0.00 14 PHE A O 14
ATOM 19580 N N . ARG A 1 15 ? 12.474 1.535 -0.999 1.00 0.00 15 ARG A N 14
ATOM 19581 C CA . ARG A 1 15 ? 13.446 0.576 -0.468 1.00 0.00 15 ARG A CA 14
ATOM 19582 C C . ARG A 1 15 ? 14.852 0.901 -0.965 1.00 0.00 15 ARG A C 14
ATOM 19583 O O . ARG A 1 15 ? 15.849 0.604 -0.298 1.00 0.00 15 ARG A O 14
ATOM 19604 N N . SER A 1 16 ? 14.926 1.514 -2.136 1.00 0.00 16 SER A N 14
ATOM 19605 C CA . SER A 1 16 ? 16.201 1.810 -2.764 1.00 0.00 16 SER A CA 14
ATOM 19606 C C . SER A 1 16 ? 16.722 3.190 -2.374 1.00 0.00 16 SER A C 14
ATOM 19607 O O . SER A 1 16 ? 17.892 3.496 -2.598 1.00 0.00 16 SER A O 14
ATOM 19615 N N . ARG A 1 17 ? 15.871 4.007 -1.752 1.00 0.00 17 ARG A N 14
ATOM 19616 C CA . ARG A 1 17 ? 16.239 5.391 -1.448 1.00 0.00 17 ARG A CA 14
ATOM 19617 C C . ARG A 1 17 ? 17.221 5.480 -0.282 1.00 0.00 17 ARG A C 14
ATOM 19618 O O . ARG A 1 17 ? 17.635 6.574 0.102 1.00 0.00 17 ARG A O 14
ATOM 19639 N N . TYR A 1 18 ? 17.578 4.343 0.302 1.00 0.00 18 TYR A N 14
ATOM 19640 C CA . TYR A 1 18 ? 18.676 4.319 1.254 1.00 0.00 18 TYR A CA 14
ATOM 19641 C C . TYR A 1 18 ? 19.714 3.284 0.847 1.00 0.00 18 TYR A C 14
ATOM 19642 O O . TYR A 1 18 ? 20.602 2.943 1.631 1.00 0.00 18 TYR A O 14
ATOM 19660 N N . ARG A 1 19 ? 19.584 2.786 -0.385 1.00 0.00 19 ARG A N 14
ATOM 19661 C CA . ARG A 1 19 ? 20.519 1.810 -0.949 1.00 0.00 19 ARG A CA 14
ATOM 19662 C C . ARG A 1 19 ? 20.735 0.620 -0.014 1.00 0.00 19 ARG A C 14
ATOM 19663 O O . ARG A 1 19 ? 21.848 0.107 0.100 1.00 0.00 19 ARG A O 14
ATOM 19684 N N . GLY A 1 20 ? 19.672 0.170 0.638 1.00 0.00 20 GLY A N 14
ATOM 19685 C CA . GLY A 1 20 ? 19.827 -0.860 1.643 1.00 0.00 20 GLY A CA 14
ATOM 19686 C C . GLY A 1 20 ? 18.811 -1.980 1.539 1.00 0.00 20 GLY A C 14
ATOM 19687 O O . GLY A 1 20 ? 19.173 -3.149 1.675 1.00 0.00 20 GLY A O 14
ATOM 19691 N N . LEU A 1 21 ? 17.546 -1.628 1.294 1.00 0.00 21 LEU A N 14
ATOM 19692 C CA . LEU A 1 21 ? 16.442 -2.595 1.348 1.00 0.00 21 LEU A CA 14
ATOM 19693 C C . LEU A 1 21 ? 16.305 -3.145 2.750 1.00 0.00 21 LEU A C 14
ATOM 19694 O O . LEU A 1 21 ? 15.964 -4.306 2.960 1.00 0.00 21 LEU A O 14
ATOM 19710 N N . GLU A 1 22 ? 16.596 -2.290 3.706 1.00 0.00 22 GLU A N 14
ATOM 19711 C CA . GLU A 1 22 ? 16.292 -2.566 5.085 1.00 0.00 22 GLU A CA 14
ATOM 19712 C C . GLU A 1 22 ? 14.904 -2.032 5.371 1.00 0.00 22 GLU A C 14
ATOM 19713 O O . GLU A 1 22 ? 14.709 -0.820 5.447 1.00 0.00 22 GLU A O 14
ATOM 19725 N N . ASP A 1 23 ? 13.935 -2.937 5.416 1.00 0.00 23 ASP A N 14
ATOM 19726 C CA . ASP A 1 23 ? 12.545 -2.598 5.754 1.00 0.00 23 ASP A CA 14
ATOM 19727 C C . ASP A 1 23 ? 12.397 -1.980 7.158 1.00 0.00 23 ASP A C 14
ATOM 19728 O O . ASP A 1 23 ? 11.658 -2.475 8.009 1.00 0.00 23 ASP A O 14
ATOM 19737 N N . ASN A 1 24 ? 13.082 -0.870 7.379 1.00 0.00 24 ASN A N 14
ATOM 19738 C CA . ASN A 1 24 ? 12.918 -0.072 8.587 1.00 0.00 24 ASN A CA 14
ATOM 19739 C C . ASN A 1 24 ? 11.647 0.764 8.482 1.00 0.00 24 ASN A C 14
ATOM 19740 O O . ASN A 1 24 ? 11.666 1.982 8.667 1.00 0.00 24 ASN A O 14
ATOM 19751 N N . ARG A 1 25 ? 10.552 0.103 8.150 1.00 0.00 25 ARG A N 14
ATOM 19752 C CA . ARG A 1 25 ? 9.276 0.763 7.938 1.00 0.00 25 ARG A CA 14
ATOM 19753 C C . ARG A 1 25 ? 8.151 -0.211 8.248 1.00 0.00 25 ARG A C 14
ATOM 19754 O O . ARG A 1 25 ? 8.397 -1.303 8.766 1.00 0.00 25 ARG A O 14
ATOM 19775 N N . HIS A 1 26 ? 6.932 0.171 7.912 1.00 0.00 26 HIS A N 14
ATOM 19776 C CA . HIS A 1 26 ? 5.780 -0.685 8.129 1.00 0.00 26 HIS A CA 14
ATOM 19777 C C . HIS A 1 26 ? 5.296 -1.249 6.802 1.00 0.00 26 HIS A C 14
ATOM 19778 O O . HIS A 1 26 ? 5.447 -0.616 5.757 1.00 0.00 26 HIS A O 14
ATOM 19792 N N . PHE A 1 27 ? 4.728 -2.440 6.850 1.00 0.00 27 PHE A N 14
ATOM 19793 C CA . PHE A 1 27 ? 4.233 -3.104 5.658 1.00 0.00 27 PHE A CA 14
ATOM 19794 C C . PHE A 1 27 ? 2.838 -3.642 5.920 1.00 0.00 27 PHE A C 14
ATOM 19795 O O . PHE A 1 27 ? 2.653 -4.525 6.759 1.00 0.00 27 PHE A O 14
ATOM 19812 N N . TYR A 1 28 ? 1.862 -3.104 5.215 1.00 0.00 28 TYR A N 14
ATOM 19813 C CA . TYR A 1 28 ? 0.471 -3.460 5.447 1.00 0.00 28 TYR A CA 14
ATOM 19814 C C . TYR A 1 28 ? 0.124 -4.789 4.787 1.00 0.00 28 TYR A C 14
ATOM 19815 O O . TYR A 1 28 ? 0.729 -5.175 3.784 1.00 0.00 28 TYR A O 14
ATOM 19833 N N . ARG A 1 29 ? -0.864 -5.470 5.355 1.00 0.00 29 ARG A N 14
ATOM 19834 C CA . ARG A 1 29 ? -1.275 -6.791 4.891 1.00 0.00 29 ARG A CA 14
ATOM 19835 C C . ARG A 1 29 ? -2.435 -6.685 3.908 1.00 0.00 29 ARG A C 14
ATOM 19836 O O . ARG A 1 29 ? -3.052 -7.691 3.555 1.00 0.00 29 ARG A O 14
ATOM 19857 N N . ILE A 1 30 ? -2.716 -5.453 3.486 1.00 0.00 30 ILE A N 14
ATOM 19858 C CA . ILE A 1 30 ? -3.799 -5.152 2.552 1.00 0.00 30 ILE A CA 14
ATOM 19859 C C . ILE A 1 30 ? -5.169 -5.276 3.219 1.00 0.00 30 ILE A C 14
ATOM 19860 O O . ILE A 1 30 ? -5.571 -6.348 3.674 1.00 0.00 30 ILE A O 14
ATOM 19876 N N . PRO A 1 31 ? -5.892 -4.151 3.297 1.00 0.00 31 PRO A N 14
ATOM 19877 C CA . PRO A 1 31 ? -7.237 -4.099 3.867 1.00 0.00 31 PRO A CA 14
ATOM 19878 C C . PRO A 1 31 ? -8.233 -4.921 3.062 1.00 0.00 31 PRO A C 14
ATOM 19879 O O . PRO A 1 31 ? -8.498 -4.620 1.905 1.00 0.00 31 PRO A O 14
ATOM 19890 N N . LYS A 1 32 ? -8.790 -5.950 3.675 1.00 0.00 32 LYS A N 14
ATOM 19891 C CA . LYS A 1 32 ? -9.803 -6.766 3.022 1.00 0.00 32 LYS A CA 14
ATOM 19892 C C . LYS A 1 32 ? -11.173 -6.409 3.576 1.00 0.00 32 LYS A C 14
ATOM 19893 O O . LYS A 1 32 ? -12.066 -7.252 3.676 1.00 0.00 32 LYS A O 14
ATOM 19912 N N . ARG A 1 33 ? -11.319 -5.145 3.939 1.00 0.00 33 ARG A N 14
ATOM 19913 C CA . ARG A 1 33 ? -12.547 -4.642 4.527 1.00 0.00 33 ARG A CA 14
ATOM 19914 C C . ARG A 1 33 ? -12.534 -3.118 4.519 1.00 0.00 33 ARG A C 14
ATOM 19915 O O . ARG A 1 33 ? -11.688 -2.501 5.165 1.00 0.00 33 ARG A O 14
ATOM 19936 N N . PRO A 1 34 ? -13.452 -2.487 3.772 1.00 0.00 34 PRO A N 14
ATOM 19937 C CA . PRO A 1 34 ? -14.437 -3.178 2.937 1.00 0.00 34 PRO A CA 14
ATOM 19938 C C . PRO A 1 34 ? -13.841 -3.674 1.613 1.00 0.00 34 PRO A C 14
ATOM 19939 O O . PRO A 1 34 ? -12.723 -3.304 1.244 1.00 0.00 34 PRO A O 14
ATOM 19950 N N . LEU A 1 35 ? -14.605 -4.501 0.907 1.00 0.00 35 LEU A N 14
ATOM 19951 C CA . LEU A 1 35 ? -14.158 -5.117 -0.342 1.00 0.00 35 LEU A CA 14
ATOM 19952 C C . LEU A 1 35 ? -13.823 -4.074 -1.411 1.00 0.00 35 LEU A C 14
ATOM 19953 O O . LEU A 1 35 ? -12.819 -4.201 -2.108 1.00 0.00 35 LEU A O 14
ATOM 19969 N N . ILE A 1 36 ? -14.656 -3.045 -1.533 1.00 0.00 36 ILE A N 14
ATOM 19970 C CA . ILE A 1 36 ? -14.458 -2.021 -2.557 1.00 0.00 36 ILE A CA 14
ATOM 19971 C C . ILE A 1 36 ? -13.167 -1.240 -2.306 1.00 0.00 36 ILE A C 14
ATOM 19972 O O . ILE A 1 36 ? -12.465 -0.866 -3.246 1.00 0.00 36 ILE A O 14
ATOM 19988 N N . LEU A 1 37 ? -12.841 -1.021 -1.038 1.00 0.00 37 LEU A N 14
ATOM 19989 C CA . LEU A 1 37 ? -11.593 -0.355 -0.688 1.00 0.00 37 LEU A CA 14
ATOM 19990 C C . LEU A 1 37 ? -10.414 -1.223 -1.109 1.00 0.00 37 LEU A C 14
ATOM 19991 O O . LEU A 1 37 ? -9.437 -0.734 -1.669 1.00 0.00 37 LEU A O 14
ATOM 20007 N N . ARG A 1 38 ? -10.529 -2.519 -0.849 1.00 0.00 38 ARG A N 14
ATOM 20008 C CA . ARG A 1 38 ? -9.506 -3.479 -1.239 1.00 0.00 38 ARG A CA 14
ATOM 20009 C C . ARG A 1 38 ? -9.375 -3.518 -2.766 1.00 0.00 38 ARG A C 14
ATOM 20010 O O . ARG A 1 38 ? -8.280 -3.677 -3.307 1.00 0.00 38 ARG A O 14
ATOM 20031 N N . GLN A 1 39 ? -10.505 -3.354 -3.448 1.00 0.00 39 GLN A N 14
ATOM 20032 C CA . GLN A 1 39 ? -10.529 -3.301 -4.905 1.00 0.00 39 GLN A CA 14
ATOM 20033 C C . GLN A 1 39 ? -9.809 -2.052 -5.406 1.00 0.00 39 GLN A C 14
ATOM 20034 O O . GLN A 1 39 ? -9.094 -2.090 -6.408 1.00 0.00 39 GLN A O 14
ATOM 20048 N N . ARG A 1 40 ? -9.999 -0.948 -4.692 1.00 0.00 40 ARG A N 14
ATOM 20049 C CA . ARG A 1 40 ? -9.335 0.305 -5.024 1.00 0.00 40 ARG A CA 14
ATOM 20050 C C . ARG A 1 40 ? -7.849 0.219 -4.704 1.00 0.00 40 ARG A C 14
ATOM 20051 O O . ARG A 1 40 ? -7.031 0.892 -5.325 1.00 0.00 40 ARG A O 14
ATOM 20072 N N . TRP A 1 41 ? -7.508 -0.618 -3.732 1.00 0.00 41 TRP A N 14
ATOM 20073 C CA . TRP A 1 41 ? -6.117 -0.858 -3.373 1.00 0.00 41 TRP A CA 14
ATOM 20074 C C . TRP A 1 41 ? -5.379 -1.506 -4.538 1.00 0.00 41 TRP A C 14
ATOM 20075 O O . TRP A 1 41 ? -4.225 -1.180 -4.817 1.00 0.00 41 TRP A O 14
ATOM 20096 N N . LEU A 1 42 ? -6.066 -2.411 -5.225 1.00 0.00 42 LEU A N 14
ATOM 20097 C CA . LEU A 1 42 ? -5.524 -3.063 -6.412 1.00 0.00 42 LEU A CA 14
ATOM 20098 C C . LEU A 1 42 ? -5.215 -2.044 -7.510 1.00 0.00 42 LEU A C 14
ATOM 20099 O O . LEU A 1 42 ? -4.332 -2.263 -8.336 1.00 0.00 42 LEU A O 14
ATOM 20115 N N . THR A 1 43 ? -5.932 -0.922 -7.495 1.00 0.00 43 THR A N 14
ATOM 20116 C CA . THR A 1 43 ? -5.744 0.146 -8.477 1.00 0.00 43 THR A CA 14
ATOM 20117 C C . THR A 1 43 ? -4.327 0.727 -8.408 1.00 0.00 43 THR A C 14
ATOM 20118 O O . THR A 1 43 ? -3.801 1.238 -9.399 1.00 0.00 43 THR A O 14
ATOM 20129 N N . ALA A 1 44 ? -3.708 0.631 -7.239 1.00 0.00 44 ALA A N 14
ATOM 20130 C CA . ALA A 1 44 ? -2.394 1.222 -7.023 1.00 0.00 44 ALA A CA 14
ATOM 20131 C C . ALA A 1 44 ? -1.265 0.271 -7.405 1.00 0.00 44 ALA A C 14
ATOM 20132 O O . ALA A 1 44 ? -0.131 0.699 -7.627 1.00 0.00 44 ALA A O 14
ATOM 20139 N N . ILE A 1 45 ? -1.572 -1.014 -7.488 1.00 0.00 45 ILE A N 14
ATOM 20140 C CA . ILE A 1 45 ? -0.548 -2.020 -7.744 1.00 0.00 45 ILE A CA 14
ATOM 20141 C C . ILE A 1 45 ? -0.753 -2.700 -9.089 1.00 0.00 45 ILE A C 14
ATOM 20142 O O . ILE A 1 45 ? 0.130 -3.404 -9.576 1.00 0.00 45 ILE A O 14
ATOM 20158 N N . GLY A 1 46 ? -1.921 -2.487 -9.684 1.00 0.00 46 GLY A N 14
ATOM 20159 C CA . GLY A 1 46 ? -2.240 -3.128 -10.944 1.00 0.00 46 GLY A CA 14
ATOM 20160 C C . GLY A 1 46 ? -2.384 -4.627 -10.787 1.00 0.00 46 GLY A C 14
ATOM 20161 O O . GLY A 1 46 ? -2.149 -5.388 -11.726 1.00 0.00 46 GLY A O 14
ATOM 20165 N N . ARG A 1 47 ? -2.782 -5.048 -9.596 1.00 0.00 47 ARG A N 14
ATOM 20166 C CA . ARG A 1 47 ? -2.864 -6.463 -9.271 1.00 0.00 47 ARG A CA 14
ATOM 20167 C C . ARG A 1 47 ? -4.312 -6.919 -9.177 1.00 0.00 47 ARG A C 14
ATOM 20168 O O . ARG A 1 47 ? -5.232 -6.102 -9.183 1.00 0.00 47 ARG A O 14
ATOM 20189 N N . THR A 1 48 ? -4.500 -8.228 -9.097 1.00 0.00 48 THR A N 14
ATOM 20190 C CA . THR A 1 48 ? -5.810 -8.800 -8.853 1.00 0.00 48 THR A CA 14
ATOM 20191 C C . THR A 1 48 ? -5.863 -9.342 -7.424 1.00 0.00 48 THR A C 14
ATOM 20192 O O . THR A 1 48 ? -4.874 -9.258 -6.694 1.00 0.00 48 THR A O 14
ATOM 20203 N N . GLU A 1 49 ? -6.988 -9.914 -7.022 1.00 0.00 49 GLU A N 14
ATOM 20204 C CA . GLU A 1 49 ? -7.174 -10.295 -5.624 1.00 0.00 49 GLU A CA 14
ATOM 20205 C C . GLU A 1 49 ? -6.505 -11.632 -5.316 1.00 0.00 49 GLU A C 14
ATOM 20206 O O . GLU A 1 49 ? -6.135 -11.899 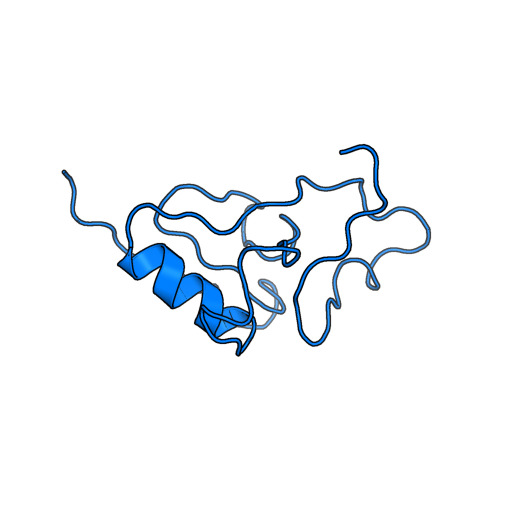-4.173 1.00 0.00 49 GLU A O 14
ATOM 20218 N N . GLU A 1 50 ? -6.339 -12.461 -6.334 1.00 0.00 50 GLU A N 14
ATOM 20219 C CA . GLU A 1 50 ? -5.648 -13.737 -6.170 1.00 0.00 50 GLU A CA 14
ATOM 20220 C C . GLU A 1 50 ? -4.140 -13.518 -6.165 1.00 0.00 50 GLU A C 14
ATOM 20221 O O . GLU A 1 50 ? -3.370 -14.371 -5.725 1.00 0.00 50 GLU A O 14
ATOM 20233 N N . THR A 1 51 ? -3.730 -12.361 -6.658 1.00 0.00 51 THR A N 14
ATOM 20234 C CA . THR A 1 51 ? -2.324 -12.025 -6.761 1.00 0.00 51 THR A CA 14
ATOM 20235 C C . THR A 1 51 ? -1.875 -11.139 -5.602 1.00 0.00 51 THR A C 14
ATOM 20236 O O . THR A 1 51 ? -0.741 -11.237 -5.139 1.00 0.00 51 THR A O 14
ATOM 20247 N N . VAL A 1 52 ? -2.775 -10.283 -5.137 1.00 0.00 52 VAL A N 14
ATOM 20248 C CA . VAL A 1 52 ? -2.447 -9.323 -4.094 1.00 0.00 52 VAL A CA 14
ATOM 20249 C C . VAL A 1 52 ? -2.245 -10.006 -2.744 1.00 0.00 52 VAL A C 14
ATOM 20250 O O . VAL A 1 52 ? -1.464 -9.547 -1.916 1.00 0.00 52 VAL A O 14
ATOM 20263 N N . VAL A 1 53 ? -2.921 -11.121 -2.539 1.00 0.00 53 VAL A N 14
ATOM 20264 C CA . VAL A 1 53 ? -2.798 -11.846 -1.280 1.00 0.00 53 VAL A CA 14
ATOM 20265 C C . VAL A 1 53 ? -1.840 -13.022 -1.430 1.00 0.00 53 VAL A C 14
ATOM 20266 O O . VAL A 1 53 ? -2.231 -14.182 -1.314 1.00 0.00 53 VAL A O 14
ATOM 20279 N N . SER A 1 54 ? -0.588 -12.713 -1.710 1.00 0.00 54 SER A N 14
ATOM 20280 C CA . SER A 1 54 ? 0.442 -13.731 -1.835 1.00 0.00 54 SER A CA 14
ATOM 20281 C C . SER A 1 54 ? 1.537 -13.482 -0.802 1.00 0.00 54 SER A C 14
ATOM 20282 O O . SER A 1 54 ? 1.423 -13.896 0.352 1.00 0.00 54 SER A O 14
ATOM 20290 N N . GLN A 1 55 ? 2.593 -12.804 -1.225 1.00 0.00 55 GLN A N 14
ATOM 20291 C CA . GLN A 1 55 ? 3.623 -12.334 -0.313 1.00 0.00 55 GLN A CA 14
ATOM 20292 C C . GLN A 1 55 ? 3.655 -10.813 -0.360 1.00 0.00 55 GLN A C 14
ATOM 20293 O O . GLN A 1 55 ? 4.516 -10.163 0.245 1.00 0.00 55 GLN A O 14
ATOM 20307 N N . LEU A 1 56 ? 2.692 -10.267 -1.092 1.00 0.00 56 LEU A N 14
ATOM 20308 C CA . LEU A 1 56 ? 2.586 -8.835 -1.312 1.00 0.00 56 LEU A CA 14
ATOM 20309 C C . LEU A 1 56 ? 2.389 -8.088 -0.001 1.00 0.00 56 LEU A C 14
ATOM 20310 O O . LEU A 1 56 ? 1.489 -8.396 0.777 1.00 0.00 56 LEU A O 14
ATOM 20326 N N . ARG A 1 57 ? 3.251 -7.121 0.240 1.00 0.00 57 ARG A N 14
ATOM 20327 C CA . ARG A 1 57 ? 3.134 -6.260 1.400 1.00 0.00 57 ARG A CA 14
ATOM 20328 C C . ARG A 1 57 ? 3.326 -4.819 0.956 1.00 0.00 57 ARG A C 14
ATOM 20329 O O . ARG A 1 57 ? 4.203 -4.532 0.143 1.00 0.00 57 ARG A O 14
ATOM 20350 N N . ILE A 1 58 ? 2.497 -3.923 1.460 1.00 0.00 58 ILE A N 14
ATOM 20351 C CA . ILE A 1 58 ? 2.521 -2.541 1.009 1.00 0.00 58 ILE A CA 14
ATOM 20352 C C . ILE A 1 58 ? 3.083 -1.620 2.082 1.00 0.00 58 ILE A C 14
ATOM 20353 O O . ILE A 1 58 ? 2.542 -1.540 3.185 1.00 0.00 58 ILE A O 14
ATOM 20369 N N . CYS A 1 59 ? 4.175 -0.943 1.747 1.00 0.00 59 CYS A N 14
ATOM 20370 C CA . CYS A 1 59 ? 4.808 0.007 2.649 1.00 0.00 59 CYS A CA 14
ATOM 20371 C C . CYS A 1 59 ? 3.829 1.064 3.157 1.00 0.00 59 CYS A C 14
ATOM 20372 O O . CYS A 1 59 ? 2.923 1.497 2.436 1.00 0.00 59 CYS A O 14
ATOM 20379 N N . SER A 1 60 ? 4.047 1.504 4.390 1.00 0.00 60 SER A N 14
ATOM 20380 C CA . SER A 1 60 ? 3.285 2.602 4.968 1.00 0.00 60 SER A CA 14
ATOM 20381 C C . SER A 1 60 ? 3.632 3.914 4.267 1.00 0.00 60 SER A C 14
ATOM 20382 O O . SER A 1 60 ? 2.888 4.892 4.335 1.00 0.00 60 SER A O 14
ATOM 20390 N N . ALA A 1 61 ? 4.766 3.914 3.574 1.00 0.00 61 ALA A N 14
ATOM 20391 C CA . ALA A 1 61 ? 5.281 5.118 2.931 1.00 0.00 61 ALA A CA 14
ATOM 20392 C C . ALA A 1 61 ? 4.504 5.462 1.665 1.00 0.00 61 ALA A C 14
ATOM 20393 O O . ALA A 1 61 ? 4.718 6.515 1.068 1.00 0.00 61 ALA A O 14
ATOM 20400 N N . HIS A 1 62 ? 3.593 4.585 1.267 1.00 0.00 62 HIS A N 14
ATOM 20401 C CA . HIS A 1 62 ? 2.811 4.793 0.053 1.00 0.00 62 HIS A CA 14
ATOM 20402 C C . HIS A 1 62 ? 1.539 5.575 0.362 1.00 0.00 62 HIS A C 14
ATOM 20403 O O . HIS A 1 62 ? 0.536 5.450 -0.336 1.00 0.00 62 HIS A O 14
ATOM 20417 N N . PHE A 1 63 ? 1.589 6.378 1.417 1.00 0.00 63 PHE A N 14
ATOM 20418 C CA . PHE A 1 63 ? 0.442 7.169 1.836 1.00 0.00 63 PHE A CA 14
ATOM 20419 C C . PHE A 1 63 ? 0.877 8.581 2.188 1.00 0.00 63 PHE A C 14
ATOM 20420 O O . PHE A 1 63 ? 2.029 8.801 2.564 1.00 0.00 63 PHE A O 14
ATOM 20437 N N . GLU A 1 64 ? -0.039 9.530 2.063 1.00 0.00 64 GLU A N 14
ATOM 20438 C CA . GLU A 1 64 ? 0.220 10.907 2.461 1.00 0.00 64 GLU A CA 14
ATOM 20439 C C . GLU A 1 64 ? 0.424 10.987 3.968 1.00 0.00 64 GLU A C 14
ATOM 20440 O O . GLU A 1 64 ? -0.531 10.913 4.743 1.00 0.00 64 GLU A O 14
ATOM 20452 N N . GLY A 1 65 ? 1.676 11.116 4.376 1.00 0.00 65 GLY A N 14
ATOM 20453 C CA . GLY A 1 65 ? 2.001 11.137 5.788 1.00 0.00 65 GLY A CA 14
ATOM 20454 C C . GLY A 1 65 ? 2.282 9.750 6.332 1.00 0.00 65 GLY A C 14
ATOM 20455 O O . GLY A 1 65 ? 2.717 9.599 7.474 1.00 0.00 65 GLY A O 14
ATOM 20459 N N . GLY A 1 66 ? 2.036 8.739 5.509 1.00 0.00 66 GLY A N 14
ATOM 20460 C CA . GLY A 1 66 ? 2.277 7.365 5.911 1.00 0.00 66 GLY A CA 14
ATOM 20461 C C . GLY A 1 66 ? 1.286 6.870 6.945 1.00 0.00 66 GLY A C 14
ATOM 20462 O O . GLY A 1 66 ? 1.654 6.621 8.094 1.00 0.00 66 GLY A O 14
ATOM 20466 N N . GLU A 1 67 ? 0.027 6.730 6.542 1.00 0.00 67 GLU A N 14
ATOM 20467 C CA . GLU A 1 67 ? -1.021 6.263 7.444 1.00 0.00 67 GLU A CA 14
ATOM 20468 C C . GLU A 1 67 ? -2.153 5.594 6.666 1.00 0.00 67 GLU A C 14
ATOM 20469 O O . GLU A 1 67 ? -2.765 6.210 5.796 1.00 0.00 67 GLU A O 14
ATOM 20481 N N . LYS A 1 68 ? -2.416 4.331 6.973 1.00 0.00 68 LYS A N 14
ATOM 20482 C CA . LYS A 1 68 ? -3.525 3.613 6.359 1.00 0.00 68 LYS A CA 14
ATOM 20483 C C . LYS A 1 68 ? -4.714 3.556 7.305 1.00 0.00 68 LYS A C 14
ATOM 20484 O O . LYS A 1 68 ? -4.724 2.771 8.255 1.00 0.00 68 LYS A O 14
ATOM 20503 N N . LYS A 1 69 ? -5.707 4.388 7.052 1.00 0.00 69 LYS A N 14
ATOM 20504 C CA . LYS A 1 69 ? -6.949 4.335 7.806 1.00 0.00 69 LYS A CA 14
ATOM 20505 C C . LYS A 1 69 ? -7.952 3.473 7.047 1.00 0.00 69 LYS A C 14
ATOM 20506 O O . LYS A 1 69 ? -7.560 2.622 6.243 1.00 0.00 69 LYS A O 14
ATOM 20525 N N . GLU A 1 70 ? -9.237 3.688 7.288 1.00 0.00 70 GLU A N 14
ATOM 20526 C CA . GLU A 1 70 ? -10.271 2.930 6.603 1.00 0.00 70 GLU A CA 14
ATOM 20527 C C . GLU A 1 70 ? -10.803 3.716 5.410 1.00 0.00 70 GLU A C 14
ATOM 20528 O O . GLU A 1 70 ? -11.873 4.321 5.473 1.00 0.00 70 GLU A O 14
ATOM 20540 N N . GLY A 1 71 ? -10.039 3.723 4.325 1.00 0.00 71 GLY A N 14
ATOM 20541 C CA . GLY A 1 71 ? -10.465 4.428 3.127 1.00 0.00 71 GLY A CA 14
ATOM 20542 C C . GLY A 1 71 ? -9.303 4.919 2.285 1.00 0.00 71 GLY A C 14
ATOM 20543 O O . GLY A 1 71 ? -9.496 5.388 1.164 1.00 0.00 71 GLY A O 14
ATOM 20547 N N . ASP A 1 72 ? -8.097 4.818 2.820 1.00 0.00 72 ASP A N 14
ATOM 20548 C CA . ASP A 1 72 ? -6.906 5.285 2.118 1.00 0.00 72 ASP A CA 14
ATOM 20549 C C . ASP A 1 72 ? -6.361 4.210 1.189 1.00 0.00 72 ASP A C 14
ATOM 20550 O O . ASP A 1 72 ? -6.211 3.053 1.586 1.00 0.00 72 ASP A O 14
ATOM 20559 N N . ILE A 1 73 ? -6.086 4.604 -0.045 1.00 0.00 73 ILE A N 14
ATOM 20560 C CA . ILE A 1 73 ? -5.458 3.734 -1.034 1.00 0.00 73 ILE A CA 14
ATOM 20561 C C . ILE A 1 73 ? -3.995 4.146 -1.196 1.00 0.00 73 ILE A C 14
ATOM 20562 O O . ILE A 1 73 ? -3.683 5.331 -1.136 1.00 0.00 73 ILE A O 14
ATOM 20578 N N . PRO A 1 74 ? -3.069 3.195 -1.378 1.00 0.00 74 PRO A N 14
ATOM 20579 C CA . PRO A 1 74 ? -1.652 3.522 -1.523 1.00 0.00 74 PRO A CA 14
ATOM 20580 C C . PRO A 1 74 ? -1.367 4.230 -2.844 1.00 0.00 74 PRO A C 14
ATOM 20581 O O . PRO A 1 74 ? -2.079 4.041 -3.829 1.00 0.00 74 PRO A O 14
ATOM 20592 N N . VAL A 1 75 ? -0.341 5.058 -2.861 1.00 0.00 75 VAL A N 14
ATOM 20593 C CA . VAL A 1 75 ? 0.081 5.716 -4.084 1.00 0.00 75 VAL A CA 14
ATOM 20594 C C . VAL A 1 75 ? 1.556 5.441 -4.333 1.00 0.00 75 VAL A C 14
ATOM 20595 O O . VAL A 1 75 ? 2.296 5.109 -3.404 1.00 0.00 75 VAL A O 14
ATOM 20608 N N . PRO A 1 76 ? 1.999 5.548 -5.591 1.00 0.00 76 PRO A N 14
ATOM 20609 C CA . PRO A 1 76 ? 3.391 5.283 -5.953 1.00 0.00 76 PRO A CA 14
ATOM 20610 C C . PRO A 1 76 ? 4.338 6.246 -5.247 1.00 0.00 76 PRO A C 14
ATOM 20611 O O . PRO A 1 76 ? 5.141 5.843 -4.403 1.00 0.00 76 PRO A O 14
ATOM 20622 N N . ASP A 1 77 ? 4.218 7.515 -5.589 1.00 0.00 77 ASP A N 14
ATOM 20623 C CA . ASP A 1 77 ? 4.949 8.571 -4.918 1.00 0.00 77 ASP A CA 14
ATOM 20624 C C . ASP A 1 77 ? 3.962 9.617 -4.440 1.00 0.00 77 ASP A C 14
ATOM 20625 O O . ASP A 1 77 ? 3.381 10.339 -5.247 1.00 0.00 77 ASP A O 14
ATOM 20634 N N . PRO A 1 78 ? 3.740 9.704 -3.121 1.00 0.00 78 PRO A N 14
ATOM 20635 C CA . PRO A 1 78 ? 2.790 10.659 -2.536 1.00 0.00 78 PRO A CA 14
ATOM 20636 C C . PRO A 1 78 ? 3.192 12.109 -2.794 1.00 0.00 78 PRO A C 14
ATOM 20637 O O . PRO A 1 78 ? 2.426 13.037 -2.527 1.00 0.00 78 PRO A O 14
ATOM 20648 N N . THR A 1 79 ? 4.403 12.293 -3.296 1.00 0.00 79 THR A N 14
ATOM 20649 C CA . THR A 1 79 ? 4.916 13.612 -3.601 1.00 0.00 79 THR A CA 14
ATOM 20650 C C . THR A 1 79 ? 5.005 13.828 -5.112 1.00 0.00 79 THR A C 14
ATOM 20651 O O . THR A 1 79 ? 5.523 14.842 -5.578 1.00 0.00 79 THR A O 14
ATOM 20662 N N . VAL A 1 80 ? 4.515 12.855 -5.873 1.00 0.00 80 VAL A N 14
ATOM 20663 C CA . VAL A 1 80 ? 4.498 12.949 -7.327 1.00 0.00 80 VAL A CA 14
ATOM 20664 C C . VAL A 1 80 ? 3.086 12.704 -7.862 1.00 0.00 80 VAL A C 14
ATOM 20665 O O . VAL A 1 80 ? 2.587 13.461 -8.697 1.00 0.00 80 VAL A O 14
ATOM 20678 N N . ASP A 1 81 ? 2.445 11.650 -7.376 1.00 0.00 81 ASP A N 14
ATOM 20679 C CA . ASP A 1 81 ? 1.099 11.312 -7.814 1.00 0.00 81 ASP A CA 14
ATOM 20680 C C . ASP A 1 81 ? 0.069 11.834 -6.825 1.00 0.00 81 ASP A C 14
ATOM 20681 O O . ASP A 1 81 ? 0.414 12.304 -5.739 1.00 0.00 81 ASP A O 14
ATOM 20690 N N . LYS A 1 82 ? -1.194 11.730 -7.197 1.00 0.00 82 LYS A N 14
ATOM 20691 C CA . LYS A 1 82 ? -2.279 12.204 -6.360 1.00 0.00 82 LYS A CA 14
ATOM 20692 C C . LYS A 1 82 ? -2.813 11.072 -5.498 1.00 0.00 82 LYS A C 14
ATOM 20693 O O . LYS A 1 82 ? -3.439 10.139 -6.007 1.00 0.00 82 LYS A O 14
ATOM 20712 N N . GLN A 1 83 ? -2.499 11.150 -4.207 1.00 0.00 83 GLN A N 14
ATOM 20713 C CA . GLN A 1 83 ? -3.019 10.238 -3.188 1.00 0.00 83 GLN A CA 14
ATOM 20714 C C . GLN A 1 83 ? -4.458 9.812 -3.483 1.00 0.00 83 GLN A C 14
ATOM 20715 O O . GLN A 1 83 ? -5.378 10.635 -3.461 1.00 0.00 83 GLN A O 14
ATOM 20729 N N . ILE A 1 84 ? -4.637 8.530 -3.781 1.00 0.00 84 ILE A N 14
ATOM 20730 C CA . ILE A 1 84 ? -5.958 7.984 -4.021 1.00 0.00 84 ILE A CA 14
ATOM 20731 C C . ILE A 1 84 ? -6.606 7.619 -2.695 1.00 0.00 84 ILE A C 14
ATOM 20732 O O . ILE A 1 84 ? -6.062 6.831 -1.928 1.00 0.00 84 ILE A O 14
ATOM 20748 N N . LYS A 1 85 ? -7.738 8.223 -2.397 1.00 0.00 85 LYS A N 14
ATOM 20749 C CA . LYS A 1 85 ? -8.469 7.880 -1.191 1.00 0.00 85 LYS A CA 14
ATOM 20750 C C . LYS A 1 85 ? -9.962 7.852 -1.477 1.00 0.00 85 LYS A C 14
ATOM 20751 O O . LYS A 1 85 ? -10.439 8.541 -2.378 1.00 0.00 85 LYS A O 14
ATOM 20770 N N . ILE A 1 86 ? -10.686 7.042 -0.727 1.00 0.00 86 ILE A N 14
ATOM 20771 C CA . ILE A 1 86 ? -12.132 6.988 -0.853 1.00 0.00 86 ILE A CA 14
ATOM 20772 C C . ILE A 1 86 ? -12.769 7.872 0.203 1.00 0.00 86 ILE A C 14
ATOM 20773 O O . ILE A 1 86 ? -12.390 7.822 1.375 1.00 0.00 86 ILE A O 14
ATOM 20789 N N . GLU A 1 87 ? -13.723 8.691 -0.210 1.00 0.00 87 GLU A N 14
ATOM 20790 C CA . GLU A 1 87 ? -14.422 9.549 0.730 1.00 0.00 87 GLU A CA 14
ATOM 20791 C C . GLU A 1 87 ? -15.399 8.714 1.539 1.00 0.00 87 GLU A C 14
ATOM 20792 O O . GLU A 1 87 ? -16.468 8.356 1.049 1.00 0.00 87 GLU A O 14
ATOM 20804 N N . LEU A 1 88 ? -15.015 8.375 2.760 1.00 0.00 88 LEU A N 14
ATOM 20805 C CA . LEU A 1 88 ? -15.895 7.638 3.645 1.00 0.00 88 LEU A CA 14
ATOM 20806 C C . LEU A 1 88 ? -16.959 8.571 4.200 1.00 0.00 88 LEU A C 14
ATOM 20807 O O . LEU A 1 88 ? -16.650 9.494 4.956 1.00 0.00 88 LEU A O 14
ATOM 20823 N N . PRO A 1 89 ? -18.220 8.357 3.814 1.00 0.00 89 PRO A N 14
ATOM 20824 C CA . PRO A 1 89 ? -19.331 9.181 4.272 1.00 0.00 89 PRO A CA 14
ATOM 20825 C C . PRO A 1 89 ? -19.601 8.962 5.751 1.00 0.00 89 PRO A C 14
ATOM 20826 O O . PRO A 1 89 ? -19.760 7.819 6.189 1.00 0.00 89 PRO A O 14
ATOM 20837 N N . PRO A 1 90 ? -19.628 10.049 6.541 1.00 0.00 90 PRO A N 14
ATOM 20838 C CA . PRO A 1 90 ? -19.951 9.979 7.963 1.00 0.00 90 PRO A CA 14
ATOM 20839 C C . PRO A 1 90 ? -21.261 9.243 8.181 1.00 0.00 90 PRO A C 14
ATOM 20840 O O . PRO A 1 90 ? -22.337 9.750 7.842 1.00 0.00 90 PRO A O 14
ATOM 20851 N N . LYS A 1 91 ? -21.147 8.037 8.717 1.00 0.00 91 LYS A N 14
ATOM 20852 C CA . LYS A 1 91 ? -22.277 7.139 8.841 1.00 0.00 91 LYS A CA 14
ATOM 20853 C C . LYS A 1 91 ? -23.372 7.756 9.697 1.00 0.00 91 LYS A C 14
ATOM 20854 O O . LYS A 1 91 ? -23.112 8.039 10.881 1.00 0.00 91 LYS A O 14
ATOM 20875 N N . GLY A 1 1 ? 17.911 -15.159 7.277 1.00 0.00 1 GLY A N 15
ATOM 20876 C CA . GLY A 1 1 ? 17.217 -14.982 8.576 1.00 0.00 1 GLY A CA 15
ATOM 20877 C C . GLY A 1 1 ? 16.551 -13.631 8.672 1.00 0.00 1 GLY A C 15
ATOM 20878 O O . GLY A 1 1 ? 15.324 -13.530 8.592 1.00 0.00 1 GLY A O 15
ATOM 20884 N N . SER A 1 2 ? 17.359 -12.590 8.841 1.00 0.00 2 SER A N 15
ATOM 20885 C CA . SER A 1 2 ? 16.853 -11.225 8.890 1.00 0.00 2 SER A CA 15
ATOM 20886 C C . SER A 1 2 ? 16.557 -10.711 7.481 1.00 0.00 2 SER A C 15
ATOM 20887 O O . SER A 1 2 ? 17.276 -9.866 6.945 1.00 0.00 2 SER A O 15
ATOM 20895 N N . MET A 1 3 ? 15.498 -11.239 6.884 1.00 0.00 3 MET A N 15
ATOM 20896 C CA . MET A 1 3 ? 15.114 -10.872 5.531 1.00 0.00 3 MET A CA 15
ATOM 20897 C C . MET A 1 3 ? 14.121 -9.711 5.556 1.00 0.00 3 MET A C 15
ATOM 20898 O O . MET A 1 3 ? 13.169 -9.723 6.341 1.00 0.00 3 MET A O 15
ATOM 20912 N N . PRO A 1 4 ? 14.342 -8.691 4.709 1.00 0.00 4 PRO A N 15
ATOM 20913 C CA . PRO A 1 4 ? 13.431 -7.550 4.583 1.00 0.00 4 PRO A CA 15
ATOM 20914 C C . PRO A 1 4 ? 12.155 -7.933 3.838 1.00 0.00 4 PRO A C 15
ATOM 20915 O O . PRO A 1 4 ? 12.001 -9.076 3.394 1.00 0.00 4 PRO A O 15
ATOM 20926 N N . THR A 1 5 ? 11.243 -6.993 3.692 1.00 0.00 5 THR A N 15
ATOM 20927 C CA . THR A 1 5 ? 9.986 -7.276 3.029 1.00 0.00 5 THR A CA 15
ATOM 20928 C C . THR A 1 5 ? 10.013 -6.843 1.567 1.00 0.00 5 THR A C 15
ATOM 20929 O O . THR A 1 5 ? 10.459 -5.744 1.235 1.00 0.00 5 THR A O 15
ATOM 20940 N N . THR A 1 6 ? 9.551 -7.723 0.696 1.00 0.00 6 THR A N 15
ATOM 20941 C CA . THR A 1 6 ? 9.436 -7.408 -0.711 1.00 0.00 6 THR A CA 15
ATOM 20942 C C . THR A 1 6 ? 8.120 -6.690 -0.980 1.00 0.00 6 THR A C 15
ATOM 20943 O O . THR A 1 6 ? 7.044 -7.288 -0.891 1.00 0.00 6 THR A O 15
ATOM 20954 N N . CYS A 1 7 ? 8.216 -5.397 -1.267 1.00 0.00 7 CYS A N 15
ATOM 20955 C CA . CYS A 1 7 ? 7.048 -4.584 -1.566 1.00 0.00 7 CYS A CA 15
ATOM 20956 C C . CYS A 1 7 ? 6.281 -5.155 -2.752 1.00 0.00 7 CYS A C 15
ATOM 20957 O O . CYS A 1 7 ? 6.875 -5.612 -3.731 1.00 0.00 7 CYS A O 15
ATOM 20964 N N . GLY A 1 8 ? 4.964 -5.113 -2.658 1.00 0.00 8 GLY A N 15
ATOM 20965 C CA . GLY A 1 8 ? 4.128 -5.618 -3.725 1.00 0.00 8 GLY A CA 15
ATOM 20966 C C . GLY A 1 8 ? 3.916 -4.594 -4.819 1.00 0.00 8 GLY A C 15
ATOM 20967 O O . GLY A 1 8 ? 3.225 -4.858 -5.805 1.00 0.00 8 GLY A O 15
ATOM 20971 N N . PHE A 1 9 ? 4.506 -3.422 -4.641 1.00 0.00 9 PHE A N 15
ATOM 20972 C CA . PHE A 1 9 ? 4.400 -2.358 -5.626 1.00 0.00 9 PHE A CA 15
ATOM 20973 C C . PHE A 1 9 ? 5.165 -2.716 -6.895 1.00 0.00 9 PHE A C 15
ATOM 20974 O O . PHE A 1 9 ? 6.209 -3.374 -6.832 1.00 0.00 9 PHE A O 15
ATOM 20991 N N . PRO A 1 10 ? 4.650 -2.296 -8.065 1.00 0.00 10 PRO A N 15
ATOM 20992 C CA . PRO A 1 10 ? 5.288 -2.563 -9.358 1.00 0.00 10 PRO A CA 15
ATOM 20993 C C . PRO A 1 10 ? 6.679 -1.961 -9.449 1.00 0.00 10 PRO A C 15
ATOM 20994 O O . PRO A 1 10 ? 7.553 -2.481 -10.143 1.00 0.00 10 PRO A O 15
ATOM 21005 N N . ASN A 1 11 ? 6.873 -0.870 -8.737 1.00 0.00 11 ASN A N 15
ATOM 21006 C CA . ASN A 1 11 ? 8.158 -0.182 -8.710 1.00 0.00 11 ASN A CA 15
ATOM 21007 C C . ASN A 1 11 ? 8.269 0.687 -7.465 1.00 0.00 11 ASN A C 15
ATOM 21008 O O . ASN A 1 11 ? 7.989 1.885 -7.504 1.00 0.00 11 ASN A O 15
ATOM 21019 N N . CYS A 1 12 ? 8.668 0.076 -6.361 1.00 0.00 12 CYS A N 15
ATOM 21020 C CA . CYS A 1 12 ? 8.794 0.791 -5.106 1.00 0.00 12 CYS A CA 15
ATOM 21021 C C . CYS A 1 12 ? 10.122 1.530 -5.039 1.00 0.00 12 CYS A C 15
ATOM 21022 O O . CYS A 1 12 ? 11.189 0.917 -5.034 1.00 0.00 12 CYS A O 15
ATOM 21029 N N . LYS A 1 13 ? 10.046 2.849 -4.995 1.00 0.00 13 LYS A N 15
ATOM 21030 C CA . LYS A 1 13 ? 11.232 3.674 -4.832 1.00 0.00 13 LYS A CA 15
ATOM 21031 C C . LYS A 1 13 ? 11.527 3.891 -3.352 1.00 0.00 13 LYS A C 15
ATOM 21032 O O . LYS A 1 13 ? 12.434 4.638 -2.992 1.00 0.00 13 LYS A O 15
ATOM 21051 N N . PHE A 1 14 ? 10.763 3.224 -2.492 1.00 0.00 14 PHE A N 15
ATOM 21052 C CA . PHE A 1 14 ? 10.902 3.409 -1.057 1.00 0.00 14 PHE A CA 15
ATOM 21053 C C . PHE A 1 14 ? 11.792 2.332 -0.449 1.00 0.00 14 PHE A C 15
ATOM 21054 O O . PHE A 1 14 ? 12.504 2.583 0.520 1.00 0.00 14 PHE A O 15
ATOM 21071 N N . ARG A 1 15 ? 11.754 1.132 -1.012 1.00 0.00 15 ARG A N 15
ATOM 21072 C CA . ARG A 1 15 ? 12.676 0.087 -0.590 1.00 0.00 15 ARG A CA 15
ATOM 21073 C C . ARG A 1 15 ? 14.061 0.359 -1.169 1.00 0.00 15 ARG A C 15
ATOM 21074 O O . ARG A 1 15 ? 15.076 0.182 -0.493 1.00 0.00 15 ARG A O 15
ATOM 21095 N N . SER A 1 16 ? 14.087 0.826 -2.414 1.00 0.00 16 SER A N 15
ATOM 21096 C CA . SER A 1 16 ? 15.332 1.177 -3.083 1.00 0.00 16 SER A CA 15
ATOM 21097 C C . SER A 1 16 ? 15.758 2.596 -2.711 1.00 0.00 16 SER A C 15
ATOM 21098 O O . SER A 1 16 ? 16.729 3.130 -3.247 1.00 0.00 16 SER A O 15
ATOM 21106 N N . ARG A 1 17 ? 15.019 3.199 -1.781 1.00 0.00 17 ARG A N 15
ATOM 21107 C CA . ARG A 1 17 ? 15.379 4.500 -1.230 1.00 0.00 17 ARG A CA 15
ATOM 21108 C C . ARG A 1 17 ? 16.609 4.351 -0.352 1.00 0.00 17 ARG A C 15
ATOM 21109 O O . ARG A 1 17 ? 17.307 5.319 -0.048 1.00 0.00 17 ARG A O 15
ATOM 21130 N N . TYR A 1 18 ? 16.851 3.116 0.053 1.00 0.00 18 TYR A N 15
ATOM 21131 C CA . TYR A 1 18 ? 17.987 2.780 0.882 1.00 0.00 18 TYR A CA 15
ATOM 21132 C C . TYR A 1 18 ? 18.928 1.883 0.090 1.00 0.00 18 TYR A C 15
ATOM 21133 O O . TYR A 1 18 ? 18.537 1.331 -0.938 1.00 0.00 18 TYR A O 15
ATOM 21151 N N . ARG A 1 19 ? 20.148 1.722 0.562 1.00 0.00 19 ARG A N 15
ATOM 21152 C CA . ARG A 1 19 ? 21.163 1.014 -0.204 1.00 0.00 19 ARG A CA 15
ATOM 21153 C C . ARG A 1 19 ? 21.138 -0.487 0.056 1.00 0.00 19 ARG A C 15
ATOM 21154 O O . ARG A 1 19 ? 21.396 -1.283 -0.846 1.00 0.00 19 ARG A O 15
ATOM 21175 N N . GLY A 1 20 ? 20.826 -0.876 1.281 1.00 0.00 20 GLY A N 15
ATOM 21176 C CA . GLY A 1 20 ? 20.848 -2.285 1.622 1.00 0.00 20 GLY A CA 15
ATOM 21177 C C . GLY A 1 20 ? 19.510 -2.797 2.109 1.00 0.00 20 GLY A C 15
ATOM 21178 O O . GLY A 1 20 ? 19.461 -3.586 3.051 1.00 0.00 20 GLY A O 15
ATOM 21182 N N . LEU A 1 21 ? 18.428 -2.370 1.450 1.00 0.00 21 LEU A N 15
ATOM 21183 C CA . LEU A 1 21 ? 17.071 -2.748 1.858 1.00 0.00 21 LEU A CA 15
ATOM 21184 C C . LEU A 1 21 ? 16.858 -2.470 3.327 1.00 0.00 21 LEU A C 15
ATOM 21185 O O . LEU A 1 21 ? 16.498 -3.353 4.108 1.00 0.00 21 LEU A O 15
ATOM 21201 N N . GLU A 1 22 ? 17.097 -1.227 3.694 1.00 0.00 22 GLU A N 15
ATOM 21202 C CA . GLU A 1 22 ? 16.798 -0.773 5.026 1.00 0.00 22 GLU A CA 15
ATOM 21203 C C . GLU A 1 22 ? 15.307 -0.544 5.121 1.00 0.00 22 GLU A C 15
ATOM 21204 O O . GLU A 1 22 ? 14.803 0.523 4.762 1.00 0.00 22 GLU A O 15
ATOM 21216 N N . ASP A 1 23 ? 14.603 -1.593 5.513 1.00 0.00 23 ASP A N 15
ATOM 21217 C CA . ASP A 1 23 ? 13.161 -1.537 5.752 1.00 0.00 23 ASP A CA 15
ATOM 21218 C C . ASP A 1 23 ? 12.829 -0.635 6.945 1.00 0.00 23 ASP A C 15
ATOM 21219 O O . ASP A 1 23 ? 12.112 -1.031 7.862 1.00 0.00 23 ASP A O 15
ATOM 21228 N N . ASN A 1 24 ? 13.343 0.585 6.909 1.00 0.00 24 ASN A N 15
ATOM 21229 C CA . ASN A 1 24 ? 13.153 1.555 7.986 1.00 0.00 24 ASN A CA 15
ATOM 21230 C C . ASN A 1 24 ? 11.812 2.275 7.854 1.00 0.00 24 ASN A C 15
ATOM 21231 O O . ASN A 1 24 ? 11.730 3.495 7.983 1.00 0.00 24 ASN A O 15
ATOM 21242 N N . ARG A 1 25 ? 10.766 1.510 7.582 1.00 0.00 25 ARG A N 15
ATOM 21243 C CA . ARG A 1 25 ? 9.421 2.051 7.468 1.00 0.00 25 ARG A CA 15
ATOM 21244 C C . ARG A 1 25 ? 8.446 1.144 8.207 1.00 0.00 25 ARG A C 15
ATOM 21245 O O . ARG A 1 25 ? 8.611 0.872 9.393 1.00 0.00 25 ARG A O 15
ATOM 21266 N N . HIS A 1 26 ? 7.444 0.682 7.490 1.00 0.00 26 HIS A N 15
ATOM 21267 C CA . HIS A 1 26 ? 6.472 -0.263 8.004 1.00 0.00 26 HIS A CA 15
ATOM 21268 C C . HIS A 1 26 ? 5.758 -0.878 6.818 1.00 0.00 26 HIS A C 15
ATOM 21269 O O . HIS A 1 26 ? 5.633 -0.232 5.774 1.00 0.00 26 HIS A O 15
ATOM 21283 N N . PHE A 1 27 ? 5.320 -2.114 6.953 1.00 0.00 27 PHE A N 15
ATOM 21284 C CA . PHE A 1 27 ? 4.673 -2.801 5.852 1.00 0.00 27 PHE A CA 15
ATOM 21285 C C . PHE A 1 27 ? 3.266 -3.211 6.233 1.00 0.00 27 PHE A C 15
ATOM 21286 O O . PHE A 1 27 ? 3.055 -3.960 7.189 1.00 0.00 27 PHE A O 15
ATOM 21303 N N . TYR A 1 28 ? 2.309 -2.705 5.483 1.00 0.00 28 TYR A N 15
ATOM 21304 C CA . TYR A 1 28 ? 0.909 -2.973 5.741 1.00 0.00 28 TYR A CA 15
ATOM 21305 C C . TYR A 1 28 ? 0.450 -4.199 4.968 1.00 0.00 28 TYR A C 15
ATOM 21306 O O . TYR A 1 28 ? 0.889 -4.434 3.837 1.00 0.00 28 TYR A O 15
ATOM 21324 N N . ARG A 1 29 ? -0.413 -4.987 5.587 1.00 0.00 29 ARG A N 15
ATOM 21325 C CA . ARG A 1 29 ? -1.060 -6.091 4.894 1.00 0.00 29 ARG A CA 15
ATOM 21326 C C . ARG A 1 29 ? -2.257 -5.545 4.131 1.00 0.00 29 ARG A C 15
ATOM 21327 O O . ARG A 1 29 ? -2.878 -4.577 4.572 1.00 0.00 29 ARG A O 15
ATOM 21348 N N . ILE A 1 30 ? -2.562 -6.148 2.990 1.00 0.00 30 ILE A N 15
ATOM 21349 C CA . ILE A 1 30 ? -3.652 -5.680 2.142 1.00 0.00 30 ILE A CA 15
ATOM 21350 C C . ILE A 1 30 ? -4.989 -5.722 2.881 1.00 0.00 30 ILE A C 15
ATOM 21351 O O . ILE A 1 30 ? -5.469 -6.793 3.259 1.00 0.00 30 ILE A O 15
ATOM 21367 N N . PRO A 1 31 ? -5.587 -4.541 3.114 1.00 0.00 31 PRO A N 15
ATOM 21368 C CA . PRO A 1 31 ? -6.863 -4.404 3.822 1.00 0.00 31 PRO A CA 15
ATOM 21369 C C . PRO A 1 31 ? -8.020 -5.042 3.072 1.00 0.00 31 PRO A C 15
ATOM 21370 O O . PRO A 1 31 ? -8.708 -4.389 2.295 1.00 0.00 31 PRO A O 15
ATOM 21381 N N . LYS A 1 32 ? -8.239 -6.319 3.340 1.00 0.00 32 LYS A N 15
ATOM 21382 C CA . LYS A 1 32 ? -9.320 -7.082 2.717 1.00 0.00 32 LYS A CA 15
ATOM 21383 C C . LYS A 1 32 ? -10.655 -6.785 3.400 1.00 0.00 32 LYS A C 15
ATOM 21384 O O . LYS A 1 32 ? -11.624 -7.532 3.254 1.00 0.00 32 LYS A O 15
ATOM 21403 N N . ARG A 1 33 ? -10.693 -5.685 4.138 1.00 0.00 33 ARG A N 15
ATOM 21404 C CA . ARG A 1 33 ? -11.876 -5.284 4.880 1.00 0.00 33 ARG A CA 15
ATOM 21405 C C . ARG A 1 33 ? -11.970 -3.764 4.921 1.00 0.00 33 ARG A C 15
ATOM 21406 O O . ARG A 1 33 ? -11.143 -3.103 5.552 1.00 0.00 33 ARG A O 15
ATOM 21427 N N . PRO A 1 34 ? -12.967 -3.184 4.237 1.00 0.00 34 PRO A N 15
ATOM 21428 C CA . PRO A 1 34 ? -13.939 -3.939 3.441 1.00 0.00 34 PRO A CA 15
ATOM 21429 C C . PRO A 1 34 ? -13.402 -4.343 2.063 1.00 0.00 34 PRO A C 15
ATOM 21430 O O . PRO A 1 34 ? -12.313 -3.928 1.655 1.00 0.00 34 PRO A O 15
ATOM 21441 N N . LEU A 1 35 ? -14.186 -5.146 1.353 1.00 0.00 35 LEU A N 15
ATOM 21442 C CA . LEU A 1 35 ? -13.796 -5.679 0.050 1.00 0.00 35 LEU A CA 15
ATOM 21443 C C . LEU A 1 35 ? -13.572 -4.571 -0.979 1.00 0.00 35 LEU A C 15
ATOM 21444 O O . LEU A 1 35 ? -12.626 -4.635 -1.769 1.00 0.00 35 LEU A O 15
ATOM 21460 N N . ILE A 1 36 ? -14.437 -3.563 -0.966 1.00 0.00 36 ILE A N 15
ATOM 21461 C CA . ILE A 1 36 ? -14.347 -2.461 -1.919 1.00 0.00 36 ILE A CA 15
ATOM 21462 C C . ILE A 1 36 ? -13.055 -1.666 -1.715 1.00 0.00 36 ILE A C 15
ATOM 21463 O O . ILE A 1 36 ? -12.415 -1.246 -2.679 1.00 0.00 36 ILE A O 15
ATOM 21479 N N . LEU A 1 37 ? -12.662 -1.489 -0.460 1.00 0.00 37 LEU A N 15
ATOM 21480 C CA . LEU A 1 37 ? -11.424 -0.788 -0.142 1.00 0.00 37 LEU A CA 15
ATOM 21481 C C . LEU A 1 37 ? -10.233 -1.552 -0.710 1.00 0.00 37 LEU A C 15
ATOM 21482 O O . LEU A 1 37 ? -9.368 -0.981 -1.370 1.00 0.00 37 LEU A O 15
ATOM 21498 N N . ARG A 1 38 ? -10.224 -2.857 -0.467 1.00 0.00 38 ARG A N 15
ATOM 21499 C CA . ARG A 1 38 ? -9.190 -3.739 -0.996 1.00 0.00 38 ARG A CA 15
ATOM 21500 C C . ARG A 1 38 ? -9.188 -3.708 -2.522 1.00 0.00 38 ARG A C 15
ATOM 21501 O O . ARG A 1 38 ? -8.134 -3.770 -3.152 1.00 0.00 38 ARG A O 15
ATOM 21522 N N . GLN A 1 39 ? -10.377 -3.597 -3.104 1.00 0.00 39 GLN A N 15
ATOM 21523 C CA . GLN A 1 39 ? -10.529 -3.536 -4.551 1.00 0.00 39 GLN A CA 15
ATOM 21524 C C . GLN A 1 39 ? -9.865 -2.287 -5.117 1.00 0.00 39 GLN A C 15
ATOM 21525 O O . GLN A 1 39 ? -9.233 -2.329 -6.172 1.00 0.00 39 GLN A O 15
ATOM 21539 N N . ARG A 1 40 ? -10.021 -1.172 -4.416 1.00 0.00 40 ARG A N 15
ATOM 21540 C CA . ARG A 1 40 ? -9.445 0.091 -4.856 1.00 0.00 40 ARG A CA 15
ATOM 21541 C C . ARG A 1 40 ? -7.937 0.107 -4.624 1.00 0.00 40 ARG A C 15
ATOM 21542 O O . ARG A 1 40 ? -7.194 0.773 -5.345 1.00 0.00 40 ARG A O 15
ATOM 21563 N N . TRP A 1 41 ? -7.493 -0.642 -3.620 1.00 0.00 41 TRP A N 15
ATOM 21564 C CA . TRP A 1 41 ? -6.071 -0.790 -3.325 1.00 0.00 41 TRP A CA 15
ATOM 21565 C C . TRP A 1 41 ? -5.336 -1.382 -4.523 1.00 0.00 41 TRP A C 15
ATOM 21566 O O . TRP A 1 41 ? -4.228 -0.959 -4.852 1.00 0.00 41 TRP A O 15
ATOM 21587 N N . LEU A 1 42 ? -5.984 -2.340 -5.191 1.00 0.00 42 LEU A N 15
ATOM 21588 C CA . LEU A 1 42 ? -5.398 -3.039 -6.340 1.00 0.00 42 LEU A CA 15
ATOM 21589 C C . LEU A 1 42 ? -5.036 -2.078 -7.470 1.00 0.00 42 LEU A C 15
ATOM 21590 O O . LEU A 1 42 ? -4.098 -2.328 -8.228 1.00 0.00 42 LEU A O 15
ATOM 21606 N N . THR A 1 43 ? -5.778 -0.984 -7.558 1.00 0.00 43 THR A N 15
ATOM 21607 C CA . THR A 1 43 ? -5.644 -0.027 -8.648 1.00 0.00 43 THR A CA 15
ATOM 21608 C C . THR A 1 43 ? -4.224 0.534 -8.767 1.00 0.00 43 THR A C 15
ATOM 21609 O O . THR A 1 43 ? -3.669 0.605 -9.863 1.00 0.00 43 THR A O 15
ATOM 21620 N N . ALA A 1 44 ? -3.625 0.902 -7.645 1.00 0.00 44 ALA A N 15
ATOM 21621 C CA . ALA A 1 44 ? -2.328 1.568 -7.671 1.00 0.00 44 ALA A CA 15
ATOM 21622 C C . ALA A 1 44 ? -1.176 0.579 -7.830 1.00 0.00 44 ALA A C 15
ATOM 21623 O O . ALA A 1 44 ? -0.122 0.918 -8.370 1.00 0.00 44 ALA A O 15
ATOM 21630 N N . ILE A 1 45 ? -1.378 -0.643 -7.366 1.00 0.00 45 ILE A N 15
ATOM 21631 C CA . ILE A 1 45 ? -0.347 -1.672 -7.465 1.00 0.00 45 ILE A CA 15
ATOM 21632 C C . ILE A 1 45 ? -0.432 -2.400 -8.798 1.00 0.00 45 ILE A C 15
ATOM 21633 O O . ILE A 1 45 ? 0.469 -3.160 -9.160 1.00 0.00 45 ILE A O 15
ATOM 21649 N N . GLY A 1 46 ? -1.525 -2.174 -9.518 1.00 0.00 46 GLY A N 15
ATOM 21650 C CA . GLY A 1 46 ? -1.740 -2.838 -10.788 1.00 0.00 46 GLY A CA 15
ATOM 21651 C C . GLY A 1 46 ? -1.863 -4.338 -10.628 1.00 0.00 46 GLY A C 15
ATOM 21652 O O . GLY A 1 46 ? -1.426 -5.102 -11.488 1.00 0.00 46 GLY A O 15
ATOM 21656 N N . ARG A 1 47 ? -2.456 -4.763 -9.521 1.00 0.00 47 ARG A N 15
ATOM 21657 C CA . ARG A 1 47 ? -2.606 -6.181 -9.235 1.00 0.00 47 ARG A CA 15
ATOM 21658 C C . ARG A 1 47 ? -4.076 -6.572 -9.197 1.00 0.00 47 ARG A C 15
ATOM 21659 O O . ARG A 1 47 ? -4.957 -5.717 -9.277 1.00 0.00 47 ARG A O 15
ATOM 21680 N N . THR A 1 48 ? -4.332 -7.866 -9.091 1.00 0.00 48 THR A N 15
ATOM 21681 C CA . THR A 1 48 ? -5.679 -8.371 -8.910 1.00 0.00 48 THR A CA 15
ATOM 21682 C C . THR A 1 48 ? -5.806 -8.974 -7.514 1.00 0.00 48 THR A C 15
ATOM 21683 O O . THR A 1 48 ? -4.818 -9.049 -6.783 1.00 0.00 48 THR A O 15
ATOM 21694 N N . GLU A 1 49 ? -7.000 -9.414 -7.150 1.00 0.00 49 GLU A N 15
ATOM 21695 C CA . GLU A 1 49 ? -7.238 -9.933 -5.806 1.00 0.00 49 GLU A CA 15
ATOM 21696 C C . GLU A 1 49 ? -6.512 -11.257 -5.598 1.00 0.00 49 GLU A C 15
ATOM 21697 O O . GLU A 1 49 ? -6.048 -11.553 -4.503 1.00 0.00 49 GLU A O 15
ATOM 21709 N N . GLU A 1 50 ? -6.370 -12.024 -6.669 1.00 0.00 50 GLU A N 15
ATOM 21710 C CA . GLU A 1 50 ? -5.717 -13.323 -6.598 1.00 0.00 50 GLU A CA 15
ATOM 21711 C C . GLU A 1 50 ? -4.201 -13.163 -6.573 1.00 0.00 50 GLU A C 15
ATOM 21712 O O . GLU A 1 50 ? -3.466 -14.119 -6.330 1.00 0.00 50 GLU A O 15
ATOM 21724 N N . THR A 1 51 ? -3.738 -11.947 -6.821 1.00 0.00 51 THR A N 15
ATOM 21725 C CA . THR A 1 51 ? -2.315 -11.658 -6.831 1.00 0.00 51 THR A CA 15
ATOM 21726 C C . THR A 1 51 ? -1.938 -10.712 -5.692 1.00 0.00 51 THR A C 15
ATOM 21727 O O . THR A 1 51 ? -0.809 -10.229 -5.615 1.00 0.00 51 THR A O 15
ATOM 21738 N N . VAL A 1 52 ? -2.889 -10.456 -4.803 1.00 0.00 52 VAL A N 15
ATOM 21739 C CA . VAL A 1 52 ? -2.685 -9.502 -3.723 1.00 0.00 52 VAL A CA 15
ATOM 21740 C C . VAL A 1 52 ? -2.961 -10.126 -2.364 1.00 0.00 52 VAL A C 15
ATOM 21741 O O . VAL A 1 52 ? -2.649 -9.543 -1.325 1.00 0.00 52 VAL A O 15
ATOM 21754 N N . VAL A 1 53 ? -3.515 -11.321 -2.376 1.00 0.00 53 VAL A N 15
ATOM 21755 C CA . VAL A 1 53 ? -4.027 -11.915 -1.157 1.00 0.00 53 VAL A CA 15
ATOM 21756 C C . VAL A 1 53 ? -2.911 -12.360 -0.210 1.00 0.00 53 VAL A C 15
ATOM 21757 O O . VAL A 1 53 ? -2.350 -13.447 -0.360 1.00 0.00 53 VAL A O 15
ATOM 21770 N N . SER A 1 54 ? -2.576 -11.473 0.732 1.00 0.00 54 SER A N 15
ATOM 21771 C CA . SER A 1 54 ? -1.687 -11.778 1.864 1.00 0.00 54 SER A CA 15
ATOM 21772 C C . SER A 1 54 ? -0.214 -11.907 1.457 1.00 0.00 54 SER A C 15
ATOM 21773 O O . SER A 1 54 ? 0.679 -11.602 2.250 1.00 0.00 54 SER A O 15
ATOM 21781 N N . GLN A 1 55 ? 0.042 -12.351 0.231 1.00 0.00 55 GLN A N 15
ATOM 21782 C CA . GLN A 1 55 ? 1.407 -12.473 -0.268 1.00 0.00 55 GLN A CA 15
ATOM 21783 C C . GLN A 1 55 ? 2.018 -11.095 -0.484 1.00 0.00 55 GLN A C 15
ATOM 21784 O O . GLN A 1 55 ? 3.238 -10.931 -0.440 1.00 0.00 55 GLN A O 15
ATOM 21798 N N . LEU A 1 56 ? 1.166 -10.108 -0.702 1.00 0.00 56 LEU A N 15
ATOM 21799 C CA . LEU A 1 56 ? 1.622 -8.760 -0.983 1.00 0.00 56 LEU A CA 15
ATOM 21800 C C . LEU A 1 56 ? 1.682 -7.925 0.288 1.00 0.00 56 LEU A C 15
ATOM 21801 O O . LEU A 1 56 ? 0.803 -8.008 1.146 1.00 0.00 56 LEU A O 15
ATOM 21817 N N . ARG A 1 57 ? 2.736 -7.139 0.407 1.00 0.00 57 ARG A N 15
ATOM 21818 C CA . ARG A 1 57 ? 2.887 -6.208 1.509 1.00 0.00 57 ARG A CA 15
ATOM 21819 C C . ARG A 1 57 ? 3.243 -4.839 0.950 1.00 0.00 57 ARG A C 15
ATOM 21820 O O . ARG A 1 57 ? 4.027 -4.743 0.005 1.00 0.00 57 ARG A O 15
ATOM 21841 N N . ILE A 1 58 ? 2.658 -3.791 1.507 1.00 0.00 58 ILE A N 15
ATOM 21842 C CA . ILE A 1 58 ? 2.860 -2.442 0.989 1.00 0.00 58 ILE A CA 15
ATOM 21843 C C . ILE A 1 58 ? 3.433 -1.527 2.069 1.00 0.00 58 ILE A C 15
ATOM 21844 O O . ILE A 1 58 ? 2.985 -1.558 3.211 1.00 0.00 58 ILE A O 15
ATOM 21860 N N . CYS A 1 59 ? 4.425 -0.721 1.705 1.00 0.00 59 CYS A N 15
ATOM 21861 C CA . CYS A 1 59 ? 5.035 0.208 2.649 1.00 0.00 59 CYS A CA 15
ATOM 21862 C C . CYS A 1 59 ? 4.041 1.281 3.083 1.00 0.00 59 CYS A C 15
ATOM 21863 O O . CYS A 1 59 ? 3.224 1.745 2.285 1.00 0.00 59 CYS A O 15
ATOM 21870 N N . SER A 1 60 ? 4.134 1.688 4.339 1.00 0.00 60 SER A N 15
ATOM 21871 C CA . SER A 1 60 ? 3.341 2.802 4.840 1.00 0.00 60 SER A CA 15
ATOM 21872 C C . SER A 1 60 ? 3.845 4.121 4.254 1.00 0.00 60 SER A C 15
ATOM 21873 O O . SER A 1 60 ? 3.214 5.166 4.403 1.00 0.00 60 SER A O 15
ATOM 21881 N N . ALA A 1 61 ? 4.977 4.057 3.562 1.00 0.00 61 ALA A N 15
ATOM 21882 C CA . ALA A 1 61 ? 5.549 5.227 2.913 1.00 0.00 61 ALA A CA 15
ATOM 21883 C C . ALA A 1 61 ? 4.746 5.599 1.671 1.00 0.00 61 ALA A C 15
ATOM 21884 O O . ALA A 1 61 ? 4.944 6.660 1.082 1.00 0.00 61 ALA A O 15
ATOM 21891 N N . HIS A 1 62 ? 3.826 4.721 1.289 1.00 0.00 62 HIS A N 15
ATOM 21892 C CA . HIS A 1 62 ? 3.002 4.933 0.107 1.00 0.00 62 HIS A CA 15
ATOM 21893 C C . HIS A 1 62 ? 1.755 5.743 0.452 1.00 0.00 62 HIS A C 15
ATOM 21894 O O . HIS A 1 62 ? 0.792 5.787 -0.314 1.00 0.00 62 HIS A O 15
ATOM 21908 N N . PHE A 1 63 ? 1.780 6.377 1.617 1.00 0.00 63 PHE A N 15
ATOM 21909 C CA . PHE A 1 63 ? 0.676 7.211 2.072 1.00 0.00 63 PHE A CA 15
ATOM 21910 C C . PHE A 1 63 ? 1.201 8.567 2.526 1.00 0.00 63 PHE A C 15
ATOM 21911 O O . PHE A 1 63 ? 2.380 8.703 2.866 1.00 0.00 63 PHE A O 15
ATOM 21928 N N . GLU A 1 64 ? 0.330 9.566 2.524 1.00 0.00 64 GLU A N 15
ATOM 21929 C CA . GLU A 1 64 ? 0.687 10.895 3.001 1.00 0.00 64 GLU A CA 15
ATOM 21930 C C . GLU A 1 64 ? 0.698 10.914 4.529 1.00 0.00 64 GLU A C 15
ATOM 21931 O O . GLU A 1 64 ? -0.282 11.288 5.171 1.00 0.00 64 GLU A O 15
ATOM 21943 N N . GLY A 1 65 ? 1.813 10.489 5.100 1.00 0.00 65 GLY A N 15
ATOM 21944 C CA . GLY A 1 65 ? 1.921 10.381 6.538 1.00 0.00 65 GLY A CA 15
ATOM 21945 C C . GLY A 1 65 ? 2.152 8.948 6.965 1.00 0.00 65 GLY A C 15
ATOM 21946 O O . GLY A 1 65 ? 2.861 8.682 7.934 1.00 0.00 65 GLY A O 15
ATOM 21950 N N . GLY A 1 66 ? 1.558 8.020 6.227 1.00 0.00 66 GLY A N 15
ATOM 21951 C CA . GLY A 1 66 ? 1.752 6.614 6.516 1.00 0.00 66 GLY A CA 15
ATOM 21952 C C . GLY A 1 66 ? 0.557 5.984 7.193 1.00 0.00 66 GLY A C 15
ATOM 21953 O O . GLY A 1 66 ? 0.616 4.831 7.627 1.00 0.00 66 GLY A O 15
ATOM 21957 N N . GLU A 1 67 ? -0.534 6.728 7.273 1.00 0.00 67 GLU A N 15
ATOM 21958 C CA . GLU A 1 67 ? -1.728 6.249 7.950 1.00 0.00 67 GLU A CA 15
ATOM 21959 C C . GLU A 1 67 ? -2.706 5.602 6.975 1.00 0.00 67 GLU A C 15
ATOM 21960 O O . GLU A 1 67 ? -3.232 6.255 6.074 1.00 0.00 67 GLU A O 15
ATOM 21972 N N . LYS A 1 68 ? -2.918 4.306 7.152 1.00 0.00 68 LYS A N 15
ATOM 21973 C CA . LYS A 1 68 ? -3.936 3.577 6.411 1.00 0.00 68 LYS A CA 15
ATOM 21974 C C . LYS A 1 68 ? -5.157 3.405 7.310 1.00 0.00 68 LYS A C 15
ATOM 21975 O O . LYS A 1 68 ? -5.157 2.576 8.222 1.00 0.00 68 LYS A O 15
ATOM 21994 N N . LYS A 1 69 ? -6.184 4.200 7.069 1.00 0.00 69 LYS A N 15
ATOM 21995 C CA . LYS A 1 69 ? -7.321 4.259 7.972 1.00 0.00 69 LYS A CA 15
ATOM 21996 C C . LYS A 1 69 ? -8.649 4.148 7.231 1.00 0.00 69 LYS A C 15
ATOM 21997 O O . LYS A 1 69 ? -9.354 3.147 7.356 1.00 0.00 69 LYS A O 15
ATOM 22016 N N . GLU A 1 70 ? -8.982 5.166 6.455 1.00 0.00 70 GLU A N 15
ATOM 22017 C CA . GLU A 1 70 ? -10.301 5.253 5.842 1.00 0.00 70 GLU A CA 15
ATOM 22018 C C . GLU A 1 70 ? -10.338 4.534 4.498 1.00 0.00 70 GLU A C 15
ATOM 22019 O O . GLU A 1 70 ? -10.746 3.377 4.408 1.00 0.00 70 GLU A O 15
ATOM 22031 N N . GLY A 1 71 ? -9.913 5.231 3.458 1.00 0.00 71 GLY A N 15
ATOM 22032 C CA . GLY A 1 71 ? -9.908 4.661 2.128 1.00 0.00 71 GLY A CA 15
ATOM 22033 C C . GLY A 1 71 ? -8.641 5.017 1.394 1.00 0.00 71 GLY A C 15
ATOM 22034 O O . GLY A 1 71 ? -8.664 5.365 0.214 1.00 0.00 71 GLY A O 15
ATOM 22038 N N . ASP A 1 72 ? -7.537 4.942 2.108 1.00 0.00 72 ASP A N 15
ATOM 22039 C CA . ASP A 1 72 ? -6.250 5.362 1.587 1.00 0.00 72 ASP A CA 15
ATOM 22040 C C . ASP A 1 72 ? -5.616 4.268 0.743 1.00 0.00 72 ASP A C 15
ATOM 22041 O O . ASP A 1 72 ? -5.195 3.233 1.257 1.00 0.00 72 ASP A O 15
ATOM 22050 N N . ILE A 1 73 ? -5.576 4.503 -0.559 1.00 0.00 73 ILE A N 15
ATOM 22051 C CA . ILE A 1 73 ? -4.929 3.597 -1.496 1.00 0.00 73 ILE A CA 15
ATOM 22052 C C . ILE A 1 73 ? -3.465 3.993 -1.663 1.00 0.00 73 ILE A C 15
ATOM 22053 O O . ILE A 1 73 ? -3.154 5.171 -1.835 1.00 0.00 73 ILE A O 15
ATOM 22069 N N . PRO A 1 74 ? -2.552 3.013 -1.625 1.00 0.00 74 PRO A N 15
ATOM 22070 C CA . PRO A 1 74 ? -1.111 3.274 -1.636 1.00 0.00 74 PRO A CA 15
ATOM 22071 C C . PRO A 1 74 ? -0.635 3.858 -2.963 1.00 0.00 74 PRO A C 15
ATOM 22072 O O . PRO A 1 74 ? -0.725 3.210 -3.999 1.00 0.00 74 PRO A O 15
ATOM 22083 N N . VAL A 1 75 ? -0.114 5.075 -2.925 1.00 0.00 75 VAL A N 15
ATOM 22084 C CA . VAL A 1 75 ? 0.342 5.734 -4.143 1.00 0.00 75 VAL A CA 15
ATOM 22085 C C . VAL A 1 75 ? 1.841 5.537 -4.331 1.00 0.00 75 VAL A C 15
ATOM 22086 O O . VAL A 1 75 ? 2.563 5.258 -3.373 1.00 0.00 75 VAL A O 15
ATOM 22099 N N . PRO A 1 76 ? 2.325 5.667 -5.574 1.00 0.00 76 PRO A N 15
ATOM 22100 C CA . PRO A 1 76 ? 3.738 5.450 -5.895 1.00 0.00 76 PRO A CA 15
ATOM 22101 C C . PRO A 1 76 ? 4.622 6.578 -5.378 1.00 0.00 76 PRO A C 15
ATOM 22102 O O . PRO A 1 76 ? 5.807 6.386 -5.102 1.00 0.00 76 PRO A O 15
ATOM 22113 N N . ASP A 1 77 ? 4.017 7.746 -5.240 1.00 0.00 77 ASP A N 15
ATOM 22114 C CA . ASP A 1 77 ? 4.702 8.941 -4.771 1.00 0.00 77 ASP A CA 15
ATOM 22115 C C . ASP A 1 77 ? 3.668 9.982 -4.376 1.00 0.00 77 ASP A C 15
ATOM 22116 O O . ASP A 1 77 ? 3.075 10.626 -5.238 1.00 0.00 77 ASP A O 15
ATOM 22125 N N . PRO A 1 78 ? 3.423 10.140 -3.067 1.00 0.00 78 PRO A N 15
ATOM 22126 C CA . PRO A 1 78 ? 2.407 11.068 -2.546 1.00 0.00 78 PRO A CA 15
ATOM 22127 C C . PRO A 1 78 ? 2.769 12.530 -2.789 1.00 0.00 78 PRO A C 15
ATOM 22128 O O . PRO A 1 78 ? 2.008 13.440 -2.447 1.00 0.00 78 PRO A O 15
ATOM 22139 N N . THR A 1 79 ? 3.942 12.746 -3.359 1.00 0.00 79 THR A N 15
ATOM 22140 C CA . THR A 1 79 ? 4.419 14.071 -3.660 1.00 0.00 79 THR A CA 15
ATOM 22141 C C . THR A 1 79 ? 4.061 14.470 -5.093 1.00 0.00 79 THR A C 15
ATOM 22142 O O . THR A 1 79 ? 3.522 15.554 -5.325 1.00 0.00 79 THR A O 15
ATOM 22153 N N . VAL A 1 80 ? 4.341 13.589 -6.052 1.00 0.00 80 VAL A N 15
ATOM 22154 C CA . VAL A 1 80 ? 4.020 13.872 -7.448 1.00 0.00 80 VAL A CA 15
ATOM 22155 C C . VAL A 1 80 ? 2.592 13.461 -7.784 1.00 0.00 80 VAL A C 15
ATOM 22156 O O . VAL A 1 80 ? 1.853 14.199 -8.438 1.00 0.00 80 VAL A O 15
ATOM 22169 N N . ASP A 1 81 ? 2.215 12.277 -7.341 1.00 0.00 81 ASP A N 15
ATOM 22170 C CA . ASP A 1 81 ? 0.889 11.743 -7.612 1.00 0.00 81 ASP A CA 15
ATOM 22171 C C . ASP A 1 81 ? -0.085 12.111 -6.510 1.00 0.00 81 ASP A C 15
ATOM 22172 O O . ASP A 1 81 ? 0.298 12.275 -5.349 1.00 0.00 81 ASP A O 15
ATOM 22181 N N . LYS A 1 82 ? -1.346 12.237 -6.878 1.00 0.00 82 LYS A N 15
ATOM 22182 C CA . LYS A 1 82 ? -2.386 12.542 -5.918 1.00 0.00 82 LYS A CA 15
ATOM 22183 C C . LYS A 1 82 ? -2.831 11.267 -5.220 1.00 0.00 82 LYS A C 15
ATOM 22184 O O . LYS A 1 82 ? -3.543 10.452 -5.811 1.00 0.00 82 LYS A O 15
ATOM 22203 N N . GLN A 1 83 ? -2.335 11.083 -3.995 1.00 0.00 83 GLN A N 15
ATOM 22204 C CA . GLN A 1 83 ? -2.765 10.003 -3.103 1.00 0.00 83 GLN A CA 15
ATOM 22205 C C . GLN A 1 83 ? -4.227 9.623 -3.345 1.00 0.00 83 GLN A C 15
ATOM 22206 O O . GLN A 1 83 ? -5.132 10.446 -3.179 1.00 0.00 83 GLN A O 15
ATOM 22220 N N . ILE A 1 84 ? -4.453 8.379 -3.754 1.00 0.00 84 ILE A N 15
ATOM 22221 C CA . ILE A 1 84 ? -5.797 7.925 -4.046 1.00 0.00 84 ILE A CA 15
ATOM 22222 C C . ILE A 1 84 ? -6.521 7.614 -2.749 1.00 0.00 84 ILE A C 15
ATOM 22223 O O . ILE A 1 84 ? -6.046 6.819 -1.937 1.00 0.00 84 ILE A O 15
ATOM 22239 N N . LYS A 1 85 ? -7.648 8.266 -2.536 1.00 0.00 85 LYS A N 15
ATOM 22240 C CA . LYS A 1 85 ? -8.426 8.054 -1.332 1.00 0.00 85 LYS A CA 15
ATOM 22241 C C . LYS A 1 85 ? -9.899 7.915 -1.673 1.00 0.00 85 LYS A C 15
ATOM 22242 O O . LYS A 1 85 ? -10.453 8.728 -2.413 1.00 0.00 85 LYS A O 15
ATOM 22261 N N . ILE A 1 86 ? -10.523 6.874 -1.146 1.00 0.00 86 ILE A N 15
ATOM 22262 C CA . ILE A 1 86 ? -11.946 6.654 -1.351 1.00 0.00 86 ILE A CA 15
ATOM 22263 C C . ILE A 1 86 ? -12.746 7.548 -0.420 1.00 0.00 86 ILE A C 15
ATOM 22264 O O . ILE A 1 86 ? -12.454 7.625 0.774 1.00 0.00 86 ILE A O 15
ATOM 22280 N N . GLU A 1 87 ? -13.745 8.224 -0.966 1.00 0.00 87 GLU A N 15
ATOM 22281 C CA . GLU A 1 87 ? -14.591 9.093 -0.167 1.00 0.00 87 GLU A CA 15
ATOM 22282 C C . GLU A 1 87 ? -15.536 8.256 0.683 1.00 0.00 87 GLU A C 15
ATOM 22283 O O . GLU A 1 87 ? -16.556 7.763 0.200 1.00 0.00 87 GLU A O 15
ATOM 22295 N N . LEU A 1 88 ? -15.179 8.088 1.943 1.00 0.00 88 LEU A N 15
ATOM 22296 C CA . LEU A 1 88 ? -15.976 7.314 2.868 1.00 0.00 88 LEU A CA 15
ATOM 22297 C C . LEU A 1 88 ? -16.962 8.217 3.596 1.00 0.00 88 LEU A C 15
ATOM 22298 O O . LEU A 1 88 ? -16.560 9.174 4.259 1.00 0.00 88 LEU A O 15
ATOM 22314 N N . PRO A 1 89 ? -18.267 7.940 3.457 1.00 0.00 89 PRO A N 15
ATOM 22315 C CA . PRO A 1 89 ? -19.312 8.706 4.139 1.00 0.00 89 PRO A CA 15
ATOM 22316 C C . PRO A 1 89 ? -19.219 8.547 5.654 1.00 0.00 89 PRO A C 15
ATOM 22317 O O . PRO A 1 89 ? -18.728 7.525 6.140 1.00 0.00 89 PRO A O 15
ATOM 22328 N N . PRO A 1 90 ? -19.686 9.556 6.414 1.00 0.00 90 PRO A N 15
ATOM 22329 C CA . PRO A 1 90 ? -19.638 9.551 7.883 1.00 0.00 90 PRO A CA 15
ATOM 22330 C C . PRO A 1 90 ? -20.059 8.213 8.484 1.00 0.00 90 PRO A C 15
ATOM 22331 O O . PRO A 1 90 ? -21.227 7.827 8.415 1.00 0.00 90 PRO A O 15
ATOM 22342 N N . LYS A 1 91 ? -19.095 7.513 9.061 1.00 0.00 91 LYS A N 15
ATOM 22343 C CA . LYS A 1 91 ? -19.329 6.179 9.597 1.00 0.00 91 LYS A CA 15
ATOM 22344 C C . LYS A 1 91 ? -19.463 6.230 11.111 1.00 0.00 91 LYS A C 15
ATOM 22345 O O . LYS A 1 91 ? -19.978 5.253 11.698 1.00 0.00 91 LYS A O 15
ATOM 22366 N N . GLY A 1 1 ? 13.794 -14.396 9.617 1.00 0.00 1 GLY A N 16
ATOM 22367 C CA . GLY A 1 1 ? 13.856 -13.184 8.769 1.00 0.00 1 GLY A CA 16
ATOM 22368 C C . GLY A 1 1 ? 14.625 -13.431 7.490 1.00 0.00 1 GLY A C 16
ATOM 22369 O O . GLY A 1 1 ? 14.055 -13.905 6.507 1.00 0.00 1 GLY A O 16
ATOM 22375 N N . SER A 1 2 ? 15.924 -13.124 7.520 1.00 0.00 2 SER A N 16
ATOM 22376 C CA . SER A 1 2 ? 16.809 -13.275 6.362 1.00 0.00 2 SER A CA 16
ATOM 22377 C C . SER A 1 2 ? 16.418 -12.319 5.237 1.00 0.00 2 SER A C 16
ATOM 22378 O O . SER A 1 2 ? 17.032 -11.266 5.063 1.00 0.00 2 SER A O 16
ATOM 22386 N N . MET A 1 3 ? 15.386 -12.681 4.491 1.00 0.00 3 MET A N 16
ATOM 22387 C CA . MET A 1 3 ? 14.919 -11.870 3.383 1.00 0.00 3 MET A CA 16
ATOM 22388 C C . MET A 1 3 ? 13.957 -10.797 3.886 1.00 0.00 3 MET A C 16
ATOM 22389 O O . MET A 1 3 ? 13.077 -11.074 4.702 1.00 0.00 3 MET A O 16
ATOM 22403 N N . PRO A 1 4 ? 14.138 -9.548 3.435 1.00 0.00 4 PRO A N 16
ATOM 22404 C CA . PRO A 1 4 ? 13.227 -8.452 3.769 1.00 0.00 4 PRO A CA 16
ATOM 22405 C C . PRO A 1 4 ? 11.849 -8.653 3.150 1.00 0.00 4 PRO A C 16
ATOM 22406 O O . PRO A 1 4 ? 11.701 -9.382 2.166 1.00 0.00 4 PRO A O 16
ATOM 22417 N N . THR A 1 5 ? 10.848 -8.014 3.737 1.00 0.00 5 THR A N 16
ATOM 22418 C CA . THR A 1 5 ? 9.484 -8.097 3.244 1.00 0.00 5 THR A CA 16
ATOM 22419 C C . THR A 1 5 ? 9.389 -7.615 1.798 1.00 0.00 5 THR A C 16
ATOM 22420 O O . THR A 1 5 ? 9.976 -6.596 1.429 1.00 0.00 5 THR A O 16
ATOM 22431 N N . THR A 1 6 ? 8.682 -8.373 0.975 1.00 0.00 6 THR A N 16
ATOM 22432 C CA . THR A 1 6 ? 8.510 -8.027 -0.419 1.00 0.00 6 THR A CA 16
ATOM 22433 C C . THR A 1 6 ? 7.505 -6.899 -0.585 1.00 0.00 6 THR A C 16
ATOM 22434 O O . THR A 1 6 ? 6.357 -7.017 -0.147 1.00 0.00 6 THR A O 16
ATOM 22445 N N . CYS A 1 7 ? 7.935 -5.803 -1.198 1.00 0.00 7 CYS A N 16
ATOM 22446 C CA . CYS A 1 7 ? 7.016 -4.741 -1.547 1.00 0.00 7 CYS A CA 16
ATOM 22447 C C . CYS A 1 7 ? 6.042 -5.256 -2.590 1.00 0.00 7 CYS A C 16
ATOM 22448 O O . CYS A 1 7 ? 6.424 -6.004 -3.498 1.00 0.00 7 CYS A O 16
ATOM 22455 N N . GLY A 1 8 ? 4.796 -4.862 -2.453 1.00 0.00 8 GLY A N 16
ATOM 22456 C CA . GLY A 1 8 ? 3.777 -5.303 -3.371 1.00 0.00 8 GLY A CA 16
ATOM 22457 C C . GLY A 1 8 ? 3.814 -4.533 -4.668 1.00 0.00 8 GLY A C 16
ATOM 22458 O O . GLY A 1 8 ? 3.224 -4.951 -5.663 1.00 0.00 8 GLY A O 16
ATOM 22462 N N . PHE A 1 9 ? 4.522 -3.415 -4.661 1.00 0.00 9 PHE A N 16
ATOM 22463 C CA . PHE A 1 9 ? 4.601 -2.553 -5.817 1.00 0.00 9 PHE A CA 16
ATOM 22464 C C . PHE A 1 9 ? 5.565 -3.130 -6.844 1.00 0.00 9 PHE A C 16
ATOM 22465 O O . PHE A 1 9 ? 6.509 -3.838 -6.487 1.00 0.00 9 PHE A O 16
ATOM 22482 N N . PRO A 1 10 ? 5.330 -2.853 -8.138 1.00 0.00 10 PRO A N 16
ATOM 22483 C CA . PRO A 1 10 ? 6.216 -3.301 -9.219 1.00 0.00 10 PRO A CA 16
ATOM 22484 C C . PRO A 1 10 ? 7.633 -2.760 -9.062 1.00 0.00 10 PRO A C 16
ATOM 22485 O O . PRO A 1 10 ? 8.592 -3.304 -9.616 1.00 0.00 10 PRO A O 16
ATOM 22496 N N . ASN A 1 11 ? 7.749 -1.692 -8.293 1.00 0.00 11 ASN A N 16
ATOM 22497 C CA . ASN A 1 11 ? 9.030 -1.058 -8.020 1.00 0.00 11 ASN A CA 16
ATOM 22498 C C . ASN A 1 11 ? 8.902 -0.113 -6.834 1.00 0.00 11 ASN A C 16
ATOM 22499 O O . ASN A 1 11 ? 8.143 0.859 -6.886 1.00 0.00 11 ASN A O 16
ATOM 22510 N N . CYS A 1 12 ? 9.619 -0.410 -5.760 1.00 0.00 12 CYS A N 16
ATOM 22511 C CA . CYS A 1 12 ? 9.603 0.434 -4.580 1.00 0.00 12 CYS A CA 16
ATOM 22512 C C . CYS A 1 12 ? 10.752 1.427 -4.626 1.00 0.00 12 CYS A C 16
ATOM 22513 O O . CYS A 1 12 ? 11.899 1.074 -4.354 1.00 0.00 12 CYS A O 16
ATOM 22520 N N . LYS A 1 13 ? 10.444 2.667 -4.962 1.00 0.00 13 LYS A N 16
ATOM 22521 C CA . LYS A 1 13 ? 11.456 3.710 -5.011 1.00 0.00 13 LYS A CA 16
ATOM 22522 C C . LYS A 1 13 ? 11.775 4.200 -3.604 1.00 0.00 13 LYS A C 16
ATOM 22523 O O . LYS A 1 13 ? 12.797 4.840 -3.368 1.00 0.00 13 LYS A O 16
ATOM 22542 N N . PHE A 1 14 ? 10.898 3.875 -2.666 1.00 0.00 14 PHE A N 16
ATOM 22543 C CA . PHE A 1 14 ? 11.024 4.359 -1.301 1.00 0.00 14 PHE A CA 16
ATOM 22544 C C . PHE A 1 14 ? 11.970 3.482 -0.498 1.00 0.00 14 PHE A C 16
ATOM 22545 O O . PHE A 1 14 ? 12.830 3.982 0.222 1.00 0.00 14 PHE A O 16
ATOM 22562 N N . ARG A 1 15 ? 11.818 2.173 -0.629 1.00 0.00 15 ARG A N 16
ATOM 22563 C CA . ARG A 1 15 ? 12.679 1.247 0.094 1.00 0.00 15 ARG A CA 16
ATOM 22564 C C . ARG A 1 15 ? 14.039 1.128 -0.587 1.00 0.00 15 ARG A C 16
ATOM 22565 O O . ARG A 1 15 ? 15.040 0.813 0.056 1.00 0.00 15 ARG A O 16
ATOM 22586 N N . SER A 1 16 ? 14.075 1.406 -1.886 1.00 0.00 16 SER A N 16
ATOM 22587 C CA . SER A 1 16 ? 15.333 1.442 -2.622 1.00 0.00 16 SER A CA 16
ATOM 22588 C C . SER A 1 16 ? 16.097 2.726 -2.310 1.00 0.00 16 SER A C 16
ATOM 22589 O O . SER A 1 16 ? 17.295 2.830 -2.572 1.00 0.00 16 SER A O 16
ATOM 22597 N N . ARG A 1 17 ? 15.393 3.698 -1.734 1.00 0.00 17 ARG A N 16
ATOM 22598 C CA . ARG A 1 17 ? 16.007 4.948 -1.311 1.00 0.00 17 ARG A CA 16
ATOM 22599 C C . ARG A 1 17 ? 16.961 4.688 -0.146 1.00 0.00 17 ARG A C 16
ATOM 22600 O O . ARG A 1 17 ? 17.955 5.393 0.027 1.00 0.00 17 ARG A O 16
ATOM 22621 N N . TYR A 1 18 ? 16.653 3.665 0.647 1.00 0.00 18 TYR A N 16
ATOM 22622 C CA . TYR A 1 18 ? 17.533 3.247 1.730 1.00 0.00 18 TYR A CA 16
ATOM 22623 C C . TYR A 1 18 ? 18.638 2.342 1.179 1.00 0.00 18 TYR A C 16
ATOM 22624 O O . TYR A 1 18 ? 19.502 2.791 0.427 1.00 0.00 18 TYR A O 16
ATOM 22642 N N . ARG A 1 19 ? 18.598 1.066 1.544 1.00 0.00 19 ARG A N 16
ATOM 22643 C CA . ARG A 1 19 ? 19.588 0.104 1.073 1.00 0.00 19 ARG A CA 16
ATOM 22644 C C . ARG A 1 19 ? 18.893 -1.147 0.551 1.00 0.00 19 ARG A C 16
ATOM 22645 O O . ARG A 1 19 ? 19.367 -2.267 0.740 1.00 0.00 19 ARG A O 16
ATOM 22666 N N . GLY A 1 20 ? 17.755 -0.946 -0.097 1.00 0.00 20 GLY A N 16
ATOM 22667 C CA . GLY A 1 20 ? 16.972 -2.058 -0.593 1.00 0.00 20 GLY A CA 16
ATOM 22668 C C . GLY A 1 20 ? 15.950 -2.511 0.424 1.00 0.00 20 GLY A C 16
ATOM 22669 O O . GLY A 1 20 ? 14.841 -2.913 0.074 1.00 0.00 20 GLY A O 16
ATOM 22673 N N . LEU A 1 21 ? 16.331 -2.440 1.691 1.00 0.00 21 LEU A N 16
ATOM 22674 C CA . LEU A 1 21 ? 15.449 -2.762 2.784 1.00 0.00 21 LEU A CA 16
ATOM 22675 C C . LEU A 1 21 ? 15.728 -1.807 3.938 1.00 0.00 21 LEU A C 16
ATOM 22676 O O . LEU A 1 21 ? 16.171 -0.679 3.712 1.00 0.00 21 LEU A O 16
ATOM 22692 N N . GLU A 1 22 ? 15.498 -2.277 5.155 1.00 0.00 22 GLU A N 16
ATOM 22693 C CA . GLU A 1 22 ? 15.653 -1.468 6.363 1.00 0.00 22 GLU A CA 16
ATOM 22694 C C . GLU A 1 22 ? 14.829 -0.193 6.276 1.00 0.00 22 GLU A C 16
ATOM 22695 O O . GLU A 1 22 ? 15.314 0.906 6.558 1.00 0.00 22 GLU A O 16
ATOM 22707 N N . ASP A 1 23 ? 13.581 -0.355 5.875 1.00 0.00 23 ASP A N 16
ATOM 22708 C CA . ASP A 1 23 ? 12.650 0.757 5.788 1.00 0.00 23 ASP A CA 16
ATOM 22709 C C . ASP A 1 23 ? 12.181 1.155 7.176 1.00 0.00 23 ASP A C 16
ATOM 22710 O O . ASP A 1 23 ? 11.862 2.320 7.421 1.00 0.00 23 ASP A O 16
ATOM 22719 N N . ASN A 1 24 ? 12.175 0.176 8.084 1.00 0.00 24 ASN A N 16
ATOM 22720 C CA . ASN A 1 24 ? 11.636 0.356 9.433 1.00 0.00 24 ASN A CA 16
ATOM 22721 C C . ASN A 1 24 ? 10.221 0.930 9.375 1.00 0.00 24 ASN A C 16
ATOM 22722 O O . ASN A 1 24 ? 9.853 1.798 10.172 1.00 0.00 24 ASN A O 16
ATOM 22733 N N . ARG A 1 25 ? 9.431 0.447 8.424 1.00 0.00 25 ARG A N 16
ATOM 22734 C CA . ARG A 1 25 ? 8.083 0.954 8.216 1.00 0.00 25 ARG A CA 16
ATOM 22735 C C . ARG A 1 25 ? 7.033 -0.100 8.556 1.00 0.00 25 ARG A C 16
ATOM 22736 O O . ARG A 1 25 ? 7.358 -1.181 9.057 1.00 0.00 25 ARG A O 16
ATOM 22757 N N . HIS A 1 26 ? 5.776 0.231 8.276 1.00 0.00 26 HIS A N 16
ATOM 22758 C CA . HIS A 1 26 ? 4.654 -0.670 8.516 1.00 0.00 26 HIS A CA 16
ATOM 22759 C C . HIS A 1 26 ? 4.211 -1.308 7.206 1.00 0.00 26 HIS A C 16
ATOM 22760 O O . HIS A 1 26 ? 3.634 -0.637 6.347 1.00 0.00 26 HIS A O 16
ATOM 22774 N N . PHE A 1 27 ? 4.493 -2.589 7.047 1.00 0.00 27 PHE A N 16
ATOM 22775 C CA . PHE A 1 27 ? 4.094 -3.308 5.849 1.00 0.00 27 PHE A CA 16
ATOM 22776 C C . PHE A 1 27 ? 2.648 -3.772 5.973 1.00 0.00 27 PHE A C 16
ATOM 22777 O O . PHE A 1 27 ? 2.351 -4.718 6.706 1.00 0.00 27 PHE A O 16
ATOM 22794 N N . TYR A 1 28 ? 1.757 -3.113 5.246 1.00 0.00 28 TYR A N 16
ATOM 22795 C CA . TYR A 1 28 ? 0.330 -3.391 5.342 1.00 0.00 28 TYR A CA 16
ATOM 22796 C C . TYR A 1 28 ? -0.025 -4.650 4.561 1.00 0.00 28 TYR A C 16
ATOM 22797 O O . TYR A 1 28 ? 0.539 -4.908 3.496 1.00 0.00 28 TYR A O 16
ATOM 22815 N N . ARG A 1 29 ? -0.965 -5.429 5.089 1.00 0.00 29 ARG A N 16
ATOM 22816 C CA . ARG A 1 29 ? -1.388 -6.673 4.442 1.00 0.00 29 ARG A CA 16
ATOM 22817 C C . ARG A 1 29 ? -2.572 -6.426 3.513 1.00 0.00 29 ARG A C 16
ATOM 22818 O O . ARG A 1 29 ? -3.271 -7.362 3.130 1.00 0.00 29 ARG A O 16
ATOM 22839 N N . ILE A 1 30 ? -2.776 -5.158 3.159 1.00 0.00 30 ILE A N 16
ATOM 22840 C CA . ILE A 1 30 ? -3.890 -4.736 2.313 1.00 0.00 30 ILE A CA 16
ATOM 22841 C C . ILE A 1 30 ? -5.235 -4.895 3.034 1.00 0.00 30 ILE A C 16
ATOM 22842 O O . ILE A 1 30 ? -5.712 -6.011 3.251 1.00 0.00 30 ILE A O 16
ATOM 22858 N N . PRO A 1 31 ? -5.832 -3.757 3.437 1.00 0.00 31 PRO A N 16
ATOM 22859 C CA . PRO A 1 31 ? -7.145 -3.701 4.082 1.00 0.00 31 PRO A CA 16
ATOM 22860 C C . PRO A 1 31 ? -8.167 -4.632 3.443 1.00 0.00 31 PRO A C 16
ATOM 22861 O O . PRO A 1 31 ? -8.535 -4.454 2.289 1.00 0.00 31 PRO A O 16
ATOM 22872 N N . LYS A 1 32 ? -8.638 -5.608 4.201 1.00 0.00 32 LYS A N 16
ATOM 22873 C CA . LYS A 1 32 ? -9.628 -6.551 3.696 1.00 0.00 32 LYS A CA 16
ATOM 22874 C C . LYS A 1 32 ? -11.018 -6.160 4.178 1.00 0.00 32 LYS A C 16
ATOM 22875 O O . LYS A 1 32 ? -11.946 -6.975 4.182 1.00 0.00 32 LYS A O 16
ATOM 22894 N N . ARG A 1 33 ? -11.149 -4.904 4.575 1.00 0.00 33 ARG A N 16
ATOM 22895 C CA . ARG A 1 33 ? -12.388 -4.385 5.123 1.00 0.00 33 ARG A CA 16
ATOM 22896 C C . ARG A 1 33 ? -12.494 -2.886 4.853 1.00 0.00 33 ARG A C 16
ATOM 22897 O O . ARG A 1 33 ? -11.742 -2.100 5.428 1.00 0.00 33 ARG A O 16
ATOM 22918 N N . PRO A 1 34 ? -13.412 -2.462 3.969 1.00 0.00 34 PRO A N 16
ATOM 22919 C CA . PRO A 1 34 ? -14.289 -3.357 3.210 1.00 0.00 34 PRO A CA 16
ATOM 22920 C C . PRO A 1 34 ? -13.591 -3.972 1.997 1.00 0.00 34 PRO A C 16
ATOM 22921 O O . PRO A 1 34 ? -12.453 -3.621 1.674 1.00 0.00 34 PRO A O 16
ATOM 22932 N N . LEU A 1 35 ? -14.288 -4.874 1.318 1.00 0.00 35 LEU A N 16
ATOM 22933 C CA . LEU A 1 35 ? -13.725 -5.590 0.176 1.00 0.00 35 LEU A CA 16
ATOM 22934 C C . LEU A 1 35 ? -13.481 -4.658 -1.007 1.00 0.00 35 LEU A C 16
ATOM 22935 O O . LEU A 1 35 ? -12.472 -4.781 -1.702 1.00 0.00 35 LEU A O 16
ATOM 22951 N N . ILE A 1 36 ? -14.404 -3.731 -1.233 1.00 0.00 36 ILE A N 16
ATOM 22952 C CA . ILE A 1 36 ? -14.278 -2.777 -2.331 1.00 0.00 36 ILE A CA 16
ATOM 22953 C C . ILE A 1 36 ? -13.042 -1.896 -2.142 1.00 0.00 36 ILE A C 16
ATOM 22954 O O . ILE A 1 36 ? -12.372 -1.530 -3.106 1.00 0.00 36 ILE A O 16
ATOM 22970 N N . LEU A 1 37 ? -12.730 -1.581 -0.892 1.00 0.00 37 LEU A N 16
ATOM 22971 C CA . LEU A 1 37 ? -11.554 -0.783 -0.581 1.00 0.00 37 LEU A CA 16
ATOM 22972 C C . LEU A 1 37 ? -10.286 -1.542 -0.962 1.00 0.00 37 LEU A C 16
ATOM 22973 O O . LEU A 1 37 ? -9.370 -0.975 -1.555 1.00 0.00 37 LEU A O 16
ATOM 22989 N N . ARG A 1 38 ? -10.251 -2.827 -0.630 1.00 0.00 38 ARG A N 16
ATOM 22990 C CA . ARG A 1 38 ? -9.134 -3.684 -1.003 1.00 0.00 38 ARG A CA 16
ATOM 22991 C C . ARG A 1 38 ? -9.010 -3.755 -2.522 1.00 0.00 38 ARG A C 16
ATOM 22992 O O . ARG A 1 38 ? -7.910 -3.720 -3.074 1.00 0.00 38 ARG A O 16
ATOM 23013 N N . GLN A 1 39 ? -10.155 -3.844 -3.186 1.00 0.00 39 GLN A N 16
ATOM 23014 C CA . GLN A 1 39 ? -10.210 -3.898 -4.639 1.00 0.00 39 GLN A CA 16
ATOM 23015 C C . GLN A 1 39 ? -9.685 -2.599 -5.249 1.00 0.00 39 GLN A C 16
ATOM 23016 O O . GLN A 1 39 ? -9.044 -2.606 -6.299 1.00 0.00 39 GLN A O 16
ATOM 23030 N N . ARG A 1 40 ? -9.954 -1.487 -4.579 1.00 0.00 40 ARG A N 16
ATOM 23031 C CA . ARG A 1 40 ? -9.468 -0.190 -5.029 1.00 0.00 40 ARG A CA 16
ATOM 23032 C C . ARG A 1 40 ? -7.978 -0.052 -4.746 1.00 0.00 40 ARG A C 16
ATOM 23033 O O . ARG A 1 40 ? -7.269 0.675 -5.439 1.00 0.00 40 ARG A O 16
ATOM 23054 N N . TRP A 1 41 ? -7.511 -0.768 -3.729 1.00 0.00 41 TRP A N 16
ATOM 23055 C CA . TRP A 1 41 ? -6.101 -0.763 -3.355 1.00 0.00 41 TRP A CA 16
ATOM 23056 C C . TRP A 1 41 ? -5.239 -1.291 -4.499 1.00 0.00 41 TRP A C 16
ATOM 23057 O O . TRP A 1 41 ? -4.078 -0.905 -4.653 1.00 0.00 41 TRP A O 16
ATOM 23078 N N . LEU A 1 42 ? -5.830 -2.160 -5.310 1.00 0.00 42 LEU A N 16
ATOM 23079 C CA . LEU A 1 42 ? -5.147 -2.745 -6.457 1.00 0.00 42 LEU A CA 16
ATOM 23080 C C . LEU A 1 42 ? -4.817 -1.694 -7.518 1.00 0.00 42 LEU A C 16
ATOM 23081 O O . LEU A 1 42 ? -3.930 -1.903 -8.345 1.00 0.00 42 LEU A O 16
ATOM 23097 N N . THR A 1 43 ? -5.523 -0.567 -7.483 1.00 0.00 43 THR A N 16
ATOM 23098 C CA . THR A 1 43 ? -5.337 0.503 -8.461 1.00 0.00 43 THR A CA 16
ATOM 23099 C C . THR A 1 43 ? -3.904 1.044 -8.447 1.00 0.00 43 THR A C 16
ATOM 23100 O O . THR A 1 43 ? -3.344 1.372 -9.493 1.00 0.00 43 THR A O 16
ATOM 23111 N N . ALA A 1 44 ? -3.305 1.114 -7.264 1.00 0.00 44 ALA A N 16
ATOM 23112 C CA . ALA A 1 44 ? -1.967 1.672 -7.122 1.00 0.00 44 ALA A CA 16
ATOM 23113 C C . ALA A 1 44 ? -0.897 0.687 -7.572 1.00 0.00 44 ALA A C 16
ATOM 23114 O O . ALA A 1 44 ? 0.106 1.071 -8.174 1.00 0.00 44 ALA A O 16
ATOM 23121 N N . ILE A 1 45 ? -1.117 -0.583 -7.276 1.00 0.00 45 ILE A N 16
ATOM 23122 C CA . ILE A 1 45 ? -0.134 -1.618 -7.566 1.00 0.00 45 ILE A CA 16
ATOM 23123 C C . ILE A 1 45 ? -0.275 -2.135 -8.993 1.00 0.00 45 ILE A C 16
ATOM 23124 O O . ILE A 1 45 ? 0.656 -2.724 -9.544 1.00 0.00 45 ILE A O 16
ATOM 23140 N N . GLY A 1 46 ? -1.444 -1.915 -9.582 1.00 0.00 46 GLY A N 16
ATOM 23141 C CA . GLY A 1 46 ? -1.712 -2.423 -10.912 1.00 0.00 46 GLY A CA 16
ATOM 23142 C C . GLY A 1 46 ? -1.892 -3.924 -10.905 1.00 0.00 46 GLY A C 16
ATOM 23143 O O . GLY A 1 46 ? -1.666 -4.597 -11.910 1.00 0.00 46 GLY A O 16
ATOM 23147 N N . ARG A 1 47 ? -2.312 -4.449 -9.765 1.00 0.00 47 ARG A N 16
ATOM 23148 C CA . ARG A 1 47 ? -2.456 -5.886 -9.595 1.00 0.00 47 ARG A CA 16
ATOM 23149 C C . ARG A 1 47 ? -3.921 -6.258 -9.440 1.00 0.00 47 ARG A C 16
ATOM 23150 O O . ARG A 1 47 ? -4.805 -5.408 -9.553 1.00 0.00 47 ARG A O 16
ATOM 23171 N N . THR A 1 48 ? -4.169 -7.529 -9.191 1.00 0.00 48 THR A N 16
ATOM 23172 C CA . THR A 1 48 ? -5.514 -8.022 -8.988 1.00 0.00 48 THR A CA 16
ATOM 23173 C C . THR A 1 48 ? -5.595 -8.775 -7.662 1.00 0.00 48 THR A C 16
ATOM 23174 O O . THR A 1 48 ? -4.621 -8.816 -6.912 1.00 0.00 48 THR A O 16
ATOM 23185 N N . GLU A 1 49 ? -6.741 -9.379 -7.388 1.00 0.00 49 GLU A N 16
ATOM 23186 C CA . GLU A 1 49 ? -6.975 -10.051 -6.110 1.00 0.00 49 GLU A CA 16
ATOM 23187 C C . GLU A 1 49 ? -6.177 -11.347 -6.019 1.00 0.00 49 GLU A C 16
ATOM 23188 O O . GLU A 1 49 ? -5.843 -11.811 -4.929 1.00 0.00 49 GLU A O 16
ATOM 23200 N N . GLU A 1 50 ? -5.868 -11.923 -7.170 1.00 0.00 50 GLU A N 16
ATOM 23201 C CA . GLU A 1 50 ? -5.073 -13.142 -7.226 1.00 0.00 50 GLU A CA 16
ATOM 23202 C C . GLU A 1 50 ? -3.595 -12.816 -7.061 1.00 0.00 50 GLU A C 16
ATOM 23203 O O . GLU A 1 50 ? -2.792 -13.674 -6.698 1.00 0.00 50 GLU A O 16
ATOM 23215 N N . THR A 1 51 ? -3.252 -11.562 -7.313 1.00 0.00 51 THR A N 16
ATOM 23216 C CA . THR A 1 51 ? -1.881 -11.096 -7.209 1.00 0.00 51 THR A CA 16
ATOM 23217 C C . THR A 1 51 ? -1.710 -10.209 -5.981 1.00 0.00 51 THR A C 16
ATOM 23218 O O . THR A 1 51 ? -0.794 -9.395 -5.905 1.00 0.00 51 THR A O 16
ATOM 23229 N N . VAL A 1 52 ? -2.609 -10.371 -5.022 1.00 0.00 52 VAL A N 16
ATOM 23230 C CA . VAL A 1 52 ? -2.592 -9.564 -3.815 1.00 0.00 52 VAL A CA 16
ATOM 23231 C C . VAL A 1 52 ? -2.916 -10.437 -2.597 1.00 0.00 52 VAL A C 16
ATOM 23232 O O . VAL A 1 52 ? -3.145 -11.638 -2.750 1.00 0.00 52 VAL A O 16
ATOM 23245 N N . VAL A 1 53 ? -2.925 -9.819 -1.409 1.00 0.00 53 VAL A N 16
ATOM 23246 C CA . VAL A 1 53 ? -3.209 -10.492 -0.126 1.00 0.00 53 VAL A CA 16
ATOM 23247 C C . VAL A 1 53 ? -2.607 -11.899 -0.042 1.00 0.00 53 VAL A C 16
ATOM 23248 O O . VAL A 1 53 ? -3.303 -12.884 0.210 1.00 0.00 53 VAL A O 16
ATOM 23261 N N . SER A 1 54 ? -1.301 -11.975 -0.248 1.00 0.00 54 SER A N 16
ATOM 23262 C CA . SER A 1 54 ? -0.574 -13.234 -0.163 1.00 0.00 54 SER A CA 16
ATOM 23263 C C . SER A 1 54 ? 0.804 -12.984 0.448 1.00 0.00 54 SER A C 16
ATOM 23264 O O . SER A 1 54 ? 0.951 -12.920 1.669 1.00 0.00 54 SER A O 16
ATOM 23272 N N . GLN A 1 55 ? 1.806 -12.824 -0.406 1.00 0.00 55 GLN A N 16
ATOM 23273 C CA . GLN A 1 55 ? 3.134 -12.418 0.038 1.00 0.00 55 GLN A CA 16
ATOM 23274 C C . GLN A 1 55 ? 3.357 -10.960 -0.336 1.00 0.00 55 GLN A C 16
ATOM 23275 O O . GLN A 1 55 ? 4.444 -10.404 -0.157 1.00 0.00 55 GLN A O 16
ATOM 23289 N N . LEU A 1 56 ? 2.302 -10.359 -0.867 1.00 0.00 56 LEU A N 16
ATOM 23290 C CA . LEU A 1 56 ? 2.308 -8.959 -1.249 1.00 0.00 56 LEU A CA 16
ATOM 23291 C C . LEU A 1 56 ? 1.997 -8.084 -0.045 1.00 0.00 56 LEU A C 16
ATOM 23292 O O . LEU A 1 56 ? 0.954 -8.239 0.591 1.00 0.00 56 LEU A O 16
ATOM 23308 N N . ARG A 1 57 ? 2.904 -7.177 0.271 1.00 0.00 57 ARG A N 16
ATOM 23309 C CA . ARG A 1 57 ? 2.716 -6.261 1.380 1.00 0.00 57 ARG A CA 16
ATOM 23310 C C . ARG A 1 57 ? 2.989 -4.841 0.908 1.00 0.00 57 ARG A C 16
ATOM 23311 O O . ARG A 1 57 ? 3.879 -4.618 0.094 1.00 0.00 57 ARG A O 16
ATOM 23332 N N . ILE A 1 58 ? 2.214 -3.889 1.395 1.00 0.00 58 ILE A N 16
ATOM 23333 C CA . ILE A 1 58 ? 2.331 -2.517 0.923 1.00 0.00 58 ILE A CA 16
ATOM 23334 C C . ILE A 1 58 ? 2.980 -1.627 1.974 1.00 0.00 58 ILE A C 16
ATOM 23335 O O . ILE A 1 58 ? 2.503 -1.535 3.107 1.00 0.00 58 ILE A O 16
ATOM 23351 N N . CYS A 1 59 ? 4.079 -0.993 1.592 1.00 0.00 59 CYS A N 16
ATOM 23352 C CA . CYS A 1 59 ? 4.788 -0.073 2.465 1.00 0.00 59 CYS A CA 16
ATOM 23353 C C . CYS A 1 59 ? 3.940 1.148 2.792 1.00 0.00 59 CYS A C 16
ATOM 23354 O O . CYS A 1 59 ? 3.157 1.620 1.963 1.00 0.00 59 CYS A O 16
ATOM 23361 N N . SER A 1 60 ? 4.129 1.680 3.989 1.00 0.00 60 SER A N 16
ATOM 23362 C CA . SER A 1 60 ? 3.413 2.868 4.420 1.00 0.00 60 SER A CA 16
ATOM 23363 C C . SER A 1 60 ? 3.997 4.120 3.760 1.00 0.00 60 SER A C 16
ATOM 23364 O O . SER A 1 60 ? 3.506 5.228 3.956 1.00 0.00 60 SER A O 16
ATOM 23372 N N . ALA A 1 61 ? 5.049 3.928 2.968 1.00 0.00 61 ALA A N 16
ATOM 23373 C CA . ALA A 1 61 ? 5.684 5.028 2.252 1.00 0.00 61 ALA A CA 16
ATOM 23374 C C . ALA A 1 61 ? 4.929 5.332 0.966 1.00 0.00 61 ALA A C 16
ATOM 23375 O O . ALA A 1 61 ? 5.232 6.292 0.262 1.00 0.00 61 ALA A O 16
ATOM 23382 N N . HIS A 1 62 ? 3.936 4.506 0.673 1.00 0.00 62 HIS A N 16
ATOM 23383 C CA . HIS A 1 62 ? 3.132 4.664 -0.530 1.00 0.00 62 HIS A CA 16
ATOM 23384 C C . HIS A 1 62 ? 1.861 5.450 -0.217 1.00 0.00 62 HIS A C 16
ATOM 23385 O O . HIS A 1 62 ? 0.871 5.361 -0.939 1.00 0.00 62 HIS A O 16
ATOM 23399 N N . PHE A 1 63 ? 1.900 6.216 0.868 1.00 0.00 63 PHE A N 16
ATOM 23400 C CA . PHE A 1 63 ? 0.745 6.986 1.317 1.00 0.00 63 PHE A CA 16
ATOM 23401 C C . PHE A 1 63 ? 1.160 8.395 1.698 1.00 0.00 63 PHE A C 16
ATOM 23402 O O . PHE A 1 63 ? 2.310 8.629 2.071 1.00 0.00 63 PHE A O 16
ATOM 23419 N N . GLU A 1 64 ? 0.224 9.326 1.606 1.00 0.00 64 GLU A N 16
ATOM 23420 C CA . GLU A 1 64 ? 0.446 10.673 2.100 1.00 0.00 64 GLU A CA 16
ATOM 23421 C C . GLU A 1 64 ? 0.462 10.659 3.623 1.00 0.00 64 GLU A C 16
ATOM 23422 O O . GLU A 1 64 ? -0.550 10.370 4.263 1.00 0.00 64 GLU A O 16
ATOM 23434 N N . GLY A 1 65 ? 1.620 10.935 4.198 1.00 0.00 65 GLY A N 16
ATOM 23435 C CA . GLY A 1 65 ? 1.770 10.875 5.639 1.00 0.00 65 GLY A CA 16
ATOM 23436 C C . GLY A 1 65 ? 2.216 9.501 6.101 1.00 0.00 65 GLY A C 16
ATOM 23437 O O . GLY A 1 65 ? 3.020 9.375 7.030 1.00 0.00 65 GLY A O 16
ATOM 23441 N N . GLY A 1 66 ? 1.693 8.470 5.453 1.00 0.00 66 GLY A N 16
ATOM 23442 C CA . GLY A 1 66 ? 2.099 7.112 5.761 1.00 0.00 66 GLY A CA 16
ATOM 23443 C C . GLY A 1 66 ? 1.058 6.348 6.554 1.00 0.00 66 GLY A C 16
ATOM 23444 O O . GLY A 1 66 ? 1.196 5.141 6.768 1.00 0.00 66 GLY A O 16
ATOM 23448 N N . GLU A 1 67 ? 0.013 7.039 6.980 1.00 0.00 67 GLU A N 16
ATOM 23449 C CA . GLU A 1 67 ? -1.020 6.426 7.805 1.00 0.00 67 GLU A CA 16
ATOM 23450 C C . GLU A 1 67 ? -2.188 5.942 6.954 1.00 0.00 67 GLU A C 16
ATOM 23451 O O . GLU A 1 67 ? -2.812 6.724 6.236 1.00 0.00 67 GLU A O 16
ATOM 23463 N N . LYS A 1 68 ? -2.470 4.650 7.038 1.00 0.00 68 LYS A N 16
ATOM 23464 C CA . LYS A 1 68 ? -3.590 4.053 6.324 1.00 0.00 68 LYS A CA 16
ATOM 23465 C C . LYS A 1 68 ? -4.857 4.111 7.169 1.00 0.00 68 LYS A C 16
ATOM 23466 O O . LYS A 1 68 ? -4.944 3.470 8.220 1.00 0.00 68 LYS A O 16
ATOM 23485 N N . LYS A 1 69 ? -5.817 4.909 6.734 1.00 0.00 69 LYS A N 16
ATOM 23486 C CA . LYS A 1 69 ? -7.147 4.867 7.312 1.00 0.00 69 LYS A CA 16
ATOM 23487 C C . LYS A 1 69 ? -7.959 3.809 6.584 1.00 0.00 69 LYS A C 16
ATOM 23488 O O . LYS A 1 69 ? -7.519 3.286 5.556 1.00 0.00 69 LYS A O 16
ATOM 23507 N N . GLU A 1 70 ? -9.134 3.499 7.102 1.00 0.00 70 GLU A N 16
ATOM 23508 C CA . GLU A 1 70 ? -10.012 2.531 6.460 1.00 0.00 70 GLU A CA 16
ATOM 23509 C C . GLU A 1 70 ? -10.679 3.172 5.247 1.00 0.00 70 GLU A C 16
ATOM 23510 O O . GLU A 1 70 ? -11.879 3.439 5.240 1.00 0.00 70 GLU A O 16
ATOM 23522 N N . GLY A 1 71 ? -9.869 3.413 4.228 1.00 0.00 71 GLY A N 16
ATOM 23523 C CA . GLY A 1 71 ? -10.322 4.110 3.044 1.00 0.00 71 GLY A CA 16
ATOM 23524 C C . GLY A 1 71 ? -9.168 4.710 2.258 1.00 0.00 71 GLY A C 16
ATOM 23525 O O . GLY A 1 71 ? -9.340 5.125 1.115 1.00 0.00 71 GLY A O 16
ATOM 23529 N N . ASP A 1 72 ? -7.986 4.758 2.866 1.00 0.00 72 ASP A N 16
ATOM 23530 C CA . ASP A 1 72 ? -6.808 5.306 2.197 1.00 0.00 72 ASP A CA 16
ATOM 23531 C C . ASP A 1 72 ? -6.213 4.291 1.242 1.00 0.00 72 ASP A C 16
ATOM 23532 O O . ASP A 1 72 ? -5.767 3.228 1.662 1.00 0.00 72 ASP A O 16
ATOM 23541 N N . ILE A 1 73 ? -6.224 4.624 -0.037 1.00 0.00 73 ILE A N 16
ATOM 23542 C CA . ILE A 1 73 ? -5.611 3.792 -1.057 1.00 0.00 73 ILE A CA 16
ATOM 23543 C C . ILE A 1 73 ? -4.165 4.236 -1.258 1.00 0.00 73 ILE A C 16
ATOM 23544 O O . ILE A 1 73 ? -3.865 5.419 -1.137 1.00 0.00 73 ILE A O 16
ATOM 23560 N N . PRO A 1 74 ? -3.237 3.309 -1.527 1.00 0.00 74 PRO A N 16
ATOM 23561 C CA . PRO A 1 74 ? -1.843 3.665 -1.773 1.00 0.00 74 PRO A CA 16
ATOM 23562 C C . PRO A 1 74 ? -1.679 4.415 -3.091 1.00 0.00 74 PRO A C 16
ATOM 23563 O O . PRO A 1 74 ? -2.574 4.411 -3.939 1.00 0.00 74 PRO A O 16
ATOM 23574 N N . VAL A 1 75 ? -0.547 5.072 -3.252 1.00 0.00 75 VAL A N 16
ATOM 23575 C CA . VAL A 1 75 ? -0.222 5.736 -4.501 1.00 0.00 75 VAL A CA 16
ATOM 23576 C C . VAL A 1 75 ? 1.222 5.428 -4.877 1.00 0.00 75 VAL A C 16
ATOM 23577 O O . VAL A 1 75 ? 2.025 5.060 -4.017 1.00 0.00 75 VAL A O 16
ATOM 23590 N N . PRO A 1 76 ? 1.574 5.550 -6.164 1.00 0.00 76 PRO A N 16
ATOM 23591 C CA . PRO A 1 76 ? 2.928 5.244 -6.636 1.00 0.00 76 PRO A CA 16
ATOM 23592 C C . PRO A 1 76 ? 3.943 6.261 -6.128 1.00 0.00 76 PRO A C 16
ATOM 23593 O O . PRO A 1 76 ? 5.136 5.971 -6.016 1.00 0.00 76 PRO A O 16
ATOM 23604 N N . ASP A 1 77 ? 3.441 7.446 -5.809 1.00 0.00 77 ASP A N 16
ATOM 23605 C CA . ASP A 1 77 ? 4.256 8.540 -5.307 1.00 0.00 77 ASP A CA 16
ATOM 23606 C C . ASP A 1 77 ? 3.347 9.629 -4.763 1.00 0.00 77 ASP A C 16
ATOM 23607 O O . ASP A 1 77 ? 2.605 10.251 -5.518 1.00 0.00 77 ASP A O 16
ATOM 23616 N N . PRO A 1 78 ? 3.372 9.857 -3.445 1.00 0.00 78 PRO A N 16
ATOM 23617 C CA . PRO A 1 78 ? 2.523 10.862 -2.801 1.00 0.00 78 PRO A CA 16
ATOM 23618 C C . PRO A 1 78 ? 2.824 12.275 -3.289 1.00 0.00 78 PRO A C 16
ATOM 23619 O O . PRO A 1 78 ? 1.979 13.164 -3.207 1.00 0.00 78 PRO A O 16
ATOM 23630 N N . THR A 1 79 ? 4.026 12.472 -3.804 1.00 0.00 79 THR A N 16
ATOM 23631 C CA . THR A 1 79 ? 4.459 13.782 -4.245 1.00 0.00 79 THR A CA 16
ATOM 23632 C C . THR A 1 79 ? 4.247 13.967 -5.752 1.00 0.00 79 THR A C 16
ATOM 23633 O O . THR A 1 79 ? 3.737 15.000 -6.194 1.00 0.00 79 THR A O 16
ATOM 23644 N N . VAL A 1 80 ? 4.620 12.959 -6.531 1.00 0.00 80 VAL A N 16
ATOM 23645 C CA . VAL A 1 80 ? 4.511 13.028 -7.985 1.00 0.00 80 VAL A CA 16
ATOM 23646 C C . VAL A 1 80 ? 3.088 12.714 -8.451 1.00 0.00 80 VAL A C 16
ATOM 23647 O O . VAL A 1 80 ? 2.584 13.327 -9.393 1.00 0.00 80 VAL A O 16
ATOM 23660 N N . ASP A 1 81 ? 2.435 11.766 -7.793 1.00 0.00 81 ASP A N 16
ATOM 23661 C CA . ASP A 1 81 ? 1.078 11.389 -8.170 1.00 0.00 81 ASP A CA 16
ATOM 23662 C C . ASP A 1 81 ? 0.065 12.027 -7.232 1.00 0.00 81 ASP A C 16
ATOM 23663 O O . ASP A 1 81 ? 0.431 12.773 -6.322 1.00 0.00 81 ASP A O 16
ATOM 23672 N N . LYS A 1 82 ? -1.203 11.730 -7.448 1.00 0.00 82 LYS A N 16
ATOM 23673 C CA . LYS A 1 82 ? -2.260 12.300 -6.635 1.00 0.00 82 LYS A CA 16
ATOM 23674 C C . LYS A 1 82 ? -2.835 11.243 -5.706 1.00 0.00 82 LYS A C 16
ATOM 23675 O O . LYS A 1 82 ? -3.559 10.353 -6.149 1.00 0.00 82 LYS A O 16
ATOM 23694 N N . GLN A 1 83 ? -2.452 11.327 -4.432 1.00 0.00 83 GLN A N 16
ATOM 23695 C CA . GLN A 1 83 ? -2.971 10.454 -3.377 1.00 0.00 83 GLN A CA 16
ATOM 23696 C C . GLN A 1 83 ? -4.460 10.169 -3.562 1.00 0.00 83 GLN A C 16
ATOM 23697 O O . GLN A 1 83 ? -5.302 11.063 -3.423 1.00 0.00 83 GLN A O 16
ATOM 23711 N N . ILE A 1 84 ? -4.776 8.922 -3.888 1.00 0.00 84 ILE A N 16
ATOM 23712 C CA . ILE A 1 84 ? -6.155 8.519 -4.062 1.00 0.00 84 ILE A CA 16
ATOM 23713 C C . ILE A 1 84 ? -6.675 7.870 -2.790 1.00 0.00 84 ILE A C 16
ATOM 23714 O O . ILE A 1 84 ? -6.138 6.867 -2.334 1.00 0.00 84 ILE A O 16
ATOM 23730 N N . LYS A 1 85 ? -7.694 8.462 -2.201 1.00 0.00 85 LYS A N 16
ATOM 23731 C CA . LYS A 1 85 ? -8.276 7.928 -0.982 1.00 0.00 85 LYS A CA 16
ATOM 23732 C C . LYS A 1 85 ? -9.792 8.019 -1.036 1.00 0.00 85 LYS A C 16
ATOM 23733 O O . LYS A 1 85 ? -10.346 8.856 -1.750 1.00 0.00 85 LYS A O 16
ATOM 23752 N N . ILE A 1 86 ? -10.456 7.143 -0.303 1.00 0.00 86 ILE A N 16
ATOM 23753 C CA . ILE A 1 86 ? -11.904 7.173 -0.205 1.00 0.00 86 ILE A CA 16
ATOM 23754 C C . ILE A 1 86 ? -12.315 7.762 1.135 1.00 0.00 86 ILE A C 16
ATOM 23755 O O . ILE A 1 86 ? -11.725 7.444 2.170 1.00 0.00 86 ILE A O 16
ATOM 23771 N N . GLU A 1 87 ? -13.310 8.629 1.114 1.00 0.00 87 GLU A N 16
ATOM 23772 C CA . GLU A 1 87 ? -13.794 9.248 2.334 1.00 0.00 87 GLU A CA 16
ATOM 23773 C C . GLU A 1 87 ? -14.772 8.323 3.041 1.00 0.00 87 GLU A C 16
ATOM 23774 O O . GLU A 1 87 ? -15.763 7.888 2.454 1.00 0.00 87 GLU A O 16
ATOM 23786 N N . LEU A 1 88 ? -14.480 8.020 4.293 1.00 0.00 88 LEU A N 16
ATOM 23787 C CA . LEU A 1 88 ? -15.344 7.180 5.096 1.00 0.00 88 LEU A CA 16
ATOM 23788 C C . LEU A 1 88 ? -16.526 7.994 5.599 1.00 0.00 88 LEU A C 16
ATOM 23789 O O . LEU A 1 88 ? -16.355 9.137 6.028 1.00 0.00 88 LEU A O 16
ATOM 23805 N N . PRO A 1 89 ? -17.744 7.436 5.514 1.00 0.00 89 PRO A N 16
ATOM 23806 C CA . PRO A 1 89 ? -18.951 8.079 6.034 1.00 0.00 89 PRO A CA 16
ATOM 23807 C C . PRO A 1 89 ? -18.762 8.552 7.474 1.00 0.00 89 PRO A C 16
ATOM 23808 O O . PRO A 1 89 ? -18.102 7.871 8.268 1.00 0.00 89 PRO A O 16
ATOM 23819 N N . PRO A 1 90 ? -19.336 9.722 7.815 1.00 0.00 90 PRO A N 16
ATOM 23820 C CA . PRO A 1 90 ? -19.171 10.362 9.125 1.00 0.00 90 PRO A CA 16
ATOM 23821 C C . PRO A 1 90 ? -19.202 9.376 10.289 1.00 0.00 90 PRO A C 16
ATOM 23822 O O . PRO A 1 90 ? -20.129 8.572 10.419 1.00 0.00 90 PRO A O 16
ATOM 23833 N N . LYS A 1 91 ? -18.170 9.433 11.115 1.00 0.00 91 LYS A N 16
ATOM 23834 C CA . LYS A 1 91 ? -18.060 8.563 12.269 1.00 0.00 91 LYS A CA 16
ATOM 23835 C C . LYS A 1 91 ? -18.574 9.282 13.507 1.00 0.00 91 LYS A C 16
ATOM 23836 O O . LYS A 1 91 ? -19.055 10.428 13.366 1.00 0.00 91 LYS A O 16
ATOM 23857 N N . GLY A 1 1 ? 9.570 -6.827 10.867 1.00 0.00 1 GLY A N 17
ATOM 23858 C CA . GLY A 1 1 ? 9.998 -8.093 11.508 1.00 0.00 1 GLY A CA 17
ATOM 23859 C C . GLY A 1 1 ? 11.332 -8.558 10.974 1.00 0.00 1 GLY A C 17
ATOM 23860 O O . GLY A 1 1 ? 11.992 -7.825 10.235 1.00 0.00 1 GLY A O 17
ATOM 23866 N N . SER A 1 2 ? 11.735 -9.770 11.338 1.00 0.00 2 SER A N 17
ATOM 23867 C CA . SER A 1 2 ? 13.003 -10.325 10.884 1.00 0.00 2 SER A CA 17
ATOM 23868 C C . SER A 1 2 ? 12.925 -10.742 9.419 1.00 0.00 2 SER A C 17
ATOM 23869 O O . SER A 1 2 ? 13.918 -10.685 8.694 1.00 0.00 2 SER A O 17
ATOM 23877 N N . MET A 1 3 ? 11.742 -11.160 8.992 1.00 0.00 3 MET A N 17
ATOM 23878 C CA . MET A 1 3 ? 11.542 -11.607 7.622 1.00 0.00 3 MET A CA 17
ATOM 23879 C C . MET A 1 3 ? 11.705 -10.446 6.646 1.00 0.00 3 MET A C 17
ATOM 23880 O O . MET A 1 3 ? 11.351 -9.304 6.958 1.00 0.00 3 MET A O 17
ATOM 23894 N N . PRO A 1 4 ? 12.274 -10.717 5.466 1.00 0.00 4 PRO A N 17
ATOM 23895 C CA . PRO A 1 4 ? 12.426 -9.711 4.413 1.00 0.00 4 PRO A CA 17
ATOM 23896 C C . PRO A 1 4 ? 11.076 -9.177 3.959 1.00 0.00 4 PRO A C 17
ATOM 23897 O O . PRO A 1 4 ? 10.247 -9.918 3.428 1.00 0.00 4 PRO A O 17
ATOM 23908 N N . THR A 1 5 ? 10.853 -7.896 4.177 1.00 0.00 5 THR A N 17
ATOM 23909 C CA . THR A 1 5 ? 9.578 -7.290 3.861 1.00 0.00 5 THR A CA 17
ATOM 23910 C C . THR A 1 5 ? 9.649 -6.563 2.525 1.00 0.00 5 THR A C 17
ATOM 23911 O O . THR A 1 5 ? 9.946 -5.370 2.459 1.00 0.00 5 THR A O 17
ATOM 23922 N N . THR A 1 6 ? 9.417 -7.312 1.457 1.00 0.00 6 THR A N 17
ATOM 23923 C CA . THR A 1 6 ? 9.459 -6.770 0.110 1.00 0.00 6 THR A CA 17
ATOM 23924 C C . THR A 1 6 ? 8.122 -6.146 -0.276 1.00 0.00 6 THR A C 17
ATOM 23925 O O . THR A 1 6 ? 7.067 -6.572 0.202 1.00 0.00 6 THR A O 17
ATOM 23936 N N . CYS A 1 7 ? 8.179 -5.134 -1.132 1.00 0.00 7 CYS A N 17
ATOM 23937 C CA . CYS A 1 7 ? 6.988 -4.459 -1.609 1.00 0.00 7 CYS A CA 17
ATOM 23938 C C . CYS A 1 7 ? 6.273 -5.302 -2.659 1.00 0.00 7 CYS A C 17
ATOM 23939 O O . CYS A 1 7 ? 6.903 -6.046 -3.418 1.00 0.00 7 CYS A O 17
ATOM 23946 N N . GLY A 1 8 ? 4.960 -5.175 -2.695 1.00 0.00 8 GLY A N 17
ATOM 23947 C CA . GLY A 1 8 ? 4.179 -5.849 -3.706 1.00 0.00 8 GLY A CA 17
ATOM 23948 C C . GLY A 1 8 ? 3.899 -4.941 -4.886 1.00 0.00 8 GLY A C 17
ATOM 23949 O O . GLY A 1 8 ? 3.230 -5.333 -5.849 1.00 0.00 8 GLY A O 17
ATOM 23953 N N . PHE A 1 9 ? 4.413 -3.719 -4.803 1.00 0.00 9 PHE A N 17
ATOM 23954 C CA . PHE A 1 9 ? 4.278 -2.746 -5.878 1.00 0.00 9 PHE A CA 17
ATOM 23955 C C . PHE A 1 9 ? 5.119 -3.169 -7.079 1.00 0.00 9 PHE A C 17
ATOM 23956 O O . PHE A 1 9 ? 6.076 -3.930 -6.929 1.00 0.00 9 PHE A O 17
ATOM 23973 N N . PRO A 1 10 ? 4.755 -2.716 -8.293 1.00 0.00 10 PRO A N 17
ATOM 23974 C CA . PRO A 1 10 ? 5.558 -2.960 -9.498 1.00 0.00 10 PRO A CA 17
ATOM 23975 C C . PRO A 1 10 ? 7.023 -2.572 -9.310 1.00 0.00 10 PRO A C 17
ATOM 23976 O O . PRO A 1 10 ? 7.926 -3.198 -9.874 1.00 0.00 10 PRO A O 17
ATOM 23987 N N . ASN A 1 11 ? 7.239 -1.546 -8.507 1.00 0.00 11 ASN A N 17
ATOM 23988 C CA . ASN A 1 11 ? 8.580 -1.076 -8.180 1.00 0.00 11 ASN A CA 17
ATOM 23989 C C . ASN A 1 11 ? 8.522 -0.077 -7.035 1.00 0.00 11 ASN A C 17
ATOM 23990 O O . ASN A 1 11 ? 7.893 0.975 -7.153 1.00 0.00 11 ASN A O 17
ATOM 24001 N N . CYS A 1 12 ? 9.156 -0.418 -5.923 1.00 0.00 12 CYS A N 17
ATOM 24002 C CA . CYS A 1 12 ? 9.210 0.472 -4.779 1.00 0.00 12 CYS A CA 17
ATOM 24003 C C . CYS A 1 12 ? 10.514 1.254 -4.777 1.00 0.00 12 CYS A C 17
ATOM 24004 O O . CYS A 1 12 ? 11.591 0.688 -4.597 1.00 0.00 12 CYS A O 17
ATOM 24011 N N . LYS A 1 13 ? 10.405 2.551 -4.995 1.00 0.00 13 LYS A N 17
ATOM 24012 C CA . LYS A 1 13 ? 11.566 3.431 -4.990 1.00 0.00 13 LYS A CA 17
ATOM 24013 C C . LYS A 1 13 ? 11.834 3.987 -3.594 1.00 0.00 13 LYS A C 17
ATOM 24014 O O . LYS A 1 13 ? 12.711 4.835 -3.413 1.00 0.00 13 LYS A O 17
ATOM 24033 N N . PHE A 1 14 ? 11.080 3.510 -2.611 1.00 0.00 14 PHE A N 17
ATOM 24034 C CA . PHE A 1 14 ? 11.151 4.059 -1.263 1.00 0.00 14 PHE A CA 17
ATOM 24035 C C . PHE A 1 14 ? 12.144 3.292 -0.400 1.00 0.00 14 PHE A C 17
ATOM 24036 O O . PHE A 1 14 ? 13.105 3.865 0.110 1.00 0.00 14 PHE A O 17
ATOM 24053 N N . ARG A 1 15 ? 11.926 1.989 -0.264 1.00 0.00 15 ARG A N 17
ATOM 24054 C CA . ARG A 1 15 ? 12.746 1.161 0.619 1.00 0.00 15 ARG A CA 17
ATOM 24055 C C . ARG A 1 15 ? 14.206 1.112 0.160 1.00 0.00 15 ARG A C 17
ATOM 24056 O O . ARG A 1 15 ? 15.102 0.798 0.948 1.00 0.00 15 ARG A O 17
ATOM 24077 N N . SER A 1 16 ? 14.442 1.431 -1.105 1.00 0.00 16 SER A N 17
ATOM 24078 C CA . SER A 1 16 ? 15.783 1.395 -1.671 1.00 0.00 16 SER A CA 17
ATOM 24079 C C . SER A 1 16 ? 16.447 2.770 -1.620 1.00 0.00 16 SER A C 17
ATOM 24080 O O . SER A 1 16 ? 17.625 2.914 -1.960 1.00 0.00 16 SER A O 17
ATOM 24088 N N . ARG A 1 17 ? 15.697 3.782 -1.191 1.00 0.00 17 ARG A N 17
ATOM 24089 C CA . ARG A 1 17 ? 16.218 5.144 -1.128 1.00 0.00 17 ARG A CA 17
ATOM 24090 C C . ARG A 1 17 ? 17.338 5.240 -0.098 1.00 0.00 17 ARG A C 17
ATOM 24091 O O . ARG A 1 17 ? 18.288 6.007 -0.262 1.00 0.00 17 ARG A O 17
ATOM 24112 N N . TYR A 1 18 ? 17.224 4.444 0.954 1.00 0.00 18 TYR A N 17
ATOM 24113 C CA . TYR A 1 18 ? 18.231 4.407 2.003 1.00 0.00 18 TYR A CA 17
ATOM 24114 C C . TYR A 1 18 ? 19.088 3.154 1.854 1.00 0.00 18 TYR A C 17
ATOM 24115 O O . TYR A 1 18 ? 18.793 2.289 1.025 1.00 0.00 18 TYR A O 17
ATOM 24133 N N . ARG A 1 19 ? 20.137 3.054 2.660 1.00 0.00 19 ARG A N 17
ATOM 24134 C CA . ARG A 1 19 ? 21.081 1.945 2.563 1.00 0.00 19 ARG A CA 17
ATOM 24135 C C . ARG A 1 19 ? 20.519 0.660 3.164 1.00 0.00 19 ARG A C 17
ATOM 24136 O O . ARG A 1 19 ? 20.923 0.249 4.253 1.00 0.00 19 ARG A O 17
ATOM 24157 N N . GLY A 1 20 ? 19.574 0.054 2.447 1.00 0.00 20 GLY A N 17
ATOM 24158 C CA . GLY A 1 20 ? 19.041 -1.252 2.811 1.00 0.00 20 GLY A CA 17
ATOM 24159 C C . GLY A 1 20 ? 18.591 -1.351 4.257 1.00 0.00 20 GLY A C 17
ATOM 24160 O O . GLY A 1 20 ? 19.175 -2.096 5.043 1.00 0.00 20 GLY A O 17
ATOM 24164 N N . LEU A 1 21 ? 17.559 -0.602 4.613 1.00 0.00 21 LEU A N 17
ATOM 24165 C CA . LEU A 1 21 ? 17.026 -0.643 5.969 1.00 0.00 21 LEU A CA 17
ATOM 24166 C C . LEU A 1 21 ? 15.605 -1.190 5.979 1.00 0.00 21 LEU A C 17
ATOM 24167 O O . LEU A 1 21 ? 14.972 -1.274 7.033 1.00 0.00 21 LEU A O 17
ATOM 24183 N N . GLU A 1 22 ? 15.114 -1.557 4.792 1.00 0.00 22 GLU A N 17
ATOM 24184 C CA . GLU A 1 22 ? 13.737 -2.029 4.617 1.00 0.00 22 GLU A CA 17
ATOM 24185 C C . GLU A 1 22 ? 12.735 -0.953 5.043 1.00 0.00 22 GLU A C 17
ATOM 24186 O O . GLU A 1 22 ? 11.585 -1.252 5.360 1.00 0.00 22 GLU A O 17
ATOM 24198 N N . ASP A 1 23 ? 13.209 0.300 5.066 1.00 0.00 23 ASP A N 17
ATOM 24199 C CA . ASP A 1 23 ? 12.405 1.481 5.423 1.00 0.00 23 ASP A CA 17
ATOM 24200 C C . ASP A 1 23 ? 12.048 1.518 6.911 1.00 0.00 23 ASP A C 17
ATOM 24201 O O . ASP A 1 23 ? 12.074 2.585 7.527 1.00 0.00 23 ASP A O 17
ATOM 24210 N N . ASN A 1 24 ? 11.719 0.355 7.472 1.00 0.00 24 ASN A N 17
ATOM 24211 C CA . ASN A 1 24 ? 11.313 0.235 8.876 1.00 0.00 24 ASN A CA 17
ATOM 24212 C C . ASN A 1 24 ? 9.936 0.864 9.074 1.00 0.00 24 ASN A C 17
ATOM 24213 O O . ASN A 1 24 ? 9.622 1.405 10.133 1.00 0.00 24 ASN A O 17
ATOM 24224 N N . ARG A 1 25 ? 9.119 0.784 8.033 1.00 0.00 25 ARG A N 17
ATOM 24225 C CA . ARG A 1 25 ? 7.772 1.329 8.067 1.00 0.00 25 ARG A CA 17
ATOM 24226 C C . ARG A 1 25 ? 6.759 0.228 8.357 1.00 0.00 25 ARG A C 17
ATOM 24227 O O . ARG A 1 25 ? 7.119 -0.944 8.463 1.00 0.00 25 ARG A O 17
ATOM 24248 N N . HIS A 1 26 ? 5.497 0.607 8.491 1.00 0.00 26 HIS A N 17
ATOM 24249 C CA . HIS A 1 26 ? 4.434 -0.358 8.718 1.00 0.00 26 HIS A CA 17
ATOM 24250 C C . HIS A 1 26 ? 3.989 -0.969 7.399 1.00 0.00 26 HIS A C 17
ATOM 24251 O O . HIS A 1 26 ? 3.346 -0.312 6.580 1.00 0.00 26 HIS A O 17
ATOM 24265 N N . PHE A 1 27 ? 4.334 -2.220 7.199 1.00 0.00 27 PHE A N 17
ATOM 24266 C CA . PHE A 1 27 ? 3.982 -2.915 5.974 1.00 0.00 27 PHE A CA 17
ATOM 24267 C C . PHE A 1 27 ? 2.593 -3.519 6.104 1.00 0.00 27 PHE A C 17
ATOM 24268 O O . PHE A 1 27 ? 2.376 -4.438 6.895 1.00 0.00 27 PHE A O 17
ATOM 24285 N N . TYR A 1 28 ? 1.652 -2.992 5.342 1.00 0.00 28 TYR A N 17
ATOM 24286 C CA . TYR A 1 28 ? 0.269 -3.437 5.425 1.00 0.00 28 TYR A CA 17
ATOM 24287 C C . TYR A 1 28 ? 0.058 -4.715 4.621 1.00 0.00 28 TYR A C 17
ATOM 24288 O O . TYR A 1 28 ? 0.689 -4.916 3.582 1.00 0.00 28 TYR A O 17
ATOM 24306 N N . ARG A 1 29 ? -0.837 -5.570 5.101 1.00 0.00 29 ARG A N 17
ATOM 24307 C CA . ARG A 1 29 ? -1.127 -6.841 4.435 1.00 0.00 29 ARG A CA 17
ATOM 24308 C C . ARG A 1 29 ? -2.359 -6.706 3.549 1.00 0.00 29 ARG A C 17
ATOM 24309 O O . ARG A 1 29 ? -3.068 -7.686 3.292 1.00 0.00 29 ARG A O 17
ATOM 24330 N N . ILE A 1 30 ? -2.579 -5.484 3.072 1.00 0.00 30 ILE A N 17
ATOM 24331 C CA . ILE A 1 30 ? -3.755 -5.126 2.283 1.00 0.00 30 ILE A CA 17
ATOM 24332 C C . ILE A 1 30 ? -5.043 -5.283 3.093 1.00 0.00 30 ILE A C 17
ATOM 24333 O O . ILE A 1 30 ? -5.436 -6.393 3.448 1.00 0.00 30 ILE A O 17
ATOM 24349 N N . PRO A 1 31 ? -5.700 -4.157 3.411 1.00 0.00 31 PRO A N 17
ATOM 24350 C CA . PRO A 1 31 ? -6.994 -4.141 4.102 1.00 0.00 31 PRO A CA 17
ATOM 24351 C C . PRO A 1 31 ? -8.052 -4.960 3.373 1.00 0.00 31 PRO A C 17
ATOM 24352 O O . PRO A 1 31 ? -8.665 -4.473 2.433 1.00 0.00 31 PRO A O 17
ATOM 24363 N N . LYS A 1 32 ? -8.277 -6.193 3.811 1.00 0.00 32 LYS A N 17
ATOM 24364 C CA . LYS A 1 32 ? -9.270 -7.055 3.170 1.00 0.00 32 LYS A CA 17
ATOM 24365 C C . LYS A 1 32 ? -10.669 -6.711 3.653 1.00 0.00 32 LYS A C 17
ATOM 24366 O O . LYS A 1 32 ? -11.667 -7.254 3.177 1.00 0.00 32 LYS A O 17
ATOM 24385 N N . ARG A 1 33 ? -10.715 -5.793 4.595 1.00 0.00 33 ARG A N 17
ATOM 24386 C CA . ARG A 1 33 ? -11.963 -5.306 5.161 1.00 0.00 33 ARG A CA 17
ATOM 24387 C C . ARG A 1 33 ? -11.797 -3.852 5.592 1.00 0.00 33 ARG A C 17
ATOM 24388 O O . ARG A 1 33 ? -10.867 -3.521 6.331 1.00 0.00 33 ARG A O 17
ATOM 24409 N N . PRO A 1 34 ? -12.674 -2.952 5.119 1.00 0.00 34 PRO A N 17
ATOM 24410 C CA . PRO A 1 34 ? -13.777 -3.304 4.212 1.00 0.00 34 PRO A CA 17
ATOM 24411 C C . PRO A 1 34 ? -13.285 -3.702 2.820 1.00 0.00 34 PRO A C 17
ATOM 24412 O O . PRO A 1 34 ? -12.229 -3.255 2.370 1.00 0.00 34 PRO A O 17
ATOM 24423 N N . LEU A 1 35 ? -14.055 -4.552 2.150 1.00 0.00 35 LEU A N 17
ATOM 24424 C CA . LEU A 1 35 ? -13.703 -5.034 0.819 1.00 0.00 35 LEU A CA 17
ATOM 24425 C C . LEU A 1 35 ? -13.544 -3.884 -0.173 1.00 0.00 35 LEU A C 17
ATOM 24426 O O . LEU A 1 35 ? -12.740 -3.970 -1.100 1.00 0.00 35 LEU A O 17
ATOM 24442 N N . ILE A 1 36 ? -14.312 -2.816 0.023 1.00 0.00 36 ILE A N 17
ATOM 24443 C CA . ILE A 1 36 ? -14.209 -1.633 -0.829 1.00 0.00 36 ILE A CA 17
ATOM 24444 C C . ILE A 1 36 ? -12.811 -1.022 -0.731 1.00 0.00 36 ILE A C 17
ATOM 24445 O O . ILE A 1 36 ? -12.219 -0.637 -1.743 1.00 0.00 36 ILE A O 17
ATOM 24461 N N . LEU A 1 37 ? -12.277 -0.967 0.487 1.00 0.00 37 LEU A N 17
ATOM 24462 C CA . LEU A 1 37 ? -10.915 -0.491 0.706 1.00 0.00 37 LEU A CA 17
ATOM 24463 C C . LEU A 1 37 ? -9.937 -1.380 -0.049 1.00 0.00 37 LEU A C 17
ATOM 24464 O O . LEU A 1 37 ? -9.055 -0.896 -0.751 1.00 0.00 37 LEU A O 17
ATOM 24480 N N . ARG A 1 38 ? -10.136 -2.684 0.083 1.00 0.00 38 ARG A N 17
ATOM 24481 C CA . ARG A 1 38 ? -9.300 -3.679 -0.574 1.00 0.00 38 ARG A CA 17
ATOM 24482 C C . ARG A 1 38 ? -9.349 -3.532 -2.091 1.00 0.00 38 ARG A C 17
ATOM 24483 O O . ARG A 1 38 ? -8.321 -3.588 -2.765 1.00 0.00 38 ARG A O 17
ATOM 24504 N N . GLN A 1 39 ? -10.551 -3.344 -2.621 1.00 0.00 39 GLN A N 17
ATOM 24505 C CA . GLN A 1 39 ? -10.748 -3.199 -4.056 1.00 0.00 39 GLN A CA 17
ATOM 24506 C C . GLN A 1 39 ? -10.008 -1.974 -4.579 1.00 0.00 39 GLN A C 17
ATOM 24507 O O . GLN A 1 39 ? -9.320 -2.036 -5.599 1.00 0.00 39 GLN A O 17
ATOM 24521 N N . ARG A 1 40 ? -10.139 -0.869 -3.862 1.00 0.00 40 ARG A N 17
ATOM 24522 C CA . ARG A 1 40 ? -9.489 0.370 -4.251 1.00 0.00 40 ARG A CA 17
ATOM 24523 C C . ARG A 1 40 ? -7.989 0.302 -4.000 1.00 0.00 40 ARG A C 17
ATOM 24524 O O . ARG A 1 40 ? -7.215 0.993 -4.654 1.00 0.00 40 ARG A O 17
ATOM 24545 N N . TRP A 1 41 ? -7.584 -0.539 -3.066 1.00 0.00 41 TRP A N 17
ATOM 24546 C CA . TRP A 1 41 ? -6.177 -0.692 -2.731 1.00 0.00 41 TRP A CA 17
ATOM 24547 C C . TRP A 1 41 ? -5.404 -1.309 -3.891 1.00 0.00 41 TRP A C 17
ATOM 24548 O O . TRP A 1 41 ? -4.215 -1.054 -4.065 1.00 0.00 41 TRP A O 17
ATOM 24569 N N . LEU A 1 42 ? -6.102 -2.095 -4.702 1.00 0.00 42 LEU A N 17
ATOM 24570 C CA . LEU A 1 42 ? -5.503 -2.734 -5.872 1.00 0.00 42 LEU A CA 17
ATOM 24571 C C . LEU A 1 42 ? -5.221 -1.725 -6.991 1.00 0.00 42 LEU A C 17
ATOM 24572 O O . LEU A 1 42 ? -4.446 -2.013 -7.904 1.00 0.00 42 LEU A O 17
ATOM 24588 N N . THR A 1 43 ? -5.859 -0.556 -6.916 1.00 0.00 43 THR A N 17
ATOM 24589 C CA . THR A 1 43 ? -5.790 0.449 -7.982 1.00 0.00 43 THR A CA 17
ATOM 24590 C C . THR A 1 43 ? -4.355 0.766 -8.416 1.00 0.00 43 THR A C 17
ATOM 24591 O O . THR A 1 43 ? -3.990 0.529 -9.567 1.00 0.00 43 THR A O 17
ATOM 24602 N N . ALA A 1 44 ? -3.542 1.265 -7.493 1.00 0.00 44 ALA A N 17
ATOM 24603 C CA . ALA A 1 44 ? -2.225 1.788 -7.848 1.00 0.00 44 ALA A CA 17
ATOM 24604 C C . ALA A 1 44 ? -1.195 0.680 -8.056 1.00 0.00 44 ALA A C 17
ATOM 24605 O O . ALA A 1 44 ? -0.117 0.922 -8.597 1.00 0.00 44 ALA A O 17
ATOM 24612 N N . ILE A 1 45 ? -1.518 -0.531 -7.623 1.00 0.00 45 ILE A N 17
ATOM 24613 C CA . ILE A 1 45 ? -0.630 -1.667 -7.840 1.00 0.00 45 ILE A CA 17
ATOM 24614 C C . ILE A 1 45 ? -0.954 -2.333 -9.169 1.00 0.00 45 ILE A C 17
ATOM 24615 O O . ILE A 1 45 ? -0.109 -3.008 -9.765 1.00 0.00 45 ILE A O 17
ATOM 24631 N N . GLY A 1 46 ? -2.183 -2.128 -9.625 1.00 0.00 46 GLY A N 17
ATOM 24632 C CA . GLY A 1 46 ? -2.642 -2.742 -10.853 1.00 0.00 46 GLY A CA 17
ATOM 24633 C C . GLY A 1 46 ? -2.667 -4.252 -10.749 1.00 0.00 46 GLY A C 17
ATOM 24634 O O . GLY A 1 46 ? -2.352 -4.956 -11.704 1.00 0.00 46 GLY A O 17
ATOM 24638 N N . ARG A 1 47 ? -3.040 -4.751 -9.580 1.00 0.00 47 ARG A N 17
ATOM 24639 C CA . ARG A 1 47 ? -2.999 -6.181 -9.321 1.00 0.00 47 ARG A CA 17
ATOM 24640 C C . ARG A 1 47 ? -4.400 -6.761 -9.218 1.00 0.00 47 ARG A C 17
ATOM 24641 O O . ARG A 1 47 ? -5.294 -6.148 -8.636 1.00 0.00 47 ARG A O 17
ATOM 24662 N N . THR A 1 48 ? -4.585 -7.934 -9.801 1.00 0.00 48 THR A N 17
ATOM 24663 C CA . THR A 1 48 ? -5.832 -8.664 -9.675 1.00 0.00 48 THR A CA 17
ATOM 24664 C C . THR A 1 48 ? -5.782 -9.577 -8.448 1.00 0.00 48 THR A C 17
ATOM 24665 O O . THR A 1 48 ? -4.761 -9.630 -7.755 1.00 0.00 48 THR A O 17
ATOM 24676 N N . GLU A 1 49 ? -6.859 -10.314 -8.204 1.00 0.00 49 GLU A N 17
ATOM 24677 C CA . GLU A 1 49 ? -6.972 -11.158 -7.014 1.00 0.00 49 GLU A CA 17
ATOM 24678 C C . GLU A 1 49 ? -6.001 -12.340 -7.075 1.00 0.00 49 GLU A C 17
ATOM 24679 O O . GLU A 1 49 ? -5.721 -12.979 -6.063 1.00 0.00 49 GLU A O 17
ATOM 24691 N N . GLU A 1 50 ? -5.499 -12.636 -8.266 1.00 0.00 50 GLU A N 17
ATOM 24692 C CA . GLU A 1 50 ? -4.518 -13.704 -8.435 1.00 0.00 50 GLU A CA 17
ATOM 24693 C C . GLU A 1 50 ? -3.126 -13.226 -8.038 1.00 0.00 50 GLU A C 17
ATOM 24694 O O . GLU A 1 50 ? -2.278 -14.014 -7.622 1.00 0.00 50 GLU A O 17
ATOM 24706 N N . THR A 1 51 ? -2.908 -11.927 -8.153 1.00 0.00 51 THR A N 17
ATOM 24707 C CA . THR A 1 51 ? -1.595 -11.346 -7.928 1.00 0.00 51 THR A CA 17
ATOM 24708 C C . THR A 1 51 ? -1.572 -10.519 -6.649 1.00 0.00 51 THR A C 17
ATOM 24709 O O . THR A 1 51 ? -0.738 -9.633 -6.484 1.00 0.00 51 THR A O 17
ATOM 24720 N N . VAL A 1 52 ? -2.491 -10.805 -5.748 1.00 0.00 52 VAL A N 17
ATOM 24721 C CA . VAL A 1 52 ? -2.634 -10.010 -4.543 1.00 0.00 52 VAL A CA 17
ATOM 24722 C C . VAL A 1 52 ? -2.833 -10.908 -3.326 1.00 0.00 52 VAL A C 17
ATOM 24723 O O . VAL A 1 52 ? -2.890 -12.131 -3.453 1.00 0.00 52 VAL A O 17
ATOM 24736 N N . VAL A 1 53 ? -2.885 -10.283 -2.154 1.00 0.00 53 VAL A N 17
ATOM 24737 C CA . VAL A 1 53 ? -3.155 -10.958 -0.889 1.00 0.00 53 VAL A CA 17
ATOM 24738 C C . VAL A 1 53 ? -1.893 -11.586 -0.293 1.00 0.00 53 VAL A C 17
ATOM 24739 O O . VAL A 1 53 ? -1.354 -11.081 0.692 1.00 0.00 53 VAL A O 17
ATOM 24752 N N . SER A 1 54 ? -1.418 -12.672 -0.887 1.00 0.00 54 SER A N 17
ATOM 24753 C CA . SER A 1 54 ? -0.319 -13.434 -0.308 1.00 0.00 54 SER A CA 17
ATOM 24754 C C . SER A 1 54 ? 1.021 -12.713 -0.450 1.00 0.00 54 SER A C 17
ATOM 24755 O O . SER A 1 54 ? 1.559 -12.190 0.524 1.00 0.00 54 SER A O 17
ATOM 24763 N N . GLN A 1 55 ? 1.537 -12.665 -1.673 1.00 0.00 55 GLN A N 17
ATOM 24764 C CA . GLN A 1 55 ? 2.885 -12.153 -1.925 1.00 0.00 55 GLN A CA 17
ATOM 24765 C C . GLN A 1 55 ? 2.918 -10.629 -1.997 1.00 0.00 55 GLN A C 17
ATOM 24766 O O . GLN A 1 55 ? 3.915 -10.046 -2.413 1.00 0.00 55 GLN A O 17
ATOM 24780 N N . LEU A 1 56 ? 1.837 -9.983 -1.594 1.00 0.00 56 LEU A N 17
ATOM 24781 C CA . LEU A 1 56 ? 1.749 -8.540 -1.723 1.00 0.00 56 LEU A CA 17
ATOM 24782 C C . LEU A 1 56 ? 1.670 -7.850 -0.370 1.00 0.00 56 LEU A C 17
ATOM 24783 O O . LEU A 1 56 ? 0.732 -8.059 0.399 1.00 0.00 56 LEU A O 17
ATOM 24799 N N . ARG A 1 57 ? 2.675 -7.046 -0.078 1.00 0.00 57 ARG A N 17
ATOM 24800 C CA . ARG A 1 57 ? 2.666 -6.185 1.096 1.00 0.00 57 ARG A CA 17
ATOM 24801 C C . ARG A 1 57 ? 2.957 -4.762 0.655 1.00 0.00 57 ARG A C 17
ATOM 24802 O O . ARG A 1 57 ? 3.731 -4.552 -0.276 1.00 0.00 57 ARG A O 17
ATOM 24823 N N . ILE A 1 58 ? 2.326 -3.790 1.290 1.00 0.00 58 ILE A N 17
ATOM 24824 C CA . ILE A 1 58 ? 2.471 -2.411 0.853 1.00 0.00 58 ILE A CA 17
ATOM 24825 C C . ILE A 1 58 ? 2.957 -1.510 1.982 1.00 0.00 58 ILE A C 17
ATOM 24826 O O . ILE A 1 58 ? 2.397 -1.507 3.082 1.00 0.00 58 ILE A O 17
ATOM 24842 N N . CYS A 1 59 ? 4.016 -0.764 1.692 1.00 0.00 59 CYS A N 17
ATOM 24843 C CA . CYS A 1 59 ? 4.583 0.204 2.614 1.00 0.00 59 CYS A CA 17
ATOM 24844 C C . CYS A 1 59 ? 3.621 1.350 2.922 1.00 0.00 59 CYS A C 17
ATOM 24845 O O . CYS A 1 59 ? 2.751 1.689 2.118 1.00 0.00 59 CYS A O 17
ATOM 24852 N N . SER A 1 60 ? 3.811 1.966 4.081 1.00 0.00 60 SER A N 17
ATOM 24853 C CA . SER A 1 60 ? 3.049 3.147 4.455 1.00 0.00 60 SER A CA 17
ATOM 24854 C C . SER A 1 60 ? 3.678 4.395 3.837 1.00 0.00 60 SER A C 17
ATOM 24855 O O . SER A 1 60 ? 3.143 5.497 3.949 1.00 0.00 60 SER A O 17
ATOM 24863 N N . ALA A 1 61 ? 4.812 4.203 3.167 1.00 0.00 61 ALA A N 17
ATOM 24864 C CA . ALA A 1 61 ? 5.498 5.289 2.473 1.00 0.00 61 ALA A CA 17
ATOM 24865 C C . ALA A 1 61 ? 4.742 5.655 1.207 1.00 0.00 61 ALA A C 17
ATOM 24866 O O . ALA A 1 61 ? 5.052 6.634 0.534 1.00 0.00 61 ALA A O 17
ATOM 24873 N N . HIS A 1 62 ? 3.729 4.858 0.902 1.00 0.00 62 HIS A N 17
ATOM 24874 C CA . HIS A 1 62 ? 2.912 5.057 -0.279 1.00 0.00 62 HIS A CA 17
ATOM 24875 C C . HIS A 1 62 ? 1.727 5.967 0.041 1.00 0.00 62 HIS A C 17
ATOM 24876 O O . HIS A 1 62 ? 0.741 6.021 -0.695 1.00 0.00 62 HIS A O 17
ATOM 24890 N N . PHE A 1 63 ? 1.838 6.671 1.162 1.00 0.00 63 PHE A N 17
ATOM 24891 C CA . PHE A 1 63 ? 0.833 7.635 1.588 1.00 0.00 63 PHE A CA 17
ATOM 24892 C C . PHE A 1 63 ? 1.519 8.961 1.894 1.00 0.00 63 PHE A C 17
ATOM 24893 O O . PHE A 1 63 ? 2.744 9.016 1.981 1.00 0.00 63 PHE A O 17
ATOM 24910 N N . GLU A 1 64 ? 0.744 10.019 2.084 1.00 0.00 64 GLU A N 17
ATOM 24911 C CA . GLU A 1 64 ? 1.315 11.345 2.327 1.00 0.00 64 GLU A CA 17
ATOM 24912 C C . GLU A 1 64 ? 1.568 11.560 3.820 1.00 0.00 64 GLU A C 17
ATOM 24913 O O . GLU A 1 64 ? 1.225 12.600 4.386 1.00 0.00 64 GLU A O 17
ATOM 24925 N N . GLY A 1 65 ? 2.191 10.574 4.445 1.00 0.00 65 GLY A N 17
ATOM 24926 C CA . GLY A 1 65 ? 2.456 10.631 5.867 1.00 0.00 65 GLY A CA 17
ATOM 24927 C C . GLY A 1 65 ? 2.704 9.250 6.430 1.00 0.00 65 GLY A C 17
ATOM 24928 O O . GLY A 1 65 ? 3.636 9.042 7.210 1.00 0.00 65 GLY A O 17
ATOM 24932 N N . GLY A 1 66 ? 1.858 8.310 6.042 1.00 0.00 66 GLY A N 17
ATOM 24933 C CA . GLY A 1 66 ? 2.072 6.929 6.410 1.00 0.00 66 GLY A CA 17
ATOM 24934 C C . GLY A 1 66 ? 1.001 6.392 7.330 1.00 0.00 66 GLY A C 17
ATOM 24935 O O . GLY A 1 66 ? 1.308 5.825 8.379 1.00 0.00 66 GLY A O 17
ATOM 24939 N N . GLU A 1 67 ? -0.255 6.572 6.944 1.00 0.00 67 GLU A N 17
ATOM 24940 C CA . GLU A 1 67 ? -1.369 6.063 7.730 1.00 0.00 67 GLU A CA 17
ATOM 24941 C C . GLU A 1 67 ? -2.468 5.525 6.824 1.00 0.00 67 GLU A C 17
ATOM 24942 O O . GLU A 1 67 ? -3.009 6.249 5.987 1.00 0.00 67 GLU A O 17
ATOM 24954 N N . LYS A 1 68 ? -2.772 4.247 6.978 1.00 0.00 68 LYS A N 17
ATOM 24955 C CA . LYS A 1 68 ? -3.917 3.653 6.315 1.00 0.00 68 LYS A CA 17
ATOM 24956 C C . LYS A 1 68 ? -5.068 3.539 7.305 1.00 0.00 68 LYS A C 17
ATOM 24957 O O . LYS A 1 68 ? -4.988 2.782 8.275 1.00 0.00 68 LYS A O 17
ATOM 24976 N N . LYS A 1 69 ? -6.123 4.287 7.070 1.00 0.00 69 LYS A N 17
ATOM 24977 C CA . LYS A 1 69 ? -7.306 4.210 7.902 1.00 0.00 69 LYS A CA 17
ATOM 24978 C C . LYS A 1 69 ? -8.443 3.585 7.102 1.00 0.00 69 LYS A C 17
ATOM 24979 O O . LYS A 1 69 ? -8.441 2.378 6.851 1.00 0.00 69 LYS A O 17
ATOM 24998 N N . GLU A 1 70 ? -9.382 4.409 6.667 1.00 0.00 70 GLU A N 17
ATOM 24999 C CA . GLU A 1 70 ? -10.503 3.942 5.872 1.00 0.00 70 GLU A CA 17
ATOM 25000 C C . GLU A 1 70 ? -10.657 4.823 4.642 1.00 0.00 70 GLU A C 17
ATOM 25001 O O . GLU A 1 70 ? -11.340 5.847 4.683 1.00 0.00 70 GLU A O 17
ATOM 25013 N N . GLY A 1 71 ? -9.990 4.441 3.564 1.00 0.00 71 GLY A N 17
ATOM 25014 C CA . GLY A 1 71 ? -10.080 5.196 2.334 1.00 0.00 71 GLY A CA 17
ATOM 25015 C C . GLY A 1 71 ? -8.728 5.423 1.691 1.00 0.00 71 GLY A C 17
ATOM 25016 O O . GLY A 1 71 ? -8.630 5.528 0.471 1.00 0.00 71 GLY A O 17
ATOM 25020 N N . ASP A 1 72 ? -7.691 5.493 2.507 1.00 0.00 72 ASP A N 17
ATOM 25021 C CA . ASP A 1 72 ? -6.342 5.763 2.021 1.00 0.00 72 ASP A CA 17
ATOM 25022 C C . ASP A 1 72 ? -5.827 4.623 1.147 1.00 0.00 72 ASP A C 17
ATOM 25023 O O . ASP A 1 72 ? -5.609 3.513 1.632 1.00 0.00 72 ASP A O 17
ATOM 25032 N N . ILE A 1 73 ? -5.644 4.907 -0.139 1.00 0.00 73 ILE A N 17
ATOM 25033 C CA . ILE A 1 73 ? -5.068 3.951 -1.079 1.00 0.00 73 ILE A CA 17
ATOM 25034 C C . ILE A 1 73 ? -3.580 4.236 -1.282 1.00 0.00 73 ILE A C 17
ATOM 25035 O O . ILE A 1 73 ? -3.179 5.394 -1.429 1.00 0.00 73 ILE A O 17
ATOM 25051 N N . PRO A 1 74 ? -2.747 3.188 -1.298 1.00 0.00 74 PRO A N 17
ATOM 25052 C CA . PRO A 1 74 ? -1.304 3.328 -1.477 1.00 0.00 74 PRO A CA 17
ATOM 25053 C C . PRO A 1 74 ? -0.955 3.730 -2.903 1.00 0.00 74 PRO A C 17
ATOM 25054 O O . PRO A 1 74 ? -1.207 2.982 -3.844 1.00 0.00 74 PRO A O 17
ATOM 25065 N N . VAL A 1 75 ? -0.387 4.910 -3.064 1.00 0.00 75 VAL A N 17
ATOM 25066 C CA . VAL A 1 75 ? -0.055 5.414 -4.386 1.00 0.00 75 VAL A CA 17
ATOM 25067 C C . VAL A 1 75 ? 1.418 5.164 -4.698 1.00 0.00 75 VAL A C 17
ATOM 25068 O O . VAL A 1 75 ? 2.210 4.901 -3.794 1.00 0.00 75 VAL A O 17
ATOM 25081 N N . PRO A 1 76 ? 1.806 5.234 -5.982 1.00 0.00 76 PRO A N 17
ATOM 25082 C CA . PRO A 1 76 ? 3.188 4.977 -6.398 1.00 0.00 76 PRO A CA 17
ATOM 25083 C C . PRO A 1 76 ? 4.165 5.963 -5.770 1.00 0.00 76 PRO A C 17
ATOM 25084 O O . PRO A 1 76 ? 5.289 5.608 -5.420 1.00 0.00 76 PRO A O 17
ATOM 25095 N N . ASP A 1 77 ? 3.709 7.195 -5.626 1.00 0.00 77 ASP A N 17
ATOM 25096 C CA . ASP A 1 77 ? 4.499 8.257 -5.030 1.00 0.00 77 ASP A CA 17
ATOM 25097 C C . ASP A 1 77 ? 3.584 9.419 -4.688 1.00 0.00 77 ASP A C 17
ATOM 25098 O O . ASP A 1 77 ? 2.994 10.026 -5.580 1.00 0.00 77 ASP A O 17
ATOM 25107 N N . PRO A 1 78 ? 3.435 9.734 -3.395 1.00 0.00 78 PRO A N 17
ATOM 25108 C CA . PRO A 1 78 ? 2.513 10.777 -2.936 1.00 0.00 78 PRO A CA 17
ATOM 25109 C C . PRO A 1 78 ? 2.923 12.184 -3.376 1.00 0.00 78 PRO A C 17
ATOM 25110 O O . PRO A 1 78 ? 2.149 13.132 -3.235 1.00 0.00 78 PRO A O 17
ATOM 25121 N N . THR A 1 79 ? 4.128 12.320 -3.908 1.00 0.00 79 THR A N 17
ATOM 25122 C CA . THR A 1 79 ? 4.603 13.614 -4.371 1.00 0.00 79 THR A CA 17
ATOM 25123 C C . THR A 1 79 ? 4.719 13.647 -5.896 1.00 0.00 79 THR A C 17
ATOM 25124 O O . THR A 1 79 ? 4.966 14.696 -6.488 1.00 0.00 79 THR A O 17
ATOM 25135 N N . VAL A 1 80 ? 4.529 12.494 -6.528 1.00 0.00 80 VAL A N 17
ATOM 25136 C CA . VAL A 1 80 ? 4.612 12.394 -7.979 1.00 0.00 80 VAL A CA 17
ATOM 25137 C C . VAL A 1 80 ? 3.231 12.127 -8.576 1.00 0.00 80 VAL A C 17
ATOM 25138 O O . VAL A 1 80 ? 2.804 12.796 -9.521 1.00 0.00 80 VAL A O 17
ATOM 25151 N N . ASP A 1 81 ? 2.533 11.158 -8.008 1.00 0.00 81 ASP A N 17
ATOM 25152 C CA . ASP A 1 81 ? 1.200 10.794 -8.470 1.00 0.00 81 ASP A CA 17
ATOM 25153 C C . ASP A 1 81 ? 0.151 11.443 -7.580 1.00 0.00 81 ASP A C 17
ATOM 25154 O O . ASP A 1 81 ? 0.482 12.216 -6.678 1.00 0.00 81 ASP A O 17
ATOM 25163 N N . LYS A 1 82 ? -1.107 11.124 -7.820 1.00 0.00 82 LYS A N 17
ATOM 25164 C CA . LYS A 1 82 ? -2.189 11.686 -7.034 1.00 0.00 82 LYS A CA 17
ATOM 25165 C C . LYS A 1 82 ? -2.640 10.685 -5.985 1.00 0.00 82 LYS A C 17
ATOM 25166 O O . LYS A 1 82 ? -3.258 9.670 -6.314 1.00 0.00 82 LYS A O 17
ATOM 25185 N N . GLN A 1 83 ? -2.280 10.955 -4.733 1.00 0.00 83 GLN A N 17
ATOM 25186 C CA . GLN A 1 83 ? -2.714 10.145 -3.603 1.00 0.00 83 GLN A CA 17
ATOM 25187 C C . GLN A 1 83 ? -4.226 9.927 -3.644 1.00 0.00 83 GLN A C 17
ATOM 25188 O O . GLN A 1 83 ? -5.000 10.884 -3.736 1.00 0.00 83 GLN A O 17
ATOM 25202 N N . ILE A 1 84 ? -4.639 8.666 -3.581 1.00 0.00 84 ILE A N 17
ATOM 25203 C CA . ILE A 1 84 ? -6.043 8.322 -3.720 1.00 0.00 84 ILE A CA 17
ATOM 25204 C C . ILE A 1 84 ? -6.653 7.993 -2.366 1.00 0.00 84 ILE A C 17
ATOM 25205 O O . ILE A 1 84 ? -6.073 7.245 -1.577 1.00 0.00 84 ILE A O 17
ATOM 25221 N N . LYS A 1 85 ? -7.816 8.564 -2.092 1.00 0.00 85 LYS A N 17
ATOM 25222 C CA . LYS A 1 85 ? -8.535 8.287 -0.857 1.00 0.00 85 LYS A CA 17
ATOM 25223 C C . LYS A 1 85 ? -10.022 8.115 -1.141 1.00 0.00 85 LYS A C 17
ATOM 25224 O O . LYS A 1 85 ? -10.640 8.966 -1.782 1.00 0.00 85 LYS A O 17
ATOM 25243 N N . ILE A 1 86 ? -10.589 7.016 -0.664 1.00 0.00 86 ILE A N 17
ATOM 25244 C CA . ILE A 1 86 ? -12.016 6.765 -0.802 1.00 0.00 86 ILE A CA 17
ATOM 25245 C C . ILE A 1 86 ? -12.782 7.565 0.239 1.00 0.00 86 ILE A C 17
ATOM 25246 O O . ILE A 1 86 ? -12.383 7.622 1.403 1.00 0.00 86 ILE A O 17
ATOM 25262 N N . GLU A 1 87 ? -13.869 8.189 -0.182 1.00 0.00 87 GLU A N 17
ATOM 25263 C CA . GLU A 1 87 ? -14.684 8.979 0.720 1.00 0.00 87 GLU A CA 17
ATOM 25264 C C . GLU A 1 87 ? -15.545 8.072 1.593 1.00 0.00 87 GLU A C 17
ATOM 25265 O O . GLU A 1 87 ? -16.569 7.544 1.152 1.00 0.00 87 GLU A O 17
ATOM 25277 N N . LEU A 1 88 ? -15.100 7.875 2.824 1.00 0.00 88 LEU A N 17
ATOM 25278 C CA . LEU A 1 88 ? -15.821 7.059 3.788 1.00 0.00 88 LEU A CA 17
ATOM 25279 C C . LEU A 1 88 ? -16.949 7.869 4.424 1.00 0.00 88 LEU A C 17
ATOM 25280 O O . LEU A 1 88 ? -16.816 9.083 4.595 1.00 0.00 88 LEU A O 17
ATOM 25296 N N . PRO A 1 89 ? -18.088 7.221 4.734 1.00 0.00 89 PRO A N 17
ATOM 25297 C CA . PRO A 1 89 ? -19.196 7.855 5.451 1.00 0.00 89 PRO A CA 17
ATOM 25298 C C . PRO A 1 89 ? -18.716 8.596 6.698 1.00 0.00 89 PRO A C 17
ATOM 25299 O O . PRO A 1 89 ? -18.007 8.025 7.531 1.00 0.00 89 PRO A O 17
ATOM 25310 N N . PRO A 1 90 ? -19.089 9.883 6.824 1.00 0.00 90 PRO A N 17
ATOM 25311 C CA . PRO A 1 90 ? -18.670 10.738 7.942 1.00 0.00 90 PRO A CA 17
ATOM 25312 C C . PRO A 1 90 ? -18.859 10.072 9.303 1.00 0.00 90 PRO A C 17
ATOM 25313 O O . PRO A 1 90 ? -19.922 9.517 9.593 1.00 0.00 90 PRO A O 17
ATOM 25324 N N . LYS A 1 91 ? -17.812 10.125 10.120 1.00 0.00 91 LYS A N 17
ATOM 25325 C CA . LYS A 1 91 ? -17.811 9.486 11.432 1.00 0.00 91 LYS A CA 17
ATOM 25326 C C . LYS A 1 91 ? -18.893 10.074 12.330 1.00 0.00 91 LYS A C 17
ATOM 25327 O O . LYS A 1 91 ? -19.807 9.324 12.728 1.00 0.00 91 LYS A O 17
ATOM 25348 N N . GLY A 1 1 ? 8.301 -7.775 13.888 1.00 0.00 1 GLY A N 18
ATOM 25349 C CA . GLY A 1 1 ? 9.526 -8.522 13.521 1.00 0.00 1 GLY A CA 18
ATOM 25350 C C . GLY A 1 1 ? 10.371 -7.760 12.526 1.00 0.00 1 GLY A C 18
ATOM 25351 O O . GLY A 1 1 ? 9.871 -7.312 11.494 1.00 0.00 1 GLY A O 18
ATOM 25357 N N . SER A 1 2 ? 11.650 -7.607 12.830 1.00 0.00 2 SER A N 18
ATOM 25358 C CA . SER A 1 2 ? 12.562 -6.881 11.960 1.00 0.00 2 SER A CA 18
ATOM 25359 C C . SER A 1 2 ? 13.007 -7.761 10.792 1.00 0.00 2 SER A C 18
ATOM 25360 O O . SER A 1 2 ? 14.166 -8.170 10.707 1.00 0.00 2 SER A O 18
ATOM 25368 N N . MET A 1 3 ? 12.074 -8.052 9.901 1.00 0.00 3 MET A N 18
ATOM 25369 C CA . MET A 1 3 ? 12.347 -8.884 8.740 1.00 0.00 3 MET A CA 18
ATOM 25370 C C . MET A 1 3 ? 12.105 -8.092 7.460 1.00 0.00 3 MET A C 18
ATOM 25371 O O . MET A 1 3 ? 11.052 -7.476 7.301 1.00 0.00 3 MET A O 18
ATOM 25385 N N . PRO A 1 4 ? 13.088 -8.083 6.545 1.00 0.00 4 PRO A N 18
ATOM 25386 C CA . PRO A 1 4 ? 12.971 -7.378 5.262 1.00 0.00 4 PRO A CA 18
ATOM 25387 C C . PRO A 1 4 ? 11.885 -7.981 4.374 1.00 0.00 4 PRO A C 18
ATOM 25388 O O . PRO A 1 4 ? 12.129 -8.918 3.610 1.00 0.00 4 PRO A O 18
ATOM 25399 N N . THR A 1 5 ? 10.685 -7.439 4.484 1.00 0.00 5 THR A N 18
ATOM 25400 C CA . THR A 1 5 ? 9.555 -7.927 3.719 1.00 0.00 5 THR A CA 18
ATOM 25401 C C . THR A 1 5 ? 9.606 -7.399 2.286 1.00 0.00 5 THR A C 18
ATOM 25402 O O . THR A 1 5 ? 10.301 -6.424 1.998 1.00 0.00 5 THR A O 18
ATOM 25413 N N . THR A 1 6 ? 8.889 -8.059 1.390 1.00 0.00 6 THR A N 18
ATOM 25414 C CA . THR A 1 6 ? 8.846 -7.647 0.001 1.00 0.00 6 THR A CA 18
ATOM 25415 C C . THR A 1 6 ? 7.597 -6.821 -0.280 1.00 0.00 6 THR A C 18
ATOM 25416 O O . THR A 1 6 ? 6.509 -7.147 0.198 1.00 0.00 6 THR A O 18
ATOM 25427 N N . CYS A 1 7 ? 7.766 -5.743 -1.033 1.00 0.00 7 CYS A N 18
ATOM 25428 C CA . CYS A 1 7 ? 6.643 -4.919 -1.434 1.00 0.00 7 CYS A CA 18
ATOM 25429 C C . CYS A 1 7 ? 5.860 -5.604 -2.542 1.00 0.00 7 CYS A C 18
ATOM 25430 O O . CYS A 1 7 ? 6.405 -6.410 -3.301 1.00 0.00 7 CYS A O 18
ATOM 25437 N N . GLY A 1 8 ? 4.586 -5.277 -2.626 1.00 0.00 8 GLY A N 18
ATOM 25438 C CA . GLY A 1 8 ? 3.758 -5.796 -3.686 1.00 0.00 8 GLY A CA 18
ATOM 25439 C C . GLY A 1 8 ? 3.610 -4.796 -4.808 1.00 0.00 8 GLY A C 18
ATOM 25440 O O . GLY A 1 8 ? 2.941 -5.062 -5.807 1.00 0.00 8 GLY A O 18
ATOM 25444 N N . PHE A 1 9 ? 4.240 -3.640 -4.644 1.00 0.00 9 PHE A N 18
ATOM 25445 C CA . PHE A 1 9 ? 4.170 -2.584 -5.636 1.00 0.00 9 PHE A CA 18
ATOM 25446 C C . PHE A 1 9 ? 5.044 -2.923 -6.836 1.00 0.00 9 PHE A C 18
ATOM 25447 O O . PHE A 1 9 ? 6.132 -3.480 -6.682 1.00 0.00 9 PHE A O 18
ATOM 25464 N N . PRO A 1 10 ? 4.578 -2.600 -8.052 1.00 0.00 10 PRO A N 18
ATOM 25465 C CA . PRO A 1 10 ? 5.339 -2.852 -9.277 1.00 0.00 10 PRO A CA 18
ATOM 25466 C C . PRO A 1 10 ? 6.504 -1.880 -9.448 1.00 0.00 10 PRO A C 18
ATOM 25467 O O . PRO A 1 10 ? 7.287 -1.995 -10.389 1.00 0.00 10 PRO A O 18
ATOM 25478 N N . ASN A 1 11 ? 6.608 -0.919 -8.539 1.00 0.00 11 ASN A N 18
ATOM 25479 C CA . ASN A 1 11 ? 7.685 0.061 -8.580 1.00 0.00 11 ASN A CA 18
ATOM 25480 C C . ASN A 1 11 ? 7.889 0.699 -7.212 1.00 0.00 11 ASN A C 18
ATOM 25481 O O . ASN A 1 11 ? 7.548 1.862 -6.998 1.00 0.00 11 ASN A O 18
ATOM 25492 N N . CYS A 1 12 ? 8.428 -0.069 -6.278 1.00 0.00 12 CYS A N 18
ATOM 25493 C CA . CYS A 1 12 ? 8.771 0.473 -4.981 1.00 0.00 12 CYS A CA 18
ATOM 25494 C C . CYS A 1 12 ? 10.180 1.044 -5.014 1.00 0.00 12 CYS A C 18
ATOM 25495 O O . CYS A 1 12 ? 11.164 0.329 -4.831 1.00 0.00 12 CYS A O 18
ATOM 25502 N N . LYS A 1 13 ? 10.261 2.333 -5.288 1.00 0.00 13 LYS A N 18
ATOM 25503 C CA . LYS A 1 13 ? 11.529 3.044 -5.290 1.00 0.00 13 LYS A CA 18
ATOM 25504 C C . LYS A 1 13 ? 11.836 3.595 -3.901 1.00 0.00 13 LYS A C 18
ATOM 25505 O O . LYS A 1 13 ? 12.850 4.259 -3.691 1.00 0.00 13 LYS A O 18
ATOM 25524 N N . PHE A 1 14 ? 10.950 3.321 -2.957 1.00 0.00 14 PHE A N 18
ATOM 25525 C CA . PHE A 1 14 ? 11.009 3.974 -1.660 1.00 0.00 14 PHE A CA 18
ATOM 25526 C C . PHE A 1 14 ? 12.029 3.330 -0.729 1.00 0.00 14 PHE A C 18
ATOM 25527 O O . PHE A 1 14 ? 12.964 3.994 -0.295 1.00 0.00 14 PHE A O 18
ATOM 25544 N N . ARG A 1 15 ? 11.875 2.046 -0.431 1.00 0.00 15 ARG A N 18
ATOM 25545 C CA . ARG A 1 15 ? 12.802 1.379 0.482 1.00 0.00 15 ARG A CA 18
ATOM 25546 C C . ARG A 1 15 ? 14.190 1.287 -0.140 1.00 0.00 15 ARG A C 18
ATOM 25547 O O . ARG A 1 15 ? 15.199 1.233 0.561 1.00 0.00 15 ARG A O 18
ATOM 25568 N N . SER A 1 16 ? 14.225 1.282 -1.464 1.00 0.00 16 SER A N 18
ATOM 25569 C CA . SER A 1 16 ? 15.470 1.207 -2.212 1.00 0.00 16 SER A CA 18
ATOM 25570 C C . SER A 1 16 ? 16.235 2.530 -2.144 1.00 0.00 16 SER A C 18
ATOM 25571 O O . SER A 1 16 ? 17.457 2.563 -2.303 1.00 0.00 16 SER A O 18
ATOM 25579 N N . ARG A 1 17 ? 15.511 3.618 -1.895 1.00 0.00 17 ARG A N 18
ATOM 25580 C CA . ARG A 1 17 ? 16.120 4.941 -1.811 1.00 0.00 17 ARG A CA 18
ATOM 25581 C C . ARG A 1 17 ? 16.853 5.110 -0.480 1.00 0.00 17 ARG A C 18
ATOM 25582 O O . ARG A 1 17 ? 17.578 6.085 -0.270 1.00 0.00 17 ARG A O 18
ATOM 25603 N N . TYR A 1 18 ? 16.674 4.138 0.402 1.00 0.00 18 TYR A N 18
ATOM 25604 C CA . TYR A 1 18 ? 17.374 4.115 1.674 1.00 0.00 18 TYR A CA 18
ATOM 25605 C C . TYR A 1 18 ? 18.554 3.152 1.593 1.00 0.00 18 TYR A C 18
ATOM 25606 O O . TYR A 1 18 ? 18.386 1.974 1.270 1.00 0.00 18 TYR A O 18
ATOM 25624 N N . ARG A 1 19 ? 19.742 3.657 1.887 1.00 0.00 19 ARG A N 18
ATOM 25625 C CA . ARG A 1 19 ? 20.959 2.862 1.786 1.00 0.00 19 ARG A CA 18
ATOM 25626 C C . ARG A 1 19 ? 20.991 1.786 2.864 1.00 0.00 19 ARG A C 18
ATOM 25627 O O . ARG A 1 19 ? 20.846 2.078 4.052 1.00 0.00 19 ARG A O 18
ATOM 25648 N N . GLY A 1 20 ? 21.160 0.540 2.440 1.00 0.00 20 GLY A N 18
ATOM 25649 C CA . GLY A 1 20 ? 21.190 -0.569 3.374 1.00 0.00 20 GLY A CA 18
ATOM 25650 C C . GLY A 1 20 ? 19.799 -1.006 3.787 1.00 0.00 20 GLY A C 18
ATOM 25651 O O . GLY A 1 20 ? 19.642 -1.825 4.694 1.00 0.00 20 GLY A O 18
ATOM 25655 N N . LEU A 1 21 ? 18.792 -0.452 3.110 1.00 0.00 21 LEU A N 18
ATOM 25656 C CA . LEU A 1 21 ? 17.392 -0.746 3.400 1.00 0.00 21 LEU A CA 18
ATOM 25657 C C . LEU A 1 21 ? 17.042 -0.357 4.835 1.00 0.00 21 LEU A C 18
ATOM 25658 O O . LEU A 1 21 ? 16.523 -1.161 5.609 1.00 0.00 21 LEU A O 18
ATOM 25674 N N . GLU A 1 22 ? 17.349 0.883 5.186 1.00 0.00 22 GLU A N 18
ATOM 25675 C CA . GLU A 1 22 ? 16.979 1.421 6.486 1.00 0.00 22 GLU A CA 18
ATOM 25676 C C . GLU A 1 22 ? 15.734 2.281 6.344 1.00 0.00 22 GLU A C 18
ATOM 25677 O O . GLU A 1 22 ? 15.697 3.429 6.788 1.00 0.00 22 GLU A O 18
ATOM 25689 N N . ASP A 1 23 ? 14.724 1.716 5.708 1.00 0.00 23 ASP A N 18
ATOM 25690 C CA . ASP A 1 23 ? 13.475 2.418 5.455 1.00 0.00 23 ASP A CA 18
ATOM 25691 C C . ASP A 1 23 ? 12.783 2.773 6.759 1.00 0.00 23 ASP A C 18
ATOM 25692 O O . ASP A 1 23 ? 12.158 3.827 6.870 1.00 0.00 23 ASP A O 18
ATOM 25701 N N . ASN A 1 24 ? 12.922 1.889 7.745 1.00 0.00 24 ASN A N 18
ATOM 25702 C CA . ASN A 1 24 ? 12.190 1.994 9.010 1.00 0.00 24 ASN A CA 18
ATOM 25703 C C . ASN A 1 24 ? 10.696 2.183 8.746 1.00 0.00 24 ASN A C 18
ATOM 25704 O O . ASN A 1 24 ? 9.999 2.874 9.493 1.00 0.00 24 ASN A O 18
ATOM 25715 N N . ARG A 1 25 ? 10.213 1.567 7.676 1.00 0.00 25 ARG A N 18
ATOM 25716 C CA . ARG A 1 25 ? 8.824 1.696 7.283 1.00 0.00 25 ARG A CA 18
ATOM 25717 C C . ARG A 1 25 ? 8.019 0.525 7.816 1.00 0.00 25 ARG A C 18
ATOM 25718 O O . ARG A 1 25 ? 8.520 -0.594 7.918 1.00 0.00 25 ARG A O 18
ATOM 25739 N N . HIS A 1 26 ? 6.778 0.788 8.165 1.00 0.00 26 HIS A N 18
ATOM 25740 C CA . HIS A 1 26 ? 5.914 -0.240 8.710 1.00 0.00 26 HIS A CA 18
ATOM 25741 C C . HIS A 1 26 ? 5.115 -0.895 7.596 1.00 0.00 26 HIS A C 18
ATOM 25742 O O . HIS A 1 26 ? 4.342 -0.236 6.899 1.00 0.00 26 HIS A O 18
ATOM 25756 N N . PHE A 1 27 ? 5.323 -2.190 7.425 1.00 0.00 27 PHE A N 18
ATOM 25757 C CA . PHE A 1 27 ? 4.724 -2.924 6.321 1.00 0.00 27 PHE A CA 18
ATOM 25758 C C . PHE A 1 27 ? 3.272 -3.260 6.612 1.00 0.00 27 PHE A C 18
ATOM 25759 O O . PHE A 1 27 ? 2.966 -3.992 7.555 1.00 0.00 27 PHE A O 18
ATOM 25776 N N . TYR A 1 28 ? 2.383 -2.722 5.799 1.00 0.00 28 TYR A N 18
ATOM 25777 C CA . TYR A 1 28 ? 0.964 -2.991 5.930 1.00 0.00 28 TYR A CA 18
ATOM 25778 C C . TYR A 1 28 ? 0.588 -4.215 5.110 1.00 0.00 28 TYR A C 18
ATOM 25779 O O . TYR A 1 28 ? 1.393 -4.725 4.326 1.00 0.00 28 TYR A O 18
ATOM 25797 N N . ARG A 1 29 ? -0.631 -4.683 5.296 1.00 0.00 29 ARG A N 18
ATOM 25798 C CA . ARG A 1 29 ? -1.170 -5.753 4.479 1.00 0.00 29 ARG A CA 18
ATOM 25799 C C . ARG A 1 29 ? -2.130 -5.158 3.465 1.00 0.00 29 ARG A C 18
ATOM 25800 O O . ARG A 1 29 ? -2.101 -3.953 3.215 1.00 0.00 29 ARG A O 18
ATOM 25821 N N . ILE A 1 30 ? -2.987 -5.984 2.893 1.00 0.00 30 ILE A N 18
ATOM 25822 C CA . ILE A 1 30 ? -4.001 -5.497 1.975 1.00 0.00 30 ILE A CA 18
ATOM 25823 C C . ILE A 1 30 ? -5.363 -5.511 2.657 1.00 0.00 30 ILE A C 18
ATOM 25824 O O . ILE A 1 30 ? -6.015 -6.554 2.731 1.00 0.00 30 ILE A O 18
ATOM 25840 N N . PRO A 1 31 ? -5.787 -4.356 3.204 1.00 0.00 31 PRO A N 18
ATOM 25841 C CA . PRO A 1 31 ? -7.082 -4.211 3.884 1.00 0.00 31 PRO A CA 18
ATOM 25842 C C . PRO A 1 31 ? -8.235 -4.795 3.073 1.00 0.00 31 PRO A C 18
ATOM 25843 O O . PRO A 1 31 ? -8.556 -4.308 1.992 1.00 0.00 31 PRO A O 18
ATOM 25854 N N . LYS A 1 32 ? -8.845 -5.850 3.601 1.00 0.00 32 LYS A N 18
ATOM 25855 C CA . LYS A 1 32 ? -9.903 -6.562 2.894 1.00 0.00 32 LYS A CA 18
ATOM 25856 C C . LYS A 1 32 ? -11.270 -6.211 3.460 1.00 0.00 32 LYS A C 18
ATOM 25857 O O . LYS A 1 32 ? -12.245 -6.932 3.257 1.00 0.00 32 LYS A O 18
ATOM 25876 N N . ARG A 1 33 ? -11.336 -5.094 4.159 1.00 0.00 33 ARG A N 18
ATOM 25877 C CA . ARG A 1 33 ? -12.574 -4.657 4.778 1.00 0.00 33 ARG A CA 18
ATOM 25878 C C . ARG A 1 33 ? -12.614 -3.136 4.854 1.00 0.00 33 ARG A C 18
ATOM 25879 O O . ARG A 1 33 ? -11.899 -2.534 5.654 1.00 0.00 33 ARG A O 18
ATOM 25900 N N . PRO A 1 34 ? -13.443 -2.492 4.017 1.00 0.00 34 PRO A N 18
ATOM 25901 C CA . PRO A 1 34 ? -14.306 -3.179 3.046 1.00 0.00 34 PRO A CA 18
ATOM 25902 C C . PRO A 1 34 ? -13.533 -3.743 1.856 1.00 0.00 34 PRO A C 18
ATOM 25903 O O . PRO A 1 34 ? -12.388 -3.367 1.605 1.00 0.00 34 PRO A O 18
ATOM 25914 N N . LEU A 1 35 ? -14.177 -4.631 1.112 1.00 0.00 35 LEU A N 18
ATOM 25915 C CA . LEU A 1 35 ? -13.541 -5.277 -0.026 1.00 0.00 35 LEU A CA 18
ATOM 25916 C C . LEU A 1 35 ? -13.462 -4.318 -1.208 1.00 0.00 35 LEU A C 18
ATOM 25917 O O . LEU A 1 35 ? -12.567 -4.425 -2.044 1.00 0.00 35 LEU A O 18
ATOM 25933 N N . ILE A 1 36 ? -14.397 -3.373 -1.267 1.00 0.00 36 ILE A N 18
ATOM 25934 C CA . ILE A 1 36 ? -14.389 -2.350 -2.311 1.00 0.00 36 ILE A CA 18
ATOM 25935 C C . ILE A 1 36 ? -13.147 -1.476 -2.172 1.00 0.00 36 ILE A C 18
ATOM 25936 O O . ILE A 1 36 ? -12.576 -1.015 -3.161 1.00 0.00 36 ILE A O 18
ATOM 25952 N N . LEU A 1 37 ? -12.716 -1.276 -0.934 1.00 0.00 37 LEU A N 18
ATOM 25953 C CA . LEU A 1 37 ? -11.509 -0.512 -0.663 1.00 0.00 37 LEU A CA 18
ATOM 25954 C C . LEU A 1 37 ? -10.286 -1.301 -1.119 1.00 0.00 37 LEU A C 18
ATOM 25955 O O . LEU A 1 37 ? -9.332 -0.735 -1.646 1.00 0.00 37 LEU A O 18
ATOM 25971 N N . ARG A 1 38 ? -10.330 -2.614 -0.923 1.00 0.00 38 ARG A N 18
ATOM 25972 C CA . ARG A 1 38 ? -9.274 -3.501 -1.393 1.00 0.00 38 ARG A CA 18
ATOM 25973 C C . ARG A 1 38 ? -9.205 -3.468 -2.912 1.00 0.00 38 ARG A C 18
ATOM 25974 O O . ARG A 1 38 ? -8.126 -3.458 -3.505 1.00 0.00 38 ARG A O 18
ATOM 25995 N N . GLN A 1 39 ? -10.375 -3.468 -3.529 1.00 0.00 39 GLN A N 18
ATOM 25996 C CA . GLN A 1 39 ? -10.488 -3.327 -4.973 1.00 0.00 39 GLN A CA 18
ATOM 25997 C C . GLN A 1 39 ? -9.862 -2.007 -5.422 1.00 0.00 39 GLN A C 18
ATOM 25998 O O . GLN A 1 39 ? -9.149 -1.947 -6.423 1.00 0.00 39 GLN A O 18
ATOM 26012 N N . ARG A 1 40 ? -10.123 -0.952 -4.661 1.00 0.00 40 ARG A N 18
ATOM 26013 C CA . ARG A 1 40 ? -9.547 0.354 -4.943 1.00 0.00 40 ARG A CA 18
ATOM 26014 C C . ARG A 1 40 ? -8.038 0.335 -4.721 1.00 0.00 40 ARG A C 18
ATOM 26015 O O . ARG A 1 40 ? -7.292 1.004 -5.432 1.00 0.00 40 ARG A O 18
ATOM 26036 N N . TRP A 1 41 ? -7.607 -0.435 -3.731 1.00 0.00 41 TRP A N 18
ATOM 26037 C CA . TRP A 1 41 ? -6.191 -0.621 -3.442 1.00 0.00 41 TRP A CA 18
ATOM 26038 C C . TRP A 1 41 ? -5.453 -1.131 -4.679 1.00 0.00 41 TRP A C 18
ATOM 26039 O O . TRP A 1 41 ? -4.368 -0.656 -5.011 1.00 0.00 41 TRP A O 18
ATOM 26060 N N . LEU A 1 42 ? -6.083 -2.075 -5.375 1.00 0.00 42 LEU A N 18
ATOM 26061 C CA . LEU A 1 42 ? -5.502 -2.702 -6.561 1.00 0.00 42 LEU A CA 18
ATOM 26062 C C . LEU A 1 42 ? -5.256 -1.703 -7.696 1.00 0.00 42 LEU A C 18
ATOM 26063 O O . LEU A 1 42 ? -4.457 -1.970 -8.595 1.00 0.00 42 LEU A O 18
ATOM 26079 N N . THR A 1 43 ? -5.931 -0.560 -7.644 1.00 0.00 43 THR A N 18
ATOM 26080 C CA . THR A 1 43 ? -5.829 0.455 -8.691 1.00 0.00 43 THR A CA 18
ATOM 26081 C C . THR A 1 43 ? -4.383 0.901 -8.931 1.00 0.00 43 THR A C 18
ATOM 26082 O O . THR A 1 43 ? -3.930 0.965 -10.075 1.00 0.00 43 THR A O 18
ATOM 26093 N N . ALA A 1 44 ? -3.659 1.182 -7.858 1.00 0.00 44 ALA A N 18
ATOM 26094 C CA . ALA A 1 44 ? -2.323 1.752 -7.982 1.00 0.00 44 ALA A CA 18
ATOM 26095 C C . ALA A 1 44 ? -1.249 0.679 -8.113 1.00 0.00 44 ALA A C 18
ATOM 26096 O O . ALA A 1 44 ? -0.218 0.900 -8.749 1.00 0.00 44 ALA A O 18
ATOM 26103 N N . ILE A 1 45 ? -1.483 -0.479 -7.510 1.00 0.00 45 ILE A N 18
ATOM 26104 C CA . ILE A 1 45 ? -0.514 -1.568 -7.576 1.00 0.00 45 ILE A CA 18
ATOM 26105 C C . ILE A 1 45 ? -0.620 -2.299 -8.905 1.00 0.00 45 ILE A C 18
ATOM 26106 O O . ILE A 1 45 ? 0.318 -2.968 -9.331 1.00 0.00 45 ILE A O 18
ATOM 26122 N N . GLY A 1 46 ? -1.778 -2.183 -9.543 1.00 0.00 46 GLY A N 18
ATOM 26123 C CA . GLY A 1 46 ? -1.996 -2.830 -10.822 1.00 0.00 46 GLY A CA 18
ATOM 26124 C C . GLY A 1 46 ? -2.120 -4.336 -10.691 1.00 0.00 46 GLY A C 18
ATOM 26125 O O . GLY A 1 46 ? -2.072 -5.062 -11.685 1.00 0.00 46 GLY A O 18
ATOM 26129 N N . ARG A 1 47 ? -2.282 -4.804 -9.461 1.00 0.00 47 ARG A N 18
ATOM 26130 C CA . ARG A 1 47 ? -2.394 -6.232 -9.195 1.00 0.00 47 ARG A CA 18
ATOM 26131 C C . ARG A 1 47 ? -3.845 -6.668 -9.302 1.00 0.00 47 ARG A C 18
ATOM 26132 O O . ARG A 1 47 ? -4.746 -5.831 -9.346 1.00 0.00 47 ARG A O 18
ATOM 26153 N N . THR A 1 48 ? -4.071 -7.966 -9.341 1.00 0.00 48 THR A N 18
ATOM 26154 C CA . THR A 1 48 ? -5.416 -8.489 -9.476 1.00 0.00 48 THR A CA 18
ATOM 26155 C C . THR A 1 48 ? -5.772 -9.381 -8.287 1.00 0.00 48 THR A C 18
ATOM 26156 O O . THR A 1 48 ? -4.992 -9.507 -7.339 1.00 0.00 48 THR A O 18
ATOM 26167 N N . GLU A 1 49 ? -6.936 -10.014 -8.354 1.00 0.00 49 GLU A N 18
ATOM 26168 C CA . GLU A 1 49 ? -7.483 -10.762 -7.222 1.00 0.00 49 GLU A CA 18
ATOM 26169 C C . GLU A 1 49 ? -6.746 -12.078 -6.989 1.00 0.00 49 GLU A C 18
ATOM 26170 O O . GLU A 1 49 ? -7.054 -12.808 -6.051 1.00 0.00 49 GLU A O 18
ATOM 26182 N N . GLU A 1 50 ? -5.781 -12.384 -7.839 1.00 0.00 50 GLU A N 18
ATOM 26183 C CA . GLU A 1 50 ? -4.999 -13.603 -7.685 1.00 0.00 50 GLU A CA 18
ATOM 26184 C C . GLU A 1 50 ? -3.661 -13.286 -7.033 1.00 0.00 50 GLU A C 18
ATOM 26185 O O . GLU A 1 50 ? -3.197 -14.000 -6.141 1.00 0.00 50 GLU A O 18
ATOM 26197 N N . THR A 1 51 ? -3.069 -12.193 -7.476 1.00 0.00 51 THR A N 18
ATOM 26198 C CA . THR A 1 51 ? -1.743 -11.789 -7.044 1.00 0.00 51 THR A CA 18
ATOM 26199 C C . THR A 1 51 ? -1.773 -11.125 -5.671 1.00 0.00 51 THR A C 18
ATOM 26200 O O . THR A 1 51 ? -0.889 -11.345 -4.848 1.00 0.00 51 THR A O 18
ATOM 26211 N N . VAL A 1 52 ? -2.806 -10.329 -5.422 1.00 0.00 52 VAL A N 18
ATOM 26212 C CA . VAL A 1 52 ? -2.899 -9.560 -4.185 1.00 0.00 52 VAL A CA 18
ATOM 26213 C C . VAL A 1 52 ? -3.177 -10.450 -2.977 1.00 0.00 52 VAL A C 18
ATOM 26214 O O . VAL A 1 52 ? -2.920 -10.071 -1.835 1.00 0.00 52 VAL A O 18
ATOM 26227 N N . VAL A 1 53 ? -3.682 -11.641 -3.235 1.00 0.00 53 VAL A N 18
ATOM 26228 C CA . VAL A 1 53 ? -3.962 -12.583 -2.167 1.00 0.00 53 VAL A CA 18
ATOM 26229 C C . VAL A 1 53 ? -2.763 -13.495 -1.956 1.00 0.00 53 VAL A C 18
ATOM 26230 O O . VAL A 1 53 ? -2.776 -14.669 -2.337 1.00 0.00 53 VAL A O 18
ATOM 26243 N N . SER A 1 54 ? -1.720 -12.936 -1.367 1.00 0.00 54 SER A N 18
ATOM 26244 C CA . SER A 1 54 ? -0.483 -13.660 -1.141 1.00 0.00 54 SER A CA 18
ATOM 26245 C C . SER A 1 54 ? 0.298 -13.012 0.001 1.00 0.00 54 SER A C 18
ATOM 26246 O O . SER A 1 54 ? -0.294 -12.468 0.937 1.00 0.00 54 SER A O 18
ATOM 26254 N N . GLN A 1 55 ? 1.620 -13.054 -0.091 1.00 0.00 55 GLN A N 18
ATOM 26255 C CA . GLN A 1 55 ? 2.485 -12.398 0.879 1.00 0.00 55 GLN A CA 18
ATOM 26256 C C . GLN A 1 55 ? 2.654 -10.918 0.536 1.00 0.00 55 GLN A C 18
ATOM 26257 O O . GLN A 1 55 ? 3.518 -10.243 1.093 1.00 0.00 55 GLN A O 18
ATOM 26271 N N . LEU A 1 56 ? 1.828 -10.434 -0.392 1.00 0.00 56 LEU A N 18
ATOM 26272 C CA . LEU A 1 56 ? 1.873 -9.040 -0.823 1.00 0.00 56 LEU A CA 18
ATOM 26273 C C . LEU A 1 56 ? 1.761 -8.088 0.366 1.00 0.00 56 LEU A C 18
ATOM 26274 O O . LEU A 1 56 ? 0.864 -8.222 1.206 1.00 0.00 56 LEU A O 18
ATOM 26290 N N . ARG A 1 57 ? 2.681 -7.137 0.438 1.00 0.00 57 ARG A N 18
ATOM 26291 C CA . ARG A 1 57 ? 2.706 -6.161 1.514 1.00 0.00 57 ARG A CA 18
ATOM 26292 C C . ARG A 1 57 ? 2.873 -4.773 0.925 1.00 0.00 57 ARG A C 18
ATOM 26293 O O . ARG A 1 57 ? 3.365 -4.631 -0.194 1.00 0.00 57 ARG A O 18
ATOM 26314 N N . ILE A 1 58 ? 2.463 -3.758 1.666 1.00 0.00 58 ILE A N 18
ATOM 26315 C CA . ILE A 1 58 ? 2.545 -2.390 1.179 1.00 0.00 58 ILE A CA 18
ATOM 26316 C C . ILE A 1 58 ? 3.189 -1.483 2.224 1.00 0.00 58 ILE A C 18
ATOM 26317 O O . ILE A 1 58 ? 2.777 -1.458 3.385 1.00 0.00 58 ILE A O 18
ATOM 26333 N N . CYS A 1 59 ? 4.216 -0.764 1.801 1.00 0.00 59 CYS A N 18
ATOM 26334 C CA . CYS A 1 59 ? 4.925 0.167 2.662 1.00 0.00 59 CYS A CA 18
ATOM 26335 C C . CYS A 1 59 ? 4.040 1.341 3.065 1.00 0.00 59 CYS A C 18
ATOM 26336 O O . CYS A 1 59 ? 3.189 1.790 2.297 1.00 0.00 59 CYS A O 18
ATOM 26343 N N . SER A 1 60 ? 4.262 1.844 4.269 1.00 0.00 60 SER A N 18
ATOM 26344 C CA . SER A 1 60 ? 3.536 3.000 4.767 1.00 0.00 60 SER A CA 18
ATOM 26345 C C . SER A 1 60 ? 3.955 4.258 4.011 1.00 0.00 60 SER A C 18
ATOM 26346 O O . SER A 1 60 ? 3.285 5.287 4.064 1.00 0.00 60 SER A O 18
ATOM 26354 N N . ALA A 1 61 ? 5.063 4.150 3.285 1.00 0.00 61 ALA A N 18
ATOM 26355 C CA . ALA A 1 61 ? 5.589 5.261 2.506 1.00 0.00 61 ALA A CA 18
ATOM 26356 C C . ALA A 1 61 ? 4.767 5.474 1.241 1.00 0.00 61 ALA A C 18
ATOM 26357 O O . ALA A 1 61 ? 5.006 6.411 0.483 1.00 0.00 61 ALA A O 18
ATOM 26364 N N . HIS A 1 62 ? 3.796 4.597 1.020 1.00 0.00 62 HIS A N 18
ATOM 26365 C CA . HIS A 1 62 ? 2.911 4.710 -0.129 1.00 0.00 62 HIS A CA 18
ATOM 26366 C C . HIS A 1 62 ? 1.666 5.507 0.250 1.00 0.00 62 HIS A C 18
ATOM 26367 O O . HIS A 1 62 ? 0.666 5.513 -0.465 1.00 0.00 62 HIS A O 18
ATOM 26381 N N . PHE A 1 63 ? 1.739 6.166 1.395 1.00 0.00 63 PHE A N 18
ATOM 26382 C CA . PHE A 1 63 ? 0.674 7.035 1.873 1.00 0.00 63 PHE A CA 18
ATOM 26383 C C . PHE A 1 63 ? 1.288 8.340 2.355 1.00 0.00 63 PHE A C 18
ATOM 26384 O O . PHE A 1 63 ? 2.259 8.318 3.114 1.00 0.00 63 PHE A O 18
ATOM 26401 N N . GLU A 1 64 ? 0.751 9.471 1.911 1.00 0.00 64 GLU A N 18
ATOM 26402 C CA . GLU A 1 64 ? 1.237 10.759 2.393 1.00 0.00 64 GLU A CA 18
ATOM 26403 C C . GLU A 1 64 ? 0.877 10.922 3.867 1.00 0.00 64 GLU A C 18
ATOM 26404 O O . GLU A 1 64 ? -0.261 11.246 4.218 1.00 0.00 64 GLU A O 18
ATOM 26416 N N . GLY A 1 65 ? 1.856 10.673 4.721 1.00 0.00 65 GLY A N 18
ATOM 26417 C CA . GLY A 1 65 ? 1.618 10.648 6.145 1.00 0.00 65 GLY A CA 18
ATOM 26418 C C . GLY A 1 65 ? 2.157 9.376 6.767 1.00 0.00 65 GLY A C 18
ATOM 26419 O O . GLY A 1 65 ? 2.514 9.351 7.943 1.00 0.00 65 GLY A O 18
ATOM 26423 N N . GLY A 1 66 ? 2.227 8.321 5.959 1.00 0.00 66 GLY A N 18
ATOM 26424 C CA . GLY A 1 66 ? 2.761 7.052 6.419 1.00 0.00 66 GLY A CA 18
ATOM 26425 C C . GLY A 1 66 ? 1.814 6.298 7.334 1.00 0.00 66 GLY A C 18
ATOM 26426 O O . GLY A 1 66 ? 2.250 5.493 8.161 1.00 0.00 66 GLY A O 18
ATOM 26430 N N . GLU A 1 67 ? 0.518 6.527 7.175 1.00 0.00 67 GLU A N 18
ATOM 26431 C CA . GLU A 1 67 ? -0.468 5.946 8.074 1.00 0.00 67 GLU A CA 18
ATOM 26432 C C . GLU A 1 67 ? -1.639 5.339 7.307 1.00 0.00 67 GLU A C 18
ATOM 26433 O O . GLU A 1 67 ? -2.136 5.922 6.345 1.00 0.00 67 GLU A O 18
ATOM 26445 N N . LYS A 1 68 ? -2.053 4.153 7.734 1.00 0.00 68 LYS A N 18
ATOM 26446 C CA . LYS A 1 68 ? -3.276 3.531 7.242 1.00 0.00 68 LYS A CA 18
ATOM 26447 C C . LYS A 1 68 ? -4.387 3.741 8.262 1.00 0.00 68 LYS A C 18
ATOM 26448 O O . LYS A 1 68 ? -4.299 3.256 9.393 1.00 0.00 68 LYS A O 18
ATOM 26467 N N . LYS A 1 69 ? -5.424 4.463 7.869 1.00 0.00 69 LYS A N 18
ATOM 26468 C CA . LYS A 1 69 ? -6.517 4.772 8.777 1.00 0.00 69 LYS A CA 18
ATOM 26469 C C . LYS A 1 69 ? -7.854 4.351 8.177 1.00 0.00 69 LYS A C 18
ATOM 26470 O O . LYS A 1 69 ? -8.474 3.392 8.638 1.00 0.00 69 LYS A O 18
ATOM 26489 N N . GLU A 1 70 ? -8.283 5.050 7.134 1.00 0.00 70 GLU A N 18
ATOM 26490 C CA . GLU A 1 70 ? -9.582 4.788 6.533 1.00 0.00 70 GLU A CA 18
ATOM 26491 C C . GLU A 1 70 ? -9.429 4.336 5.078 1.00 0.00 70 GLU A C 18
ATOM 26492 O O . GLU A 1 70 ? -8.756 3.337 4.797 1.00 0.00 70 GLU A O 18
ATOM 26504 N N . GLY A 1 71 ? -10.028 5.083 4.156 1.00 0.00 71 GLY A N 18
ATOM 26505 C CA . GLY A 1 71 ? -10.035 4.688 2.756 1.00 0.00 71 GLY A CA 18
ATOM 26506 C C . GLY A 1 71 ? -8.780 5.108 2.014 1.00 0.00 71 GLY A C 18
ATOM 26507 O O . GLY A 1 71 ? -8.844 5.518 0.858 1.00 0.00 71 GLY A O 18
ATOM 26511 N N . ASP A 1 72 ? -7.644 5.008 2.679 1.00 0.00 72 ASP A N 18
ATOM 26512 C CA . ASP A 1 72 ? -6.363 5.376 2.081 1.00 0.00 72 ASP A CA 18
ATOM 26513 C C . ASP A 1 72 ? -5.869 4.270 1.154 1.00 0.00 72 ASP A C 18
ATOM 26514 O O . ASP A 1 72 ? -5.770 3.109 1.560 1.00 0.00 72 ASP A O 18
ATOM 26523 N N . ILE A 1 73 ? -5.590 4.633 -0.092 1.00 0.00 73 ILE A N 18
ATOM 26524 C CA . ILE A 1 73 ? -5.039 3.705 -1.080 1.00 0.00 73 ILE A CA 18
ATOM 26525 C C . ILE A 1 73 ? -3.555 4.010 -1.297 1.00 0.00 73 ILE A C 18
ATOM 26526 O O . ILE A 1 73 ? -3.160 5.172 -1.295 1.00 0.00 73 ILE A O 18
ATOM 26542 N N . PRO A 1 74 ? -2.709 2.983 -1.476 1.00 0.00 74 PRO A N 18
ATOM 26543 C CA . PRO A 1 74 ? -1.268 3.179 -1.642 1.00 0.00 74 PRO A CA 18
ATOM 26544 C C . PRO A 1 74 ? -0.925 3.815 -2.987 1.00 0.00 74 PRO A C 18
ATOM 26545 O O . PRO A 1 74 ? -1.264 3.278 -4.035 1.00 0.00 74 PRO A O 18
ATOM 26556 N N . VAL A 1 75 ? -0.263 4.960 -2.955 1.00 0.00 75 VAL A N 18
ATOM 26557 C CA . VAL A 1 75 ? 0.123 5.639 -4.182 1.00 0.00 75 VAL A CA 18
ATOM 26558 C C . VAL A 1 75 ? 1.564 5.303 -4.557 1.00 0.00 75 VAL A C 18
ATOM 26559 O O . VAL A 1 75 ? 2.369 4.927 -3.701 1.00 0.00 75 VAL A O 18
ATOM 26572 N N . PRO A 1 76 ? 1.906 5.429 -5.847 1.00 0.00 76 PRO A N 18
ATOM 26573 C CA . PRO A 1 76 ? 3.244 5.097 -6.346 1.00 0.00 76 PRO A CA 18
ATOM 26574 C C . PRO A 1 76 ? 4.278 6.151 -5.970 1.00 0.00 76 PRO A C 18
ATOM 26575 O O . PRO A 1 76 ? 5.478 5.880 -5.929 1.00 0.00 76 PRO A O 18
ATOM 26586 N N . ASP A 1 77 ? 3.791 7.350 -5.688 1.00 0.00 77 ASP A N 18
ATOM 26587 C CA . ASP A 1 77 ? 4.643 8.480 -5.350 1.00 0.00 77 ASP A CA 18
ATOM 26588 C C . ASP A 1 77 ? 3.788 9.617 -4.820 1.00 0.00 77 ASP A C 18
ATOM 26589 O O . ASP A 1 77 ? 3.230 10.380 -5.601 1.00 0.00 77 ASP A O 18
ATOM 26598 N N . PRO A 1 78 ? 3.662 9.746 -3.490 1.00 0.00 78 PRO A N 18
ATOM 26599 C CA . PRO A 1 78 ? 2.827 10.785 -2.866 1.00 0.00 78 PRO A CA 18
ATOM 26600 C C . PRO A 1 78 ? 3.258 12.198 -3.259 1.00 0.00 78 PRO A C 18
ATOM 26601 O O . PRO A 1 78 ? 2.483 13.149 -3.156 1.00 0.00 78 PRO A O 18
ATOM 26612 N N . THR A 1 79 ? 4.498 12.325 -3.703 1.00 0.00 79 THR A N 18
ATOM 26613 C CA . THR A 1 79 ? 5.047 13.605 -4.118 1.00 0.00 79 THR A CA 18
ATOM 26614 C C . THR A 1 79 ? 4.611 13.970 -5.539 1.00 0.00 79 THR A C 18
ATOM 26615 O O . THR A 1 79 ? 4.573 15.147 -5.908 1.00 0.00 79 THR A O 18
ATOM 26626 N N . VAL A 1 80 ? 4.261 12.960 -6.325 1.00 0.00 80 VAL A N 18
ATOM 26627 C CA . VAL A 1 80 ? 3.942 13.162 -7.734 1.00 0.00 80 VAL A CA 18
ATOM 26628 C C . VAL A 1 80 ? 2.478 12.836 -8.028 1.00 0.00 80 VAL A C 18
ATOM 26629 O O . VAL A 1 80 ? 1.763 13.637 -8.634 1.00 0.00 80 VAL A O 18
ATOM 26642 N N . ASP A 1 81 ? 2.040 11.663 -7.593 1.00 0.00 81 ASP A N 18
ATOM 26643 C CA . ASP A 1 81 ? 0.683 11.205 -7.855 1.00 0.00 81 ASP A CA 18
ATOM 26644 C C . ASP A 1 81 ? -0.246 11.623 -6.727 1.00 0.00 81 ASP A C 18
ATOM 26645 O O . ASP A 1 81 ? 0.135 11.596 -5.556 1.00 0.00 81 ASP A O 18
ATOM 26654 N N . LYS A 1 82 ? -1.459 12.014 -7.085 1.00 0.00 82 LYS A N 18
ATOM 26655 C CA . LYS A 1 82 ? -2.441 12.440 -6.108 1.00 0.00 82 LYS A CA 18
ATOM 26656 C C . LYS A 1 82 ? -2.942 11.251 -5.301 1.00 0.00 82 LYS A C 18
ATOM 26657 O O . LYS A 1 82 ? -3.682 10.410 -5.821 1.00 0.00 82 LYS A O 18
ATOM 26676 N N . GLN A 1 83 ? -2.460 11.170 -4.059 1.00 0.00 83 GLN A N 18
ATOM 26677 C CA . GLN A 1 83 ? -2.922 10.205 -3.056 1.00 0.00 83 GLN A CA 18
ATOM 26678 C C . GLN A 1 83 ? -4.360 9.750 -3.297 1.00 0.00 83 GLN A C 18
ATOM 26679 O O . GLN A 1 83 ? -5.304 10.535 -3.188 1.00 0.00 83 GLN A O 18
ATOM 26693 N N . ILE A 1 84 ? -4.523 8.480 -3.634 1.00 0.00 84 ILE A N 18
ATOM 26694 C CA . ILE A 1 84 ? -5.843 7.934 -3.878 1.00 0.00 84 ILE A CA 18
ATOM 26695 C C . ILE A 1 84 ? -6.528 7.624 -2.552 1.00 0.00 84 ILE A C 18
ATOM 26696 O O . ILE A 1 84 ? -5.961 6.947 -1.695 1.00 0.00 84 ILE A O 18
ATOM 26712 N N . LYS A 1 85 ? -7.727 8.154 -2.371 1.00 0.00 85 LYS A N 18
ATOM 26713 C CA . LYS A 1 85 ? -8.482 7.930 -1.147 1.00 0.00 85 LYS A CA 18
ATOM 26714 C C . LYS A 1 85 ? -9.956 7.691 -1.464 1.00 0.00 85 LYS A C 18
ATOM 26715 O O . LYS A 1 85 ? -10.452 8.113 -2.513 1.00 0.00 85 LYS A O 18
ATOM 26734 N N . ILE A 1 86 ? -10.643 6.998 -0.571 1.00 0.00 86 ILE A N 18
ATOM 26735 C CA . ILE A 1 86 ? -12.074 6.783 -0.705 1.00 0.00 86 ILE A CA 18
ATOM 26736 C C . ILE A 1 86 ? -12.813 7.413 0.463 1.00 0.00 86 ILE A C 18
ATOM 26737 O O . ILE A 1 86 ? -12.415 7.248 1.616 1.00 0.00 86 ILE A O 18
ATOM 26753 N N . GLU A 1 87 ? -13.882 8.127 0.163 1.00 0.00 87 GLU A N 18
ATOM 26754 C CA . GLU A 1 87 ? -14.725 8.691 1.201 1.00 0.00 87 GLU A CA 18
ATOM 26755 C C . GLU A 1 87 ? -15.820 7.694 1.555 1.00 0.00 87 GLU A C 18
ATOM 26756 O O . GLU A 1 87 ? -16.814 7.559 0.842 1.00 0.00 87 GLU A O 18
ATOM 26768 N N . LEU A 1 88 ? -15.618 6.985 2.653 1.00 0.00 88 LEU A N 18
ATOM 26769 C CA . LEU A 1 88 ? -16.534 5.936 3.067 1.00 0.00 88 LEU A CA 18
ATOM 26770 C C . LEU A 1 88 ? -17.003 6.180 4.493 1.00 0.00 88 LEU A C 18
ATOM 26771 O O . LEU A 1 88 ? -16.396 6.970 5.218 1.00 0.00 88 LEU A O 18
ATOM 26787 N N . PRO A 1 89 ? -18.109 5.531 4.901 1.00 0.00 89 PRO A N 18
ATOM 26788 C CA . PRO A 1 89 ? -18.561 5.556 6.290 1.00 0.00 89 PRO A CA 18
ATOM 26789 C C . PRO A 1 89 ? -17.424 5.187 7.242 1.00 0.00 89 PRO A C 18
ATOM 26790 O O . PRO A 1 89 ? -16.842 4.107 7.129 1.00 0.00 89 PRO A O 18
ATOM 26801 N N . PRO A 1 90 ? -17.091 6.094 8.177 1.00 0.00 90 PRO A N 18
ATOM 26802 C CA . PRO A 1 90 ? -15.948 5.938 9.086 1.00 0.00 90 PRO A CA 18
ATOM 26803 C C . PRO A 1 90 ? -15.935 4.596 9.811 1.00 0.00 90 PRO A C 18
ATOM 26804 O O . PRO A 1 90 ? -14.877 4.001 10.016 1.00 0.00 90 PRO A O 18
ATOM 26815 N N . LYS A 1 91 ? -17.107 4.119 10.198 1.00 0.00 91 LYS A N 18
ATOM 26816 C CA . LYS A 1 91 ? -17.210 2.849 10.896 1.00 0.00 91 LYS A CA 18
ATOM 26817 C C . LYS A 1 91 ? -18.256 1.970 10.230 1.00 0.00 91 LYS A C 18
ATOM 26818 O O . LYS A 1 91 ? -19.353 2.483 9.929 1.00 0.00 91 LYS A O 18
ATOM 26839 N N . GLY A 1 1 ? 13.269 -19.891 4.763 1.00 0.00 1 GLY A N 19
ATOM 26840 C CA . GLY A 1 1 ? 13.058 -18.724 5.651 1.00 0.00 1 GLY A CA 19
ATOM 26841 C C . GLY A 1 1 ? 12.977 -17.420 4.886 1.00 0.00 1 GLY A C 19
ATOM 26842 O O . GLY A 1 1 ? 13.712 -16.475 5.178 1.00 0.00 1 GLY A O 19
ATOM 26848 N N . SER A 1 2 ? 12.087 -17.361 3.903 1.00 0.00 2 SER A N 19
ATOM 26849 C CA . SER A 1 2 ? 11.885 -16.144 3.137 1.00 0.00 2 SER A CA 19
ATOM 26850 C C . SER A 1 2 ? 11.010 -15.174 3.920 1.00 0.00 2 SER A C 19
ATOM 26851 O O . SER A 1 2 ? 10.298 -15.576 4.844 1.00 0.00 2 SER A O 19
ATOM 26859 N N . MET A 1 3 ? 11.064 -13.905 3.557 1.00 0.00 3 MET A N 19
ATOM 26860 C CA . MET A 1 3 ? 10.294 -12.888 4.251 1.00 0.00 3 MET A CA 19
ATOM 26861 C C . MET A 1 3 ? 9.116 -12.434 3.399 1.00 0.00 3 MET A C 19
ATOM 26862 O O . MET A 1 3 ? 9.295 -11.952 2.280 1.00 0.00 3 MET A O 19
ATOM 26876 N N . PRO A 1 4 ? 7.889 -12.590 3.916 1.00 0.00 4 PRO A N 19
ATOM 26877 C CA . PRO A 1 4 ? 6.675 -12.171 3.210 1.00 0.00 4 PRO A CA 19
ATOM 26878 C C . PRO A 1 4 ? 6.546 -10.652 3.141 1.00 0.00 4 PRO A C 19
ATOM 26879 O O . PRO A 1 4 ? 5.770 -10.116 2.350 1.00 0.00 4 PRO A O 19
ATOM 26890 N N . THR A 1 5 ? 7.319 -9.971 3.974 1.00 0.00 5 THR A N 19
ATOM 26891 C CA . THR A 1 5 ? 7.293 -8.521 4.049 1.00 0.00 5 THR A CA 19
ATOM 26892 C C . THR A 1 5 ? 8.051 -7.890 2.888 1.00 0.00 5 THR A C 19
ATOM 26893 O O . THR A 1 5 ? 9.085 -7.248 3.074 1.00 0.00 5 THR A O 19
ATOM 26904 N N . THR A 1 6 ? 7.534 -8.080 1.689 1.00 0.00 6 THR A N 19
ATOM 26905 C CA . THR A 1 6 ? 8.135 -7.501 0.505 1.00 0.00 6 THR A CA 19
ATOM 26906 C C . THR A 1 6 ? 7.119 -6.645 -0.239 1.00 0.00 6 THR A C 19
ATOM 26907 O O . THR A 1 6 ? 6.000 -7.093 -0.513 1.00 0.00 6 THR A O 19
ATOM 26918 N N . CYS A 1 7 ? 7.509 -5.412 -0.540 1.00 0.00 7 CYS A N 19
ATOM 26919 C CA . CYS A 1 7 ? 6.658 -4.499 -1.283 1.00 0.00 7 CYS A CA 19
ATOM 26920 C C . CYS A 1 7 ? 6.312 -5.089 -2.640 1.00 0.00 7 CYS A C 19
ATOM 26921 O O . CYS A 1 7 ? 7.168 -5.666 -3.317 1.00 0.00 7 CYS A O 19
ATOM 26928 N N . GLY A 1 8 ? 5.060 -4.938 -3.022 1.00 0.00 8 GLY A N 19
ATOM 26929 C CA . GLY A 1 8 ? 4.604 -5.459 -4.288 1.00 0.00 8 GLY A CA 19
ATOM 26930 C C . GLY A 1 8 ? 4.396 -4.361 -5.303 1.00 0.00 8 GLY A C 19
ATOM 26931 O O . GLY A 1 8 ? 3.732 -4.559 -6.321 1.00 0.00 8 GLY A O 19
ATOM 26935 N N . PHE A 1 9 ? 4.953 -3.194 -5.024 1.00 0.00 9 PHE A N 19
ATOM 26936 C CA . PHE A 1 9 ? 4.835 -2.071 -5.925 1.00 0.00 9 PHE A CA 19
ATOM 26937 C C . PHE A 1 9 ? 5.832 -2.212 -7.069 1.00 0.00 9 PHE A C 19
ATOM 26938 O O . PHE A 1 9 ? 7.008 -2.497 -6.844 1.00 0.00 9 PHE A O 19
ATOM 26955 N N . PRO A 1 10 ? 5.365 -2.017 -8.317 1.00 0.00 10 PRO A N 19
ATOM 26956 C CA . PRO A 1 10 ? 6.190 -2.199 -9.521 1.00 0.00 10 PRO A CA 19
ATOM 26957 C C . PRO A 1 10 ? 7.413 -1.290 -9.555 1.00 0.00 10 PRO A C 19
ATOM 26958 O O . PRO A 1 10 ? 8.348 -1.524 -10.324 1.00 0.00 10 PRO A O 19
ATOM 26969 N N . ASN A 1 11 ? 7.398 -0.257 -8.732 1.00 0.00 11 ASN A N 19
ATOM 26970 C CA . ASN A 1 11 ? 8.531 0.651 -8.620 1.00 0.00 11 ASN A CA 19
ATOM 26971 C C . ASN A 1 11 ? 8.522 1.364 -7.276 1.00 0.00 11 ASN A C 19
ATOM 26972 O O . ASN A 1 11 ? 8.157 2.537 -7.181 1.00 0.00 11 ASN A O 19
ATOM 26983 N N . CYS A 1 12 ? 8.898 0.644 -6.230 1.00 0.00 12 CYS A N 19
ATOM 26984 C CA . CYS A 1 12 ? 9.018 1.237 -4.915 1.00 0.00 12 CYS A CA 19
ATOM 26985 C C . CYS A 1 12 ? 10.338 1.992 -4.797 1.00 0.00 12 CYS A C 19
ATOM 26986 O O . CYS A 1 12 ? 11.398 1.397 -4.574 1.00 0.00 12 CYS A O 19
ATOM 26993 N N . LYS A 1 13 ? 10.270 3.302 -4.962 1.00 0.00 13 LYS A N 19
ATOM 26994 C CA . LYS A 1 13 ? 11.440 4.149 -4.799 1.00 0.00 13 LYS A CA 19
ATOM 26995 C C . LYS A 1 13 ? 11.787 4.271 -3.317 1.00 0.00 13 LYS A C 19
ATOM 26996 O O . LYS A 1 13 ? 12.889 4.672 -2.953 1.00 0.00 13 LYS A O 19
ATOM 27015 N N . PHE A 1 14 ? 10.842 3.886 -2.470 1.00 0.00 14 PHE A N 19
ATOM 27016 C CA . PHE A 1 14 ? 10.995 4.031 -1.035 1.00 0.00 14 PHE A CA 19
ATOM 27017 C C . PHE A 1 14 ? 11.820 2.888 -0.452 1.00 0.00 14 PHE A C 19
ATOM 27018 O O . PHE A 1 14 ? 12.553 3.072 0.519 1.00 0.00 14 PHE A O 19
ATOM 27035 N N . ARG A 1 15 ? 11.687 1.699 -1.026 1.00 0.00 15 ARG A N 19
ATOM 27036 C CA . ARG A 1 15 ? 12.494 0.562 -0.601 1.00 0.00 15 ARG A CA 19
ATOM 27037 C C . ARG A 1 15 ? 13.889 0.647 -1.209 1.00 0.00 15 ARG A C 19
ATOM 27038 O O . ARG A 1 15 ? 14.895 0.603 -0.500 1.00 0.00 15 ARG A O 19
ATOM 27059 N N . SER A 1 16 ? 13.936 0.806 -2.528 1.00 0.00 16 SER A N 19
ATOM 27060 C CA . SER A 1 16 ? 15.199 0.831 -3.261 1.00 0.00 16 SER A CA 19
ATOM 27061 C C . SER A 1 16 ? 16.079 2.010 -2.840 1.00 0.00 16 SER A C 19
ATOM 27062 O O . SER A 1 16 ? 17.283 2.009 -3.091 1.00 0.00 16 SER A O 19
ATOM 27070 N N . ARG A 1 17 ? 15.474 3.004 -2.193 1.00 0.00 17 ARG A N 19
ATOM 27071 C CA . ARG A 1 17 ? 16.215 4.151 -1.672 1.00 0.00 17 ARG A CA 19
ATOM 27072 C C . ARG A 1 17 ? 17.265 3.702 -0.658 1.00 0.00 17 ARG A C 19
ATOM 27073 O O . ARG A 1 17 ? 18.302 4.343 -0.496 1.00 0.00 17 ARG A O 19
ATOM 27094 N N . TYR A 1 18 ? 16.994 2.594 0.020 1.00 0.00 18 TYR A N 19
ATOM 27095 C CA . TYR A 1 18 ? 17.915 2.066 1.015 1.00 0.00 18 TYR A CA 19
ATOM 27096 C C . TYR A 1 18 ? 18.457 0.716 0.573 1.00 0.00 18 TYR A C 19
ATOM 27097 O O . TYR A 1 18 ? 19.673 0.530 0.481 1.00 0.00 18 TYR A O 19
ATOM 27115 N N . ARG A 1 19 ? 17.542 -0.212 0.290 1.00 0.00 19 ARG A N 19
ATOM 27116 C CA . ARG A 1 19 ? 17.889 -1.578 -0.090 1.00 0.00 19 ARG A CA 19
ATOM 27117 C C . ARG A 1 19 ? 18.629 -2.280 1.047 1.00 0.00 19 ARG A C 19
ATOM 27118 O O . ARG A 1 19 ? 19.788 -2.672 0.913 1.00 0.00 19 ARG A O 19
ATOM 27139 N N . GLY A 1 20 ? 17.939 -2.431 2.165 1.00 0.00 20 GLY A N 19
ATOM 27140 C CA . GLY A 1 20 ? 18.530 -3.061 3.327 1.00 0.00 20 GLY A CA 19
ATOM 27141 C C . GLY A 1 20 ? 18.148 -2.358 4.612 1.00 0.00 20 GLY A C 19
ATOM 27142 O O . GLY A 1 20 ? 18.680 -2.667 5.678 1.00 0.00 20 GLY A O 19
ATOM 27146 N N . LEU A 1 21 ? 17.224 -1.411 4.510 1.00 0.00 21 LEU A N 19
ATOM 27147 C CA . LEU A 1 21 ? 16.769 -0.655 5.669 1.00 0.00 21 LEU A CA 19
ATOM 27148 C C . LEU A 1 21 ? 15.281 -0.382 5.554 1.00 0.00 21 LEU A C 19
ATOM 27149 O O . LEU A 1 21 ? 14.514 -0.624 6.486 1.00 0.00 21 LEU A O 19
ATOM 27165 N N . GLU A 1 22 ? 14.900 0.095 4.377 1.00 0.00 22 GLU A N 19
ATOM 27166 C CA . GLU A 1 22 ? 13.516 0.414 4.030 1.00 0.00 22 GLU A CA 19
ATOM 27167 C C . GLU A 1 22 ? 12.814 1.202 5.140 1.00 0.00 22 GLU A C 19
ATOM 27168 O O . GLU A 1 22 ? 11.631 0.991 5.411 1.00 0.00 22 GLU A O 19
ATOM 27180 N N . ASP A 1 23 ? 13.571 2.097 5.787 1.00 0.00 23 ASP A N 19
ATOM 27181 C CA . ASP A 1 23 ? 13.049 2.994 6.830 1.00 0.00 23 ASP A CA 19
ATOM 27182 C C . ASP A 1 23 ? 12.642 2.241 8.091 1.00 0.00 23 ASP A C 19
ATOM 27183 O O . ASP A 1 23 ? 12.204 2.860 9.063 1.00 0.00 23 ASP A O 19
ATOM 27192 N N . ASN A 1 24 ? 12.793 0.914 8.077 1.00 0.00 24 ASN A N 19
ATOM 27193 C CA . ASN A 1 24 ? 12.197 0.064 9.105 1.00 0.00 24 ASN A CA 19
ATOM 27194 C C . ASN A 1 24 ? 10.692 0.332 9.138 1.00 0.00 24 ASN A C 19
ATOM 27195 O O . ASN A 1 24 ? 10.048 0.297 10.185 1.00 0.00 24 ASN A O 19
ATOM 27206 N N . ARG A 1 25 ? 10.155 0.616 7.950 1.00 0.00 25 ARG A N 19
ATOM 27207 C CA . ARG A 1 25 ? 8.769 1.036 7.784 1.00 0.00 25 ARG A CA 19
ATOM 27208 C C . ARG A 1 25 ? 7.792 -0.018 8.283 1.00 0.00 25 ARG A C 19
ATOM 27209 O O . ARG A 1 25 ? 8.060 -1.217 8.209 1.00 0.00 25 ARG A O 19
ATOM 27230 N N . HIS A 1 26 ? 6.659 0.443 8.791 1.00 0.00 26 HIS A N 19
ATOM 27231 C CA . HIS A 1 26 ? 5.597 -0.453 9.214 1.00 0.00 26 HIS A CA 19
ATOM 27232 C C . HIS A 1 26 ? 4.918 -1.037 7.986 1.00 0.00 26 HIS A C 19
ATOM 27233 O O . HIS A 1 26 ? 4.184 -0.344 7.279 1.00 0.00 26 HIS A O 19
ATOM 27247 N N . PHE A 1 27 ? 5.174 -2.307 7.725 1.00 0.00 27 PHE A N 19
ATOM 27248 C CA . PHE A 1 27 ? 4.651 -2.949 6.533 1.00 0.00 27 PHE A CA 19
ATOM 27249 C C . PHE A 1 27 ? 3.189 -3.304 6.726 1.00 0.00 27 PHE A C 19
ATOM 27250 O O . PHE A 1 27 ? 2.845 -4.174 7.531 1.00 0.00 27 PHE A O 19
ATOM 27267 N N . TYR A 1 28 ? 2.333 -2.630 5.982 1.00 0.00 28 TYR A N 19
ATOM 27268 C CA . TYR A 1 28 ? 0.902 -2.815 6.118 1.00 0.00 28 TYR A CA 19
ATOM 27269 C C . TYR A 1 28 ? 0.457 -4.078 5.405 1.00 0.00 28 TYR A C 19
ATOM 27270 O O . TYR A 1 28 ? 1.064 -4.495 4.413 1.00 0.00 28 TYR A O 19
ATOM 27288 N N . ARG A 1 29 ? -0.589 -4.695 5.926 1.00 0.00 29 ARG A N 19
ATOM 27289 C CA . ARG A 1 29 ? -1.228 -5.798 5.237 1.00 0.00 29 ARG A CA 19
ATOM 27290 C C . ARG A 1 29 ? -2.209 -5.209 4.238 1.00 0.00 29 ARG A C 19
ATOM 27291 O O . ARG A 1 29 ? -2.295 -3.989 4.112 1.00 0.00 29 ARG A O 19
ATOM 27312 N N . ILE A 1 30 ? -2.938 -6.046 3.529 1.00 0.00 30 ILE A N 19
ATOM 27313 C CA . ILE A 1 30 ? -3.935 -5.550 2.598 1.00 0.00 30 ILE A CA 19
ATOM 27314 C C . ILE A 1 30 ? -5.311 -5.542 3.252 1.00 0.00 30 ILE A C 19
ATOM 27315 O O . ILE A 1 30 ? -5.933 -6.591 3.427 1.00 0.00 30 ILE A O 19
ATOM 27331 N N . PRO A 1 31 ? -5.774 -4.346 3.654 1.00 0.00 31 PRO A N 19
ATOM 27332 C CA . PRO A 1 31 ? -7.084 -4.154 4.289 1.00 0.00 31 PRO A CA 19
ATOM 27333 C C . PRO A 1 31 ? -8.227 -4.716 3.453 1.00 0.00 31 PRO A C 19
ATOM 27334 O O . PRO A 1 31 ? -8.548 -4.189 2.388 1.00 0.00 31 PRO A O 19
ATOM 27345 N N . LYS A 1 32 ? -8.841 -5.785 3.938 1.00 0.00 32 LYS A N 19
ATOM 27346 C CA . LYS A 1 32 ? -9.950 -6.406 3.232 1.00 0.00 32 LYS A CA 19
ATOM 27347 C C . LYS A 1 32 ? -11.275 -6.026 3.884 1.00 0.00 32 LYS A C 19
ATOM 27348 O O . LYS A 1 32 ? -12.273 -6.730 3.749 1.00 0.00 32 LYS A O 19
ATOM 27367 N N . ARG A 1 33 ? -11.272 -4.905 4.591 1.00 0.00 33 ARG A N 19
ATOM 27368 C CA . ARG A 1 33 ? -12.472 -4.393 5.236 1.00 0.00 33 ARG A CA 19
ATOM 27369 C C . ARG A 1 33 ? -12.545 -2.879 5.067 1.00 0.00 33 ARG A C 19
ATOM 27370 O O . ARG A 1 33 ? -11.775 -2.141 5.687 1.00 0.00 33 ARG A O 19
ATOM 27391 N N . PRO A 1 34 ? -13.460 -2.390 4.213 1.00 0.00 34 PRO A N 19
ATOM 27392 C CA . PRO A 1 34 ? -14.377 -3.229 3.432 1.00 0.00 34 PRO A CA 19
ATOM 27393 C C . PRO A 1 34 ? -13.686 -3.916 2.252 1.00 0.00 34 PRO A C 19
ATOM 27394 O O . PRO A 1 34 ? -12.582 -3.537 1.860 1.00 0.00 34 PRO A O 19
ATOM 27405 N N . LEU A 1 35 ? -14.350 -4.917 1.686 1.00 0.00 35 LEU A N 19
ATOM 27406 C CA . LEU A 1 35 ? -13.804 -5.683 0.566 1.00 0.00 35 LEU A CA 19
ATOM 27407 C C . LEU A 1 35 ? -13.591 -4.799 -0.657 1.00 0.00 35 LEU A C 19
ATOM 27408 O O . LEU A 1 35 ? -12.629 -4.982 -1.405 1.00 0.00 35 LEU A O 19
ATOM 27424 N N . ILE A 1 36 ? -14.489 -3.842 -0.861 1.00 0.00 36 ILE A N 19
ATOM 27425 C CA . ILE A 1 36 ? -14.379 -2.918 -1.984 1.00 0.00 36 ILE A CA 19
ATOM 27426 C C . ILE A 1 36 ? -13.128 -2.046 -1.849 1.00 0.00 36 ILE A C 19
ATOM 27427 O O . ILE A 1 36 ? -12.511 -1.675 -2.847 1.00 0.00 36 ILE A O 19
ATOM 27443 N N . LEU A 1 37 ? -12.741 -1.751 -0.610 1.00 0.00 37 LEU A N 19
ATOM 27444 C CA . LEU A 1 37 ? -11.527 -0.985 -0.352 1.00 0.00 37 LEU A CA 19
ATOM 27445 C C . LEU A 1 37 ? -10.309 -1.809 -0.747 1.00 0.00 37 LEU A C 19
ATOM 27446 O O . LEU A 1 37 ? -9.362 -1.292 -1.335 1.00 0.00 37 LEU A O 19
ATOM 27462 N N . ARG A 1 38 ? -10.362 -3.101 -0.444 1.00 0.00 38 ARG A N 19
ATOM 27463 C CA . ARG A 1 38 ? -9.304 -4.028 -0.828 1.00 0.00 38 ARG A CA 19
ATOM 27464 C C . ARG A 1 38 ? -9.180 -4.083 -2.347 1.00 0.00 38 ARG A C 19
ATOM 27465 O O . ARG A 1 38 ? -8.082 -4.177 -2.888 1.00 0.00 38 ARG A O 19
ATOM 27486 N N . GLN A 1 39 ? -10.322 -4.014 -3.023 1.00 0.00 39 GLN A N 19
ATOM 27487 C CA . GLN A 1 39 ? -10.360 -4.021 -4.479 1.00 0.00 39 GLN A CA 19
ATOM 27488 C C . GLN A 1 39 ? -9.754 -2.732 -5.039 1.00 0.00 39 GLN A C 19
ATOM 27489 O O . GLN A 1 39 ? -9.098 -2.739 -6.081 1.00 0.00 39 GLN A O 19
ATOM 27503 N N . ARG A 1 40 ? -9.963 -1.628 -4.332 1.00 0.00 40 ARG A N 19
ATOM 27504 C CA . ARG A 1 40 ? -9.422 -0.339 -4.748 1.00 0.00 40 ARG A CA 19
ATOM 27505 C C . ARG A 1 40 ? -7.931 -0.251 -4.431 1.00 0.00 40 ARG A C 19
ATOM 27506 O O . ARG A 1 40 ? -7.214 0.580 -4.991 1.00 0.00 40 ARG A O 19
ATOM 27527 N N . TRP A 1 41 ? -7.467 -1.115 -3.543 1.00 0.00 41 TRP A N 19
ATOM 27528 C CA . TRP A 1 41 ? -6.067 -1.132 -3.140 1.00 0.00 41 TRP A CA 19
ATOM 27529 C C . TRP A 1 41 ? -5.163 -1.616 -4.279 1.00 0.00 41 TRP A C 19
ATOM 27530 O O . TRP A 1 41 ? -3.970 -1.320 -4.301 1.00 0.00 41 TRP A O 19
ATOM 27551 N N . LEU A 1 42 ? -5.739 -2.343 -5.232 1.00 0.00 42 LEU A N 19
ATOM 27552 C CA . LEU A 1 42 ? -4.969 -2.875 -6.359 1.00 0.00 42 LEU A CA 19
ATOM 27553 C C . LEU A 1 42 ? -4.758 -1.827 -7.449 1.00 0.00 42 LEU A C 19
ATOM 27554 O O . LEU A 1 42 ? -3.898 -1.998 -8.313 1.00 0.00 42 LEU A O 19
ATOM 27570 N N . THR A 1 43 ? -5.556 -0.763 -7.417 1.00 0.00 43 THR A N 19
ATOM 27571 C CA . THR A 1 43 ? -5.534 0.269 -8.458 1.00 0.00 43 THR A CA 19
ATOM 27572 C C . THR A 1 43 ? -4.116 0.749 -8.794 1.00 0.00 43 THR A C 19
ATOM 27573 O O . THR A 1 43 ? -3.704 0.718 -9.953 1.00 0.00 43 THR A O 19
ATOM 27584 N N . ALA A 1 44 ? -3.365 1.161 -7.780 1.00 0.00 44 ALA A N 19
ATOM 27585 C CA . ALA A 1 44 ? -2.071 1.795 -8.008 1.00 0.00 44 ALA A CA 19
ATOM 27586 C C . ALA A 1 44 ? -0.980 0.782 -8.347 1.00 0.00 44 ALA A C 19
ATOM 27587 O O . ALA A 1 44 ? -0.034 1.102 -9.066 1.00 0.00 44 ALA A O 19
ATOM 27594 N N . ILE A 1 45 ? -1.105 -0.436 -7.838 1.00 0.00 45 ILE A N 19
ATOM 27595 C CA . ILE A 1 45 ? -0.124 -1.473 -8.143 1.00 0.00 45 ILE A CA 19
ATOM 27596 C C . ILE A 1 45 ? -0.408 -2.066 -9.513 1.00 0.00 45 ILE A C 19
ATOM 27597 O O . ILE A 1 45 ? 0.445 -2.730 -10.101 1.00 0.00 45 ILE A O 19
ATOM 27613 N N . GLY A 1 46 ? -1.614 -1.809 -10.012 1.00 0.00 46 GLY A N 19
ATOM 27614 C CA . GLY A 1 46 ? -2.001 -2.281 -11.325 1.00 0.00 46 GLY A CA 19
ATOM 27615 C C . GLY A 1 46 ? -1.943 -3.787 -11.433 1.00 0.00 46 GLY A C 19
ATOM 27616 O O . GLY A 1 46 ? -1.382 -4.326 -12.388 1.00 0.00 46 GLY A O 19
ATOM 27620 N N . ARG A 1 47 ? -2.502 -4.472 -10.447 1.00 0.00 47 ARG A N 19
ATOM 27621 C CA . ARG A 1 47 ? -2.481 -5.926 -10.438 1.00 0.00 47 ARG A CA 19
ATOM 27622 C C . ARG A 1 47 ? -3.865 -6.509 -10.180 1.00 0.00 47 ARG A C 19
ATOM 27623 O O . ARG A 1 47 ? -4.824 -5.780 -9.918 1.00 0.00 47 ARG A O 19
ATOM 27644 N N . THR A 1 48 ? -3.949 -7.828 -10.262 1.00 0.00 48 THR A N 19
ATOM 27645 C CA . THR A 1 48 ? -5.167 -8.556 -9.972 1.00 0.00 48 THR A CA 19
ATOM 27646 C C . THR A 1 48 ? -5.232 -8.915 -8.486 1.00 0.00 48 THR A C 19
ATOM 27647 O O . THR A 1 48 ? -4.209 -8.980 -7.810 1.00 0.00 48 THR A O 19
ATOM 27658 N N . GLU A 1 49 ? -6.430 -9.160 -7.985 1.00 0.00 49 GLU A N 19
ATOM 27659 C CA . GLU A 1 49 ? -6.631 -9.464 -6.566 1.00 0.00 49 GLU A CA 19
ATOM 27660 C C . GLU A 1 49 ? -6.394 -10.941 -6.298 1.00 0.00 49 GLU A C 19
ATOM 27661 O O . GLU A 1 49 ? -6.313 -11.375 -5.151 1.00 0.00 49 GLU A O 19
ATOM 27673 N N . GLU A 1 50 ? -6.269 -11.706 -7.371 1.00 0.00 50 GLU A N 19
ATOM 27674 C CA . GLU A 1 50 ? -5.834 -13.087 -7.277 1.00 0.00 50 GLU A CA 19
ATOM 27675 C C . GLU A 1 50 ? -4.316 -13.117 -7.155 1.00 0.00 50 GLU A C 19
ATOM 27676 O O . GLU A 1 50 ? -3.703 -14.174 -7.009 1.00 0.00 50 GLU A O 19
ATOM 27688 N N . THR A 1 51 ? -3.728 -11.929 -7.200 1.00 0.00 51 THR A N 19
ATOM 27689 C CA . THR A 1 51 ? -2.290 -11.764 -7.154 1.00 0.00 51 THR A CA 19
ATOM 27690 C C . THR A 1 51 ? -1.900 -10.915 -5.951 1.00 0.00 51 THR A C 19
ATOM 27691 O O . THR A 1 51 ? -0.918 -11.189 -5.260 1.00 0.00 51 THR A O 19
ATOM 27702 N N . VAL A 1 52 ? -2.702 -9.894 -5.704 1.00 0.00 52 VAL A N 19
ATOM 27703 C CA . VAL A 1 52 ? -2.509 -9.007 -4.574 1.00 0.00 52 VAL A CA 19
ATOM 27704 C C . VAL A 1 52 ? -3.188 -9.582 -3.340 1.00 0.00 52 VAL A C 19
ATOM 27705 O O . VAL A 1 52 ? -4.319 -9.224 -3.004 1.00 0.00 52 VAL A O 19
ATOM 27718 N N . VAL A 1 53 ? -2.508 -10.511 -2.691 1.00 0.00 53 VAL A N 19
ATOM 27719 C CA . VAL A 1 53 ? -3.036 -11.144 -1.497 1.00 0.00 53 VAL A CA 19
ATOM 27720 C C . VAL A 1 53 ? -1.962 -11.193 -0.409 1.00 0.00 53 VAL A C 19
ATOM 27721 O O . VAL A 1 53 ? -1.219 -10.229 -0.231 1.00 0.00 53 VAL A O 19
ATOM 27734 N N . SER A 1 54 ? -1.846 -12.316 0.280 1.00 0.00 54 SER A N 19
ATOM 27735 C CA . SER A 1 54 ? -0.963 -12.431 1.439 1.00 0.00 54 SER A CA 19
ATOM 27736 C C . SER A 1 54 ? 0.524 -12.339 1.066 1.00 0.00 54 SER A C 19
ATOM 27737 O O . SER A 1 54 ? 1.387 -12.286 1.944 1.00 0.00 54 SER A O 19
ATOM 27745 N N . GLN A 1 55 ? 0.822 -12.322 -0.227 1.00 0.00 55 GLN A N 19
ATOM 27746 C CA . GLN A 1 55 ? 2.203 -12.240 -0.694 1.00 0.00 55 GLN A CA 19
ATOM 27747 C C . GLN A 1 55 ? 2.625 -10.790 -0.925 1.00 0.00 55 GLN A C 19
ATOM 27748 O O . GLN A 1 55 ? 3.806 -10.497 -1.097 1.00 0.00 55 GLN A O 19
ATOM 27762 N N . LEU A 1 56 ? 1.661 -9.886 -0.918 1.00 0.00 56 LEU A N 19
ATOM 27763 C CA . LEU A 1 56 ? 1.941 -8.488 -1.197 1.00 0.00 56 LEU A CA 19
ATOM 27764 C C . LEU A 1 56 ? 1.837 -7.650 0.067 1.00 0.00 56 LEU A C 19
ATOM 27765 O O . LEU A 1 56 ? 0.792 -7.615 0.718 1.00 0.00 56 LEU A O 19
ATOM 27781 N N . ARG A 1 57 ? 2.927 -6.990 0.421 1.00 0.00 57 ARG A N 19
ATOM 27782 C CA . ARG A 1 57 ? 2.937 -6.079 1.552 1.00 0.00 57 ARG A CA 19
ATOM 27783 C C . ARG A 1 57 ? 3.245 -4.678 1.054 1.00 0.00 57 ARG A C 19
ATOM 27784 O O . ARG A 1 57 ? 3.971 -4.514 0.074 1.00 0.00 57 ARG A O 19
ATOM 27805 N N . ILE A 1 58 ? 2.682 -3.676 1.703 1.00 0.00 58 ILE A N 19
ATOM 27806 C CA . ILE A 1 58 ? 2.823 -2.308 1.236 1.00 0.00 58 ILE A CA 19
ATOM 27807 C C . ILE A 1 58 ? 3.459 -1.426 2.302 1.00 0.00 58 ILE A C 19
ATOM 27808 O O . ILE A 1 58 ? 3.072 -1.470 3.474 1.00 0.00 58 ILE A O 19
ATOM 27824 N N . CYS A 1 59 ? 4.457 -0.649 1.890 1.00 0.00 59 CYS A N 19
ATOM 27825 C CA . CYS A 1 59 ? 5.099 0.314 2.768 1.00 0.00 59 CYS A CA 19
ATOM 27826 C C . CYS A 1 59 ? 4.120 1.400 3.201 1.00 0.00 59 CYS A C 19
ATOM 27827 O O . CYS A 1 59 ? 3.252 1.812 2.431 1.00 0.00 59 CYS A O 19
ATOM 27834 N N . SER A 1 60 ? 4.287 1.877 4.423 1.00 0.00 60 SER A N 19
ATOM 27835 C CA . SER A 1 60 ? 3.475 2.966 4.940 1.00 0.00 60 SER A CA 19
ATOM 27836 C C . SER A 1 60 ? 3.807 4.271 4.215 1.00 0.00 60 SER A C 19
ATOM 27837 O O . SER A 1 60 ? 3.036 5.230 4.239 1.00 0.00 60 SER A O 19
ATOM 27845 N N . ALA A 1 61 ? 4.956 4.281 3.541 1.00 0.00 61 ALA A N 19
ATOM 27846 C CA . ALA A 1 61 ? 5.428 5.460 2.824 1.00 0.00 61 ALA A CA 19
ATOM 27847 C C . ALA A 1 61 ? 4.609 5.711 1.565 1.00 0.00 61 ALA A C 19
ATOM 27848 O O . ALA A 1 61 ? 4.757 6.740 0.913 1.00 0.00 61 ALA A O 19
ATOM 27855 N N . HIS A 1 62 ? 3.745 4.762 1.223 1.00 0.00 62 HIS A N 19
ATOM 27856 C CA . HIS A 1 62 ? 2.887 4.897 0.053 1.00 0.00 62 HIS A CA 19
ATOM 27857 C C . HIS A 1 62 ? 1.632 5.691 0.414 1.00 0.00 62 HIS A C 19
ATOM 27858 O O . HIS A 1 62 ? 0.716 5.862 -0.395 1.00 0.00 62 HIS A O 19
ATOM 27872 N N . PHE A 1 63 ? 1.611 6.165 1.652 1.00 0.00 63 PHE A N 19
ATOM 27873 C CA . PHE A 1 63 ? 0.596 7.087 2.132 1.00 0.00 63 PHE A CA 19
ATOM 27874 C C . PHE A 1 63 ? 1.304 8.326 2.655 1.00 0.00 63 PHE A C 19
ATOM 27875 O O . PHE A 1 63 ? 2.344 8.211 3.306 1.00 0.00 63 PHE A O 19
ATOM 27892 N N . GLU A 1 64 ? 0.769 9.504 2.365 1.00 0.00 64 GLU A N 19
ATOM 27893 C CA . GLU A 1 64 ? 1.411 10.743 2.787 1.00 0.00 64 GLU A CA 19
ATOM 27894 C C . GLU A 1 64 ? 1.422 10.855 4.308 1.00 0.00 64 GLU A C 19
ATOM 27895 O O . GLU A 1 64 ? 0.397 11.115 4.936 1.00 0.00 64 GLU A O 19
ATOM 27907 N N . GLY A 1 65 ? 2.593 10.652 4.890 1.00 0.00 65 GLY A N 19
ATOM 27908 C CA . GLY A 1 65 ? 2.733 10.691 6.332 1.00 0.00 65 GLY A CA 19
ATOM 27909 C C . GLY A 1 65 ? 2.969 9.314 6.913 1.00 0.00 65 GLY A C 19
ATOM 27910 O O . GLY A 1 65 ? 3.631 9.168 7.941 1.00 0.00 65 GLY A O 19
ATOM 27914 N N . GLY A 1 66 ? 2.448 8.302 6.231 1.00 0.00 66 GLY A N 19
ATOM 27915 C CA . GLY A 1 66 ? 2.561 6.942 6.709 1.00 0.00 66 GLY A CA 19
ATOM 27916 C C . GLY A 1 66 ? 1.424 6.564 7.636 1.00 0.00 66 GLY A C 19
ATOM 27917 O O . GLY A 1 66 ? 1.656 6.145 8.771 1.00 0.00 66 GLY A O 19
ATOM 27921 N N . GLU A 1 67 ? 0.194 6.709 7.157 1.00 0.00 67 GLU A N 19
ATOM 27922 C CA . GLU A 1 67 ? -0.981 6.451 7.977 1.00 0.00 67 GLU A CA 19
ATOM 27923 C C . GLU A 1 67 ? -2.114 5.838 7.158 1.00 0.00 67 GLU A C 19
ATOM 27924 O O . GLU A 1 67 ? -2.524 6.390 6.138 1.00 0.00 67 GLU A O 19
ATOM 27936 N N . LYS A 1 68 ? -2.588 4.686 7.608 1.00 0.00 68 LYS A N 19
ATOM 27937 C CA . LYS A 1 68 ? -3.759 4.039 7.031 1.00 0.00 68 LYS A CA 19
ATOM 27938 C C . LYS A 1 68 ? -4.968 4.294 7.927 1.00 0.00 68 LYS A C 19
ATOM 27939 O O . LYS A 1 68 ? -5.160 3.608 8.936 1.00 0.00 68 LYS A O 19
ATOM 27958 N N . LYS A 1 69 ? -5.780 5.275 7.573 1.00 0.00 69 LYS A N 19
ATOM 27959 C CA . LYS A 1 69 ? -6.860 5.710 8.444 1.00 0.00 69 LYS A CA 19
ATOM 27960 C C . LYS A 1 69 ? -8.219 5.243 7.941 1.00 0.00 69 LYS A C 19
ATOM 27961 O O . LYS A 1 69 ? -8.919 4.506 8.637 1.00 0.00 69 LYS A O 19
ATOM 27980 N N . GLU A 1 70 ? -8.583 5.656 6.739 1.00 0.00 70 GLU A N 19
ATOM 27981 C CA . GLU A 1 70 ? -9.926 5.407 6.232 1.00 0.00 70 GLU A CA 19
ATOM 27982 C C . GLU A 1 70 ? -9.890 4.553 4.965 1.00 0.00 70 GLU A C 19
ATOM 27983 O O . GLU A 1 70 ? -9.599 3.356 5.017 1.00 0.00 70 GLU A O 19
ATOM 27995 N N . GLY A 1 71 ? -10.197 5.171 3.831 1.00 0.00 71 GLY A N 19
ATOM 27996 C CA . GLY A 1 71 ? -10.171 4.468 2.565 1.00 0.00 71 GLY A CA 19
ATOM 27997 C C . GLY A 1 71 ? -8.928 4.807 1.778 1.00 0.00 71 GLY A C 19
ATOM 27998 O O . GLY A 1 71 ? -8.987 5.063 0.576 1.00 0.00 71 GLY A O 19
ATOM 28002 N N . ASP A 1 72 ? -7.804 4.817 2.470 1.00 0.00 72 ASP A N 19
ATOM 28003 C CA . ASP A 1 72 ? -6.533 5.211 1.885 1.00 0.00 72 ASP A CA 19
ATOM 28004 C C . ASP A 1 72 ? -5.984 4.108 0.992 1.00 0.00 72 ASP A C 19
ATOM 28005 O O . ASP A 1 72 ? -5.764 2.986 1.442 1.00 0.00 72 ASP A O 19
ATOM 28014 N N . ILE A 1 73 ? -5.789 4.434 -0.277 1.00 0.00 73 ILE A N 19
ATOM 28015 C CA . ILE A 1 73 ? -5.171 3.521 -1.222 1.00 0.00 73 ILE A CA 19
ATOM 28016 C C . ILE A 1 73 ? -3.701 3.888 -1.396 1.00 0.00 73 ILE A C 19
ATOM 28017 O O . ILE A 1 73 ? -3.358 5.065 -1.507 1.00 0.00 73 ILE A O 19
ATOM 28033 N N . PRO A 1 74 ? -2.814 2.889 -1.413 1.00 0.00 74 PRO A N 19
ATOM 28034 C CA . PRO A 1 74 ? -1.374 3.121 -1.511 1.00 0.00 74 PRO A CA 19
ATOM 28035 C C . PRO A 1 74 ? -0.976 3.614 -2.896 1.00 0.00 74 PRO A C 19
ATOM 28036 O O . PRO A 1 74 ? -1.173 2.918 -3.888 1.00 0.00 74 PRO A O 19
ATOM 28047 N N . VAL A 1 75 ? -0.420 4.813 -2.964 1.00 0.00 75 VAL A N 19
ATOM 28048 C CA . VAL A 1 75 ? -0.038 5.390 -4.242 1.00 0.00 75 VAL A CA 19
ATOM 28049 C C . VAL A 1 75 ? 1.456 5.210 -4.487 1.00 0.00 75 VAL A C 19
ATOM 28050 O O . VAL A 1 75 ? 2.224 4.999 -3.547 1.00 0.00 75 VAL A O 19
ATOM 28063 N N . PRO A 1 76 ? 1.884 5.278 -5.756 1.00 0.00 76 PRO A N 19
ATOM 28064 C CA . PRO A 1 76 ? 3.283 5.061 -6.122 1.00 0.00 76 PRO A CA 19
ATOM 28065 C C . PRO A 1 76 ? 4.192 6.157 -5.579 1.00 0.00 76 PRO A C 19
ATOM 28066 O O . PRO A 1 76 ? 5.295 5.890 -5.103 1.00 0.00 76 PRO A O 19
ATOM 28077 N N . ASP A 1 77 ? 3.702 7.386 -5.636 1.00 0.00 77 ASP A N 19
ATOM 28078 C CA . ASP A 1 77 ? 4.432 8.537 -5.138 1.00 0.00 77 ASP A CA 19
ATOM 28079 C C . ASP A 1 77 ? 3.453 9.559 -4.592 1.00 0.00 77 ASP A C 19
ATOM 28080 O O . ASP A 1 77 ? 2.785 10.250 -5.358 1.00 0.00 77 ASP A O 19
ATOM 28089 N N . PRO A 1 78 ? 3.342 9.661 -3.263 1.00 0.00 78 PRO A N 19
ATOM 28090 C CA . PRO A 1 78 ? 2.418 10.596 -2.618 1.00 0.00 78 PRO A CA 19
ATOM 28091 C C . PRO A 1 78 ? 2.803 12.055 -2.855 1.00 0.00 78 PRO A C 19
ATOM 28092 O O . PRO A 1 78 ? 2.043 12.968 -2.532 1.00 0.00 78 PRO A O 19
ATOM 28103 N N . THR A 1 79 ? 3.978 12.269 -3.430 1.00 0.00 79 THR A N 19
ATOM 28104 C CA . THR A 1 79 ? 4.465 13.611 -3.695 1.00 0.00 79 THR A CA 19
ATOM 28105 C C . THR A 1 79 ? 4.388 13.948 -5.184 1.00 0.00 79 THR A C 19
ATOM 28106 O O . THR A 1 79 ? 4.709 15.064 -5.596 1.00 0.00 79 THR A O 19
ATOM 28117 N N . VAL A 1 80 ? 3.961 12.982 -5.990 1.00 0.00 80 VAL A N 19
ATOM 28118 C CA . VAL A 1 80 ? 3.908 13.167 -7.437 1.00 0.00 80 VAL A CA 19
ATOM 28119 C C . VAL A 1 80 ? 2.568 12.705 -8.002 1.00 0.00 80 VAL A C 19
ATOM 28120 O O . VAL A 1 80 ? 1.873 13.463 -8.683 1.00 0.00 80 VAL A O 19
ATOM 28133 N N . ASP A 1 81 ? 2.203 11.464 -7.704 1.00 0.00 81 ASP A N 19
ATOM 28134 C CA . ASP A 1 81 ? 0.984 10.872 -8.240 1.00 0.00 81 ASP A CA 19
ATOM 28135 C C . ASP A 1 81 ? -0.221 11.317 -7.432 1.00 0.00 81 ASP A C 19
ATOM 28136 O O . ASP A 1 81 ? -0.077 11.902 -6.356 1.00 0.00 81 ASP A O 19
ATOM 28145 N N . LYS A 1 82 ? -1.407 11.042 -7.946 1.00 0.00 82 LYS A N 19
ATOM 28146 C CA . LYS A 1 82 ? -2.631 11.447 -7.283 1.00 0.00 82 LYS A CA 19
ATOM 28147 C C . LYS A 1 82 ? -3.005 10.444 -6.203 1.00 0.00 82 LYS A C 19
ATOM 28148 O O . LYS A 1 82 ? -3.489 9.354 -6.502 1.00 0.00 82 LYS A O 19
ATOM 28167 N N . GLN A 1 83 ? -2.732 10.813 -4.956 1.00 0.00 83 GLN A N 19
ATOM 28168 C CA . GLN A 1 83 ? -3.116 10.010 -3.800 1.00 0.00 83 GLN A CA 19
ATOM 28169 C C . GLN A 1 83 ? -4.583 9.602 -3.890 1.00 0.00 83 GLN A C 19
ATOM 28170 O O . GLN A 1 83 ? -5.478 10.452 -3.938 1.00 0.00 83 GLN A O 19
ATOM 28184 N N . ILE A 1 84 ? -4.822 8.300 -3.914 1.00 0.00 84 ILE A N 19
ATOM 28185 C CA . ILE A 1 84 ? -6.165 7.783 -4.075 1.00 0.00 84 ILE A CA 19
ATOM 28186 C C . ILE A 1 84 ? -6.776 7.446 -2.724 1.00 0.00 84 ILE A C 19
ATOM 28187 O O . ILE A 1 84 ? -6.186 6.716 -1.927 1.00 0.00 84 ILE A O 19
ATOM 28203 N N . LYS A 1 85 ? -7.952 7.989 -2.463 1.00 0.00 85 LYS A N 19
ATOM 28204 C CA . LYS A 1 85 ? -8.663 7.701 -1.233 1.00 0.00 85 LYS A CA 19
ATOM 28205 C C . LYS A 1 85 ? -10.149 7.517 -1.526 1.00 0.00 85 LYS A C 19
ATOM 28206 O O . LYS A 1 85 ? -10.728 8.247 -2.332 1.00 0.00 85 LYS A O 19
ATOM 28225 N N . ILE A 1 86 ? -10.746 6.518 -0.901 1.00 0.00 86 ILE A N 19
ATOM 28226 C CA . ILE A 1 86 ? -12.169 6.257 -1.054 1.00 0.00 86 ILE A CA 19
ATOM 28227 C C . ILE A 1 86 ? -12.961 7.042 -0.017 1.00 0.00 86 ILE A C 19
ATOM 28228 O O . ILE A 1 86 ? -12.573 7.103 1.153 1.00 0.00 86 ILE A O 19
ATOM 28244 N N . GLU A 1 87 ? -14.058 7.650 -0.445 1.00 0.00 87 GLU A N 19
ATOM 28245 C CA . GLU A 1 87 ? -14.915 8.388 0.465 1.00 0.00 87 GLU A CA 19
ATOM 28246 C C . GLU A 1 87 ? -15.724 7.409 1.312 1.00 0.00 87 GLU A C 19
ATOM 28247 O O . GLU A 1 87 ? -16.540 6.639 0.800 1.00 0.00 87 GLU A O 19
ATOM 28259 N N . LEU A 1 88 ? -15.459 7.413 2.608 1.00 0.00 88 LEU A N 19
ATOM 28260 C CA . LEU A 1 88 ? -16.129 6.508 3.522 1.00 0.00 88 LEU A CA 19
ATOM 28261 C C . LEU A 1 88 ? -17.408 7.137 4.050 1.00 0.00 88 LEU A C 19
ATOM 28262 O O . LEU A 1 88 ? -17.380 8.239 4.604 1.00 0.00 88 LEU A O 19
ATOM 28278 N N . PRO A 1 89 ? -18.548 6.458 3.856 1.00 0.00 89 PRO A N 19
ATOM 28279 C CA . PRO A 1 89 ? -19.826 6.895 4.410 1.00 0.00 89 PRO A CA 19
ATOM 28280 C C . PRO A 1 89 ? -19.803 6.847 5.931 1.00 0.00 89 PRO A C 19
ATOM 28281 O O . PRO A 1 89 ? -19.478 5.806 6.510 1.00 0.00 89 PRO A O 19
ATOM 28292 N N . PRO A 1 90 ? -20.120 7.979 6.585 1.00 0.00 90 PRO A N 19
ATOM 28293 C CA . PRO A 1 90 ? -20.083 8.113 8.043 1.00 0.00 90 PRO A CA 19
ATOM 28294 C C . PRO A 1 90 ? -20.677 6.910 8.771 1.00 0.00 90 PRO A C 19
ATOM 28295 O O . PRO A 1 90 ? -21.861 6.592 8.622 1.00 0.00 90 PRO A O 19
ATOM 28306 N N . LYS A 1 91 ? -19.839 6.238 9.543 1.00 0.00 91 LYS A N 19
ATOM 28307 C CA . LYS A 1 91 ? -20.252 5.074 10.302 1.00 0.00 91 LYS A CA 19
ATOM 28308 C C . LYS A 1 91 ? -20.574 5.484 11.729 1.00 0.00 91 LYS A C 19
ATOM 28309 O O . LYS A 1 91 ? -19.988 6.480 12.206 1.00 0.00 91 LYS A O 19
ATOM 28330 N N . GLY A 1 1 ? 10.359 -10.492 10.168 1.00 0.00 1 GLY A N 20
ATOM 28331 C CA . GLY A 1 1 ? 9.475 -11.680 10.248 1.00 0.00 1 GLY A CA 20
ATOM 28332 C C . GLY A 1 1 ? 10.098 -12.893 9.590 1.00 0.00 1 GLY A C 20
ATOM 28333 O O . GLY A 1 1 ? 11.146 -12.787 8.949 1.00 0.00 1 GLY A O 20
ATOM 28339 N N . SER A 1 2 ? 9.460 -14.046 9.751 1.00 0.00 2 SER A N 20
ATOM 28340 C CA . SER A 1 2 ? 9.939 -15.280 9.143 1.00 0.00 2 SER A CA 20
ATOM 28341 C C . SER A 1 2 ? 9.614 -15.303 7.650 1.00 0.00 2 SER A C 20
ATOM 28342 O O . SER A 1 2 ? 10.276 -15.985 6.867 1.00 0.00 2 SER A O 20
ATOM 28350 N N . MET A 1 3 ? 8.592 -14.549 7.266 1.00 0.00 3 MET A N 20
ATOM 28351 C CA . MET A 1 3 ? 8.192 -14.446 5.871 1.00 0.00 3 MET A CA 20
ATOM 28352 C C . MET A 1 3 ? 8.916 -13.283 5.201 1.00 0.00 3 MET A C 20
ATOM 28353 O O . MET A 1 3 ? 9.015 -12.197 5.776 1.00 0.00 3 MET A O 20
ATOM 28367 N N . PRO A 1 4 ? 9.449 -13.503 3.984 1.00 0.00 4 PRO A N 20
ATOM 28368 C CA . PRO A 1 4 ? 10.112 -12.453 3.207 1.00 0.00 4 PRO A CA 20
ATOM 28369 C C . PRO A 1 4 ? 9.145 -11.332 2.827 1.00 0.00 4 PRO A C 20
ATOM 28370 O O . PRO A 1 4 ? 8.511 -11.368 1.770 1.00 0.00 4 PRO A O 20
ATOM 28381 N N . THR A 1 5 ? 9.028 -10.347 3.703 1.00 0.00 5 THR A N 20
ATOM 28382 C CA . THR A 1 5 ? 8.138 -9.221 3.488 1.00 0.00 5 THR A CA 20
ATOM 28383 C C . THR A 1 5 ? 8.589 -8.389 2.287 1.00 0.00 5 THR A C 20
ATOM 28384 O O . THR A 1 5 ? 9.608 -7.704 2.340 1.00 0.00 5 THR A O 20
ATOM 28395 N N . THR A 1 6 ? 7.835 -8.473 1.198 1.00 0.00 6 THR A N 20
ATOM 28396 C CA . THR A 1 6 ? 8.181 -7.768 -0.026 1.00 0.00 6 THR A CA 20
ATOM 28397 C C . THR A 1 6 ? 7.032 -6.885 -0.500 1.00 0.00 6 THR A C 20
ATOM 28398 O O . THR A 1 6 ? 5.862 -7.264 -0.392 1.00 0.00 6 THR A O 20
ATOM 28409 N N . CYS A 1 7 ? 7.373 -5.708 -1.005 1.00 0.00 7 CYS A N 20
ATOM 28410 C CA . CYS A 1 7 ? 6.394 -4.818 -1.598 1.00 0.00 7 CYS A CA 20
ATOM 28411 C C . CYS A 1 7 ? 5.927 -5.372 -2.938 1.00 0.00 7 CYS A C 20
ATOM 28412 O O . CYS A 1 7 ? 6.680 -6.048 -3.646 1.00 0.00 7 CYS A O 20
ATOM 28419 N N . GLY A 1 8 ? 4.689 -5.081 -3.283 1.00 0.00 8 GLY A N 20
ATOM 28420 C CA . GLY A 1 8 ? 4.147 -5.541 -4.542 1.00 0.00 8 GLY A CA 20
ATOM 28421 C C . GLY A 1 8 ? 4.057 -4.430 -5.562 1.00 0.00 8 GLY A C 20
ATOM 28422 O O . GLY A 1 8 ? 3.557 -4.631 -6.670 1.00 0.00 8 GLY A O 20
ATOM 28426 N N . PHE A 1 9 ? 4.541 -3.253 -5.188 1.00 0.00 9 PHE A N 20
ATOM 28427 C CA . PHE A 1 9 ? 4.495 -2.098 -6.069 1.00 0.00 9 PHE A CA 20
ATOM 28428 C C . PHE A 1 9 ? 5.549 -2.204 -7.163 1.00 0.00 9 PHE A C 20
ATOM 28429 O O . PHE A 1 9 ? 6.737 -2.362 -6.878 1.00 0.00 9 PHE A O 20
ATOM 28446 N N . PRO A 1 10 ? 5.125 -2.115 -8.434 1.00 0.00 10 PRO A N 20
ATOM 28447 C CA . PRO A 1 10 ? 6.038 -2.221 -9.577 1.00 0.00 10 PRO A CA 20
ATOM 28448 C C . PRO A 1 10 ? 6.972 -1.024 -9.670 1.00 0.00 10 PRO A C 20
ATOM 28449 O O . PRO A 1 10 ? 8.084 -1.115 -10.191 1.00 0.00 10 PRO A O 20
ATOM 28460 N N . ASN A 1 11 ? 6.511 0.096 -9.148 1.00 0.00 11 ASN A N 20
ATOM 28461 C CA . ASN A 1 11 ? 7.294 1.324 -9.142 1.00 0.00 11 ASN A CA 20
ATOM 28462 C C . ASN A 1 11 ? 7.581 1.749 -7.713 1.00 0.00 11 ASN A C 20
ATOM 28463 O O . ASN A 1 11 ? 7.427 2.917 -7.353 1.00 0.00 11 ASN A O 20
ATOM 28474 N N . CYS A 1 12 ? 7.987 0.789 -6.891 1.00 0.00 12 CYS A N 20
ATOM 28475 C CA . CYS A 1 12 ? 8.341 1.081 -5.517 1.00 0.00 12 CYS A CA 20
ATOM 28476 C C . CYS A 1 12 ? 9.785 1.547 -5.424 1.00 0.00 12 CYS A C 20
ATOM 28477 O O . CYS A 1 12 ? 10.719 0.744 -5.464 1.00 0.00 12 CYS A O 20
ATOM 28484 N N . LYS A 1 13 ? 9.956 2.849 -5.327 1.00 0.00 13 LYS A N 20
ATOM 28485 C CA . LYS A 1 13 ? 11.262 3.428 -5.071 1.00 0.00 13 LYS A CA 20
ATOM 28486 C C . LYS A 1 13 ? 11.489 3.542 -3.566 1.00 0.00 13 LYS A C 20
ATOM 28487 O O . LYS A 1 13 ? 12.523 4.025 -3.112 1.00 0.00 13 LYS A O 20
ATOM 28506 N N . PHE A 1 14 ? 10.515 3.066 -2.796 1.00 0.00 14 PHE A N 20
ATOM 28507 C CA . PHE A 1 14 ? 10.483 3.314 -1.363 1.00 0.00 14 PHE A CA 20
ATOM 28508 C C . PHE A 1 14 ? 11.240 2.253 -0.577 1.00 0.00 14 PHE A C 20
ATOM 28509 O O . PHE A 1 14 ? 11.958 2.582 0.364 1.00 0.00 14 PHE A O 20
ATOM 28526 N N . ARG A 1 15 ? 11.112 0.991 -0.959 1.00 0.00 15 ARG A N 20
ATOM 28527 C CA . ARG A 1 15 ? 11.889 -0.059 -0.302 1.00 0.00 15 ARG A CA 20
ATOM 28528 C C . ARG A 1 15 ? 13.369 0.095 -0.649 1.00 0.00 15 ARG A C 20
ATOM 28529 O O . ARG A 1 15 ? 14.247 -0.448 0.016 1.00 0.00 15 ARG A O 20
ATOM 28550 N N . SER A 1 16 ? 13.631 0.851 -1.706 1.00 0.00 16 SER A N 20
ATOM 28551 C CA . SER A 1 16 ? 14.989 1.201 -2.081 1.00 0.00 16 SER A CA 20
ATOM 28552 C C . SER A 1 16 ? 15.358 2.571 -1.509 1.00 0.00 16 SER A C 20
ATOM 28553 O O . SER A 1 16 ? 16.482 3.048 -1.675 1.00 0.00 16 SER A O 20
ATOM 28561 N N . ARG A 1 17 ? 14.396 3.200 -0.836 1.00 0.00 17 ARG A N 20
ATOM 28562 C CA . ARG A 1 17 ? 14.621 4.478 -0.171 1.00 0.00 17 ARG A CA 20
ATOM 28563 C C . ARG A 1 17 ? 15.253 4.229 1.192 1.00 0.00 17 ARG A C 20
ATOM 2856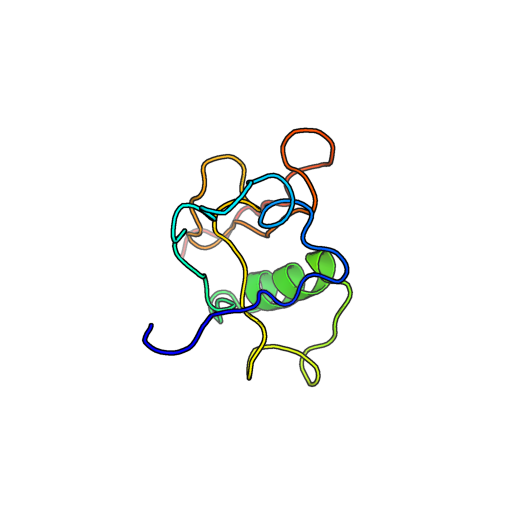4 O O . ARG A 1 17 ? 16.155 4.954 1.618 1.00 0.00 17 ARG A O 20
ATOM 28585 N N . TYR A 1 18 ? 14.778 3.188 1.867 1.00 0.00 18 TYR A N 20
ATOM 28586 C CA . TYR A 1 18 ? 15.359 2.773 3.134 1.00 0.00 18 TYR A CA 20
ATOM 28587 C C . TYR A 1 18 ? 16.618 1.960 2.863 1.00 0.00 18 TYR A C 20
ATOM 28588 O O . TYR A 1 18 ? 16.639 1.118 1.966 1.00 0.00 18 TYR A O 20
ATOM 28606 N N . ARG A 1 19 ? 17.665 2.218 3.626 1.00 0.00 19 ARG A N 20
ATOM 28607 C CA . ARG A 1 19 ? 18.947 1.572 3.392 1.00 0.00 19 ARG A CA 20
ATOM 28608 C C . ARG A 1 19 ? 18.930 0.123 3.858 1.00 0.00 19 ARG A C 20
ATOM 28609 O O . ARG A 1 19 ? 18.373 -0.202 4.909 1.00 0.00 19 ARG A O 20
ATOM 28630 N N . GLY A 1 20 ? 19.538 -0.747 3.064 1.00 0.00 20 GLY A N 20
ATOM 28631 C CA . GLY A 1 20 ? 19.664 -2.137 3.448 1.00 0.00 20 GLY A CA 20
ATOM 28632 C C . GLY A 1 20 ? 18.685 -3.039 2.727 1.00 0.00 20 GLY A C 20
ATOM 28633 O O . GLY A 1 20 ? 18.971 -4.218 2.517 1.00 0.00 20 GLY A O 20
ATOM 28637 N N . LEU A 1 21 ? 17.542 -2.477 2.328 1.00 0.00 21 LEU A N 20
ATOM 28638 C CA . LEU A 1 21 ? 16.458 -3.248 1.720 1.00 0.00 21 LEU A CA 20
ATOM 28639 C C . LEU A 1 21 ? 15.950 -4.311 2.691 1.00 0.00 21 LEU A C 20
ATOM 28640 O O . LEU A 1 21 ? 15.715 -5.465 2.324 1.00 0.00 21 LEU A O 20
ATOM 28656 N N . GLU A 1 22 ? 15.813 -3.902 3.943 1.00 0.00 22 GLU A N 20
ATOM 28657 C CA . GLU A 1 22 ? 15.238 -4.743 4.980 1.00 0.00 22 GLU A CA 20
ATOM 28658 C C . GLU A 1 22 ? 13.872 -4.188 5.350 1.00 0.00 22 GLU A C 20
ATOM 28659 O O . GLU A 1 22 ? 13.119 -4.780 6.126 1.00 0.00 22 GLU A O 20
ATOM 28671 N N . ASP A 1 23 ? 13.581 -3.046 4.736 1.00 0.00 23 ASP A N 20
ATOM 28672 C CA . ASP A 1 23 ? 12.344 -2.297 4.934 1.00 0.00 23 ASP A CA 20
ATOM 28673 C C . ASP A 1 23 ? 11.896 -2.302 6.382 1.00 0.00 23 ASP A C 20
ATOM 28674 O O . ASP A 1 23 ? 10.858 -2.867 6.734 1.00 0.00 23 ASP A O 20
ATOM 28683 N N . ASN A 1 24 ? 12.684 -1.637 7.217 1.00 0.00 24 ASN A N 20
ATOM 28684 C CA . ASN A 1 24 ? 12.386 -1.507 8.640 1.00 0.00 24 ASN A CA 20
ATOM 28685 C C . ASN A 1 24 ? 11.299 -0.459 8.860 1.00 0.00 24 ASN A C 20
ATOM 28686 O O . ASN A 1 24 ? 11.366 0.349 9.789 1.00 0.00 24 ASN A O 20
ATOM 28697 N N . ARG A 1 25 ? 10.303 -0.484 7.990 1.00 0.00 25 ARG A N 20
ATOM 28698 C CA . ARG A 1 25 ? 9.173 0.421 8.069 1.00 0.00 25 ARG A CA 20
ATOM 28699 C C . ARG A 1 25 ? 7.957 -0.350 8.561 1.00 0.00 25 ARG A C 20
ATOM 28700 O O . ARG A 1 25 ? 8.098 -1.436 9.120 1.00 0.00 25 ARG A O 20
ATOM 28721 N N . HIS A 1 26 ? 6.774 0.195 8.350 1.00 0.00 26 HIS A N 20
ATOM 28722 C CA . HIS A 1 26 ? 5.550 -0.508 8.695 1.00 0.00 26 HIS A CA 20
ATOM 28723 C C . HIS A 1 26 ? 4.927 -1.095 7.440 1.00 0.00 26 HIS A C 20
ATOM 28724 O O . HIS A 1 26 ? 4.286 -0.391 6.661 1.00 0.00 26 HIS A O 20
ATOM 28738 N N . PHE A 1 27 ? 5.125 -2.383 7.239 1.00 0.00 27 PHE A N 20
ATOM 28739 C CA . PHE A 1 27 ? 4.643 -3.038 6.033 1.00 0.00 27 PHE A CA 20
ATOM 28740 C C . PHE A 1 27 ? 3.157 -3.322 6.156 1.00 0.00 27 PHE A C 20
ATOM 28741 O O . PHE A 1 27 ? 2.734 -4.162 6.949 1.00 0.00 27 PHE A O 20
ATOM 28758 N N . TYR A 1 28 ? 2.375 -2.624 5.353 1.00 0.00 28 TYR A N 20
ATOM 28759 C CA . TYR A 1 28 ? 0.931 -2.655 5.465 1.00 0.00 28 TYR A CA 20
ATOM 28760 C C . TYR A 1 28 ? 0.354 -3.914 4.841 1.00 0.00 28 TYR A C 20
ATOM 28761 O O . TYR A 1 28 ? 0.753 -4.329 3.749 1.00 0.00 28 TYR A O 20
ATOM 28779 N N . ARG A 1 29 ? -0.576 -4.522 5.557 1.00 0.00 29 ARG A N 20
ATOM 28780 C CA . ARG A 1 29 ? -1.308 -5.666 5.053 1.00 0.00 29 ARG A CA 20
ATOM 28781 C C . ARG A 1 29 ? -2.517 -5.170 4.274 1.00 0.00 29 ARG A C 20
ATOM 28782 O O . ARG A 1 29 ? -3.226 -4.280 4.742 1.00 0.00 29 ARG A O 20
ATOM 28803 N N . ILE A 1 30 ? -2.732 -5.722 3.084 1.00 0.00 30 ILE A N 20
ATOM 28804 C CA . ILE A 1 30 ? -3.827 -5.285 2.222 1.00 0.00 30 ILE A CA 20
ATOM 28805 C C . ILE A 1 30 ? -5.176 -5.522 2.894 1.00 0.00 30 ILE A C 20
ATOM 28806 O O . ILE A 1 30 ? -5.593 -6.665 3.088 1.00 0.00 30 ILE A O 20
ATOM 28822 N N . PRO A 1 31 ? -5.858 -4.433 3.272 1.00 0.00 31 PRO A N 20
ATOM 28823 C CA . PRO A 1 31 ? -7.149 -4.492 3.966 1.00 0.00 31 PRO A CA 20
ATOM 28824 C C . PRO A 1 31 ? -8.228 -5.180 3.144 1.00 0.00 31 PRO A C 20
ATOM 28825 O O . PRO A 1 31 ? -8.420 -4.878 1.968 1.00 0.00 31 PRO A O 20
ATOM 28836 N N . LYS A 1 32 ? -8.928 -6.106 3.778 1.00 0.00 32 LYS A N 20
ATOM 28837 C CA . LYS A 1 32 ? -10.017 -6.825 3.135 1.00 0.00 32 LYS A CA 20
ATOM 28838 C C . LYS A 1 32 ? -11.351 -6.298 3.646 1.00 0.00 32 LYS A C 20
ATOM 28839 O O . LYS A 1 32 ? -12.403 -6.903 3.439 1.00 0.00 32 LYS A O 20
ATOM 28858 N N . ARG A 1 33 ? -11.290 -5.158 4.312 1.00 0.00 33 ARG A N 20
ATOM 28859 C CA . ARG A 1 33 ? -12.458 -4.573 4.946 1.00 0.00 33 ARG A CA 20
ATOM 28860 C C . ARG A 1 33 ? -12.506 -3.066 4.720 1.00 0.00 33 ARG A C 20
ATOM 28861 O O . ARG A 1 33 ? -11.732 -2.318 5.319 1.00 0.00 33 ARG A O 20
ATOM 28882 N N . PRO A 1 34 ? -13.402 -2.603 3.836 1.00 0.00 34 PRO A N 20
ATOM 28883 C CA . PRO A 1 34 ? -14.245 -3.474 3.017 1.00 0.00 34 PRO A CA 20
ATOM 28884 C C . PRO A 1 34 ? -13.539 -3.936 1.738 1.00 0.00 34 PRO A C 20
ATOM 28885 O O . PRO A 1 34 ? -12.425 -3.502 1.436 1.00 0.00 34 PRO A O 20
ATOM 28896 N N . LEU A 1 35 ? -14.203 -4.804 0.984 1.00 0.00 35 LEU A N 20
ATOM 28897 C CA . LEU A 1 35 ? -13.648 -5.329 -0.260 1.00 0.00 35 LEU A CA 20
ATOM 28898 C C . LEU A 1 35 ? -13.473 -4.221 -1.296 1.00 0.00 35 LEU A C 20
ATOM 28899 O O . LEU A 1 35 ? -12.524 -4.239 -2.077 1.00 0.00 35 LEU A O 20
ATOM 28915 N N . ILE A 1 36 ? -14.389 -3.257 -1.299 1.00 0.00 36 ILE A N 20
ATOM 28916 C CA . ILE A 1 36 ? -14.299 -2.123 -2.217 1.00 0.00 36 ILE A CA 20
ATOM 28917 C C . ILE A 1 36 ? -13.020 -1.324 -1.959 1.00 0.00 36 ILE A C 20
ATOM 28918 O O . ILE A 1 36 ? -12.380 -0.833 -2.891 1.00 0.00 36 ILE A O 20
ATOM 28934 N N . LEU A 1 37 ? -12.634 -1.227 -0.693 1.00 0.00 37 LEU A N 20
ATOM 28935 C CA . LEU A 1 37 ? -11.408 -0.537 -0.321 1.00 0.00 37 LEU A CA 20
ATOM 28936 C C . LEU A 1 37 ? -10.198 -1.311 -0.836 1.00 0.00 37 LEU A C 20
ATOM 28937 O O . LEU A 1 37 ? -9.241 -0.724 -1.334 1.00 0.00 37 LEU A O 20
ATOM 28953 N N . ARG A 1 38 ? -10.266 -2.637 -0.732 1.00 0.00 38 ARG A N 20
ATOM 28954 C CA . ARG A 1 38 ? -9.225 -3.507 -1.272 1.00 0.00 38 ARG A CA 20
ATOM 28955 C C . ARG A 1 38 ? -9.148 -3.358 -2.791 1.00 0.00 38 ARG A C 20
ATOM 28956 O O . ARG A 1 38 ? -8.062 -3.300 -3.366 1.00 0.00 38 ARG A O 20
ATOM 28977 N N . GLN A 1 39 ? -10.313 -3.285 -3.424 1.00 0.00 39 GLN A N 20
ATOM 28978 C CA . GLN A 1 39 ? -10.408 -3.069 -4.866 1.00 0.00 39 GLN A CA 20
ATOM 28979 C C . GLN A 1 39 ? -9.654 -1.806 -5.275 1.00 0.00 39 GLN A C 20
ATOM 28980 O O . GLN A 1 39 ? -8.845 -1.816 -6.206 1.00 0.00 39 GLN A O 20
ATOM 28994 N N . ARG A 1 40 ? -9.920 -0.722 -4.560 1.00 0.00 40 ARG A N 20
ATOM 28995 C CA . ARG A 1 40 ? -9.284 0.557 -4.837 1.00 0.00 40 ARG A CA 20
ATOM 28996 C C . ARG A 1 40 ? -7.802 0.515 -4.474 1.00 0.00 40 ARG A C 20
ATOM 28997 O O . ARG A 1 40 ? -6.978 1.178 -5.106 1.00 0.00 40 ARG A O 20
ATOM 29018 N N . TRP A 1 41 ? -7.474 -0.271 -3.453 1.00 0.00 41 TRP A N 20
ATOM 29019 C CA . TRP A 1 41 ? -6.088 -0.463 -3.031 1.00 0.00 41 TRP A CA 20
ATOM 29020 C C . TRP A 1 41 ? -5.260 -1.075 -4.160 1.00 0.00 41 TRP A C 20
ATOM 29021 O O . TRP A 1 41 ? -4.148 -0.630 -4.445 1.00 0.00 41 TRP A O 20
ATOM 29042 N N . LEU A 1 42 ? -5.827 -2.083 -4.814 1.00 0.00 42 LEU A N 20
ATOM 29043 C CA . LEU A 1 42 ? -5.149 -2.777 -5.906 1.00 0.00 42 LEU A CA 20
ATOM 29044 C C . LEU A 1 42 ? -5.060 -1.901 -7.153 1.00 0.00 42 LEU A C 20
ATOM 29045 O O . LEU A 1 42 ? -4.240 -2.154 -8.038 1.00 0.00 42 LEU A O 20
ATOM 29061 N N . THR A 1 43 ? -5.897 -0.871 -7.203 1.00 0.00 43 THR A N 20
ATOM 29062 C CA . THR A 1 43 ? -5.986 0.014 -8.360 1.00 0.00 43 THR A CA 20
ATOM 29063 C C . THR A 1 43 ? -4.632 0.645 -8.707 1.00 0.00 43 THR A C 20
ATOM 29064 O O . THR A 1 43 ? -4.232 0.670 -9.872 1.00 0.00 43 THR A O 20
ATOM 29075 N N . ALA A 1 44 ? -3.916 1.122 -7.697 1.00 0.00 44 ALA A N 20
ATOM 29076 C CA . ALA A 1 44 ? -2.664 1.837 -7.927 1.00 0.00 44 ALA A CA 20
ATOM 29077 C C . ALA A 1 44 ? -1.524 0.886 -8.284 1.00 0.00 44 ALA A C 20
ATOM 29078 O O . ALA A 1 44 ? -0.644 1.230 -9.074 1.00 0.00 44 ALA A O 20
ATOM 29085 N N . ILE A 1 45 ? -1.546 -0.314 -7.715 1.00 0.00 45 ILE A N 20
ATOM 29086 C CA . ILE A 1 45 ? -0.504 -1.299 -7.983 1.00 0.00 45 ILE A CA 20
ATOM 29087 C C . ILE A 1 45 ? -0.745 -1.980 -9.320 1.00 0.00 45 ILE A C 20
ATOM 29088 O O . ILE A 1 45 ? 0.172 -2.545 -9.917 1.00 0.00 45 ILE A O 20
ATOM 29104 N N . GLY A 1 46 ? -1.988 -1.927 -9.778 1.00 0.00 46 GLY A N 20
ATOM 29105 C CA . GLY A 1 46 ? -2.344 -2.551 -11.033 1.00 0.00 46 GLY A CA 20
ATOM 29106 C C . GLY A 1 46 ? -2.332 -4.059 -10.933 1.00 0.00 46 GLY A C 20
ATOM 29107 O O . GLY A 1 46 ? -2.216 -4.758 -11.941 1.00 0.00 46 GLY A O 20
ATOM 29111 N N . ARG A 1 47 ? -2.454 -4.559 -9.715 1.00 0.00 47 ARG A N 20
ATOM 29112 C CA . ARG A 1 47 ? -2.431 -5.992 -9.471 1.00 0.00 47 ARG A CA 20
ATOM 29113 C C . ARG A 1 47 ? -3.847 -6.515 -9.295 1.00 0.00 47 ARG A C 20
ATOM 29114 O O . ARG A 1 47 ? -4.792 -5.734 -9.180 1.00 0.00 47 ARG A O 20
ATOM 29135 N N . THR A 1 48 ? -3.991 -7.829 -9.273 1.00 0.00 48 THR A N 20
ATOM 29136 C CA . THR A 1 48 ? -5.291 -8.444 -9.098 1.00 0.00 48 THR A CA 20
ATOM 29137 C C . THR A 1 48 ? -5.336 -9.223 -7.783 1.00 0.00 48 THR A C 20
ATOM 29138 O O . THR A 1 48 ? -4.369 -9.214 -7.022 1.00 0.00 48 THR A O 20
ATOM 29149 N N . GLU A 1 49 ? -6.440 -9.911 -7.533 1.00 0.00 49 GLU A N 20
ATOM 29150 C CA . GLU A 1 49 ? -6.678 -10.552 -6.243 1.00 0.00 49 GLU A CA 20
ATOM 29151 C C . GLU A 1 49 ? -5.770 -11.764 -6.037 1.00 0.00 49 GLU A C 20
ATOM 29152 O O . GLU A 1 49 ? -5.412 -12.094 -4.908 1.00 0.00 49 GLU A O 20
ATOM 29164 N N . GLU A 1 50 ? -5.399 -12.425 -7.125 1.00 0.00 50 GLU A N 20
ATOM 29165 C CA . GLU A 1 50 ? -4.547 -13.610 -7.042 1.00 0.00 50 GLU A CA 20
ATOM 29166 C C . GLU A 1 50 ? -3.070 -13.226 -7.095 1.00 0.00 50 GLU A C 20
ATOM 29167 O O . GLU A 1 50 ? -2.191 -14.077 -6.965 1.00 0.00 50 GLU A O 20
ATOM 29179 N N . THR A 1 51 ? -2.803 -11.943 -7.287 1.00 0.00 51 THR A N 20
ATOM 29180 C CA . THR A 1 51 ? -1.434 -11.442 -7.323 1.00 0.00 51 THR A CA 20
ATOM 29181 C C . THR A 1 51 ? -1.143 -10.601 -6.083 1.00 0.00 51 THR A C 20
ATOM 29182 O O . THR A 1 51 ? -0.140 -9.888 -6.013 1.00 0.00 51 THR A O 20
ATOM 29193 N N . VAL A 1 52 ? -2.027 -10.703 -5.104 1.00 0.00 52 VAL A N 20
ATOM 29194 C CA . VAL A 1 52 ? -1.953 -9.885 -3.907 1.00 0.00 52 VAL A CA 20
ATOM 29195 C C . VAL A 1 52 ? -2.466 -10.664 -2.700 1.00 0.00 52 VAL A C 20
ATOM 29196 O O . VAL A 1 52 ? -2.960 -11.781 -2.848 1.00 0.00 52 VAL A O 20
ATOM 29209 N N . VAL A 1 53 ? -2.298 -10.081 -1.514 1.00 0.00 53 VAL A N 20
ATOM 29210 C CA . VAL A 1 53 ? -2.818 -10.638 -0.263 1.00 0.00 53 VAL A CA 20
ATOM 29211 C C . VAL A 1 53 ? -1.899 -11.720 0.314 1.00 0.00 53 VAL A C 20
ATOM 29212 O O . VAL A 1 53 ? -1.537 -11.656 1.488 1.00 0.00 53 VAL A O 20
ATOM 29225 N N . SER A 1 54 ? -1.512 -12.689 -0.520 1.00 0.00 54 SER A N 20
ATOM 29226 C CA . SER A 1 54 ? -0.741 -13.854 -0.075 1.00 0.00 54 SER A CA 20
ATOM 29227 C C . SER A 1 54 ? 0.505 -13.459 0.724 1.00 0.00 54 SER A C 20
ATOM 29228 O O . SER A 1 54 ? 0.498 -13.475 1.955 1.00 0.00 54 SER A O 20
ATOM 29236 N N . GLN A 1 55 ? 1.576 -13.119 0.023 1.00 0.00 55 GLN A N 20
ATOM 29237 C CA . GLN A 1 55 ? 2.819 -12.726 0.677 1.00 0.00 55 GLN A CA 20
ATOM 29238 C C . GLN A 1 55 ? 3.173 -11.290 0.320 1.00 0.00 55 GLN A C 20
ATOM 29239 O O . GLN A 1 55 ? 4.273 -10.814 0.602 1.00 0.00 55 GLN A O 20
ATOM 29253 N N . LEU A 1 56 ? 2.228 -10.608 -0.309 1.00 0.00 56 LEU A N 20
ATOM 29254 C CA . LEU A 1 56 ? 2.450 -9.249 -0.776 1.00 0.00 56 LEU A CA 20
ATOM 29255 C C . LEU A 1 56 ? 2.161 -8.246 0.328 1.00 0.00 56 LEU A C 20
ATOM 29256 O O . LEU A 1 56 ? 1.210 -8.413 1.095 1.00 0.00 56 LEU A O 20
ATOM 29272 N N . ARG A 1 57 ? 2.993 -7.219 0.414 1.00 0.00 57 ARG A N 20
ATOM 29273 C CA . ARG A 1 57 ? 2.809 -6.146 1.378 1.00 0.00 57 ARG A CA 20
ATOM 29274 C C . ARG A 1 57 ? 3.041 -4.807 0.693 1.00 0.00 57 ARG A C 20
ATOM 29275 O O . ARG A 1 57 ? 3.529 -4.766 -0.436 1.00 0.00 57 ARG A O 20
ATOM 29296 N N . ILE A 1 58 ? 2.673 -3.724 1.359 1.00 0.00 58 ILE A N 20
ATOM 29297 C CA . ILE A 1 58 ? 2.862 -2.387 0.809 1.00 0.00 58 ILE A CA 20
ATOM 29298 C C . ILE A 1 58 ? 3.527 -1.473 1.838 1.00 0.00 58 ILE A C 20
ATOM 29299 O O . ILE A 1 58 ? 3.160 -1.486 3.015 1.00 0.00 58 ILE A O 20
ATOM 29315 N N . CYS A 1 59 ? 4.518 -0.700 1.396 1.00 0.00 59 CYS A N 20
ATOM 29316 C CA . CYS A 1 59 ? 5.191 0.257 2.269 1.00 0.00 59 CYS A CA 20
ATOM 29317 C C . CYS A 1 59 ? 4.235 1.342 2.751 1.00 0.00 59 CYS A C 20
ATOM 29318 O O . CYS A 1 59 ? 3.304 1.731 2.046 1.00 0.00 59 CYS A O 20
ATOM 29325 N N . SER A 1 60 ? 4.497 1.853 3.942 1.00 0.00 60 SER A N 20
ATOM 29326 C CA . SER A 1 60 ? 3.708 2.934 4.503 1.00 0.00 60 SER A CA 20
ATOM 29327 C C . SER A 1 60 ? 4.049 4.261 3.827 1.00 0.00 60 SER A C 20
ATOM 29328 O O . SER A 1 60 ? 3.343 5.257 3.984 1.00 0.00 60 SER A O 20
ATOM 29336 N N . ALA A 1 61 ? 5.131 4.258 3.055 1.00 0.00 61 ALA A N 20
ATOM 29337 C CA . ALA A 1 61 ? 5.585 5.454 2.360 1.00 0.00 61 ALA A CA 20
ATOM 29338 C C . ALA A 1 61 ? 4.740 5.720 1.119 1.00 0.00 61 ALA A C 20
ATOM 29339 O O . ALA A 1 61 ? 4.858 6.764 0.487 1.00 0.00 61 ALA A O 20
ATOM 29346 N N . HIS A 1 62 ? 3.877 4.769 0.786 1.00 0.00 62 HIS A N 20
ATOM 29347 C CA . HIS A 1 62 ? 2.999 4.900 -0.372 1.00 0.00 62 HIS A CA 20
ATOM 29348 C C . HIS A 1 62 ? 1.707 5.614 0.017 1.00 0.00 62 HIS A C 20
ATOM 29349 O O . HIS A 1 62 ? 0.714 5.564 -0.702 1.00 0.00 62 HIS A O 20
ATOM 29363 N N . PHE A 1 63 ? 1.728 6.271 1.169 1.00 0.00 63 PHE A N 20
ATOM 29364 C CA . PHE A 1 63 ? 0.536 6.911 1.712 1.00 0.00 63 PHE A CA 20
ATOM 29365 C C . PHE A 1 63 ? 0.833 8.341 2.133 1.00 0.00 63 PHE A C 20
ATOM 29366 O O . PHE A 1 63 ? 1.967 8.673 2.485 1.00 0.00 63 PHE A O 20
ATOM 29383 N N . GLU A 1 64 ? -0.195 9.176 2.106 1.00 0.00 64 GLU A N 20
ATOM 29384 C CA . GLU A 1 64 ? -0.074 10.558 2.540 1.00 0.00 64 GLU A CA 20
ATOM 29385 C C . GLU A 1 64 ? 0.144 10.616 4.046 1.00 0.00 64 GLU A C 20
ATOM 29386 O O . GLU A 1 64 ? -0.798 10.480 4.827 1.00 0.00 64 GLU A O 20
ATOM 29398 N N . GLY A 1 65 ? 1.394 10.785 4.447 1.00 0.00 65 GLY A N 20
ATOM 29399 C CA . GLY A 1 65 ? 1.725 10.808 5.857 1.00 0.00 65 GLY A CA 20
ATOM 29400 C C . GLY A 1 65 ? 2.049 9.423 6.381 1.00 0.00 65 GLY A C 20
ATOM 29401 O O . GLY A 1 65 ? 2.553 9.269 7.493 1.00 0.00 65 GLY A O 20
ATOM 29405 N N . GLY A 1 66 ? 1.770 8.416 5.564 1.00 0.00 66 GLY A N 20
ATOM 29406 C CA . GLY A 1 66 ? 2.020 7.044 5.958 1.00 0.00 66 GLY A CA 20
ATOM 29407 C C . GLY A 1 66 ? 1.036 6.557 6.999 1.00 0.00 66 GLY A C 20
ATOM 29408 O O . GLY A 1 66 ? 1.439 6.048 8.045 1.00 0.00 66 GLY A O 20
ATOM 29412 N N . GLU A 1 67 ? -0.252 6.712 6.720 1.00 0.00 67 GLU A N 20
ATOM 29413 C CA . GLU A 1 67 ? -1.288 6.324 7.666 1.00 0.00 67 GLU A CA 20
ATOM 29414 C C . GLU A 1 67 ? -2.465 5.661 6.955 1.00 0.00 67 GLU A C 20
ATOM 29415 O O . GLU A 1 67 ? -3.315 6.335 6.371 1.00 0.00 67 GLU A O 20
ATOM 29427 N N . LYS A 1 68 ? -2.504 4.337 6.998 1.00 0.00 68 LYS A N 20
ATOM 29428 C CA . LYS A 1 68 ? -3.624 3.583 6.446 1.00 0.00 68 LYS A CA 20
ATOM 29429 C C . LYS A 1 68 ? -4.796 3.627 7.422 1.00 0.00 68 LYS A C 20
ATOM 29430 O O . LYS A 1 68 ? -4.963 2.736 8.259 1.00 0.00 68 LYS A O 20
ATOM 29449 N N . LYS A 1 69 ? -5.592 4.682 7.331 1.00 0.00 69 LYS A N 20
ATOM 29450 C CA . LYS A 1 69 ? -6.720 4.858 8.230 1.00 0.00 69 LYS A CA 20
ATOM 29451 C C . LYS A 1 69 ? -7.908 5.483 7.513 1.00 0.00 69 LYS A C 20
ATOM 29452 O O . LYS A 1 69 ? -8.971 4.876 7.408 1.00 0.00 69 LYS A O 20
ATOM 29471 N N . GLU A 1 70 ? -7.711 6.688 6.996 1.00 0.00 70 GLU A N 20
ATOM 29472 C CA . GLU A 1 70 ? -8.801 7.455 6.405 1.00 0.00 70 GLU A CA 20
ATOM 29473 C C . GLU A 1 70 ? -9.001 7.098 4.931 1.00 0.00 70 GLU A C 20
ATOM 29474 O O . GLU A 1 70 ? -9.093 7.977 4.075 1.00 0.00 70 GLU A O 20
ATOM 29486 N N . GLY A 1 71 ? -9.071 5.801 4.653 1.00 0.00 71 GLY A N 20
ATOM 29487 C CA . GLY A 1 71 ? -9.306 5.335 3.298 1.00 0.00 71 GLY A CA 20
ATOM 29488 C C . GLY A 1 71 ? -8.153 5.632 2.361 1.00 0.00 71 GLY A C 20
ATOM 29489 O O . GLY A 1 71 ? -8.349 5.789 1.155 1.00 0.00 71 GLY A O 20
ATOM 29493 N N . ASP A 1 72 ? -6.950 5.712 2.913 1.00 0.00 72 ASP A N 20
ATOM 29494 C CA . ASP A 1 72 ? -5.758 6.001 2.122 1.00 0.00 72 ASP A CA 20
ATOM 29495 C C . ASP A 1 72 ? -5.384 4.800 1.266 1.00 0.00 72 ASP A C 20
ATOM 29496 O O . ASP A 1 72 ? -5.344 3.666 1.752 1.00 0.00 72 ASP A O 20
ATOM 29505 N N . ILE A 1 73 ? -5.128 5.056 -0.006 1.00 0.00 73 ILE A N 20
ATOM 29506 C CA . ILE A 1 73 ? -4.714 4.020 -0.940 1.00 0.00 73 ILE A CA 20
ATOM 29507 C C . ILE A 1 73 ? -3.218 4.142 -1.219 1.00 0.00 73 ILE A C 20
ATOM 29508 O O . ILE A 1 73 ? -2.688 5.250 -1.282 1.00 0.00 73 ILE A O 20
ATOM 29524 N N . PRO A 1 74 ? -2.511 3.014 -1.374 1.00 0.00 74 PRO A N 20
ATOM 29525 C CA . PRO A 1 74 ? -1.079 3.027 -1.648 1.00 0.00 74 PRO A CA 20
ATOM 29526 C C . PRO A 1 74 ? -0.776 3.564 -3.042 1.00 0.00 74 PRO A C 20
ATOM 29527 O O . PRO A 1 74 ? -1.045 2.904 -4.042 1.00 0.00 74 PRO A O 20
ATOM 29538 N N . VAL A 1 75 ? -0.235 4.767 -3.105 1.00 0.00 75 VAL A N 20
ATOM 29539 C CA . VAL A 1 75 ? 0.123 5.375 -4.377 1.00 0.00 75 VAL A CA 20
ATOM 29540 C C . VAL A 1 75 ? 1.605 5.146 -4.659 1.00 0.00 75 VAL A C 20
ATOM 29541 O O . VAL A 1 75 ? 2.363 4.815 -3.748 1.00 0.00 75 VAL A O 20
ATOM 29554 N N . PRO A 1 76 ? 2.046 5.297 -5.918 1.00 0.00 76 PRO A N 20
ATOM 29555 C CA . PRO A 1 76 ? 3.440 5.033 -6.288 1.00 0.00 76 PRO A CA 20
ATOM 29556 C C . PRO A 1 76 ? 4.400 5.964 -5.559 1.00 0.00 76 PRO A C 20
ATOM 29557 O O . PRO A 1 76 ? 5.477 5.552 -5.125 1.00 0.00 76 PRO A O 20
ATOM 29568 N N . ASP A 1 77 ? 3.978 7.212 -5.418 1.00 0.00 77 ASP A N 20
ATOM 29569 C CA . ASP A 1 77 ? 4.734 8.230 -4.705 1.00 0.00 77 ASP A CA 20
ATOM 29570 C C . ASP A 1 77 ? 3.834 9.439 -4.495 1.00 0.00 77 ASP A C 20
ATOM 29571 O O . ASP A 1 77 ? 3.341 10.027 -5.461 1.00 0.00 77 ASP A O 20
ATOM 29580 N N . PRO A 1 78 ? 3.591 9.812 -3.230 1.00 0.00 78 PRO A N 20
ATOM 29581 C CA . PRO A 1 78 ? 2.627 10.861 -2.875 1.00 0.00 78 PRO A CA 20
ATOM 29582 C C . PRO A 1 78 ? 3.043 12.254 -3.342 1.00 0.00 78 PRO A C 20
ATOM 29583 O O . PRO A 1 78 ? 2.302 13.219 -3.160 1.00 0.00 78 PRO A O 20
ATOM 29594 N N . THR A 1 79 ? 4.219 12.369 -3.940 1.00 0.00 79 THR A N 20
ATOM 29595 C CA . THR A 1 79 ? 4.701 13.664 -4.386 1.00 0.00 79 THR A CA 20
ATOM 29596 C C . THR A 1 79 ? 4.752 13.756 -5.912 1.00 0.00 79 THR A C 20
ATOM 29597 O O . THR A 1 79 ? 5.162 14.777 -6.463 1.00 0.00 79 THR A O 20
ATOM 29608 N N . VAL A 1 80 ? 4.347 12.689 -6.596 1.00 0.00 80 VAL A N 20
ATOM 29609 C CA . VAL A 1 80 ? 4.250 12.721 -8.053 1.00 0.00 80 VAL A CA 20
ATOM 29610 C C . VAL A 1 80 ? 2.836 12.379 -8.512 1.00 0.00 80 VAL A C 20
ATOM 29611 O O . VAL A 1 80 ? 2.264 13.072 -9.351 1.00 0.00 80 VAL A O 20
ATOM 29624 N N . ASP A 1 81 ? 2.270 11.324 -7.944 1.00 0.00 81 ASP A N 20
ATOM 29625 C CA . ASP A 1 81 ? 0.940 10.876 -8.325 1.00 0.00 81 ASP A CA 20
ATOM 29626 C C . ASP A 1 81 ? -0.100 11.452 -7.380 1.00 0.00 81 ASP A C 20
ATOM 29627 O O . ASP A 1 81 ? 0.214 11.826 -6.250 1.00 0.00 81 ASP A O 20
ATOM 29636 N N . LYS A 1 82 ? -1.334 11.525 -7.847 1.00 0.00 82 LYS A N 20
ATOM 29637 C CA . LYS A 1 82 ? -2.424 12.027 -7.034 1.00 0.00 82 LYS A CA 20
ATOM 29638 C C . LYS A 1 82 ? -2.839 10.973 -6.013 1.00 0.00 82 LYS A C 20
ATOM 29639 O O . LYS A 1 82 ? -3.552 10.024 -6.349 1.00 0.00 82 LYS A O 20
ATOM 29658 N N . GLN A 1 83 ? -2.333 11.126 -4.790 1.00 0.00 83 GLN A N 20
ATOM 29659 C CA . GLN A 1 83 ? -2.695 10.272 -3.657 1.00 0.00 83 GLN A CA 20
ATOM 29660 C C . GLN A 1 83 ? -4.183 9.915 -3.675 1.00 0.00 83 GLN A C 20
ATOM 29661 O O . GLN A 1 83 ? -5.042 10.786 -3.534 1.00 0.00 83 GLN A O 20
ATOM 29675 N N . ILE A 1 84 ? -4.481 8.634 -3.865 1.00 0.00 84 ILE A N 20
ATOM 29676 C CA . ILE A 1 84 ? -5.860 8.180 -3.909 1.00 0.00 84 ILE A CA 20
ATOM 29677 C C . ILE A 1 84 ? -6.388 7.925 -2.501 1.00 0.00 84 ILE A C 20
ATOM 29678 O O . ILE A 1 84 ? -5.711 7.307 -1.676 1.00 0.00 84 ILE A O 20
ATOM 29694 N N . LYS A 1 85 ? -7.580 8.430 -2.222 1.00 0.00 85 LYS A N 20
ATOM 29695 C CA . LYS A 1 85 ? -8.239 8.189 -0.948 1.00 0.00 85 LYS A CA 20
ATOM 29696 C C . LYS A 1 85 ? -9.729 7.947 -1.175 1.00 0.00 85 LYS A C 20
ATOM 29697 O O . LYS A 1 85 ? -10.353 8.624 -1.999 1.00 0.00 85 LYS A O 20
ATOM 29716 N N . ILE A 1 86 ? -10.291 6.973 -0.473 1.00 0.00 86 ILE A N 20
ATOM 29717 C CA . ILE A 1 86 ? -11.718 6.685 -0.572 1.00 0.00 86 ILE A CA 20
ATOM 29718 C C . ILE A 1 86 ? -12.402 6.943 0.757 1.00 0.00 86 ILE A C 20
ATOM 29719 O O . ILE A 1 86 ? -11.787 6.812 1.815 1.00 0.00 86 ILE A O 20
ATOM 29735 N N . GLU A 1 87 ? -13.673 7.299 0.701 1.00 0.00 87 GLU A N 20
ATOM 29736 C CA . GLU A 1 87 ? -14.430 7.577 1.907 1.00 0.00 87 GLU A CA 20
ATOM 29737 C C . GLU A 1 87 ? -15.225 6.356 2.343 1.00 0.00 87 GLU A C 20
ATOM 29738 O O . GLU A 1 87 ? -16.288 6.058 1.796 1.00 0.00 87 GLU A O 20
ATOM 29750 N N . LEU A 1 88 ? -14.686 5.650 3.320 1.00 0.00 88 LEU A N 20
ATOM 29751 C CA . LEU A 1 88 ? -15.382 4.540 3.953 1.00 0.00 88 LEU A CA 20
ATOM 29752 C C . LEU A 1 88 ? -16.071 5.059 5.210 1.00 0.00 88 LEU A C 20
ATOM 29753 O O . LEU A 1 88 ? -15.887 6.228 5.560 1.00 0.00 88 LEU A O 20
ATOM 29769 N N . PRO A 1 89 ? -16.914 4.244 5.872 1.00 0.00 89 PRO A N 20
ATOM 29770 C CA . PRO A 1 89 ? -17.494 4.608 7.168 1.00 0.00 89 PRO A CA 20
ATOM 29771 C C . PRO A 1 89 ? -16.445 5.220 8.099 1.00 0.00 89 PRO A C 20
ATOM 29772 O O . PRO A 1 89 ? -15.324 4.716 8.177 1.00 0.00 89 PRO A O 20
ATOM 29783 N N . PRO A 1 90 ? -16.809 6.319 8.798 1.00 0.00 90 PRO A N 20
ATOM 29784 C CA . PRO A 1 90 ? -15.884 7.118 9.620 1.00 0.00 90 PRO A CA 20
ATOM 29785 C C . PRO A 1 90 ? -14.819 6.288 10.334 1.00 0.00 90 PRO A C 20
ATOM 29786 O O . PRO A 1 90 ? -13.627 6.575 10.229 1.00 0.00 90 PRO A O 20
ATOM 29797 N N . LYS A 1 91 ? -15.256 5.260 11.046 1.00 0.00 91 LYS A N 20
ATOM 29798 C CA . LYS A 1 91 ? -14.348 4.346 11.718 1.00 0.00 91 LYS A CA 20
ATOM 29799 C C . LYS A 1 91 ? -15.101 3.085 12.102 1.00 0.00 91 LYS A C 20
ATOM 29800 O O . LYS A 1 91 ? -14.450 2.050 12.351 1.00 0.00 91 LYS A O 20
#

Nearest PDB structures (foldseek):
  2jm3-assembly1_A  TM=9.322E-01  e=3.938E-14  Caenorhabditis elegans
  2l1g-assembly1_A  TM=6.398E-01  e=2.274E-01  Homo sapiens
  2jtg-assembly1_A  TM=6.742E-01  e=1.024E+00  Homo sapiens
  2jm3-assembly1_A  TM=9.142E-01  e=3.424E-15  Caenorhabditis elegans
  2l1g-assembly1_A  TM=4.892E-01  e=6.800E-02  Homo sapiens

InterPro domains:
  IPR006139 D-isomer specific 2-hydroxyacid dehydrogenase, catalytic domain [PF00389] (189-498)
  IPR006140 D-isomer specific 2-hydroxyacid dehydrogenase, NAD-binding domain [PF02826] (285-469)
  IPR006612 THAP-type zinc finger [PF05485] (5-64)
  IPR006612 THAP-type zinc finger [PS50950] (1-77)
  IPR006612 THAP-type zinc finger [SM00980] (3-81)
  IPR029752 D-isomer specific 2-hydroxyacid dehydrogenase, NAD-binding domain conserved site 1 [PS00065] (328-355)
  IPR036291 NAD(P)-binding domain superfamily [SSF51735] (278-470)
  IPR043322 C-terminal binding protein [cd05299] (179-498)
  IPR051638 C-terminal-binding dehydrogenase [PTHR46029] (4-609)

Sequence (91 aa):
GSMPTTCGFPNCKFRSRYRGLEDNRHFYRIPKRPLILRQRWLTAIGRTEETVVSQLRICSAHFEGGEKKEGDIPVPDPTVDKQIKIELPPKGSMPTTCGFPNCKFRSRYRGLEDNRHFYRIPKRPLILRQRWLTAIGRTEETVVSQLRICSAHFEGGEKKEGDIPVPDPTVDKQIKIELPPKGSMPTTCGFPNCKFRSRYRGLEDNRHFYRIPKRPLILRQRWLTAIGRTEETVVSQLRICSAHFEGGEKKEGDIPVPDPTVDKQIKIELPPKGSMPTTCGFPNCKFRSRYRGLEDNRHFYRIPKRPLILRQRWLTAIGRTEETVVSQLRICSAHFEGGEKKEGDIPVPDPTVDKQIKIELPPKGSMPTTCGFPNCKFRSRYRGLEDNRHFYRIPKRPLILRQRWLTAIGRTEETVVSQLRICSAHFEGGEKKEGDIPVPDPTVDKQIKIELPPKGSMPTTCGFPNCKFRSRYRGLEDNRHFYRIPKRPLILRQRWLTAIGRTEETVVSQLRICSAHFEGGEKKEGDIPVPDPTVDKQIKIELPPKGSMPTTCGFPNCKFRSRYRGLEDNRHFYRIPKRPLILRQRWLTAIGRTEETVVSQLRICSAHFEGGEKKEGDIPVPDPTVDKQIKIELPPKGSMPTTCGFPNCKFRSRYRGLEDNRHFYRIPKRPLILRQRWLTAIGRTEETVVSQLRICSAHFEGGEKKEGDIPVPDPTVDKQIKIELPPKGSMPTTCGFPNCKFRSRYRGLEDNRHFYRIPKRPLILRQRWLTAIGRTEETVVSQLRICSAHFEGGEKKEGDIPVPDPTVDKQIKIELPPKGSMPTTCGFPNCKFRSRYRGLEDNRHFYRIPKRPLILRQRWLTAIGRTEETVVSQLRICSAHFEGGEKKEGDIPVPDPTVDKQIKIELPPKGSMPTTCGFPNCKFRSRYRGLEDNRHFYRIPKRPLILRQRWLTAIGRTEETVVSQLRICSAHFEGGEKKEGDIPVPDPTVDKQIKIELPPKGSMPTTCGFPNCKFRSRYRGLEDNRHFYRIPKRPLILRQRWLTAIGRTEETVVSQLRICSAHFEGGEKKEGDIPVPDPTVDKQIKIELPPKGSMPTTCGFPNCKFRSRYRGLEDNRHFYRIPKRPLILRQRWLTAIGRTEETVVSQLRICSAHFEGGEKKEGDIPVPDPTVDKQIKIELPPKGSMPTTCGFPNCKFRSRYRGLEDNRHFYRIPKRPLILRQRWLTAIGRTEETVVSQLRICSAHFEGGEKKEGDIPVPDPTVDKQIKIELPPKGSMPTTCGFPNCKFRSRYRGLEDNRHFYRIPKRPLILRQRWLTAIGRTEETVVSQLRICSAHFEGGEKKEGDIPVPDPTVDKQIKIELPPKGSMPTTCGFPNCKFRSRYRGLEDNRHFYRIPKRPLILRQRWLTAIGRTEETVVSQLRICSAHFEGGEKKEGDIPVPDPTVDKQIKIELPPKGSMPTTCGFPNCKFRSRYRGLEDNRHFYRIPKRPLILRQRWLTAIGRTEETVVSQLRICSAHFEGGEKKEGDIPVPDPTVDKQIKIELPPKGSMPTTCGFPNCKFRSRYRGLEDNRHFYRIPKRPLILRQRWLTAIGRTEETVVSQLRICSAHFEGGEKKEGDIPVPDPTVDKQIKIELPPKGSMPTTCGFPNCKFRSRYRGLEDNRHFYRIPKRPLILRQRWLTAIGRTEETVVSQLRICSAHFEGGEKKEGDIPVPDPTVDKQIKIELPPKGSMPTTCGFPNCKFRSRYRGLEDNRHFYRIPKRPLILRQRWLTAIGRTEETVVSQLRICSAHFEGGEKKEGDIPVPDPTVDKQIKIELPPK

Solvent-accessible surface area: 6260 Å² total; per-residue (Å²): 128,124,151,116,52,79,10,8,20,96,108,21,78,19,57,70,116,63,211,77,143,58,85,124,80,132,52,34,102,1,10,138,170,26,113,99,0,30,88,112,0,10,78,16,2,70,91,74,84,146,68,4,35,92,109,20,67,0,1,2,5,0,8,125,64,18,90,63,124,43,14,27,0,0,0,42,4,29,115,123,50,154,46,43,158,54,164,78,92,127,230

Foldseek 3Di:
DVAPQDALAPLACPCVVDPPSSLPADWAQQDVVDVVLSVVQCVQSVDDPVSHRPRHTHGLQQFDVSDPDQQWHRHSHVVPDPGDGDHDPND

Secondary structure (DSSP, 8-state):
--S------TT--STTTSSS--TT---BPPP-SSHHHHHHHHHHHT--GGGSSSS--B-GGGSTTS--SSSB---S-TTTS---B------

GO terms:
  GO:0005634 nucleus (C, IDA)
  GO:0003714 transcription corepressor activity (F, IDA)
  GO:0000122 negative regulation of transcription by RNA polymerase II (P, IDA)
  GO:0061629 RNA polymerase II-specific DNA-binding transcription factor binding (F, IPI)

Radius of gyration: 12.69 Å; Cα contacts (8 Å, |Δi|>4): 128; chains: 1; bounding box: 42×27×22 Å

Organism: Caenorhabditis elegans (NCBI:txid6239)